Protein 9J6X (pdb70)

Organism: Oryza sativa subsp. japonica (NCBI:txid39947)

Structure (mmCIF, N/CA/C/O backbone):
data_9J6X
#
_entry.id   9J6X
#
_cell.length_a   1.00
_cell.length_b   1.00
_cell.length_c   1.00
_cell.angle_alpha   90.00
_cell.angle_beta   90.00
_cell.angle_gamma   90.00
#
_symmetry.space_group_name_H-M   'P 1'
#
loop_
_entity.id
_entity.type
_entity.pdbx_description
1 polymer 'Isoamylase 1, chloroplastic'
2 polymer 'Isoamylase 2, chloroplastic'
#
loop_
_atom_site.group_PDB
_atom_site.id
_atom_site.type_symbol
_atom_site.label_atom_id
_atom_site.label_alt_id
_atom_site.label_comp_id
_atom_site.label_asym_id
_atom_site.label_entity_id
_atom_site.label_seq_id
_atom_site.pdbx_PDB_ins_code
_atom_site.Cartn_x
_atom_site.Cartn_y
_atom_site.Cartn_z
_atom_site.occupancy
_atom_site.B_iso_or_equiv
_atom_site.auth_seq_id
_atom_site.auth_comp_id
_atom_site.auth_asym_id
_atom_site.auth_atom_id
_atom_site.pdbx_PDB_model_num
ATOM 1 N N . GLU A 1 60 ? 161.108 197.446 51.713 1.00 182.71 86 GLU A N 1
ATOM 2 C CA . GLU A 1 60 ? 161.744 198.741 51.925 1.00 185.40 86 GLU A CA 1
ATOM 3 C C . GLU A 1 60 ? 160.828 199.671 52.714 1.00 188.93 86 GLU A C 1
ATOM 4 O O . GLU A 1 60 ? 159.959 200.332 52.146 1.00 189.69 86 GLU A O 1
ATOM 10 N N . ARG A 1 61 ? 161.031 199.716 54.028 1.00 186.86 87 ARG A N 1
ATOM 11 C CA . ARG A 1 61 ? 160.210 200.513 54.927 1.00 185.50 87 ARG A CA 1
ATOM 12 C C . ARG A 1 61 ? 161.102 201.403 55.779 1.00 188.32 87 ARG A C 1
ATOM 13 O O . ARG A 1 61 ? 162.159 200.970 56.249 1.00 188.62 87 ARG A O 1
ATOM 21 N N . TYR A 1 62 ? 160.671 202.647 55.974 1.00 190.55 88 TYR A N 1
ATOM 22 C CA . TYR A 1 62 ? 161.388 203.606 56.801 1.00 191.05 88 TYR A CA 1
ATOM 23 C C . TYR A 1 62 ? 160.467 204.137 57.889 1.00 190.82 88 TYR A C 1
ATOM 24 O O . TYR A 1 62 ? 159.253 204.249 57.699 1.00 188.28 88 TYR A O 1
ATOM 33 N N . ALA A 1 63 ? 161.061 204.466 59.035 1.00 190.41 89 ALA A N 1
ATOM 34 C CA . ALA A 1 63 ? 160.322 204.993 60.174 1.00 188.99 89 ALA A CA 1
ATOM 35 C C . ALA A 1 63 ? 160.709 206.431 60.493 1.00 188.06 89 ALA A C 1
ATOM 36 O O . ALA A 1 63 ? 159.845 207.313 60.521 1.00 186.20 89 ALA A O 1
ATOM 38 N N . LEU A 1 64 ? 161.993 206.697 60.722 1.00 189.44 90 LEU A N 1
ATOM 39 C CA . LEU A 1 64 ? 162.445 208.018 61.158 1.00 188.80 90 LEU A CA 1
ATOM 40 C C . LEU A 1 64 ? 162.837 208.866 59.948 1.00 189.71 90 LEU A C 1
ATOM 41 O O . LEU A 1 64 ? 164.006 209.171 59.706 1.00 190.48 90 LEU A O 1
ATOM 46 N N . GLY A 1 65 ? 161.817 209.249 59.186 1.00 190.01 91 GLY A N 1
ATOM 47 C CA . GLY A 1 65 ? 162.005 210.170 58.074 1.00 190.28 91 GLY A CA 1
ATOM 48 C C . GLY A 1 65 ? 162.928 209.672 56.983 1.00 191.14 91 GLY A C 1
ATOM 49 O O . GLY A 1 65 ? 163.708 210.457 56.428 1.00 189.57 91 GLY A O 1
ATOM 50 N N . GLY A 1 66 ? 162.858 208.384 56.657 1.00 191.04 92 GLY A N 1
ATOM 51 C CA . GLY A 1 66 ? 163.689 207.831 55.608 1.00 190.07 92 GLY A CA 1
ATOM 52 C C . GLY A 1 66 ? 165.135 207.599 55.980 1.00 189.98 92 GLY A C 1
ATOM 53 O O . GLY A 1 66 ? 165.949 207.330 55.090 1.00 188.95 92 GLY A O 1
ATOM 54 N N . ALA A 1 67 ? 165.485 207.696 57.261 1.00 190.75 93 ALA A N 1
ATOM 55 C CA . ALA A 1 67 ? 166.860 207.495 57.700 1.00 189.80 93 ALA A CA 1
ATOM 56 C C . ALA A 1 67 ? 167.097 206.137 58.345 1.00 189.92 93 ALA A C 1
ATOM 57 O O . ALA A 1 67 ? 168.238 205.666 58.366 1.00 186.08 93 ALA A O 1
ATOM 59 N N . CYS A 1 68 ? 166.055 205.499 58.871 1.00 191.44 94 CYS A N 1
ATOM 60 C CA . CYS A 1 68 ? 166.173 204.208 59.532 1.00 190.13 94 CYS A CA 1
ATOM 61 C C . CYS A 1 68 ? 165.350 203.168 58.786 1.00 189.35 94 CYS A C 1
ATOM 62 O O . CYS A 1 68 ? 164.163 203.376 58.519 1.00 189.09 94 CYS A O 1
ATOM 65 N N . ARG A 1 69 ? 165.985 202.047 58.456 1.00 186.38 95 ARG A N 1
ATOM 66 C CA . ARG A 1 69 ? 165.305 200.947 57.790 1.00 185.69 95 ARG A CA 1
ATOM 67 C C . ARG A 1 69 ? 164.659 200.026 58.818 1.00 185.28 95 ARG A C 1
ATOM 68 O O . ARG A 1 69 ? 165.123 199.907 59.955 1.00 185.32 95 ARG A O 1
ATOM 76 N N . VAL A 1 70 ? 163.574 199.376 58.406 1.00 186.05 96 VAL A N 1
ATOM 77 C CA . VAL A 1 70 ? 162.821 198.463 59.257 1.00 186.04 96 VAL A CA 1
ATOM 78 C C . VAL A 1 70 ? 162.876 197.073 58.642 1.00 185.34 96 VAL A C 1
ATOM 79 O O . VAL A 1 70 ? 162.580 196.899 57.454 1.00 183.62 96 VAL A O 1
ATOM 83 N N . LEU A 1 71 ? 163.254 196.086 59.451 1.00 185.67 97 LEU A N 1
ATOM 84 C CA . LEU A 1 71 ? 163.334 194.699 59.020 1.00 184.08 97 LEU A CA 1
ATOM 85 C C . LEU A 1 71 ? 162.518 193.830 59.966 1.00 184.28 97 LEU A C 1
ATOM 86 O O . LEU A 1 71 ? 162.040 194.288 61.007 1.00 183.17 97 LEU A O 1
ATOM 91 N N . ALA A 1 72 ? 162.353 192.561 59.583 1.00 184.35 98 ALA A N 1
ATOM 92 C CA . ALA A 1 72 ? 161.573 191.639 60.402 1.00 183.11 98 ALA A CA 1
ATOM 93 C C . ALA A 1 72 ? 162.237 191.392 61.751 1.00 184.11 98 ALA A C 1
ATOM 94 O O . ALA A 1 72 ? 161.570 191.412 62.792 1.00 184.56 98 ALA A O 1
ATOM 96 N N . GLY A 1 73 ? 163.548 191.169 61.757 1.00 181.56 99 GLY A N 1
ATOM 97 C CA . GLY A 1 73 ? 164.250 190.899 62.995 1.00 176.72 99 GLY A CA 1
ATOM 98 C C . GLY A 1 73 ? 164.086 189.459 63.454 1.00 176.91 99 GLY A C 1
ATOM 99 O O . GLY A 1 73 ? 163.539 188.602 62.752 1.00 177.15 99 GLY A O 1
ATOM 100 N N . MET A 1 74 ? 164.571 189.200 64.664 1.00 175.75 100 MET A N 1
ATOM 101 C CA . MET A 1 74 ? 164.550 187.873 65.255 1.00 175.98 100 MET A CA 1
ATOM 102 C C . MET A 1 74 ? 163.895 187.937 66.627 1.00 175.79 100 MET A C 1
ATOM 103 O O . MET A 1 74 ? 164.195 188.835 67.420 1.00 175.12 100 MET A O 1
ATOM 108 N N . PRO A 1 75 ? 162.993 186.999 66.934 1.00 177.32 101 PRO A N 1
ATOM 109 C CA . PRO A 1 75 ? 162.323 187.028 68.244 1.00 178.46 101 PRO A CA 1
ATOM 110 C C . PRO A 1 75 ? 163.228 186.717 69.425 1.00 175.19 101 PRO A C 1
ATOM 111 O O . PRO A 1 75 ? 162.774 186.841 70.571 1.00 169.20 101 PRO A O 1
ATOM 115 N N . ALA A 1 76 ? 164.479 186.319 69.199 1.00 175.32 102 ALA A N 1
ATOM 116 C CA . ALA A 1 76 ? 165.376 185.991 70.294 1.00 171.39 102 ALA A CA 1
ATOM 117 C C . ALA A 1 76 ? 166.691 186.747 70.148 1.00 170.16 102 ALA A C 1
ATOM 118 O O . ALA A 1 76 ? 167.184 186.924 69.028 1.00 170.79 102 ALA A O 1
ATOM 120 N N . PRO A 1 77 ? 167.285 187.205 71.260 1.00 167.39 103 PRO A N 1
ATOM 121 C CA . PRO A 1 77 ? 166.802 187.122 72.647 1.00 162.87 103 PRO A CA 1
ATOM 122 C C . PRO A 1 77 ? 165.712 188.149 72.939 1.00 159.94 103 PRO A C 1
ATOM 123 O O . PRO A 1 77 ? 165.609 189.161 72.251 1.00 160.89 103 PRO A O 1
ATOM 127 N N . LEU A 1 78 ? 164.886 187.909 73.954 1.00 153.83 104 LEU A N 1
ATOM 128 C CA . LEU A 1 78 ? 163.795 188.821 74.267 1.00 149.74 104 LEU A CA 1
ATOM 129 C C . LEU A 1 78 ? 164.335 190.164 74.747 1.00 147.89 104 LEU A C 1
ATOM 130 O O . LEU A 1 78 ? 165.325 190.230 75.480 1.00 147.71 104 LEU A O 1
ATOM 135 N N . GLY A 1 79 ? 163.675 191.239 74.323 1.00 149.60 105 GLY A N 1
ATOM 136 C CA . GLY A 1 79 ? 164.083 192.575 74.708 1.00 149.47 105 GLY A CA 1
ATOM 137 C C . GLY A 1 79 ? 164.778 193.332 73.596 1.00 155.38 105 GLY A C 1
ATOM 138 O O . GLY A 1 79 ? 164.505 193.103 72.414 1.00 160.56 105 GLY A O 1
ATOM 139 N N . ALA A 1 80 ? 165.677 194.240 73.963 1.00 153.46 106 ALA A N 1
ATOM 140 C CA . ALA A 1 80 ? 166.423 195.049 73.009 1.00 158.52 106 ALA A CA 1
ATOM 141 C C . ALA A 1 80 ? 167.879 194.604 73.016 1.00 160.82 106 ALA A C 1
ATOM 142 O O . ALA A 1 80 ? 168.526 194.602 74.069 1.00 161.21 106 ALA A O 1
ATOM 144 N N . THR A 1 81 ? 168.389 194.226 71.846 1.00 164.19 107 THR A N 1
ATOM 145 C CA . THR A 1 81 ? 169.757 193.750 71.694 1.00 165.00 107 THR A CA 1
ATOM 146 C C . THR A 1 81 ? 170.446 194.550 70.598 1.00 168.40 107 THR A C 1
ATOM 147 O O . THR A 1 81 ? 169.895 194.715 69.505 1.00 170.00 107 THR A O 1
ATOM 151 N N . ALA A 1 82 ? 171.649 195.038 70.889 1.00 168.78 108 ALA A N 1
ATOM 152 C CA . ALA A 1 82 ? 172.404 195.869 69.961 1.00 172.75 108 ALA A CA 1
ATOM 153 C C . ALA A 1 82 ? 173.351 194.993 69.150 1.00 175.76 108 ALA A C 1
ATOM 154 O O . ALA A 1 82 ? 174.289 194.407 69.703 1.00 173.28 108 ALA A O 1
ATOM 156 N N . LEU A 1 83 ? 173.105 194.908 67.845 1.00 179.30 109 LEU A N 1
ATOM 157 C CA . LEU A 1 83 ? 173.967 194.153 66.947 1.00 178.82 109 LEU A CA 1
ATOM 158 C C . LEU A 1 83 ? 173.757 194.652 65.526 1.00 180.54 109 LEU A C 1
ATOM 159 O O . LEU A 1 83 ? 172.687 195.166 65.187 1.00 179.25 109 LEU A O 1
ATOM 164 N N . ASP A 1 84 ? 174.795 194.489 64.702 1.00 183.19 110 ASP A N 1
ATOM 165 C CA . ASP A 1 84 ? 174.749 194.840 63.280 1.00 183.39 110 ASP A CA 1
ATOM 166 C C . ASP A 1 84 ? 174.332 196.294 63.069 1.00 180.17 110 ASP A C 1
ATOM 167 O O . ASP A 1 84 ? 173.535 196.608 62.183 1.00 177.94 110 ASP A O 1
ATOM 172 N N . GLY A 1 85 ? 174.879 197.189 63.890 1.00 179.41 111 GLY A N 1
ATOM 173 C CA . GLY A 1 85 ? 174.588 198.607 63.756 1.00 178.09 111 GLY A CA 1
ATOM 174 C C . GLY A 1 85 ? 173.136 198.969 63.966 1.00 178.33 111 GLY A C 1
ATOM 175 O O . GLY A 1 85 ? 172.619 199.859 63.282 1.00 177.47 111 GLY A O 1
ATOM 176 N N . GLY A 1 86 ? 172.460 198.303 64.897 1.00 177.00 112 GLY A N 1
ATOM 177 C CA . GLY A 1 86 ? 171.058 198.578 65.141 1.00 173.55 112 GLY A CA 1
ATOM 178 C C . GLY A 1 86 ? 170.614 197.966 66.451 1.00 167.70 112 GLY A C 1
ATOM 179 O O . GLY A 1 86 ? 171.425 197.516 67.263 1.00 168.06 112 GLY A O 1
ATOM 180 N N . VAL A 1 87 ? 169.299 197.963 66.650 1.00 165.49 113 VAL A N 1
ATOM 181 C CA . VAL A 1 87 ? 168.673 197.401 67.840 1.00 164.04 113 VAL A CA 1
ATOM 182 C C . VAL A 1 87 ? 167.556 196.465 67.399 1.00 165.58 113 VAL A C 1
ATOM 183 O O . VAL A 1 87 ? 166.734 196.827 66.548 1.00 169.15 113 VAL A O 1
ATOM 187 N N . ASN A 1 88 ? 167.535 195.264 67.969 1.00 165.44 114 ASN A N 1
ATOM 188 C CA . ASN A 1 88 ? 166.522 194.262 67.667 1.00 167.44 114 ASN A CA 1
ATOM 189 C C . ASN A 1 88 ? 165.525 194.209 68.818 1.00 164.98 114 ASN A C 1
ATOM 190 O O . ASN A 1 88 ? 165.918 194.047 69.978 1.00 166.00 114 ASN A O 1
ATOM 195 N N . PHE A 1 89 ? 164.242 194.342 68.496 1.00 163.02 115 PHE A N 1
ATOM 196 C CA . PHE A 1 89 ? 163.175 194.379 69.486 1.00 161.04 115 PHE A CA 1
ATOM 197 C C . PHE A 1 89 ? 162.427 193.054 69.485 1.00 164.54 115 PHE A C 1
ATOM 198 O O . PHE A 1 89 ? 162.102 192.521 68.420 1.00 167.70 115 PHE A O 1
ATOM 206 N N . ALA A 1 90 ? 162.166 192.524 70.678 1.00 162.55 116 ALA A N 1
ATOM 207 C CA . ALA A 1 90 ? 161.384 191.306 70.839 1.00 161.80 116 ALA A CA 1
ATOM 208 C C . ALA A 1 90 ? 160.538 191.426 72.095 1.00 157.59 116 ALA A C 1
ATOM 209 O O . ALA A 1 90 ? 161.011 191.929 73.118 1.00 156.79 116 ALA A O 1
ATOM 211 N N . VAL A 1 91 ? 159.290 190.973 72.013 1.00 158.02 117 VAL A N 1
ATOM 212 C CA . VAL A 1 91 ? 158.362 191.012 73.138 1.00 158.80 117 VAL A CA 1
ATOM 213 C C . VAL A 1 91 ? 157.396 189.843 73.000 1.00 163.03 117 VAL A C 1
ATOM 214 O O . VAL A 1 91 ? 156.994 189.484 71.888 1.00 166.20 117 VAL A O 1
ATOM 218 N N . TYR A 1 92 ? 157.038 189.235 74.128 1.00 163.61 118 TYR A N 1
ATOM 219 C CA . TYR A 1 92 ? 156.169 188.067 74.127 1.00 164.61 118 TYR A CA 1
ATOM 220 C C . TYR A 1 92 ? 154.746 188.476 74.488 1.00 164.97 118 TYR A C 1
ATOM 221 O O . TYR A 1 92 ? 154.518 189.108 75.524 1.00 163.31 118 TYR A O 1
ATOM 230 N N . SER A 1 93 ? 153.795 188.107 73.632 1.00 167.89 119 SER A N 1
ATOM 231 C CA . SER A 1 93 ? 152.386 188.425 73.853 1.00 168.79 119 SER A CA 1
ATOM 232 C C . SER A 1 93 ? 151.554 187.411 73.081 1.00 171.33 119 SER A C 1
ATOM 233 O O . SER A 1 93 ? 151.618 187.367 71.849 1.00 172.65 119 SER A O 1
ATOM 236 N N . ALA A 1 94 ? 150.780 186.600 73.802 1.00 171.41 120 ALA A N 1
ATOM 237 C CA . ALA A 1 94 ? 149.978 185.556 73.176 1.00 172.90 120 ALA A CA 1
ATOM 238 C C . ALA A 1 94 ? 148.593 186.044 72.769 1.00 174.16 120 ALA A C 1
ATOM 239 O O . ALA A 1 94 ? 148.121 185.723 71.673 1.00 175.51 120 ALA A O 1
ATOM 241 N N . GLY A 1 95 ? 147.929 186.816 73.629 1.00 172.83 121 GLY A N 1
ATOM 242 C CA . GLY A 1 95 ? 146.599 187.307 73.335 1.00 175.39 121 GLY A CA 1
ATOM 243 C C . GLY A 1 95 ? 146.535 188.553 72.486 1.00 177.38 121 GLY A C 1
ATOM 244 O O . GLY A 1 95 ? 145.455 188.909 72.004 1.00 176.00 121 GLY A O 1
ATOM 245 N N . ALA A 1 96 ? 147.662 189.230 72.288 1.00 175.80 122 ALA A N 1
ATOM 246 C CA . ALA A 1 96 ? 147.671 190.453 71.499 1.00 176.20 122 ALA A CA 1
ATOM 247 C C . ALA A 1 96 ? 147.519 190.139 70.016 1.00 178.70 122 ALA A C 1
ATOM 248 O O . ALA A 1 96 ? 148.185 189.249 69.480 1.00 178.53 122 ALA A O 1
ATOM 250 N N . SER A 1 97 ? 146.634 190.880 69.353 1.00 179.42 123 SER A N 1
ATOM 251 C CA . SER A 1 97 ? 146.418 190.726 67.920 1.00 178.87 123 SER A CA 1
ATOM 252 C C . SER A 1 97 ? 147.196 191.734 67.089 1.00 179.96 123 SER A C 1
ATOM 253 O O . SER A 1 97 ? 147.647 191.396 65.989 1.00 178.38 123 SER A O 1
ATOM 256 N N . ALA A 1 98 ? 147.362 192.958 67.585 1.00 180.32 124 ALA A N 1
ATOM 257 C CA . ALA A 1 98 ? 148.123 193.994 66.902 1.00 178.32 124 ALA A CA 1
ATOM 258 C C . ALA A 1 98 ? 149.093 194.630 67.885 1.00 175.81 124 ALA A C 1
ATOM 259 O O . ALA A 1 98 ? 148.742 194.885 69.040 1.00 173.53 124 ALA A O 1
ATOM 261 N N . ALA A 1 99 ? 150.314 194.882 67.421 1.00 176.73 125 ALA A N 1
ATOM 262 C CA . ALA A 1 99 ? 151.363 195.453 68.252 1.00 176.04 125 ALA A CA 1
ATOM 263 C C . ALA A 1 99 ? 152.008 196.626 67.530 1.00 175.58 125 ALA A C 1
ATOM 264 O O . ALA A 1 99 ? 151.953 196.727 66.302 1.00 176.96 125 ALA A O 1
ATOM 266 N N . SER A 1 100 ? 152.604 197.525 68.310 1.00 172.39 126 SER A N 1
ATOM 267 C CA . SER A 1 100 ? 153.295 198.680 67.761 1.00 171.77 126 SER A CA 1
ATOM 268 C C . SER A 1 100 ? 154.449 199.053 68.679 1.00 166.95 126 SER A C 1
ATOM 269 O O . SER A 1 100 ? 154.442 198.736 69.871 1.00 166.10 126 SER A O 1
ATOM 272 N N . LEU A 1 101 ? 155.441 199.729 68.109 1.00 166.07 127 LEU A N 1
ATOM 273 C CA . LEU A 1 101 ? 156.612 200.184 68.846 1.00 164.32 127 LEU A CA 1
ATOM 274 C C . LEU A 1 101 ? 156.643 201.707 68.849 1.00 163.82 127 LEU A C 1
ATOM 275 O O . LEU A 1 101 ? 156.617 202.335 67.786 1.00 168.57 127 LEU A O 1
ATOM 280 N N . CYS A 1 102 ? 156.703 202.293 70.039 1.00 159.18 128 CYS A N 1
ATOM 281 C CA . CYS A 1 102 ? 156.727 203.739 70.209 1.00 158.05 128 CYS A CA 1
ATOM 282 C C . CYS A 1 102 ? 158.134 204.177 70.589 1.00 154.75 128 CYS A C 1
ATOM 283 O O . CYS A 1 102 ? 158.819 203.484 71.347 1.00 156.10 128 CYS A O 1
ATOM 286 N N . LEU A 1 103 ? 158.561 205.317 70.056 1.00 154.35 129 LEU A N 1
ATOM 287 C CA . LEU A 1 103 ? 159.880 205.870 70.324 1.00 151.90 129 LEU A CA 1
ATOM 288 C C . LEU A 1 103 ? 159.727 207.269 70.904 1.00 154.16 129 LEU A C 1
ATOM 289 O O . LEU A 1 103 ? 158.929 208.068 70.403 1.00 159.89 129 LEU A O 1
ATOM 294 N N . PHE A 1 104 ? 160.485 207.561 71.959 1.00 152.19 130 PHE A N 1
ATOM 295 C CA . PHE A 1 104 ? 160.428 208.850 72.634 1.00 155.13 130 PHE A CA 1
ATOM 296 C C . PHE A 1 104 ? 161.809 209.483 72.696 1.00 156.64 130 PHE A C 1
ATOM 297 O O . PHE A 1 104 ? 162.790 208.827 73.061 1.00 158.68 130 PHE A O 1
ATOM 305 N N . THR A 1 105 ? 161.872 210.762 72.341 1.00 157.72 131 THR A N 1
ATOM 306 C CA . THR A 1 105 ? 163.043 211.576 72.603 1.00 160.11 131 THR A CA 1
ATOM 307 C C . THR A 1 105 ? 163.046 211.983 74.074 1.00 164.42 131 THR A C 1
ATOM 308 O O . THR A 1 105 ? 162.001 211.972 74.729 1.00 164.68 131 THR A O 1
ATOM 312 N N . PRO A 1 106 ? 164.214 212.315 74.632 1.00 166.02 132 PRO A N 1
ATOM 313 C CA . PRO A 1 106 ? 164.246 212.751 76.039 1.00 166.68 132 PRO A CA 1
ATOM 314 C C . PRO A 1 106 ? 163.343 213.936 76.337 1.00 167.51 132 PRO A C 1
ATOM 315 O O . PRO A 1 106 ? 162.846 214.054 77.464 1.00 166.85 132 PRO A O 1
ATOM 319 N N . ASP A 1 107 ? 163.121 214.827 75.369 1.00 167.64 133 ASP A N 1
ATOM 320 C CA . ASP A 1 107 ? 162.230 215.957 75.611 1.00 167.75 133 ASP A CA 1
ATOM 321 C C . ASP A 1 107 ? 160.763 215.541 75.599 1.00 167.71 133 ASP A C 1
ATOM 322 O O . ASP A 1 107 ? 159.930 216.205 76.225 1.00 168.24 133 ASP A O 1
ATOM 327 N N . ASP A 1 108 ? 160.424 214.460 74.893 1.00 165.50 134 ASP A N 1
ATOM 328 C CA . ASP A 1 108 ? 159.027 214.046 74.819 1.00 165.27 134 ASP A CA 1
ATOM 329 C C . ASP A 1 108 ? 158.514 213.477 76.133 1.00 164.65 134 ASP A C 1
ATOM 330 O O . ASP A 1 108 ? 157.351 213.703 76.479 1.00 165.60 134 ASP A O 1
ATOM 335 N N . LEU A 1 109 ? 159.340 212.728 76.867 1.00 162.41 135 LEU A N 1
ATOM 336 C CA . LEU A 1 109 ? 158.828 212.037 78.046 1.00 160.75 135 LEU A CA 1
ATOM 337 C C . LEU A 1 109 ? 158.355 213.026 79.107 1.00 162.67 135 LEU A C 1
ATOM 338 O O . LEU A 1 109 ? 157.462 212.714 79.903 1.00 161.49 135 LEU A O 1
ATOM 343 N N . GLU A 1 110 ? 158.931 214.230 79.124 1.00 164.34 136 GLU A N 1
ATOM 344 C CA . GLU A 1 110 ? 158.485 215.249 80.068 1.00 162.75 136 GLU A CA 1
ATOM 345 C C . GLU A 1 110 ? 157.133 215.839 79.676 1.00 166.07 136 GLU A C 1
ATOM 346 O O . GLU A 1 110 ? 156.337 216.195 80.553 1.00 164.69 136 GLU A O 1
ATOM 352 N N . ALA A 1 111 ? 156.857 215.955 78.377 1.00 168.74 137 ALA A N 1
ATOM 353 C CA . ALA A 1 111 ? 155.630 216.569 77.887 1.00 167.11 137 ALA A CA 1
ATOM 354 C C . ALA A 1 111 ? 154.584 215.557 77.431 1.00 168.40 137 ALA A C 1
ATOM 355 O O . ALA A 1 111 ? 153.507 215.963 76.983 1.00 169.36 137 ALA A O 1
ATOM 357 N N . ASP A 1 112 ? 154.875 214.259 77.535 1.00 168.32 138 ASP A N 1
ATOM 358 C CA . ASP A 1 112 ? 153.930 213.184 77.219 1.00 170.07 138 ASP A CA 1
ATOM 359 C C . ASP A 1 112 ? 153.442 213.258 75.768 1.00 172.16 138 ASP A C 1
ATOM 360 O O . ASP A 1 112 ? 152.257 213.451 75.490 1.00 172.56 138 ASP A O 1
ATOM 365 N N . GLU A 1 113 ? 154.386 213.104 74.837 1.00 171.70 139 GLU A N 1
ATOM 366 C CA . GLU A 1 113 ? 154.076 212.937 73.421 1.00 171.62 139 GLU A CA 1
ATOM 367 C C . GLU A 1 113 ? 154.984 211.868 72.831 1.00 169.74 139 GLU A C 1
ATOM 368 O O . GLU A 1 113 ? 156.050 211.575 73.380 1.00 168.92 139 GLU A O 1
ATOM 374 N N . VAL A 1 114 ? 154.550 211.278 71.720 1.00 168.38 140 VAL A N 1
ATOM 375 C CA . VAL A 1 114 ? 155.318 210.230 71.055 1.00 167.67 140 VAL A CA 1
ATOM 376 C C . VAL A 1 114 ? 155.857 210.765 69.734 1.00 168.94 140 VAL A C 1
ATOM 377 O O . VAL A 1 114 ? 155.098 211.282 68.907 1.00 170.43 140 VAL A O 1
ATOM 381 N N . THR A 1 115 ? 157.173 210.645 69.534 1.00 168.04 141 THR A N 1
ATOM 382 C CA . THR A 1 115 ? 157.760 211.029 68.253 1.00 168.75 141 THR A CA 1
ATOM 383 C C . THR A 1 115 ? 157.294 210.108 67.133 1.00 166.32 141 THR A C 1
ATOM 384 O O . THR A 1 115 ? 156.811 210.572 66.093 1.00 166.67 141 THR A O 1
ATOM 388 N N . GLU A 1 116 ? 157.423 208.798 67.330 1.00 163.47 142 GLU A N 1
ATOM 389 C CA . GLU A 1 116 ? 157.269 207.839 66.248 1.00 164.99 142 GLU A CA 1
ATOM 390 C C . GLU A 1 116 ? 156.414 206.665 66.700 1.00 167.16 142 GLU A C 1
ATOM 391 O O . GLU A 1 116 ? 156.526 206.206 67.841 1.00 167.60 142 GLU A O 1
ATOM 397 N N . GLU A 1 117 ? 155.555 206.188 65.800 1.00 167.70 143 GLU A N 1
ATOM 398 C CA . GLU A 1 117 ? 154.731 205.009 66.031 1.00 167.84 143 GLU A CA 1
ATOM 399 C C . GLU A 1 117 ? 154.941 204.038 64.878 1.00 170.57 143 GLU A C 1
ATOM 400 O O . GLU A 1 117 ? 154.646 204.369 63.725 1.00 171.34 143 GLU A O 1
ATOM 406 N N . VAL A 1 118 ? 155.441 202.846 65.188 1.00 172.46 144 VAL A N 1
ATOM 407 C CA . VAL A 1 118 ? 155.767 201.855 64.164 1.00 175.11 144 VAL A CA 1
ATOM 408 C C . VAL A 1 118 ? 154.845 200.650 64.309 1.00 176.65 144 VAL A C 1
ATOM 409 O O . VAL A 1 118 ? 155.040 199.826 65.214 1.00 175.59 144 VAL A O 1
ATOM 413 N N . PRO A 1 119 ? 153.836 200.507 63.453 1.00 178.38 145 PRO A N 1
ATOM 414 C CA . PRO A 1 119 ? 152.971 199.325 63.524 1.00 178.28 145 PRO A CA 1
ATOM 415 C C . PRO A 1 119 ? 153.729 198.056 63.170 1.00 178.56 145 PRO A C 1
ATOM 416 O O . PRO A 1 119 ? 154.744 198.080 62.468 1.00 177.45 145 PRO A O 1
ATOM 420 N N . LEU A 1 120 ? 153.224 196.935 63.675 1.00 180.54 146 LEU A N 1
ATOM 421 C CA . LEU A 1 120 ? 153.847 195.633 63.488 1.00 184.44 146 LEU A CA 1
ATOM 422 C C . LEU A 1 120 ? 152.950 194.764 62.617 1.00 187.35 146 LEU A C 1
ATOM 423 O O . LEU A 1 120 ? 151.759 194.608 62.907 1.00 188.91 146 LEU A O 1
ATOM 428 N N . ASP A 1 121 ? 153.521 194.206 61.558 1.00 188.23 147 ASP A N 1
ATOM 429 C CA . ASP A 1 121 ? 152.755 193.341 60.670 1.00 189.95 147 ASP A CA 1
ATOM 430 C C . ASP A 1 121 ? 152.471 192.012 61.362 1.00 189.54 147 ASP A C 1
ATOM 431 O O . ASP A 1 121 ? 153.395 191.386 61.892 1.00 188.85 147 ASP A O 1
ATOM 436 N N . PRO A 1 122 ? 151.217 191.554 61.387 1.00 188.64 148 PRO A N 1
ATOM 437 C CA . PRO A 1 122 ? 150.921 190.260 62.024 1.00 187.32 148 PRO A CA 1
ATOM 438 C C . PRO A 1 122 ? 151.626 189.082 61.376 1.00 187.20 148 PRO A C 1
ATOM 439 O O . PRO A 1 122 ? 151.805 188.050 62.035 1.00 184.92 148 PRO A O 1
ATOM 443 N N . LEU A 1 123 ? 152.028 189.196 60.110 1.00 188.28 149 LEU A N 1
ATOM 444 C CA . LEU A 1 123 ? 152.662 188.086 59.404 1.00 186.81 149 LEU A CA 1
ATOM 445 C C . LEU A 1 123 ? 154.186 188.156 59.479 1.00 188.34 149 LEU A C 1
ATOM 446 O O . LEU A 1 123 ? 154.833 187.230 59.980 1.00 188.65 149 LEU A O 1
ATOM 451 N N . PHE A 1 124 ? 154.771 189.249 58.986 1.00 189.30 150 PHE A N 1
ATOM 452 C CA . PHE A 1 124 ? 156.221 189.361 58.884 1.00 188.89 150 PHE A CA 1
ATOM 453 C C . PHE A 1 124 ? 156.894 189.766 60.188 1.00 188.19 150 PHE A C 1
ATOM 454 O O . PHE A 1 124 ? 158.127 189.738 60.259 1.00 185.68 150 PHE A O 1
ATOM 462 N N . ASN A 1 125 ? 156.132 190.141 61.215 1.00 188.54 151 ASN A N 1
ATOM 463 C CA . ASN A 1 125 ? 156.702 190.619 62.468 1.00 187.55 151 ASN A CA 1
ATOM 464 C C . ASN A 1 125 ? 156.185 189.825 63.663 1.00 185.02 151 ASN A C 1
ATOM 465 O O . ASN A 1 125 ? 155.982 190.382 64.744 1.00 182.67 151 ASN A O 1
ATOM 470 N N . ARG A 1 126 ? 155.969 188.523 63.487 1.00 184.72 152 ARG A N 1
ATOM 471 C CA . ARG A 1 126 ? 155.464 187.688 64.569 1.00 182.56 152 ARG A CA 1
ATOM 472 C C . ARG A 1 126 ? 155.811 186.232 64.298 1.00 182.06 152 ARG A C 1
ATOM 473 O O . ARG A 1 126 ? 155.450 185.691 63.249 1.00 182.12 152 ARG A O 1
ATOM 481 N N . THR A 1 127 ? 156.506 185.607 65.246 1.00 181.44 153 THR A N 1
ATOM 482 C CA . THR A 1 127 ? 156.826 184.181 65.203 1.00 179.87 153 THR A CA 1
ATOM 483 C C . THR A 1 127 ? 156.121 183.522 66.384 1.00 180.54 153 THR A C 1
ATOM 484 O O . THR A 1 127 ? 156.551 183.668 67.533 1.00 181.60 153 THR A O 1
ATOM 488 N N . GLY A 1 128 ? 155.041 182.798 66.103 1.00 180.84 154 GLY A N 1
ATOM 489 C CA . GLY A 1 128 ? 154.254 182.200 67.162 1.00 179.79 154 GLY A CA 1
ATOM 490 C C . GLY A 1 128 ? 153.531 183.245 67.985 1.00 179.35 154 GLY A C 1
ATOM 491 O O . GLY A 1 128 ? 152.574 183.865 67.512 1.00 179.59 154 GLY A O 1
ATOM 492 N N . ASN A 1 129 ? 153.981 183.448 69.222 1.00 179.76 155 ASN A N 1
ATOM 493 C CA . ASN A 1 129 ? 153.411 184.454 70.108 1.00 178.42 155 ASN A CA 1
ATOM 494 C C . ASN A 1 129 ? 154.408 185.550 70.463 1.00 177.26 155 ASN A C 1
ATOM 495 O O . ASN A 1 129 ? 154.251 186.205 71.499 1.00 174.57 155 ASN A O 1
ATOM 500 N N . VAL A 1 130 ? 155.429 185.764 69.636 1.00 178.66 156 VAL A N 1
ATOM 501 C CA . VAL A 1 130 ? 156.476 186.745 69.900 1.00 176.00 156 VAL A CA 1
ATOM 502 C C . VAL A 1 130 ? 156.487 187.762 68.767 1.00 176.82 156 VAL A C 1
ATOM 503 O O . VAL A 1 130 ? 156.519 187.386 67.590 1.00 177.95 156 VAL A O 1
ATOM 507 N N . TRP A 1 131 ? 156.469 189.043 69.125 1.00 175.93 157 TRP A N 1
ATOM 508 C CA . TRP A 1 131 ? 156.514 190.139 68.166 1.00 176.90 157 TRP A CA 1
ATOM 509 C C . TRP A 1 131 ? 157.933 190.685 68.087 1.00 176.51 157 TRP A C 1
ATOM 510 O O . TRP A 1 131 ? 158.518 191.053 69.111 1.00 173.27 157 TRP A O 1
ATOM 521 N N . HIS A 1 132 ? 158.482 190.741 66.874 1.00 178.27 158 HIS A N 1
ATOM 522 C CA . HIS A 1 132 ? 159.862 191.152 66.666 1.00 176.52 158 HIS A CA 1
ATOM 523 C C . HIS A 1 132 ? 159.963 192.128 65.502 1.00 177.06 158 HIS A C 1
ATOM 524 O O . HIS A 1 132 ? 159.275 191.984 64.488 1.00 179.14 158 HIS A O 1
ATOM 531 N N . VAL A 1 133 ? 160.851 193.111 65.657 1.00 174.92 159 VAL A N 1
ATOM 532 C CA . VAL A 1 133 ? 161.093 194.126 64.636 1.00 176.54 159 VAL A CA 1
ATOM 533 C C . VAL A 1 133 ? 162.536 194.589 64.775 1.00 175.68 159 VAL A C 1
ATOM 534 O O . VAL A 1 133 ? 163.069 194.685 65.881 1.00 174.42 159 VAL A O 1
ATOM 538 N N . PHE A 1 134 ? 163.173 194.886 63.642 1.00 177.06 160 PHE A N 1
ATOM 539 C CA . PHE A 1 134 ? 164.549 195.364 63.619 1.00 175.83 160 PHE A CA 1
ATOM 540 C C . PHE A 1 134 ? 164.566 196.802 63.128 1.00 175.30 160 PHE A C 1
ATOM 541 O O . PHE A 1 134 ? 163.876 197.140 62.162 1.00 176.00 160 PHE A O 1
ATOM 549 N N . ILE A 1 135 ? 165.351 197.642 63.798 1.00 173.57 161 ILE A N 1
ATOM 550 C CA . ILE A 1 135 ? 165.527 199.040 63.423 1.00 172.47 161 ILE A CA 1
ATOM 551 C C . ILE A 1 135 ? 167.017 199.287 63.245 1.00 173.91 161 ILE A C 1
ATOM 552 O O . ILE A 1 135 ? 167.822 198.914 64.108 1.00 174.53 161 ILE A O 1
ATOM 557 N N . GLU A 1 136 ? 167.383 199.913 62.131 1.00 177.09 162 GLU A N 1
ATOM 558 C CA . GLU A 1 136 ? 168.780 200.161 61.799 1.00 178.74 162 GLU A CA 1
ATOM 559 C C . GLU A 1 136 ? 169.090 201.642 61.984 1.00 181.46 162 GLU A C 1
ATOM 560 O O . GLU A 1 136 ? 168.443 202.498 61.372 1.00 185.49 162 GLU A O 1
ATOM 566 N N . GLY A 1 137 ? 170.071 201.938 62.822 1.00 179.71 163 GLY A N 1
ATOM 567 C CA . GLY A 1 137 ? 170.477 203.305 63.072 1.00 179.26 163 GLY A CA 1
ATOM 568 C C . GLY A 1 137 ? 171.034 203.445 64.475 1.00 180.07 163 GLY A C 1
ATOM 569 O O . GLY A 1 137 ? 171.368 202.460 65.125 1.00 179.56 163 GLY A O 1
ATOM 570 N N . GLU A 1 138 ? 171.122 204.695 64.922 1.00 182.35 164 GLU A N 1
ATOM 571 C CA . GLU A 1 138 ? 171.633 205.038 66.248 1.00 180.68 164 GLU A CA 1
ATOM 572 C C . GLU A 1 138 ? 170.445 205.405 67.130 1.00 177.45 164 GLU A C 1
ATOM 573 O O . GLU A 1 138 ? 169.977 206.547 67.114 1.00 173.64 164 GLU A O 1
ATOM 579 N N . LEU A 1 139 ? 169.962 204.433 67.902 1.00 176.92 165 LEU A N 1
ATOM 580 C CA . LEU A 1 139 ? 168.808 204.625 68.770 1.00 171.62 165 LEU A CA 1
ATOM 581 C C . LEU A 1 139 ? 169.184 204.699 70.245 1.00 166.62 165 LEU A C 1
ATOM 582 O O . LEU A 1 139 ? 168.292 204.723 71.098 1.00 162.78 165 LEU A O 1
ATOM 587 N N . HIS A 1 140 ? 170.479 204.743 70.566 1.00 166.98 166 HIS A N 1
ATOM 588 C CA . HIS A 1 140 ? 170.908 204.765 71.960 1.00 164.36 166 HIS A CA 1
ATOM 589 C C . HIS A 1 140 ? 170.487 206.034 72.690 1.00 162.22 166 HIS A C 1
ATOM 590 O O . HIS A 1 140 ? 170.444 206.030 73.925 1.00 163.30 166 HIS A O 1
ATOM 597 N N . ASN A 1 141 ? 170.179 207.108 71.968 1.00 161.01 167 ASN A N 1
ATOM 598 C CA . ASN A 1 141 ? 169.659 208.332 72.560 1.00 158.85 167 ASN A CA 1
ATOM 599 C C . ASN A 1 141 ? 168.138 208.346 72.614 1.00 157.70 167 ASN A C 1
ATOM 600 O O . ASN A 1 141 ? 167.550 209.360 73.004 1.00 158.33 167 ASN A O 1
ATOM 605 N N . MET A 1 142 ? 167.491 207.247 72.235 1.00 157.73 168 MET A N 1
ATOM 606 C CA . MET A 1 142 ? 166.041 207.173 72.128 1.00 158.78 168 MET A CA 1
ATOM 607 C C . MET A 1 142 ? 165.516 206.134 73.114 1.00 155.14 168 MET A C 1
ATOM 608 O O . MET A 1 142 ? 166.248 205.255 73.579 1.00 152.77 168 MET A O 1
ATOM 613 N N . LEU A 1 143 ? 164.228 206.239 73.427 1.00 154.95 169 LEU A N 1
ATOM 614 C CA . LEU A 1 143 ? 163.550 205.333 74.339 1.00 150.96 169 LEU A CA 1
ATOM 615 C C . LEU A 1 143 ? 162.484 204.565 73.570 1.00 150.94 169 LEU A C 1
ATOM 616 O O . LEU A 1 143 ? 162.003 205.021 72.530 1.00 155.09 169 LEU A O 1
ATOM 621 N N . TYR A 1 144 ? 162.121 203.389 74.077 1.00 146.94 170 TYR A N 1
ATOM 622 C CA . TYR A 1 144 ? 161.202 202.507 73.374 1.00 150.47 170 TYR A CA 1
ATOM 623 C C . TYR A 1 144 ? 160.089 202.035 74.299 1.00 151.42 170 TYR A C 1
ATOM 624 O O . TYR A 1 144 ? 160.277 201.895 75.510 1.00 153.77 170 TYR A O 1
ATOM 633 N N . GLY A 1 145 ? 158.920 201.793 73.702 1.00 150.90 171 GLY A N 1
ATOM 634 C CA . GLY A 1 145 ? 157.773 201.264 74.410 1.00 151.81 171 GLY A CA 1
ATOM 635 C C . GLY A 1 145 ? 156.909 200.470 73.454 1.00 155.95 171 GLY A C 1
ATOM 636 O O . GLY A 1 145 ? 157.114 200.489 72.239 1.00 158.60 171 GLY A O 1
ATOM 637 N N . TYR A 1 146 ? 155.931 199.766 74.017 1.00 157.45 172 TYR A N 1
ATOM 638 C CA . TYR A 1 146 ? 155.062 198.887 73.246 1.00 160.24 172 TYR A CA 1
ATOM 639 C C . TYR A 1 146 ? 153.603 199.283 73.421 1.00 162.54 172 TYR A C 1
ATOM 640 O O . TYR A 1 146 ? 153.145 199.536 74.540 1.00 159.62 172 TYR A O 1
ATOM 649 N N . ARG A 1 147 ? 152.879 199.330 72.305 1.00 167.79 173 ARG A N 1
ATOM 650 C CA . ARG A 1 147 ? 151.447 199.597 72.288 1.00 165.72 173 ARG A CA 1
ATOM 651 C C . ARG A 1 147 ? 150.730 198.366 71.756 1.00 166.22 173 ARG A C 1
ATOM 652 O O . ARG A 1 147 ? 150.996 197.928 70.632 1.00 166.28 173 ARG A O 1
ATOM 660 N N . PHE A 1 148 ? 149.821 197.813 72.554 1.00 166.44 174 PHE A N 1
ATOM 661 C CA . PHE A 1 148 ? 149.148 196.567 72.221 1.00 169.74 174 PHE A CA 1
ATOM 662 C C . PHE A 1 148 ? 147.649 196.789 72.080 1.00 172.15 174 PHE A C 1
ATOM 663 O O . PHE A 1 148 ? 147.062 197.643 72.751 1.00 169.60 174 PHE A O 1
ATOM 671 N N . ASP A 1 149 ? 147.037 196.004 71.196 1.00 175.64 175 ASP A N 1
ATOM 672 C CA . ASP A 1 149 ? 145.611 196.079 70.921 1.00 175.06 175 ASP A CA 1
ATOM 673 C C . ASP A 1 149 ? 144.998 194.691 71.034 1.00 174.14 175 ASP A C 1
ATOM 674 O O . ASP A 1 149 ? 145.583 193.697 70.593 1.00 173.79 175 ASP A O 1
ATOM 679 N N . GLY A 1 150 ? 143.811 194.632 71.633 1.00 171.74 176 GLY A N 1
ATOM 680 C CA . GLY A 1 150 ? 143.109 193.376 71.805 1.00 169.36 176 GLY A CA 1
ATOM 681 C C . GLY A 1 150 ? 141.810 193.524 72.570 1.00 168.43 176 GLY A C 1
ATOM 682 O O . GLY A 1 150 ? 141.232 194.614 72.619 1.00 168.23 176 GLY A O 1
ATOM 683 N N . MET A 1 151 ? 141.345 192.437 73.177 1.00 169.52 177 MET A N 1
ATOM 684 C CA . MET A 1 151 ? 140.091 192.427 73.915 1.00 170.83 177 MET A CA 1
ATOM 685 C C . MET A 1 151 ? 140.285 193.046 75.292 1.00 170.51 177 MET A C 1
ATOM 686 O O . MET A 1 151 ? 141.352 192.915 75.899 1.00 170.47 177 MET A O 1
ATOM 691 N N . PHE A 1 152 ? 139.250 193.728 75.776 1.00 171.63 178 PHE A N 1
ATOM 692 C CA . PHE A 1 152 ? 139.236 194.308 77.114 1.00 174.30 178 PHE A CA 1
ATOM 693 C C . PHE A 1 152 ? 138.021 193.769 77.858 1.00 178.13 178 PHE A C 1
ATOM 694 O O . PHE A 1 152 ? 136.880 194.105 77.523 1.00 178.64 178 PHE A O 1
ATOM 702 N N . ALA A 1 153 ? 138.269 192.934 78.863 1.00 179.91 179 ALA A N 1
ATOM 703 C CA . ALA A 1 153 ? 137.205 192.363 79.688 1.00 180.22 179 ALA A CA 1
ATOM 704 C C . ALA A 1 153 ? 137.787 192.080 81.064 1.00 180.26 179 ALA A C 1
ATOM 705 O O . ALA A 1 153 ? 138.540 191.110 81.244 1.00 180.65 179 ALA A O 1
ATOM 707 N N . PRO A 1 154 ? 137.477 192.913 82.061 1.00 180.58 180 PRO A N 1
ATOM 708 C CA . PRO A 1 154 ? 138.036 192.686 83.404 1.00 181.87 180 PRO A CA 1
ATOM 709 C C . PRO A 1 154 ? 137.648 191.347 84.004 1.00 181.88 180 PRO A C 1
ATOM 710 O O . PRO A 1 154 ? 138.447 190.754 84.740 1.00 179.94 180 PRO A O 1
ATOM 714 N N . HIS A 1 155 ? 136.447 190.850 83.713 1.00 183.35 181 HIS A N 1
ATOM 715 C CA . HIS A 1 155 ? 136.009 189.559 84.225 1.00 183.69 181 HIS A CA 1
ATOM 716 C C . HIS A 1 155 ? 136.663 188.384 83.509 1.00 182.99 181 HIS A C 1
ATOM 717 O O . HIS A 1 155 ? 136.525 187.245 83.970 1.00 182.12 181 HIS A O 1
ATOM 724 N N . CYS A 1 156 ? 137.365 188.627 82.403 1.00 183.56 182 CYS A N 1
ATOM 725 C CA . CYS A 1 156 ? 138.142 187.600 81.724 1.00 182.46 182 CYS A CA 1
ATOM 726 C C . CYS A 1 156 ? 139.642 187.822 81.845 1.00 180.16 182 CYS A C 1
ATOM 727 O O . CYS A 1 156 ? 140.416 187.070 81.244 1.00 179.75 182 CYS A O 1
ATOM 730 N N . GLY A 1 157 ? 140.072 188.829 82.601 1.00 179.00 183 GLY A N 1
ATOM 731 C CA . GLY A 1 157 ? 141.487 189.102 82.745 1.00 178.08 183 GLY A CA 1
ATOM 732 C C . GLY A 1 157 ? 142.160 189.645 81.506 1.00 177.95 183 GLY A C 1
ATOM 733 O O . GLY A 1 157 ? 143.341 189.366 81.279 1.00 176.18 183 GLY A O 1
ATOM 734 N N . GLN A 1 158 ? 141.441 190.414 80.692 1.00 178.24 184 GLN A N 1
ATOM 735 C CA . GLN A 1 158 ? 141.992 191.031 79.492 1.00 175.25 184 GLN A CA 1
ATOM 736 C C . GLN A 1 158 ? 142.064 192.534 79.713 1.00 174.73 184 GLN A C 1
ATOM 737 O O . GLN A 1 158 ? 141.044 193.173 79.989 1.00 177.03 184 GLN A O 1
ATOM 743 N N . TYR A 1 159 ? 143.267 193.094 79.590 1.00 171.58 185 TYR A N 1
ATOM 744 C CA . TYR A 1 159 ? 143.474 194.516 79.833 1.00 171.29 185 TYR A CA 1
ATOM 745 C C . TYR A 1 159 ? 144.148 195.190 78.646 1.00 170.10 185 TYR A C 1
ATOM 746 O O . TYR A 1 159 ? 145.051 196.014 78.823 1.00 169.22 185 TYR A O 1
ATOM 755 N N . PHE A 1 160 ? 143.721 194.849 77.434 1.00 171.50 186 PHE A N 1
ATOM 756 C CA . PHE A 1 160 ? 144.298 195.433 76.231 1.00 168.05 186 PHE A CA 1
ATOM 757 C C . PHE A 1 160 ? 143.663 196.793 75.966 1.00 164.38 186 PHE A C 1
ATOM 758 O O . PHE A 1 160 ? 142.444 196.893 75.791 1.00 166.29 186 PHE A O 1
ATOM 766 N N . ASP A 1 161 ? 144.489 197.837 75.936 1.00 159.60 187 ASP A N 1
ATOM 767 C CA . ASP A 1 161 ? 144.027 199.189 75.662 1.00 160.90 187 ASP A CA 1
ATOM 768 C C . ASP A 1 161 ? 144.945 199.823 74.629 1.00 160.56 187 ASP A C 1
ATOM 769 O O . ASP A 1 161 ? 146.149 199.552 74.610 1.00 160.28 187 ASP A O 1
ATOM 774 N N . VAL A 1 162 ? 144.372 200.669 73.773 1.00 160.42 188 VAL A N 1
ATOM 775 C CA . VAL A 1 162 ? 145.133 201.250 72.673 1.00 158.78 188 VAL A CA 1
ATOM 776 C C . VAL A 1 162 ? 145.797 202.575 73.029 1.00 157.86 188 VAL A C 1
ATOM 777 O O . VAL A 1 162 ? 146.730 202.994 72.331 1.00 156.20 188 VAL A O 1
ATOM 781 N N . SER A 1 163 ? 145.346 203.249 74.084 1.00 157.34 189 SER A N 1
ATOM 782 C CA . SER A 1 163 ? 145.916 204.531 74.477 1.00 157.03 189 SER A CA 1
ATOM 783 C C . SER A 1 163 ? 146.954 204.410 75.585 1.00 158.32 189 SER A C 1
ATOM 784 O O . SER A 1 163 ? 147.461 205.436 76.050 1.00 157.35 189 SER A O 1
ATOM 787 N N . ASN A 1 164 ? 147.283 203.196 76.017 1.00 158.61 190 ASN A N 1
ATOM 788 C CA . ASN A 1 164 ? 148.274 202.969 77.061 1.00 157.52 190 ASN A CA 1
ATOM 789 C C . ASN A 1 164 ? 149.521 202.342 76.454 1.00 157.77 190 ASN A C 1
ATOM 790 O O . ASN A 1 164 ? 149.426 201.372 75.694 1.00 157.42 190 ASN A O 1
ATOM 795 N N . VAL A 1 165 ? 150.683 202.894 76.791 1.00 157.99 191 VAL A N 1
ATOM 796 C CA . VAL A 1 165 ? 151.970 202.397 76.318 1.00 155.63 191 VAL A CA 1
ATOM 797 C C . VAL A 1 165 ? 152.676 201.735 77.493 1.00 153.66 191 VAL A C 1
ATOM 798 O O . VAL A 1 165 ? 152.891 202.368 78.535 1.00 153.14 191 VAL A O 1
ATOM 802 N N . VAL A 1 166 ? 153.037 200.468 77.326 1.00 153.77 192 VAL A N 1
ATOM 803 C CA . VAL A 1 166 ? 153.683 199.698 78.373 1.00 151.16 192 VAL A CA 1
ATOM 804 C C . VAL A 1 166 ? 155.182 199.663 78.112 1.00 148.76 192 VAL A C 1
ATOM 805 O O . VAL A 1 166 ? 155.660 199.929 77.006 1.00 148.86 192 VAL A O 1
ATOM 809 N N . VAL A 1 167 ? 155.939 199.328 79.154 1.00 147.91 193 VAL A N 1
ATOM 810 C CA . VAL A 1 167 ? 157.393 199.234 79.089 1.00 143.03 193 VAL A CA 1
ATOM 811 C C . VAL A 1 167 ? 157.778 197.763 79.128 1.00 141.26 193 VAL A C 1
ATOM 812 O O . VAL A 1 167 ? 157.305 197.014 79.992 1.00 143.60 193 VAL A O 1
ATOM 816 N N . ASP A 1 168 ? 158.623 197.353 78.190 1.00 137.80 194 ASP A N 1
ATOM 817 C CA . ASP A 1 168 ? 159.056 195.966 78.125 1.00 136.54 194 ASP A CA 1
ATOM 818 C C . ASP A 1 168 ? 159.829 195.601 79.390 1.00 134.82 194 ASP A C 1
ATOM 819 O O . ASP A 1 168 ? 160.752 196.330 79.778 1.00 132.98 194 ASP A O 1
ATOM 824 N N . PRO A 1 169 ? 159.483 194.499 80.061 1.00 133.40 195 PRO A N 1
ATOM 825 C CA . PRO A 1 169 ? 160.205 194.128 81.289 1.00 131.32 195 PRO A CA 1
ATOM 826 C C . PRO A 1 169 ? 161.681 193.840 81.074 1.00 129.79 195 PRO A C 1
ATOM 827 O O . PRO A 1 169 ? 162.446 193.861 82.046 1.00 129.26 195 PRO A O 1
ATOM 831 N N . TYR A 1 170 ? 162.108 193.572 79.842 1.00 128.01 196 TYR A N 1
ATOM 832 C CA . TYR A 1 170 ? 163.501 193.256 79.558 1.00 127.98 196 TYR A CA 1
ATOM 833 C C . TYR A 1 170 ? 164.366 194.496 79.363 1.00 124.92 196 TYR A C 1
ATOM 834 O O . TYR A 1 170 ? 165.557 194.358 79.061 1.00 119.09 196 TYR A O 1
ATOM 843 N N . ALA A 1 171 ? 163.804 195.692 79.520 1.00 127.92 197 ALA A N 1
ATOM 844 C CA . ALA A 1 171 ? 164.581 196.919 79.411 1.00 125.13 197 ALA A CA 1
ATOM 845 C C . ALA A 1 171 ? 165.567 197.015 80.568 1.00 118.97 197 ALA A C 1
ATOM 846 O O . ALA A 1 171 ? 165.238 196.667 81.706 1.00 115.99 197 ALA A O 1
ATOM 848 N N . LYS A 1 172 ? 166.776 197.491 80.277 1.00 116.01 198 LYS A N 1
ATOM 849 C CA . LYS A 1 172 ? 167.829 197.578 81.280 1.00 110.06 198 LYS A CA 1
ATOM 850 C C . LYS A 1 172 ? 167.874 198.922 81.993 1.00 108.97 198 LYS A C 1
ATOM 851 O O . LYS A 1 172 ? 168.679 199.086 82.916 1.00 114.22 198 LYS A O 1
ATOM 857 N N . ALA A 1 173 ? 167.044 199.882 81.595 1.00 111.12 199 ALA A N 1
ATOM 858 C CA . ALA A 1 173 ? 166.983 201.172 82.263 1.00 111.20 199 ALA A CA 1
ATOM 859 C C . ALA A 1 173 ? 165.588 201.756 82.102 1.00 117.76 199 ALA A C 1
ATOM 860 O O . ALA A 1 173 ? 164.907 201.515 81.103 1.00 127.33 199 ALA A O 1
ATOM 862 N N . VAL A 1 174 ? 165.171 202.527 83.101 1.00 117.36 200 VAL A N 1
ATOM 863 C CA . VAL A 1 174 ? 163.853 203.150 83.130 1.00 121.92 200 VAL A CA 1
ATOM 864 C C . VAL A 1 174 ? 164.040 204.623 83.463 1.00 121.12 200 VAL A C 1
ATOM 865 O O . VAL A 1 174 ? 164.781 204.966 84.392 1.00 120.99 200 VAL A O 1
ATOM 869 N N . ILE A 1 175 ? 163.374 205.488 82.709 1.00 122.73 201 ILE A N 1
ATOM 870 C CA . ILE A 1 175 ? 163.440 206.934 82.914 1.00 126.29 201 ILE A CA 1
ATOM 871 C C . ILE A 1 175 ? 162.061 207.371 83.393 1.00 130.18 201 ILE A C 1
ATOM 872 O O . ILE A 1 175 ? 161.075 207.306 82.655 1.00 135.27 201 ILE A O 1
ATOM 877 N N . SER A 1 176 ? 161.974 207.793 84.653 1.00 130.21 202 SER A N 1
ATOM 878 C CA . SER A 1 176 ? 160.740 208.353 85.191 1.00 130.49 202 SER A CA 1
ATOM 879 C C . SER A 1 176 ? 160.911 209.781 85.684 1.00 133.36 202 SER A C 1
ATOM 880 O O . SER A 1 176 ? 160.173 210.674 85.250 1.00 135.97 202 SER A O 1
ATOM 883 N N . ARG A 1 177 ? 161.872 210.023 86.574 1.00 132.22 203 ARG A N 1
ATOM 884 C CA . ARG A 1 177 ? 162.099 211.339 87.153 1.00 133.13 203 ARG A CA 1
ATOM 885 C C . ARG A 1 177 ? 163.585 211.509 87.432 1.00 136.91 203 ARG A C 1
ATOM 886 O O . ARG A 1 177 ? 164.361 210.552 87.385 1.00 139.02 203 ARG A O 1
ATOM 894 N N . GLY A 1 178 ? 163.976 212.747 87.723 1.00 138.32 204 GLY A N 1
ATOM 895 C CA . GLY A 1 178 ? 165.380 213.071 87.880 1.00 143.45 204 GLY A CA 1
ATOM 896 C C . GLY A 1 178 ? 165.890 213.139 89.305 1.00 147.34 204 GLY A C 1
ATOM 897 O O . GLY A 1 178 ? 167.101 213.254 89.519 1.00 149.97 204 GLY A O 1
ATOM 898 N N . GLU A 1 179 ? 164.997 213.069 90.290 1.00 145.47 205 GLU A N 1
ATOM 899 C CA . GLU A 1 179 ? 165.414 213.194 91.678 1.00 140.95 205 GLU A CA 1
ATOM 900 C C . GLU A 1 179 ? 164.477 212.399 92.574 1.00 130.25 205 GLU A C 1
ATOM 901 O O . GLU A 1 179 ? 163.338 212.096 92.209 1.00 129.09 205 GLU A O 1
ATOM 907 N N . TYR A 1 180 ? 164.978 212.071 93.763 1.00 126.06 206 TYR A N 1
ATOM 908 C CA . TYR A 1 180 ? 164.214 211.307 94.739 1.00 122.46 206 TYR A CA 1
ATOM 909 C C . TYR A 1 180 ? 163.345 212.243 95.570 1.00 122.43 206 TYR A C 1
ATOM 910 O O . TYR A 1 180 ? 163.839 213.223 96.138 1.00 119.76 206 TYR A O 1
ATOM 919 N N . GLY A 1 181 ? 162.053 211.937 95.643 1.00 123.00 207 GLY A N 1
ATOM 920 C CA . GLY A 1 181 ? 161.130 212.723 96.435 1.00 125.24 207 GLY A CA 1
ATOM 921 C C . GLY A 1 181 ? 160.566 213.948 95.754 1.00 128.24 207 GLY A C 1
ATOM 922 O O . GLY A 1 181 ? 159.792 214.682 96.380 1.00 126.08 207 GLY A O 1
ATOM 923 N N . VAL A 1 182 ? 160.922 214.195 94.498 1.00 130.55 208 VAL A N 1
ATOM 924 C CA . VAL A 1 182 ? 160.432 215.339 93.742 1.00 134.00 208 VAL A CA 1
ATOM 925 C C . VAL A 1 182 ? 159.504 214.818 92.650 1.00 136.63 208 VAL A C 1
ATOM 926 O O . VAL A 1 182 ? 159.965 214.163 91.710 1.00 136.04 208 VAL A O 1
ATOM 930 N N . PRO A 1 183 ? 158.202 215.073 92.727 1.00 137.32 209 PRO A N 1
ATOM 931 C CA . PRO A 1 183 ? 157.283 214.603 91.686 1.00 138.08 209 PRO A CA 1
ATOM 932 C C . PRO A 1 183 ? 157.511 215.332 90.367 1.00 139.23 209 PRO A C 1
ATOM 933 O O . PRO A 1 183 ? 158.280 216.288 90.269 1.00 140.17 209 PRO A O 1
ATOM 937 N N . GLY A 1 184 ? 156.809 214.856 89.340 1.00 140.62 210 GLY A N 1
ATOM 938 C CA . GLY A 1 184 ? 156.873 215.472 88.037 1.00 144.24 210 GLY A CA 1
ATOM 939 C C . GLY A 1 184 ? 156.132 216.790 87.996 1.00 148.40 210 GLY A C 1
ATOM 940 O O . GLY A 1 184 ? 155.551 217.253 88.987 1.00 149.85 210 GLY A O 1
ATOM 941 N N . PRO A 1 185 ? 156.160 217.427 86.825 1.00 148.35 211 PRO A N 1
ATOM 942 C CA . PRO A 1 185 ? 155.464 218.712 86.672 1.00 148.91 211 PRO A CA 1
ATOM 943 C C . PRO A 1 185 ? 153.977 218.574 86.964 1.00 150.17 211 PRO A C 1
ATOM 944 O O . PRO A 1 185 ? 153.342 217.582 86.603 1.00 146.68 211 PRO A O 1
ATOM 948 N N . GLY A 1 186 ? 153.425 219.587 87.629 1.00 153.43 212 GLY A N 1
ATOM 949 C CA . GLY A 1 186 ? 152.030 219.556 88.015 1.00 153.76 212 GLY A CA 1
ATOM 950 C C . GLY A 1 186 ? 151.712 218.678 89.202 1.00 154.46 212 GLY A C 1
ATOM 951 O O . GLY A 1 186 ? 150.533 218.433 89.474 1.00 151.80 212 GLY A O 1
ATOM 952 N N . GLY A 1 187 ? 152.723 218.204 89.923 1.00 153.97 213 GLY A N 1
ATOM 953 C CA . GLY A 1 187 ? 152.494 217.304 91.040 1.00 149.06 213 GLY A CA 1
ATOM 954 C C . GLY A 1 187 ? 151.952 215.951 90.634 1.00 148.28 213 GLY A C 1
ATOM 955 O O . GLY A 1 187 ? 151.113 215.384 91.346 1.00 143.31 213 GLY A O 1
ATOM 956 N N . ASP A 1 188 ? 152.411 215.419 89.505 1.00 149.02 214 ASP A N 1
ATOM 957 C CA . ASP A 1 188 ? 151.964 214.122 89.016 1.00 146.78 214 ASP A CA 1
ATOM 958 C C . ASP A 1 188 ? 152.888 213.037 89.557 1.00 144.17 214 ASP A C 1
ATOM 959 O O . ASP A 1 188 ? 154.100 213.069 89.317 1.00 141.91 214 ASP A O 1
ATOM 964 N N . CYS A 1 189 ? 152.313 212.078 90.283 1.00 142.94 215 CYS A N 1
ATOM 965 C CA . CYS A 1 189 ? 153.095 211.013 90.895 1.00 137.69 215 CYS A CA 1
ATOM 966 C C . CYS A 1 189 ? 153.283 209.807 89.985 1.00 134.64 215 CYS A C 1
ATOM 967 O O . CYS A 1 189 ? 153.992 208.870 90.369 1.00 129.90 215 CYS A O 1
ATOM 970 N N . TRP A 1 190 ? 152.671 209.797 88.802 1.00 137.36 216 TRP A N 1
ATOM 971 C CA . TRP A 1 190 ? 152.803 208.694 87.850 1.00 135.87 216 TRP A CA 1
ATOM 972 C C . TRP A 1 190 ? 153.086 209.251 86.461 1.00 137.53 216 TRP A C 1
ATOM 973 O O . TRP A 1 190 ? 152.203 209.260 85.592 1.00 139.01 216 TRP A O 1
ATOM 984 N N . PRO A 1 191 ? 154.312 209.726 86.212 1.00 138.15 217 PRO A N 1
ATOM 985 C CA . PRO A 1 191 ? 154.655 210.194 84.862 1.00 141.06 217 PRO A CA 1
ATOM 986 C C . PRO A 1 191 ? 154.716 209.054 83.858 1.00 141.65 217 PRO A C 1
ATOM 987 O O . PRO A 1 191 ? 154.576 207.884 84.228 1.00 138.95 217 PRO A O 1
ATOM 991 N N . GLN A 1 192 ? 154.926 209.380 82.585 1.00 144.93 218 GLN A N 1
ATOM 992 C CA . GLN A 1 192 ? 155.000 208.352 81.558 1.00 146.69 218 GLN A CA 1
ATOM 993 C C . GLN A 1 192 ? 156.303 207.571 81.688 1.00 145.50 218 GLN A C 1
ATOM 994 O O . GLN A 1 192 ? 157.351 208.129 82.021 1.00 144.97 218 GLN A O 1
ATOM 1000 N N . MET A 1 193 ? 156.229 206.268 81.429 1.00 144.23 219 MET A N 1
ATOM 1001 C CA . MET A 1 193 ? 157.343 205.356 81.630 1.00 140.28 219 MET A CA 1
ATOM 1002 C C . MET A 1 193 ? 157.996 205.028 80.292 1.00 139.85 219 MET A C 1
ATOM 1003 O O . MET A 1 193 ? 157.327 204.963 79.257 1.00 141.14 219 MET A O 1
ATOM 1008 N N . ALA A 1 194 ? 159.310 204.814 80.320 1.00 137.00 220 ALA A N 1
ATOM 1009 C CA . ALA A 1 194 ? 160.047 204.561 79.089 1.00 140.14 220 ALA A CA 1
ATOM 1010 C C . ALA A 1 194 ? 161.178 203.578 79.355 1.00 137.53 220 ALA A C 1
ATOM 1011 O O . ALA A 1 194 ? 161.669 203.454 80.480 1.00 133.37 220 ALA A O 1
ATOM 1013 N N . GLY A 1 195 ? 161.588 202.885 78.291 1.00 141.12 221 GLY A N 1
ATOM 1014 C CA . GLY A 1 195 ? 162.663 201.920 78.353 1.00 139.78 221 GLY A CA 1
ATOM 1015 C C . GLY A 1 195 ? 163.985 202.470 77.838 1.00 143.81 221 GLY A C 1
ATOM 1016 O O . GLY A 1 195 ? 164.183 203.677 77.688 1.00 148.03 221 GLY A O 1
ATOM 1017 N N . MET A 1 196 ? 164.907 201.545 77.571 1.00 139.01 222 MET A N 1
ATOM 1018 C CA . MET A 1 196 ? 166.267 201.853 77.145 1.00 141.51 222 MET A CA 1
ATOM 1019 C C . MET A 1 196 ? 166.652 201.083 75.888 1.00 148.93 222 MET A C 1
ATOM 1020 O O . MET A 1 196 ? 166.266 199.926 75.704 1.00 151.16 222 MET A O 1
ATOM 1025 N N . ILE A 1 197 ? 167.443 201.730 75.040 1.00 150.91 223 ILE A N 1
ATOM 1026 C CA . ILE A 1 197 ? 168.058 201.096 73.878 1.00 156.54 223 ILE A CA 1
ATOM 1027 C C . ILE A 1 197 ? 169.526 200.852 74.208 1.00 153.95 223 ILE A C 1
ATOM 1028 O O . ILE A 1 197 ? 170.260 201.822 74.455 1.00 151.57 223 ILE A O 1
ATOM 1033 N N . PRO A 1 198 ? 169.991 199.606 74.230 1.00 156.86 224 PRO A N 1
ATOM 1034 C CA . PRO A 1 198 ? 171.363 199.340 74.671 1.00 160.57 224 PRO A CA 1
ATOM 1035 C C . PRO A 1 198 ? 172.399 199.902 73.712 1.00 161.38 224 PRO A C 1
ATOM 1036 O O . PRO A 1 198 ? 172.192 199.969 72.498 1.00 162.23 224 PRO A O 1
ATOM 1040 N N . LEU A 1 199 ? 173.530 200.310 74.281 1.00 162.71 225 LEU A N 1
ATOM 1041 C CA . LEU A 1 199 ? 174.671 200.710 73.482 1.00 162.98 225 LEU A CA 1
ATOM 1042 C C . LEU A 1 199 ? 175.321 199.479 72.854 1.00 163.49 225 LEU A C 1
ATOM 1043 O O . LEU A 1 199 ? 175.235 198.375 73.397 1.00 163.76 225 LEU A O 1
ATOM 1048 N N . PRO A 1 200 ? 175.974 199.641 71.699 1.00 163.88 226 PRO A N 1
ATOM 1049 C CA . PRO A 1 200 ? 176.647 198.490 71.075 1.00 164.75 226 PRO A CA 1
ATOM 1050 C C . PRO A 1 200 ? 177.803 197.939 71.894 1.00 165.49 226 PRO A C 1
ATOM 1051 O O . PRO A 1 200 ? 178.219 196.800 71.652 1.00 163.11 226 PRO A O 1
ATOM 1055 N N . TYR A 1 201 ? 178.329 198.700 72.852 1.00 165.96 227 TYR A N 1
ATOM 1056 C CA . TYR A 1 201 ? 179.469 198.270 73.648 1.00 163.15 227 TYR A CA 1
ATOM 1057 C C . TYR A 1 201 ? 179.252 198.669 75.101 1.00 164.63 227 TYR A C 1
ATOM 1058 O O . TYR A 1 201 ? 178.451 199.554 75.412 1.00 164.60 227 TYR A O 1
ATOM 1067 N N . SER A 1 202 ? 179.980 198.001 75.992 1.00 162.40 228 SER A N 1
ATOM 1068 C CA . SER A 1 202 ? 179.951 198.342 77.408 1.00 156.26 228 SER A CA 1
ATOM 1069 C C . SER A 1 202 ? 181.002 199.401 77.715 1.00 153.74 228 SER A C 1
ATOM 1070 O O . SER A 1 202 ? 182.071 199.434 77.100 1.00 151.17 228 SER A O 1
ATOM 1073 N N . THR A 1 203 ? 180.692 200.270 78.678 1.00 155.10 229 THR A N 1
ATOM 1074 C CA . THR A 1 203 ? 181.547 201.403 79.014 1.00 155.57 229 THR A CA 1
ATOM 1075 C C . THR A 1 203 ? 182.005 201.364 80.469 1.00 153.25 229 THR A C 1
ATOM 1076 O O . THR A 1 203 ? 182.146 202.408 81.109 1.00 150.43 229 THR A O 1
ATOM 1080 N N . PHE A 1 204 ? 182.241 200.169 81.005 1.00 150.02 230 PHE A N 1
ATOM 1081 C CA . PHE A 1 204 ? 182.760 200.013 82.355 1.00 139.89 230 PHE A CA 1
ATOM 1082 C C . PHE A 1 204 ? 183.965 199.086 82.336 1.00 136.17 230 PHE A C 1
ATOM 1083 O O . PHE A 1 204 ? 183.956 198.055 81.657 1.00 136.94 230 PHE A O 1
ATOM 1091 N N . ASP A 1 205 ? 184.998 199.458 83.086 1.00 134.26 231 ASP A N 1
ATOM 1092 C CA . ASP A 1 205 ? 186.205 198.657 83.223 1.00 134.15 231 ASP A CA 1
ATOM 1093 C C . ASP A 1 205 ? 186.170 197.922 84.555 1.00 135.08 231 ASP A C 1
ATOM 1094 O O . ASP A 1 205 ? 186.060 198.552 85.613 1.00 133.95 231 ASP A O 1
ATOM 1099 N N . TRP A 1 206 ? 186.263 196.594 84.500 1.00 134.60 232 TRP A N 1
ATOM 1100 C CA . TRP A 1 206 ? 186.237 195.780 85.708 1.00 131.47 232 TRP A CA 1
ATOM 1101 C C . TRP A 1 206 ? 187.563 195.773 86.454 1.00 131.78 232 TRP A C 1
ATOM 1102 O O . TRP A 1 206 ? 187.584 195.404 87.633 1.00 135.35 232 TRP A O 1
ATOM 1113 N N . GLN A 1 207 ? 188.657 196.176 85.803 1.00 132.24 233 GLN A N 1
ATOM 1114 C CA . GLN A 1 207 ? 189.988 196.181 86.413 1.00 132.66 233 GLN A CA 1
ATOM 1115 C C . GLN A 1 207 ? 190.354 194.799 86.951 1.00 135.26 233 GLN A C 1
ATOM 1116 O O . GLN A 1 207 ? 190.951 194.665 88.021 1.00 135.08 233 GLN A O 1
ATOM 1122 N N . GLY A 1 208 ? 189.993 193.763 86.198 1.00 134.97 234 GLY A N 1
ATOM 1123 C CA . GLY A 1 208 ? 190.265 192.403 86.619 1.00 137.81 234 GLY A CA 1
ATOM 1124 C C . GLY A 1 208 ? 189.438 191.937 87.795 1.00 140.53 234 GLY A C 1
ATOM 1125 O O . GLY A 1 208 ? 189.907 191.108 88.581 1.00 141.10 234 GLY A O 1
ATOM 1126 N N . ASP A 1 209 ? 188.220 192.455 87.942 1.00 139.44 235 ASP A N 1
ATOM 1127 C CA . ASP A 1 209 ? 187.362 192.065 89.053 1.00 135.10 235 ASP A CA 1
ATOM 1128 C C . ASP A 1 209 ? 187.059 190.575 88.993 1.00 134.44 235 ASP A C 1
ATOM 1129 O O . ASP A 1 209 ? 186.678 190.047 87.944 1.00 135.18 235 ASP A O 1
ATOM 1134 N N . LEU A 1 210 ? 187.228 189.896 90.123 1.00 135.24 236 LEU A N 1
ATOM 1135 C CA . LEU A 1 210 ? 187.039 188.458 90.196 1.00 136.24 236 LEU A CA 1
ATOM 1136 C C . LEU A 1 210 ? 186.200 188.100 91.412 1.00 132.24 236 LEU A C 1
ATOM 1137 O O . LEU A 1 210 ? 186.238 188.800 92.429 1.00 125.52 236 LEU A O 1
ATOM 1142 N N . PRO A 1 211 ? 185.428 187.015 91.333 1.00 130.80 237 PRO A N 1
ATOM 1143 C CA . PRO A 1 211 ? 184.590 186.608 92.473 1.00 127.98 237 PRO A CA 1
ATOM 1144 C C . PRO A 1 211 ? 185.442 186.057 93.608 1.00 123.64 237 PRO A C 1
ATOM 1145 O O . PRO A 1 211 ? 186.259 185.156 93.407 1.00 123.88 237 PRO A O 1
ATOM 1149 N N . LEU A 1 212 ? 185.248 186.611 94.808 1.00 114.59 238 LEU A N 1
ATOM 1150 C CA . LEU A 1 212 ? 185.946 186.096 95.982 1.00 106.56 238 LEU A CA 1
ATOM 1151 C C . LEU A 1 212 ? 185.498 184.678 96.309 1.00 105.03 238 LEU A C 1
ATOM 1152 O O . LEU A 1 212 ? 186.323 183.823 96.654 1.00 100.59 238 LEU A O 1
ATOM 1157 N N . ARG A 1 213 ? 184.194 184.412 96.204 1.00 107.56 239 ARG A N 1
ATOM 1158 C CA . ARG A 1 213 ? 183.624 183.083 96.431 1.00 106.56 239 ARG A CA 1
ATOM 1159 C C . ARG A 1 213 ? 183.956 182.566 97.832 1.00 103.47 239 ARG A C 1
ATOM 1160 O O . ARG A 1 213 ? 184.415 181.436 98.012 1.00 106.02 239 ARG A O 1
ATOM 1168 N N . TYR A 1 214 ? 183.722 183.415 98.830 1.00 101.65 240 TYR A N 1
ATOM 1169 C CA . TYR A 1 214 ? 183.930 183.023 100.214 1.00 92.03 240 TYR A CA 1
ATOM 1170 C C . TYR A 1 214 ? 182.942 181.928 100.611 1.00 87.77 240 TYR A C 1
ATOM 1171 O O . TYR A 1 214 ? 181.749 182.022 100.315 1.00 85.94 240 TYR A O 1
ATOM 1180 N N . PRO A 1 215 ? 183.414 180.879 101.283 1.00 86.93 241 PRO A N 1
ATOM 1181 C CA . PRO A 1 215 ? 182.491 179.854 101.783 1.00 86.40 241 PRO A CA 1
ATOM 1182 C C . PRO A 1 215 ? 181.512 180.443 102.789 1.00 83.77 241 PRO A C 1
ATOM 1183 O O . PRO A 1 215 ? 181.836 181.363 103.542 1.00 85.38 241 PRO A O 1
ATOM 1187 N N . GLN A 1 216 ? 180.295 179.898 102.788 1.00 84.17 242 GLN A N 1
ATOM 1188 C CA . GLN A 1 216 ? 179.224 180.428 103.622 1.00 80.72 242 GLN A CA 1
ATOM 1189 C C . GLN A 1 216 ? 179.478 180.241 105.112 1.00 82.76 242 GLN A C 1
ATOM 1190 O O . GLN A 1 216 ? 178.847 180.928 105.923 1.00 80.45 242 GLN A O 1
ATOM 1196 N N . LYS A 1 217 ? 180.381 179.335 105.491 1.00 79.85 243 LYS A N 1
ATOM 1197 C CA . LYS A 1 217 ? 180.618 179.082 106.908 1.00 75.70 243 LYS A CA 1
ATOM 1198 C C . LYS A 1 217 ? 181.452 180.181 107.553 1.00 75.30 243 LYS A C 1
ATOM 1199 O O . LYS A 1 217 ? 181.517 180.262 108.785 1.00 77.82 243 LYS A O 1
ATOM 1205 N N . ASP A 1 218 ? 182.096 181.032 106.753 1.00 68.49 244 ASP A N 1
ATOM 1206 C CA . ASP A 1 218 ? 182.930 182.108 107.274 1.00 69.23 244 ASP A CA 1
ATOM 1207 C C . ASP A 1 218 ? 182.358 183.493 106.983 1.00 67.54 244 ASP A C 1
ATOM 1208 O O . ASP A 1 218 ? 183.053 184.499 107.162 1.00 65.98 244 ASP A O 1
ATOM 1213 N N . LEU A 1 219 ? 181.096 183.568 106.574 1.00 66.61 245 LEU A N 1
ATOM 1214 C CA . LEU A 1 219 ? 180.482 184.831 106.194 1.00 66.04 245 LEU A CA 1
ATOM 1215 C C . LEU A 1 219 ? 179.868 185.534 107.399 1.00 59.28 245 LEU A C 1
ATOM 1216 O O . LEU A 1 219 ? 179.496 184.905 108.394 1.00 56.32 245 LEU A O 1
ATOM 1221 N N . VAL A 1 220 ? 179.770 186.857 107.297 1.00 54.70 246 VAL A N 1
ATOM 1222 C CA . VAL A 1 220 ? 179.090 187.698 108.276 1.00 51.33 246 VAL A CA 1
ATOM 1223 C C . VAL A 1 220 ? 178.218 188.663 107.486 1.00 49.52 246 VAL A C 1
ATOM 1224 O O . VAL A 1 220 ? 178.722 189.642 106.923 1.00 54.97 246 VAL A O 1
ATOM 1228 N N . ILE A 1 221 ? 176.917 188.396 107.445 1.00 48.08 247 ILE A N 1
ATOM 1229 C CA . ILE A 1 221 ? 176.007 189.166 106.604 1.00 50.86 247 ILE A CA 1
ATOM 1230 C C . ILE A 1 221 ? 175.601 190.435 107.342 1.00 54.51 247 ILE A C 1
ATOM 1231 O O . ILE A 1 221 ? 175.333 190.409 108.547 1.00 62.49 247 ILE A O 1
ATOM 1236 N N . TYR A 1 222 ? 175.552 191.548 106.616 1.00 54.44 248 TYR A N 1
ATOM 1237 C CA . TYR A 1 222 ? 175.266 192.862 107.180 1.00 59.48 248 TYR A CA 1
ATOM 1238 C C . TYR A 1 222 ? 174.147 193.506 106.370 1.00 67.98 248 TYR A C 1
ATOM 1239 O O . TYR A 1 222 ? 174.380 193.985 105.255 1.00 78.49 248 TYR A O 1
ATOM 1248 N N . GLU A 1 223 ? 172.936 193.515 106.926 1.00 69.77 249 GLU A N 1
ATOM 1249 C CA . GLU A 1 223 ? 171.820 194.179 106.263 1.00 70.26 249 GLU A CA 1
ATOM 1250 C C . GLU A 1 223 ? 172.095 195.670 106.132 1.00 69.45 249 GLU A C 1
ATOM 1251 O O . GLU A 1 223 ? 172.500 196.330 107.092 1.00 75.67 249 GLU A O 1
ATOM 1257 N N . MET A 1 224 ? 171.860 196.202 104.936 1.00 68.94 250 MET A N 1
ATOM 1258 C CA . MET A 1 224 ? 172.280 197.560 104.606 1.00 76.27 250 MET A CA 1
ATOM 1259 C C . MET A 1 224 ? 171.228 198.200 103.713 1.00 83.19 250 MET A C 1
ATOM 1260 O O . MET A 1 224 ? 170.765 197.573 102.756 1.00 78.05 250 MET A O 1
ATOM 1265 N N . HIS A 1 225 ? 170.848 199.436 104.031 1.00 84.02 251 HIS A N 1
ATOM 1266 C CA . HIS A 1 225 ? 169.938 200.220 103.205 1.00 77.96 251 HIS A CA 1
ATOM 1267 C C . HIS A 1 225 ? 170.742 201.348 102.568 1.00 78.72 251 HIS A C 1
ATOM 1268 O O . HIS A 1 225 ? 171.450 202.082 103.266 1.00 72.81 251 HIS A O 1
ATOM 1275 N N . LEU A 1 226 ? 170.630 201.483 101.243 1.00 83.01 252 LEU A N 1
ATOM 1276 C CA . LEU A 1 226 ? 171.530 202.366 100.508 1.00 82.19 252 LEU A CA 1
ATOM 1277 C C . LEU A 1 226 ? 171.285 203.835 100.828 1.00 86.72 252 LEU A C 1
ATOM 1278 O O . LEU A 1 226 ? 172.227 204.571 101.143 1.00 87.34 252 LEU A O 1
ATOM 1283 N N . ARG A 1 227 ? 170.034 204.288 100.737 1.00 86.06 253 ARG A N 1
ATOM 1284 C CA . ARG A 1 227 ? 169.772 205.715 100.894 1.00 83.66 253 ARG A CA 1
ATOM 1285 C C . ARG A 1 227 ? 169.952 206.150 102.342 1.00 85.97 253 ARG A C 1
ATOM 1286 O O . ARG A 1 227 ? 170.537 207.205 102.611 1.00 87.39 253 ARG A O 1
ATOM 1294 N N . GLY A 1 228 ? 169.487 205.336 103.288 1.00 84.37 254 GLY A N 1
ATOM 1295 C CA . GLY A 1 228 ? 169.544 205.711 104.687 1.00 79.78 254 GLY A CA 1
ATOM 1296 C C . GLY A 1 228 ? 170.931 205.706 105.292 1.00 78.95 254 GLY A C 1
ATOM 1297 O O . GLY A 1 228 ? 171.110 206.264 106.380 1.00 83.12 254 GLY A O 1
ATOM 1298 N N . PHE A 1 229 ? 171.913 205.106 104.617 1.00 74.96 255 PHE A N 1
ATOM 1299 C CA . PHE A 1 229 ? 173.246 204.990 105.199 1.00 73.92 255 PHE A CA 1
ATOM 1300 C C . PHE A 1 229 ? 173.909 206.353 105.361 1.00 80.98 255 PHE A C 1
ATOM 1301 O O . PHE A 1 229 ? 174.404 206.688 106.443 1.00 81.94 255 PHE A O 1
ATOM 1309 N N . THR A 1 230 ? 173.927 207.156 104.296 1.00 85.95 256 THR A N 1
ATOM 1310 C CA . THR A 1 230 ? 174.685 208.400 104.290 1.00 85.82 256 THR A CA 1
ATOM 1311 C C . THR A 1 230 ? 173.811 209.634 104.108 1.00 86.15 256 THR A C 1
ATOM 1312 O O . THR A 1 230 ? 174.348 210.741 103.990 1.00 86.40 256 THR A O 1
ATOM 1316 N N . LYS A 1 231 ? 172.486 209.482 104.088 1.00 85.76 257 LYS A N 1
ATOM 1317 C CA . LYS A 1 231 ? 171.608 210.622 103.859 1.00 90.55 257 LYS A CA 1
ATOM 1318 C C . LYS A 1 231 ? 171.610 211.613 105.015 1.00 89.29 257 LYS A C 1
ATOM 1319 O O . LYS A 1 231 ? 171.328 212.796 104.797 1.00 92.38 257 LYS A O 1
ATOM 1325 N N . HIS A 1 232 ? 171.917 211.167 106.230 1.00 89.80 258 HIS A N 1
ATOM 1326 C CA . HIS A 1 232 ? 171.965 212.077 107.363 1.00 92.40 258 HIS A CA 1
ATOM 1327 C C . HIS A 1 232 ? 173.099 213.081 107.190 1.00 93.41 258 HIS A C 1
ATOM 1328 O O . HIS A 1 232 ? 174.128 212.791 106.575 1.00 91.84 258 HIS A O 1
ATOM 1335 N N . SER A 1 233 ? 172.897 214.278 107.743 1.00 93.42 259 SER A N 1
ATOM 1336 C CA . SER A 1 233 ? 173.858 215.364 107.590 1.00 91.96 259 SER A CA 1
ATOM 1337 C C . SER A 1 233 ? 175.209 215.065 108.226 1.00 90.36 259 SER A C 1
ATOM 1338 O O . SER A 1 233 ? 176.190 215.736 107.889 1.00 85.25 259 SER A O 1
ATOM 1341 N N . SER A 1 234 ? 175.288 214.086 109.125 1.00 94.41 260 SER A N 1
ATOM 1342 C CA . SER A 1 234 ? 176.532 213.773 109.815 1.00 96.53 260 SER A CA 1
ATOM 1343 C C . SER A 1 234 ? 177.446 212.851 109.021 1.00 96.07 260 SER A C 1
ATOM 1344 O O . SER A 1 234 ? 178.590 212.636 109.435 1.00 95.45 260 SER A O 1
ATOM 1347 N N . SER A 1 235 ? 176.977 212.300 107.900 1.00 95.50 261 SER A N 1
ATOM 1348 C CA . SER A 1 235 ? 177.810 211.381 107.133 1.00 95.54 261 SER A CA 1
ATOM 1349 C C . SER A 1 235 ? 178.999 212.089 106.497 1.00 99.24 261 SER A C 1
ATOM 1350 O O . SER A 1 235 ? 180.068 211.485 106.353 1.00 100.39 261 SER A O 1
ATOM 1353 N N . ASN A 1 236 ? 178.832 213.358 106.117 1.00 99.53 262 ASN A N 1
ATOM 1354 C CA . ASN A 1 236 ? 179.888 214.140 105.472 1.00 102.90 262 ASN A CA 1
ATOM 1355 C C . ASN A 1 236 ? 180.396 213.437 104.213 1.00 105.15 262 ASN A C 1
ATOM 1356 O O . ASN A 1 236 ? 181.555 213.025 104.123 1.00 105.91 262 ASN A O 1
ATOM 1361 N N . VAL A 1 237 ? 179.506 213.290 103.237 1.00 106.73 263 VAL A N 1
ATOM 1362 C CA . VAL A 1 237 ? 179.822 212.635 101.975 1.00 108.72 263 VAL A CA 1
ATOM 1363 C C . VAL A 1 237 ? 179.450 213.568 100.832 1.00 115.56 263 VAL A C 1
ATOM 1364 O O . VAL A 1 237 ? 178.629 214.478 100.988 1.00 115.29 263 VAL A O 1
ATOM 1368 N N . GLU A 1 238 ? 180.073 213.337 99.674 1.00 116.11 264 GLU A N 1
ATOM 1369 C CA . GLU A 1 238 ? 179.854 214.210 98.525 1.00 118.80 264 GLU A CA 1
ATOM 1370 C C . GLU A 1 238 ? 178.404 214.166 98.059 1.00 119.88 264 GLU A C 1
ATOM 1371 O O . GLU A 1 238 ? 177.811 215.206 97.750 1.00 121.99 264 GLU A O 1
ATOM 1377 N N . HIS A 1 239 ? 177.818 212.971 97.996 1.00 115.25 265 HIS A N 1
ATOM 1378 C CA . HIS A 1 239 ? 176.431 212.789 97.572 1.00 112.44 265 HIS A CA 1
ATOM 1379 C C . HIS A 1 239 ? 175.717 211.902 98.582 1.00 106.72 265 HIS A C 1
ATOM 1380 O O . HIS A 1 239 ? 175.716 210.670 98.453 1.00 102.33 265 HIS A O 1
ATOM 1387 N N . PRO A 1 240 ? 175.116 212.493 99.615 1.00 102.44 266 PRO A N 1
ATOM 1388 C CA . PRO A 1 240 ? 174.332 211.695 100.564 1.00 97.51 266 PRO A CA 1
ATOM 1389 C C . PRO A 1 240 ? 173.213 210.937 99.864 1.00 95.94 266 PRO A C 1
ATOM 1390 O O . PRO A 1 240 ? 172.557 211.454 98.958 1.00 99.57 266 PRO A O 1
ATOM 1394 N N . GLY A 1 241 ? 173.003 209.695 100.296 1.00 93.65 267 GLY A N 1
ATOM 1395 C CA . GLY A 1 241 ? 171.949 208.860 99.764 1.00 93.50 267 GLY A CA 1
ATOM 1396 C C . GLY A 1 241 ? 172.307 208.052 98.536 1.00 95.19 267 GLY A C 1
ATOM 1397 O O . GLY A 1 241 ? 171.473 207.263 98.074 1.00 92.93 267 GLY A O 1
ATOM 1398 N N . THR A 1 242 ? 173.509 208.213 97.992 1.00 103.16 268 THR A N 1
ATOM 1399 C CA . THR A 1 242 ? 173.908 207.541 96.764 1.00 104.07 268 THR A CA 1
ATOM 1400 C C . THR A 1 242 ? 174.997 206.511 97.041 1.00 107.75 268 THR A C 1
ATOM 1401 O O . THR A 1 242 ? 175.515 206.393 98.154 1.00 114.07 268 THR A O 1
ATOM 1405 N N . TYR A 1 243 ? 175.338 205.758 95.992 1.00 96.77 269 TYR A N 1
ATOM 1406 C CA . TYR A 1 243 ? 176.377 204.738 96.104 1.00 101.24 269 TYR A CA 1
ATOM 1407 C C . TYR A 1 243 ? 177.743 205.359 96.366 1.00 107.71 269 TYR A C 1
ATOM 1408 O O . TYR A 1 243 ? 178.570 204.767 97.076 1.00 112.73 269 TYR A O 1
ATOM 1417 N N . ILE A 1 244 ? 177.997 206.543 95.803 1.00 105.61 270 ILE A N 1
ATOM 1418 C CA . ILE A 1 244 ? 179.260 207.234 96.044 1.00 107.09 270 ILE A CA 1
ATOM 1419 C C . ILE A 1 244 ? 179.414 207.550 97.526 1.00 104.85 270 ILE A C 1
ATOM 1420 O O . ILE A 1 244 ? 180.527 207.550 98.065 1.00 103.07 270 ILE A O 1
ATOM 1425 N N . GLY A 1 245 ? 178.300 207.825 98.206 1.00 104.47 271 GLY A N 1
ATOM 1426 C CA . GLY A 1 245 ? 178.355 208.023 99.645 1.00 97.90 271 GLY A CA 1
ATOM 1427 C C . GLY A 1 245 ? 178.728 206.759 100.396 1.00 96.12 271 GLY A C 1
ATOM 1428 O O . GLY A 1 245 ? 179.434 206.811 101.405 1.00 102.23 271 GLY A O 1
ATOM 1429 N N . ALA A 1 246 ? 178.251 205.606 99.921 1.00 91.28 272 ALA A N 1
ATOM 1430 C CA . ALA A 1 246 ? 178.566 204.342 100.575 1.00 94.14 272 ALA A CA 1
ATOM 1431 C C . ALA A 1 246 ? 179.985 203.872 100.281 1.00 93.96 272 ALA A C 1
ATOM 1432 O O . ALA A 1 246 ? 180.531 203.065 101.046 1.00 93.45 272 ALA A O 1
ATOM 1434 N N . ILE A 1 247 ? 180.592 204.356 99.195 1.00 92.27 273 ILE A N 1
ATOM 1435 C CA . ILE A 1 247 ? 181.973 203.981 98.895 1.00 96.21 273 ILE A CA 1
ATOM 1436 C C . ILE A 1 247 ? 182.903 204.432 100.016 1.00 91.85 273 ILE A C 1
ATOM 1437 O O . ILE A 1 247 ? 183.815 203.703 100.423 1.00 85.33 273 ILE A O 1
ATOM 1442 N N . SER A 1 248 ? 182.682 205.641 100.538 1.00 91.01 274 SER A N 1
ATOM 1443 C CA . SER A 1 248 ? 183.555 206.172 101.579 1.00 93.17 274 SER A CA 1
ATOM 1444 C C . SER A 1 248 ? 183.384 205.460 102.916 1.00 98.14 274 SER A C 1
ATOM 1445 O O . SER A 1 248 ? 184.325 205.447 103.716 1.00 95.97 274 SER A O 1
ATOM 1448 N N . LYS A 1 249 ? 182.214 204.877 103.183 1.00 90.72 275 LYS A N 1
ATOM 1449 C CA . LYS A 1 249 ? 181.983 204.131 104.414 1.00 85.60 275 LYS A CA 1
ATOM 1450 C C . LYS A 1 249 ? 182.209 202.633 104.248 1.00 85.52 275 LYS A C 1
ATOM 1451 O O . LYS A 1 249 ? 182.060 201.878 105.222 1.00 88.00 275 LYS A O 1
ATOM 1457 N N . LEU A 1 250 ? 182.535 202.186 103.033 1.00 84.49 276 LEU A N 1
ATOM 1458 C CA . LEU A 1 250 ? 182.977 200.808 102.856 1.00 83.34 276 LEU A CA 1
ATOM 1459 C C . LEU A 1 250 ? 184.174 200.478 103.743 1.00 83.96 276 LEU A C 1
ATOM 1460 O O . LEU A 1 250 ? 184.319 199.332 104.180 1.00 81.49 276 LEU A O 1
ATOM 1465 N N . ASP A 1 251 ? 185.036 201.460 104.029 1.00 86.82 277 ASP A N 1
ATOM 1466 C CA . ASP A 1 251 ? 186.159 201.209 104.932 1.00 85.50 277 ASP A CA 1
ATOM 1467 C C . ASP A 1 251 ? 185.678 200.961 106.359 1.00 85.88 277 ASP A C 1
ATOM 1468 O O . ASP A 1 251 ? 186.225 200.109 107.070 1.00 80.50 277 ASP A O 1
ATOM 1473 N N . TYR A 1 252 ? 184.652 201.696 106.793 1.00 84.93 278 TYR A N 1
ATOM 1474 C CA . TYR A 1 252 ? 184.046 201.450 108.097 1.00 74.68 278 TYR A CA 1
ATOM 1475 C C . TYR A 1 252 ? 183.444 200.053 108.155 1.00 71.02 278 TYR A C 1
ATOM 1476 O O . TYR A 1 252 ? 183.639 199.319 109.134 1.00 72.26 278 TYR A O 1
ATOM 1485 N N . LEU A 1 253 ? 182.740 199.657 107.094 1.00 74.08 279 LEU A N 1
ATOM 1486 C CA . LEU A 1 253 ? 182.192 198.302 107.036 1.00 72.64 279 LEU A CA 1
ATOM 1487 C C . LEU A 1 253 ? 183.300 197.256 107.089 1.00 70.99 279 LEU A C 1
ATOM 1488 O O . LEU A 1 253 ? 183.151 196.214 107.738 1.00 65.60 279 LEU A O 1
ATOM 1493 N N . LYS A 1 254 ? 184.413 197.511 106.400 1.00 78.70 280 LYS A N 1
ATOM 1494 C CA . LYS A 1 254 ? 185.540 196.584 106.422 1.00 77.94 280 LYS A CA 1
ATOM 1495 C C . LYS A 1 254 ? 186.126 196.460 107.823 1.00 68.75 280 LYS A C 1
ATOM 1496 O O . LYS A 1 254 ? 186.471 195.358 108.267 1.00 63.62 280 LYS A O 1
ATOM 1502 N N . GLU A 1 255 ? 186.251 197.584 108.533 1.00 69.26 281 GLU A N 1
ATOM 1503 C CA . GLU A 1 255 ? 186.789 197.549 109.889 1.00 68.34 281 GLU A CA 1
ATOM 1504 C C . GLU A 1 255 ? 185.829 196.867 110.854 1.00 63.24 281 GLU A C 1
ATOM 1505 O O . GLU A 1 255 ? 186.266 196.306 111.865 1.00 55.55 281 GLU A O 1
ATOM 1511 N N . LEU A 1 256 ? 184.524 196.894 110.565 1.00 68.41 282 LEU A N 1
ATOM 1512 C CA . LEU A 1 256 ? 183.561 196.262 111.465 1.00 61.16 282 LEU A CA 1
ATOM 1513 C C . LEU A 1 256 ? 183.756 194.754 111.550 1.00 56.48 282 LEU A C 1
ATOM 1514 O O . LEU A 1 256 ? 183.207 194.108 112.450 1.00 54.63 282 LEU A O 1
ATOM 1519 N N . GLY A 1 257 ? 184.514 194.172 110.630 1.00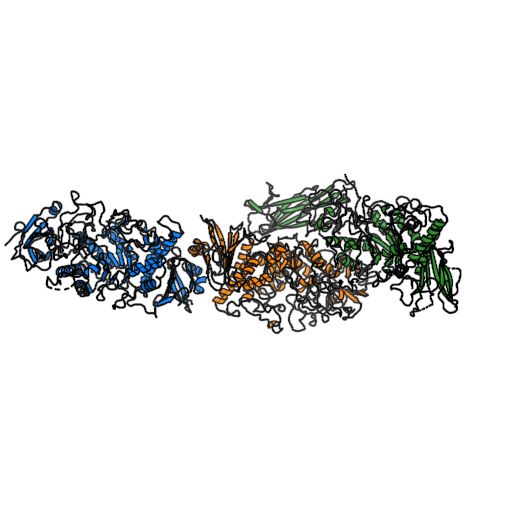 57.65 283 GLY A N 1
ATOM 1520 C CA . GLY A 1 257 ? 184.698 192.741 110.600 1.00 52.11 283 GLY A CA 1
ATOM 1521 C C . GLY A 1 257 ? 183.686 191.986 109.775 1.00 54.56 283 GLY A C 1
ATOM 1522 O O . GLY A 1 257 ? 183.594 190.763 109.909 1.00 58.31 283 GLY A O 1
ATOM 1523 N N . VAL A 1 258 ? 182.912 192.673 108.946 1.00 64.90 284 VAL A N 1
ATOM 1524 C CA . VAL A 1 258 ? 181.989 192.012 108.041 1.00 66.31 284 VAL A CA 1
ATOM 1525 C C . VAL A 1 258 ? 182.700 191.745 106.720 1.00 68.66 284 VAL A C 1
ATOM 1526 O O . VAL A 1 258 ? 183.625 192.458 106.322 1.00 73.32 284 VAL A O 1
ATOM 1530 N N . ASN A 1 259 ? 182.273 190.683 106.041 1.00 63.47 285 ASN A N 1
ATOM 1531 C CA . ASN A 1 259 ? 182.786 190.364 104.719 1.00 68.74 285 ASN A CA 1
ATOM 1532 C C . ASN A 1 259 ? 181.680 190.112 103.707 1.00 69.17 285 ASN A C 1
ATOM 1533 O O . ASN A 1 259 ? 181.976 189.693 102.583 1.00 78.63 285 ASN A O 1
ATOM 1538 N N . CYS A 1 260 ? 180.422 190.342 104.074 1.00 63.88 286 CYS A N 1
ATOM 1539 C CA . CYS A 1 260 ? 179.295 190.222 103.164 1.00 62.40 286 CYS A CA 1
ATOM 1540 C C . CYS A 1 260 ? 178.275 191.292 103.515 1.00 59.79 286 CYS A C 1
ATOM 1541 O O . CYS A 1 260 ? 178.017 191.546 104.694 1.00 66.65 286 CYS A O 1
ATOM 1544 N N . VAL A 1 261 ? 177.700 191.918 102.493 1.00 61.34 287 VAL A N 1
ATOM 1545 C CA . VAL A 1 261 ? 176.693 192.955 102.669 1.00 64.61 287 VAL A CA 1
ATOM 1546 C C . VAL A 1 261 ? 175.435 192.536 101.920 1.00 69.50 287 VAL A C 1
ATOM 1547 O O . VAL A 1 261 ? 175.510 192.051 100.785 1.00 72.28 287 VAL A O 1
ATOM 1551 N N . GLU A 1 262 ? 174.289 192.678 102.576 1.00 71.64 288 GLU A N 1
ATOM 1552 C CA . GLU A 1 262 ? 172.994 192.429 101.963 1.00 77.83 288 GLU A CA 1
ATOM 1553 C C . GLU A 1 262 ? 172.277 193.755 101.763 1.00 76.83 288 GLU A C 1
ATOM 1554 O O . GLU A 1 262 ? 172.204 194.577 102.680 1.00 72.09 288 GLU A O 1
ATOM 1560 N N . LEU A 1 263 ? 171.762 193.965 100.559 1.00 76.94 289 LEU A N 1
ATOM 1561 C CA . LEU A 1 263 ? 171.170 195.238 100.181 1.00 75.14 289 LEU A CA 1
ATOM 1562 C C . LEU A 1 263 ? 169.653 195.148 100.219 1.00 77.50 289 LEU A C 1
ATOM 1563 O O . LEU A 1 263 ? 169.073 194.118 99.868 1.00 84.53 289 LEU A O 1
ATOM 1568 N N . MET A 1 264 ? 169.017 196.232 100.652 1.00 75.77 290 MET A N 1
ATOM 1569 C CA . MET A 1 264 ? 167.581 196.366 100.505 1.00 81.60 290 MET A CA 1
ATOM 1570 C C . MET A 1 264 ? 167.223 196.425 99.023 1.00 89.14 290 MET A C 1
ATOM 1571 O O . MET A 1 264 ? 168.064 196.776 98.192 1.00 92.00 290 MET A O 1
ATOM 1576 N N . PRO A 1 265 ? 165.979 196.060 98.662 1.00 93.04 291 PRO A N 1
ATOM 1577 C CA . PRO A 1 265 ? 165.616 195.988 97.239 1.00 89.39 291 PRO A CA 1
ATOM 1578 C C . PRO A 1 265 ? 165.979 197.239 96.454 1.00 94.24 291 PRO A C 1
ATOM 1579 O O . PRO A 1 265 ? 165.409 198.313 96.668 1.00 93.53 291 PRO A O 1
ATOM 1583 N N . CYS A 1 266 ? 166.933 197.098 95.537 1.00 97.14 292 CYS A N 1
ATOM 1584 C CA . CYS A 1 266 ? 167.432 198.210 94.742 1.00 98.74 292 CYS A CA 1
ATOM 1585 C C . CYS A 1 266 ? 166.806 198.268 93.355 1.00 105.50 292 CYS A C 1
ATOM 1586 O O . CYS A 1 266 ? 167.168 199.143 92.563 1.00 107.69 292 CYS A O 1
ATOM 1589 N N . HIS A 1 267 ? 165.880 197.365 93.045 1.00 106.45 293 HIS A N 1
ATOM 1590 C CA . HIS A 1 267 ? 165.184 197.417 91.770 1.00 105.77 293 HIS A CA 1
ATOM 1591 C C . HIS A 1 267 ? 164.297 198.656 91.705 1.00 108.02 293 HIS A C 1
ATOM 1592 O O . HIS A 1 267 ? 163.966 199.272 92.722 1.00 110.53 293 HIS A O 1
ATOM 1599 N N . GLU A 1 268 ? 163.918 199.024 90.485 1.00 107.14 294 GLU A N 1
ATOM 1600 C CA . GLU A 1 268 ? 163.175 200.259 90.279 1.00 111.22 294 GLU A CA 1
ATOM 1601 C C . GLU A 1 268 ? 161.829 200.202 90.988 1.00 111.59 294 GLU A C 1
ATOM 1602 O O . GLU A 1 268 ? 161.014 199.312 90.734 1.00 112.74 294 GLU A O 1
ATOM 1608 N N . PHE A 1 269 ? 161.603 201.155 91.888 1.00 110.37 295 PHE A N 1
ATOM 1609 C CA . PHE A 1 269 ? 160.332 201.286 92.584 1.00 108.92 295 PHE A CA 1
ATOM 1610 C C . PHE A 1 269 ? 159.888 202.739 92.528 1.00 105.71 295 PHE A C 1
ATOM 1611 O O . PHE A 1 269 ? 160.599 203.608 92.020 1.00 106.79 295 PHE A O 1
ATOM 1619 N N . ASN A 1 270 ? 158.690 202.993 93.040 1.00 106.29 296 ASN A N 1
ATOM 1620 C CA . ASN A 1 270 ? 158.147 204.343 93.110 1.00 112.62 296 ASN A CA 1
ATOM 1621 C C . ASN A 1 270 ? 158.044 204.751 94.574 1.00 113.39 296 ASN A C 1
ATOM 1622 O O . ASN A 1 270 ? 157.224 204.207 95.320 1.00 115.67 296 ASN A O 1
ATOM 1627 N N . GLU A 1 271 ? 158.879 205.708 94.985 1.00 110.71 297 GLU A N 1
ATOM 1628 C CA . GLU A 1 271 ? 158.759 206.260 96.329 1.00 112.50 297 GLU A CA 1
ATOM 1629 C C . GLU A 1 271 ? 157.512 207.115 96.475 1.00 116.58 297 GLU A C 1
ATOM 1630 O O . GLU A 1 271 ? 157.095 207.401 97.603 1.00 117.74 297 GLU A O 1
ATOM 1636 N N . LEU A 1 272 ? 156.913 207.528 95.360 1.00 117.34 298 LEU A N 1
ATOM 1637 C CA . LEU A 1 272 ? 155.683 208.305 95.349 1.00 117.07 298 LEU A CA 1
ATOM 1638 C C . LEU A 1 272 ? 154.490 207.444 94.949 1.00 123.30 298 LEU A C 1
ATOM 1639 O O . LEU A 1 272 ? 153.488 207.953 94.441 1.00 134.02 298 LEU A O 1
ATOM 1644 N N . GLU A 1 273 ? 154.597 206.132 95.172 1.00 121.16 299 GLU A N 1
ATOM 1645 C CA . GLU A 1 273 ? 153.533 205.213 94.781 1.00 124.97 299 GLU A CA 1
ATOM 1646 C C . GLU A 1 273 ? 152.232 205.527 95.507 1.00 128.43 299 GLU A C 1
ATOM 1647 O O . GLU A 1 273 ? 151.155 205.520 94.899 1.00 135.14 299 GLU A O 1
ATOM 1653 N N . TYR A 1 274 ? 152.311 205.813 96.803 1.00 125.59 300 TYR A N 1
ATOM 1654 C CA . TYR A 1 274 ? 151.142 206.085 97.629 1.00 129.16 300 TYR A CA 1
ATOM 1655 C C . TYR A 1 274 ? 151.210 207.481 98.236 1.00 134.08 300 TYR A C 1
ATOM 1656 O O . TYR A 1 274 ? 150.724 207.721 99.343 1.00 137.01 300 TYR A O 1
ATOM 1665 N N . PHE A 1 275 ? 151.816 208.425 97.515 1.00 133.40 301 PHE A N 1
ATOM 1666 C CA . PHE A 1 275 ? 151.901 209.797 97.995 1.00 138.74 301 PHE A CA 1
ATOM 1667 C C . PHE A 1 275 ? 150.668 210.623 97.659 1.00 148.06 301 PHE A C 1
ATOM 1668 O O . PHE A 1 275 ? 150.448 211.665 98.288 1.00 149.41 301 PHE A O 1
ATOM 1676 N N . SER A 1 276 ? 149.861 210.188 96.687 1.00 148.24 302 SER A N 1
ATOM 1677 C CA . SER A 1 276 ? 148.607 210.882 96.407 1.00 146.96 302 SER A CA 1
ATOM 1678 C C . SER A 1 276 ? 147.665 210.808 97.601 1.00 148.28 302 SER A C 1
ATOM 1679 O O . SER A 1 276 ? 147.022 211.801 97.959 1.00 148.65 302 SER A O 1
ATOM 1682 N N . CYS A 1 277 ? 147.571 209.638 98.227 1.00 148.02 303 CYS A N 1
ATOM 1683 C CA . CYS A 1 277 ? 146.799 209.467 99.449 1.00 148.21 303 CYS A CA 1
ATOM 1684 C C . CYS A 1 277 ? 147.681 209.795 100.647 1.00 149.47 303 CYS A C 1
ATOM 1685 O O . CYS A 1 277 ? 148.856 209.415 100.679 1.00 145.69 303 CYS A O 1
ATOM 1688 N N . SER A 1 278 ? 147.111 210.496 101.619 1.00 152.72 304 SER A N 1
ATOM 1689 C CA . SER A 1 278 ? 147.807 210.970 102.822 1.00 151.05 304 SER A CA 1
ATOM 1690 C C . SER A 1 278 ? 149.099 211.671 102.390 1.00 149.70 304 SER A C 1
ATOM 1691 O O . SER A 1 278 ? 149.151 212.310 101.334 1.00 149.54 304 SER A O 1
ATOM 1694 N N . SER A 1 279 ? 150.155 211.573 103.204 1.00 145.07 305 SER A N 1
ATOM 1695 C CA . SER A 1 279 ? 151.416 212.223 102.867 1.00 140.48 305 SER A CA 1
ATOM 1696 C C . SER A 1 279 ? 152.627 211.348 103.181 1.00 140.41 305 SER A C 1
ATOM 1697 O O . SER A 1 279 ? 153.703 211.882 103.477 1.00 137.69 305 SER A O 1
ATOM 1700 N N . LYS A 1 280 ? 152.485 210.027 103.125 1.00 139.45 306 LYS A N 1
ATOM 1701 C CA . LYS A 1 280 ? 153.596 209.143 103.448 1.00 128.41 306 LYS A CA 1
ATOM 1702 C C . LYS A 1 280 ? 154.360 208.743 102.191 1.00 122.56 306 LYS A C 1
ATOM 1703 O O . LYS A 1 280 ? 153.772 208.504 101.133 1.00 122.12 306 LYS A O 1
ATOM 1709 N N . MET A 1 281 ? 155.682 208.672 102.317 1.00 117.93 307 MET A N 1
ATOM 1710 C CA . MET A 1 281 ? 156.558 208.177 101.268 1.00 116.20 307 MET A CA 1
ATOM 1711 C C . MET A 1 281 ? 156.702 206.662 101.413 1.00 110.21 307 MET A C 1
ATOM 1712 O O . MET A 1 281 ? 156.250 206.063 102.389 1.00 111.76 307 MET A O 1
ATOM 1717 N N . ASN A 1 282 ? 157.324 206.030 100.422 1.00 103.91 308 ASN A N 1
ATOM 1718 C CA . ASN A 1 282 ? 157.624 204.602 100.471 1.00 103.15 308 ASN A CA 1
ATOM 1719 C C . ASN A 1 282 ? 159.140 204.456 100.530 1.00 104.29 308 ASN A C 1
ATOM 1720 O O . ASN A 1 282 ? 159.853 204.981 99.668 1.00 105.51 308 ASN A O 1
ATOM 1725 N N . PHE A 1 283 ? 159.632 203.747 101.546 1.00 99.17 309 PHE A N 1
ATOM 1726 C CA . PHE A 1 283 ? 161.059 203.703 101.846 1.00 91.54 309 PHE A CA 1
ATOM 1727 C C . PHE A 1 283 ? 161.723 202.377 101.498 1.00 91.16 309 PHE A C 1
ATOM 1728 O O . PHE A 1 283 ? 162.735 202.369 100.791 1.00 92.14 309 PHE A O 1
ATOM 1736 N N . TRP A 1 284 ? 161.186 201.253 101.979 1.00 88.82 310 TRP A N 1
ATOM 1737 C CA . TRP A 1 284 ? 161.851 199.968 101.795 1.00 94.57 310 TRP A CA 1
ATOM 1738 C C . TRP A 1 284 ? 161.938 199.546 100.335 1.00 99.44 310 TRP A C 1
ATOM 1739 O O . TRP A 1 284 ? 162.759 198.686 100.001 1.00 100.61 310 TRP A O 1
ATOM 1750 N N . GLY A 1 285 ? 161.121 200.128 99.464 1.00 101.06 311 GLY A N 1
ATOM 1751 C CA . GLY A 1 285 ? 161.160 199.790 98.053 1.00 100.36 311 GLY A CA 1
ATOM 1752 C C . GLY A 1 285 ? 160.717 198.380 97.729 1.00 104.61 311 GLY A C 1
ATOM 1753 O O . GLY A 1 285 ? 161.303 197.740 96.847 1.00 108.89 311 GLY A O 1
ATOM 1754 N N . TYR A 1 286 ? 159.697 197.880 98.418 1.00 104.94 312 TYR A N 1
ATOM 1755 C CA . TYR A 1 286 ? 159.157 196.551 98.136 1.00 108.08 312 TYR A CA 1
ATOM 1756 C C . TYR A 1 286 ? 158.023 196.616 97.119 1.00 119.07 312 TYR A C 1
ATOM 1757 O O . TYR A 1 286 ? 156.930 196.098 97.338 1.00 124.33 312 TYR A O 1
ATOM 1766 N N . SER A 1 287 ? 158.285 197.270 95.987 1.00 118.70 313 SER A N 1
ATOM 1767 C CA . SER A 1 287 ? 157.306 197.362 94.903 1.00 118.39 313 SER A CA 1
ATOM 1768 C C . SER A 1 287 ? 158.095 197.489 93.598 1.00 114.92 313 SER A C 1
ATOM 1769 O O . SER A 1 287 ? 158.441 198.593 93.174 1.00 113.42 313 SER A O 1
ATOM 1772 N N . THR A 1 288 ? 158.352 196.351 92.960 1.00 115.85 314 THR A N 1
ATOM 1773 C CA . THR A 1 288 ? 159.243 196.300 91.807 1.00 115.60 314 THR A CA 1
ATOM 1774 C C . THR A 1 288 ? 158.470 196.622 90.534 1.00 122.35 314 THR A C 1
ATOM 1775 O O . THR A 1 288 ? 157.428 196.017 90.261 1.00 123.96 314 THR A O 1
ATOM 1779 N N . ILE A 1 289 ? 158.986 197.573 89.761 1.00 119.97 315 ILE A N 1
ATOM 1780 C CA . ILE A 1 289 ? 158.391 197.932 88.478 1.00 113.04 315 ILE A CA 1
ATOM 1781 C C . ILE A 1 289 ? 159.102 197.230 87.328 1.00 111.75 315 ILE A C 1
ATOM 1782 O O . ILE A 1 289 ? 158.455 196.700 86.422 1.00 114.87 315 ILE A O 1
ATOM 1787 N N . ASN A 1 290 ? 160.433 197.213 87.351 1.00 113.14 316 ASN A N 1
ATOM 1788 C CA . ASN A 1 290 ? 161.230 196.507 86.358 1.00 114.64 316 ASN A CA 1
ATOM 1789 C C . ASN A 1 290 ? 162.303 195.706 87.079 1.00 110.34 316 ASN A C 1
ATOM 1790 O O . ASN A 1 290 ? 162.996 196.239 87.949 1.00 105.58 316 ASN A O 1
ATOM 1795 N N . PHE A 1 291 ? 162.436 194.431 86.716 1.00 110.31 317 PHE A N 1
ATOM 1796 C CA . PHE A 1 291 ? 163.391 193.547 87.371 1.00 106.55 317 PHE A CA 1
ATOM 1797 C C . PHE A 1 291 ? 164.795 193.641 86.794 1.00 106.50 317 PHE A C 1
ATOM 1798 O O . PHE A 1 291 ? 165.755 193.262 87.474 1.00 109.97 317 PHE A O 1
ATOM 1806 N N . PHE A 1 292 ? 164.941 194.131 85.564 1.00 108.56 318 PHE A N 1
ATOM 1807 C CA . PHE A 1 292 ? 166.253 194.261 84.945 1.00 111.04 318 PHE A CA 1
ATOM 1808 C C . PHE A 1 292 ? 166.920 195.600 85.228 1.00 105.45 318 PHE A C 1
ATOM 1809 O O . PHE A 1 292 ? 168.078 195.788 84.840 1.00 102.73 318 PHE A O 1
ATOM 1817 N N . SER A 1 293 ? 166.229 196.528 85.891 1.00 104.66 319 SER A N 1
ATOM 1818 C CA . SER A 1 293 ? 166.790 197.857 86.062 1.00 105.79 319 SER A CA 1
ATOM 1819 C C . SER A 1 293 ? 166.958 198.203 87.536 1.00 103.90 319 SER A C 1
ATOM 1820 O O . SER A 1 293 ? 166.035 197.999 88.333 1.00 105.94 319 SER A O 1
ATOM 1823 N N . PRO A 1 294 ? 168.120 198.725 87.925 1.00 103.10 320 PRO A N 1
ATOM 1824 C CA . PRO A 1 294 ? 168.290 199.213 89.298 1.00 107.71 320 PRO A CA 1
ATOM 1825 C C . PRO A 1 294 ? 167.594 200.547 89.507 1.00 108.76 320 PRO A C 1
ATOM 1826 O O . PRO A 1 294 ? 166.893 201.035 88.615 1.00 111.22 320 PRO A O 1
ATOM 1830 N N . MET A 1 295 ? 167.779 201.147 90.679 1.00 109.74 321 MET A N 1
ATOM 1831 C CA . MET A 1 295 ? 167.082 202.379 91.027 1.00 111.69 321 MET A CA 1
ATOM 1832 C C . MET A 1 295 ? 167.890 203.560 90.500 1.00 112.05 321 MET A C 1
ATOM 1833 O O . MET A 1 295 ? 169.042 203.765 90.896 1.00 111.32 321 MET A O 1
ATOM 1838 N N . ILE A 1 296 ? 167.283 204.336 89.600 1.00 114.22 322 ILE A N 1
ATOM 1839 C CA . ILE A 1 296 ? 167.954 205.499 89.027 1.00 119.44 322 ILE A CA 1
ATOM 1840 C C . ILE A 1 296 ? 168.106 206.600 90.069 1.00 119.18 322 ILE A C 1
ATOM 1841 O O . ILE A 1 296 ? 169.165 207.231 90.176 1.00 121.41 322 ILE A O 1
ATOM 1846 N N . ARG A 1 297 ? 167.052 206.855 90.846 1.00 116.84 323 ARG A N 1
ATOM 1847 C CA . ARG A 1 297 ? 167.068 207.922 91.839 1.00 118.06 323 ARG A CA 1
ATOM 1848 C C . ARG A 1 297 ? 168.039 207.660 92.984 1.00 119.04 323 ARG A C 1
ATOM 1849 O O . ARG A 1 297 ? 168.405 208.608 93.686 1.00 118.26 323 ARG A O 1
ATOM 1857 N N . TYR A 1 298 ? 168.461 206.412 93.194 1.00 117.39 324 TYR A N 1
ATOM 1858 C CA . TYR A 1 298 ? 169.522 206.135 94.154 1.00 113.16 324 TYR A CA 1
ATOM 1859 C C . TYR A 1 298 ? 170.889 206.582 93.659 1.00 114.54 324 TYR A C 1
ATOM 1860 O O . TYR A 1 298 ? 171.818 206.687 94.466 1.00 113.87 324 TYR A O 1
ATOM 1869 N N . SER A 1 299 ? 171.032 206.844 92.365 1.00 115.14 325 SER A N 1
ATOM 1870 C CA . SER A 1 299 ? 172.287 207.281 91.777 1.00 116.74 325 SER A CA 1
ATOM 1871 C C . SER A 1 299 ? 172.333 208.801 91.701 1.00 117.01 325 SER A C 1
ATOM 1872 O O . SER A 1 299 ? 171.324 209.460 91.434 1.00 118.44 325 SER A O 1
ATOM 1875 N N . SER A 1 300 ? 173.522 209.355 91.945 1.00 116.35 326 SER A N 1
ATOM 1876 C CA . SER A 1 300 ? 173.686 210.803 91.929 1.00 119.89 326 SER A CA 1
ATOM 1877 C C . SER A 1 300 ? 173.526 211.393 90.535 1.00 126.87 326 SER A C 1
ATOM 1878 O O . SER A 1 300 ? 173.145 212.562 90.411 1.00 128.75 326 SER A O 1
ATOM 1881 N N . GLY A 1 301 ? 173.802 210.616 89.490 1.00 128.08 327 GLY A N 1
ATOM 1882 C CA . GLY A 1 301 ? 173.707 211.112 88.131 1.00 131.48 327 GLY A CA 1
ATOM 1883 C C . GLY A 1 301 ? 172.286 211.334 87.660 1.00 136.19 327 GLY A C 1
ATOM 1884 O O . GLY A 1 301 ? 172.054 212.080 86.704 1.00 138.55 327 GLY A O 1
ATOM 1885 N N . GLY A 1 302 ? 171.324 210.697 88.324 1.00 137.43 328 GLY A N 1
ATOM 1886 C CA . GLY A 1 302 ? 169.935 210.797 87.924 1.00 138.08 328 GLY A CA 1
ATOM 1887 C C . GLY A 1 302 ? 169.680 210.237 86.540 1.00 140.34 328 GLY A C 1
ATOM 1888 O O . GLY A 1 302 ? 170.136 209.136 86.217 1.00 136.35 328 GLY A O 1
ATOM 1889 N N . ILE A 1 303 ? 168.964 210.988 85.709 1.00 144.34 329 ILE A N 1
ATOM 1890 C CA . ILE A 1 303 ? 168.655 210.560 84.352 1.00 144.24 329 ILE A CA 1
ATOM 1891 C C . ILE A 1 303 ? 169.645 211.142 83.341 1.00 146.29 329 ILE A C 1
ATOM 1892 O O . ILE A 1 303 ? 169.363 211.167 82.144 1.00 145.52 329 ILE A O 1
ATOM 1897 N N . ARG A 1 304 ? 170.799 211.614 83.808 1.00 147.76 330 ARG A N 1
ATOM 1898 C CA . ARG A 1 304 ? 171.836 212.097 82.907 1.00 145.58 330 ARG A CA 1
ATOM 1899 C C . ARG A 1 304 ? 172.315 210.966 82.005 1.00 144.01 330 ARG A C 1
ATOM 1900 O O . ARG A 1 304 ? 172.467 209.824 82.446 1.00 144.07 330 ARG A O 1
ATOM 1908 N N . ASN A 1 305 ? 172.545 211.292 80.731 1.00 144.02 331 ASN A N 1
ATOM 1909 C CA . ASN A 1 305 ? 172.901 210.302 79.711 1.00 145.23 331 ASN A CA 1
ATOM 1910 C C . ASN A 1 305 ? 171.831 209.213 79.618 1.00 143.70 331 ASN A C 1
ATOM 1911 O O . ASN A 1 305 ? 172.123 208.036 79.393 1.00 139.29 331 ASN A O 1
ATOM 1916 N N . CYS A 1 306 ? 170.576 209.631 79.795 1.00 143.20 332 CYS A N 1
ATOM 1917 C CA . CYS A 1 306 ? 169.410 208.744 79.739 1.00 144.08 332 CYS A CA 1
ATOM 1918 C C . CYS A 1 306 ? 169.511 207.595 80.739 1.00 144.63 332 CYS A C 1
ATOM 1919 O O . CYS A 1 306 ? 169.047 206.484 80.475 1.00 146.49 332 CYS A O 1
ATOM 1922 N N . GLY A 1 307 ? 170.100 207.858 81.904 1.00 141.96 333 GLY A N 1
ATOM 1923 C CA . GLY A 1 307 ? 170.122 206.874 82.968 1.00 141.21 333 GLY A CA 1
ATOM 1924 C C . GLY A 1 307 ? 171.213 205.831 82.890 1.00 141.00 333 GLY A C 1
ATOM 1925 O O . GLY A 1 307 ? 171.186 204.876 83.672 1.00 137.07 333 GLY A O 1
ATOM 1926 N N . ARG A 1 308 ? 172.172 205.972 81.972 1.00 144.11 334 ARG A N 1
ATOM 1927 C CA . ARG A 1 308 ? 173.277 205.018 81.914 1.00 142.44 334 ARG A CA 1
ATOM 1928 C C . ARG A 1 308 ? 174.257 205.244 83.061 1.00 139.78 334 ARG A C 1
ATOM 1929 O O . ARG A 1 308 ? 174.964 204.317 83.480 1.00 136.53 334 ARG A O 1
ATOM 1937 N N . ASP A 1 309 ? 174.310 206.470 83.586 1.00 141.36 335 ASP A N 1
ATOM 1938 C CA . ASP A 1 309 ? 175.176 206.744 84.727 1.00 139.22 335 ASP A CA 1
ATOM 1939 C C . ASP A 1 309 ? 174.704 205.991 85.962 1.00 136.06 335 ASP A C 1
ATOM 1940 O O . ASP A 1 309 ? 175.519 205.567 86.789 1.00 132.14 335 ASP A O 1
ATOM 1945 N N . ALA A 1 310 ? 173.388 205.819 86.108 1.00 136.53 336 ALA A N 1
ATOM 1946 C CA . ALA A 1 310 ? 172.868 204.977 87.177 1.00 133.10 336 ALA A CA 1
ATOM 1947 C C . ALA A 1 310 ? 173.310 203.531 87.023 1.00 129.54 336 ALA A C 1
ATOM 1948 O O . ALA A 1 310 ? 173.521 202.847 88.030 1.00 130.68 336 ALA A O 1
ATOM 1950 N N . ILE A 1 311 ? 173.455 203.051 85.788 1.00 129.64 337 ILE A N 1
ATOM 1951 C CA . ILE A 1 311 ? 173.993 201.715 85.566 1.00 127.35 337 ILE A CA 1
ATOM 1952 C C . ILE A 1 311 ? 175.465 201.665 85.953 1.00 123.70 337 ILE A C 1
ATOM 1953 O O . ILE A 1 311 ? 175.929 200.701 86.574 1.00 120.68 337 ILE A O 1
ATOM 1958 N N . ASN A 1 312 ? 176.216 202.712 85.605 1.00 125.95 338 ASN A N 1
ATOM 1959 C CA . ASN A 1 312 ? 177.651 202.713 85.877 1.00 126.62 338 ASN A CA 1
ATOM 1960 C C . ASN A 1 312 ? 177.952 202.812 87.369 1.00 125.15 338 ASN A C 1
ATOM 1961 O O . ASN A 1 312 ? 178.923 202.211 87.845 1.00 123.04 338 ASN A O 1
ATOM 1966 N N . GLU A 1 313 ? 177.145 203.568 88.120 1.00 125.25 339 GLU A N 1
ATOM 1967 C CA . GLU A 1 313 ? 177.410 203.741 89.548 1.00 118.17 339 GLU A CA 1
ATOM 1968 C C . GLU A 1 313 ? 177.269 202.427 90.309 1.00 111.50 339 GLU A C 1
ATOM 1969 O O . GLU A 1 313 ? 178.066 202.135 91.208 1.00 113.36 339 GLU A O 1
ATOM 1975 N N . PHE A 1 314 ? 176.253 201.628 89.974 1.00 110.35 340 PHE A N 1
ATOM 1976 C CA . PHE A 1 314 ? 176.077 200.332 90.626 1.00 107.86 340 PHE A CA 1
ATOM 1977 C C . PHE A 1 314 ? 177.270 199.423 90.360 1.00 112.08 340 PHE A C 1
ATOM 1978 O O . PHE A 1 314 ? 177.774 198.747 91.269 1.00 115.96 340 PHE A O 1
ATOM 1986 N N . LYS A 1 315 ? 177.734 199.396 89.110 1.00 114.00 341 LYS A N 1
ATOM 1987 C CA . LYS A 1 315 ? 178.891 198.583 88.761 1.00 113.20 341 LYS A CA 1
ATOM 1988 C C . LYS A 1 315 ? 180.133 199.055 89.505 1.00 111.13 341 LYS A C 1
ATOM 1989 O O . LYS A 1 315 ? 180.935 198.238 89.970 1.00 110.29 341 LYS A O 1
ATOM 1995 N N . THR A 1 316 ? 180.305 200.374 89.630 1.00 110.25 342 THR A N 1
ATOM 1996 C CA . THR A 1 316 ? 181.427 200.911 90.394 1.00 110.70 342 THR A CA 1
ATOM 1997 C C . THR A 1 316 ? 181.357 200.487 91.856 1.00 108.24 342 THR A C 1
ATOM 1998 O O . THR A 1 316 ? 182.371 200.096 92.451 1.00 104.21 342 THR A O 1
ATOM 2002 N N . PHE A 1 317 ? 180.165 200.565 92.453 1.00 110.49 343 PHE A N 1
ATOM 2003 C CA . PHE A 1 317 ? 180.005 200.168 93.848 1.00 99.48 343 PHE A CA 1
ATOM 2004 C C . PHE A 1 317 ? 180.363 198.702 94.042 1.00 95.33 343 PHE A C 1
ATOM 2005 O O . PHE A 1 317 ? 181.079 198.348 94.984 1.00 96.67 343 PHE A O 1
ATOM 2013 N N . VAL A 1 318 ? 179.884 197.835 93.147 1.00 95.77 344 VAL A N 1
ATOM 2014 C CA . VAL A 1 318 ? 180.192 196.411 93.270 1.00 92.41 344 VAL A CA 1
ATOM 2015 C C . VAL A 1 318 ? 181.684 196.162 93.069 1.00 93.46 344 VAL A C 1
ATOM 2016 O O . VAL A 1 318 ? 182.293 195.346 93.775 1.00 96.41 344 VAL A O 1
ATOM 2020 N N . ARG A 1 319 ? 182.297 196.863 92.110 1.00 98.01 345 ARG A N 1
ATOM 2021 C CA . ARG A 1 319 ? 183.721 196.686 91.845 1.00 101.53 345 ARG A CA 1
ATOM 2022 C C . ARG A 1 319 ? 184.575 197.087 93.039 1.00 96.67 345 ARG A C 1
ATOM 2023 O O . ARG A 1 319 ? 185.548 196.396 93.362 1.00 98.26 345 ARG A O 1
ATOM 2031 N N . GLU A 1 320 ? 184.238 198.192 93.705 1.00 95.65 346 GLU A N 1
ATOM 2032 C CA . GLU A 1 320 ? 185.009 198.581 94.883 1.00 96.64 346 GLU A CA 1
ATOM 2033 C C . GLU A 1 320 ? 184.685 197.706 96.091 1.00 96.22 346 GLU A C 1
ATOM 2034 O O . GLU A 1 320 ? 185.563 197.447 96.923 1.00 86.63 346 GLU A O 1
ATOM 2040 N N . ALA A 1 321 ? 183.443 197.229 96.200 1.00 99.80 347 ALA A N 1
ATOM 2041 C CA . ALA A 1 321 ? 183.092 196.330 97.293 1.00 88.63 347 ALA A CA 1
ATOM 2042 C C . ALA A 1 321 ? 183.888 195.036 97.206 1.00 83.51 347 ALA A C 1
ATOM 2043 O O . ALA A 1 321 ? 184.388 194.532 98.217 1.00 85.49 347 ALA A O 1
ATOM 2045 N N . HIS A 1 322 ? 184.020 194.483 95.998 1.00 81.20 348 HIS A N 1
ATOM 2046 C CA . HIS A 1 322 ? 184.879 193.318 95.820 1.00 80.65 348 HIS A CA 1
ATOM 2047 C C . HIS A 1 322 ? 186.346 193.640 96.068 1.00 82.05 348 HIS A C 1
ATOM 2048 O O . HIS A 1 322 ? 187.088 192.767 96.530 1.00 78.08 348 HIS A O 1
ATOM 2055 N N . LYS A 1 323 ? 186.782 194.867 95.770 1.00 86.45 349 LYS A N 1
ATOM 2056 C CA . LYS A 1 323 ? 188.151 195.263 96.084 1.00 86.22 349 LYS A CA 1
ATOM 2057 C C . LYS A 1 323 ? 188.407 195.256 97.586 1.00 85.04 349 LYS A C 1
ATOM 2058 O O . LYS A 1 323 ? 189.468 194.802 98.031 1.00 78.48 349 LYS A O 1
ATOM 2064 N N . ARG A 1 324 ? 187.452 195.741 98.380 1.00 88.51 350 ARG A N 1
ATOM 2065 C CA . ARG A 1 324 ? 187.584 195.765 99.831 1.00 83.62 350 ARG A CA 1
ATOM 2066 C C . ARG A 1 324 ? 187.225 194.427 100.474 1.00 78.79 350 ARG A C 1
ATOM 2067 O O . ARG A 1 324 ? 186.970 194.376 101.681 1.00 77.05 350 ARG A O 1
ATOM 2075 N N . GLY A 1 325 ? 187.204 193.348 99.695 1.00 83.13 351 GLY A N 1
ATOM 2076 C CA . GLY A 1 325 ? 186.938 192.026 100.234 1.00 81.31 351 GLY A CA 1
ATOM 2077 C C . GLY A 1 325 ? 185.554 191.839 100.812 1.00 76.74 351 GLY A C 1
ATOM 2078 O O . GLY A 1 325 ? 185.387 191.076 101.768 1.00 74.50 351 GLY A O 1
ATOM 2079 N N . ILE A 1 326 ? 184.551 192.510 100.252 1.00 78.52 352 ILE A N 1
ATOM 2080 C CA . ILE A 1 326 ? 183.179 192.450 100.739 1.00 73.35 352 ILE A CA 1
ATOM 2081 C C . ILE A 1 326 ? 182.301 191.878 99.636 1.00 78.02 352 ILE A C 1
ATOM 2082 O O . ILE A 1 326 ? 182.243 192.433 98.533 1.00 89.08 352 ILE A O 1
ATOM 2087 N N . GLU A 1 327 ? 181.613 190.779 99.935 1.00 71.01 353 GLU A N 1
ATOM 2088 C CA . GLU A 1 327 ? 180.706 190.162 98.979 1.00 75.27 353 GLU A CA 1
ATOM 2089 C C . GLU A 1 327 ? 179.382 190.914 98.949 1.00 78.91 353 GLU A C 1
ATOM 2090 O O . GLU A 1 327 ? 178.956 191.503 99.944 1.00 75.71 353 GLU A O 1
ATOM 2096 N N . VAL A 1 328 ? 178.734 190.891 97.787 1.00 79.65 354 VAL A N 1
ATOM 2097 C CA . VAL A 1 328 ? 177.525 191.665 97.537 1.00 71.15 354 VAL A CA 1
ATOM 2098 C C . VAL A 1 328 ? 176.380 190.707 97.242 1.00 75.03 354 VAL A C 1
ATOM 2099 O O . VAL A 1 328 ? 176.518 189.802 96.410 1.00 77.50 354 VAL A O 1
ATOM 2103 N N . ILE A 1 329 ? 175.258 190.902 97.932 1.00 76.70 355 ILE A N 1
ATOM 2104 C CA . ILE A 1 329 ? 174.051 190.108 97.741 1.00 81.29 355 ILE A CA 1
ATOM 2105 C C . ILE A 1 329 ? 172.879 191.054 97.519 1.00 84.91 355 ILE A C 1
ATOM 2106 O O . ILE A 1 329 ? 172.740 192.061 98.221 1.00 78.97 355 ILE A O 1
ATOM 2111 N N . MET A 1 330 ? 172.037 190.727 96.541 1.00 88.53 356 MET A N 1
ATOM 2112 C CA . MET A 1 330 ? 170.900 191.548 96.156 1.00 90.34 356 MET A CA 1
ATOM 2113 C C . MET A 1 330 ? 169.604 190.947 96.681 1.00 94.75 356 MET A C 1
ATOM 2114 O O . MET A 1 330 ? 169.450 189.724 96.748 1.00 89.19 356 MET A O 1
ATOM 2119 N N . ASP A 1 331 ? 168.669 191.819 97.050 1.00 97.98 357 ASP A N 1
ATOM 2120 C CA . ASP A 1 331 ? 167.348 191.413 97.511 1.00 101.88 357 ASP A CA 1
ATOM 2121 C C . ASP A 1 331 ? 166.351 191.557 96.368 1.00 112.86 357 ASP A C 1
ATOM 2122 O O . ASP A 1 331 ? 166.226 192.636 95.780 1.00 112.26 357 ASP A O 1
ATOM 2127 N N . VAL A 1 332 ? 165.640 190.475 96.059 1.00 116.51 358 VAL A N 1
ATOM 2128 C CA . VAL A 1 332 ? 164.719 190.431 94.931 1.00 115.66 358 VAL A CA 1
ATOM 2129 C C . VAL A 1 332 ? 163.305 190.209 95.451 1.00 118.70 358 VAL A C 1
ATOM 2130 O O . VAL A 1 332 ? 163.086 189.414 96.371 1.00 117.98 358 VAL A O 1
ATOM 2134 N N . VAL A 1 333 ? 162.352 190.926 94.867 1.00 121.88 359 VAL A N 1
ATOM 2135 C CA . VAL A 1 333 ? 160.941 190.829 95.238 1.00 126.00 359 VAL A CA 1
ATOM 2136 C C . VAL A 1 333 ? 160.206 190.277 94.022 1.00 128.34 359 VAL A C 1
ATOM 2137 O O . VAL A 1 333 ? 159.800 191.022 93.126 1.00 125.46 359 VAL A O 1
ATOM 2141 N N . PHE A 1 334 ? 160.022 188.958 93.986 1.00 129.90 360 PHE A N 1
ATOM 2142 C CA . PHE A 1 334 ? 159.331 188.290 92.890 1.00 130.95 360 PHE A CA 1
ATOM 2143 C C . PHE A 1 334 ? 157.956 187.771 93.292 1.00 136.52 360 PHE A C 1
ATOM 2144 O O . PHE A 1 334 ? 157.412 186.895 92.611 1.00 139.44 360 PHE A O 1
ATOM 2152 N N . ASN A 1 335 ? 157.382 188.283 94.380 1.00 136.55 361 ASN A N 1
ATOM 2153 C CA . ASN A 1 335 ? 156.086 187.813 94.848 1.00 139.66 361 ASN A CA 1
ATOM 2154 C C . ASN A 1 335 ? 154.928 188.693 94.398 1.00 142.34 361 ASN A C 1
ATOM 2155 O O . ASN A 1 335 ? 153.774 188.260 94.484 1.00 147.06 361 ASN A O 1
ATOM 2160 N N . HIS A 1 336 ? 155.202 189.906 93.923 1.00 140.29 362 HIS A N 1
ATOM 2161 C CA . HIS A 1 336 ? 154.150 190.790 93.437 1.00 144.60 362 HIS A CA 1
ATOM 2162 C C . HIS A 1 336 ? 154.779 191.851 92.546 1.00 143.02 362 HIS A C 1
ATOM 2163 O O . HIS A 1 336 ? 155.977 191.818 92.253 1.00 139.82 362 HIS A O 1
ATOM 2170 N N . THR A 1 337 ? 153.947 192.796 92.115 1.00 142.42 363 THR A N 1
ATOM 2171 C CA . THR A 1 337 ? 154.368 193.888 91.253 1.00 141.00 363 THR A CA 1
ATOM 2172 C C . THR A 1 337 ? 153.686 195.171 91.711 1.00 143.95 363 THR A C 1
ATOM 2173 O O . THR A 1 337 ? 152.697 195.143 92.448 1.00 146.29 363 THR A O 1
ATOM 2177 N N . ALA A 1 338 ? 154.232 196.307 91.268 1.00 142.06 364 ALA A N 1
ATOM 2178 C CA . ALA A 1 338 ? 153.710 197.607 91.675 1.00 142.44 364 ALA A CA 1
ATOM 2179 C C . ALA A 1 338 ? 152.283 197.844 91.202 1.00 149.90 364 ALA A C 1
ATOM 2180 O O . ALA A 1 338 ? 151.614 198.747 91.717 1.00 148.04 364 ALA A O 1
ATOM 2182 N N . GLU A 1 339 ? 151.803 197.062 90.234 1.00 152.98 365 GLU A N 1
ATOM 2183 C CA . GLU A 1 339 ? 150.467 197.278 89.693 1.00 155.38 365 GLU A CA 1
ATOM 2184 C C . GLU A 1 339 ? 149.371 196.985 90.710 1.00 157.03 365 GLU A C 1
ATOM 2185 O O . GLU A 1 339 ? 148.285 197.568 90.615 1.00 161.12 365 GLU A O 1
ATOM 2191 N N . GLY A 1 340 ? 149.626 196.107 91.679 1.00 154.39 366 GLY A N 1
ATOM 2192 C CA . GLY A 1 340 ? 148.617 195.806 92.676 1.00 156.85 366 GLY A CA 1
ATOM 2193 C C . GLY A 1 340 ? 147.426 195.073 92.080 1.00 160.84 366 GLY A C 1
ATOM 2194 O O . GLY A 1 340 ? 147.544 194.308 91.119 1.00 161.04 366 GLY A O 1
ATOM 2195 N N . ASN A 1 341 ? 146.256 195.318 92.662 1.00 163.62 367 ASN A N 1
ATOM 2196 C CA . ASN A 1 341 ? 145.022 194.703 92.189 1.00 167.25 367 ASN A CA 1
ATOM 2197 C C . ASN A 1 341 ? 144.548 195.424 90.927 1.00 170.40 367 ASN A C 1
ATOM 2198 O O . ASN A 1 341 ? 145.251 196.264 90.360 1.00 170.82 367 ASN A O 1
ATOM 2203 N N . GLU A 1 342 ? 143.334 195.100 90.472 1.00 172.81 368 GLU A N 1
ATOM 2204 C CA . GLU A 1 342 ? 142.853 195.616 89.193 1.00 173.45 368 GLU A CA 1
ATOM 2205 C C . GLU A 1 342 ? 142.694 197.132 89.203 1.00 171.75 368 GLU A C 1
ATOM 2206 O O . GLU A 1 342 ? 142.701 197.758 88.137 1.00 169.73 368 GLU A O 1
ATOM 2212 N N . LYS A 1 343 ? 142.548 197.739 90.383 1.00 170.38 369 LYS A N 1
ATOM 2213 C CA . LYS A 1 343 ? 142.424 199.191 90.453 1.00 168.28 369 LYS A CA 1
ATOM 2214 C C . LYS A 1 343 ? 143.721 199.885 90.050 1.00 169.10 369 LYS A C 1
ATOM 2215 O O . LYS A 1 343 ? 143.684 200.959 89.439 1.00 167.58 369 LYS A O 1
ATOM 2221 N N . GLY A 1 344 ? 144.866 199.281 90.360 1.00 169.60 370 GLY A N 1
ATOM 2222 C CA . GLY A 1 344 ? 146.153 199.882 90.101 1.00 165.38 370 GLY A CA 1
ATOM 2223 C C . GLY A 1 344 ? 146.411 200.138 88.630 1.00 165.21 370 GLY A C 1
ATOM 2224 O O . GLY A 1 344 ? 145.874 199.457 87.750 1.00 165.75 370 GLY A O 1
ATOM 2225 N N . PRO A 1 345 ? 147.242 201.136 88.338 1.00 164.84 371 PRO A N 1
ATOM 2226 C CA . PRO A 1 345 ? 147.492 201.511 86.943 1.00 164.99 371 PRO A CA 1
ATOM 2227 C C . PRO A 1 345 ? 148.229 200.420 86.179 1.00 161.63 371 PRO A C 1
ATOM 2228 O O . PRO A 1 345 ? 148.957 199.600 86.742 1.00 159.49 371 PRO A O 1
ATOM 2232 N N . ILE A 1 346 ? 148.020 200.428 84.867 1.00 158.76 372 ILE A N 1
ATOM 2233 C CA . ILE A 1 346 ? 148.602 199.450 83.955 1.00 159.95 372 ILE A CA 1
ATOM 2234 C C . ILE A 1 346 ? 149.952 199.984 83.497 1.00 159.32 372 ILE A C 1
ATOM 2235 O O . ILE A 1 346 ? 150.019 200.961 82.743 1.00 157.77 372 ILE A O 1
ATOM 2240 N N . LEU A 1 347 ? 151.037 199.353 83.951 1.00 160.22 373 LEU A N 1
ATOM 2241 C CA . LEU A 1 347 ? 152.378 199.833 83.633 1.00 157.78 373 LEU A CA 1
ATOM 2242 C C . LEU A 1 347 ? 153.184 198.844 82.802 1.00 154.73 373 LEU A C 1
ATOM 2243 O O . LEU A 1 347 ? 153.576 199.173 81.678 1.00 152.96 373 LEU A O 1
ATOM 2248 N N . SER A 1 348 ? 153.445 197.638 83.311 1.00 153.71 374 SER A N 1
ATOM 2249 C CA . SER A 1 348 ? 154.350 196.711 82.638 1.00 153.02 374 SER A CA 1
ATOM 2250 C C . SER A 1 348 ? 153.686 195.390 82.272 1.00 156.10 374 SER A C 1
ATOM 2251 O O . SER A 1 348 ? 153.735 194.987 81.106 1.00 156.66 374 SER A O 1
ATOM 2254 N N . PHE A 1 349 ? 153.068 194.702 83.230 1.00 156.65 375 PHE A N 1
ATOM 2255 C CA . PHE A 1 349 ? 152.591 193.339 83.023 1.00 158.77 375 PHE A CA 1
ATOM 2256 C C . PHE A 1 349 ? 151.115 193.266 82.660 1.00 161.12 375 PHE A C 1
ATOM 2257 O O . PHE A 1 349 ? 150.710 192.368 81.915 1.00 163.43 375 PHE A O 1
ATOM 2265 N N . ARG A 1 350 ? 150.302 194.188 83.176 1.00 159.36 376 ARG A N 1
ATOM 2266 C CA . ARG A 1 350 ? 148.872 194.163 82.889 1.00 162.71 376 ARG A CA 1
ATOM 2267 C C . ARG A 1 350 ? 148.586 194.456 81.423 1.00 166.41 376 ARG A C 1
ATOM 2268 O O . ARG A 1 350 ? 147.631 193.913 80.857 1.00 167.11 376 ARG A O 1
ATOM 2276 N N . GLY A 1 351 ? 149.396 195.307 80.794 1.00 165.62 377 GLY A N 1
ATOM 2277 C CA . GLY A 1 351 ? 149.164 195.693 79.415 1.00 163.04 377 GLY A CA 1
ATOM 2278 C C . GLY A 1 351 ? 149.694 194.736 78.375 1.00 164.74 377 GLY A C 1
ATOM 2279 O O . GLY A 1 351 ? 149.440 194.939 77.184 1.00 167.13 377 GLY A O 1
ATOM 2280 N N . ILE A 1 352 ? 150.420 193.701 78.788 1.00 165.34 378 ILE A N 1
ATOM 2281 C CA . ILE A 1 352 ? 150.980 192.710 77.873 1.00 165.92 378 ILE A CA 1
ATOM 2282 C C . ILE A 1 352 ? 150.249 191.376 77.992 1.00 166.02 378 ILE A C 1
ATOM 2283 O O . ILE A 1 352 ? 149.718 190.860 77.007 1.00 166.77 378 ILE A O 1
ATOM 2288 N N . ASP A 1 353 ? 150.217 190.797 79.194 1.00 166.59 379 ASP A N 1
ATOM 2289 C CA . ASP A 1 353 ? 149.502 189.536 79.407 1.00 166.06 379 ASP A CA 1
ATOM 2290 C C . ASP A 1 353 ? 149.149 189.433 80.893 1.00 165.09 379 ASP A C 1
ATOM 2291 O O . ASP A 1 353 ? 150.008 189.143 81.729 1.00 166.52 379 ASP A O 1
ATOM 2296 N N . ASN A 1 354 ? 147.875 189.679 81.206 1.00 161.91 380 ASN A N 1
ATOM 2297 C CA . ASN A 1 354 ? 147.403 189.489 82.574 1.00 164.09 380 ASN A CA 1
ATOM 2298 C C . ASN A 1 354 ? 147.212 188.012 82.895 1.00 166.73 380 ASN A C 1
ATOM 2299 O O . ASN A 1 354 ? 147.437 187.585 84.034 1.00 169.37 380 ASN A O 1
ATOM 2304 N N . SER A 1 355 ? 146.792 187.219 81.908 1.00 167.71 381 SER A N 1
ATOM 2305 C CA . SER A 1 355 ? 146.548 185.801 82.155 1.00 170.18 381 SER A CA 1
ATOM 2306 C C . SER A 1 355 ? 147.853 185.028 82.307 1.00 168.56 381 SER A C 1
ATOM 2307 O O . SER A 1 355 ? 147.886 183.980 82.963 1.00 168.04 381 SER A O 1
ATOM 2310 N N . THR A 1 356 ? 148.936 185.525 81.709 1.00 166.67 382 THR A N 1
ATOM 2311 C CA . THR A 1 356 ? 150.204 184.803 81.762 1.00 165.31 382 THR A CA 1
ATOM 2312 C C . THR A 1 356 ? 151.039 185.233 82.963 1.00 165.18 382 THR A C 1
ATOM 2313 O O . THR A 1 356 ? 151.380 184.411 83.822 1.00 164.81 382 THR A O 1
ATOM 2317 N N . TYR A 1 357 ? 151.377 186.521 83.042 1.00 163.21 383 TYR A N 1
ATOM 2318 C CA . TYR A 1 357 ? 152.246 187.017 84.101 1.00 159.10 383 TYR A CA 1
ATOM 2319 C C . TYR A 1 357 ? 151.566 187.058 85.462 1.00 158.42 383 TYR A C 1
ATOM 2320 O O . TYR A 1 357 ? 152.255 187.238 86.472 1.00 157.15 383 TYR A O 1
ATOM 2329 N N . TYR A 1 358 ? 150.248 186.892 85.516 1.00 160.04 384 TYR A N 1
ATOM 2330 C CA . TYR A 1 358 ? 149.521 186.844 86.774 1.00 161.47 384 TYR A CA 1
ATOM 2331 C C . TYR A 1 358 ? 148.582 185.649 86.762 1.00 167.49 384 TYR A C 1
ATOM 2332 O O . TYR A 1 358 ? 148.157 185.174 85.707 1.00 170.21 384 TYR A O 1
ATOM 2341 N N . MET A 1 359 ? 148.267 185.164 87.958 1.00 168.58 385 MET A N 1
ATOM 2342 C CA . MET A 1 359 ? 147.206 184.181 88.109 1.00 174.66 385 MET A CA 1
ATOM 2343 C C . MET A 1 359 ? 145.844 184.818 87.846 1.00 178.55 385 MET A C 1
ATOM 2344 O O . MET A 1 359 ? 145.730 186.025 87.617 1.00 178.26 385 MET A O 1
ATOM 2349 N N . LEU A 1 360 ? 144.803 183.991 87.885 1.00 180.10 386 LEU A N 1
ATOM 2350 C CA . LEU A 1 360 ? 143.434 184.461 87.744 1.00 182.93 386 LEU A CA 1
ATOM 2351 C C . LEU A 1 360 ? 142.484 183.522 88.470 1.00 184.94 386 LEU A C 1
ATOM 2352 O O . LEU A 1 360 ? 142.699 182.308 88.523 1.00 185.03 386 LEU A O 1
ATOM 2357 N N . ALA A 1 361 ? 141.433 184.101 89.029 1.00 186.58 387 ALA A N 1
ATOM 2358 C CA . ALA A 1 361 ? 140.326 183.354 89.598 1.00 189.84 387 ALA A CA 1
ATOM 2359 C C . ALA A 1 361 ? 139.375 182.915 88.495 1.00 192.85 387 ALA A C 1
ATOM 2360 O O . ALA A 1 361 ? 139.385 183.476 87.395 1.00 192.78 387 ALA A O 1
ATOM 2362 N N . PRO A 1 362 ? 138.553 181.889 88.745 1.00 192.51 388 PRO A N 1
ATOM 2363 C CA . PRO A 1 362 ? 137.532 181.531 87.744 1.00 191.27 388 PRO A CA 1
ATOM 2364 C C . PRO A 1 362 ? 136.610 182.689 87.405 1.00 191.12 388 PRO A C 1
ATOM 2365 O O . PRO A 1 362 ? 136.211 182.841 86.244 1.00 190.40 388 PRO A O 1
ATOM 2369 N N . LYS A 1 363 ? 136.263 183.517 88.393 1.00 190.39 389 LYS A N 1
ATOM 2370 C CA . LYS A 1 363 ? 135.499 184.727 88.121 1.00 187.91 389 LYS A CA 1
ATOM 2371 C C . LYS A 1 363 ? 136.332 185.786 87.412 1.00 188.37 389 LYS A C 1
ATOM 2372 O O . LYS A 1 363 ? 135.780 186.575 86.638 1.00 185.74 389 LYS A O 1
ATOM 2378 N N . GLY A 1 364 ? 137.636 185.820 87.655 1.00 190.64 390 GLY A N 1
ATOM 2379 C CA . GLY A 1 364 ? 138.510 186.802 87.059 1.00 189.43 390 GLY A CA 1
ATOM 2380 C C . GLY A 1 364 ? 139.029 187.870 87.996 1.00 190.92 390 GLY A C 1
ATOM 2381 O O . GLY A 1 364 ? 139.290 188.990 87.542 1.00 192.68 390 GLY A O 1
ATOM 2382 N N . GLU A 1 365 ? 139.187 187.565 89.281 1.00 189.47 391 GLU A N 1
ATOM 2383 C CA . GLU A 1 365 ? 139.655 188.525 90.268 1.00 187.22 391 GLU A CA 1
ATOM 2384 C C . GLU A 1 365 ? 141.016 188.108 90.810 1.00 187.04 391 GLU A C 1
ATOM 2385 O O . GLU A 1 365 ? 141.428 186.951 90.685 1.00 186.68 391 GLU A O 1
ATOM 2391 N N . PHE A 1 366 ? 141.714 189.068 91.412 1.00 186.52 392 PHE A N 1
ATOM 2392 C CA . PHE A 1 366 ? 143.048 188.811 91.934 1.00 183.26 392 PHE A CA 1
ATOM 2393 C C . PHE A 1 366 ? 142.985 188.219 93.337 1.00 183.80 392 PHE A C 1
ATOM 2394 O O . PHE A 1 366 ? 142.276 188.723 94.213 1.00 183.08 392 PHE A O 1
ATOM 2402 N N . TYR A 1 367 ? 143.739 187.144 93.545 1.00 183.00 393 TYR A N 1
ATOM 2403 C CA . TYR A 1 367 ? 143.901 186.572 94.873 1.00 183.20 393 TYR A CA 1
ATOM 2404 C C . TYR A 1 367 ? 144.708 187.515 95.758 1.00 181.07 393 TYR A C 1
ATOM 2405 O O . TYR A 1 367 ? 145.339 188.464 95.284 1.00 177.83 393 TYR A O 1
ATOM 2414 N N . ASN A 1 368 ? 144.683 187.249 97.060 1.00 178.07 394 ASN A N 1
ATOM 2415 C CA . ASN A 1 368 ? 145.450 188.023 98.031 1.00 170.45 394 ASN A CA 1
ATOM 2416 C C . ASN A 1 368 ? 146.317 187.055 98.829 1.00 166.48 394 ASN A C 1
ATOM 2417 O O . ASN A 1 368 ? 145.857 186.456 99.807 1.00 168.00 394 ASN A O 1
ATOM 2422 N N . TYR A 1 369 ? 147.571 186.902 98.409 1.00 164.40 395 TYR A N 1
ATOM 2423 C CA . TYR A 1 369 ? 148.526 186.043 99.092 1.00 166.60 395 TYR A CA 1
ATOM 2424 C C . TYR A 1 369 ? 149.686 186.799 99.720 1.00 167.27 395 TYR A C 1
ATOM 2425 O O . TYR A 1 369 ? 150.022 186.530 100.875 1.00 168.12 395 TYR A O 1
ATOM 2434 N N . SER A 1 370 ? 150.302 187.732 99.000 1.00 164.68 396 SER A N 1
ATOM 2435 C CA . SER A 1 370 ? 151.365 188.559 99.553 1.00 164.96 396 SER A CA 1
ATOM 2436 C C . SER A 1 370 ? 150.835 189.792 100.272 1.00 168.10 396 SER A C 1
ATOM 2437 O O . SER A 1 370 ? 151.621 190.516 100.892 1.00 173.68 396 SER A O 1
ATOM 2440 N N . GLY A 1 371 ? 149.530 190.046 100.206 1.00 165.54 397 GLY A N 1
ATOM 2441 C CA . GLY A 1 371 ? 148.954 191.187 100.886 1.00 165.18 397 GLY A CA 1
ATOM 2442 C C . GLY A 1 371 ? 149.256 192.525 100.254 1.00 168.77 397 GLY A C 1
ATOM 2443 O O . GLY A 1 371 ? 148.987 193.562 100.866 1.00 169.18 397 GLY A O 1
ATOM 2444 N N . CYS A 1 372 ? 149.806 192.536 99.039 1.00 169.36 398 CYS A N 1
ATOM 2445 C CA . CYS A 1 372 ? 150.138 193.773 98.350 1.00 168.28 398 CYS A CA 1
ATOM 2446 C C . CYS A 1 372 ? 149.136 194.172 97.279 1.00 167.20 398 CYS A C 1
ATOM 2447 O O . CYS A 1 372 ? 149.164 195.325 96.838 1.00 168.35 398 CYS A O 1
ATOM 2450 N N . GLY A 1 373 ? 148.259 193.266 96.852 1.00 164.92 399 GLY A N 1
ATOM 2451 C CA . GLY A 1 373 ? 147.264 193.589 95.850 1.00 162.42 399 GLY A CA 1
ATOM 2452 C C . GLY A 1 373 ? 147.118 192.529 94.778 1.00 160.05 399 GLY A C 1
ATOM 2453 O O . GLY A 1 373 ? 146.016 192.303 94.270 1.00 162.23 399 GLY A O 1
ATOM 2454 N N . ASN A 1 374 ? 148.219 191.866 94.427 1.00 158.20 400 ASN A N 1
ATOM 2455 C CA . ASN A 1 374 ? 148.200 190.813 93.423 1.00 157.12 400 ASN A CA 1
ATOM 2456 C C . ASN A 1 374 ? 149.171 189.717 93.840 1.00 151.45 400 ASN A C 1
ATOM 2457 O O . ASN A 1 374 ? 149.732 189.737 94.940 1.00 156.21 400 ASN A O 1
ATOM 2462 N N . THR A 1 375 ? 149.367 188.749 92.947 1.00 147.34 401 THR A N 1
ATOM 2463 C CA . THR A 1 375 ? 150.271 187.631 93.187 1.00 147.27 401 THR A CA 1
ATOM 2464 C C . THR A 1 375 ? 150.949 187.270 91.877 1.00 147.67 401 THR A C 1
ATOM 2465 O O . THR A 1 375 ? 150.271 187.025 90.874 1.00 153.89 401 THR A O 1
ATOM 2469 N N . PHE A 1 376 ? 152.278 187.238 91.885 1.00 144.57 402 PHE A N 1
ATOM 2470 C CA . PHE A 1 376 ? 153.028 186.901 90.686 1.00 146.71 402 PHE A CA 1
ATOM 2471 C C . PHE A 1 376 ? 152.856 185.424 90.340 1.00 151.70 402 PHE A C 1
ATOM 2472 O O . PHE A 1 376 ? 152.541 184.588 91.191 1.00 152.71 402 PHE A O 1
ATOM 2480 N N . ASN A 1 377 ? 153.066 185.109 89.062 1.00 152.39 403 ASN A N 1
ATOM 2481 C CA . ASN A 1 377 ? 152.970 183.736 88.570 1.00 157.10 403 ASN A CA 1
ATOM 2482 C C . ASN A 1 377 ? 154.385 183.184 88.424 1.00 158.18 403 ASN A C 1
ATOM 2483 O O . ASN A 1 377 ? 154.982 183.188 87.349 1.00 161.78 403 ASN A O 1
ATOM 2488 N N . CYS A 1 378 ? 154.923 182.695 89.544 1.00 156.18 404 CYS A N 1
ATOM 2489 C CA . CYS A 1 378 ? 156.293 182.192 89.548 1.00 157.12 404 CYS A CA 1
ATOM 2490 C C . CYS A 1 378 ? 156.433 180.907 88.741 1.00 158.94 404 CYS A C 1
ATOM 2491 O O . CYS A 1 378 ? 157.507 180.639 88.191 1.00 158.82 404 CYS A O 1
ATOM 2494 N N . ASN A 1 379 ? 155.373 180.105 88.657 1.00 161.17 405 ASN A N 1
ATOM 2495 C CA . ASN A 1 379 ? 155.460 178.772 88.077 1.00 163.03 405 ASN A CA 1
ATOM 2496 C C . ASN A 1 379 ? 155.156 178.730 86.585 1.00 161.61 405 ASN A C 1
ATOM 2497 O O . ASN A 1 379 ? 155.280 177.661 85.978 1.00 159.70 405 ASN A O 1
ATOM 2502 N N . HIS A 1 380 ? 154.760 179.845 85.985 1.00 161.28 406 HIS A N 1
ATOM 2503 C CA . HIS A 1 380 ? 154.539 179.876 84.543 1.00 161.45 406 HIS A CA 1
ATOM 2504 C C . HIS A 1 380 ? 155.865 179.662 83.820 1.00 161.17 406 HIS A C 1
ATOM 2505 O O . HIS A 1 380 ? 156.879 180.240 84.221 1.00 160.47 406 HIS A O 1
ATOM 2512 N N . PRO A 1 381 ? 155.907 178.827 82.776 1.00 160.23 407 PRO A N 1
ATOM 2513 C CA . PRO A 1 381 ? 157.186 178.603 82.074 1.00 159.24 407 PRO A CA 1
ATOM 2514 C C . PRO A 1 381 ? 157.795 179.867 81.490 1.00 159.53 407 PRO A C 1
ATOM 2515 O O . PRO A 1 381 ? 159.023 180.025 81.512 1.00 160.74 407 PRO A O 1
ATOM 2519 N N . VAL A 1 382 ? 156.971 180.777 80.966 1.00 159.35 408 VAL A N 1
ATOM 2520 C CA . VAL A 1 382 ? 157.494 182.030 80.427 1.00 160.33 408 VAL A CA 1
ATOM 2521 C C . VAL A 1 382 ? 158.123 182.858 81.539 1.00 160.84 408 VAL A C 1
ATOM 2522 O O . VAL A 1 382 ? 159.222 183.408 81.389 1.00 159.21 408 VAL A O 1
ATOM 2526 N N . VAL A 1 383 ? 157.438 182.950 82.680 1.00 161.21 409 VAL A N 1
ATOM 2527 C CA . VAL A 1 383 ? 157.998 183.664 83.820 1.00 157.32 409 VAL A CA 1
ATOM 2528 C C . VAL A 1 383 ? 159.216 182.931 84.367 1.00 154.53 409 VAL A C 1
ATOM 2529 O O . VAL A 1 383 ? 160.137 183.560 84.895 1.00 152.67 409 VAL A O 1
ATOM 2533 N N . ARG A 1 384 ? 159.247 181.601 84.259 1.00 155.44 410 ARG A N 1
ATOM 2534 C CA . ARG A 1 384 ? 160.438 180.854 84.652 1.00 154.24 410 ARG A CA 1
ATOM 2535 C C . ARG A 1 384 ? 161.635 181.263 83.804 1.00 152.52 410 ARG A C 1
ATOM 2536 O O . ARG A 1 384 ? 162.728 181.519 84.327 1.00 153.90 410 ARG A O 1
ATOM 2544 N N . GLU A 1 385 ? 161.439 181.342 82.485 1.00 153.68 411 GLU A N 1
ATOM 2545 C CA . GLU A 1 385 ? 162.504 181.810 81.604 1.00 153.43 411 GLU A CA 1
ATOM 2546 C C . GLU A 1 385 ? 162.912 183.234 81.949 1.00 147.30 411 GLU A C 1
ATOM 2547 O O . GLU A 1 385 ? 164.103 183.560 81.965 1.00 145.03 411 GLU A O 1
ATOM 2553 N N . PHE A 1 386 ? 161.932 184.097 82.221 1.00 145.56 412 PHE A N 1
ATOM 2554 C CA . PHE A 1 386 ? 162.228 185.491 82.540 1.00 142.96 412 PHE A CA 1
ATOM 2555 C C . PHE A 1 386 ? 163.061 185.600 83.814 1.00 141.38 412 PHE A C 1
ATOM 2556 O O . PHE A 1 386 ? 164.050 186.341 83.863 1.00 136.72 412 PHE A O 1
ATOM 2564 N N . ILE A 1 387 ? 162.680 184.852 84.852 1.00 145.43 413 ILE A N 1
ATOM 2565 C CA . ILE A 1 387 ? 163.405 184.886 86.120 1.00 139.97 413 ILE A CA 1
ATOM 2566 C C . ILE A 1 387 ? 164.815 184.339 85.946 1.00 134.60 413 ILE A C 1
ATOM 2567 O O . ILE A 1 387 ? 165.787 184.914 86.455 1.00 131.97 413 ILE A O 1
ATOM 2572 N N . VAL A 1 388 ? 164.952 183.219 85.229 1.00 136.99 414 VAL A N 1
ATOM 2573 C CA . VAL A 1 388 ? 166.274 182.637 85.018 1.00 134.96 414 VAL A CA 1
ATOM 2574 C C . VAL A 1 388 ? 167.162 183.602 84.244 1.00 132.72 414 VAL A C 1
ATOM 2575 O O . VAL A 1 388 ? 168.335 183.795 84.584 1.00 128.96 414 VAL A O 1
ATOM 2579 N N . ASP A 1 389 ? 166.616 184.234 83.202 1.00 135.20 415 ASP A N 1
ATOM 2580 C CA . ASP A 1 389 ? 167.391 185.188 82.416 1.00 134.51 415 ASP A CA 1
ATOM 2581 C C . ASP A 1 389 ? 167.810 186.385 83.259 1.00 128.10 415 ASP A C 1
ATOM 2582 O O . ASP A 1 389 ? 168.948 186.857 83.162 1.00 123.56 415 ASP A O 1
ATOM 2587 N N . CYS A 1 390 ? 166.896 186.899 84.088 1.00 129.64 416 CYS A N 1
ATOM 2588 C CA . CYS A 1 390 ? 167.224 188.048 84.927 1.00 125.97 416 CYS A CA 1
ATOM 2589 C C . CYS A 1 390 ? 168.333 187.706 85.913 1.00 119.66 416 CYS A C 1
ATOM 2590 O O . CYS A 1 390 ? 169.293 188.471 86.079 1.00 114.14 416 CYS A O 1
ATOM 2593 N N . LEU A 1 391 ? 168.222 186.550 86.573 1.00 118.52 417 LEU A N 1
ATOM 2594 C CA . LEU A 1 391 ? 169.252 186.143 87.523 1.00 112.08 417 LEU A CA 1
ATOM 2595 C C . LEU A 1 391 ? 170.589 185.922 86.827 1.00 114.46 417 LEU A C 1
ATOM 2596 O O . LEU A 1 391 ? 171.640 186.320 87.345 1.00 114.19 417 LEU A O 1
ATOM 2601 N N . ARG A 1 392 ? 170.571 185.294 85.647 1.00 119.24 418 ARG A N 1
ATOM 2602 C CA . ARG A 1 392 ? 171.808 185.064 84.910 1.00 118.38 418 ARG A CA 1
ATOM 2603 C C . ARG A 1 392 ? 172.460 186.379 84.504 1.00 117.07 418 ARG A C 1
ATOM 2604 O O . ARG A 1 392 ? 173.683 186.530 84.601 1.00 113.59 418 ARG A O 1
ATOM 2612 N N . TYR A 1 393 ? 171.658 187.339 84.034 1.00 118.07 419 TYR A N 1
ATOM 2613 C CA . TYR A 1 393 ? 172.199 188.637 83.650 1.00 112.26 419 TYR A CA 1
ATOM 2614 C C . TYR A 1 393 ? 172.798 189.357 84.850 1.00 110.36 419 TYR A C 1
ATOM 2615 O O . TYR A 1 393 ? 173.890 189.928 84.758 1.00 109.49 419 TYR A O 1
ATOM 2624 N N . TRP A 1 394 ? 172.103 189.327 85.990 1.00 112.36 420 TRP A N 1
ATOM 2625 C CA . TRP A 1 394 ? 172.635 189.957 87.195 1.00 103.72 420 TRP A CA 1
ATOM 2626 C C . TRP A 1 394 ? 173.946 189.307 87.618 1.00 100.91 420 TRP A C 1
ATOM 2627 O O . TRP A 1 394 ? 174.887 189.993 88.034 1.00 100.06 420 TRP A O 1
ATOM 2638 N N . VAL A 1 395 ? 174.026 187.979 87.518 1.00 102.99 421 VAL A N 1
ATOM 2639 C CA . VAL A 1 395 ? 175.231 187.274 87.945 1.00 101.98 421 VAL A CA 1
ATOM 2640 C C . VAL A 1 395 ? 176.402 187.583 87.017 1.00 106.04 421 VAL A C 1
ATOM 2641 O O . VAL A 1 395 ? 177.510 187.883 87.477 1.00 104.81 421 VAL A O 1
ATOM 2645 N N . THR A 1 396 ? 176.181 187.524 85.703 1.00 112.42 422 THR A N 1
ATOM 2646 C CA . THR A 1 396 ? 177.285 187.569 84.752 1.00 114.51 422 THR A CA 1
ATOM 2647 C C . THR A 1 396 ? 177.684 188.978 84.331 1.00 113.66 422 THR A C 1
ATOM 2648 O O . THR A 1 396 ? 178.856 189.195 84.004 1.00 111.16 422 THR A O 1
ATOM 2652 N N . GLU A 1 397 ? 176.762 189.934 84.330 1.00 114.81 423 GLU A N 1
ATOM 2653 C CA . GLU A 1 397 ? 177.075 191.282 83.871 1.00 116.80 423 GLU A CA 1
ATOM 2654 C C . GLU A 1 397 ? 177.330 192.261 85.002 1.00 113.01 423 GLU A C 1
ATOM 2655 O O . GLU A 1 397 ? 178.209 193.117 84.881 1.00 114.39 423 GLU A O 1
ATOM 2661 N N . MET A 1 398 ? 176.584 192.167 86.099 1.00 109.54 424 MET A N 1
ATOM 2662 C CA . MET A 1 398 ? 176.765 193.071 87.225 1.00 109.60 424 MET A CA 1
ATOM 2663 C C . MET A 1 398 ? 177.550 192.447 88.373 1.00 107.41 424 MET A C 1
ATOM 2664 O O . MET A 1 398 ? 177.752 193.111 89.394 1.00 108.56 424 MET A O 1
ATOM 2669 N N . HIS A 1 399 ? 177.994 191.196 88.225 1.00 105.65 425 HIS A N 1
ATOM 2670 C CA . HIS A 1 399 ? 178.924 190.559 89.161 1.00 104.21 425 HIS A CA 1
ATOM 2671 C C . HIS A 1 399 ? 178.364 190.531 90.583 1.00 101.89 425 HIS A C 1
ATOM 2672 O O . HIS A 1 399 ? 178.904 191.150 91.501 1.00 98.94 425 HIS A O 1
ATOM 2679 N N . VAL A 1 400 ? 177.269 189.798 90.763 1.00 100.05 426 VAL A N 1
ATOM 2680 C CA . VAL A 1 400 ? 176.605 189.674 92.056 1.00 93.69 426 VAL A CA 1
ATOM 2681 C C . VAL A 1 400 ? 176.780 188.246 92.556 1.00 97.28 426 VAL A C 1
ATOM 2682 O O . VAL A 1 400 ? 176.527 187.286 91.817 1.00 100.84 426 VAL A O 1
ATOM 2686 N N . ASP A 1 401 ? 177.219 188.104 93.810 1.00 96.25 427 ASP A N 1
ATOM 2687 C CA . ASP A 1 401 ? 177.572 186.796 94.352 1.00 91.56 427 ASP A CA 1
ATOM 2688 C C . ASP A 1 401 ? 176.368 185.982 94.810 1.00 95.85 427 ASP A C 1
ATOM 2689 O O . ASP A 1 401 ? 176.503 184.769 95.003 1.00 100.61 427 ASP A O 1
ATOM 2694 N N . GLY A 1 402 ? 175.208 186.602 94.992 1.00 90.24 428 GLY A N 1
ATOM 2695 C CA . GLY A 1 402 ? 174.044 185.849 95.421 1.00 89.06 428 GLY A CA 1
ATOM 2696 C C . GLY A 1 402 ? 172.835 186.745 95.573 1.00 89.21 428 GLY A C 1
ATOM 2697 O O . GLY A 1 402 ? 172.919 187.973 95.473 1.00 88.71 428 GLY A O 1
ATOM 2698 N N . PHE A 1 403 ? 171.697 186.102 95.831 1.00 92.34 429 PHE A N 1
ATOM 2699 C CA . PHE A 1 403 ? 170.423 186.796 95.937 1.00 96.10 429 PHE A CA 1
ATOM 2700 C C . PHE A 1 403 ? 169.635 186.247 97.117 1.00 99.60 429 PHE A C 1
ATOM 2701 O O . PHE A 1 403 ? 169.748 185.069 97.467 1.00 102.10 429 PHE A O 1
ATOM 2709 N N . ARG A 1 404 ? 168.827 187.117 97.717 1.00 97.26 430 ARG A N 1
ATOM 2710 C CA . ARG A 1 404 ? 167.901 186.752 98.779 1.00 100.42 430 ARG A CA 1
ATOM 2711 C C . ARG A 1 404 ? 166.485 187.035 98.299 1.00 105.11 430 ARG A C 1
ATOM 2712 O O . ARG A 1 404 ? 166.196 188.136 97.818 1.00 102.44 430 ARG A O 1
ATOM 2720 N N . PHE A 1 405 ? 165.608 186.048 98.442 1.00 110.94 431 PHE A N 1
ATOM 2721 C CA . PHE A 1 405 ? 164.267 186.095 97.878 1.00 113.72 431 PHE A CA 1
ATOM 2722 C C . PHE A 1 405 ? 163.256 186.505 98.942 1.00 115.08 431 PHE A C 1
ATOM 2723 O O . PHE A 1 405 ? 163.241 185.949 100.044 1.00 120.24 431 PHE A O 1
ATOM 2731 N N . ASP A 1 406 ? 162.417 187.481 98.607 1.00 115.62 432 ASP A N 1
ATOM 2732 C CA . ASP A 1 406 ? 161.352 187.933 99.492 1.00 123.21 432 ASP A CA 1
ATOM 2733 C C . ASP A 1 406 ? 160.135 187.038 99.288 1.00 132.71 432 ASP A C 1
ATOM 2734 O O . ASP A 1 406 ? 159.710 186.817 98.149 1.00 139.70 432 ASP A O 1
ATOM 2739 N N . LEU A 1 407 ? 159.589 186.517 100.388 1.00 134.48 433 LEU A N 1
ATOM 2740 C CA . LEU A 1 407 ? 158.403 185.660 100.362 1.00 137.53 433 LEU A CA 1
ATOM 2741 C C . LEU A 1 407 ? 158.606 184.470 99.421 1.00 140.02 433 LEU A C 1
ATOM 2742 O O . LEU A 1 407 ? 157.846 184.246 98.477 1.00 149.77 433 LEU A O 1
ATOM 2747 N N . ALA A 1 408 ? 159.654 183.698 99.704 1.00 136.12 434 ALA A N 1
ATOM 2748 C CA . ALA A 1 408 ? 160.031 182.596 98.827 1.00 140.41 434 ALA A CA 1
ATOM 2749 C C . ALA A 1 408 ? 159.057 181.427 98.884 1.00 150.94 434 ALA A C 1
ATOM 2750 O O . ALA A 1 408 ? 159.107 180.559 98.006 1.00 158.01 434 ALA A O 1
ATOM 2752 N N . SER A 1 409 ? 158.182 181.376 99.890 1.00 151.08 435 SER A N 1
ATOM 2753 C CA . SER A 1 409 ? 157.188 180.309 99.935 1.00 157.25 435 SER A CA 1
ATOM 2754 C C . SER A 1 409 ? 156.102 180.517 98.887 1.00 158.99 435 SER A C 1
ATOM 2755 O O . SER A 1 409 ? 155.387 179.571 98.537 1.00 160.30 435 SER A O 1
ATOM 2758 N N . ILE A 1 410 ? 155.960 181.744 98.380 1.00 157.19 436 ILE A N 1
ATOM 2759 C CA . ILE A 1 410 ? 155.018 182.005 97.300 1.00 155.72 436 ILE A CA 1
ATOM 2760 C C . ILE A 1 410 ? 155.474 181.359 95.999 1.00 159.59 436 ILE A C 1
ATOM 2761 O O . ILE A 1 410 ? 154.660 181.164 95.089 1.00 165.18 436 ILE A O 1
ATOM 2766 N N . MET A 1 411 ? 156.759 181.015 95.890 1.00 158.91 437 MET A N 1
ATOM 2767 C CA . MET A 1 411 ? 157.294 180.383 94.692 1.00 157.95 437 MET A CA 1
ATOM 2768 C C . MET A 1 411 ? 157.056 178.881 94.656 1.00 162.45 437 MET A C 1
ATOM 2769 O O . MET A 1 411 ? 157.341 178.251 93.633 1.00 163.56 437 MET A O 1
ATOM 2774 N N . THR A 1 412 ? 156.553 178.293 95.740 1.00 165.00 438 THR A N 1
ATOM 2775 C CA . THR A 1 412 ? 156.277 176.865 95.802 1.00 167.26 438 THR A CA 1
ATOM 2776 C C . THR A 1 412 ? 154.796 176.548 95.637 1.00 168.49 438 THR A C 1
ATOM 2777 O O . THR A 1 412 ? 154.399 175.390 95.802 1.00 171.83 438 THR A O 1
ATOM 2781 N N . ARG A 1 413 ? 153.975 177.544 95.317 1.00 166.20 439 ARG A N 1
ATOM 2782 C CA . ARG A 1 413 ? 152.550 177.316 95.148 1.00 171.80 439 ARG A CA 1
ATOM 2783 C C . ARG A 1 413 ? 152.270 176.590 93.834 1.00 176.33 439 ARG A C 1
ATOM 2784 O O . ARG A 1 413 ? 153.178 176.254 93.069 1.00 175.43 439 ARG A O 1
ATOM 2792 N N . GLY A 1 414 ? 150.986 176.339 93.584 1.00 179.72 440 GLY A N 1
ATOM 2793 C CA . GLY A 1 414 ? 150.583 175.647 92.379 1.00 178.64 440 GLY A CA 1
ATOM 2794 C C . GLY A 1 414 ? 150.467 176.567 91.178 1.00 178.75 440 GLY A C 1
ATOM 2795 O O . GLY A 1 414 ? 150.547 177.791 91.278 1.00 179.04 440 GLY A O 1
ATOM 2796 N N . CYS A 1 415 ? 150.276 175.948 90.018 1.00 177.91 441 CYS A N 1
ATOM 2797 C CA . CYS A 1 415 ? 150.100 176.653 88.759 1.00 181.22 441 CYS A CA 1
ATOM 2798 C C . CYS A 1 415 ? 148.801 176.217 88.094 1.00 185.38 441 CYS A C 1
ATOM 2799 O O . CYS A 1 415 ? 148.405 175.049 88.154 1.00 185.43 441 CYS A O 1
ATOM 2802 N N . SER A 1 416 ? 148.137 177.177 87.449 1.00 186.14 442 SER A N 1
ATOM 2803 C CA . SER A 1 416 ? 146.860 176.913 86.798 1.00 185.98 442 SER A CA 1
ATOM 2804 C C . SER A 1 416 ? 146.997 176.093 85.522 1.00 186.75 442 SER A C 1
ATOM 2805 O O . SER A 1 416 ? 145.978 175.654 84.978 1.00 186.14 442 SER A O 1
ATOM 2808 N N . LEU A 1 417 ? 148.219 175.875 85.033 1.00 188.10 443 LEU A N 1
ATOM 2809 C CA . LEU A 1 417 ? 148.414 175.134 83.793 1.00 188.70 443 LEU A CA 1
ATOM 2810 C C . LEU A 1 417 ? 148.219 173.632 83.958 1.00 189.31 443 LEU A C 1
ATOM 2811 O O . LEU A 1 417 ? 148.169 172.921 82.949 1.00 190.62 443 LEU A O 1
ATOM 2816 N N . TRP A 1 418 ? 148.111 173.133 85.189 1.00 187.81 444 TRP A N 1
ATOM 2817 C CA . TRP A 1 418 ? 147.857 171.720 85.440 1.00 186.41 444 TRP A CA 1
ATOM 2818 C C . TRP A 1 418 ? 146.395 171.439 85.761 1.00 188.94 444 TRP A C 1
ATOM 2819 O O . TRP A 1 418 ? 146.058 170.311 86.138 1.00 189.40 444 TRP A O 1
ATOM 2830 N N . ASP A 1 419 ? 145.523 172.435 85.624 1.00 191.07 445 ASP A N 1
ATOM 2831 C CA . ASP A 1 419 ? 144.115 172.249 85.932 1.00 192.72 445 ASP A CA 1
ATOM 2832 C C . ASP A 1 419 ? 143.499 171.213 84.993 1.00 194.97 445 ASP A C 1
ATOM 2833 O O . ASP A 1 419 ? 143.848 171.150 83.811 1.00 195.39 445 ASP A O 1
ATOM 2838 N N . PRO A 1 420 ? 142.590 170.374 85.499 1.00 194.76 446 PRO A N 1
ATOM 2839 C CA . PRO A 1 420 ? 141.965 169.365 84.626 1.00 193.43 446 PRO A CA 1
ATOM 2840 C C . PRO A 1 420 ? 141.196 169.965 83.462 1.00 191.52 446 PRO A C 1
ATOM 2841 O O . PRO A 1 420 ? 141.115 169.339 82.398 1.00 190.25 446 PRO A O 1
ATOM 2845 N N . VAL A 1 421 ? 140.622 171.159 83.633 1.00 190.83 447 VAL A N 1
ATOM 2846 C CA . VAL A 1 421 ? 139.896 171.795 82.539 1.00 190.01 447 VAL A CA 1
ATOM 2847 C C . VAL A 1 421 ? 140.846 172.161 81.405 1.00 190.50 447 VAL A C 1
ATOM 2848 O O . VAL A 1 421 ? 140.542 171.943 80.226 1.00 189.96 447 VAL A O 1
ATOM 2852 N N . ASN A 1 422 ? 142.008 172.726 81.740 1.00 190.73 448 ASN A N 1
ATOM 2853 C CA . ASN A 1 422 ? 142.994 173.077 80.723 1.00 190.41 448 ASN A CA 1
ATOM 2854 C C . ASN A 1 422 ? 143.633 171.832 80.117 1.00 190.59 448 ASN A C 1
ATOM 2855 O O . ASN A 1 422 ? 143.822 171.746 78.899 1.00 189.93 448 ASN A O 1
ATOM 2860 N N . VAL A 1 423 ? 143.975 170.858 80.956 1.00 190.30 449 VAL A N 1
ATOM 2861 C CA . VAL A 1 423 ? 144.600 169.626 80.492 1.00 188.68 449 VAL A CA 1
ATOM 2862 C C . VAL A 1 423 ? 143.672 168.439 80.724 1.00 189.42 449 VAL A C 1
ATOM 2863 O O . VAL A 1 423 ? 143.575 167.922 81.838 1.00 188.64 449 VAL A O 1
ATOM 2867 N N . THR A 1 433 ? 144.190 169.484 93.146 1.00 187.02 459 THR A N 1
ATOM 2868 C CA . THR A 1 433 ? 145.317 170.328 92.770 1.00 188.16 459 THR A CA 1
ATOM 2869 C C . THR A 1 433 ? 144.814 171.671 92.242 1.00 191.34 459 THR A C 1
ATOM 2870 O O . THR A 1 433 ? 145.070 172.042 91.096 1.00 192.96 459 THR A O 1
ATOM 2874 N N . THR A 1 434 ? 144.080 172.389 93.085 1.00 193.27 460 THR A N 1
ATOM 2875 C CA . THR A 1 434 ? 143.601 173.721 92.752 1.00 197.24 460 THR A CA 1
ATOM 2876 C C . THR A 1 434 ? 144.765 174.706 92.782 1.00 198.08 460 THR A C 1
ATOM 2877 O O . THR A 1 434 ? 145.756 174.500 93.488 1.00 197.71 460 THR A O 1
ATOM 2881 N N . THR A 1 435 ? 144.645 175.771 91.991 1.00 196.97 461 THR A N 1
ATOM 2882 C CA . THR A 1 435 ? 145.686 176.789 91.943 1.00 194.17 461 THR A CA 1
ATOM 2883 C C . THR A 1 435 ? 145.893 177.399 93.325 1.00 196.56 461 THR A C 1
ATOM 2884 O O . THR A 1 435 ? 144.933 177.767 94.007 1.00 197.75 461 THR A O 1
ATOM 2888 N N . GLY A 1 436 ? 147.156 177.501 93.736 1.00 193.22 462 GLY A N 1
ATOM 2889 C CA . GLY A 1 436 ? 147.512 177.969 95.057 1.00 190.43 462 GLY A CA 1
ATOM 2890 C C . GLY A 1 436 ? 147.900 176.876 96.031 1.00 187.53 462 GLY A C 1
ATOM 2891 O O . GLY A 1 436 ? 148.398 177.189 97.120 1.00 184.92 462 GLY A O 1
ATOM 2892 N N . THR A 1 437 ? 147.686 175.616 95.677 1.00 190.40 463 THR A N 1
ATOM 2893 C CA . THR A 1 437 ? 148.082 174.515 96.545 1.00 188.09 463 THR A CA 1
ATOM 2894 C C . THR A 1 437 ? 149.592 174.315 96.470 1.00 184.20 463 THR A C 1
ATOM 2895 O O . THR A 1 437 ? 150.147 174.242 95.367 1.00 183.62 463 THR A O 1
ATOM 2899 N N . PRO A 1 438 ? 150.289 174.231 97.604 1.00 180.49 464 PRO A N 1
ATOM 2900 C CA . PRO A 1 438 ? 151.745 174.049 97.562 1.00 177.67 464 PRO A CA 1
ATOM 2901 C C . PRO A 1 438 ? 152.128 172.735 96.899 1.00 178.03 464 PRO A C 1
ATOM 2902 O O . PRO A 1 438 ? 151.404 171.740 96.973 1.00 178.99 464 PRO A O 1
ATOM 2906 N N . LEU A 1 439 ? 153.285 172.743 96.244 1.00 175.99 465 LEU A N 1
ATOM 2907 C CA . LEU A 1 439 ? 153.764 171.607 95.473 1.00 173.96 465 LEU A CA 1
ATOM 2908 C C . LEU A 1 439 ? 154.986 170.990 96.139 1.00 170.48 465 LEU A C 1
ATOM 2909 O O . LEU A 1 439 ? 155.848 171.694 96.673 1.00 171.94 465 LEU A O 1
ATOM 2914 N N . ALA A 1 440 ? 155.048 169.657 96.103 1.00 167.67 466 ALA A N 1
ATOM 2915 C CA . ALA A 1 440 ? 156.191 168.953 96.675 1.00 167.20 466 ALA A CA 1
ATOM 2916 C C . ALA A 1 440 ? 157.474 169.272 95.917 1.00 170.06 466 ALA A C 1
ATOM 2917 O O . ALA A 1 440 ? 158.540 169.426 96.524 1.00 173.29 466 ALA A O 1
ATOM 2919 N N . THR A 1 441 ? 157.393 169.369 94.591 1.00 170.60 467 THR A N 1
ATOM 2920 C CA . THR A 1 441 ? 158.548 169.666 93.745 1.00 172.37 467 THR A CA 1
ATOM 2921 C C . THR A 1 441 ? 158.198 170.831 92.829 1.00 174.16 467 THR A C 1
ATOM 2922 O O . THR A 1 441 ? 157.734 170.631 91.698 1.00 174.02 467 THR A O 1
ATOM 2926 N N . PRO A 1 442 ? 158.389 172.064 93.290 1.00 174.39 468 PRO A N 1
ATOM 2927 C CA . PRO A 1 442 ? 158.141 173.227 92.430 1.00 174.09 468 PRO A CA 1
ATOM 2928 C C . PRO A 1 442 ? 159.170 173.306 91.318 1.00 170.22 468 PRO A C 1
ATOM 2929 O O . PRO A 1 442 ? 160.382 173.251 91.575 1.00 169.77 468 PRO A O 1
ATOM 2933 N N . PRO A 1 443 ? 158.725 173.429 90.063 1.00 168.86 469 PRO A N 1
ATOM 2934 C CA . PRO A 1 443 ? 159.688 173.436 88.947 1.00 169.29 469 PRO A CA 1
ATOM 2935 C C . PRO A 1 443 ? 160.651 174.611 88.970 1.00 167.72 469 PRO A C 1
ATOM 2936 O O . PRO A 1 443 ? 161.809 174.461 88.561 1.00 167.42 469 PRO A O 1
ATOM 2940 N N . LEU A 1 444 ? 160.201 175.782 89.426 1.00 166.87 470 LEU A N 1
ATOM 2941 C CA . LEU A 1 444 ? 161.053 176.968 89.395 1.00 163.06 470 LEU A CA 1
ATOM 2942 C C . LEU A 1 444 ? 162.265 176.801 90.303 1.00 162.29 470 LEU A C 1
ATOM 2943 O O . LEU A 1 444 ? 163.397 177.110 89.912 1.00 160.90 470 LEU A O 1
ATOM 2948 N N . ILE A 1 445 ? 162.046 176.304 91.522 1.00 163.19 471 ILE A N 1
ATOM 2949 C CA . ILE A 1 445 ? 163.156 176.077 92.442 1.00 161.45 471 ILE A CA 1
ATOM 2950 C C . ILE A 1 445 ? 164.107 175.030 91.879 1.00 163.18 471 ILE A C 1
ATOM 2951 O O . ILE A 1 445 ? 165.333 175.170 91.970 1.00 161.76 471 ILE A O 1
ATOM 2956 N N . ASP A 1 446 ? 163.558 173.965 91.291 1.00 166.43 472 ASP A N 1
ATOM 2957 C CA . ASP A 1 446 ? 164.390 172.909 90.724 1.00 166.88 472 ASP A CA 1
ATOM 2958 C C . ASP A 1 446 ? 165.276 173.445 89.606 1.00 164.05 472 ASP A C 1
ATOM 2959 O O . ASP A 1 446 ? 166.477 173.150 89.555 1.00 163.41 472 ASP A O 1
ATOM 2964 N N . MET A 1 447 ? 164.703 174.251 88.707 1.00 163.03 473 MET A N 1
ATOM 2965 C CA . MET A 1 447 ? 165.479 174.786 87.594 1.00 162.08 473 MET A CA 1
ATOM 2966 C C . MET A 1 447 ? 166.473 175.844 88.053 1.00 160.09 473 MET A C 1
ATOM 2967 O O . MET A 1 447 ? 167.540 175.990 87.447 1.00 156.80 473 MET A O 1
ATOM 2972 N N . ILE A 1 448 ? 166.142 176.597 89.106 1.00 162.19 474 ILE A N 1
ATOM 2973 C CA . ILE A 1 448 ? 167.098 177.554 89.651 1.00 159.25 474 ILE A CA 1
ATOM 2974 C C . ILE A 1 448 ? 168.288 176.826 90.264 1.00 158.80 474 ILE A C 1
ATOM 2975 O O . ILE A 1 448 ? 169.445 177.213 90.055 1.00 156.02 474 ILE A O 1
ATOM 2980 N N . SER A 1 449 ? 168.027 175.758 91.023 1.00 158.68 475 SER A N 1
ATOM 2981 C CA . SER A 1 449 ? 169.117 175.014 91.648 1.00 157.49 475 SER A CA 1
ATOM 2982 C C . SER A 1 449 ? 169.977 174.300 90.612 1.00 157.65 475 SER A C 1
ATOM 2983 O O . SER A 1 449 ? 171.209 174.289 90.725 1.00 155.16 475 SER A O 1
ATOM 2986 N N . ASN A 1 450 ? 169.356 173.702 89.597 1.00 158.74 476 ASN A N 1
ATOM 2987 C CA . ASN A 1 450 ? 170.090 172.919 88.610 1.00 157.74 476 ASN A CA 1
ATOM 2988 C C . ASN A 1 450 ? 170.748 173.762 87.526 1.00 157.76 476 ASN A C 1
ATOM 2989 O O . ASN A 1 450 ? 171.483 173.210 86.701 1.00 160.93 476 ASN A O 1
ATOM 2994 N N . ASP A 1 451 ? 170.505 175.068 87.498 1.00 155.77 477 ASP A N 1
ATOM 2995 C CA . ASP A 1 451 ? 171.096 175.897 86.458 1.00 154.99 477 ASP A CA 1
ATOM 2996 C C . ASP A 1 451 ? 172.616 175.913 86.607 1.00 153.85 477 ASP A C 1
ATOM 2997 O O . ASP A 1 451 ? 173.129 175.995 87.730 1.00 152.68 477 ASP A O 1
ATOM 3002 N N . PRO A 1 452 ? 173.364 175.819 85.503 1.00 154.12 478 PRO A N 1
ATOM 3003 C CA . PRO A 1 452 ? 174.833 175.741 85.619 1.00 154.56 478 PRO A CA 1
ATOM 3004 C C . PRO A 1 452 ? 175.465 176.937 86.311 1.00 153.44 478 PRO A C 1
ATOM 3005 O O . PRO A 1 452 ? 176.442 176.769 87.051 1.00 151.92 478 PRO A O 1
ATOM 3009 N N . ILE A 1 453 ? 174.940 178.137 86.096 1.00 150.92 479 ILE A N 1
ATOM 3010 C CA . ILE A 1 453 ? 175.513 179.357 86.659 1.00 148.38 479 ILE A CA 1
ATOM 3011 C C . ILE A 1 453 ? 174.895 179.694 88.010 1.00 144.67 479 ILE A C 1
ATOM 3012 O O . ILE A 1 453 ? 175.604 180.033 88.957 1.00 138.75 479 ILE A O 1
ATOM 3017 N N . LEU A 1 454 ? 173.569 179.594 88.121 1.00 143.40 480 LEU A N 1
ATOM 3018 C CA . LEU A 1 454 ? 172.899 179.900 89.379 1.00 138.11 480 LEU A CA 1
ATOM 3019 C C . LEU A 1 454 ? 173.140 178.845 90.451 1.00 140.58 480 LEU A C 1
ATOM 3020 O O . LEU A 1 454 ? 172.769 179.069 91.608 1.00 139.05 480 LEU A O 1
ATOM 3025 N N . GLY A 1 455 ? 173.738 177.710 90.100 1.00 143.39 481 GLY A N 1
ATOM 3026 C CA . GLY A 1 455 ? 174.061 176.682 91.064 1.00 140.96 481 GLY A CA 1
ATOM 3027 C C . GLY A 1 455 ? 175.331 176.907 91.847 1.00 140.63 481 GLY A C 1
ATOM 3028 O O . GLY A 1 455 ? 175.678 176.083 92.697 1.00 140.18 481 GLY A O 1
ATOM 3029 N N . ASP A 1 456 ? 176.043 178.006 91.585 1.00 138.17 482 ASP A N 1
ATOM 3030 C CA . ASP A 1 456 ? 177.286 178.320 92.282 1.00 132.69 482 ASP A CA 1
ATOM 3031 C C . ASP A 1 456 ? 177.220 179.667 92.994 1.00 124.13 482 ASP A C 1
ATOM 3032 O O . ASP A 1 456 ? 178.258 180.295 93.224 1.00 116.56 482 ASP A O 1
ATOM 3037 N N . VAL A 1 457 ? 176.020 180.127 93.347 1.00 122.38 483 VAL A N 1
ATOM 3038 C CA . VAL A 1 457 ? 175.854 181.389 94.060 1.00 116.61 483 VAL A CA 1
ATOM 3039 C C . VAL A 1 457 ? 175.126 181.127 95.371 1.00 115.26 483 VAL A C 1
ATOM 3040 O O . VAL A 1 457 ? 174.777 179.983 95.682 1.00 118.42 483 VAL A O 1
ATOM 3044 N N . LYS A 1 458 ? 174.899 182.182 96.149 1.00 109.71 484 LYS A N 1
ATOM 3045 C CA . LYS A 1 458 ? 174.199 182.068 97.420 1.00 106.70 484 LYS A CA 1
ATOM 3046 C C . LYS A 1 458 ? 172.730 182.426 97.242 1.00 105.25 484 LYS A C 1
ATOM 3047 O O . LYS A 1 458 ? 172.396 183.460 96.659 1.00 102.84 484 LYS A O 1
ATOM 3053 N N . LEU A 1 459 ? 171.854 181.560 97.745 1.00 106.03 485 LEU A N 1
ATOM 3054 C CA . LEU A 1 459 ? 170.414 181.755 97.631 1.00 110.20 485 LEU A CA 1
ATOM 3055 C C . LEU A 1 459 ? 169.789 181.680 99.015 1.00 111.21 485 LEU A C 1
ATOM 3056 O O . LEU A 1 459 ? 169.728 180.604 99.617 1.00 113.64 485 LEU A O 1
ATOM 3061 N N . ILE A 1 460 ? 169.327 182.823 99.511 1.00 111.22 486 ILE A N 1
ATOM 3062 C CA . ILE A 1 460 ? 168.682 182.926 100.813 1.00 113.52 486 ILE A CA 1
ATOM 3063 C C . ILE A 1 460 ? 167.182 183.042 100.590 1.00 115.51 486 ILE A C 1
ATOM 3064 O O . ILE A 1 460 ? 166.733 183.836 99.755 1.00 111.12 486 ILE A O 1
ATOM 3069 N N . ALA A 1 461 ? 166.411 182.245 101.328 1.00 121.89 487 ALA A N 1
ATOM 3070 C CA . ALA A 1 461 ? 164.963 182.191 101.172 1.00 124.67 487 ALA A CA 1
ATOM 3071 C C . ALA A 1 461 ? 164.295 182.353 102.529 1.00 118.58 487 ALA A C 1
ATOM 3072 O O . ALA A 1 461 ? 164.742 181.766 103.519 1.00 113.94 487 ALA A O 1
ATOM 3074 N N . GLU A 1 462 ? 163.232 183.152 102.573 1.00 123.72 488 GLU A N 1
ATOM 3075 C CA . GLU A 1 462 ? 162.342 183.189 103.726 1.00 128.59 488 GLU A CA 1
ATOM 3076 C C . GLU A 1 462 ? 161.126 182.318 103.426 1.00 139.05 488 GLU A C 1
ATOM 3077 O O . GLU A 1 462 ? 160.411 182.560 102.447 1.00 145.21 488 GLU A O 1
ATOM 3083 N N . ALA A 1 463 ? 160.890 181.318 104.268 1.00 139.42 489 ALA A N 1
ATOM 3084 C CA . ALA A 1 463 ? 159.804 180.360 104.057 1.00 144.23 489 ALA A CA 1
ATOM 3085 C C . ALA A 1 463 ? 158.547 180.777 104.821 1.00 146.59 489 ALA A C 1
ATOM 3086 O O . ALA A 1 463 ? 157.990 180.022 105.617 1.00 147.92 489 ALA A O 1
ATOM 3088 N N . TRP A 1 464 ? 158.102 182.006 104.567 1.00 146.48 490 TRP A N 1
ATOM 3089 C CA . TRP A 1 464 ? 156.832 182.494 105.094 1.00 151.84 490 TRP A CA 1
ATOM 3090 C C . TRP A 1 464 ? 156.366 183.659 104.235 1.00 153.92 490 TRP A C 1
ATOM 3091 O O . TRP A 1 464 ? 157.153 184.271 103.507 1.00 148.08 490 TRP A O 1
ATOM 3102 N N . ASP A 1 465 ? 155.070 183.950 104.322 1.00 161.02 491 ASP A N 1
ATOM 3103 C CA . ASP A 1 465 ? 154.466 185.060 103.594 1.00 161.47 491 ASP A CA 1
ATOM 3104 C C . ASP A 1 465 ? 153.207 185.491 104.341 1.00 166.78 491 ASP A C 1
ATOM 3105 O O . ASP A 1 465 ? 152.971 185.089 105.485 1.00 167.30 491 ASP A O 1
ATOM 3110 N N . ALA A 1 466 ? 152.390 186.322 103.696 1.00 167.77 492 ALA A N 1
ATOM 3111 C CA . ALA A 1 466 ? 151.153 186.808 104.294 1.00 168.11 492 ALA A CA 1
ATOM 3112 C C . ALA A 1 466 ? 149.980 185.859 104.087 1.00 171.04 492 ALA A C 1
ATOM 3113 O O . ALA A 1 466 ? 148.881 186.141 104.577 1.00 172.29 492 ALA A O 1
ATOM 3115 N N . GLY A 1 467 ? 150.183 184.750 103.380 1.00 172.45 493 GLY A N 1
ATOM 3116 C CA . GLY A 1 467 ? 149.137 183.785 103.126 1.00 171.86 493 GLY A CA 1
ATOM 3117 C C . GLY A 1 467 ? 149.006 182.675 104.142 1.00 171.52 493 GLY A C 1
ATOM 3118 O O . GLY A 1 467 ? 148.206 181.756 103.940 1.00 172.54 493 GLY A O 1
ATOM 3119 N N . GLY A 1 468 ? 149.764 182.726 105.235 1.00 170.32 494 GLY A N 1
ATOM 3120 C CA . GLY A 1 468 ? 149.744 181.680 106.235 1.00 168.99 494 GLY A CA 1
ATOM 3121 C C . GLY A 1 468 ? 150.704 180.538 105.989 1.00 168.65 494 GLY A C 1
ATOM 3122 O O . GLY A 1 468 ? 150.766 179.617 106.812 1.00 169.05 494 GLY A O 1
ATOM 3123 N N . LEU A 1 469 ? 151.448 180.563 104.886 1.00 167.46 495 LEU A N 1
ATOM 3124 C CA . LEU A 1 469 ? 152.428 179.526 104.603 1.00 166.36 495 LEU A CA 1
ATOM 3125 C C . LEU A 1 469 ? 153.626 179.658 105.535 1.00 166.03 495 LEU A C 1
ATOM 3126 O O . LEU A 1 469 ? 154.001 180.763 105.936 1.00 164.44 495 LEU A O 1
ATOM 3131 N N . TYR A 1 470 ? 154.224 178.516 105.885 1.00 163.07 496 TYR A N 1
ATOM 3132 C CA . TYR A 1 470 ? 155.358 178.504 106.808 1.00 155.17 496 TYR A CA 1
ATOM 3133 C C . TYR A 1 470 ? 156.107 177.189 106.593 1.00 152.66 496 TYR A C 1
ATOM 3134 O O . TYR A 1 470 ? 155.576 176.118 106.900 1.00 154.94 496 TYR A O 1
ATOM 3143 N N . GLN A 1 471 ? 157.327 177.281 106.069 1.00 149.48 497 GLN A N 1
ATOM 3144 C CA . GLN A 1 471 ? 158.148 176.118 105.751 1.00 148.59 497 GLN A CA 1
ATOM 3145 C C . GLN A 1 471 ? 159.556 176.261 106.318 1.00 149.52 497 GLN A C 1
ATOM 3146 O O . GLN A 1 471 ? 160.538 175.860 105.690 1.00 149.91 497 GLN A O 1
ATOM 3152 N N . VAL A 1 472 ? 159.677 176.838 107.513 1.00 149.25 498 VAL A N 1
ATOM 3153 C CA . VAL A 1 472 ? 160.986 177.056 108.119 1.00 142.52 498 VAL A CA 1
ATOM 3154 C C . VAL A 1 472 ? 161.561 175.715 108.554 1.00 137.19 498 VAL A C 1
ATOM 3155 O O . VAL A 1 472 ? 161.071 175.091 109.503 1.00 132.42 498 VAL A O 1
ATOM 3159 N N . GLY A 1 473 ? 162.603 175.264 107.858 1.00 138.70 499 GLY A N 1
ATOM 3160 C CA . GLY A 1 473 ? 163.196 173.967 108.075 1.00 134.01 499 GLY A CA 1
ATOM 3161 C C . GLY A 1 473 ? 162.809 172.922 107.048 1.00 140.89 499 GLY A C 1
ATOM 3162 O O . GLY A 1 473 ? 163.484 171.890 106.951 1.00 134.56 499 GLY A O 1
ATOM 3163 N N . GLN A 1 474 ? 161.747 173.167 106.275 1.00 148.42 500 GLN A N 1
ATOM 3164 C CA . GLN A 1 474 ? 161.260 172.209 105.290 1.00 149.63 500 GLN A CA 1
ATOM 3165 C C . GLN A 1 474 ? 161.149 172.809 103.892 1.00 148.01 500 GLN A C 1
ATOM 3166 O O . GLN A 1 474 ? 160.565 172.175 103.006 1.00 145.68 500 GLN A O 1
ATOM 3172 N N . PHE A 1 475 ? 161.686 174.007 103.674 1.00 149.71 501 PHE A N 1
ATOM 3173 C CA . PHE A 1 475 ? 161.573 174.659 102.377 1.00 149.77 501 PHE A CA 1
ATOM 3174 C C . PHE A 1 475 ? 162.351 173.873 101.322 1.00 149.80 501 PHE A C 1
ATOM 3175 O O . PHE A 1 475 ? 163.406 173.308 101.625 1.00 143.28 501 PHE A O 1
ATOM 3183 N N . PRO A 1 476 ? 161.852 173.807 100.087 1.00 154.99 502 PRO A N 1
ATOM 3184 C CA . PRO A 1 476 ? 162.583 173.096 99.024 1.00 156.05 502 PRO A CA 1
ATOM 3185 C C . PRO A 1 476 ? 163.979 173.670 98.833 1.00 150.57 502 PRO A C 1
ATOM 3186 O O . PRO A 1 476 ? 164.149 174.847 98.506 1.00 147.69 502 PRO A O 1
ATOM 3190 N N . HIS A 1 477 ? 164.983 172.822 99.034 1.00 147.10 503 HIS A N 1
ATOM 3191 C CA . HIS A 1 477 ? 166.376 173.249 99.068 1.00 145.27 503 HIS A CA 1
ATOM 3192 C C . HIS A 1 477 ? 167.251 172.584 98.020 1.00 149.37 503 HIS A C 1
ATOM 3193 O O . HIS A 1 477 ? 168.121 173.246 97.448 1.00 148.43 503 HIS A O 1
ATOM 3200 N N . TRP A 1 478 ? 167.052 171.289 97.764 1.00 151.96 504 TRP A N 1
ATOM 3201 C CA . TRP A 1 478 ? 167.922 170.508 96.882 1.00 153.35 504 TRP A CA 1
ATOM 3202 C C . TRP A 1 478 ? 169.369 170.521 97.369 1.00 149.86 504 TRP A C 1
ATOM 3203 O O . TRP A 1 478 ? 170.302 170.383 96.574 1.00 148.87 504 TRP A O 1
ATOM 3214 N N . LYS A 1 479 ? 169.555 170.695 98.680 1.00 148.76 505 LYS A N 1
ATOM 3215 C CA . LYS A 1 479 ? 170.860 170.692 99.342 1.00 145.79 505 LYS A CA 1
ATOM 3216 C C . LYS A 1 479 ? 171.755 171.844 98.890 1.00 145.56 505 LYS A C 1
ATOM 3217 O O . LYS A 1 479 ? 172.980 171.771 99.031 1.00 144.59 505 LYS A O 1
ATOM 3223 N N . ILE A 1 480 ? 171.171 172.913 98.349 1.00 146.37 506 ILE A N 1
ATOM 3224 C CA . ILE A 1 480 ? 171.939 174.078 97.917 1.00 143.92 506 ILE A CA 1
ATOM 3225 C C . ILE A 1 480 ? 171.395 175.335 98.592 1.00 141.71 506 ILE A C 1
ATOM 3226 O O . ILE A 1 480 ? 172.140 176.288 98.851 1.00 142.38 506 ILE A O 1
ATOM 3231 N N . TRP A 1 481 ? 170.111 175.323 98.935 1.00 139.94 507 TRP A N 1
ATOM 3232 C CA . TRP A 1 481 ? 169.425 176.518 99.406 1.00 134.04 507 TRP A CA 1
ATOM 3233 C C . TRP A 1 481 ? 169.599 176.719 100.908 1.00 133.17 507 TRP A C 1
ATOM 3234 O O . TRP A 1 481 ? 169.694 175.761 101.680 1.00 131.06 507 TRP A O 1
ATOM 3245 N N . SER A 1 482 ? 169.636 177.987 101.311 1.00 130.99 508 SER A N 1
ATOM 3246 C CA . SER A 1 482 ? 169.663 178.403 102.705 1.00 119.36 508 SER A CA 1
ATOM 3247 C C . SER A 1 482 ? 168.285 178.924 103.107 1.00 120.43 508 SER A C 1
ATOM 3248 O O . SER A 1 482 ? 167.345 178.944 102.308 1.00 122.21 508 SER A O 1
ATOM 3251 N N . GLU A 1 483 ? 168.172 179.360 104.361 1.00 113.49 509 GLU A N 1
ATOM 3252 C CA . GLU A 1 483 ? 166.893 179.813 104.892 1.00 112.20 509 GLU A CA 1
ATOM 3253 C C . GLU A 1 483 ? 167.125 180.762 106.059 1.00 99.30 509 GLU A C 1
ATOM 3254 O O . GLU A 1 483 ? 168.001 180.522 106.893 1.00 89.65 509 GLU A O 1
ATOM 3260 N N . TRP A 1 484 ? 166.336 181.835 106.108 1.00 98.95 510 TRP A N 1
ATOM 3261 C CA . TRP A 1 484 ? 166.234 182.624 107.329 1.00 84.54 510 TRP A CA 1
ATOM 3262 C C . TRP A 1 484 ? 165.694 181.756 108.456 1.00 83.21 510 TRP A C 1
ATOM 3263 O O . TRP A 1 484 ? 164.750 180.984 108.263 1.00 92.73 510 TRP A O 1
ATOM 3274 N N . ASN A 1 485 ? 166.291 181.883 109.634 1.00 75.06 511 ASN A N 1
ATOM 3275 C CA . ASN A 1 485 ? 165.916 181.085 110.797 1.00 68.01 511 ASN A CA 1
ATOM 3276 C C . ASN A 1 485 ? 165.113 181.970 111.745 1.00 63.46 511 ASN A C 1
ATOM 3277 O O . ASN A 1 485 ? 165.682 182.769 112.495 1.00 64.92 511 ASN A O 1
ATOM 3282 N N . GLY A 1 486 ? 163.786 181.831 111.701 1.00 62.09 512 GLY A N 1
ATOM 3283 C CA . GLY A 1 486 ? 162.941 182.564 112.627 1.00 57.69 512 GLY A CA 1
ATOM 3284 C C . GLY A 1 486 ? 162.809 181.883 113.973 1.00 57.72 512 GLY A C 1
ATOM 3285 O O . GLY A 1 486 ? 162.592 182.549 114.992 1.00 61.38 512 GLY A O 1
ATOM 3286 N N . LYS A 1 487 ? 162.934 180.554 114.000 1.00 62.80 513 LYS A N 1
ATOM 3287 C CA . LYS A 1 487 ? 162.907 179.834 115.268 1.00 53.74 513 LYS A CA 1
ATOM 3288 C C . LYS A 1 487 ? 164.084 180.235 116.145 1.00 49.76 513 LYS A C 1
ATOM 3289 O O . LYS A 1 487 ? 163.944 180.358 117.367 1.00 56.26 513 LYS A O 1
ATOM 3295 N N . TYR A 1 488 ? 165.256 180.433 115.536 1.00 47.60 514 TYR A N 1
ATOM 3296 C CA . TYR A 1 488 ? 166.413 180.922 116.278 1.00 47.89 514 TYR A CA 1
ATOM 3297 C C . TYR A 1 488 ? 166.116 182.268 116.926 1.00 42.65 514 TYR A C 1
ATOM 3298 O O . TYR A 1 488 ? 166.389 182.474 118.115 1.00 54.79 514 TYR A O 1
ATOM 3307 N N . ARG A 1 489 ? 165.563 183.200 116.150 1.00 29.78 515 ARG A N 1
ATOM 3308 C CA . ARG A 1 489 ? 165.244 184.520 116.680 1.00 37.55 515 ARG A CA 1
ATOM 3309 C C . ARG A 1 489 ? 164.254 184.415 117.832 1.00 43.35 515 ARG A C 1
ATOM 3310 O O . ARG A 1 489 ? 164.443 185.030 118.887 1.00 45.12 515 ARG A O 1
ATOM 3318 N N . ASP A 1 490 ? 163.209 183.601 117.656 1.00 45.17 516 ASP A N 1
ATOM 3319 C CA . ASP A 1 490 ? 162.212 183.414 118.706 1.00 43.16 516 ASP A CA 1
ATOM 3320 C C . ASP A 1 490 ? 162.845 182.877 119.986 1.00 44.03 516 ASP A C 1
ATOM 3321 O O . ASP A 1 490 ? 162.667 183.446 121.073 1.00 43.11 516 ASP A O 1
ATOM 3326 N N . ILE A 1 491 ? 163.599 181.781 119.867 1.00 39.10 517 ILE A N 1
ATOM 3327 C CA . ILE A 1 491 ? 164.152 181.113 121.041 1.00 33.07 517 ILE A CA 1
ATOM 3328 C C . ILE A 1 491 ? 165.139 182.020 121.761 1.00 29.51 517 ILE A C 1
ATOM 3329 O O . ILE A 1 491 ? 165.105 182.138 122.991 1.00 38.05 517 ILE A O 1
ATOM 3334 N N . VAL A 1 492 ? 166.031 182.676 121.015 1.00 25.50 518 VAL A N 1
ATOM 3335 C CA . VAL A 1 492 ? 167.016 183.548 121.646 1.00 26.04 518 VAL A CA 1
ATOM 3336 C C . VAL A 1 492 ? 166.333 184.732 122.318 1.00 24.01 518 VAL A C 1
ATOM 3337 O O . VAL A 1 492 ? 166.681 185.106 123.447 1.00 27.78 518 VAL A O 1
ATOM 3341 N N . ARG A 1 493 ? 165.345 185.335 121.646 1.00 27.96 519 ARG A N 1
ATOM 3342 C CA . ARG A 1 493 ? 164.659 186.486 122.217 1.00 30.53 519 ARG A CA 1
ATOM 3343 C C . ARG A 1 493 ? 163.960 186.123 123.518 1.00 30.14 519 ARG A C 1
ATOM 3344 O O . ARG A 1 493 ? 163.971 186.907 124.473 1.00 33.02 519 ARG A O 1
ATOM 3352 N N . GLN A 1 494 ? 163.339 184.943 123.579 1.00 32.95 520 GLN A N 1
ATOM 3353 C CA . GLN A 1 494 ? 162.676 184.577 124.827 1.00 28.83 520 GLN A CA 1
ATOM 3354 C C . GLN A 1 494 ? 163.658 184.132 125.905 1.00 25.60 520 GLN A C 1
ATOM 3355 O O . GLN A 1 494 ? 163.423 184.399 127.088 1.00 32.96 520 GLN A O 1
ATOM 3361 N N . PHE A 1 495 ? 164.753 183.464 125.534 1.00 28.98 521 PHE A N 1
ATOM 3362 C CA . PHE A 1 495 ? 165.693 182.981 126.541 1.00 22.25 521 PHE A CA 1
ATOM 3363 C C . PHE A 1 495 ? 166.464 184.121 127.194 1.00 17.12 521 PHE A C 1
ATOM 3364 O O . PHE A 1 495 ? 166.601 184.154 128.422 1.00 22.15 521 PHE A O 1
ATOM 3372 N N . ILE A 1 496 ? 166.981 185.060 126.397 1.00 22.23 522 ILE A N 1
ATOM 3373 C CA . ILE A 1 496 ? 167.906 186.055 126.935 1.00 18.82 522 ILE A CA 1
ATOM 3374 C C . ILE A 1 496 ? 167.225 186.920 127.991 1.00 18.55 522 ILE A C 1
ATOM 3375 O O . ILE A 1 496 ? 167.812 187.220 129.037 1.00 24.12 522 ILE A O 1
ATOM 3380 N N . LYS A 1 497 ? 165.979 187.329 127.744 1.00 25.10 523 LYS A N 1
ATOM 3381 C CA . LYS A 1 497 ? 165.280 188.175 128.704 1.00 27.48 523 LYS A CA 1
ATOM 3382 C C . LYS A 1 497 ? 164.847 187.420 129.954 1.00 33.70 523 LYS A C 1
ATOM 3383 O O . LYS A 1 497 ? 164.634 188.048 130.995 1.00 36.66 523 LYS A O 1
ATOM 3389 N N . GLY A 1 498 ? 164.709 186.099 129.876 1.00 36.30 524 GLY A N 1
ATOM 3390 C CA . GLY A 1 498 ? 164.335 185.307 131.032 1.00 30.36 524 GLY A CA 1
ATOM 3391 C C . GLY A 1 498 ? 162.941 184.725 130.935 1.00 40.86 524 GLY A C 1
ATOM 3392 O O . GLY A 1 498 ? 161.952 185.418 131.190 1.00 53.79 524 GLY A O 1
ATOM 3393 N N . THR A 1 499 ? 162.851 183.447 130.573 1.00 36.11 525 THR A N 1
ATOM 3394 C CA . THR A 1 499 ? 161.569 182.772 130.425 1.00 41.28 525 THR A CA 1
ATOM 3395 C C . THR A 1 499 ? 161.772 181.287 130.688 1.00 44.58 525 THR A C 1
ATOM 3396 O O . THR A 1 499 ? 162.783 180.715 130.273 1.00 46.61 525 THR A O 1
ATOM 3400 N N . ASP A 1 500 ? 160.812 180.674 131.375 1.00 41.66 526 ASP A N 1
ATOM 3401 C CA . ASP A 1 500 ? 160.936 179.279 131.770 1.00 47.26 526 ASP A CA 1
ATOM 3402 C C . ASP A 1 500 ? 160.825 178.348 130.568 1.00 45.54 526 ASP A C 1
ATOM 3403 O O . ASP A 1 500 ? 160.016 178.567 129.663 1.00 40.81 526 ASP A O 1
ATOM 3408 N N . GLY A 1 501 ? 161.648 177.305 130.565 1.00 40.68 527 GLY A N 1
ATOM 3409 C CA . GLY A 1 501 ? 161.493 176.220 129.615 1.00 31.72 527 GLY A CA 1
ATOM 3410 C C . GLY A 1 501 ? 162.154 176.408 128.268 1.00 36.29 527 GLY A C 1
ATOM 3411 O O . GLY A 1 501 ? 161.776 175.737 127.301 1.00 46.54 527 GLY A O 1
ATOM 3412 N N . PHE A 1 502 ? 163.141 177.302 128.171 1.00 36.42 528 PHE A N 1
ATOM 3413 C CA . PHE A 1 502 ? 163.787 177.576 126.892 1.00 29.65 528 PHE A CA 1
ATOM 3414 C C . PHE A 1 502 ? 165.287 177.305 126.918 1.00 33.55 528 PHE A C 1
ATOM 3415 O O . PHE A 1 502 ? 166.009 177.794 126.045 1.00 39.41 528 PHE A O 1
ATOM 3423 N N . ALA A 1 503 ? 165.774 176.534 127.892 1.00 38.12 529 ALA A N 1
ATOM 3424 C CA . ALA A 1 503 ? 167.200 176.225 127.939 1.00 28.26 529 ALA A CA 1
ATOM 3425 C C . ALA A 1 503 ? 167.596 175.237 126.848 1.00 38.84 529 ALA A C 1
ATOM 3426 O O . ALA A 1 503 ? 168.606 175.432 126.160 1.00 41.46 529 ALA A O 1
ATOM 3428 N N . GLY A 1 504 ? 166.811 174.171 126.673 1.00 43.79 530 GLY A N 1
ATOM 3429 C CA . GLY A 1 504 ? 167.137 173.184 125.657 1.00 39.27 530 GLY A CA 1
ATOM 3430 C C . GLY A 1 504 ? 167.064 173.744 124.249 1.00 44.91 530 GLY A C 1
ATOM 3431 O O . GLY A 1 504 ? 167.934 173.471 123.418 1.00 52.60 530 GLY A O 1
ATOM 3432 N N . GLY A 1 505 ? 166.024 174.529 123.962 1.00 41.76 531 GLY A N 1
ATOM 3433 C CA . GLY A 1 505 ? 165.939 175.179 122.665 1.00 37.71 531 GLY A CA 1
ATOM 3434 C C . GLY A 1 505 ? 167.094 176.130 122.422 1.00 36.32 531 GLY A C 1
ATOM 3435 O O . GLY A 1 505 ? 167.605 176.228 121.305 1.00 43.48 531 GLY A O 1
ATOM 3436 N N . PHE A 1 506 ? 167.523 176.841 123.468 1.00 30.76 532 PHE A N 1
ATOM 3437 C CA . PHE A 1 506 ? 168.684 177.717 123.347 1.00 29.85 532 PHE A CA 1
ATOM 3438 C C . PHE A 1 506 ? 169.942 176.921 123.021 1.00 35.74 532 PHE A C 1
ATOM 3439 O O . PHE A 1 506 ? 170.753 177.339 122.184 1.00 44.00 532 PHE A O 1
ATOM 3447 N N . ALA A 1 507 ? 170.124 175.770 123.674 1.00 32.02 533 ALA A N 1
ATOM 3448 C CA . ALA A 1 507 ? 171.283 174.933 123.380 1.00 26.86 533 ALA A CA 1
ATOM 3449 C C . ALA A 1 507 ? 171.250 174.427 121.944 1.00 41.30 533 ALA A C 1
ATOM 3450 O O . ALA A 1 507 ? 172.273 174.447 121.247 1.00 44.74 533 ALA A O 1
ATOM 3452 N N . GLU A 1 508 ? 170.081 173.977 121.479 1.00 41.45 534 GLU A N 1
ATOM 3453 C CA . GLU A 1 508 ? 169.964 173.536 120.090 1.00 43.69 534 GLU A CA 1
ATOM 3454 C C . GLU A 1 508 ? 170.255 174.676 119.123 1.00 49.52 534 GLU A C 1
ATOM 3455 O O . GLU A 1 508 ? 170.904 174.473 118.091 1.00 51.53 534 GLU A O 1
ATOM 3461 N N . CYS A 1 509 ? 169.778 175.882 119.438 1.00 40.41 535 CYS A N 1
ATOM 3462 C CA . CYS A 1 509 ? 170.053 177.033 118.586 1.00 39.72 535 CYS A CA 1
ATOM 3463 C C . CYS A 1 509 ? 171.547 177.323 118.519 1.00 44.01 535 CYS A C 1
ATOM 3464 O O . CYS A 1 509 ? 172.082 177.616 117.444 1.00 46.03 535 CYS A O 1
ATOM 3467 N N . LEU A 1 510 ? 172.237 177.247 119.659 1.00 43.53 536 LEU A N 1
ATOM 3468 C CA . LEU A 1 510 ? 173.689 177.390 119.652 1.00 47.63 536 LEU A CA 1
ATOM 3469 C C . LEU A 1 510 ? 174.387 176.257 118.913 1.00 47.13 536 LEU A C 1
ATOM 3470 O O . LEU A 1 510 ? 175.511 176.451 118.441 1.00 44.64 536 LEU A O 1
ATOM 3475 N N . CYS A 1 511 ? 173.756 175.090 118.802 1.00 49.82 537 CYS A N 1
ATOM 3476 C CA . CYS A 1 511 ? 174.314 173.970 118.057 1.00 51.86 537 CYS A CA 1
ATOM 3477 C C . CYS A 1 511 ? 174.005 174.038 116.565 1.00 56.22 537 CYS A C 1
ATOM 3478 O O . CYS A 1 511 ? 174.281 173.074 115.844 1.00 67.89 537 CYS A O 1
ATOM 3481 N N . GLY A 1 512 ? 173.441 175.145 116.088 1.00 56.40 538 GLY A N 1
ATOM 3482 C CA . GLY A 1 512 ? 173.113 175.285 114.684 1.00 63.63 538 GLY A CA 1
ATOM 3483 C C . GLY A 1 512 ? 171.795 174.677 114.265 1.00 76.24 538 GLY A C 1
ATOM 3484 O O . GLY A 1 512 ? 171.557 174.528 113.060 1.00 78.57 538 GLY A O 1
ATOM 3485 N N . SER A 1 513 ? 170.935 174.320 115.219 1.00 73.73 539 SER A N 1
ATOM 3486 C CA . SER A 1 513 ? 169.635 173.703 114.983 1.00 71.49 539 SER A CA 1
ATOM 3487 C C . SER A 1 513 ? 169.779 172.399 114.206 1.00 80.97 539 SER A C 1
ATOM 3488 O O . SER A 1 513 ? 169.364 172.322 113.043 1.00 92.85 539 SER A O 1
ATOM 3491 N N . PRO A 1 514 ? 170.364 171.357 114.806 1.00 80.44 540 PRO A N 1
ATOM 3492 C CA . PRO A 1 514 ? 170.456 170.067 114.103 1.00 91.67 540 PRO A CA 1
ATOM 3493 C C . PRO A 1 514 ? 169.109 169.415 113.841 1.00 99.54 540 PRO A C 1
ATOM 3494 O O . PRO A 1 514 ? 169.023 168.548 112.963 1.00 105.81 540 PRO A O 1
ATOM 3498 N N . HIS A 1 515 ? 168.059 169.795 114.571 1.00 92.77 541 HIS A N 1
ATOM 3499 C CA . HIS A 1 515 ? 166.747 169.189 114.378 1.00 93.33 541 HIS A CA 1
ATOM 3500 C C . HIS A 1 515 ? 166.078 169.616 113.079 1.00 95.21 541 HIS A C 1
ATOM 3501 O O . HIS A 1 515 ? 165.094 168.985 112.678 1.00 98.14 541 HIS A O 1
ATOM 3508 N N . LEU A 1 516 ? 166.575 170.660 112.417 1.00 96.77 542 LEU A N 1
ATOM 3509 C CA . LEU A 1 516 ? 165.941 171.185 111.218 1.00 106.38 542 LEU A CA 1
ATOM 3510 C C . LEU A 1 516 ? 166.775 171.034 109.954 1.00 108.50 542 LEU A C 1
ATOM 3511 O O . LEU A 1 516 ? 166.266 171.327 108.866 1.00 112.07 542 LEU A O 1
ATOM 3516 N N . TYR A 1 517 ? 168.029 170.596 110.054 1.00 105.17 543 TYR A N 1
ATOM 3517 C CA . TYR A 1 517 ? 168.896 170.500 108.886 1.00 113.49 543 TYR A CA 1
ATOM 3518 C C . TYR A 1 517 ? 169.691 169.207 108.789 1.00 118.57 543 TYR A C 1
ATOM 3519 O O . TYR A 1 517 ? 170.155 168.881 107.689 1.00 120.66 543 TYR A O 1
ATOM 3528 N N . GLN A 1 518 ? 169.873 168.464 109.882 1.00 116.55 544 GLN A N 1
ATOM 3529 C CA . GLN A 1 518 ? 170.666 167.241 109.811 1.00 118.92 544 GLN A CA 1
ATOM 3530 C C . GLN A 1 518 ? 169.884 166.108 109.158 1.00 126.28 544 GLN A C 1
ATOM 3531 O O . GLN A 1 518 ? 170.473 165.233 108.512 1.00 129.89 544 GLN A O 1
ATOM 3537 N N . ALA A 1 519 ? 168.559 166.102 109.320 1.00 129.37 545 ALA A N 1
ATOM 3538 C CA . ALA A 1 519 ? 167.743 165.050 108.721 1.00 129.12 545 ALA A CA 1
ATOM 3539 C C . ALA A 1 519 ? 167.793 165.106 107.200 1.00 125.81 545 ALA A C 1
ATOM 3540 O O . ALA A 1 519 ? 167.843 164.065 106.534 1.00 122.79 545 ALA A O 1
ATOM 3542 N N . GLY A 1 520 ? 167.784 166.309 106.632 1.00 124.39 546 GLY A N 1
ATOM 3543 C CA . GLY A 1 520 ? 167.763 166.491 105.197 1.00 123.81 546 GLY A CA 1
ATOM 3544 C C . GLY A 1 520 ? 169.104 166.436 104.506 1.00 124.66 546 GLY A C 1
ATOM 3545 O O . GLY A 1 520 ? 169.193 166.780 103.325 1.00 132.36 546 GLY A O 1
ATOM 3546 N N . GLY A 1 521 ? 170.156 166.016 105.203 1.00 120.34 547 GLY A N 1
ATOM 3547 C CA . GLY A 1 521 ? 171.470 165.947 104.596 1.00 120.26 547 GLY A CA 1
ATOM 3548 C C . GLY A 1 521 ? 172.115 167.288 104.335 1.00 124.07 547 GLY A C 1
ATOM 3549 O O . GLY A 1 521 ? 172.976 167.393 103.455 1.00 120.61 547 GLY A O 1
ATOM 3550 N N . ARG A 1 522 ? 171.728 168.321 105.077 1.00 123.99 548 ARG A N 1
ATOM 3551 C CA . ARG A 1 522 ? 172.268 169.658 104.911 1.00 119.30 548 ARG A CA 1
ATOM 3552 C C . ARG A 1 522 ? 173.328 169.922 105.980 1.00 116.26 548 ARG A C 1
ATOM 3553 O O . ARG A 1 522 ? 173.672 169.043 106.778 1.00 114.02 548 ARG A O 1
ATOM 3561 N N . LYS A 1 523 ? 173.845 171.142 105.998 1.00 113.89 549 LYS A N 1
ATOM 3562 C CA . LYS A 1 523 ? 174.982 171.517 106.821 1.00 108.70 549 LYS A CA 1
ATOM 3563 C C . LYS A 1 523 ? 174.636 172.723 107.680 1.00 105.89 549 LYS A C 1
ATOM 3564 O O . LYS A 1 523 ? 173.742 173.504 107.337 1.00 100.24 549 LYS A O 1
ATOM 3570 N N . PRO A 1 524 ? 175.323 172.896 108.816 1.00 108.88 550 PRO A N 1
ATOM 3571 C CA . PRO A 1 524 ? 174.960 173.989 109.736 1.00 102.93 550 PRO A CA 1
ATOM 3572 C C . PRO A 1 524 ? 175.024 175.374 109.120 1.00 98.00 550 PRO A C 1
ATOM 3573 O O . PRO A 1 524 ? 174.209 176.233 109.478 1.00 96.09 550 PRO A O 1
ATOM 3577 N N . TRP A 1 525 ? 175.961 175.627 108.208 1.00 96.74 551 TRP A N 1
ATOM 3578 C CA . TRP A 1 525 ? 176.138 176.963 107.652 1.00 94.92 551 TRP A CA 1
ATOM 3579 C C . TRP A 1 525 ? 175.046 177.351 106.660 1.00 94.88 551 TRP A C 1
ATOM 3580 O O . TRP A 1 525 ? 175.171 178.389 106.001 1.00 90.70 551 TRP A O 1
ATOM 3591 N N . HIS A 1 526 ? 173.987 176.554 106.541 1.00 94.70 552 HIS A N 1
ATOM 3592 C CA . HIS A 1 526 ? 172.864 176.883 105.676 1.00 96.28 552 HIS A CA 1
ATOM 3593 C C . HIS A 1 526 ? 171.761 177.644 106.398 1.00 97.72 552 HIS A C 1
ATOM 3594 O O . HIS A 1 526 ? 170.693 177.858 105.814 1.00 103.00 552 HIS A O 1
ATOM 3601 N N . SER A 1 527 ? 171.984 178.046 107.645 1.00 90.65 553 SER A N 1
ATOM 3602 C CA . SER A 1 527 ? 170.985 178.751 108.433 1.00 82.03 553 SER A CA 1
ATOM 3603 C C . SER A 1 527 ? 171.439 180.180 108.695 1.00 69.22 553 SER A C 1
ATOM 3604 O O . SER A 1 527 ? 172.560 180.413 109.154 1.00 66.23 553 SER A O 1
ATOM 3607 N N . ILE A 1 528 ? 170.560 181.133 108.402 1.00 69.18 554 ILE A N 1
ATOM 3608 C CA . ILE A 1 528 ? 170.821 182.549 108.629 1.00 64.70 554 ILE A CA 1
ATOM 3609 C C . ILE A 1 528 ? 170.256 182.902 109.997 1.00 61.11 554 ILE A C 1
ATOM 3610 O O . ILE A 1 528 ? 169.039 183.065 110.155 1.00 60.37 554 ILE A O 1
ATOM 3615 N N . ASN A 1 529 ? 171.135 183.021 110.987 1.00 55.83 555 ASN A N 1
ATOM 3616 C CA . ASN A 1 529 ? 170.747 183.354 112.349 1.00 49.14 555 ASN A CA 1
ATOM 3617 C C . ASN A 1 529 ? 170.754 184.863 112.536 1.00 44.78 555 ASN A C 1
ATOM 3618 O O . ASN A 1 529 ? 171.712 185.543 112.158 1.00 45.43 555 ASN A O 1
ATOM 3623 N N . PHE A 1 530 ? 169.679 185.383 113.118 1.00 42.82 556 PHE A N 1
ATOM 3624 C CA . PHE A 1 530 ? 169.569 186.814 113.356 1.00 42.92 556 PHE A CA 1
ATOM 3625 C C . PHE A 1 530 ? 168.612 187.042 114.515 1.00 41.75 556 PHE A C 1
ATOM 3626 O O . PHE A 1 530 ? 167.747 186.211 114.802 1.00 46.42 556 PHE A O 1
ATOM 3634 N N . VAL A 1 531 ? 168.785 188.180 115.180 1.00 44.04 557 VAL A N 1
ATOM 3635 C CA . VAL A 1 531 ? 167.915 188.590 116.270 1.00 50.33 557 VAL A CA 1
ATOM 3636 C C . VAL A 1 531 ? 167.023 189.755 115.864 1.00 56.84 557 VAL A C 1
ATOM 3637 O O . VAL A 1 531 ? 165.807 189.706 116.060 1.00 53.58 557 VAL A O 1
ATOM 3641 N N . CYS A 1 532 ? 167.604 190.801 115.283 1.00 59.38 558 CYS A N 1
ATOM 3642 C CA . CYS A 1 532 ? 166.863 191.960 114.817 1.00 60.88 558 CYS A CA 1
ATOM 3643 C C . CYS A 1 532 ? 167.137 192.185 113.336 1.00 61.75 558 CYS A C 1
ATOM 3644 O O . CYS A 1 532 ? 168.266 192.021 112.865 1.00 62.08 558 CYS A O 1
ATOM 3647 N N . ALA A 1 533 ? 166.091 192.568 112.609 1.00 66.31 559 ALA A N 1
ATOM 3648 C CA . ALA A 1 533 ? 166.177 192.811 111.174 1.00 67.59 559 ALA A CA 1
ATOM 3649 C C . ALA A 1 533 ? 165.582 194.185 110.890 1.00 64.65 559 ALA A C 1
ATOM 3650 O O . ALA A 1 533 ? 165.309 194.966 111.807 1.00 60.84 559 ALA A O 1
ATOM 3652 N N . HIS A 1 534 ? 165.389 194.490 109.604 1.00 69.21 560 HIS A N 1
ATOM 3653 C CA . HIS A 1 534 ? 164.833 195.788 109.233 1.00 69.22 560 HIS A CA 1
ATOM 3654 C C . HIS A 1 534 ? 163.382 195.930 109.678 1.00 67.87 560 HIS A C 1
ATOM 3655 O O . HIS A 1 534 ? 162.950 197.035 110.027 1.00 61.30 560 HIS A O 1
ATOM 3662 N N . ASP A 1 535 ? 162.624 194.840 109.680 1.00 68.51 561 ASP A N 1
ATOM 3663 C CA . ASP A 1 535 ? 161.247 194.851 110.148 1.00 69.10 561 ASP A CA 1
ATOM 3664 C C . ASP A 1 535 ? 161.181 194.354 111.587 1.00 67.39 561 ASP A C 1
ATOM 3665 O O . ASP A 1 535 ? 161.790 193.344 111.946 1.00 75.05 561 ASP A O 1
ATOM 3670 N N . GLY A 1 536 ? 160.437 195.081 112.409 1.00 65.25 562 GLY A N 1
ATOM 3671 C CA . GLY A 1 536 ? 160.380 194.792 113.825 1.00 59.79 562 GLY A CA 1
ATOM 3672 C C . GLY A 1 536 ? 161.265 195.718 114.631 1.00 59.27 562 GLY A C 1
ATOM 3673 O O . GLY A 1 536 ? 161.794 196.722 114.145 1.00 64.37 562 GLY A O 1
ATOM 3674 N N . PHE A 1 537 ? 161.423 195.363 115.903 1.00 55.13 563 PHE A N 1
ATOM 3675 C CA . PHE A 1 537 ? 162.230 196.171 116.806 1.00 49.06 563 PHE A CA 1
ATOM 3676 C C . PHE A 1 537 ? 163.709 196.089 116.445 1.00 45.12 563 PHE A C 1
ATOM 3677 O O . PHE A 1 537 ? 164.198 195.072 115.946 1.00 39.05 563 PHE A O 1
ATOM 3685 N N . THR A 1 538 ? 164.421 197.183 116.702 1.00 45.60 564 THR A N 1
ATOM 3686 C CA . THR A 1 538 ? 165.872 197.183 116.642 1.00 47.79 564 THR A CA 1
ATOM 3687 C C . THR A 1 538 ? 166.444 196.594 117.930 1.00 49.30 564 THR A C 1
ATOM 3688 O O . THR A 1 538 ? 165.718 196.281 118.877 1.00 49.21 564 THR A O 1
ATOM 3692 N N . LEU A 1 539 ? 167.768 196.427 117.957 1.00 45.71 565 LEU A N 1
ATOM 3693 C CA . LEU A 1 539 ? 168.407 195.846 119.134 1.00 37.81 565 LEU A CA 1
ATOM 3694 C C . LEU A 1 539 ? 168.208 196.726 120.361 1.00 36.09 565 LEU A C 1
ATOM 3695 O O . LEU A 1 539 ? 167.928 196.223 121.455 1.00 38.53 565 LEU A O 1
ATOM 3700 N N . ALA A 1 540 ? 168.353 198.042 120.200 1.00 36.50 566 ALA A N 1
ATOM 3701 C CA . ALA A 1 540 ? 168.112 198.951 121.315 1.00 38.27 566 ALA A CA 1
ATOM 3702 C C . ALA A 1 540 ? 166.648 198.932 121.738 1.00 45.47 566 ALA A C 1
ATOM 3703 O O . ALA A 1 540 ? 166.343 198.943 122.935 1.00 48.07 566 ALA A O 1
ATOM 3705 N N . ASP A 1 541 ? 165.727 198.896 120.771 1.00 46.60 567 ASP A N 1
ATOM 3706 C CA . ASP A 1 541 ? 164.305 198.870 121.093 1.00 48.18 567 ASP A CA 1
ATOM 3707 C C . ASP A 1 541 ? 163.860 197.531 121.665 1.00 45.34 567 ASP A C 1
ATOM 3708 O O . ASP A 1 541 ? 162.793 197.460 122.283 1.00 48.95 567 ASP A O 1
ATOM 3713 N N . LEU A 1 542 ? 164.645 196.471 121.472 1.00 41.48 568 LEU A N 1
ATOM 3714 C CA . LEU A 1 542 ? 164.298 195.170 122.031 1.00 41.44 568 LEU A CA 1
ATOM 3715 C C . LEU A 1 542 ? 164.366 195.159 123.552 1.00 43.79 568 LEU A C 1
ATOM 3716 O O . LEU A 1 542 ? 163.744 194.296 124.181 1.00 44.65 568 LEU A O 1
ATOM 3721 N N . VAL A 1 543 ? 165.097 196.092 124.155 1.00 45.52 569 VAL A N 1
ATOM 3722 C CA . VAL A 1 543 ? 165.284 196.127 125.598 1.00 43.72 569 VAL A CA 1
ATOM 3723 C C . VAL A 1 543 ? 164.775 197.437 126.201 1.00 43.50 569 VAL A C 1
ATOM 3724 O O . VAL A 1 543 ? 165.178 197.812 127.295 1.00 39.18 569 VAL A O 1
ATOM 3728 N N . THR A 1 544 ? 163.886 198.132 125.504 1.00 46.61 570 THR A N 1
ATOM 3729 C CA . THR A 1 544 ? 163.333 199.383 126.016 1.00 46.95 570 THR A CA 1
ATOM 3730 C C . THR A 1 544 ? 161.813 199.404 126.039 1.00 46.31 570 THR A C 1
ATOM 3731 O O . THR A 1 544 ? 161.227 200.006 126.941 1.00 46.36 570 THR A O 1
ATOM 3735 N N . TYR A 1 545 ? 161.158 198.761 125.075 1.00 50.53 571 TYR A N 1
ATOM 3736 C CA . TYR A 1 545 ? 159.707 198.787 124.955 1.00 51.95 571 TYR A CA 1
ATOM 3737 C C . TYR A 1 545 ? 159.179 197.364 124.876 1.00 51.00 571 TYR A C 1
ATOM 3738 O O . TYR A 1 545 ? 159.703 196.548 124.113 1.00 58.91 571 TYR A O 1
ATOM 3747 N N . ASN A 1 546 ? 158.143 197.070 125.660 1.00 53.16 572 ASN A N 1
ATOM 3748 C CA . ASN A 1 546 ? 157.459 195.788 125.546 1.00 54.95 572 ASN A CA 1
ATOM 3749 C C . ASN A 1 546 ? 156.259 195.849 124.610 1.00 56.02 572 ASN A C 1
ATOM 3750 O O . ASN A 1 546 ? 155.746 194.800 124.204 1.00 60.65 572 ASN A O 1
ATOM 3755 N N . LYS A 1 547 ? 155.805 197.049 124.256 1.00 68.18 573 LYS A N 1
ATOM 3756 C CA . LYS A 1 547 ? 154.703 197.240 123.326 1.00 65.39 573 LYS A CA 1
ATOM 3757 C C . LYS A 1 547 ? 155.104 198.247 122.256 1.00 62.69 573 LYS A C 1
ATOM 3758 O O . LYS A 1 547 ? 155.998 199.075 122.452 1.00 62.35 573 LYS A O 1
ATOM 3764 N N . LYS A 1 548 ? 154.425 198.168 121.115 1.00 66.45 574 LYS A N 1
ATOM 3765 C CA . LYS A 1 548 ? 154.790 198.962 119.953 1.00 65.44 574 LYS A CA 1
ATOM 3766 C C . LYS A 1 548 ? 154.169 200.356 120.013 1.00 62.88 574 LYS A C 1
ATOM 3767 O O . LYS A 1 548 ? 153.091 200.567 120.575 1.00 58.14 574 LYS A O 1
ATOM 3773 N N . TYR A 1 549 ? 154.876 201.314 119.413 1.00 66.04 575 TYR A N 1
ATOM 3774 C CA . TYR A 1 549 ? 154.443 202.710 119.318 1.00 70.60 575 TYR A CA 1
ATOM 3775 C C . TYR A 1 549 ? 154.374 203.052 117.831 1.00 78.82 575 TYR A C 1
ATOM 3776 O O . TYR A 1 549 ? 155.333 203.583 117.264 1.00 78.07 575 TYR A O 1
ATOM 3785 N N . ASN A 1 550 ? 153.235 202.757 117.204 1.00 80.98 576 ASN A N 1
ATOM 3786 C CA . ASN A 1 550 ? 153.048 202.958 115.772 1.00 82.99 576 ASN A CA 1
ATOM 3787 C C . ASN A 1 550 ? 152.002 204.030 115.475 1.00 93.68 576 ASN A C 1
ATOM 3788 O O . ASN A 1 550 ? 151.353 203.999 114.427 1.00 90.52 576 ASN A O 1
ATOM 3793 N N . SER A 1 551 ? 151.830 204.985 116.390 1.00 98.57 577 SER A N 1
ATOM 3794 C CA . SER A 1 551 ? 150.833 206.034 116.211 1.00 94.66 577 SER A CA 1
ATOM 3795 C C . SER A 1 551 ? 151.203 207.021 115.111 1.00 97.50 577 SER A C 1
ATOM 3796 O O . SER A 1 551 ? 150.322 207.726 114.608 1.00 96.54 577 SER A O 1
ATOM 3799 N N . SER A 1 552 ? 152.476 207.082 114.720 1.00 99.96 578 SER A N 1
ATOM 3800 C CA . SER A 1 552 ? 152.903 208.006 113.678 1.00 100.87 578 SER A CA 1
ATOM 3801 C C . SER A 1 552 ? 152.709 207.449 112.273 1.00 102.71 578 SER A C 1
ATOM 3802 O O . SER A 1 552 ? 152.925 208.180 111.301 1.00 104.32 578 SER A O 1
ATOM 3805 N N . ASN A 1 553 ? 152.314 206.181 112.143 1.00 100.71 579 ASN A N 1
ATOM 3806 C CA . ASN A 1 553 ? 152.044 205.624 110.821 1.00 105.38 579 ASN A CA 1
ATOM 3807 C C . ASN A 1 553 ? 150.731 206.150 110.256 1.00 107.60 579 ASN A C 1
ATOM 3808 O O . ASN A 1 553 ? 150.636 206.441 109.058 1.00 105.89 579 ASN A O 1
ATOM 3813 N N . GLY A 1 554 ? 149.712 206.280 111.099 1.00 108.55 580 GLY A N 1
ATOM 3814 C CA . GLY A 1 554 ? 148.412 206.742 110.668 1.00 106.46 580 GLY A CA 1
ATOM 3815 C C . GLY A 1 554 ? 147.343 205.680 110.549 1.00 111.42 580 GLY A C 1
ATOM 3816 O O . GLY A 1 554 ? 146.238 205.992 110.092 1.00 116.34 580 GLY A O 1
ATOM 3817 N N . GLU A 1 555 ? 147.630 204.438 110.939 1.00 111.57 581 GLU A N 1
ATOM 3818 C CA . GLU A 1 555 ? 146.652 203.358 110.902 1.00 112.99 581 GLU A CA 1
ATOM 3819 C C . GLU A 1 555 ? 146.223 202.928 112.302 1.00 114.99 581 GLU A C 1
ATOM 3820 O O . GLU A 1 555 ? 145.770 201.798 112.497 1.00 116.03 581 GLU A O 1
ATOM 3826 N N . ASP A 1 556 ? 146.363 203.824 113.281 1.00 114.16 582 ASP A N 1
ATOM 3827 C CA . ASP A 1 556 ? 145.928 203.580 114.658 1.00 120.01 582 ASP A CA 1
ATOM 3828 C C . ASP A 1 556 ? 146.584 202.328 115.240 1.00 119.73 582 ASP A C 1
ATOM 3829 O O . ASP A 1 556 ? 145.926 201.482 115.846 1.00 120.37 582 ASP A O 1
ATOM 3834 N N . ASN A 1 557 ? 147.897 202.212 115.021 1.00 116.27 583 ASN A N 1
ATOM 3835 C CA . ASN A 1 557 ? 148.762 201.143 115.542 1.00 114.98 583 ASN A CA 1
ATOM 3836 C C . ASN A 1 557 ? 148.272 199.740 115.176 1.00 114.90 583 ASN A C 1
ATOM 3837 O O . ASN A 1 557 ? 148.729 198.747 115.752 1.00 115.22 583 ASN A O 1
ATOM 3842 N N . ARG A 1 558 ? 147.365 199.632 114.202 1.00 115.49 584 ARG A N 1
ATOM 3843 C CA . ARG A 1 558 ? 146.859 198.326 113.801 1.00 116.19 584 ARG A CA 1
ATOM 3844 C C . ARG A 1 558 ? 147.914 197.490 113.089 1.00 111.12 584 ARG A C 1
ATOM 3845 O O . ARG A 1 558 ? 147.835 196.257 113.119 1.00 111.78 584 ARG A O 1
ATOM 3853 N N . ASP A 1 559 ? 148.894 198.127 112.458 1.00 105.93 585 ASP A N 1
ATOM 3854 C CA . ASP A 1 559 ? 149.943 197.424 111.737 1.00 103.19 585 ASP A CA 1
ATOM 3855 C C . ASP A 1 559 ? 151.102 197.079 112.667 1.00 107.20 585 ASP A C 1
ATOM 3856 O O . ASP A 1 559 ? 151.246 197.635 113.758 1.00 106.36 585 ASP A O 1
ATOM 3861 N N . GLY A 1 560 ? 151.935 196.146 112.216 1.00 105.05 586 GLY A N 1
ATOM 3862 C CA . GLY A 1 560 ? 153.095 195.722 112.969 1.00 93.87 586 GLY A CA 1
ATOM 3863 C C . GLY A 1 560 ? 152.854 194.453 113.765 1.00 97.63 586 GLY A C 1
ATOM 3864 O O . GLY A 1 560 ? 151.731 193.961 113.908 1.00 107.55 586 GLY A O 1
ATOM 3865 N N . GLU A 1 561 ? 153.949 193.910 114.291 1.00 91.45 587 GLU A N 1
ATOM 3866 C CA . GLU A 1 561 ? 153.879 192.687 115.079 1.00 93.86 587 GLU A CA 1
ATOM 3867 C C . GLU A 1 561 ? 153.439 193.010 116.503 1.00 93.75 587 GLU A C 1
ATOM 3868 O O . GLU A 1 561 ? 154.029 193.868 117.167 1.00 94.09 587 GLU A O 1
ATOM 3874 N N . ASN A 1 562 ? 152.398 192.324 116.970 1.00 96.83 588 ASN A N 1
ATOM 3875 C CA . ASN A 1 562 ? 151.882 192.518 118.317 1.00 96.44 588 ASN A CA 1
ATOM 3876 C C . ASN A 1 562 ? 152.533 191.605 119.349 1.00 96.95 588 ASN A C 1
ATOM 3877 O O . ASN A 1 562 ? 152.308 191.796 120.549 1.00 91.99 588 ASN A O 1
ATOM 3882 N N . HIS A 1 563 ? 153.325 190.622 118.919 1.00 96.78 589 HIS A N 1
ATOM 3883 C CA . HIS A 1 563 ? 154.024 189.703 119.819 1.00 96.54 589 HIS A CA 1
ATOM 3884 C C . HIS A 1 563 ? 155.518 189.842 119.543 1.00 83.14 589 HIS A C 1
ATOM 3885 O O . HIS A 1 563 ? 156.086 189.083 118.752 1.00 73.23 589 HIS A O 1
ATOM 3892 N N . ASN A 1 564 ? 156.154 190.809 120.201 1.00 72.19 590 ASN A N 1
ATOM 3893 C CA . ASN A 1 564 ? 157.566 191.079 119.976 1.00 64.32 590 ASN A CA 1
ATOM 3894 C C . ASN A 1 564 ? 158.485 190.271 120.880 1.00 66.22 590 ASN A C 1
ATOM 3895 O O . ASN A 1 564 ? 159.676 190.148 120.571 1.00 65.62 590 ASN A O 1
ATOM 3900 N N . LEU A 1 565 ? 157.961 189.717 121.975 1.00 59.29 591 LEU A N 1
ATOM 3901 C CA . LEU A 1 565 ? 158.741 188.924 122.925 1.00 42.60 591 LEU A CA 1
ATOM 3902 C C . LEU A 1 565 ? 159.946 189.715 123.434 1.00 48.54 591 LEU A C 1
ATOM 3903 O O . LEU A 1 565 ? 161.084 189.242 123.446 1.00 54.15 591 LEU A O 1
ATOM 3908 N N . SER A 1 566 ? 159.670 190.943 123.853 1.00 47.43 592 SER A N 1
ATOM 3909 C CA . SER A 1 566 ? 160.683 191.851 124.358 1.00 44.03 592 SER A CA 1
ATOM 3910 C C . SER A 1 566 ? 160.453 192.109 125.841 1.00 49.37 592 SER A C 1
ATOM 3911 O O . SER A 1 566 ? 159.382 191.836 126.389 1.00 51.54 592 SER A O 1
ATOM 3914 N N . TRP A 1 567 ? 161.486 192.638 126.488 1.00 53.89 593 TRP A N 1
ATOM 3915 C CA . TRP A 1 567 ? 161.421 193.027 127.887 1.00 44.63 593 TRP A CA 1
ATOM 3916 C C . TRP A 1 567 ? 162.065 194.395 128.033 1.00 43.72 593 TRP A C 1
ATOM 3917 O O . TRP A 1 567 ? 163.152 194.636 127.504 1.00 43.52 593 TRP A O 1
ATOM 3928 N N . ASN A 1 568 ? 161.392 195.289 128.752 1.00 40.14 594 ASN A N 1
ATOM 3929 C CA . ASN A 1 568 ? 161.853 196.666 128.877 1.00 43.90 594 ASN A CA 1
ATOM 3930 C C . ASN A 1 568 ? 162.903 196.847 129.967 1.00 41.96 594 ASN A C 1
ATOM 3931 O O . ASN A 1 568 ? 163.296 197.987 130.236 1.00 37.27 594 ASN A O 1
ATOM 3936 N N . CYS A 1 569 ? 163.357 195.758 130.593 1.00 47.76 595 CYS A N 1
ATOM 3937 C CA . CYS A 1 569 ? 164.421 195.786 131.601 1.00 40.88 595 CYS A CA 1
ATOM 3938 C C . CYS A 1 569 ? 164.010 196.559 132.852 1.00 47.45 595 CYS A C 1
ATOM 3939 O O . CYS A 1 569 ? 164.830 197.244 133.468 1.00 48.77 595 CYS A O 1
ATOM 3942 N N . GLY A 1 570 ? 162.736 196.457 133.240 1.00 46.89 596 GLY A N 1
ATOM 3943 C CA . GLY A 1 570 ? 162.246 196.972 134.501 1.00 49.58 596 GLY A CA 1
ATOM 3944 C C . GLY A 1 570 ? 161.605 198.345 134.416 1.00 56.06 596 GLY A C 1
ATOM 3945 O O . GLY A 1 570 ? 160.933 198.761 135.367 1.00 64.09 596 GLY A O 1
ATOM 3946 N N . GLU A 1 571 ? 161.801 199.059 133.310 1.00 51.83 597 GLU A N 1
ATOM 3947 C CA . GLU A 1 571 ? 161.209 200.380 133.160 1.00 53.37 597 GLU A CA 1
ATOM 3948 C C . GLU A 1 571 ? 160.951 200.650 131.686 1.00 54.54 597 GLU A C 1
ATOM 3949 O O . GLU A 1 571 ? 161.599 200.070 130.813 1.00 57.48 597 GLU A O 1
ATOM 3955 N N . GLU A 1 572 ? 160.007 201.547 131.417 1.00 55.97 598 GLU A N 1
ATOM 3956 C CA . GLU A 1 572 ? 159.568 201.810 130.054 1.00 52.65 598 GLU A CA 1
ATOM 3957 C C . GLU A 1 572 ? 160.145 203.124 129.544 1.00 56.56 598 GLU A C 1
ATOM 3958 O O . GLU A 1 572 ? 160.067 204.152 130.224 1.00 57.61 598 GLU A O 1
ATOM 3964 N N . GLY A 1 573 ? 160.717 203.085 128.343 1.00 49.15 599 GLY A N 1
ATOM 3965 C CA . GLY A 1 573 ? 161.233 204.269 127.694 1.00 59.31 599 GLY A CA 1
ATOM 3966 C C . GLY A 1 573 ? 162.661 204.596 128.091 1.00 67.02 599 GLY A C 1
ATOM 3967 O O . GLY A 1 573 ? 163.259 203.988 128.981 1.00 75.49 599 GLY A O 1
ATOM 3968 N N . GLU A 1 574 ? 163.216 205.593 127.398 1.00 67.78 600 GLU A N 1
ATOM 3969 C CA . GLU A 1 574 ? 164.600 205.987 127.639 1.00 67.79 600 GLU A CA 1
ATOM 3970 C C . GLU A 1 574 ? 164.782 206.582 129.029 1.00 78.93 600 GLU A C 1
ATOM 3971 O O . GLU A 1 574 ? 165.776 206.301 129.705 1.00 87.73 600 GLU A O 1
ATOM 3977 N N . PHE A 1 575 ? 163.839 207.406 129.473 1.00 79.74 601 PHE A N 1
ATOM 3978 C CA . PHE A 1 575 ? 163.973 208.109 130.748 1.00 82.45 601 PHE A CA 1
ATOM 3979 C C . PHE A 1 575 ? 163.790 207.115 131.888 1.00 78.78 601 PHE A C 1
ATOM 3980 O O . PHE A 1 575 ? 162.666 206.817 132.299 1.00 76.59 601 PHE A O 1
ATOM 3988 N N . ALA A 1 576 ? 164.901 206.601 132.407 1.00 70.56 602 ALA A N 1
ATOM 3989 C CA . ALA A 1 576 ? 164.882 205.583 133.448 1.00 68.04 602 ALA A CA 1
ATOM 3990 C C . ALA A 1 576 ? 166.121 205.761 134.320 1.00 68.07 602 ALA A C 1
ATOM 3991 O O . ALA A 1 576 ? 166.944 206.652 134.085 1.00 71.10 602 ALA A O 1
ATOM 3993 N N . GLY A 1 577 ? 166.254 204.905 135.336 1.00 65.52 603 GLY A N 1
ATOM 3994 C CA . GLY A 1 577 ? 167.368 204.995 136.254 1.00 59.06 603 GLY A CA 1
ATOM 3995 C C . GLY A 1 577 ? 168.630 204.332 135.733 1.00 53.02 603 GLY A C 1
ATOM 3996 O O . GLY A 1 577 ? 168.654 203.718 134.669 1.00 52.34 603 GLY A O 1
ATOM 3997 N N . LEU A 1 578 ? 169.698 204.462 136.526 1.00 51.23 604 LEU A N 1
ATOM 3998 C CA . LEU A 1 578 ? 171.005 203.952 136.119 1.00 46.38 604 LEU A CA 1
ATOM 3999 C C . LEU A 1 578 ? 171.005 202.432 135.992 1.00 38.90 604 LEU A C 1
ATOM 4000 O O . LEU A 1 578 ? 171.614 201.879 135.067 1.00 44.05 604 LEU A O 1
ATOM 4005 N N . SER A 1 579 ? 170.341 201.740 136.921 1.00 34.12 605 SER A N 1
ATOM 4006 C CA . SER A 1 579 ? 170.336 200.281 136.895 1.00 40.12 605 SER A CA 1
ATOM 4007 C C . SER A 1 579 ? 169.669 199.752 135.631 1.00 40.27 605 SER A C 1
ATOM 4008 O O . SER A 1 579 ? 170.114 198.749 135.057 1.00 32.86 605 SER A O 1
ATOM 4011 N N . VAL A 1 580 ? 168.602 200.416 135.180 1.00 39.51 606 VAL A N 1
ATOM 4012 C CA . VAL A 1 580 ? 167.923 200.000 133.957 1.00 37.48 606 VAL A CA 1
ATOM 4013 C C . VAL A 1 580 ? 168.844 200.148 132.750 1.00 36.36 606 VAL A C 1
ATOM 4014 O O . VAL A 1 580 ? 168.902 199.266 131.887 1.00 30.98 606 VAL A O 1
ATOM 4018 N N . LYS A 1 581 ? 169.579 201.262 132.671 1.00 36.88 607 LYS A N 1
ATOM 4019 C CA . LYS A 1 581 ? 170.527 201.450 131.575 1.00 40.12 607 LYS A CA 1
ATOM 4020 C C . LYS A 1 581 ? 171.630 200.401 131.602 1.00 36.26 607 LYS A C 1
ATOM 4021 O O . LYS A 1 581 ? 172.017 199.864 130.554 1.00 34.27 607 LYS A O 1
ATOM 4027 N N . ARG A 1 582 ? 172.160 200.108 132.792 1.00 30.53 608 ARG A N 1
ATOM 4028 C CA . ARG A 1 582 ? 173.196 199.088 132.904 1.00 21.19 608 ARG A CA 1
ATOM 4029 C C . ARG A 1 582 ? 172.677 197.728 132.455 1.00 26.49 608 ARG A C 1
ATOM 4030 O O . ARG A 1 582 ? 173.362 197.002 131.722 1.00 35.80 608 ARG A O 1
ATOM 4038 N N . LEU A 1 583 ? 171.457 197.375 132.866 1.00 21.58 609 LEU A N 1
ATOM 4039 C CA . LEU A 1 583 ? 170.879 196.102 132.451 1.00 18.59 609 LEU A CA 1
ATOM 4040 C C . LEU A 1 583 ? 170.641 196.067 130.947 1.00 26.11 609 LEU A C 1
ATOM 4041 O O . LEU A 1 583 ? 170.819 195.025 130.309 1.00 27.69 609 LEU A O 1
ATOM 4046 N N . ARG A 1 584 ? 170.230 197.195 130.362 1.00 30.83 610 ARG A N 1
ATOM 4047 C CA . ARG A 1 584 ? 170.015 197.248 128.918 1.00 25.51 610 ARG A CA 1
ATOM 4048 C C . ARG A 1 584 ? 171.315 197.028 128.154 1.00 21.64 610 ARG A C 1
ATOM 4049 O O . ARG A 1 584 ? 171.349 196.268 127.177 1.00 25.52 610 ARG A O 1
ATOM 4057 N N . LYS A 1 585 ? 172.392 197.689 128.582 1.00 19.45 611 LYS A N 1
ATOM 4058 C CA . LYS A 1 585 ? 173.687 197.474 127.944 1.00 19.23 611 LYS A CA 1
ATOM 4059 C C . LYS A 1 585 ? 174.135 196.026 128.092 1.00 18.59 611 LYS A C 1
ATOM 4060 O O . LYS A 1 585 ? 174.623 195.413 127.129 1.00 26.78 611 LYS A O 1
ATOM 4066 N N . ARG A 1 586 ? 173.959 195.458 129.289 1.00 15.49 612 ARG A N 1
ATOM 4067 C CA . ARG A 1 586 ? 174.292 194.055 129.507 1.00 16.14 612 ARG A CA 1
ATOM 4068 C C . ARG A 1 586 ? 173.529 193.154 128.545 1.00 16.98 612 ARG A C 1
ATOM 4069 O O . ARG A 1 586 ? 174.112 192.266 127.917 1.00 15.13 612 ARG A O 1
ATOM 4077 N N . GLN A 1 587 ? 172.220 193.375 128.414 1.00 18.62 613 GLN A N 1
ATOM 4078 C CA . GLN A 1 587 ? 171.390 192.506 127.586 1.00 13.74 613 GLN A CA 1
ATOM 4079 C C . GLN A 1 587 ? 171.745 192.630 126.110 1.00 18.16 613 GLN A C 1
ATOM 4080 O O . GLN A 1 587 ? 171.736 191.633 125.378 1.00 19.85 613 GLN A O 1
ATOM 4086 N N . MET A 1 588 ? 172.040 193.846 125.645 1.00 18.39 614 MET A N 1
ATOM 4087 C CA . MET A 1 588 ? 172.443 194.011 124.251 1.00 15.06 614 MET A CA 1
ATOM 4088 C C . MET A 1 588 ? 173.757 193.288 123.978 1.00 14.73 614 MET A C 1
ATOM 4089 O O . MET A 1 588 ? 173.916 192.620 122.945 1.00 20.89 614 MET A O 1
ATOM 4094 N N . ARG A 1 589 ? 174.709 193.396 124.909 1.00 15.69 615 ARG A N 1
ATOM 4095 C CA . ARG A 1 589 ? 175.958 192.656 124.759 1.00 8.89 615 ARG A CA 1
ATOM 4096 C C . ARG A 1 589 ? 175.715 191.151 124.777 1.00 10.79 615 ARG A C 1
ATOM 4097 O O . ARG A 1 589 ? 176.375 190.403 124.050 1.00 13.42 615 ARG A O 1
ATOM 4105 N N . ASN A 1 590 ? 174.777 190.690 125.606 1.00 11.35 616 ASN A N 1
ATOM 4106 C CA . ASN A 1 590 ? 174.445 189.267 125.635 1.00 14.33 616 ASN A CA 1
ATOM 4107 C C . ASN A 1 590 ? 173.879 188.806 124.300 1.00 10.69 616 ASN A C 1
ATOM 4108 O O . ASN A 1 590 ? 174.223 187.723 123.811 1.00 10.31 616 ASN A O 1
ATOM 4113 N N . PHE A 1 591 ? 172.994 189.609 123.706 1.00 20.86 617 PHE A N 1
ATOM 4114 C CA . PHE A 1 591 ? 172.436 189.268 122.400 1.00 19.25 617 PHE A CA 1
ATOM 4115 C C . PHE A 1 591 ? 173.530 189.177 121.344 1.00 23.77 617 PHE A C 1
ATOM 4116 O O . PHE A 1 591 ? 173.561 188.235 120.542 1.00 26.65 617 PHE A O 1
ATOM 4124 N N . PHE A 1 592 ? 174.442 190.150 121.330 1.00 18.97 618 PHE A N 1
ATOM 4125 C CA . PHE A 1 592 ? 175.508 190.104 120.335 1.00 18.21 618 PHE A CA 1
ATOM 4126 C C . PHE A 1 592 ? 176.449 188.926 120.569 1.00 20.32 618 PHE A C 1
ATOM 4127 O O . PHE A 1 592 ? 176.900 188.296 119.604 1.00 21.42 618 PHE A O 1
ATOM 4135 N N . VAL A 1 593 ? 176.742 188.603 121.831 1.00 14.78 619 VAL A N 1
ATOM 4136 C CA . VAL A 1 593 ? 177.575 187.441 122.132 1.00 14.66 619 VAL A CA 1
ATOM 4137 C C . VAL A 1 593 ? 176.908 186.165 121.631 1.00 18.68 619 VAL A C 1
ATOM 4138 O O . VAL A 1 593 ? 177.544 185.323 120.985 1.00 19.44 619 VAL A O 1
ATOM 4142 N N . SER A 1 594 ? 175.611 186.009 121.912 1.00 19.22 620 SER A N 1
ATOM 4143 C CA . SER A 1 594 ? 174.901 184.815 121.464 1.00 17.87 620 SER A CA 1
ATOM 4144 C C . SER A 1 594 ? 174.867 184.723 119.946 1.00 26.09 620 SER A C 1
ATOM 4145 O O . SER A 1 594 ? 174.990 183.627 119.388 1.00 25.61 620 SER A O 1
ATOM 4148 N N . LEU A 1 595 ? 174.698 185.857 119.263 1.00 26.07 621 LEU A N 1
ATOM 4149 C CA . LEU A 1 595 ? 174.747 185.849 117.805 1.00 26.84 621 LEU A CA 1
ATOM 4150 C C . LEU A 1 595 ? 176.120 185.423 117.301 1.00 29.18 621 LEU A C 1
ATOM 4151 O O . LEU A 1 595 ? 176.224 184.661 116.333 1.00 31.59 621 LEU A O 1
ATOM 4156 N N . MET A 1 596 ? 177.183 185.900 117.943 1.00 27.52 622 MET A N 1
ATOM 4157 C CA . MET A 1 596 ? 178.534 185.671 117.454 1.00 20.44 622 MET A CA 1
ATOM 4158 C C . MET A 1 596 ? 179.129 184.338 117.896 1.00 25.78 622 MET A C 1
ATOM 4159 O O . MET A 1 596 ? 180.195 183.963 117.399 1.00 22.89 622 MET A O 1
ATOM 4164 N N . VAL A 1 597 ? 178.486 183.616 118.812 1.00 35.08 623 VAL A N 1
ATOM 4165 C CA . VAL A 1 597 ? 178.966 182.305 119.233 1.00 28.70 623 VAL A CA 1
ATOM 4166 C C . VAL A 1 597 ? 178.061 181.172 118.777 1.00 35.33 623 VAL A C 1
ATOM 4167 O O . VAL A 1 597 ? 178.270 180.027 119.189 1.00 35.95 623 VAL A O 1
ATOM 4171 N N . SER A 1 598 ? 177.074 181.448 117.933 1.00 38.01 624 SER A N 1
ATOM 4172 C CA . SER A 1 598 ? 176.189 180.403 117.446 1.00 34.57 624 SER A CA 1
ATOM 4173 C C . SER A 1 598 ? 176.760 179.754 116.188 1.00 41.78 624 SER A C 1
ATOM 4174 O O . SER A 1 598 ? 177.550 180.349 115.451 1.00 42.32 624 SER A O 1
ATOM 4177 N N . GLN A 1 599 ? 176.345 178.513 115.948 1.00 46.18 625 GLN A N 1
ATOM 4178 C CA . GLN A 1 599 ? 176.720 177.798 114.737 1.00 56.90 625 GLN A CA 1
ATOM 4179 C C . GLN A 1 599 ? 175.806 178.219 113.595 1.00 62.25 625 GLN A C 1
ATOM 4180 O O . GLN A 1 599 ? 174.580 178.225 113.740 1.00 66.70 625 GLN A O 1
ATOM 4186 N N . GLY A 1 600 ? 176.409 178.565 112.462 1.00 60.39 626 GLY A N 1
ATOM 4187 C CA . GLY A 1 600 ? 175.667 179.086 111.334 1.00 59.41 626 GLY A CA 1
ATOM 4188 C C . GLY A 1 600 ? 176.328 180.317 110.754 1.00 67.33 626 GLY A C 1
ATOM 4189 O O . GLY A 1 600 ? 177.558 180.429 110.766 1.00 70.46 626 GLY A O 1
ATOM 4190 N N . VAL A 1 601 ? 175.529 181.245 110.240 1.00 62.56 627 VAL A N 1
ATOM 4191 C CA . VAL A 1 601 ? 176.026 182.493 109.674 1.00 60.31 627 VAL A CA 1
ATOM 4192 C C . VAL A 1 601 ? 175.403 183.643 110.463 1.00 47.79 627 VAL A C 1
ATOM 4193 O O . VAL A 1 601 ? 174.173 183.805 110.454 1.00 47.96 627 VAL A O 1
ATOM 4197 N N . PRO A 1 602 ? 176.196 184.453 111.162 1.00 42.07 628 PRO A N 1
ATOM 4198 C CA . PRO A 1 602 ? 175.629 185.605 111.873 1.00 42.86 628 PRO A CA 1
ATOM 4199 C C . PRO A 1 602 ? 175.051 186.625 110.906 1.00 43.01 628 PRO A C 1
ATOM 4200 O O . PRO A 1 602 ? 175.503 186.756 109.766 1.00 53.85 628 PRO A O 1
ATOM 4204 N N . MET A 1 603 ? 174.042 187.355 111.374 1.00 41.35 629 MET A N 1
ATOM 4205 C CA . MET A 1 603 ? 173.337 188.320 110.546 1.00 37.64 629 MET A CA 1
ATOM 4206 C C . MET A 1 603 ? 172.711 189.380 111.439 1.00 37.64 629 MET A C 1
ATOM 4207 O O . MET A 1 603 ? 172.001 189.051 112.393 1.00 37.32 629 MET A O 1
ATOM 4212 N N . PHE A 1 604 ? 172.973 190.650 111.133 1.00 37.82 630 PHE A N 1
ATOM 4213 C CA . PHE A 1 604 ? 172.366 191.730 111.898 1.00 51.01 630 PHE A CA 1
ATOM 4214 C C . PHE A 1 604 ? 172.156 192.947 111.008 1.00 49.58 630 PHE A C 1
ATOM 4215 O O . PHE A 1 604 ? 172.925 193.209 110.079 1.00 49.35 630 PHE A O 1
ATOM 4223 N N . TYR A 1 605 ? 171.092 193.684 111.313 1.00 47.61 631 TYR A N 1
ATOM 4224 C CA . TYR A 1 605 ? 170.701 194.865 110.558 1.00 52.45 631 TYR A CA 1
ATOM 4225 C C . TYR A 1 605 ? 171.612 196.042 110.892 1.00 56.39 631 TYR A C 1
ATOM 4226 O O . TYR A 1 605 ? 172.186 196.121 111.982 1.00 62.62 631 TYR A O 1
ATOM 4235 N N . MET A 1 606 ? 171.743 196.960 109.935 1.00 63.54 632 MET A N 1
ATOM 4236 C CA . MET A 1 606 ? 172.611 198.117 110.113 1.00 65.02 632 MET A CA 1
ATOM 4237 C C . MET A 1 606 ? 172.141 198.978 111.279 1.00 64.15 632 MET A C 1
ATOM 4238 O O . MET A 1 606 ? 170.944 199.090 111.553 1.00 62.11 632 MET A O 1
ATOM 4243 N N . GLY A 1 607 ? 173.102 199.569 111.986 1.00 62.53 633 GLY A N 1
ATOM 4244 C CA . GLY A 1 607 ? 172.814 200.391 113.139 1.00 58.79 633 GLY A CA 1
ATOM 4245 C C . GLY A 1 607 ? 172.688 199.637 114.444 1.00 49.27 633 GLY A C 1
ATOM 4246 O O . GLY A 1 607 ? 172.616 200.272 115.503 1.00 52.38 633 GLY A O 1
ATOM 4247 N N . ASP A 1 608 ? 172.663 198.305 114.406 1.00 48.65 634 ASP A N 1
ATOM 4248 C CA . ASP A 1 608 ? 172.567 197.510 115.621 1.00 47.07 634 ASP A CA 1
ATOM 4249 C C . ASP A 1 608 ? 173.892 197.406 116.361 1.00 46.31 634 ASP A C 1
ATOM 4250 O O . ASP A 1 608 ? 173.904 196.985 117.522 1.00 45.35 634 ASP A O 1
ATOM 4255 N N . GLU A 1 609 ? 174.998 197.778 115.723 1.00 51.24 635 GLU A N 1
ATOM 4256 C CA . GLU A 1 609 ? 176.312 197.742 116.345 1.00 43.10 635 GLU A CA 1
ATOM 4257 C C . GLU A 1 609 ? 176.579 198.942 117.243 1.00 41.41 635 GLU A C 1
ATOM 4258 O O . GLU A 1 609 ? 177.587 198.949 117.955 1.00 46.29 635 GLU A O 1
ATOM 4264 N N . TYR A 1 610 ? 175.709 199.952 117.227 1.00 37.60 636 TYR A N 1
ATOM 4265 C CA . TYR A 1 610 ? 175.847 201.097 118.112 1.00 43.73 636 TYR A CA 1
ATOM 4266 C C . TYR A 1 610 ? 174.540 201.505 118.776 1.00 50.37 636 TYR A C 1
ATOM 4267 O O . TYR A 1 610 ? 174.498 202.558 119.421 1.00 46.76 636 TYR A O 1
ATOM 4276 N N . GLY A 1 611 ? 173.483 200.705 118.653 1.00 49.09 637 GLY A N 1
ATOM 4277 C CA . GLY A 1 611 ? 172.247 200.964 119.364 1.00 47.48 637 GLY A CA 1
ATOM 4278 C C . GLY A 1 611 ? 171.373 202.039 118.753 1.00 55.81 637 GLY A C 1
ATOM 4279 O O . GLY A 1 611 ? 171.144 203.083 119.371 1.00 61.98 637 GLY A O 1
ATOM 4280 N N . HIS A 1 612 ? 170.883 201.802 117.539 1.00 61.90 638 HIS A N 1
ATOM 4281 C CA . HIS A 1 612 ? 169.947 202.722 116.912 1.00 55.38 638 HIS A CA 1
ATOM 4282 C C . HIS A 1 612 ? 168.553 202.554 117.501 1.00 60.06 638 HIS A C 1
ATOM 4283 O O . HIS A 1 612 ? 168.062 201.434 117.662 1.00 56.94 638 HIS A O 1
ATOM 4290 N N . THR A 1 613 ? 167.915 203.678 117.815 1.00 61.23 639 THR A N 1
ATOM 4291 C CA . THR A 1 613 ? 166.570 203.692 118.370 1.00 59.11 639 THR A CA 1
ATOM 4292 C C . THR A 1 613 ? 165.614 204.346 117.383 1.00 60.94 639 THR A C 1
ATOM 4293 O O . THR A 1 613 ? 165.965 205.325 116.716 1.00 65.06 639 THR A O 1
ATOM 4297 N N . LYS A 1 614 ? 164.408 203.790 117.281 1.00 60.60 640 LYS A N 1
ATOM 4298 C CA . LYS A 1 614 ? 163.377 204.308 116.393 1.00 62.20 640 LYS A CA 1
ATOM 4299 C C . LYS A 1 614 ? 162.239 204.981 117.149 1.00 56.11 640 LYS A C 1
ATOM 4300 O O . LYS A 1 614 ? 161.207 205.291 116.547 1.00 58.76 640 LYS A O 1
ATOM 4306 N N . GLY A 1 615 ? 162.402 205.212 118.449 1.00 56.95 641 GLY A N 1
ATOM 4307 C CA . GLY A 1 615 ? 161.341 205.776 119.255 1.00 46.63 641 GLY A CA 1
ATOM 4308 C C . GLY A 1 615 ? 160.297 204.785 119.710 1.00 53.20 641 GLY A C 1
ATOM 4309 O O . GLY A 1 615 ? 159.337 205.184 120.377 1.00 63.05 641 GLY A O 1
ATOM 4310 N N . GLY A 1 616 ? 160.455 203.509 119.377 1.00 49.35 642 GLY A N 1
ATOM 4311 C CA . GLY A 1 616 ? 159.471 202.499 119.695 1.00 52.70 642 GLY A CA 1
ATOM 4312 C C . GLY A 1 616 ? 158.650 202.015 118.525 1.00 56.63 642 GLY A C 1
ATOM 4313 O O . GLY A 1 616 ? 157.658 201.311 118.739 1.00 62.25 642 GLY A O 1
ATOM 4314 N N . ASN A 1 617 ? 159.034 202.358 117.300 1.00 59.56 643 ASN A N 1
ATOM 4315 C CA . ASN A 1 617 ? 158.266 202.033 116.104 1.00 70.07 643 ASN A CA 1
ATOM 4316 C C . ASN A 1 617 ? 158.830 200.756 115.492 1.00 66.63 643 ASN A C 1
ATOM 4317 O O . ASN A 1 617 ? 159.979 200.732 115.040 1.00 70.44 643 ASN A O 1
ATOM 4322 N N . ASN A 1 618 ? 158.024 199.697 115.476 1.00 64.39 644 ASN A N 1
ATOM 4323 C CA . ASN A 1 618 ? 158.451 198.414 114.935 1.00 64.67 644 ASN A CA 1
ATOM 4324 C C . ASN A 1 618 ? 158.088 198.221 113.467 1.00 74.89 644 ASN A C 1
ATOM 4325 O O . ASN A 1 618 ? 158.464 197.201 112.883 1.00 77.56 644 ASN A O 1
ATOM 4330 N N . ASN A 1 619 ? 157.372 199.165 112.856 1.00 82.80 645 ASN A N 1
ATOM 4331 C CA . ASN A 1 619 ? 156.985 199.084 111.445 1.00 84.15 645 ASN A CA 1
ATOM 4332 C C . ASN A 1 619 ? 157.133 200.482 110.855 1.00 83.98 645 ASN A C 1
ATOM 4333 O O . ASN A 1 619 ? 156.243 201.324 110.996 1.00 89.04 645 ASN A O 1
ATOM 4338 N N . THR A 1 620 ? 158.250 200.720 110.175 1.00 80.40 646 THR A N 1
ATOM 4339 C CA . THR A 1 620 ? 158.617 202.038 109.668 1.00 85.09 646 THR A CA 1
ATOM 4340 C C . THR A 1 620 ? 158.852 201.973 108.163 1.00 91.40 646 THR A C 1
ATOM 4341 O O . THR A 1 620 ? 159.846 202.472 107.632 1.00 96.78 646 THR A O 1
ATOM 4345 N N . TYR A 1 621 ? 157.921 201.336 107.452 1.00 90.25 647 TYR A N 1
ATOM 4346 C CA . TYR A 1 621 ? 158.051 201.151 106.013 1.00 93.38 647 TYR A CA 1
ATOM 4347 C C . TYR A 1 621 ? 157.646 202.377 105.207 1.00 95.03 647 TYR A C 1
ATOM 4348 O O . TYR A 1 621 ? 157.868 202.394 103.991 1.00 94.28 647 TYR A O 1
ATOM 4357 N N . CYS A 1 622 ? 157.068 203.394 105.839 1.00 98.26 648 CYS A N 1
ATOM 4358 C CA . CYS A 1 622 ? 156.555 204.567 105.138 1.00 102.02 648 CYS A CA 1
ATOM 4359 C C . CYS A 1 622 ? 157.044 205.848 105.800 1.00 101.58 648 CYS A C 1
ATOM 4360 O O . CYS A 1 622 ? 156.276 206.775 106.060 1.00 104.76 648 CYS A O 1
ATOM 4363 N N . HIS A 1 623 ? 158.344 205.921 106.080 1.00 97.30 649 HIS A N 1
ATOM 4364 C CA . HIS A 1 623 ? 158.925 207.100 106.718 1.00 95.59 649 HIS A CA 1
ATOM 4365 C C . HIS A 1 623 ? 160.228 207.460 106.020 1.00 89.11 649 HIS A C 1
ATOM 4366 O O . HIS A 1 623 ? 161.206 206.709 106.094 1.00 88.52 649 HIS A O 1
ATOM 4373 N N . ASP A 1 624 ? 160.240 208.608 105.347 1.00 92.32 650 ASP A N 1
ATOM 4374 C CA . ASP A 1 624 ? 161.461 209.165 104.768 1.00 97.35 650 ASP A CA 1
ATOM 4375 C C . ASP A 1 624 ? 162.082 210.166 105.746 1.00 98.88 650 ASP A C 1
ATOM 4376 O O . ASP A 1 624 ? 162.383 211.313 105.418 1.00 100.72 650 ASP A O 1
ATOM 4381 N N . HIS A 1 625 ? 162.269 209.699 106.978 1.00 96.38 651 HIS A N 1
ATOM 4382 C CA . HIS A 1 625 ? 162.613 210.550 108.105 1.00 89.52 651 HIS A CA 1
ATOM 4383 C C . HIS A 1 625 ? 163.952 210.137 108.702 1.00 88.03 651 HIS A C 1
ATOM 4384 O O . HIS A 1 625 ? 164.494 209.072 108.393 1.00 89.25 651 HIS A O 1
ATOM 4391 N N . TYR A 1 626 ? 164.470 210.995 109.586 1.00 92.76 652 TYR A N 1
ATOM 4392 C CA . TYR A 1 626 ? 165.739 210.752 110.266 1.00 87.63 652 TYR A CA 1
ATOM 4393 C C . TYR A 1 626 ? 165.700 209.524 111.163 1.00 82.53 652 TYR A C 1
ATOM 4394 O O . TYR A 1 626 ? 166.763 209.042 111.569 1.00 83.68 652 TYR A O 1
ATOM 4403 N N . VAL A 1 627 ? 164.508 209.013 111.476 1.00 78.01 653 VAL A N 1
ATOM 4404 C CA . VAL A 1 627 ? 164.395 207.791 112.262 1.00 80.31 653 VAL A CA 1
ATOM 4405 C C . VAL A 1 627 ? 165.067 206.625 111.543 1.00 80.07 653 VAL A C 1
ATOM 4406 O O . VAL A 1 627 ? 165.699 205.770 112.175 1.00 83.48 653 VAL A O 1
ATOM 4410 N N . ASN A 1 628 ? 164.963 206.582 110.216 1.00 71.18 654 ASN A N 1
ATOM 4411 C CA . ASN A 1 628 ? 165.500 205.480 109.430 1.00 70.98 654 ASN A CA 1
ATOM 4412 C C . ASN A 1 628 ? 166.868 205.771 108.824 1.00 72.50 654 ASN A C 1
ATOM 4413 O O . ASN A 1 628 ? 167.371 204.947 108.054 1.00 66.82 654 ASN A O 1
ATOM 4418 N N . TYR A 1 629 ? 167.486 206.905 109.146 1.00 72.46 655 TYR A N 1
ATOM 4419 C CA . TYR A 1 629 ? 168.807 207.235 108.627 1.00 72.67 655 TYR A CA 1
ATOM 4420 C C . TYR A 1 629 ? 169.880 206.939 109.667 1.00 77.25 655 TYR A C 1
ATOM 4421 O O . TYR A 1 629 ? 169.739 207.297 110.840 1.00 85.74 655 TYR A O 1
ATOM 4430 N N . PHE A 1 630 ? 170.953 206.283 109.223 1.00 79.07 656 PHE A N 1
ATOM 4431 C CA . PHE A 1 630 ? 172.094 206.002 110.085 1.00 76.85 656 PHE A CA 1
ATOM 4432 C C . PHE A 1 630 ? 172.651 207.296 110.664 1.00 79.50 656 PHE A C 1
ATOM 4433 O O . PHE A 1 630 ? 172.872 208.271 109.941 1.00 88.24 656 PHE A O 1
ATOM 4441 N N . ARG A 1 631 ? 172.883 207.299 111.973 1.00 70.80 657 ARG A N 1
ATOM 4442 C CA . ARG A 1 631 ? 173.368 208.477 112.682 1.00 77.44 657 ARG A CA 1
ATOM 4443 C C . ARG A 1 631 ? 174.865 208.324 112.918 1.00 78.70 657 ARG A C 1
ATOM 4444 O O . ARG A 1 631 ? 175.298 207.418 113.637 1.00 79.67 657 ARG A O 1
ATOM 4452 N N . TRP A 1 632 ? 175.656 209.204 112.304 1.00 84.37 658 TRP A N 1
ATOM 4453 C CA . TRP A 1 632 ? 177.087 209.235 112.569 1.00 82.33 658 TRP A CA 1
ATOM 4454 C C . TRP A 1 632 ? 177.445 210.197 113.692 1.00 81.36 658 TRP A C 1
ATOM 4455 O O . TRP A 1 632 ? 178.588 210.186 114.161 1.00 82.78 658 TRP A O 1
ATOM 4466 N N . ASP A 1 633 ? 176.496 211.027 114.130 1.00 84.28 659 ASP A N 1
ATOM 4467 C CA . ASP A 1 633 ? 176.744 211.893 115.277 1.00 87.01 659 ASP A CA 1
ATOM 4468 C C . ASP A 1 633 ? 176.666 211.111 116.582 1.00 85.32 659 ASP A C 1
ATOM 4469 O O . ASP A 1 633 ? 177.401 211.402 117.532 1.00 87.25 659 ASP A O 1
ATOM 4474 N N . LYS A 1 634 ? 175.781 210.117 116.647 1.00 81.21 660 LYS A N 1
ATOM 4475 C CA . LYS A 1 634 ? 175.631 209.293 117.837 1.00 78.80 660 LYS A CA 1
ATOM 4476 C C . LYS A 1 634 ? 176.500 208.044 117.815 1.00 80.61 660 LYS A C 1
ATOM 4477 O O . LYS A 1 634 ? 176.537 207.318 118.813 1.00 82.72 660 LYS A O 1
ATOM 4483 N N . LYS A 1 635 ? 177.187 207.770 116.705 1.00 74.19 661 LYS A N 1
ATOM 4484 C CA . LYS A 1 635 ? 178.110 206.642 116.670 1.00 69.22 661 LYS A CA 1
ATOM 4485 C C . LYS A 1 635 ? 179.291 206.869 117.605 1.00 80.30 661 LYS A C 1
ATOM 4486 O O . LYS A 1 635 ? 179.737 205.942 118.292 1.00 79.50 661 LYS A O 1
ATOM 4492 N N . GLU A 1 636 ? 179.814 208.097 117.642 1.00 82.37 662 GLU A N 1
ATOM 4493 C CA . GLU A 1 636 ? 180.950 208.397 118.505 1.00 82.01 662 GLU A CA 1
ATOM 4494 C C . GLU A 1 636 ? 180.583 208.352 119.983 1.00 80.19 662 GLU A C 1
ATOM 4495 O O . GLU A 1 636 ? 181.470 208.157 120.820 1.00 80.28 662 GLU A O 1
ATOM 4501 N N . GLU A 1 637 ? 179.306 208.523 120.322 1.00 77.03 663 GLU A N 1
ATOM 4502 C CA . GLU A 1 637 ? 178.871 208.416 121.708 1.00 79.01 663 GLU A CA 1
ATOM 4503 C C . GLU A 1 637 ? 178.759 206.973 122.176 1.00 70.75 663 GLU A C 1
ATOM 4504 O O . GLU A 1 637 ? 178.912 206.703 123.372 1.00 71.57 663 GLU A O 1
ATOM 4510 N N . SER A 1 638 ? 178.496 206.039 121.261 1.00 69.66 664 SER A N 1
ATOM 4511 C CA . SER A 1 638 ? 178.403 204.621 121.582 1.00 65.44 664 SER A CA 1
ATOM 4512 C C . SER A 1 638 ? 179.637 203.850 121.131 1.00 59.63 664 SER A C 1
ATOM 4513 O O . SER A 1 638 ? 179.517 202.716 120.655 1.00 56.91 664 SER A O 1
ATOM 4516 N N . SER A 1 639 ? 180.822 204.451 121.265 1.00 54.36 665 SER A N 1
ATOM 4517 C CA . SER A 1 639 ? 182.046 203.810 120.794 1.00 53.04 665 SER A CA 1
ATOM 4518 C C . SER A 1 639 ? 182.344 202.522 121.551 1.00 48.86 665 SER A C 1
ATOM 4519 O O . SER A 1 639 ? 182.971 201.613 120.998 1.00 46.19 665 SER A O 1
ATOM 4522 N N . ASP A 1 640 ? 181.913 202.425 122.810 1.00 41.98 666 ASP A N 1
ATOM 4523 C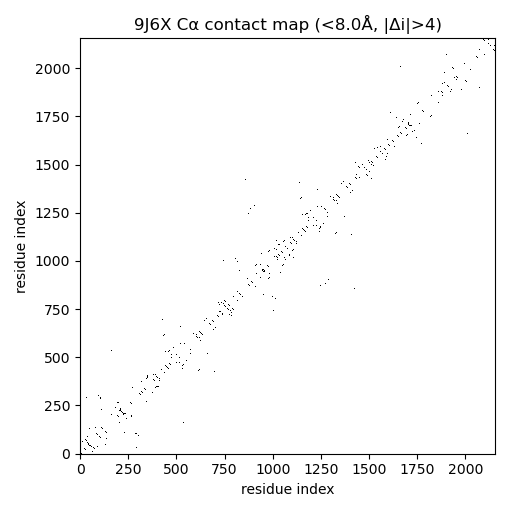 CA . ASP A 1 640 ? 182.211 201.239 123.607 1.00 38.21 666 ASP A CA 1
ATOM 4524 C C . ASP A 1 640 ? 181.485 200.011 123.070 1.00 38.41 666 ASP A C 1
ATOM 4525 O O . ASP A 1 640 ? 182.091 198.944 122.910 1.00 35.10 666 ASP A O 1
ATOM 4530 N N . LEU A 1 641 ? 180.189 200.142 122.780 1.00 33.87 667 LEU A N 1
ATOM 4531 C CA . LEU A 1 641 ? 179.440 199.020 122.222 1.00 27.36 667 LEU A CA 1
ATOM 4532 C C . LEU A 1 641 ? 179.950 198.654 120.835 1.00 36.22 667 LEU A C 1
ATOM 4533 O O . LEU A 1 641 ? 180.026 197.471 120.482 1.00 31.91 667 LEU A O 1
ATOM 4538 N N . GLN A 1 642 ? 180.298 199.662 120.031 1.00 35.79 668 GLN A N 1
ATOM 4539 C CA . GLN A 1 642 ? 180.863 199.405 118.712 1.00 33.12 668 GLN A CA 1
ATOM 4540 C C . GLN A 1 642 ? 182.171 198.629 118.816 1.00 33.95 668 GLN A C 1
ATOM 4541 O O . GLN A 1 642 ? 182.402 197.675 118.062 1.00 34.42 668 GLN A O 1
ATOM 4547 N N . ARG A 1 643 ? 183.032 199.020 119.759 1.00 30.10 669 ARG A N 1
ATOM 4548 C CA . ARG A 1 643 ? 184.275 198.296 119.991 1.00 34.19 669 ARG A CA 1
ATOM 4549 C C . ARG A 1 643 ? 184.003 196.866 120.439 1.00 28.62 669 ARG A C 1
ATOM 4550 O O . ARG A 1 643 ? 184.685 195.931 120.005 1.00 33.75 669 ARG A O 1
ATOM 4558 N N . PHE A 1 644 ? 183.008 196.680 121.309 1.00 25.81 670 PHE A N 1
ATOM 4559 C CA . PHE A 1 644 ? 182.647 195.335 121.746 1.00 25.25 670 PHE A CA 1
ATOM 4560 C C . PHE A 1 644 ? 182.225 194.468 120.566 1.00 25.58 670 PHE A C 1
ATOM 4561 O O . PHE A 1 644 ? 182.652 193.314 120.451 1.00 20.42 670 PHE A O 1
ATOM 4569 N N . CYS A 1 645 ? 181.392 195.010 119.674 1.00 31.92 671 CYS A N 1
ATOM 4570 C CA . CYS A 1 645 ? 180.938 194.240 118.516 1.00 32.46 671 CYS A CA 1
ATOM 4571 C C . CYS A 1 645 ? 182.091 193.913 117.572 1.00 35.32 671 CYS A C 1
ATOM 4572 O O . CYS A 1 645 ? 182.187 192.788 117.062 1.00 28.09 671 CYS A O 1
ATOM 4575 N N . SER A 1 646 ? 182.970 194.887 117.315 1.00 37.08 672 SER A N 1
ATOM 4576 C CA . SER A 1 646 ? 184.113 194.632 116.440 1.00 32.28 672 SER A CA 1
ATOM 4577 C C . SER A 1 646 ? 185.030 193.567 117.027 1.00 32.15 672 SER A C 1
ATOM 4578 O O . SER A 1 646 ? 185.519 192.686 116.306 1.00 36.62 672 SER A O 1
ATOM 4581 N N . LEU A 1 647 ? 185.274 193.627 118.337 1.00 25.24 673 LEU A N 1
ATOM 4582 C CA . LEU A 1 647 ? 186.116 192.620 118.969 1.00 22.11 673 LEU A CA 1
ATOM 4583 C C . LEU A 1 647 ? 185.451 191.251 118.949 1.00 23.14 673 LEU A C 1
ATOM 4584 O O . LEU A 1 647 ? 186.129 190.234 118.778 1.00 26.19 673 LEU A O 1
ATOM 4589 N N . MET A 1 648 ? 184.128 191.201 119.117 1.00 24.63 674 MET A N 1
ATOM 4590 C CA . MET A 1 648 ? 183.424 189.923 119.047 1.00 22.47 674 MET A CA 1
ATOM 4591 C C . MET A 1 648 ? 183.537 189.308 117.656 1.00 27.93 674 MET A C 1
ATOM 4592 O O . MET A 1 648 ? 183.763 188.101 117.515 1.00 28.66 674 MET A O 1
ATOM 4597 N N . THR A 1 649 ? 183.377 190.127 116.611 1.00 37.09 675 THR A N 1
ATOM 4598 C CA . THR A 1 649 ? 183.511 189.607 115.250 1.00 33.17 675 THR A CA 1
ATOM 4599 C C . THR A 1 649 ? 184.935 189.138 114.973 1.00 35.84 675 THR A C 1
ATOM 4600 O O . THR A 1 649 ? 185.139 188.087 114.349 1.00 37.09 675 THR A O 1
ATOM 4604 N N . LYS A 1 650 ? 185.933 189.897 115.432 1.00 38.56 676 LYS A N 1
ATOM 4605 C CA . LYS A 1 650 ? 187.318 189.465 115.269 1.00 35.91 676 LYS A CA 1
ATOM 4606 C C . LYS A 1 650 ? 187.576 188.153 116.003 1.00 37.95 676 LYS A C 1
ATOM 4607 O O . LYS A 1 650 ? 188.271 187.269 115.487 1.00 37.06 676 LYS A O 1
ATOM 4613 N N . PHE A 1 651 ? 187.022 188.010 117.210 1.00 41.99 677 PHE A N 1
ATOM 4614 C CA . PHE A 1 651 ? 187.182 186.774 117.968 1.00 33.93 677 PHE A CA 1
ATOM 4615 C C . PHE A 1 651 ? 186.535 185.598 117.250 1.00 36.30 677 PHE A C 1
ATOM 4616 O O . PHE A 1 651 ? 187.076 184.486 117.252 1.00 43.26 677 PHE A O 1
ATOM 4624 N N . ARG A 1 652 ? 185.364 185.817 116.647 1.00 38.55 678 ARG A N 1
ATOM 4625 C CA . ARG A 1 652 ? 184.737 184.755 115.867 1.00 38.26 678 ARG A CA 1
ATOM 4626 C C . ARG A 1 652 ? 185.601 184.372 114.673 1.00 44.28 678 ARG A C 1
ATOM 4627 O O . ARG A 1 652 ? 185.714 183.189 114.331 1.00 47.19 678 ARG A O 1
ATOM 4635 N N . LYS A 1 653 ? 186.215 185.363 114.022 1.00 46.28 679 LYS A N 1
ATOM 4636 C CA . LYS A 1 653 ? 187.126 185.067 112.920 1.00 43.83 679 LYS A CA 1
ATOM 4637 C C . LYS A 1 653 ? 188.320 184.241 113.385 1.00 48.30 679 LYS A C 1
ATOM 4638 O O . LYS A 1 653 ? 188.722 183.286 112.712 1.00 53.75 679 LYS A O 1
ATOM 4644 N N . GLN A 1 654 ? 188.898 184.590 114.535 1.00 45.93 680 GLN A N 1
ATOM 4645 C CA . GLN A 1 654 ? 190.123 183.947 114.999 1.00 48.51 680 GLN A CA 1
ATOM 4646 C C . GLN A 1 654 ? 189.908 182.548 115.563 1.00 50.99 680 GLN A C 1
ATOM 4647 O O . GLN A 1 654 ? 190.886 181.813 115.728 1.00 57.03 680 GLN A O 1
ATOM 4653 N N . CYS A 1 655 ? 188.672 182.162 115.862 1.00 52.22 681 CYS A N 1
ATOM 4654 C CA . CYS A 1 655 ? 188.370 180.868 116.462 1.00 56.03 681 CYS A CA 1
ATOM 4655 C C . CYS A 1 655 ? 187.782 179.953 115.395 1.00 63.24 681 CYS A C 1
ATOM 4656 O O . CYS A 1 655 ? 186.771 180.293 114.772 1.00 71.08 681 CYS A O 1
ATOM 4659 N N . GLU A 1 656 ? 188.413 178.797 115.188 1.00 61.20 682 GLU A N 1
ATOM 4660 C CA . GLU A 1 656 ? 187.992 177.872 114.144 1.00 76.53 682 GLU A CA 1
ATOM 4661 C C . GLU A 1 656 ? 186.883 176.927 114.585 1.00 76.30 682 GLU A C 1
ATOM 4662 O O . GLU A 1 656 ? 186.322 176.221 113.741 1.00 76.27 682 GLU A O 1
ATOM 4668 N N . SER A 1 657 ? 186.552 176.891 115.876 1.00 66.54 683 SER A N 1
ATOM 4669 C CA . SER A 1 657 ? 185.469 176.032 116.336 1.00 65.96 683 SER A CA 1
ATOM 4670 C C . SER A 1 657 ? 184.098 176.638 116.077 1.00 69.35 683 SER A C 1
ATOM 4671 O O . SER A 1 657 ? 183.087 175.979 116.342 1.00 70.02 683 SER A O 1
ATOM 4674 N N . LEU A 1 658 ? 184.039 177.867 115.567 1.00 72.31 684 LEU A N 1
ATOM 4675 C CA . LEU A 1 658 ? 182.783 178.535 115.253 1.00 74.42 684 LEU A CA 1
ATOM 4676 C C . LEU A 1 658 ? 182.354 178.334 113.807 1.00 72.92 684 LEU A C 1
ATOM 4677 O O . LEU A 1 658 ? 181.161 178.171 113.536 1.00 68.81 684 LEU A O 1
ATOM 4682 N N . GLY A 1 659 ? 183.296 178.350 112.870 1.00 74.58 685 GLY A N 1
ATOM 4683 C CA . GLY A 1 659 ? 182.989 177.975 111.506 1.00 80.72 685 GLY A CA 1
ATOM 4684 C C . GLY A 1 659 ? 183.234 176.498 111.280 1.00 82.69 685 GLY A C 1
ATOM 4685 O O . GLY A 1 659 ? 184.373 176.082 111.049 1.00 85.83 685 GLY A O 1
ATOM 4686 N N . LEU A 1 660 ? 182.178 175.694 111.353 1.00 84.51 686 LEU A N 1
ATOM 4687 C CA . LEU A 1 660 ? 182.276 174.250 111.196 1.00 92.55 686 LEU A CA 1
ATOM 4688 C C . LEU A 1 660 ? 181.411 173.808 110.025 1.00 96.12 686 LEU A C 1
ATOM 4689 O O . LEU A 1 660 ? 180.226 174.148 109.960 1.00 102.90 686 LEU A O 1
ATOM 4694 N N . ALA A 1 661 ? 182.010 173.052 109.103 1.00 91.91 687 ALA A N 1
ATOM 4695 C CA . ALA A 1 661 ? 181.265 172.569 107.947 1.00 101.44 687 ALA A CA 1
ATOM 4696 C C . ALA A 1 661 ? 180.196 171.564 108.357 1.00 104.90 687 ALA A C 1
ATOM 4697 O O . ALA A 1 661 ? 179.097 171.556 107.792 1.00 106.88 687 ALA A O 1
ATOM 4699 N N . ASP A 1 662 ? 180.495 170.715 109.334 1.00 105.02 688 ASP A N 1
ATOM 4700 C CA . ASP A 1 662 ? 179.572 169.695 109.806 1.00 105.21 688 ASP A CA 1
ATOM 4701 C C . ASP A 1 662 ? 179.099 170.034 111.215 1.00 102.22 688 ASP A C 1
ATOM 4702 O O . ASP A 1 662 ? 179.608 170.950 111.866 1.00 98.81 688 ASP A O 1
ATOM 4707 N N . PHE A 1 663 ? 178.109 169.280 111.678 1.00 101.18 689 PHE A N 1
ATOM 4708 C CA . PHE A 1 663 ? 177.574 169.489 113.018 1.00 97.25 689 PHE A CA 1
ATOM 4709 C C . PHE A 1 663 ? 178.578 169.016 114.065 1.00 101.70 689 PHE A C 1
ATOM 4710 O O . PHE A 1 663 ? 179.253 168.001 113.854 1.00 99.75 689 PHE A O 1
ATOM 4718 N N . PRO A 1 664 ? 178.711 169.717 115.190 1.00 103.45 690 PRO A N 1
ATOM 4719 C CA . PRO A 1 664 ? 179.658 169.279 116.223 1.00 96.32 690 PRO A CA 1
ATOM 4720 C C . PRO A 1 664 ? 179.226 167.969 116.860 1.00 91.33 690 PRO A C 1
ATOM 4721 O O . PRO A 1 664 ? 178.036 167.650 116.929 1.00 89.96 690 PRO A O 1
ATOM 4725 N N . THR A 1 665 ? 180.210 167.211 117.330 1.00 93.47 691 THR A N 1
ATOM 4726 C CA . THR A 1 665 ? 179.980 165.936 117.991 1.00 90.58 691 THR A CA 1
ATOM 4727 C C . THR A 1 665 ? 180.312 166.048 119.478 1.00 85.95 691 THR A C 1
ATOM 4728 O O . THR A 1 665 ? 180.982 166.982 119.925 1.00 83.58 691 THR A O 1
ATOM 4732 N N . ALA A 1 666 ? 179.825 165.070 120.248 1.00 84.94 692 ALA A N 1
ATOM 4733 C CA . ALA A 1 666 ? 179.983 165.095 121.698 1.00 83.40 692 ALA A CA 1
ATOM 4734 C C . ALA A 1 666 ? 181.442 165.074 122.136 1.00 82.23 692 ALA A C 1
ATOM 4735 O O . ALA A 1 666 ? 181.744 165.512 123.251 1.00 81.88 692 ALA A O 1
ATOM 4737 N N . GLN A 1 667 ? 182.349 164.571 121.295 1.00 84.16 693 GLN A N 1
ATOM 4738 C CA . GLN A 1 667 ? 183.763 164.567 121.655 1.00 84.38 693 GLN A CA 1
ATOM 4739 C C . GLN A 1 667 ? 184.319 165.980 121.778 1.00 83.46 693 GLN A C 1
ATOM 4740 O O . GLN A 1 667 ? 185.087 166.264 122.704 1.00 85.74 693 GLN A O 1
ATOM 4746 N N . ARG A 1 668 ? 183.942 166.875 120.867 1.00 78.78 694 ARG A N 1
ATOM 4747 C CA . ARG A 1 668 ? 184.453 168.241 120.855 1.00 76.56 694 ARG A CA 1
ATOM 4748 C C . ARG A 1 668 ? 183.696 169.171 121.793 1.00 71.15 694 ARG A C 1
ATOM 4749 O O . ARG A 1 668 ? 184.308 170.042 122.419 1.00 67.86 694 ARG A O 1
ATOM 4757 N N . LEU A 1 669 ? 182.385 168.997 121.924 1.00 64.53 695 LEU A N 1
ATOM 4758 C CA . LEU A 1 669 ? 181.549 169.908 122.691 1.00 51.38 695 LEU A CA 1
ATOM 4759 C C . LEU A 1 669 ? 181.012 169.212 123.936 1.00 52.75 695 LEU A C 1
ATOM 4760 O O . LEU A 1 669 ? 180.495 168.094 123.862 1.00 68.68 695 LEU A O 1
ATOM 4765 N N . HIS A 1 670 ? 181.136 169.886 125.079 1.00 47.59 696 HIS A N 1
ATOM 4766 C CA . HIS A 1 670 ? 180.674 169.363 126.356 1.00 40.14 696 HIS A CA 1
ATOM 4767 C C . HIS A 1 670 ? 179.790 170.399 127.029 1.00 40.51 696 HIS A C 1
ATOM 4768 O O . HIS A 1 670 ? 180.037 171.601 126.914 1.00 45.56 696 HIS A O 1
ATOM 4775 N N . TRP A 1 671 ? 178.770 169.929 127.738 1.00 35.22 697 TRP A N 1
ATOM 4776 C CA . TRP A 1 671 ? 177.802 170.802 128.385 1.00 35.30 697 TRP A CA 1
ATOM 4777 C C . TRP A 1 671 ? 178.011 170.809 129.892 1.00 38.41 697 TRP A C 1
ATOM 4778 O O . TRP A 1 671 ? 178.266 169.766 130.501 1.00 38.76 697 TRP A O 1
ATOM 4789 N N . HIS A 1 672 ? 177.903 171.996 130.486 1.00 34.65 698 HIS A N 1
ATOM 4790 C CA . HIS A 1 672 ? 178.118 172.201 131.908 1.00 26.17 698 HIS A CA 1
ATOM 4791 C C . HIS A 1 672 ? 177.002 173.073 132.471 1.00 31.96 698 HIS A C 1
ATOM 4792 O O . HIS A 1 672 ? 176.295 173.768 131.738 1.00 34.31 698 HIS A O 1
ATOM 4799 N N . GLY A 1 673 ? 176.851 173.033 133.792 1.00 28.04 699 GLY A N 1
ATOM 4800 C CA . GLY A 1 673 ? 175.890 173.880 134.470 1.00 28.78 699 GLY A CA 1
ATOM 4801 C C . GLY A 1 673 ? 176.542 174.794 135.487 1.00 22.47 699 GLY A C 1
ATOM 4802 O O . GLY A 1 673 ? 177.584 175.393 135.209 1.00 23.63 699 GLY A O 1
ATOM 4803 N N . HIS A 1 674 ? 175.933 174.919 136.667 1.00 16.98 700 HIS A N 1
ATOM 4804 C CA . HIS A 1 674 ? 176.589 175.628 137.760 1.00 16.36 700 HIS A CA 1
ATOM 4805 C C . HIS A 1 674 ? 177.848 174.892 138.200 1.00 26.31 700 HIS A C 1
ATOM 4806 O O . HIS A 1 674 ? 178.846 175.518 138.576 1.00 23.89 700 HIS A O 1
ATOM 4813 N N . GLN A 1 675 ? 177.815 173.561 138.165 1.00 30.25 701 GLN A N 1
ATOM 4814 C CA . GLN A 1 675 ? 178.948 172.686 138.403 1.00 22.81 701 GLN A CA 1
ATOM 4815 C C . GLN A 1 675 ? 179.363 172.006 137.101 1.00 21.84 701 GLN A C 1
ATOM 4816 O O . GLN A 1 675 ? 178.517 171.733 136.244 1.00 25.18 701 GLN A O 1
ATOM 4822 N N . PRO A 1 676 ? 180.651 171.723 136.918 1.00 26.18 702 PRO A N 1
ATOM 4823 C CA . PRO A 1 676 ? 181.103 171.158 135.639 1.00 23.50 702 PRO A CA 1
ATOM 4824 C C . PRO A 1 676 ? 180.504 169.782 135.390 1.00 23.39 702 PRO A C 1
ATOM 4825 O O . PRO A 1 676 ? 180.500 168.916 136.268 1.00 29.49 702 PRO A O 1
ATOM 4829 N N . GLY A 1 677 ? 179.996 169.588 134.177 1.00 28.46 703 GLY A N 1
ATOM 4830 C CA . GLY A 1 677 ? 179.470 168.309 133.753 1.00 30.44 703 GLY A CA 1
ATOM 4831 C C . GLY A 1 677 ? 178.097 167.955 134.275 1.00 34.21 703 GLY A C 1
ATOM 4832 O O . GLY A 1 677 ? 177.715 166.782 134.208 1.00 38.65 703 GLY A O 1
ATOM 4833 N N . LYS A 1 678 ? 177.346 168.920 134.798 1.00 37.61 704 LYS A N 1
ATOM 4834 C CA . LYS A 1 678 ? 175.998 168.683 135.315 1.00 34.72 704 LYS A CA 1
ATOM 4835 C C . LYS A 1 678 ? 175.045 169.751 134.792 1.00 39.71 704 LYS A C 1
ATOM 4836 O O . LYS A 1 678 ? 174.576 170.608 135.549 1.00 42.34 704 LYS A O 1
ATOM 4842 N N . PRO A 1 679 ? 174.733 169.727 133.497 1.00 38.14 705 PRO A N 1
ATOM 4843 C CA . PRO A 1 679 ? 173.749 170.675 132.968 1.00 36.75 705 PRO A CA 1
ATOM 4844 C C . PRO A 1 679 ? 172.362 170.387 133.518 1.00 42.07 705 PRO A C 1
ATOM 4845 O O . PRO A 1 679 ? 172.009 169.243 133.815 1.00 48.73 705 PRO A O 1
ATOM 4849 N N . ASP A 1 680 ? 171.571 171.445 133.655 1.00 39.71 706 ASP A N 1
ATOM 4850 C CA . ASP A 1 680 ? 170.219 171.352 134.197 1.00 44.18 706 ASP A CA 1
ATOM 4851 C C . ASP A 1 680 ? 169.256 171.747 133.081 1.00 44.82 706 ASP A C 1
ATOM 4852 O O . ASP A 1 680 ? 169.209 172.910 132.671 1.00 41.42 706 ASP A O 1
ATOM 4857 N N . TRP A 1 681 ? 168.494 170.770 132.587 1.00 43.54 707 TRP A N 1
ATOM 4858 C CA . TRP A 1 681 ? 167.576 170.966 131.473 1.00 37.90 707 TRP A CA 1
ATOM 4859 C C . TRP A 1 681 ? 166.126 171.111 131.924 1.00 39.28 707 TRP A C 1
ATOM 4860 O O . TRP A 1 681 ? 165.216 171.021 131.094 1.00 44.12 707 TRP A O 1
ATOM 4871 N N . SER A 1 682 ? 165.891 171.336 133.213 1.00 44.33 708 SER A N 1
ATOM 4872 C CA . SER A 1 682 ? 164.533 171.410 133.731 1.00 42.69 708 SER A CA 1
ATOM 4873 C C . SER A 1 682 ? 163.827 172.664 133.212 1.00 46.27 708 SER A C 1
ATOM 4874 O O . SER A 1 682 ? 164.400 173.492 132.499 1.00 47.52 708 SER A O 1
ATOM 4877 N N . GLU A 1 683 ? 162.554 172.799 133.582 1.00 43.41 709 GLU A N 1
ATOM 4878 C CA . GLU A 1 683 ? 161.734 173.906 133.108 1.00 48.44 709 GLU A CA 1
ATOM 4879 C C . GLU A 1 683 ? 162.062 175.224 133.796 1.00 45.44 709 GLU A C 1
ATOM 4880 O O . GLU A 1 683 ? 161.765 176.287 133.240 1.00 43.40 709 GLU A O 1
ATOM 4886 N N . THR A 1 684 ? 162.649 175.185 134.988 1.00 44.83 710 THR A N 1
ATOM 4887 C CA . THR A 1 684 ? 163.005 176.394 135.717 1.00 45.23 710 THR A CA 1
ATOM 4888 C C . THR A 1 684 ? 164.410 176.881 135.369 1.00 43.90 710 THR A C 1
ATOM 4889 O O . THR A 1 684 ? 164.786 177.993 135.755 1.00 44.39 710 THR A O 1
ATOM 4893 N N . SER A 1 685 ? 165.170 176.094 134.612 1.00 40.41 711 SER A N 1
ATOM 4894 C CA . SER A 1 685 ? 166.554 176.432 134.315 1.00 35.59 711 SER A CA 1
ATOM 4895 C C . SER A 1 685 ? 166.651 177.685 133.456 1.00 31.15 711 SER A C 1
ATOM 4896 O O . SER A 1 685 ? 165.883 177.875 132.510 1.00 32.54 711 SER A O 1
ATOM 4899 N N . ARG A 1 686 ? 167.606 178.551 133.802 1.00 31.10 712 ARG A N 1
ATOM 4900 C CA . ARG A 1 686 ? 167.953 179.708 132.986 1.00 33.19 712 ARG A CA 1
ATOM 4901 C C . ARG A 1 686 ? 169.465 179.844 132.853 1.00 28.27 712 ARG A C 1
ATOM 4902 O O . ARG A 1 686 ? 169.983 180.958 132.726 1.00 19.32 712 ARG A O 1
ATOM 4910 N N . PHE A 1 687 ? 170.184 178.723 132.888 1.00 24.69 713 PHE A N 1
ATOM 4911 C CA . PHE A 1 687 ? 171.640 178.713 132.815 1.00 18.56 713 PHE A CA 1
ATOM 4912 C C . PHE A 1 687 ? 172.074 177.672 131.797 1.00 21.72 713 PHE A C 1
ATOM 4913 O O . PHE A 1 687 ? 171.800 176.480 131.969 1.00 28.01 713 PHE A O 1
ATOM 4921 N N . VAL A 1 688 ? 172.745 178.120 130.740 1.00 14.25 714 VAL A N 1
ATOM 4922 C CA . VAL A 1 688 ? 173.274 177.240 129.704 1.00 17.95 714 VAL A CA 1
ATOM 4923 C C . VAL A 1 688 ? 174.743 177.585 129.515 1.00 20.12 714 VAL A C 1
ATOM 4924 O O . VAL A 1 688 ? 175.090 178.761 129.359 1.00 21.84 714 VAL A O 1
ATOM 4928 N N . ALA A 1 689 ? 175.602 176.570 129.533 1.00 18.89 715 ALA A N 1
ATOM 4929 C CA . ALA A 1 689 ? 177.035 176.774 129.395 1.00 19.75 715 ALA A CA 1
ATOM 4930 C C . ALA A 1 689 ? 177.665 175.558 128.736 1.00 27.40 715 ALA A C 1
ATOM 4931 O O . ALA A 1 689 ? 177.198 174.431 128.921 1.00 28.28 715 ALA A O 1
ATOM 4933 N N . PHE A 1 690 ? 178.727 175.792 127.969 1.00 22.63 716 PHE A N 1
ATOM 4934 C CA . PHE A 1 690 ? 179.447 174.721 127.301 1.00 25.74 716 PHE A CA 1
ATOM 4935 C C . PHE A 1 690 ? 180.925 175.072 127.222 1.00 26.08 716 PHE A C 1
ATOM 4936 O O . PHE A 1 690 ? 181.324 176.225 127.399 1.00 19.76 716 PHE A O 1
ATOM 4944 N N . SER A 1 691 ? 181.736 174.049 126.964 1.00 27.92 717 SER A N 1
ATOM 4945 C CA . SER A 1 691 ? 183.155 174.210 126.687 1.00 20.94 717 SER A CA 1
ATOM 4946 C C . SER A 1 691 ? 183.507 173.381 125.463 1.00 32.40 717 SER A C 1
ATOM 4947 O O . SER A 1 691 ? 182.999 172.269 125.292 1.00 43.30 717 SER A O 1
ATOM 4950 N N . THR A 1 692 ? 184.371 173.926 124.610 1.00 35.84 718 THR A N 1
ATOM 4951 C CA . THR A 1 692 ? 184.744 173.265 123.368 1.00 38.83 718 THR A CA 1
ATOM 4952 C C . THR A 1 692 ? 186.241 173.406 123.144 1.00 43.24 718 THR A C 1
ATOM 4953 O O . THR A 1 692 ? 186.855 174.379 123.588 1.00 46.27 718 THR A O 1
ATOM 4957 N N . LYS A 1 693 ? 186.820 172.430 122.451 1.00 45.65 719 LYS A N 1
ATOM 4958 C CA . LYS A 1 693 ? 188.252 172.400 122.197 1.00 51.43 719 LYS A CA 1
ATOM 4959 C C . LYS A 1 693 ? 188.580 173.120 120.895 1.00 59.85 719 LYS A C 1
ATOM 4960 O O . LYS A 1 693 ? 187.778 173.134 119.958 1.00 56.65 719 LYS A O 1
ATOM 4966 N N . ASP A 1 694 ? 189.769 173.718 120.848 1.00 63.92 720 ASP A N 1
ATOM 4967 C CA . ASP A 1 694 ? 190.245 174.434 119.674 1.00 69.64 720 ASP A CA 1
ATOM 4968 C C . ASP A 1 694 ? 191.702 174.083 119.417 1.00 79.29 720 ASP A C 1
ATOM 4969 O O . ASP A 1 694 ? 192.467 173.851 120.356 1.00 77.53 720 ASP A O 1
ATOM 4974 N N . GLU A 1 695 ? 192.079 174.044 118.138 1.00 84.85 721 GLU A N 1
ATOM 4975 C CA . GLU A 1 695 ? 193.475 173.820 117.786 1.00 92.20 721 GLU A CA 1
ATOM 4976 C C . GLU A 1 695 ? 194.309 175.088 117.899 1.00 92.21 721 GLU A C 1
ATOM 4977 O O . GLU A 1 695 ? 195.541 175.001 117.958 1.00 94.43 721 GLU A O 1
ATOM 4983 N N . THR A 1 696 ? 193.672 176.258 117.934 1.00 85.90 722 THR A N 1
ATOM 4984 C CA . THR A 1 696 ? 194.377 177.527 118.065 1.00 82.41 722 THR A CA 1
ATOM 4985 C C . THR A 1 696 ? 194.342 178.077 119.487 1.00 76.16 722 THR A C 1
ATOM 4986 O O . THR A 1 696 ? 195.396 178.351 120.068 1.00 76.47 722 THR A O 1
ATOM 4990 N N . LYS A 1 697 ? 193.153 178.239 120.063 1.00 72.69 723 LYS A N 1
ATOM 4991 C CA . LYS A 1 697 ? 193.005 178.769 121.412 1.00 66.04 723 LYS A CA 1
ATOM 4992 C C . LYS A 1 697 ? 193.129 177.701 122.491 1.00 60.69 723 LYS A C 1
ATOM 4993 O O . LYS A 1 697 ? 193.228 178.046 123.673 1.00 55.73 723 LYS A O 1
ATOM 4999 N N . GLY A 1 698 ? 193.129 176.423 122.119 1.00 58.01 724 GLY A N 1
ATOM 5000 C CA . GLY A 1 698 ? 193.198 175.353 123.093 1.00 48.70 724 GLY A CA 1
ATOM 5001 C C . GLY A 1 698 ? 191.833 174.907 123.573 1.00 49.35 724 GLY A C 1
ATOM 5002 O O . GLY A 1 698 ? 191.391 173.795 123.269 1.00 56.12 724 GLY A O 1
ATOM 5003 N N . GLU A 1 699 ? 191.159 175.766 124.332 1.00 44.34 725 GLU A N 1
ATOM 5004 C CA . GLU A 1 699 ? 189.818 175.484 124.821 1.00 36.54 725 GLU A CA 1
ATOM 5005 C C . GLU A 1 699 ? 189.162 176.798 125.213 1.00 29.52 725 GLU A C 1
ATOM 5006 O O . GLU A 1 699 ? 189.825 177.692 125.744 1.00 30.83 725 GLU A O 1
ATOM 5012 N N . ILE A 1 700 ? 187.864 176.915 124.948 1.00 16.40 726 ILE A N 1
ATOM 5013 C CA . ILE A 1 700 ? 187.104 178.080 125.376 1.00 17.74 726 ILE A CA 1
ATOM 5014 C C . ILE A 1 700 ? 185.905 177.614 126.188 1.00 13.65 726 ILE A C 1
ATOM 5015 O O . ILE A 1 700 ? 185.388 176.509 126.000 1.00 18.92 726 ILE A O 1
ATOM 5020 N N . TYR A 1 701 ? 185.480 178.466 127.116 1.00 11.11 727 TYR A N 1
ATOM 5021 C CA . TYR A 1 701 ? 184.346 178.191 127.989 1.00 12.54 727 TYR A CA 1
ATOM 5022 C C . TYR A 1 701 ? 183.363 179.343 127.861 1.00 14.24 727 TYR A C 1
ATOM 5023 O O . TYR A 1 701 ? 183.746 180.506 128.016 1.00 14.54 727 TYR A O 1
ATOM 5032 N N . VAL A 1 702 ? 182.104 179.024 127.578 1.00 12.12 728 VAL A N 1
ATOM 5033 C CA . VAL A 1 702 ? 181.059 180.021 127.374 1.00 14.68 728 VAL A CA 1
ATOM 5034 C C . VAL A 1 702 ? 179.927 179.732 128.347 1.00 12.67 728 VAL A C 1
ATOM 5035 O O . VAL A 1 702 ? 179.534 178.573 128.520 1.00 18.00 728 VAL A O 1
ATOM 5039 N N . ALA A 1 703 ? 179.416 180.779 128.991 1.00 11.01 729 ALA A N 1
ATOM 5040 C CA . ALA A 1 703 ? 178.319 180.637 129.936 1.00 11.52 729 ALA A CA 1
ATOM 5041 C C . ALA A 1 703 ? 177.331 181.779 129.758 1.00 9.20 729 ALA A C 1
ATOM 5042 O O . ALA A 1 703 ? 177.729 182.930 129.560 1.00 8.90 729 ALA A O 1
ATOM 5044 N N . PHE A 1 704 ? 176.044 181.451 129.822 1.00 7.85 730 PHE A N 1
ATOM 5045 C CA . PHE A 1 704 ? 174.967 182.432 129.798 1.00 10.76 730 PHE A CA 1
ATOM 5046 C C . PHE A 1 704 ? 174.157 182.281 131.077 1.00 11.11 730 PHE A C 1
ATOM 5047 O O . PHE A 1 704 ? 173.718 181.175 131.407 1.00 14.17 730 PHE A O 1
ATOM 5055 N N . ASN A 1 705 ? 173.964 183.382 131.793 1.00 9.39 731 ASN A N 1
ATOM 5056 C CA . ASN A 1 705 ? 173.152 183.401 133.006 1.00 12.17 731 ASN A CA 1
ATOM 5057 C C . ASN A 1 705 ? 171.980 184.346 132.758 1.00 16.94 731 ASN A C 1
ATOM 5058 O O . ASN A 1 705 ? 172.098 185.560 132.914 1.00 21.05 731 ASN A O 1
ATOM 5063 N N . ALA A 1 706 ? 170.844 183.776 132.368 1.00 18.57 732 ALA A N 1
ATOM 5064 C CA . ALA A 1 706 ? 169.631 184.543 132.128 1.00 15.58 732 ALA A CA 1
ATOM 5065 C C . ALA A 1 706 ? 168.780 184.698 133.380 1.00 18.01 732 ALA A C 1
ATOM 5066 O O . ALA A 1 706 ? 167.714 185.318 133.318 1.00 22.62 732 ALA A O 1
ATOM 5068 N N . SER A 1 707 ? 169.224 184.150 134.507 1.00 14.50 733 SER A N 1
ATOM 5069 C CA . SER A 1 707 ? 168.509 184.266 135.764 1.00 10.15 733 SER A CA 1
ATOM 5070 C C . SER A 1 707 ? 168.677 185.670 136.347 1.00 15.68 733 SER A C 1
ATOM 5071 O O . SER A 1 707 ? 169.570 186.430 135.968 1.00 15.28 733 SER A O 1
ATOM 5074 N N . HIS A 1 708 ? 167.789 186.014 137.278 1.00 13.85 734 HIS A N 1
ATOM 5075 C CA . HIS A 1 708 ? 167.815 187.302 137.954 1.00 17.97 734 HIS A CA 1
ATOM 5076 C C . HIS A 1 708 ? 168.686 187.296 139.205 1.00 19.62 734 HIS A C 1
ATOM 5077 O O . HIS A 1 708 ? 168.789 188.323 139.882 1.00 24.01 734 HIS A O 1
ATOM 5084 N N . LEU A 1 709 ? 169.322 186.170 139.521 1.00 16.95 735 LEU A N 1
ATOM 5085 C CA . LEU A 1 709 ? 170.149 186.042 140.704 1.00 13.13 735 LEU A CA 1
ATOM 5086 C C . LEU A 1 709 ? 171.603 185.831 140.306 1.00 14.79 735 LEU A C 1
ATOM 5087 O O . LEU A 1 709 ? 171.893 184.951 139.483 1.00 17.61 735 LEU A O 1
ATOM 5092 N N . PRO A 1 710 ? 172.538 186.612 140.848 1.00 9.57 736 PRO A N 1
ATOM 5093 C CA . PRO A 1 710 ? 173.958 186.359 140.578 1.00 8.48 736 PRO A CA 1
ATOM 5094 C C . PRO A 1 710 ? 174.389 185.006 141.122 1.00 9.63 736 PRO A C 1
ATOM 5095 O O . PRO A 1 710 ? 173.868 184.528 142.131 1.00 14.75 736 PRO A O 1
ATOM 5099 N N . ALA A 1 711 ? 175.351 184.385 140.441 1.00 8.68 737 ALA A N 1
ATOM 5100 C CA . ALA A 1 711 ? 175.828 183.066 140.825 1.00 14.21 737 ALA A CA 1
ATOM 5101 C C . ALA A 1 711 ? 177.339 182.988 140.670 1.00 10.76 737 ALA A C 1
ATOM 5102 O O . ALA A 1 711 ? 177.939 183.729 139.889 1.00 14.98 737 ALA A O 1
ATOM 5104 N N . VAL A 1 712 ? 177.946 182.079 141.426 1.00 11.23 738 VAL A N 1
ATOM 5105 C CA . VAL A 1 712 ? 179.364 181.758 141.309 1.00 9.48 738 VAL A CA 1
ATOM 5106 C C . VAL A 1 712 ? 179.457 180.373 140.684 1.00 13.29 738 VAL A C 1
ATOM 5107 O O . VAL A 1 712 ? 178.978 179.390 141.259 1.00 21.27 738 VAL A O 1
ATOM 5111 N N . VAL A 1 713 ? 180.071 180.284 139.510 1.00 10.37 739 VAL A N 1
ATOM 5112 C CA . VAL A 1 713 ? 180.072 179.051 138.733 1.00 15.16 739 VAL A CA 1
ATOM 5113 C C . VAL A 1 713 ? 181.391 178.323 138.935 1.00 14.40 739 VAL A C 1
ATOM 5114 O O . VAL A 1 713 ? 182.419 178.920 139.275 1.00 15.38 739 VAL A O 1
ATOM 5118 N N . GLY A 1 714 ? 181.356 177.006 138.735 1.00 12.10 740 GLY A N 1
ATOM 5119 C CA . GLY A 1 714 ? 182.531 176.176 138.841 1.00 12.64 740 GLY A CA 1
ATOM 5120 C C . GLY A 1 714 ? 183.075 175.834 137.469 1.00 14.23 740 GLY A C 1
ATOM 5121 O O . GLY A 1 714 ? 182.380 175.237 136.646 1.00 13.61 740 GLY A O 1
ATOM 5122 N N . LEU A 1 715 ? 184.317 176.219 137.231 1.00 10.95 741 LEU A N 1
ATOM 5123 C CA . LEU A 1 715 ? 184.968 175.987 135.955 1.00 12.19 741 LEU A CA 1
ATOM 5124 C C . LEU A 1 715 ? 185.470 174.547 135.861 1.00 22.46 741 LEU A C 1
ATOM 5125 O O . LEU A 1 715 ? 185.739 173.908 136.882 1.00 27.01 741 LEU A O 1
ATOM 5130 N N . PRO A 1 716 ? 185.586 174.007 134.647 1.00 24.82 742 PRO A N 1
ATOM 5131 C CA . PRO A 1 716 ? 186.083 172.635 134.497 1.00 23.18 742 PRO A CA 1
ATOM 5132 C C . PRO A 1 716 ? 187.509 172.497 135.006 1.00 29.32 742 PRO A C 1
ATOM 5133 O O . PRO A 1 716 ? 188.322 173.417 134.905 1.00 25.94 742 PRO A O 1
ATOM 5137 N N . GLU A 1 717 ? 187.806 171.324 135.557 1.00 35.27 743 GLU A N 1
ATOM 5138 C CA . GLU A 1 717 ? 189.112 171.045 136.140 1.00 42.50 743 GLU A CA 1
ATOM 5139 C C . GLU A 1 717 ? 190.053 170.533 135.057 1.00 44.84 743 GLU A C 1
ATOM 5140 O O . GLU A 1 717 ? 189.848 169.443 134.514 1.00 46.85 743 GLU A O 1
ATOM 5146 N N . ARG A 1 718 ? 191.080 171.317 134.750 1.00 43.64 744 ARG A N 1
ATOM 5147 C CA . ARG A 1 718 ? 192.074 170.959 133.739 1.00 44.73 744 ARG A CA 1
ATOM 5148 C C . ARG A 1 718 ? 193.453 170.994 134.381 1.00 49.95 744 ARG A C 1
ATOM 5149 O O . ARG A 1 718 ? 194.022 172.092 134.554 1.00 50.97 744 ARG A O 1
ATOM 5157 N N . PRO A 1 719 ? 194.017 169.847 134.756 1.00 54.93 745 PRO A N 1
ATOM 5158 C CA . PRO A 1 719 ? 195.327 169.847 135.422 1.00 48.55 745 PRO A CA 1
ATOM 5159 C C . PRO A 1 719 ? 196.410 170.455 134.541 1.00 53.16 745 PRO A C 1
ATOM 5160 O O . PRO A 1 719 ? 196.521 170.141 133.355 1.00 60.41 745 PRO A O 1
ATOM 5164 N N . GLY A 1 720 ? 197.215 171.332 135.139 1.00 44.81 746 GLY A N 1
ATOM 5165 C CA . GLY A 1 720 ? 198.314 171.966 134.447 1.00 49.19 746 GLY A CA 1
ATOM 5166 C C . GLY A 1 720 ? 197.965 173.235 133.703 1.00 60.20 746 GLY A C 1
ATOM 5167 O O . GLY A 1 720 ? 198.868 173.877 133.151 1.00 66.19 746 GLY A O 1
ATOM 5168 N N . TYR A 1 721 ? 196.695 173.620 133.665 1.00 53.56 747 TYR A N 1
ATOM 5169 C CA . TYR A 1 721 ? 196.251 174.806 132.948 1.00 42.90 747 TYR A CA 1
ATOM 5170 C C . TYR A 1 721 ? 195.450 175.706 133.889 1.00 39.15 747 TYR A C 1
ATOM 5171 O O . TYR A 1 721 ? 195.343 175.450 135.091 1.00 49.81 747 TYR A O 1
ATOM 5180 N N . ARG A 1 722 ? 194.885 176.772 133.327 1.00 39.22 748 ARG A N 1
ATOM 5181 C CA . ARG A 1 722 ? 194.001 177.662 134.067 1.00 26.86 748 ARG A CA 1
ATOM 5182 C C . ARG A 1 722 ? 193.164 178.457 133.076 1.00 21.41 748 ARG A C 1
ATOM 5183 O O . ARG A 1 722 ? 193.428 178.458 131.872 1.00 23.05 748 ARG A O 1
ATOM 5191 N N . TRP A 1 723 ? 192.149 179.134 133.602 1.00 22.07 749 TRP A N 1
ATOM 5192 C CA . TRP A 1 723 ? 191.203 179.895 132.798 1.00 13.48 749 TRP A CA 1
ATOM 5193 C C . TRP A 1 723 ? 191.520 181.381 132.896 1.00 15.15 749 TRP A C 1
ATOM 5194 O O . TRP A 1 723 ? 191.757 181.899 133.992 1.00 21.34 749 TRP A O 1
ATOM 5205 N N . GLU A 1 724 ? 191.518 182.061 131.751 1.00 13.88 750 GLU A N 1
ATOM 5206 C CA . GLU A 1 724 ? 191.852 183.476 131.685 1.00 20.68 750 GLU A CA 1
ATOM 5207 C C . GLU A 1 724 ? 190.645 184.267 131.209 1.00 24.47 750 GLU A C 1
ATOM 5208 O O . GLU A 1 724 ? 190.046 183.911 130.184 1.00 22.37 750 GLU A O 1
ATOM 5214 N N . PRO A 1 725 ? 190.254 185.332 131.905 1.00 16.93 751 PRO A N 1
ATOM 5215 C CA . PRO A 1 725 ? 189.059 186.083 131.496 1.00 19.15 751 PRO A CA 1
ATOM 5216 C C . PRO A 1 725 ? 189.291 186.821 130.186 1.00 20.95 751 PRO A C 1
ATOM 5217 O O . PRO A 1 725 ? 190.311 187.488 130.005 1.00 30.42 751 PRO A O 1
ATOM 5221 N N . LEU A 1 726 ? 188.339 186.679 129.263 1.00 22.36 752 LEU A N 1
ATOM 5222 C CA . LEU A 1 726 ? 188.358 187.424 128.008 1.00 18.36 752 LEU A CA 1
ATOM 5223 C C . LEU A 1 726 ? 187.160 188.354 127.882 1.00 18.96 752 LEU A C 1
ATOM 5224 O O . LEU A 1 726 ? 187.340 189.559 127.680 1.00 18.21 752 LEU A O 1
ATOM 5229 N N . VAL A 1 727 ? 185.941 187.834 128.000 1.00 20.34 753 VAL A N 1
ATOM 5230 C CA . VAL A 1 727 ? 184.726 188.622 127.839 1.00 19.14 753 VAL A CA 1
ATOM 5231 C C . VAL A 1 727 ? 183.873 188.461 129.088 1.00 19.82 753 VAL A C 1
ATOM 5232 O O . VAL A 1 727 ? 183.681 187.341 129.574 1.00 17.82 753 VAL A O 1
ATOM 5236 N N . ASP A 1 728 ? 183.373 189.580 129.609 1.00 22.34 754 ASP A N 1
ATOM 5237 C CA . ASP A 1 728 ? 182.428 189.588 130.726 1.00 16.51 754 ASP A CA 1
ATOM 5238 C C . ASP A 1 728 ? 181.509 190.786 130.508 1.00 20.45 754 ASP A C 1
ATOM 5239 O O . ASP A 1 728 ? 181.903 191.927 130.762 1.00 31.57 754 ASP A O 1
ATOM 5244 N N . THR A 1 729 ? 180.287 190.524 130.038 1.00 17.19 755 THR A N 1
ATOM 5245 C CA . THR A 1 729 ? 179.376 191.604 129.671 1.00 14.30 755 THR A CA 1
ATOM 5246 C C . THR A 1 729 ? 178.967 192.466 130.857 1.00 20.65 755 THR A C 1
ATOM 5247 O O . THR A 1 729 ? 178.491 193.587 130.648 1.00 19.95 755 THR A O 1
ATOM 5251 N N . GLY A 1 730 ? 179.141 191.982 132.089 1.00 15.31 756 GLY A N 1
ATOM 5252 C CA . GLY A 1 730 ? 178.808 192.791 133.247 1.00 15.85 756 GLY A CA 1
ATOM 5253 C C . GLY A 1 730 ? 179.825 193.866 133.559 1.00 18.30 756 GLY A C 1
ATOM 5254 O O . GLY A 1 730 ? 179.467 194.916 134.101 1.00 20.22 756 GLY A O 1
ATOM 5255 N N . LYS A 1 731 ? 181.089 193.634 133.220 1.00 17.99 757 LYS A N 1
ATOM 5256 C CA . LYS A 1 731 ? 182.139 194.579 133.559 1.00 14.07 757 LYS A CA 1
ATOM 5257 C C . LYS A 1 731 ? 181.993 195.864 132.745 1.00 15.15 757 LYS A C 1
ATOM 5258 O O . LYS A 1 731 ? 181.499 195.843 131.617 1.00 24.18 757 LYS A O 1
ATOM 5264 N N . PRO A 1 732 ? 182.406 196.999 133.304 1.00 18.15 758 PRO A N 1
ATOM 5265 C CA . PRO A 1 732 ? 182.361 198.251 132.544 1.00 20.05 758 PRO A CA 1
ATOM 5266 C C . PRO A 1 732 ? 183.394 198.271 131.429 1.00 25.12 758 PRO A C 1
ATOM 5267 O O . PRO A 1 732 ? 184.426 197.599 131.490 1.00 30.83 758 PRO A O 1
ATOM 5271 N N . ALA A 1 733 ? 183.098 199.054 130.397 1.00 26.42 759 ALA A N 1
ATOM 5272 C CA . ALA A 1 733 ? 184.036 199.218 129.298 1.00 26.56 759 ALA A CA 1
ATOM 5273 C C . ALA A 1 733 ? 185.250 200.019 129.764 1.00 34.22 759 ALA A C 1
ATOM 5274 O O . ALA A 1 733 ? 185.118 200.912 130.607 1.00 45.11 759 ALA A O 1
ATOM 5276 N N . PRO A 1 734 ? 186.446 199.735 129.231 1.00 33.91 760 PRO A N 1
ATOM 5277 C CA . PRO A 1 734 ? 186.768 198.761 128.182 1.00 36.73 760 PRO A CA 1
ATOM 5278 C C . PRO A 1 734 ? 187.098 197.368 128.705 1.00 27.84 760 PRO A C 1
ATOM 5279 O O . PRO A 1 734 ? 187.614 196.548 127.959 1.00 26.72 760 PRO A O 1
ATOM 5283 N N . TYR A 1 735 ? 186.818 197.063 129.968 1.00 26.73 761 TYR A N 1
ATOM 5284 C CA . TYR A 1 735 ? 187.182 195.779 130.552 1.00 25.26 761 TYR A CA 1
ATOM 5285 C C . TYR A 1 735 ? 186.157 194.686 130.285 1.00 21.27 761 TYR A C 1
ATOM 5286 O O . TYR A 1 735 ? 186.350 193.553 130.737 1.00 17.50 761 TYR A O 1
ATOM 5295 N N . ASP A 1 736 ? 185.074 194.996 129.570 1.00 28.35 762 ASP A N 1
ATOM 5296 C CA . ASP A 1 736 ? 184.165 193.949 129.121 1.00 17.71 762 ASP A CA 1
ATOM 5297 C C . ASP A 1 736 ? 184.799 193.095 128.029 1.00 19.83 762 ASP A C 1
ATOM 5298 O O . ASP A 1 736 ? 184.366 191.960 127.801 1.00 18.47 762 ASP A O 1
ATOM 5303 N N . PHE A 1 737 ? 185.817 193.619 127.348 1.00 20.81 763 PHE A N 1
ATOM 5304 C CA . PHE A 1 737 ? 186.613 192.863 126.390 1.00 21.54 763 PHE A CA 1
ATOM 5305 C C . PHE A 1 737 ? 188.081 193.182 126.626 1.00 28.65 763 PHE A C 1
ATOM 5306 O O . PHE A 1 737 ? 188.477 194.350 126.589 1.00 31.44 763 PHE A O 1
ATOM 5314 N N . LEU A 1 738 ? 188.888 192.149 126.856 1.00 29.54 764 LEU A N 1
ATOM 5315 C CA . LEU A 1 738 ? 190.281 192.318 127.251 1.00 28.90 764 LEU A CA 1
ATOM 5316 C C . LEU A 1 738 ? 191.187 192.114 126.044 1.00 36.21 764 LEU A C 1
ATOM 5317 O O . LEU A 1 738 ? 191.125 191.071 125.384 1.00 36.58 764 LEU A O 1
ATOM 5322 N N . THR A 1 739 ? 192.029 193.109 125.763 1.00 39.23 765 THR A N 1
ATOM 5323 C CA . THR A 1 739 ? 192.950 193.083 124.637 1.00 40.49 765 THR A CA 1
ATOM 5324 C C . THR A 1 739 ? 194.323 193.561 125.088 1.00 52.22 765 THR A C 1
ATOM 5325 O O . THR A 1 739 ? 194.455 194.244 126.107 1.00 54.13 765 THR A O 1
ATOM 5329 N N . ASP A 1 740 ? 195.348 193.199 124.312 1.00 56.76 766 ASP A N 1
ATOM 5330 C CA . ASP A 1 740 ? 196.703 193.648 124.614 1.00 60.61 766 ASP A CA 1
ATOM 5331 C C . ASP A 1 740 ? 196.861 195.154 124.460 1.00 60.81 766 ASP A C 1
ATOM 5332 O O . ASP A 1 740 ? 197.822 195.721 124.991 1.00 67.05 766 ASP A O 1
ATOM 5337 N N . ASP A 1 741 ? 195.946 195.811 123.744 1.00 58.39 767 ASP A N 1
ATOM 5338 C CA . ASP A 1 741 ? 195.946 197.266 123.681 1.00 56.59 767 ASP A CA 1
ATOM 5339 C C . ASP A 1 741 ? 195.687 197.898 125.043 1.00 61.77 767 ASP A C 1
ATOM 5340 O O . ASP A 1 741 ? 196.010 199.074 125.238 1.00 64.62 767 ASP A O 1
ATOM 5345 N N . LEU A 1 742 ? 195.107 197.149 125.977 1.00 61.72 768 LEU A N 1
ATOM 5346 C CA . LEU A 1 742 ? 194.899 197.660 127.323 1.00 55.17 768 LEU A CA 1
ATOM 5347 C C . LEU A 1 742 ? 196.215 197.651 128.098 1.00 56.08 768 LEU A C 1
ATOM 5348 O O . LEU A 1 742 ? 196.910 196.631 128.132 1.00 57.91 768 LEU A O 1
ATOM 5353 N N . PRO A 1 743 ? 196.586 198.769 128.728 1.00 63.16 769 PRO A N 1
ATOM 5354 C CA . PRO A 1 743 ? 197.834 198.791 129.504 1.00 64.90 769 PRO A CA 1
ATOM 5355 C C . PRO A 1 743 ? 197.746 198.084 130.846 1.00 67.16 769 PRO A C 1
ATOM 5356 O O . PRO A 1 743 ? 198.794 197.798 131.439 1.00 71.30 769 PRO A O 1
ATOM 5360 N N . ASP A 1 744 ? 196.543 197.791 131.344 1.00 64.09 770 ASP A N 1
ATOM 5361 C CA . ASP A 1 744 ? 196.356 197.195 132.662 1.00 55.87 770 ASP A CA 1
ATOM 5362 C C . ASP A 1 744 ? 195.697 195.819 132.593 1.00 54.69 770 ASP A C 1
ATOM 5363 O O . ASP A 1 744 ? 194.921 195.456 133.479 1.00 59.39 770 ASP A O 1
ATOM 5368 N N . ARG A 1 745 ? 195.990 195.042 131.548 1.00 44.62 771 ARG A N 1
ATOM 5369 C CA . ARG A 1 745 ? 195.364 193.730 131.405 1.00 39.01 771 ARG A CA 1
ATOM 5370 C C . ARG A 1 745 ? 195.844 192.763 132.484 1.00 45.29 771 ARG A C 1
ATOM 5371 O O . ARG A 1 745 ? 195.035 192.089 133.137 1.00 47.30 771 ARG A O 1
ATOM 5379 N N . ALA A 1 746 ? 197.163 192.685 132.687 1.00 38.86 772 ALA A N 1
ATOM 5380 C CA . ALA A 1 746 ? 197.712 191.734 133.647 1.00 31.72 772 ALA A CA 1
ATOM 5381 C C . ALA A 1 746 ? 197.255 192.048 135.066 1.00 35.43 772 ALA A C 1
ATOM 5382 O O . ALA A 1 746 ? 196.952 191.137 135.843 1.00 30.93 772 ALA A O 1
ATOM 5384 N N . HIS A 1 747 ? 197.199 193.333 135.422 1.00 39.76 773 HIS A N 1
ATOM 5385 C CA . HIS A 1 747 ? 196.715 193.713 136.746 1.00 39.12 773 HIS A CA 1
ATOM 5386 C C . HIS A 1 747 ? 195.246 193.344 136.921 1.00 37.01 773 HIS A C 1
ATOM 5387 O O . HIS A 1 747 ? 194.828 192.904 138.001 1.00 40.41 773 HIS A O 1
ATOM 5394 N N . ALA A 1 748 ? 194.446 193.520 135.866 1.00 39.21 774 ALA A N 1
ATOM 5395 C CA . ALA A 1 748 ? 193.038 193.146 135.931 1.00 36.37 774 ALA A CA 1
ATOM 5396 C C . ALA A 1 748 ? 192.871 191.647 136.137 1.00 29.42 774 ALA A C 1
ATOM 5397 O O . ALA A 1 748 ? 191.995 191.211 136.892 1.00 31.69 774 ALA A O 1
ATOM 5399 N N . VAL A 1 749 ? 193.695 190.838 135.467 1.00 29.96 775 VAL A N 1
ATOM 5400 C CA . VAL A 1 749 ? 193.632 189.394 135.689 1.00 28.30 775 VAL A CA 1
ATOM 5401 C C . VAL A 1 749 ? 194.100 189.048 137.100 1.00 28.78 775 VAL A C 1
ATOM 5402 O O . VAL A 1 749 ? 193.548 188.153 137.755 1.00 25.00 775 VAL A O 1
ATOM 5406 N N . HIS A 1 750 ? 195.122 189.752 137.591 1.00 33.70 776 HIS A N 1
ATOM 5407 C CA . HIS A 1 750 ? 195.635 189.496 138.932 1.00 25.42 776 HIS A CA 1
ATOM 5408 C C . HIS A 1 750 ? 194.587 189.781 140.000 1.00 25.85 776 HIS A C 1
ATOM 5409 O O . HIS A 1 750 ? 194.510 189.057 140.999 1.00 22.88 776 HIS A O 1
ATOM 5416 N N . LEU A 1 751 ? 193.776 190.821 139.808 1.00 29.56 777 LEU A N 1
ATOM 5417 C CA . LEU A 1 751 ? 192.755 191.159 140.794 1.00 24.14 777 LEU A CA 1
ATOM 5418 C C . LEU A 1 751 ? 191.599 190.161 140.834 1.00 26.01 777 LEU A C 1
ATOM 5419 O O . LEU A 1 751 ? 190.769 190.243 141.744 1.00 24.51 777 LEU A O 1
ATOM 5424 N N . PHE A 1 752 ? 191.521 189.235 139.878 1.00 23.33 778 PHE A N 1
ATOM 5425 C CA . PHE A 1 752 ? 190.557 188.141 139.896 1.00 13.99 778 PHE A CA 1
ATOM 5426 C C . PHE A 1 752 ? 191.226 186.789 140.096 1.00 17.36 778 PHE A C 1
ATOM 5427 O O . PHE A 1 752 ? 190.536 185.761 140.152 1.00 19.20 778 PHE A O 1
ATOM 5435 N N . SER A 1 753 ? 192.558 186.767 140.164 1.00 18.09 779 SER A N 1
ATOM 5436 C CA . SER A 1 753 ? 193.285 185.517 140.354 1.00 13.95 779 SER A CA 1
ATOM 5437 C C . SER A 1 753 ? 192.837 184.751 141.593 1.00 16.56 779 SER A C 1
ATOM 5438 O O . SER A 1 753 ? 192.891 183.520 141.601 1.00 18.92 779 SER A O 1
ATOM 5441 N N . HIS A 1 754 ? 192.391 185.442 142.647 1.00 11.91 780 HIS A N 1
ATOM 5442 C CA . HIS A 1 754 ? 191.987 184.719 143.851 1.00 8.60 780 HIS A CA 1
ATOM 5443 C C . HIS A 1 754 ? 190.726 183.891 143.635 1.00 8.85 780 HIS A C 1
ATOM 5444 O O . HIS A 1 754 ? 190.548 182.871 144.307 1.00 9.68 780 HIS A O 1
ATOM 5451 N N . PHE A 1 755 ? 189.853 184.303 142.716 1.00 9.87 781 PHE A N 1
ATOM 5452 C CA . PHE A 1 755 ? 188.726 183.476 142.305 1.00 9.78 781 PHE A CA 1
ATOM 5453 C C . PHE A 1 755 ? 189.127 182.453 141.251 1.00 10.35 781 PHE A C 1
ATOM 5454 O O . PHE A 1 755 ? 188.651 181.315 141.279 1.00 10.26 781 PHE A O 1
ATOM 5462 N N . LEU A 1 756 ? 190.006 182.840 140.325 1.00 15.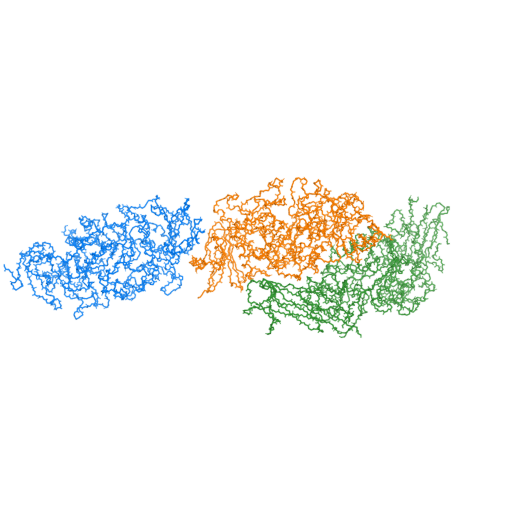22 782 LEU A N 1
ATOM 5463 C CA . LEU A 1 756 ? 190.339 181.952 139.214 1.00 17.10 782 LEU A CA 1
ATOM 5464 C C . LEU A 1 756 ? 191.247 180.803 139.642 1.00 16.33 782 LEU A C 1
ATOM 5465 O O . LEU A 1 756 ? 191.286 179.767 138.970 1.00 22.87 782 LEU A O 1
ATOM 5470 N N . ASN A 1 757 ? 191.980 180.961 140.746 1.00 17.64 783 ASN A N 1
ATOM 5471 C CA . ASN A 1 757 ? 192.907 179.921 141.182 1.00 18.35 783 ASN A CA 1
ATOM 5472 C C . ASN A 1 757 ? 192.174 178.693 141.697 1.00 21.54 783 ASN A C 1
ATOM 5473 O O . ASN A 1 757 ? 192.729 177.589 141.685 1.00 25.62 783 ASN A O 1
ATOM 5478 N N . SER A 1 758 ? 190.935 178.859 142.157 1.00 20.36 784 SER A N 1
ATOM 5479 C CA . SER A 1 758 ? 190.133 177.756 142.661 1.00 16.49 784 SER A CA 1
ATOM 5480 C C . SER A 1 758 ? 189.057 177.320 141.674 1.00 23.24 784 SER A C 1
ATOM 5481 O O . SER A 1 758 ? 188.074 176.691 142.079 1.00 32.37 784 SER A O 1
ATOM 5484 N N . ASN A 1 759 ? 189.226 177.644 140.390 1.00 18.41 785 ASN A N 1
ATOM 5485 C CA . ASN A 1 759 ? 188.312 177.235 139.323 1.00 12.51 785 ASN A CA 1
ATOM 5486 C C . ASN A 1 759 ? 186.903 177.779 139.564 1.00 11.29 785 ASN A C 1
ATOM 5487 O O . ASN A 1 759 ? 185.908 177.057 139.505 1.00 17.28 785 ASN A O 1
ATOM 5492 N N . LEU A 1 760 ? 186.837 179.078 139.837 1.00 9.42 786 LEU A N 1
ATOM 5493 C CA . LEU A 1 760 ? 185.579 179.742 140.137 1.00 8.00 786 LEU A CA 1
ATOM 5494 C C . LEU A 1 760 ? 185.482 181.027 139.330 1.00 6.73 786 LEU A C 1
ATOM 5495 O O . LEU A 1 760 ? 186.486 181.571 138.867 1.00 12.01 786 LEU A O 1
ATOM 5500 N N . TYR A 1 761 ? 184.254 181.502 139.155 1.00 6.25 787 TYR A N 1
ATOM 5501 C CA . TYR A 1 761 ? 184.032 182.800 138.533 1.00 5.80 787 TYR A CA 1
ATOM 5502 C C . TYR A 1 761 ? 182.716 183.409 139.003 1.00 5.10 787 TYR A C 1
ATOM 5503 O O . TYR A 1 761 ? 181.660 182.776 138.891 1.00 6.12 787 TYR A O 1
ATOM 5512 N N . PRO A 1 762 ? 182.741 184.631 139.530 1.00 4.70 788 PRO A N 1
ATOM 5513 C CA . PRO A 1 762 ? 181.495 185.287 139.938 1.00 5.38 788 PRO A CA 1
ATOM 5514 C C . PRO A 1 762 ? 180.799 185.957 138.762 1.00 5.14 788 PRO A C 1
ATOM 5515 O O . PRO A 1 762 ? 181.423 186.637 137.945 1.00 9.63 788 PRO A O 1
ATOM 5519 N N . MET A 1 763 ? 179.485 185.764 138.690 1.00 5.99 789 MET A N 1
ATOM 5520 C CA . MET A 1 763 ? 178.670 186.268 137.594 1.00 4.89 789 MET A CA 1
ATOM 5521 C C . MET A 1 763 ? 177.513 187.088 138.140 1.00 7.84 789 MET A C 1
ATOM 5522 O O . MET A 1 763 ? 176.957 186.767 139.193 1.00 19.89 789 MET A O 1
ATOM 5527 N N . LEU A 1 764 ? 177.150 188.142 137.418 1.00 8.15 790 LEU A N 1
ATOM 5528 C CA . LEU A 1 764 ? 175.968 188.928 137.747 1.00 6.22 790 LEU A CA 1
ATOM 5529 C C . LEU A 1 764 ? 174.724 188.239 137.191 1.00 9.18 790 LEU A C 1
ATOM 5530 O O . LEU A 1 764 ? 174.770 187.112 136.693 1.00 7.11 790 LEU A O 1
ATOM 5535 N N . SER A 1 765 ? 173.587 188.920 137.276 1.00 16.10 791 SER A N 1
ATOM 5536 C CA . SER A 1 765 ? 172.366 188.477 136.624 1.00 14.18 791 SER A CA 1
ATOM 5537 C C . SER A 1 765 ? 172.292 189.077 135.227 1.00 13.10 791 SER A C 1
ATOM 5538 O O . SER A 1 765 ? 172.670 190.233 135.018 1.00 11.93 791 SER A O 1
ATOM 5541 N N . TYR A 1 766 ? 171.814 188.277 134.271 1.00 11.15 792 TYR A N 1
ATOM 5542 C CA . TYR A 1 766 ? 171.702 188.679 132.867 1.00 9.26 792 TYR A CA 1
ATOM 5543 C C . TYR A 1 766 ? 173.066 189.077 132.299 1.00 11.92 792 TYR A C 1
ATOM 5544 O O . TYR A 1 766 ? 173.285 190.214 131.880 1.00 15.09 792 TYR A O 1
ATOM 5553 N N . SER A 1 767 ? 173.986 188.112 132.284 1.00 9.61 793 SER A N 1
ATOM 5554 C CA . SER A 1 767 ? 175.355 188.367 131.859 1.00 9.00 793 SER A CA 1
ATOM 5555 C C . SER A 1 767 ? 175.936 187.121 131.202 1.00 13.75 793 SER A C 1
ATOM 5556 O O . SER A 1 767 ? 175.423 186.010 131.356 1.00 13.93 793 SER A O 1
ATOM 5559 N N . SER A 1 768 ? 177.022 187.324 130.457 1.00 12.89 794 SER A N 1
ATOM 5560 C CA . SER A 1 768 ? 177.702 186.256 129.738 1.00 13.01 794 SER A CA 1
ATOM 5561 C C . SER A 1 768 ? 179.200 186.364 129.982 1.00 12.80 794 SER A C 1
ATOM 5562 O O . SER A 1 768 ? 179.728 187.457 130.200 1.00 13.22 794 SER A O 1
ATOM 5565 N N . ILE A 1 769 ? 179.885 185.222 129.937 1.00 9.90 795 ILE A N 1
ATOM 5566 C CA . ILE A 1 769 ? 181.336 185.176 130.090 1.00 9.60 795 ILE A CA 1
ATOM 5567 C C . ILE A 1 769 ? 181.925 184.235 129.048 1.00 13.68 795 ILE A C 1
ATOM 5568 O O . ILE A 1 769 ? 181.314 183.225 128.686 1.00 16.48 795 ILE A O 1
ATOM 5573 N N . ILE A 1 770 ? 183.116 184.580 128.558 1.00 12.73 796 ILE A N 1
ATOM 5574 C CA . ILE A 1 770 ? 183.927 183.703 127.721 1.00 15.89 796 ILE A CA 1
ATOM 5575 C C . ILE A 1 770 ? 185.337 183.677 128.297 1.00 16.27 796 ILE A C 1
ATOM 5576 O O . ILE A 1 770 ? 185.922 184.733 128.559 1.00 17.98 796 ILE A O 1
ATOM 5581 N N . LEU A 1 771 ? 185.880 182.477 128.490 1.00 17.22 797 LEU A N 1
ATOM 5582 C CA . LEU A 1 771 ? 187.222 182.295 129.022 1.00 13.88 797 LEU A CA 1
ATOM 5583 C C . LEU A 1 771 ? 188.033 181.411 128.084 1.00 14.54 797 LEU A C 1
ATOM 5584 O O . LEU A 1 771 ? 187.488 180.537 127.407 1.00 18.68 797 LEU A O 1
ATOM 5589 N N . GLU A 1 772 ? 189.342 181.645 128.054 1.00 18.74 798 GLU A N 1
ATOM 5590 C CA . GLU A 1 772 ? 190.271 180.837 127.275 1.00 21.00 798 GLU A CA 1
ATOM 5591 C C . GLU A 1 772 ? 191.211 180.080 128.203 1.00 21.88 798 GLU A C 1
ATOM 5592 O O . GLU A 1 772 ? 191.657 180.615 129.221 1.00 25.29 798 GLU A O 1
ATOM 5598 N N . LEU A 1 773 ? 191.508 178.835 127.844 1.00 20.10 799 LEU A N 1
ATOM 5599 C CA . LEU A 1 773 ? 192.426 178.019 128.622 1.00 26.60 799 LEU A CA 1
ATOM 5600 C C . LEU A 1 773 ? 193.866 178.329 128.236 1.00 33.33 799 LEU A C 1
ATOM 5601 O O . LEU A 1 773 ? 194.210 178.370 127.052 1.00 45.16 799 LEU A O 1
ATOM 5606 N N . GLN A 1 774 ? 194.709 178.547 129.241 1.00 27.44 800 GLN A N 1
ATOM 5607 C CA . GLN A 1 774 ? 196.107 178.880 129.020 1.00 36.76 800 GLN A CA 1
ATOM 5608 C C . GLN A 1 774 ? 196.982 178.078 129.970 1.00 42.71 800 GLN A C 1
ATOM 5609 O O . GLN A 1 774 ? 196.570 177.780 131.097 1.00 45.03 800 GLN A O 1
ATOM 5615 N N . PRO A 1 775 ? 198.192 177.716 129.544 1.00 49.22 801 PRO A N 1
ATOM 5616 C CA . PRO A 1 775 ? 199.067 176.917 130.406 1.00 56.54 801 PRO A CA 1
ATOM 5617 C C . PRO A 1 775 ? 199.490 177.679 131.651 1.00 60.97 801 PRO A C 1
ATOM 5618 O O . PRO A 1 775 ? 199.625 178.905 131.648 1.00 60.61 801 PRO A O 1
ATOM 5622 N N . ASP A 1 776 ? 199.701 176.926 132.729 1.00 64.33 802 ASP A N 1
ATOM 5623 C CA . ASP A 1 776 ? 200.122 177.489 134.012 1.00 74.39 802 ASP A CA 1
ATOM 5624 C C . ASP A 1 776 ? 201.382 176.743 134.437 1.00 90.46 802 ASP A C 1
ATOM 5625 O O . ASP A 1 776 ? 201.305 175.726 135.133 1.00 91.42 802 ASP A O 1
ATOM 5630 N N . ASP A 1 777 ? 202.536 177.243 134.008 1.00 100.30 803 ASP A N 1
ATOM 5631 C CA . ASP A 1 777 ? 203.810 176.602 134.309 1.00 112.00 803 ASP A CA 1
ATOM 5632 C C . ASP A 1 777 ? 204.934 177.631 134.382 1.00 116.16 803 ASP A C 1
ATOM 5633 O O . ASP A 1 777 ? 204.789 178.757 133.906 1.00 114.92 803 ASP A O 1
ATOM 5638 N N . GLU B 1 60 ? 224.643 194.236 226.675 1.00 67.78 86 GLU B N 1
ATOM 5639 C CA . GLU B 1 60 ? 225.578 194.646 225.635 1.00 68.41 86 GLU B CA 1
ATOM 5640 C C . GLU B 1 60 ? 225.996 193.453 224.785 1.00 66.76 86 GLU B C 1
ATOM 5641 O O . GLU B 1 60 ? 226.484 192.450 225.304 1.00 62.79 86 GLU B O 1
ATOM 5647 N N . ARG B 1 61 ? 225.803 193.569 223.473 1.00 63.78 87 ARG B N 1
ATOM 5648 C CA . ARG B 1 61 ? 226.032 192.462 222.557 1.00 58.64 87 ARG B CA 1
ATOM 5649 C C . ARG B 1 61 ? 226.571 192.995 221.239 1.00 57.19 87 ARG B C 1
ATOM 5650 O O . ARG B 1 61 ? 226.138 194.047 220.764 1.00 56.66 87 ARG B O 1
ATOM 5658 N N . TYR B 1 62 ? 227.517 192.262 220.652 1.00 57.12 88 TYR B N 1
ATOM 5659 C CA . TYR B 1 62 ? 228.139 192.641 219.392 1.00 56.78 88 TYR B CA 1
ATOM 5660 C C . TYR B 1 62 ? 228.180 191.436 218.463 1.00 58.63 88 TYR B C 1
ATOM 5661 O O . TYR B 1 62 ? 228.180 190.287 218.910 1.00 63.71 88 TYR B O 1
ATOM 5670 N N . ALA B 1 63 ? 228.208 191.704 217.157 1.00 56.69 89 ALA B N 1
ATOM 5671 C CA . ALA B 1 63 ? 228.060 190.648 216.164 1.00 62.83 89 ALA B CA 1
ATOM 5672 C C . ALA B 1 63 ? 229.307 190.429 215.314 1.00 67.95 89 ALA B C 1
ATOM 5673 O O . ALA B 1 63 ? 229.884 189.340 215.343 1.00 70.13 89 ALA B O 1
ATOM 5675 N N . LEU B 1 64 ? 229.763 191.439 214.574 1.00 66.70 90 LEU B N 1
ATOM 5676 C CA . LEU B 1 64 ? 230.759 191.226 213.522 1.00 66.87 90 LEU B CA 1
ATOM 5677 C C . LEU B 1 64 ? 232.132 191.652 214.031 1.00 70.87 90 LEU B C 1
ATOM 5678 O O . LEU B 1 64 ? 232.626 192.743 213.747 1.00 71.38 90 LEU B O 1
ATOM 5683 N N . GLY B 1 65 ? 232.762 190.753 214.780 1.00 70.94 91 GLY B N 1
ATOM 5684 C CA . GLY B 1 65 ? 234.067 191.039 215.352 1.00 68.52 91 GLY B CA 1
ATOM 5685 C C . GLY B 1 65 ? 234.063 192.213 216.306 1.00 69.26 91 GLY B C 1
ATOM 5686 O O . GLY B 1 65 ? 235.045 192.962 216.370 1.00 72.66 91 GLY B O 1
ATOM 5687 N N . GLY B 1 66 ? 232.974 192.392 217.051 1.00 66.71 92 GLY B N 1
ATOM 5688 C CA . GLY B 1 66 ? 232.868 193.492 217.984 1.00 65.70 92 GLY B CA 1
ATOM 5689 C C . GLY B 1 66 ? 232.597 194.841 217.363 1.00 66.02 92 GLY B C 1
ATOM 5690 O O . GLY B 1 66 ? 232.687 195.855 218.064 1.00 68.42 92 GLY B O 1
ATOM 5691 N N . ALA B 1 67 ? 232.259 194.892 216.076 1.00 67.13 93 ALA B N 1
ATOM 5692 C CA . ALA B 1 67 ? 232.095 196.155 215.370 1.00 67.81 93 ALA B CA 1
ATOM 5693 C C . ALA B 1 67 ? 230.655 196.641 215.303 1.00 68.98 93 ALA B C 1
ATOM 5694 O O . ALA B 1 67 ? 230.432 197.846 215.148 1.00 69.24 93 ALA B O 1
ATOM 5696 N N . CYS B 1 68 ? 229.674 195.749 215.414 1.00 65.63 94 CYS B N 1
ATOM 5697 C CA . CYS B 1 68 ? 228.272 196.102 215.244 1.00 59.10 94 CYS B CA 1
ATOM 5698 C C . CYS B 1 68 ? 227.475 195.744 216.490 1.00 56.92 94 CYS B C 1
ATOM 5699 O O . CYS B 1 68 ? 227.640 194.659 217.052 1.00 60.22 94 CYS B O 1
ATOM 5702 N N . ARG B 1 69 ? 226.603 196.658 216.908 1.00 55.35 95 ARG B N 1
ATOM 5703 C CA . ARG B 1 69 ? 225.755 196.470 218.077 1.00 50.44 95 ARG B CA 1
ATOM 5704 C C . ARG B 1 69 ? 224.500 195.691 217.703 1.00 47.30 95 ARG B C 1
ATOM 5705 O O . ARG B 1 69 ? 224.000 195.800 216.581 1.00 50.21 95 ARG B O 1
ATOM 5713 N N . VAL B 1 70 ? 223.998 194.904 218.650 1.00 45.56 96 VAL B N 1
ATOM 5714 C CA . VAL B 1 70 ? 222.799 194.095 218.464 1.00 44.13 96 VAL B CA 1
ATOM 5715 C C . VAL B 1 70 ? 221.749 194.571 219.458 1.00 42.48 96 VAL B C 1
ATOM 5716 O O . VAL B 1 70 ? 221.992 194.571 220.671 1.00 43.88 96 VAL B O 1
ATOM 5720 N N . LEU B 1 71 ? 220.584 194.966 218.949 1.00 39.80 97 LEU B N 1
ATOM 5721 C CA . LEU B 1 71 ? 219.509 195.510 219.764 1.00 35.37 97 LEU B CA 1
ATOM 5722 C C . LEU B 1 71 ? 218.242 194.686 219.569 1.00 37.72 97 LEU B C 1
ATOM 5723 O O . LEU B 1 71 ? 218.221 193.699 218.829 1.00 38.79 97 LEU B O 1
ATOM 5728 N N . ALA B 1 72 ? 217.174 195.106 220.254 1.00 38.43 98 ALA B N 1
ATOM 5729 C CA . ALA B 1 72 ? 215.941 194.322 220.278 1.00 34.22 98 ALA B CA 1
ATOM 5730 C C . ALA B 1 72 ? 215.237 194.322 218.925 1.00 35.44 98 ALA B C 1
ATOM 5731 O O . ALA B 1 72 ? 214.843 193.263 218.425 1.00 37.01 98 ALA B O 1
ATOM 5733 N N . GLY B 1 73 ? 215.062 195.493 218.321 1.00 32.04 99 GLY B N 1
ATOM 5734 C CA . GLY B 1 73 ? 214.365 195.588 217.055 1.00 30.85 99 GLY B CA 1
ATOM 5735 C C . GLY B 1 73 ? 212.863 195.751 217.211 1.00 37.12 99 GLY B C 1
ATOM 5736 O O . GLY B 1 73 ? 212.315 195.843 218.310 1.00 40.97 99 GLY B O 1
ATOM 5737 N N . MET B 1 74 ? 212.185 195.778 216.068 1.00 36.52 100 MET B N 1
ATOM 5738 C CA . MET B 1 74 ? 210.754 196.020 215.984 1.00 35.95 100 MET B CA 1
ATOM 5739 C C . MET B 1 74 ? 210.097 194.900 215.191 1.00 34.87 100 MET B C 1
ATOM 5740 O O . MET B 1 74 ? 210.685 194.388 214.235 1.00 37.92 100 MET B O 1
ATOM 5745 N N . PRO B 1 75 ? 208.878 194.497 215.561 1.00 38.51 101 PRO B N 1
ATOM 5746 C CA . PRO B 1 75 ? 208.203 193.410 214.841 1.00 34.35 101 PRO B CA 1
ATOM 5747 C C . PRO B 1 75 ? 207.628 193.799 213.488 1.00 36.37 101 PRO B C 1
ATOM 5748 O O . PRO B 1 75 ? 207.215 192.907 212.739 1.00 39.84 101 PRO B O 1
ATOM 5752 N N . ALA B 1 76 ? 207.584 195.081 213.144 1.00 34.33 102 ALA B N 1
ATOM 5753 C CA . ALA B 1 76 ? 207.049 195.521 211.866 1.00 30.49 102 ALA B CA 1
ATOM 5754 C C . ALA B 1 76 ? 207.932 196.618 211.295 1.00 33.45 102 ALA B C 1
ATOM 5755 O O . ALA B 1 76 ? 208.565 197.363 212.051 1.00 38.06 102 ALA B O 1
ATOM 5757 N N . PRO B 1 77 ? 208.004 196.739 209.961 1.00 34.72 103 PRO B N 1
ATOM 5758 C CA . PRO B 1 77 ? 207.399 195.871 208.938 1.00 34.33 103 PRO B CA 1
ATOM 5759 C C . PRO B 1 77 ? 208.156 194.559 208.788 1.00 33.10 103 PRO B C 1
ATOM 5760 O O . PRO B 1 77 ? 209.316 194.463 209.172 1.00 38.75 103 PRO B O 1
ATOM 5764 N N . LEU B 1 78 ? 207.520 193.530 208.237 1.00 31.32 104 LEU B N 1
ATOM 5765 C CA . LEU B 1 78 ? 208.189 192.251 208.051 1.00 27.72 104 LEU B CA 1
ATOM 5766 C C . LEU B 1 78 ? 209.275 192.362 206.988 1.00 28.69 104 LEU B C 1
ATOM 5767 O O . LEU B 1 78 ? 209.144 193.111 206.016 1.00 33.38 104 LEU B O 1
ATOM 5772 N N . GLY B 1 79 ? 210.349 191.612 207.176 1.00 26.41 105 GLY B N 1
ATOM 5773 C CA . GLY B 1 79 ? 211.474 191.625 206.269 1.00 24.59 105 GLY B CA 1
ATOM 5774 C C . GLY B 1 79 ? 212.651 192.401 206.823 1.00 27.69 105 GLY B C 1
ATOM 5775 O O . GLY B 1 79 ? 212.821 192.564 208.033 1.00 30.56 105 GLY B O 1
ATOM 5776 N N . ALA B 1 80 ? 213.479 192.894 205.906 1.00 28.30 106 ALA B N 1
ATOM 5777 C CA . ALA B 1 80 ? 214.665 193.672 206.246 1.00 28.12 106 ALA B CA 1
ATOM 5778 C C . ALA B 1 80 ? 214.460 195.113 205.800 1.00 28.62 106 ALA B C 1
ATOM 5779 O O . ALA B 1 80 ? 214.162 195.367 204.628 1.00 33.15 106 ALA B O 1
ATOM 5781 N N . THR B 1 81 ? 214.622 196.049 206.730 1.00 26.71 107 THR B N 1
ATOM 5782 C CA . THR B 1 81 ? 214.441 197.468 206.463 1.00 32.36 107 THR B CA 1
ATOM 5783 C C . THR B 1 81 ? 215.625 198.244 207.021 1.00 34.89 107 THR B C 1
ATOM 5784 O O . THR B 1 81 ? 216.124 197.934 208.105 1.00 38.55 107 THR B O 1
ATOM 5788 N N . ALA B 1 82 ? 216.070 199.253 206.279 1.00 35.13 108 ALA B N 1
ATOM 5789 C CA . ALA B 1 82 ? 217.244 200.036 206.640 1.00 34.52 108 ALA B CA 1
ATOM 5790 C C . ALA B 1 82 ? 216.811 201.341 207.296 1.00 38.83 108 ALA B C 1
ATOM 5791 O O . ALA B 1 82 ? 216.096 202.140 206.683 1.00 42.71 108 ALA B O 1
ATOM 5793 N N . LEU B 1 83 ? 217.248 201.555 208.535 1.00 40.81 109 LEU B N 1
ATOM 5794 C CA . LEU B 1 83 ? 216.938 202.776 209.263 1.00 46.75 109 LEU B CA 1
ATOM 5795 C C . LEU B 1 83 ? 217.919 202.938 210.414 1.00 48.31 109 LEU B C 1
ATOM 5796 O O . LEU B 1 83 ? 218.470 201.957 210.917 1.00 47.93 109 LEU B O 1
ATOM 5801 N N . ASP B 1 84 ? 218.119 204.193 210.824 1.00 51.59 110 ASP B N 1
ATOM 5802 C CA . ASP B 1 84 ? 218.910 204.533 212.011 1.00 51.05 110 ASP B CA 1
ATOM 5803 C C . ASP B 1 84 ? 220.314 203.936 211.952 1.00 47.77 110 ASP B C 1
ATOM 5804 O O . ASP B 1 84 ? 220.837 203.423 212.943 1.00 46.71 110 ASP B O 1
ATOM 5809 N N . GLY B 1 85 ? 220.934 204.011 210.778 1.00 46.50 111 GLY B N 1
ATOM 5810 C CA . GLY B 1 85 ? 222.270 203.469 210.607 1.00 45.40 111 GLY B CA 1
ATOM 5811 C C . GLY B 1 85 ? 222.361 201.975 210.808 1.00 46.51 111 GLY B C 1
ATOM 5812 O O . GLY B 1 85 ? 223.368 201.485 211.327 1.00 50.96 111 GLY B O 1
ATOM 5813 N N . GLY B 1 86 ? 221.338 201.234 210.405 1.00 44.14 112 GLY B N 1
ATOM 5814 C CA . GLY B 1 86 ? 221.348 199.800 210.588 1.00 40.41 112 GLY B CA 1
ATOM 5815 C C . GLY B 1 86 ? 220.191 199.154 209.864 1.00 37.82 112 GLY B C 1
ATOM 5816 O O . GLY B 1 86 ? 219.482 199.796 209.090 1.00 41.09 112 GLY B O 1
ATOM 5817 N N . VAL B 1 87 ? 220.013 197.861 210.122 1.00 36.22 113 VAL B N 1
ATOM 5818 C CA . VAL B 1 87 ? 218.959 197.069 209.499 1.00 34.77 113 VAL B CA 1
ATOM 5819 C C . VAL B 1 87 ? 218.140 196.395 210.590 1.00 32.64 113 VAL B C 1
ATOM 5820 O O . VAL B 1 87 ? 218.699 195.841 211.543 1.00 32.28 113 VAL B O 1
ATOM 5824 N N . ASN B 1 88 ? 216.820 196.446 210.449 1.00 30.49 114 ASN B N 1
ATOM 5825 C CA . ASN B 1 88 ? 215.897 195.720 211.307 1.00 27.61 114 ASN B CA 1
ATOM 5826 C C . ASN B 1 88 ? 215.406 194.481 210.571 1.00 27.09 114 ASN B C 1
ATOM 5827 O O . ASN B 1 88 ? 215.039 194.560 209.395 1.00 30.37 114 ASN B O 1
ATOM 5832 N N . PHE B 1 89 ? 215.413 193.342 211.258 1.00 24.39 115 PHE B N 1
ATOM 5833 C CA . PHE B 1 89 ? 214.965 192.073 210.703 1.00 24.55 115 PHE B CA 1
ATOM 5834 C C . PHE B 1 89 ? 213.748 191.596 211.480 1.00 26.25 115 PHE B C 1
ATOM 5835 O O . PHE B 1 89 ? 213.765 191.594 212.712 1.00 29.17 115 PHE B O 1
ATOM 5843 N N . ALA B 1 90 ? 212.696 191.199 210.767 1.00 24.67 116 ALA B N 1
ATOM 5844 C CA . ALA B 1 90 ? 211.488 190.679 211.397 1.00 24.20 116 ALA B CA 1
ATOM 5845 C C . ALA B 1 90 ? 210.931 189.536 210.562 1.00 26.09 116 ALA B C 1
ATOM 5846 O O . ALA B 1 90 ? 210.842 189.649 209.337 1.00 29.45 116 ALA B O 1
ATOM 5848 N N . VAL B 1 91 ? 210.552 188.444 211.222 1.00 22.73 117 VAL B N 1
ATOM 5849 C CA . VAL B 1 91 ? 210.057 187.254 210.536 1.00 24.28 117 VAL B CA 1
ATOM 5850 C C . VAL B 1 91 ? 209.031 186.563 211.427 1.00 26.39 117 VAL B C 1
ATOM 5851 O O . VAL B 1 91 ? 209.179 186.515 212.650 1.00 26.51 117 VAL B O 1
ATOM 5855 N N . TYR B 1 92 ? 207.979 186.036 210.805 1.00 25.27 118 TYR B N 1
ATOM 5856 C CA . TYR B 1 92 ? 206.898 185.369 211.520 1.00 26.55 118 TYR B CA 1
ATOM 5857 C C . TYR B 1 92 ? 207.187 183.878 211.640 1.00 26.36 118 TYR B C 1
ATOM 5858 O O . TYR B 1 92 ? 207.583 183.239 210.663 1.00 30.86 118 TYR B O 1
ATOM 5867 N N . SER B 1 93 ? 206.985 183.327 212.837 1.00 26.88 119 SER B N 1
ATOM 5868 C CA . SER B 1 93 ? 207.080 181.881 213.035 1.00 31.18 119 SER B CA 1
ATOM 5869 C C . SER B 1 93 ? 206.317 181.517 214.302 1.00 33.98 119 SER B C 1
ATOM 5870 O O . SER B 1 93 ? 206.756 181.854 215.405 1.00 38.56 119 SER B O 1
ATOM 5873 N N . ALA B 1 94 ? 205.188 180.827 214.142 1.00 33.94 120 ALA B N 1
ATOM 5874 C CA . ALA B 1 94 ? 204.407 180.398 215.297 1.00 34.99 120 ALA B CA 1
ATOM 5875 C C . ALA B 1 94 ? 204.960 179.133 215.942 1.00 37.58 120 ALA B C 1
ATOM 5876 O O . ALA B 1 94 ? 204.870 178.979 217.164 1.00 42.39 120 ALA B O 1
ATOM 5878 N N . GLY B 1 95 ? 205.534 178.227 215.155 1.00 37.72 121 GLY B N 1
ATOM 5879 C CA . GLY B 1 95 ? 205.926 176.930 215.669 1.00 37.02 121 GLY B CA 1
ATOM 5880 C C . GLY B 1 95 ? 207.373 176.802 216.094 1.00 37.69 121 GLY B C 1
ATOM 5881 O O . GLY B 1 95 ? 207.749 175.806 216.717 1.00 42.10 121 GLY B O 1
ATOM 5882 N N . ALA B 1 96 ? 208.197 177.792 215.769 1.00 38.23 122 ALA B N 1
ATOM 5883 C CA . ALA B 1 96 ? 209.606 177.734 216.130 1.00 38.97 122 ALA B CA 1
ATOM 5884 C C . ALA B 1 96 ? 209.790 177.929 217.630 1.00 41.37 122 ALA B C 1
ATOM 5885 O O . ALA B 1 96 ? 209.095 178.730 218.260 1.00 45.56 122 ALA B O 1
ATOM 5887 N N . SER B 1 97 ? 210.735 177.185 218.203 1.00 41.09 123 SER B N 1
ATOM 5888 C CA . SER B 1 97 ? 211.116 177.350 219.597 1.00 39.61 123 SER B CA 1
ATOM 5889 C C . SER B 1 97 ? 212.420 178.114 219.769 1.00 40.97 123 SER B C 1
ATOM 5890 O O . SER B 1 97 ? 212.665 178.648 220.855 1.00 42.70 123 SER B O 1
ATOM 5893 N N . ALA B 1 98 ? 213.251 178.183 218.732 1.00 42.22 124 ALA B N 1
ATOM 5894 C CA . ALA B 1 98 ? 214.463 178.986 218.743 1.00 38.36 124 ALA B CA 1
ATOM 5895 C C . ALA B 1 98 ? 214.705 179.502 217.333 1.00 38.97 124 ALA B C 1
ATOM 5896 O O . ALA B 1 98 ? 214.226 178.920 216.357 1.00 39.20 124 ALA B O 1
ATOM 5898 N N . ALA B 1 99 ? 215.448 180.603 217.233 1.00 38.72 125 ALA B N 1
ATOM 5899 C CA . ALA B 1 99 ? 215.726 181.228 215.948 1.00 34.85 125 ALA B CA 1
ATOM 5900 C C . ALA B 1 99 ? 217.100 181.877 215.977 1.00 35.29 125 ALA B C 1
ATOM 5901 O O . ALA B 1 99 ? 217.591 182.280 217.032 1.00 42.83 125 ALA B O 1
ATOM 5903 N N . SER B 1 100 ? 217.714 181.979 214.800 1.00 35.45 126 SER B N 1
ATOM 5904 C CA . SER B 1 100 ? 219.035 182.574 214.656 1.00 38.74 126 SER B CA 1
ATOM 5905 C C . SER B 1 100 ? 219.117 183.293 213.319 1.00 38.74 126 SER B C 1
ATOM 5906 O O . SER B 1 100 ? 218.521 182.852 212.335 1.00 37.80 126 SER B O 1
ATOM 5909 N N . LEU B 1 101 ? 219.857 184.397 213.293 1.00 40.43 127 LEU B N 1
ATOM 5910 C CA . LEU B 1 101 ? 220.112 185.134 212.064 1.00 38.99 127 LEU B CA 1
ATOM 5911 C C . LEU B 1 101 ? 221.490 184.765 211.530 1.00 39.09 127 LEU B C 1
ATOM 5912 O O . LEU B 1 101 ? 222.480 184.813 212.264 1.00 40.43 127 LEU B O 1
ATOM 5917 N N . CYS B 1 102 ? 221.550 184.396 210.254 1.00 36.82 128 CYS B N 1
ATOM 5918 C CA . CYS B 1 102 ? 222.777 183.943 209.614 1.00 36.51 128 CYS B CA 1
ATOM 5919 C C . CYS B 1 102 ? 223.185 184.946 208.548 1.00 34.68 128 CYS B C 1
ATOM 5920 O O . CYS B 1 102 ? 222.350 185.379 207.750 1.00 36.49 128 CYS B O 1
ATOM 5923 N N . LEU B 1 103 ? 224.462 185.311 208.532 1.00 37.64 129 LEU B N 1
ATOM 5924 C CA . LEU B 1 103 ? 224.988 186.277 207.580 1.00 35.95 129 LEU B CA 1
ATOM 5925 C C . LEU B 1 103 ? 226.067 185.626 206.728 1.00 38.36 129 LEU B C 1
ATOM 5926 O O . LEU B 1 103 ? 226.842 184.800 207.216 1.00 39.38 129 LEU B O 1
ATOM 5931 N N . PHE B 1 104 ? 226.100 185.995 205.449 1.00 37.80 130 PHE B N 1
ATOM 5932 C CA . PHE B 1 104 ? 227.064 185.474 204.491 1.00 39.49 130 PHE B CA 1
ATOM 5933 C C . PHE B 1 104 ? 227.766 186.625 203.791 1.00 39.82 130 PHE B C 1
ATOM 5934 O O . PHE B 1 104 ? 227.138 187.633 203.458 1.00 43.14 130 PHE B O 1
ATOM 5942 N N . THR B 1 105 ? 229.063 186.473 203.567 1.00 45.18 131 THR B N 1
ATOM 5943 C CA . THR B 1 105 ? 229.722 187.258 202.540 1.00 46.77 131 THR B CA 1
ATOM 5944 C C . THR B 1 105 ? 229.521 186.569 201.195 1.00 47.35 131 THR B C 1
ATOM 5945 O O . THR B 1 105 ? 229.271 185.363 201.142 1.00 48.69 131 THR B O 1
ATOM 5949 N N . PRO B 1 106 ? 229.603 187.312 200.088 1.00 47.17 132 PRO B N 1
ATOM 5950 C CA . PRO B 1 106 ? 229.421 186.669 198.776 1.00 45.80 132 PRO B CA 1
ATOM 5951 C C . PRO B 1 106 ? 230.398 185.534 198.518 1.00 48.78 132 PRO B C 1
ATOM 5952 O O . PRO B 1 106 ? 230.035 184.556 197.855 1.00 49.74 132 PRO B O 1
ATOM 5956 N N . ASP B 1 107 ? 231.626 185.630 199.030 1.00 53.05 133 ASP B N 1
ATOM 5957 C CA . ASP B 1 107 ? 232.583 184.540 198.869 1.00 52.46 133 ASP B CA 1
ATOM 5958 C C . ASP B 1 107 ? 232.213 183.338 199.730 1.00 52.64 133 ASP B C 1
ATOM 5959 O O . ASP B 1 107 ? 232.370 182.190 199.299 1.00 56.12 133 ASP B O 1
ATOM 5964 N N . ASP B 1 108 ? 231.731 183.577 200.952 1.00 50.64 134 ASP B N 1
ATOM 5965 C CA . ASP B 1 108 ? 231.390 182.469 201.839 1.00 50.60 134 ASP B CA 1
ATOM 5966 C C . ASP B 1 108 ? 230.112 181.763 201.406 1.00 51.68 134 ASP B C 1
ATOM 5967 O O . ASP B 1 108 ? 229.943 180.572 201.686 1.00 55.61 134 ASP B O 1
ATOM 5972 N N . LEU B 1 109 ? 229.202 182.473 200.734 1.00 48.84 135 LEU B N 1
ATOM 5973 C CA . LEU B 1 109 ? 228.001 181.825 200.218 1.00 48.47 135 LEU B CA 1
ATOM 5974 C C . LEU B 1 109 ? 228.345 180.804 199.141 1.00 52.21 135 LEU B C 1
ATOM 5975 O O . LEU B 1 109 ? 227.716 179.742 199.062 1.00 56.30 135 LEU B O 1
ATOM 5980 N N . GLU B 1 110 ? 229.335 181.111 198.300 1.00 54.35 136 GLU B N 1
ATOM 5981 C CA . GLU B 1 110 ? 229.764 180.165 197.274 1.00 58.19 136 GLU B CA 1
ATOM 5982 C C . GLU B 1 110 ? 230.348 178.904 197.895 1.00 59.77 136 GLU B C 1
ATOM 5983 O O . GLU B 1 110 ? 230.159 177.801 197.370 1.00 64.25 136 GLU B O 1
ATOM 5989 N N . ALA B 1 111 ? 231.057 179.045 199.010 1.00 58.70 137 ALA B N 1
ATOM 5990 C CA . ALA B 1 111 ? 231.667 177.916 199.697 1.00 60.56 137 ALA B CA 1
ATOM 5991 C C . ALA B 1 111 ? 230.704 177.191 200.628 1.00 63.03 137 ALA B C 1
ATOM 5992 O O . ALA B 1 111 ? 231.116 176.224 201.278 1.00 65.75 137 ALA B O 1
ATOM 5994 N N . ASP B 1 112 ? 229.450 177.641 200.719 1.00 62.81 138 ASP B N 1
ATOM 5995 C CA . ASP B 1 112 ? 228.428 177.059 201.585 1.00 63.82 138 ASP B CA 1
ATOM 5996 C C . ASP B 1 112 ? 228.760 177.201 203.067 1.00 66.49 138 ASP B C 1
ATOM 5997 O O . ASP B 1 112 ? 228.521 176.274 203.846 1.00 69.75 138 ASP B O 1
ATOM 6002 N N . GLU B 1 113 ? 229.305 178.342 203.480 1.00 60.44 139 GLU B N 1
ATOM 6003 C CA . GLU B 1 113 ? 229.710 178.569 204.860 1.00 59.82 139 GLU B CA 1
ATOM 6004 C C . GLU B 1 113 ? 229.026 179.812 205.411 1.00 58.11 139 GLU B C 1
ATOM 6005 O O . GLU B 1 113 ? 228.976 180.847 204.739 1.00 61.57 139 GLU B O 1
ATOM 6011 N N . VAL B 1 114 ? 228.514 179.710 206.633 1.00 52.47 140 VAL B N 1
ATOM 6012 C CA . VAL B 1 114 ? 227.919 180.853 207.313 1.00 48.75 140 VAL B CA 1
ATOM 6013 C C . VAL B 1 114 ? 229.029 181.703 207.917 1.00 47.52 140 VAL B C 1
ATOM 6014 O O . VAL B 1 114 ? 229.864 181.206 208.681 1.00 51.26 140 VAL B O 1
ATOM 6018 N N . THR B 1 115 ? 229.042 182.991 207.571 1.00 47.34 141 THR B N 1
ATOM 6019 C CA . THR B 1 115 ? 230.086 183.886 208.062 1.00 46.12 141 THR B CA 1
ATOM 6020 C C . THR B 1 115 ? 229.877 184.237 209.530 1.00 45.93 141 THR B C 1
ATOM 6021 O O . THR B 1 115 ? 230.843 184.321 210.297 1.00 49.52 141 THR B O 1
ATOM 6025 N N . GLU B 1 116 ? 228.630 184.446 209.942 1.00 47.59 142 GLU B N 1
ATOM 6026 C CA . GLU B 1 116 ? 228.338 184.887 211.297 1.00 46.11 142 GLU B CA 1
ATOM 6027 C C . GLU B 1 116 ? 226.938 184.436 211.688 1.00 45.51 142 GLU B C 1
ATOM 6028 O O . GLU B 1 116 ? 226.024 184.439 210.861 1.00 44.69 142 GLU B O 1
ATOM 6034 N N . GLU B 1 117 ? 226.782 184.047 212.951 1.00 47.54 143 GLU B N 1
ATOM 6035 C CA . GLU B 1 117 ? 225.500 183.639 213.502 1.00 44.22 143 GLU B CA 1
ATOM 6036 C C . GLU B 1 117 ? 225.155 184.508 214.701 1.00 44.87 143 GLU B C 1
ATOM 6037 O O . GLU B 1 117 ? 225.995 184.741 215.573 1.00 50.41 143 GLU B O 1
ATOM 6043 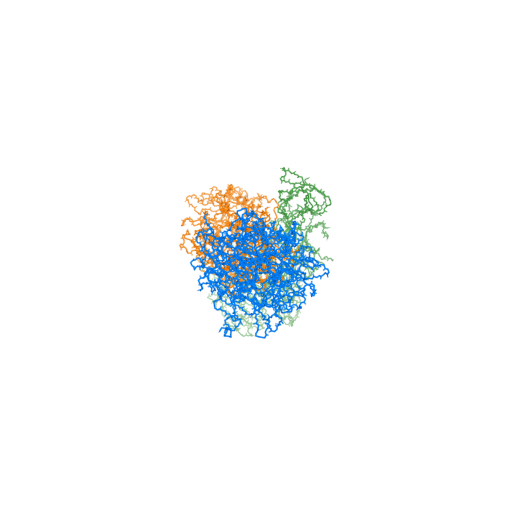N N . VAL B 1 118 ? 223.918 184.991 214.735 1.00 45.67 144 VAL B N 1
ATOM 6044 C CA . VAL B 1 118 ? 223.421 185.799 215.846 1.00 45.17 144 VAL B CA 1
ATOM 6045 C C . VAL B 1 118 ? 222.209 185.100 216.447 1.00 44.35 144 VAL B C 1
ATOM 6046 O O . VAL B 1 118 ? 221.123 185.128 215.852 1.00 43.50 144 VAL B O 1
ATOM 6050 N N . PRO B 1 119 ? 222.344 184.450 217.601 1.00 48.11 145 PRO B N 1
ATOM 6051 C CA . PRO B 1 119 ? 221.177 183.831 218.238 1.00 46.16 145 PRO B CA 1
ATOM 6052 C C . PRO B 1 119 ? 220.153 184.871 218.663 1.00 46.03 145 PRO B C 1
ATOM 6053 O O . PRO B 1 119 ? 220.486 186.012 218.987 1.00 48.43 145 PRO B O 1
ATOM 6057 N N . LEU B 1 120 ? 218.889 184.464 218.653 1.00 44.70 146 LEU B N 1
ATOM 6058 C CA . LEU B 1 120 ? 217.780 185.333 219.017 1.00 41.75 146 LEU B CA 1
ATOM 6059 C C . LEU B 1 120 ? 217.246 184.933 220.386 1.00 44.57 146 LEU B C 1
ATOM 6060 O O . LEU B 1 120 ? 216.920 183.764 220.614 1.00 48.77 146 LEU B O 1
ATOM 6065 N N . ASP B 1 121 ? 217.162 185.900 221.286 1.00 46.86 147 ASP B N 1
ATOM 6066 C CA . ASP B 1 121 ? 216.675 185.650 222.638 1.00 46.56 147 ASP B CA 1
ATOM 6067 C C . ASP B 1 121 ? 215.150 185.620 222.645 1.00 49.49 147 ASP B C 1
ATOM 6068 O O . ASP B 1 121 ? 214.517 186.584 222.207 1.00 48.53 147 ASP B O 1
ATOM 6073 N N . PRO B 1 122 ? 214.528 184.545 223.135 1.00 52.12 148 PRO B N 1
ATOM 6074 C CA . PRO B 1 122 ? 213.056 184.496 223.156 1.00 49.81 148 PRO B CA 1
ATOM 6075 C C . PRO B 1 122 ? 212.419 185.562 224.030 1.00 52.67 148 PRO B C 1
ATOM 6076 O O . PRO B 1 122 ? 211.223 185.834 223.872 1.00 53.00 148 PRO B O 1
ATOM 6080 N N . LEU B 1 123 ? 213.168 186.171 224.948 1.00 52.84 149 LEU B N 1
ATOM 6081 C CA . LEU B 1 123 ? 212.598 187.195 225.817 1.00 54.82 149 LEU B CA 1
ATOM 6082 C C . LEU B 1 123 ? 212.553 188.554 225.126 1.00 54.93 149 LEU B C 1
ATOM 6083 O O . LEU B 1 123 ? 211.501 189.198 225.065 1.00 60.21 149 LEU B O 1
ATOM 6088 N N . PHE B 1 124 ? 213.689 189.006 224.601 1.00 50.88 150 PHE B N 1
ATOM 6089 C CA . PHE B 1 124 ? 213.811 190.358 224.073 1.00 48.33 150 PHE B CA 1
ATOM 6090 C C . PHE B 1 124 ? 213.649 190.444 222.562 1.00 44.17 150 PHE B C 1
ATOM 6091 O O . PHE B 1 124 ? 213.369 191.531 222.049 1.00 43.26 150 PHE B O 1
ATOM 6099 N N . ASN B 1 125 ? 213.811 189.339 221.839 1.00 43.58 151 ASN B N 1
ATOM 6100 C CA . ASN B 1 125 ? 213.799 189.347 220.381 1.00 37.34 151 ASN B CA 1
ATOM 6101 C C . ASN B 1 125 ? 212.536 188.701 219.822 1.00 33.56 151 ASN B C 1
ATOM 6102 O O . ASN B 1 125 ? 212.548 188.161 218.717 1.00 33.37 151 ASN B O 1
ATOM 6107 N N . ARG B 1 126 ? 211.438 188.751 220.569 1.00 36.86 152 ARG B N 1
ATOM 6108 C CA . ARG B 1 126 ? 210.210 188.098 220.142 1.00 32.91 152 ARG B CA 1
ATOM 6109 C C . ARG B 1 126 ? 209.010 188.828 220.723 1.00 33.64 152 ARG B C 1
ATOM 6110 O O . ARG B 1 126 ? 208.880 188.939 221.944 1.00 41.99 152 ARG B O 1
ATOM 6118 N N . THR B 1 127 ? 208.140 189.320 219.844 1.00 33.82 153 THR B N 1
ATOM 6119 C CA . THR B 1 127 ? 206.875 189.939 220.227 1.00 33.71 153 THR B CA 1
ATOM 6120 C C . THR B 1 127 ? 205.756 189.137 219.581 1.00 34.72 153 THR B C 1
ATOM 6121 O O . THR B 1 127 ? 205.602 189.159 218.356 1.00 31.26 153 THR B O 1
ATOM 6125 N N . GLY B 1 128 ? 204.975 188.436 220.397 1.00 35.37 154 GLY B N 1
ATOM 6126 C CA . GLY B 1 128 ? 203.957 187.551 219.871 1.00 28.29 154 GLY B CA 1
ATOM 6127 C C . GLY B 1 128 ? 204.559 186.393 219.105 1.00 30.01 154 GLY B C 1
ATOM 6128 O O . GLY B 1 128 ? 205.312 185.595 219.668 1.00 36.14 154 GLY B O 1
ATOM 6129 N N . ASN B 1 129 ? 204.238 186.291 217.816 1.00 31.91 155 ASN B N 1
ATOM 6130 C CA . ASN B 1 129 ? 204.788 185.259 216.948 1.00 29.34 155 ASN B CA 1
ATOM 6131 C C . ASN B 1 129 ? 205.794 185.819 215.947 1.00 31.11 155 ASN B C 1
ATOM 6132 O O . ASN B 1 129 ? 206.062 185.184 214.925 1.00 33.19 155 ASN B O 1
ATOM 6137 N N . VAL B 1 130 ? 206.356 186.994 216.221 1.00 30.40 156 VAL B N 1
ATOM 6138 C CA . VAL B 1 130 ? 207.312 187.646 215.333 1.00 27.24 156 VAL B CA 1
ATOM 6139 C C . VAL B 1 130 ? 208.660 187.712 216.037 1.00 27.51 156 VAL B C 1
ATOM 6140 O O . VAL B 1 130 ? 208.774 188.294 217.122 1.00 31.26 156 VAL B O 1
ATOM 6144 N N . TRP B 1 131 ? 209.679 187.122 215.419 1.00 28.69 157 TRP B N 1
ATOM 6145 C CA . TRP B 1 131 ? 211.057 187.271 215.865 1.00 26.11 157 TRP B CA 1
ATOM 6146 C C . TRP B 1 131 ? 211.667 188.498 215.203 1.00 25.98 157 TRP B C 1
ATOM 6147 O O . TRP B 1 131 ? 211.460 188.739 214.012 1.00 27.49 157 TRP B O 1
ATOM 6158 N N . HIS B 1 132 ? 212.421 189.276 215.975 1.00 27.90 158 HIS B N 1
ATOM 6159 C CA . HIS B 1 132 ? 212.987 190.502 215.436 1.00 28.61 158 HIS B CA 1
ATOM 6160 C C . HIS B 1 132 ? 214.323 190.797 216.099 1.00 28.77 158 HIS B C 1
ATOM 6161 O O . HIS B 1 132 ? 214.601 190.347 217.211 1.00 31.67 158 HIS B O 1
ATOM 6168 N N . VAL B 1 133 ? 215.149 191.571 215.394 1.00 27.85 159 VAL B N 1
ATOM 6169 C CA . VAL B 1 133 ? 216.465 191.961 215.887 1.00 30.10 159 VAL B CA 1
ATOM 6170 C C . VAL B 1 133 ? 216.937 193.156 215.071 1.00 29.35 159 VAL B C 1
ATOM 6171 O O . VAL B 1 133 ? 216.545 193.333 213.918 1.00 31.63 159 VAL B O 1
ATOM 6175 N N . PHE B 1 134 ? 217.778 193.988 215.678 1.00 30.82 160 PHE B N 1
ATOM 6176 C CA . PHE B 1 134 ? 218.369 195.141 215.014 1.00 33.02 160 PHE B CA 1
ATOM 6177 C C . PHE B 1 134 ? 219.888 195.038 215.057 1.00 34.67 160 PHE B C 1
ATOM 6178 O O . PHE B 1 134 ? 220.467 194.673 216.084 1.00 36.88 160 PHE B O 1
ATOM 6186 N N . ILE B 1 135 ? 220.531 195.355 213.936 1.00 38.14 161 ILE B N 1
ATOM 6187 C CA . ILE B 1 135 ? 221.985 195.366 213.821 1.00 36.85 161 ILE B CA 1
ATOM 6188 C C . ILE B 1 135 ? 222.409 196.754 213.362 1.00 38.74 161 ILE B C 1
ATOM 6189 O O . ILE B 1 135 ? 221.853 197.287 212.396 1.00 41.23 161 ILE B O 1
ATOM 6194 N N . GLU B 1 136 ? 223.383 197.337 214.050 1.00 43.40 162 GLU B N 1
ATOM 6195 C CA . GLU B 1 136 ? 223.857 198.681 213.744 1.00 47.28 162 GLU B CA 1
ATOM 6196 C C . GLU B 1 136 ? 225.183 198.592 212.998 1.00 48.41 162 GLU B C 1
ATOM 6197 O O . GLU B 1 136 ? 226.182 198.133 213.559 1.00 52.42 162 GLU B O 1
ATOM 6203 N N . GLY B 1 137 ? 225.194 199.036 211.748 1.00 50.32 163 GLY B N 1
ATOM 6204 C CA . GLY B 1 137 ? 226.413 199.009 210.961 1.00 54.38 163 GLY B CA 1
ATOM 6205 C C . GLY B 1 137 ? 226.100 199.065 209.474 1.00 56.00 163 GLY B C 1
ATOM 6206 O O . GLY B 1 137 ? 224.995 199.421 209.072 1.00 55.04 163 GLY B O 1
ATOM 6207 N N . GLU B 1 138 ? 227.107 198.703 208.679 1.00 58.02 164 GLU B N 1
ATOM 6208 C CA . GLU B 1 138 ? 227.023 198.685 207.218 1.00 57.00 164 GLU B CA 1
ATOM 6209 C C . GLU B 1 138 ? 226.939 197.231 206.768 1.00 56.02 164 GLU B C 1
ATOM 6210 O O . GLU B 1 138 ? 227.955 196.535 206.695 1.00 55.80 164 GLU B O 1
ATOM 6216 N N . LEU B 1 139 ? 225.727 196.777 206.461 1.00 53.94 165 LEU B N 1
ATOM 6217 C CA . LEU B 1 139 ? 225.483 195.379 206.135 1.00 46.57 165 LEU B CA 1
ATOM 6218 C C . LEU B 1 139 ? 225.058 195.158 204.691 1.00 43.65 165 LEU B C 1
ATOM 6219 O O . LEU B 1 139 ? 224.785 194.015 204.315 1.00 46.71 165 LEU B O 1
ATOM 6224 N N . HIS B 1 140 ? 224.990 196.208 203.873 1.00 44.80 166 HIS B N 1
ATOM 6225 C CA . HIS B 1 140 ? 224.411 196.067 202.541 1.00 45.80 166 HIS B CA 1
ATOM 6226 C C . HIS B 1 140 ? 225.258 195.212 201.606 1.00 46.18 166 HIS B C 1
ATOM 6227 O O . HIS B 1 140 ? 224.758 194.799 200.557 1.00 45.64 166 HIS B O 1
ATOM 6234 N N . ASN B 1 141 ? 226.513 194.930 201.952 1.00 42.97 167 ASN B N 1
ATOM 6235 C CA . ASN B 1 141 ? 227.351 194.041 201.161 1.00 42.00 167 ASN B CA 1
ATOM 6236 C C . ASN B 1 141 ? 227.362 192.621 201.709 1.00 44.35 167 ASN B C 1
ATOM 6237 O O . ASN B 1 141 ? 228.344 191.896 201.524 1.00 48.63 167 ASN B O 1
ATOM 6242 N N . MET B 1 142 ? 226.287 192.212 202.374 1.00 42.17 168 MET B N 1
ATOM 6243 C CA . MET B 1 142 ? 226.156 190.884 202.946 1.00 37.31 168 MET B CA 1
ATOM 6244 C C . MET B 1 142 ? 224.785 190.322 202.591 1.00 37.94 168 MET B C 1
ATOM 6245 O O . MET B 1 142 ? 223.889 191.042 202.147 1.00 37.45 168 MET B O 1
ATOM 6250 N N . LEU B 1 143 ? 224.634 189.015 202.783 1.00 36.85 169 LEU B N 1
ATOM 6251 C CA . LEU B 1 143 ? 223.372 188.326 202.567 1.00 29.90 169 LEU B CA 1
ATOM 6252 C C . LEU B 1 143 ? 222.963 187.625 203.854 1.00 30.18 169 LEU B C 1
ATOM 6253 O O . LEU B 1 143 ? 223.803 187.321 204.701 1.00 34.06 169 LEU B O 1
ATOM 6258 N N . TYR B 1 144 ? 221.665 187.378 204.007 1.00 30.35 170 TYR B N 1
ATOM 6259 C CA . TYR B 1 144 ? 221.153 186.883 205.275 1.00 29.32 170 TYR B CA 1
ATOM 6260 C C . TYR B 1 144 ? 220.174 185.739 205.053 1.00 27.38 170 TYR B C 1
ATOM 6261 O O . TYR B 1 144 ? 219.572 185.598 203.988 1.00 27.55 170 TYR B O 1
ATOM 6270 N N . GLY B 1 145 ? 220.045 184.911 206.087 1.00 28.51 171 GLY B N 1
ATOM 6271 C CA . GLY B 1 145 ? 219.097 183.817 206.134 1.00 25.75 171 GLY B CA 1
ATOM 6272 C C . GLY B 1 145 ? 218.707 183.517 207.566 1.00 29.62 171 GLY B C 1
ATOM 6273 O O . GLY B 1 145 ? 219.164 184.205 208.481 1.00 31.16 171 GLY B O 1
ATOM 6274 N N . TYR B 1 146 ? 217.877 182.502 207.787 1.00 32.40 172 TYR B N 1
ATOM 6275 C CA . TYR B 1 146 ? 217.396 182.183 209.124 1.00 29.70 172 TYR B CA 1
ATOM 6276 C C . TYR B 1 146 ? 217.601 180.709 209.436 1.00 29.74 172 TYR B C 1
ATOM 6277 O O . TYR B 1 146 ? 217.560 179.853 208.549 1.00 32.85 172 TYR B O 1
ATOM 6286 N N . ARG B 1 147 ? 217.820 180.429 210.716 1.00 32.82 173 ARG B N 1
ATOM 6287 C CA . ARG B 1 147 ? 217.902 179.077 211.249 1.00 35.24 173 ARG B CA 1
ATOM 6288 C C . ARG B 1 147 ? 216.846 178.927 212.334 1.00 35.10 173 ARG B C 1
ATOM 6289 O O . ARG B 1 147 ? 216.746 179.776 213.223 1.00 35.59 173 ARG B O 1
ATOM 6297 N N . PHE B 1 148 ? 216.062 177.857 212.263 1.00 36.31 174 PHE B N 1
ATOM 6298 C CA . PHE B 1 148 ? 214.969 177.638 213.196 1.00 35.71 174 PHE B CA 1
ATOM 6299 C C . PHE B 1 148 ? 215.072 176.258 213.828 1.00 40.06 174 PHE B C 1
ATOM 6300 O O . PHE B 1 148 ? 215.573 175.311 213.218 1.00 46.96 174 PHE B O 1
ATOM 6308 N N . ASP B 1 149 ? 214.591 176.158 215.062 1.00 40.67 175 ASP B N 1
ATOM 6309 C CA . ASP B 1 149 ? 214.554 174.906 215.800 1.00 40.77 175 ASP B CA 1
ATOM 6310 C C . ASP B 1 149 ? 213.128 174.641 216.254 1.00 43.12 175 ASP B C 1
ATOM 6311 O O . ASP B 1 149 ? 212.353 175.570 216.488 1.00 45.75 175 ASP B O 1
ATOM 6316 N N . GLY B 1 150 ? 212.786 173.365 216.371 1.00 42.03 176 GLY B N 1
ATOM 6317 C CA . GLY B 1 150 ? 211.445 172.995 216.767 1.00 39.70 176 GLY B CA 1
ATOM 6318 C C . GLY B 1 150 ? 211.173 171.515 216.626 1.00 42.88 176 GLY B C 1
ATOM 6319 O O . GLY B 1 150 ? 212.091 170.695 216.708 1.00 45.38 176 GLY B O 1
ATOM 6320 N N . MET B 1 151 ? 209.912 171.163 216.408 1.00 44.57 177 MET B N 1
ATOM 6321 C CA . MET B 1 151 ? 209.488 169.776 216.294 1.00 48.08 177 MET B CA 1
ATOM 6322 C C . MET B 1 151 ? 209.614 169.311 214.850 1.00 49.57 177 MET B C 1
ATOM 6323 O O . MET B 1 151 ? 209.219 170.027 213.925 1.00 50.83 177 MET B O 1
ATOM 6328 N N . PHE B 1 152 ? 210.171 168.120 214.662 1.00 49.07 178 PHE B N 1
ATOM 6329 C CA . PHE B 1 152 ? 210.203 167.463 213.361 1.00 50.38 178 PHE B CA 1
ATOM 6330 C C . PHE B 1 152 ? 209.224 166.298 213.394 1.00 56.09 178 PHE B C 1
ATOM 6331 O O . PHE B 1 152 ? 209.486 165.275 214.034 1.00 61.93 178 PHE B O 1
ATOM 6339 N N . ALA B 1 153 ? 208.104 166.456 212.707 1.00 56.95 179 ALA B N 1
ATOM 6340 C CA . ALA B 1 153 ? 207.083 165.424 212.631 1.00 54.58 179 ALA B CA 1
ATOM 6341 C C . ALA B 1 153 ? 206.279 165.620 211.354 1.00 57.65 179 ALA B C 1
ATOM 6342 O O . ALA B 1 153 ? 205.280 166.349 211.357 1.00 58.47 179 ALA B O 1
ATOM 6344 N N . PRO B 1 154 ? 206.692 165.008 210.243 1.00 57.98 180 PRO B N 1
ATOM 6345 C CA . PRO B 1 154 ? 205.939 165.177 208.991 1.00 56.88 180 PRO B CA 1
ATOM 6346 C C . PRO B 1 154 ? 204.506 164.690 209.077 1.00 60.00 180 PRO B C 1
ATOM 6347 O O . PRO B 1 154 ? 203.665 165.149 208.296 1.00 60.27 180 PRO B O 1
ATOM 6351 N N . HIS B 1 155 ? 204.200 163.783 209.999 1.00 63.99 181 HIS B N 1
ATOM 6352 C CA . HIS B 1 155 ? 202.834 163.321 210.196 1.00 66.48 181 HIS B CA 1
ATOM 6353 C C . HIS B 1 155 ? 202.012 164.267 211.063 1.00 67.04 181 HIS B C 1
ATOM 6354 O O . HIS B 1 155 ? 200.825 164.004 211.282 1.00 68.89 181 HIS B O 1
ATOM 6361 N N . CYS B 1 156 ? 202.611 165.350 211.563 1.00 64.37 182 CYS B N 1
ATOM 6362 C CA . CYS B 1 156 ? 201.873 166.469 212.140 1.00 65.48 182 CYS B CA 1
ATOM 6363 C C . CYS B 1 156 ? 202.079 167.762 211.360 1.00 65.39 182 CYS B C 1
ATOM 6364 O O . CYS B 1 156 ? 201.612 168.819 211.800 1.00 66.16 182 CYS B O 1
ATOM 6367 N N . GLY B 1 157 ? 202.771 167.712 210.224 1.00 61.37 183 GLY B N 1
ATOM 6368 C CA . GLY B 1 157 ? 203.008 168.906 209.437 1.00 52.47 183 GLY B CA 1
ATOM 6369 C C . GLY B 1 157 ? 204.107 169.812 209.943 1.00 49.02 183 GLY B C 1
ATOM 6370 O O . GLY B 1 157 ? 204.069 171.017 209.682 1.00 50.92 183 GLY B O 1
ATOM 6371 N N . GLN B 1 158 ? 205.091 169.272 210.656 1.00 51.04 184 GLN B N 1
ATOM 6372 C CA . GLN B 1 158 ? 206.184 170.057 211.218 1.00 49.19 184 GLN B CA 1
ATOM 6373 C C . GLN B 1 158 ? 207.496 169.622 210.582 1.00 47.74 184 GLN B C 1
ATOM 6374 O O . GLN B 1 158 ? 207.791 168.425 210.516 1.00 47.09 184 GLN B O 1
ATOM 6380 N N . TYR B 1 159 ? 208.282 170.594 210.123 1.00 47.04 185 TYR B N 1
ATOM 6381 C CA . TYR B 1 159 ? 209.497 170.326 209.356 1.00 43.90 185 TYR B CA 1
ATOM 6382 C C . TYR B 1 159 ? 210.649 171.195 209.849 1.00 42.04 185 TYR B C 1
ATOM 6383 O O . TYR B 1 159 ? 211.401 171.773 209.065 1.00 50.36 185 TYR B O 1
ATOM 6392 N N . PHE B 1 160 ? 210.807 171.296 211.163 1.00 43.58 186 PHE B N 1
ATOM 6393 C CA . PHE B 1 160 ? 211.869 172.107 211.740 1.00 42.32 186 PHE B CA 1
ATOM 6394 C C . PHE B 1 160 ? 213.156 171.298 211.829 1.00 46.04 186 PHE B C 1
ATOM 6395 O O . PHE B 1 160 ? 213.149 170.153 212.290 1.00 48.53 186 PHE B O 1
ATOM 6403 N N . ASP B 1 161 ? 214.255 171.901 211.385 1.00 48.83 187 ASP B N 1
ATOM 6404 C CA . ASP B 1 161 ? 215.548 171.236 211.328 1.00 47.74 187 ASP B CA 1
ATOM 6405 C C . ASP B 1 161 ? 216.637 172.291 211.429 1.00 49.01 187 ASP B C 1
ATOM 6406 O O . ASP B 1 161 ? 216.629 173.264 210.671 1.00 51.90 187 ASP B O 1
ATOM 6411 N N . VAL B 1 162 ? 217.573 172.095 212.361 1.00 48.71 188 VAL B N 1
ATOM 6412 C CA . VAL B 1 162 ? 218.562 173.124 212.662 1.00 49.20 188 VAL B CA 1
ATOM 6413 C C . VAL B 1 162 ? 219.683 173.214 211.640 1.00 47.46 188 VAL B C 1
ATOM 6414 O O . VAL B 1 162 ? 220.468 174.163 211.692 1.00 49.72 188 VAL B O 1
ATOM 6418 N N . SER B 1 163 ? 219.795 172.262 210.719 1.00 47.96 189 SER B N 1
ATOM 6419 C CA . SER B 1 163 ? 220.859 172.323 209.726 1.00 48.39 189 SER B CA 1
ATOM 6420 C C . SER B 1 163 ? 220.451 173.052 208.453 1.00 49.52 189 SER B C 1
ATOM 6421 O O . SER B 1 163 ? 221.292 173.232 207.566 1.00 53.04 189 SER B O 1
ATOM 6424 N N . ASN B 1 164 ? 219.198 173.478 208.341 1.00 48.00 190 ASN B N 1
ATOM 6425 C CA . ASN B 1 164 ? 218.735 174.207 207.171 1.00 44.05 190 ASN B CA 1
ATOM 6426 C C . ASN B 1 164 ? 218.788 175.708 207.418 1.00 43.62 190 ASN B C 1
ATOM 6427 O O . ASN B 1 164 ? 218.375 176.192 208.474 1.00 46.07 190 ASN B O 1
ATOM 6432 N N . VAL B 1 165 ? 219.305 176.440 206.438 1.00 35.99 191 VAL B N 1
ATOM 6433 C CA . VAL B 1 165 ? 219.247 177.896 206.420 1.00 37.71 191 VAL B CA 1
ATOM 6434 C C . VAL B 1 165 ? 218.233 178.280 205.352 1.00 34.02 191 VAL B C 1
ATOM 6435 O O . VAL B 1 165 ? 218.455 178.045 204.158 1.00 35.62 191 VAL B O 1
ATOM 6439 N N . VAL B 1 166 ? 217.117 178.863 205.775 1.00 33.20 192 VAL B N 1
ATOM 6440 C CA . VAL B 1 166 ? 216.020 179.176 204.877 1.00 32.15 192 VAL B CA 1
ATOM 6441 C C . VAL B 1 166 ? 216.071 180.655 204.522 1.00 32.93 192 VAL B C 1
ATOM 6442 O O . VAL B 1 166 ? 216.721 181.464 205.187 1.00 33.27 192 VAL B O 1
ATOM 6446 N N . VAL B 1 167 ? 215.371 181.013 203.452 1.00 31.51 193 VAL B N 1
ATOM 6447 C CA . VAL B 1 167 ? 215.340 182.378 202.942 1.00 27.61 193 VAL B CA 1
ATOM 6448 C C . VAL B 1 167 ? 214.070 183.059 203.429 1.00 29.49 193 VAL B C 1
ATOM 6449 O O . VAL B 1 167 ? 212.986 182.464 203.417 1.00 31.68 193 VAL B O 1
ATOM 6453 N N . ASP B 1 168 ? 214.210 184.301 203.876 1.00 28.52 194 ASP B N 1
ATOM 6454 C CA . ASP B 1 168 ? 213.067 185.086 204.316 1.00 26.13 194 ASP B CA 1
ATOM 6455 C C . ASP B 1 168 ? 212.085 185.271 203.161 1.00 27.30 194 ASP B C 1
ATOM 6456 O O . ASP B 1 168 ? 212.501 185.641 202.056 1.00 28.70 194 ASP B O 1
ATOM 6461 N N . PRO B 1 169 ? 210.791 185.008 203.365 1.00 28.22 195 PRO B N 1
ATOM 6462 C CA . PRO B 1 169 ? 209.816 185.225 202.282 1.00 27.85 195 PRO B CA 1
ATOM 6463 C C . PRO B 1 169 ? 209.700 186.671 201.833 1.00 26.28 195 PRO B C 1
ATOM 6464 O O . PRO B 1 169 ? 209.192 186.922 200.734 1.00 28.09 195 PRO B O 1
ATOM 6468 N N . TYR B 1 170 ? 210.142 187.629 202.643 1.00 25.43 196 TYR B N 1
ATOM 6469 C CA . TYR B 1 170 ? 210.041 189.043 202.317 1.00 25.36 196 TYR B CA 1
ATOM 6470 C C . TYR B 1 170 ? 211.309 189.599 201.678 1.00 27.89 196 TYR B C 1
ATOM 6471 O O . TYR B 1 170 ? 211.403 190.812 201.475 1.00 29.68 196 TYR B O 1
ATOM 6480 N N . ALA B 1 171 ? 212.283 188.748 201.365 1.00 26.44 197 ALA B N 1
ATOM 6481 C CA . ALA B 1 171 ? 213.519 189.215 200.752 1.00 23.62 197 ALA B CA 1
ATOM 6482 C C . ALA B 1 171 ? 213.264 189.727 199.338 1.00 25.04 197 ALA B C 1
ATOM 6483 O O . ALA B 1 171 ? 212.488 189.143 198.579 1.00 25.10 197 ALA B O 1
ATOM 6485 N N . LYS B 1 172 ? 213.932 190.822 198.983 1.00 24.46 198 LYS B N 1
ATOM 6486 C CA . LYS B 1 172 ? 213.712 191.472 197.699 1.00 23.03 198 LYS B CA 1
ATOM 6487 C C . LYS B 1 172 ? 214.613 190.945 196.589 1.00 26.23 198 LYS B C 1
ATOM 6488 O O . LYS B 1 172 ? 214.369 191.255 195.420 1.00 28.50 198 LYS B O 1
ATOM 6494 N N . ALA B 1 173 ? 215.639 190.165 196.920 1.00 25.37 199 ALA B N 1
ATOM 6495 C CA . ALA B 1 173 ? 216.461 189.500 195.920 1.00 22.41 199 ALA B CA 1
ATOM 6496 C C . ALA B 1 173 ? 217.067 188.253 196.544 1.00 26.06 199 ALA B C 1
ATOM 6497 O O . ALA B 1 173 ? 217.464 188.269 197.711 1.00 29.83 199 ALA B O 1
ATOM 6499 N N . VAL B 1 174 ? 217.131 187.178 195.765 1.00 25.18 200 VAL B N 1
ATOM 6500 C CA . VAL B 1 174 ? 217.668 185.900 196.218 1.00 25.52 200 VAL B CA 1
ATOM 6501 C C . VAL B 1 174 ? 218.873 185.567 195.351 1.00 28.10 200 VAL B C 1
ATOM 6502 O O . VAL B 1 174 ? 218.766 185.528 194.120 1.00 33.90 200 VAL B O 1
ATOM 6506 N N . ILE B 1 175 ? 220.010 185.320 195.991 1.00 29.57 201 ILE B N 1
ATOM 6507 C CA . ILE B 1 175 ? 221.281 185.102 195.310 1.00 32.52 201 ILE B CA 1
ATOM 6508 C C . ILE B 1 175 ? 221.596 183.613 195.360 1.00 36.50 201 ILE B C 1
ATOM 6509 O O . ILE B 1 175 ? 221.940 183.077 196.420 1.00 38.32 201 ILE B O 1
ATOM 6514 N N . SER B 1 176 ? 221.459 182.936 194.221 1.00 40.39 202 SER B N 1
ATOM 6515 C CA . SER B 1 176 ? 221.853 181.537 194.099 1.00 41.36 202 SER B CA 1
ATOM 6516 C C . SER B 1 176 ? 222.920 181.329 193.035 1.00 41.32 202 SER B C 1
ATOM 6517 O O . SER B 1 176 ? 223.996 180.805 193.337 1.00 42.59 202 SER B O 1
ATOM 6520 N N . ARG B 1 177 ? 222.655 181.736 191.797 1.00 42.69 203 ARG B N 1
ATOM 6521 C CA . ARG B 1 177 ? 223.543 181.499 190.671 1.00 35.54 203 ARG B CA 1
ATOM 6522 C C . ARG B 1 177 ? 223.464 182.695 189.738 1.00 38.31 203 ARG B C 1
ATOM 6523 O O . ARG B 1 177 ? 222.480 183.436 189.742 1.00 42.67 203 ARG B O 1
ATOM 6531 N N . GLY B 1 178 ? 224.504 182.875 188.933 1.00 39.02 204 GLY B N 1
ATOM 6532 C CA . GLY B 1 178 ? 224.599 184.062 188.109 1.00 39.23 204 GLY B CA 1
ATOM 6533 C C . GLY B 1 178 ? 224.168 183.914 186.665 1.00 40.35 204 GLY B C 1
ATOM 6534 O O . GLY B 1 178 ? 223.697 184.881 186.063 1.00 45.65 204 GLY B O 1
ATOM 6535 N N . GLU B 1 179 ? 224.312 182.722 186.095 1.00 42.88 205 GLU B N 1
ATOM 6536 C CA . GLU B 1 179 ? 224.114 182.512 184.668 1.00 41.79 205 GLU B CA 1
ATOM 6537 C C . GLU B 1 179 ? 223.015 181.490 184.422 1.00 38.70 205 GLU B C 1
ATOM 6538 O O . GLU B 1 179 ? 222.915 180.484 185.131 1.00 42.14 205 GLU B O 1
ATOM 6544 N N . TYR B 1 180 ? 222.197 181.756 183.406 1.00 35.76 206 TYR B N 1
ATOM 6545 C CA . TYR B 1 180 ? 221.089 180.876 183.066 1.00 33.60 206 TYR B CA 1
ATOM 6546 C C . TYR B 1 180 ? 221.608 179.541 182.545 1.00 36.63 206 TYR B C 1
ATOM 6547 O O . TYR B 1 180 ? 222.437 179.498 181.631 1.00 41.11 206 TYR B O 1
ATOM 6556 N N . GLY B 1 181 ? 221.112 178.451 183.126 1.00 35.17 207 GLY B N 1
ATOM 6557 C CA . GLY B 1 181 ? 221.404 177.113 182.660 1.00 34.48 207 GLY B CA 1
ATOM 6558 C C . GLY B 1 181 ? 222.707 176.516 183.143 1.00 37.35 207 GLY B C 1
ATOM 6559 O O . GLY B 1 181 ? 222.974 175.345 182.849 1.00 42.06 207 GLY B O 1
ATOM 6560 N N . VAL B 1 182 ? 223.517 177.264 183.875 1.00 40.92 208 VAL B N 1
ATOM 6561 C CA . VAL B 1 182 ? 224.829 176.809 184.328 1.00 41.12 208 VAL B CA 1
ATOM 6562 C C . VAL B 1 182 ? 224.723 176.408 185.795 1.00 41.58 208 VAL B C 1
ATOM 6563 O O . VAL B 1 182 ? 224.328 177.240 186.622 1.00 42.53 208 VAL B O 1
ATOM 6567 N N . PRO B 1 183 ? 225.055 175.173 186.154 1.00 45.06 209 PRO B N 1
ATOM 6568 C CA . PRO B 1 183 ? 224.959 174.748 187.552 1.00 44.69 209 PRO B CA 1
ATOM 6569 C C . PRO B 1 183 ? 226.105 175.304 188.387 1.00 49.99 209 PRO B C 1
ATOM 6570 O O . PRO B 1 183 ? 227.071 175.872 187.880 1.00 53.82 209 PRO B O 1
ATOM 6574 N N . GLY B 1 184 ? 225.977 175.120 189.699 1.00 50.68 210 GLY B N 1
ATOM 6575 C CA . GLY B 1 184 ? 227.027 175.487 190.616 1.00 54.83 210 GLY B CA 1
ATOM 6576 C C . GLY B 1 184 ? 228.180 174.508 190.577 1.00 59.33 210 GLY B C 1
ATOM 6577 O O . GLY B 1 184 ? 228.185 173.523 189.827 1.00 54.81 210 GLY B O 1
ATOM 6578 N N . PRO B 1 185 ? 229.195 174.785 191.394 1.00 65.79 211 PRO B N 1
ATOM 6579 C CA . PRO B 1 185 ? 230.379 173.915 191.429 1.00 65.21 211 PRO B CA 1
ATOM 6580 C C . PRO B 1 185 ? 230.015 172.475 191.761 1.00 64.45 211 PRO B C 1
ATOM 6581 O O . PRO B 1 185 ? 229.353 172.196 192.763 1.00 63.57 211 PRO B O 1
ATOM 6585 N N . GLY B 1 186 ? 230.467 171.554 190.913 1.00 63.84 212 GLY B N 1
ATOM 6586 C CA . GLY B 1 186 ? 230.152 170.152 191.088 1.00 60.33 212 GLY B CA 1
ATOM 6587 C C . GLY B 1 186 ? 228.845 169.709 190.475 1.00 62.22 212 GLY B C 1
ATOM 6588 O O . GLY B 1 186 ? 228.329 168.650 190.846 1.00 62.45 212 GLY B O 1
ATOM 6589 N N . GLY B 1 187 ? 228.293 170.483 189.547 1.00 62.39 213 GLY B N 1
ATOM 6590 C CA . GLY B 1 187 ? 227.007 170.140 188.959 1.00 55.92 213 GLY B CA 1
ATOM 6591 C C . GLY B 1 187 ? 225.842 170.306 189.909 1.00 57.35 213 GLY B C 1
ATOM 6592 O O . GLY B 1 187 ? 224.801 169.663 189.729 1.00 56.46 213 GLY B O 1
ATOM 6593 N N . ASP B 1 188 ? 225.991 171.161 190.919 1.00 56.53 214 ASP B N 1
ATOM 6594 C CA . ASP B 1 188 ? 224.947 171.366 191.916 1.00 51.76 214 ASP B CA 1
ATOM 6595 C C . ASP B 1 188 ? 223.818 172.195 191.317 1.00 49.89 214 ASP B C 1
ATOM 6596 O O . ASP B 1 188 ? 224.037 173.329 190.879 1.00 50.51 214 ASP B O 1
ATOM 6601 N N . CYS B 1 189 ? 222.612 171.635 191.304 1.00 48.18 215 CYS B N 1
ATOM 6602 C CA . CYS B 1 189 ? 221.451 172.337 190.779 1.00 43.84 215 CYS B CA 1
ATOM 6603 C C . CYS B 1 189 ? 220.649 173.054 191.856 1.00 42.65 215 CYS B C 1
ATOM 6604 O O . CYS B 1 189 ? 219.793 173.878 191.520 1.00 43.94 215 CYS B O 1
ATOM 6607 N N . TRP B 1 190 ? 220.905 172.771 193.132 1.00 39.78 216 TRP B N 1
ATOM 6608 C CA . TRP B 1 190 ? 220.226 173.427 194.249 1.00 37.19 216 TRP B CA 1
ATOM 6609 C C . TRP B 1 190 ? 221.256 173.906 195.266 1.00 41.55 216 TRP B C 1
ATOM 6610 O O . TRP B 1 190 ? 221.324 173.386 196.385 1.00 45.16 216 TRP B O 1
ATOM 6621 N N . PRO B 1 191 ? 222.071 174.901 194.918 1.00 44.01 217 PRO B N 1
ATOM 6622 C CA . PRO B 1 191 ? 223.028 175.438 195.891 1.00 38.72 217 PRO B CA 1
ATOM 6623 C C . PRO B 1 191 ? 222.324 176.278 196.947 1.00 41.12 217 PRO B C 1
ATOM 6624 O O . PRO B 1 191 ? 221.126 176.552 196.876 1.00 44.56 217 PRO B O 1
ATOM 6628 N N . GLN B 1 192 ? 223.098 176.682 197.952 1.00 39.64 218 GLN B N 1
ATOM 6629 C CA . GLN B 1 192 ? 222.554 177.461 199.056 1.00 34.91 218 GLN B CA 1
ATOM 6630 C C . GLN B 1 192 ? 222.131 178.847 198.583 1.00 37.73 218 GLN B C 1
ATOM 6631 O O . GLN B 1 192 ? 222.826 179.494 197.796 1.00 40.96 218 GLN B O 1
ATOM 6637 N N . MET B 1 193 ? 220.984 179.305 199.080 1.00 38.61 219 MET B N 1
ATOM 6638 C CA . MET B 1 193 ? 220.394 180.577 198.695 1.00 35.78 219 MET B CA 1
ATOM 6639 C C . MET B 1 193 ? 220.343 181.517 199.892 1.00 34.86 219 MET B C 1
ATOM 6640 O O . MET B 1 193 ? 220.167 181.084 201.033 1.00 36.37 219 MET B O 1
ATOM 6645 N N . ALA B 1 194 ? 220.496 182.811 199.621 1.00 32.80 220 ALA B N 1
ATOM 6646 C CA . ALA B 1 194 ? 220.459 183.821 200.668 1.00 28.95 220 ALA B CA 1
ATOM 6647 C C . ALA B 1 194 ? 219.817 185.086 200.117 1.00 29.69 220 ALA B C 1
ATOM 6648 O O . ALA B 1 194 ? 219.743 185.289 198.903 1.00 32.01 220 ALA B O 1
ATOM 6650 N N . GLY B 1 195 ? 219.348 185.940 201.029 1.00 28.81 221 GLY B N 1
ATOM 6651 C CA . GLY B 1 195 ? 218.622 187.135 200.664 1.00 25.31 221 GLY B CA 1
ATOM 6652 C C . GLY B 1 195 ? 219.449 188.405 200.754 1.00 28.34 221 GLY B C 1
ATOM 6653 O O . GLY B 1 195 ? 220.382 188.510 201.541 1.00 32.27 221 GLY B O 1
ATOM 6654 N N . MET B 1 196 ? 219.073 189.385 199.936 1.00 28.16 222 MET B N 1
ATOM 6655 C CA . MET B 1 196 ? 219.781 190.656 199.846 1.00 29.84 222 MET B CA 1
ATOM 6656 C C . MET B 1 196 ? 219.371 191.593 200.977 1.00 32.04 222 MET B C 1
ATOM 6657 O O . MET B 1 196 ? 218.204 191.634 201.375 1.00 34.77 222 MET B O 1
ATOM 6662 N N . ILE B 1 197 ? 220.339 192.339 201.489 1.00 36.20 223 ILE B N 1
ATOM 6663 C CA . ILE B 1 197 ? 220.125 193.312 202.559 1.00 35.77 223 ILE B CA 1
ATOM 6664 C C . ILE B 1 197 ? 220.090 194.705 201.938 1.00 36.89 223 ILE B C 1
ATOM 6665 O O . ILE B 1 197 ? 220.983 195.035 201.147 1.00 42.94 223 ILE B O 1
ATOM 6670 N N . PRO B 1 198 ? 219.105 195.536 202.262 1.00 37.15 224 PRO B N 1
ATOM 6671 C CA . PRO B 1 198 ? 218.923 196.803 201.546 1.00 37.85 224 PRO B CA 1
ATOM 6672 C C . PRO B 1 198 ? 219.947 197.862 201.939 1.00 42.07 224 PRO B C 1
ATOM 6673 O O . PRO B 1 198 ? 220.674 197.744 202.925 1.00 45.46 224 PRO B O 1
ATOM 6677 N N . LEU B 1 199 ? 219.983 198.945 201.108 1.00 45.34 225 LEU B N 1
ATOM 6678 C CA . LEU B 1 199 ? 220.676 200.221 201.197 1.00 48.23 225 LEU B CA 1
ATOM 6679 C C . LEU B 1 199 ? 219.785 201.260 201.871 1.00 51.47 225 LEU B C 1
ATOM 6680 O O . LEU B 1 199 ? 218.556 201.184 201.783 1.00 50.17 225 LEU B O 1
ATOM 6685 N N . PRO B 1 200 ? 220.374 202.251 202.548 1.00 54.91 226 PRO B N 1
ATOM 6686 C CA . PRO B 1 200 ? 219.553 203.272 203.220 1.00 53.54 226 PRO B CA 1
ATOM 6687 C C . PRO B 1 200 ? 218.844 204.226 202.271 1.00 56.79 226 PRO B C 1
ATOM 6688 O O . PRO B 1 200 ? 217.983 204.987 202.727 1.00 59.29 226 PRO B O 1
ATOM 6692 N N . TYR B 1 201 ? 219.162 204.208 200.979 1.00 59.45 227 TYR B N 1
ATOM 6693 C CA . TYR B 1 201 ? 218.598 205.135 200.007 1.00 62.31 227 TYR B CA 1
ATOM 6694 C C . TYR B 1 201 ? 218.256 204.389 198.720 1.00 61.26 227 TYR B C 1
ATOM 6695 O O . TYR B 1 201 ? 218.427 203.171 198.615 1.00 61.26 227 TYR B O 1
ATOM 6704 N N . SER B 1 202 ? 217.774 205.136 197.731 1.00 63.69 228 SER B N 1
ATOM 6705 C CA . SER B 1 202 ? 217.394 204.595 196.433 1.00 65.68 228 SER B CA 1
ATOM 6706 C C . SER B 1 202 ? 218.435 204.956 195.380 1.00 66.10 228 SER B C 1
ATOM 6707 O O . SER B 1 202 ? 219.114 205.981 195.478 1.00 68.49 228 SER B O 1
ATOM 6710 N N . THR B 1 203 ? 218.554 204.101 194.366 1.00 61.30 229 THR B N 1
ATOM 6711 C CA . THR B 1 203 ? 219.585 204.233 193.342 1.00 62.52 229 THR B CA 1
ATOM 6712 C C . THR B 1 203 ? 218.993 204.154 191.941 1.00 58.41 229 THR B C 1
ATOM 6713 O O . THR B 1 203 ? 219.683 203.806 190.979 1.00 56.94 229 THR B O 1
ATOM 6717 N N . PHE B 1 204 ? 217.710 204.471 191.792 1.00 50.81 230 PHE B N 1
ATOM 6718 C CA . PHE B 1 204 ? 217.075 204.453 190.482 1.00 44.62 230 PHE B CA 1
ATOM 6719 C C . PHE B 1 204 ? 216.373 205.776 190.225 1.00 43.67 230 PHE B C 1
ATOM 6720 O O . PHE B 1 204 ? 215.712 206.325 191.111 1.00 44.76 230 PHE B O 1
ATOM 6728 N N . ASP B 1 205 ? 216.521 206.279 189.003 1.00 37.46 231 ASP B N 1
ATOM 6729 C CA . ASP B 1 205 ? 215.903 207.526 188.575 1.00 36.33 231 ASP B CA 1
ATOM 6730 C C . ASP B 1 205 ? 214.735 207.191 187.655 1.00 34.21 231 ASP B C 1
ATOM 6731 O O . ASP B 1 205 ? 214.932 206.638 186.570 1.00 33.74 231 ASP B O 1
ATOM 6736 N N . TRP B 1 206 ? 213.520 207.524 188.090 1.00 30.45 232 TRP B N 1
ATOM 6737 C CA . TRP B 1 206 ? 212.333 207.275 187.282 1.00 29.98 232 TRP B CA 1
ATOM 6738 C C . TRP B 1 206 ? 212.109 208.333 186.211 1.00 34.67 232 TRP B C 1
ATOM 6739 O O . TRP B 1 206 ? 211.304 208.104 185.303 1.00 33.17 232 TRP B O 1
ATOM 6750 N N . GLN B 1 207 ? 212.801 209.473 186.297 1.00 33.85 233 GLN B N 1
ATOM 6751 C CA . GLN B 1 207 ? 212.720 210.542 185.299 1.00 29.37 233 GLN B CA 1
ATOM 6752 C C . GLN B 1 207 ? 211.293 211.067 185.141 1.00 31.32 233 GLN B C 1
ATOM 6753 O O . GLN B 1 207 ? 210.853 211.396 184.040 1.00 37.28 233 GLN B O 1
ATOM 6759 N N . GLY B 1 208 ? 210.566 211.150 186.251 1.00 30.04 234 GLY B N 1
ATOM 6760 C CA . GLY B 1 208 ? 209.246 211.743 186.254 1.00 28.00 234 GLY B CA 1
ATOM 6761 C C . GLY B 1 208 ? 208.119 210.866 185.760 1.00 32.78 234 GLY B C 1
ATOM 6762 O O . GLY B 1 208 ? 207.045 211.393 185.452 1.00 37.95 234 GLY B O 1
ATOM 6763 N N . ASP B 1 209 ? 208.323 209.553 185.683 1.00 33.68 235 ASP B N 1
ATOM 6764 C CA . ASP B 1 209 ? 207.311 208.646 185.154 1.00 34.38 235 ASP B CA 1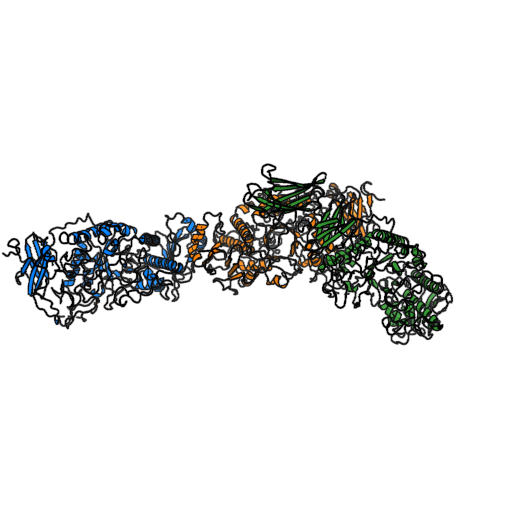
ATOM 6765 C C . ASP B 1 209 ? 206.018 208.723 185.962 1.00 37.12 235 ASP B C 1
ATOM 6766 O O . ASP B 1 209 ? 206.035 208.678 187.194 1.00 38.20 235 ASP B O 1
ATOM 6771 N N . LEU B 1 210 ? 204.892 208.833 185.256 1.00 36.63 236 LEU B N 1
ATOM 6772 C CA . LEU B 1 210 ? 203.563 208.877 185.845 1.00 39.40 236 LEU B CA 1
ATOM 6773 C C . LEU B 1 210 ? 202.676 207.805 185.221 1.00 43.55 236 LEU B C 1
ATOM 6774 O O . LEU B 1 210 ? 202.842 207.467 184.045 1.00 43.23 236 LEU B O 1
ATOM 6779 N N . PRO B 1 211 ? 201.732 207.249 185.982 1.00 43.74 237 PRO B N 1
ATOM 6780 C CA . PRO B 1 211 ? 200.889 206.173 185.444 1.00 39.64 237 PRO B CA 1
ATOM 6781 C C . PRO B 1 211 ? 200.064 206.639 184.254 1.00 42.99 237 PRO B C 1
ATOM 6782 O O . PRO B 1 211 ? 199.558 207.762 184.224 1.00 45.87 237 PRO B O 1
ATOM 6786 N N . LEU B 1 212 ? 199.929 205.752 183.267 1.00 42.10 238 LEU B N 1
ATOM 6787 C CA . LEU B 1 212 ? 199.182 206.089 182.061 1.00 38.77 238 LEU B CA 1
ATOM 6788 C C . LEU B 1 212 ? 197.679 206.046 182.303 1.00 41.43 238 LEU B C 1
ATOM 6789 O O . LEU B 1 212 ? 196.941 206.883 181.771 1.00 43.54 238 LEU B O 1
ATOM 6794 N N . ARG B 1 213 ? 197.216 205.086 183.106 1.00 45.24 239 ARG B N 1
ATOM 6795 C CA . ARG B 1 213 ? 195.809 204.966 183.494 1.00 39.92 239 ARG B CA 1
ATOM 6796 C C . ARG B 1 213 ? 194.895 204.884 182.274 1.00 41.11 239 ARG B C 1
ATOM 6797 O O . ARG B 1 213 ? 193.896 205.597 182.165 1.00 44.23 239 ARG B O 1
ATOM 6805 N N . TYR B 1 214 ? 195.251 204.000 181.349 1.00 42.08 240 TYR B N 1
ATOM 6806 C CA . TYR B 1 214 ? 194.425 203.773 180.176 1.00 38.98 240 TYR B CA 1
ATOM 6807 C C . TYR B 1 214 ? 193.077 203.185 180.586 1.00 42.37 240 TYR B C 1
ATOM 6808 O O . TYR B 1 214 ? 193.020 202.314 181.457 1.00 44.73 240 TYR B O 1
ATOM 6817 N N . PRO B 1 215 ? 191.977 203.647 179.993 1.00 43.98 241 PRO B N 1
ATOM 6818 C CA . PRO B 1 215 ? 190.717 202.909 180.130 1.00 37.88 241 PRO B CA 1
ATOM 6819 C C . PRO B 1 215 ? 190.863 201.519 179.530 1.00 37.47 241 PRO B C 1
ATOM 6820 O O . PRO B 1 215 ? 191.527 201.334 178.509 1.00 37.92 241 PRO B O 1
ATOM 6824 N N . GLN B 1 216 ? 190.237 200.535 180.177 1.00 36.52 242 GLN B N 1
ATOM 6825 C CA . GLN B 1 216 ? 190.483 199.144 179.810 1.00 33.97 242 GLN B CA 1
ATOM 6826 C C . GLN B 1 216 ? 189.963 198.817 178.416 1.00 35.59 242 GLN B C 1
ATOM 6827 O O . GLN B 1 216 ? 190.538 197.966 177.729 1.00 37.73 242 GLN B O 1
ATOM 6833 N N . LYS B 1 217 ? 188.895 199.481 177.974 1.00 34.80 243 LYS B N 1
ATOM 6834 C CA . LYS B 1 217 ? 188.338 199.222 176.652 1.00 34.82 243 LYS B CA 1
ATOM 6835 C C . LYS B 1 217 ? 189.284 199.608 175.520 1.00 37.29 243 LYS B C 1
ATOM 6836 O O . LYS B 1 217 ? 189.053 199.195 174.380 1.00 38.20 243 LYS B O 1
ATOM 6842 N N . ASP B 1 218 ? 190.332 200.379 175.801 1.00 38.78 244 ASP B N 1
ATOM 6843 C CA . ASP B 1 218 ? 191.286 200.822 174.794 1.00 37.39 244 ASP B CA 1
ATOM 6844 C C . ASP B 1 218 ? 192.533 199.951 174.720 1.00 36.42 244 ASP B C 1
ATOM 6845 O O . ASP B 1 218 ? 193.497 200.338 174.055 1.00 39.27 244 ASP B O 1
ATOM 6850 N N . LEU B 1 219 ? 192.547 198.797 175.380 1.00 35.48 245 LEU B N 1
ATOM 6851 C CA . LEU B 1 219 ? 193.758 197.997 175.500 1.00 31.99 245 LEU B CA 1
ATOM 6852 C C . LEU B 1 219 ? 193.848 196.938 174.409 1.00 31.22 245 LEU B C 1
ATOM 6853 O O . LEU B 1 219 ? 192.841 196.353 174.003 1.00 32.59 245 LEU B O 1
ATOM 6858 N N . VAL B 1 220 ? 195.069 196.706 173.935 1.00 32.24 246 VAL B N 1
ATOM 6859 C CA . VAL B 1 220 ? 195.419 195.554 173.112 1.00 31.03 246 VAL B CA 1
ATOM 6860 C C . VAL B 1 220 ? 196.606 194.880 173.786 1.00 29.25 246 VAL B C 1
ATOM 6861 O O . VAL B 1 220 ? 197.686 195.474 173.885 1.00 31.25 246 VAL B O 1
ATOM 6865 N N . ILE B 1 221 ? 196.413 193.645 174.242 1.00 29.76 247 ILE B N 1
ATOM 6866 C CA . ILE B 1 221 ? 197.354 192.971 175.132 1.00 29.13 247 ILE B CA 1
ATOM 6867 C C . ILE B 1 221 ? 198.221 192.018 174.321 1.00 27.57 247 ILE B C 1
ATOM 6868 O O . ILE B 1 221 ? 197.710 191.224 173.524 1.00 28.63 247 ILE B O 1
ATOM 6873 N N . TYR B 1 222 ? 199.532 192.099 174.534 1.00 26.71 248 TYR B N 1
ATOM 6874 C CA . TYR B 1 222 ? 200.520 191.270 173.857 1.00 26.36 248 TYR B CA 1
ATOM 6875 C C . TYR B 1 222 ? 201.234 190.418 174.896 1.00 27.32 248 TYR B C 1
ATOM 6876 O O . TYR B 1 222 ? 201.981 190.946 175.724 1.00 29.63 248 TYR B O 1
ATOM 6885 N N . GLU B 1 223 ? 201.010 189.109 174.853 1.00 29.08 249 GLU B N 1
ATOM 6886 C CA . GLU B 1 223 ? 201.648 188.186 175.784 1.00 31.71 249 GLU B CA 1
ATOM 6887 C C . GLU B 1 223 ? 203.051 187.849 175.294 1.00 31.66 249 GLU B C 1
ATOM 6888 O O . GLU B 1 223 ? 203.226 187.400 174.159 1.00 33.50 249 GLU B O 1
ATOM 6894 N N . MET B 1 224 ? 204.044 188.061 176.154 1.00 30.57 250 MET B N 1
ATOM 6895 C CA . MET B 1 224 ? 205.447 187.953 175.780 1.00 30.37 250 MET B CA 1
ATOM 6896 C C . MET B 1 224 ? 206.214 187.141 176.815 1.00 31.93 250 MET B C 1
ATOM 6897 O O . MET B 1 224 ? 205.988 187.282 178.019 1.00 35.92 250 MET B O 1
ATOM 6902 N N . HIS B 1 225 ? 207.123 186.294 176.338 1.00 30.30 251 HIS B N 1
ATOM 6903 C CA . HIS B 1 225 ? 208.100 185.616 177.182 1.00 26.55 251 HIS B CA 1
ATOM 6904 C C . HIS B 1 225 ? 209.394 186.420 177.151 1.00 27.47 251 HIS B C 1
ATOM 6905 O O . HIS B 1 225 ? 209.917 186.717 176.073 1.00 29.91 251 HIS B O 1
ATOM 6912 N N . LEU B 1 226 ? 209.910 186.761 178.334 1.00 27.82 252 LEU B N 1
ATOM 6913 C CA . LEU B 1 226 ? 211.011 187.716 178.428 1.00 28.19 252 LEU B CA 1
ATOM 6914 C C . LEU B 1 226 ? 212.282 187.175 177.782 1.00 29.88 252 LEU B C 1
ATOM 6915 O O . LEU B 1 226 ? 212.945 187.876 177.010 1.00 31.54 252 LEU B O 1
ATOM 6920 N N . ARG B 1 227 ? 212.651 185.932 178.097 1.00 30.64 253 ARG B N 1
ATOM 6921 C CA . ARG B 1 227 ? 213.882 185.376 177.545 1.00 26.71 253 ARG B CA 1
ATOM 6922 C C . ARG B 1 227 ? 213.730 185.053 176.065 1.00 29.62 253 ARG B C 1
ATOM 6923 O O . ARG B 1 227 ? 214.615 185.366 175.262 1.00 32.95 253 ARG B O 1
ATOM 6931 N N . GLY B 1 228 ? 212.607 184.442 175.681 1.00 28.35 254 GLY B N 1
ATOM 6932 C CA . GLY B 1 228 ? 212.411 184.035 174.303 1.00 25.89 254 GLY B CA 1
ATOM 6933 C C . GLY B 1 228 ? 212.240 185.181 173.330 1.00 28.06 254 GLY B C 1
ATOM 6934 O O . GLY B 1 228 ? 212.362 184.970 172.121 1.00 28.33 254 GLY B O 1
ATOM 6935 N N . PHE B 1 229 ? 211.964 186.388 173.828 1.00 29.26 255 PHE B N 1
ATOM 6936 C CA . PHE B 1 229 ? 211.737 187.524 172.940 1.00 24.89 255 PHE B CA 1
ATOM 6937 C C . PHE B 1 229 ? 212.978 187.862 172.121 1.00 26.67 255 PHE B C 1
ATOM 6938 O O . PHE B 1 229 ? 212.871 188.165 170.928 1.00 29.02 255 PHE B O 1
ATOM 6946 N N . THR B 1 230 ? 214.165 187.821 172.737 1.00 29.33 256 THR B N 1
ATOM 6947 C CA . THR B 1 230 ? 215.390 188.235 172.059 1.00 27.70 256 THR B CA 1
ATOM 6948 C C . THR B 1 230 ? 216.507 187.202 172.170 1.00 29.76 256 THR B C 1
ATOM 6949 O O . THR B 1 230 ? 217.668 187.534 171.926 1.00 32.19 256 THR B O 1
ATOM 6953 N N . LYS B 1 231 ? 216.190 185.953 172.514 1.00 32.43 257 LYS B N 1
ATOM 6954 C CA . LYS B 1 231 ? 217.244 184.961 172.703 1.00 30.04 257 LYS B CA 1
ATOM 6955 C C . LYS B 1 231 ? 217.831 184.476 171.383 1.00 32.15 257 LYS B C 1
ATOM 6956 O O . LYS B 1 231 ? 219.009 184.107 171.335 1.00 37.03 257 LYS B O 1
ATOM 6962 N N . HIS B 1 232 ? 217.044 184.458 170.312 1.00 31.11 258 HIS B N 1
ATOM 6963 C CA . HIS B 1 232 ? 217.555 183.979 169.037 1.00 30.55 258 HIS B CA 1
ATOM 6964 C C . HIS B 1 232 ? 218.599 184.940 168.479 1.00 34.46 258 HIS B C 1
ATOM 6965 O O . HIS B 1 232 ? 218.574 186.144 168.742 1.00 36.18 258 HIS B O 1
ATOM 6972 N N . SER B 1 233 ? 219.527 184.386 167.697 1.00 36.93 259 SER B N 1
ATOM 6973 C CA . SER B 1 233 ? 220.656 185.156 167.190 1.00 34.69 259 SER B CA 1
ATOM 6974 C C . SER B 1 233 ? 220.239 186.277 166.245 1.00 40.49 259 SER B C 1
ATOM 6975 O O . SER B 1 233 ? 220.978 187.255 166.106 1.00 45.17 259 SER B O 1
ATOM 6978 N N . SER B 1 234 ? 219.077 186.167 165.604 1.00 39.72 260 SER B N 1
ATOM 6979 C CA . SER B 1 234 ? 218.641 187.163 164.634 1.00 36.28 260 SER B CA 1
ATOM 6980 C C . SER B 1 234 ? 218.070 188.420 165.277 1.00 38.61 260 SER B C 1
ATOM 6981 O O . SER B 1 234 ? 217.615 189.309 164.550 1.00 41.26 260 SER B O 1
ATOM 6984 N N . SER B 1 235 ? 218.069 188.519 166.608 1.00 36.73 261 SER B N 1
ATOM 6985 C CA . SER B 1 235 ? 217.577 189.732 167.253 1.00 34.95 261 SER B CA 1
ATOM 6986 C C . SER B 1 235 ? 218.581 190.873 167.149 1.00 37.57 261 SER B C 1
ATOM 6987 O O . SER B 1 235 ? 218.184 192.043 167.137 1.00 40.34 261 SER B O 1
ATOM 6990 N N . ASN B 1 236 ? 219.873 190.553 167.071 1.00 38.98 262 ASN B N 1
ATOM 6991 C CA . ASN B 1 236 ? 220.940 191.545 166.912 1.00 41.29 262 ASN B CA 1
ATOM 6992 C C . ASN B 1 236 ? 220.926 192.583 168.031 1.00 43.00 262 ASN B C 1
ATOM 6993 O O . ASN B 1 236 ? 221.085 193.780 167.790 1.00 48.72 262 ASN B O 1
ATOM 6998 N N . VAL B 1 237 ? 220.740 192.126 169.264 1.00 42.09 263 VAL B N 1
ATOM 6999 C CA . VAL B 1 237 ? 220.775 193.000 170.427 1.00 42.44 263 VAL B CA 1
ATOM 7000 C C . VAL B 1 237 ? 222.030 192.690 171.233 1.00 48.99 263 VAL B C 1
ATOM 7001 O O . VAL B 1 237 ? 222.614 191.606 171.139 1.00 47.30 263 VAL B O 1
ATOM 7005 N N . GLU B 1 238 ? 222.449 193.670 172.039 1.00 49.77 264 GLU B N 1
ATOM 7006 C CA . GLU B 1 238 ? 223.705 193.546 172.773 1.00 52.79 264 GLU B CA 1
ATOM 7007 C C . GLU B 1 238 ? 223.651 192.453 173.835 1.00 51.58 264 GLU B C 1
ATOM 7008 O O . GLU B 1 238 ? 224.641 191.742 174.036 1.00 53.92 264 GLU B O 1
ATOM 7014 N N . HIS B 1 239 ? 222.521 192.305 174.523 1.00 48.93 265 HIS B N 1
ATOM 7015 C CA . HIS B 1 239 ? 222.372 191.342 175.615 1.00 44.18 265 HIS B CA 1
ATOM 7016 C C . HIS B 1 239 ? 221.139 190.489 175.349 1.00 42.35 265 HIS B C 1
ATOM 7017 O O . HIS B 1 239 ? 220.061 190.746 175.898 1.00 42.42 265 HIS B O 1
ATOM 7024 N N . PRO B 1 240 ? 221.263 189.463 174.508 1.00 41.21 266 PRO B N 1
ATOM 7025 C CA . PRO B 1 240 ? 220.087 188.662 174.138 1.00 34.48 266 PRO B CA 1
ATOM 7026 C C . PRO B 1 240 ? 219.539 187.884 175.326 1.00 33.98 266 PRO B C 1
ATOM 7027 O O . PRO B 1 240 ? 220.286 187.240 176.065 1.00 38.37 266 PRO B O 1
ATOM 7031 N N . GLY B 1 241 ? 218.220 187.943 175.497 1.00 30.78 267 GLY B N 1
ATOM 7032 C CA . GLY B 1 241 ? 217.543 187.197 176.536 1.00 27.31 267 GLY B CA 1
ATOM 7033 C C . GLY B 1 241 ? 217.426 187.883 177.878 1.00 29.38 267 GLY B C 1
ATOM 7034 O O . GLY B 1 241 ? 217.127 187.209 178.869 1.00 31.61 267 GLY B O 1
ATOM 7035 N N . THR B 1 242 ? 217.646 189.191 177.950 1.00 32.30 268 THR B N 1
ATOM 7036 C CA . THR B 1 242 ? 217.630 189.915 179.210 1.00 31.58 268 THR B CA 1
ATOM 7037 C C . THR B 1 242 ? 216.588 191.027 179.180 1.00 31.82 268 THR B C 1
ATOM 7038 O O . THR B 1 242 ? 215.941 191.284 178.162 1.00 34.23 268 THR B O 1
ATOM 7042 N N . TYR B 1 243 ? 216.424 191.682 180.333 1.00 31.38 269 TYR B N 1
ATOM 7043 C CA . TYR B 1 243 ? 215.518 192.823 180.417 1.00 30.68 269 TYR B CA 1
ATOM 7044 C C . TYR B 1 243 ? 215.989 193.967 179.528 1.00 33.03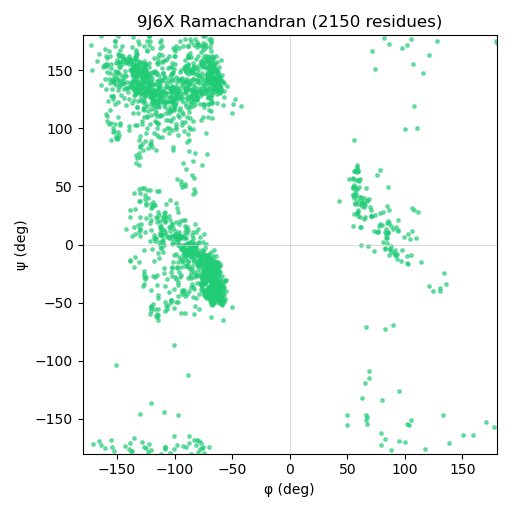 269 TYR B C 1
ATOM 7045 O O . TYR B 1 243 ? 215.177 194.627 178.872 1.00 35.13 269 TYR B O 1
ATOM 7054 N N . ILE B 1 244 ? 217.298 194.227 179.511 1.00 33.67 270 ILE B N 1
ATOM 7055 C CA . ILE B 1 244 ? 217.842 195.302 178.688 1.00 34.93 270 ILE B CA 1
ATOM 7056 C C . ILE B 1 244 ? 217.714 194.970 177.207 1.00 37.33 270 ILE B C 1
ATOM 7057 O O . ILE B 1 244 ? 217.498 195.865 176.381 1.00 39.79 270 ILE B O 1
ATOM 7062 N N . GLY B 1 245 ? 217.840 193.693 176.845 1.00 36.62 271 GLY B N 1
ATOM 7063 C CA . GLY B 1 245 ? 217.719 193.312 175.448 1.00 33.97 271 GLY B CA 1
ATOM 7064 C C . GLY B 1 245 ? 216.347 193.600 174.872 1.00 33.53 271 GLY B C 1
ATOM 7065 O O . GLY B 1 245 ? 216.218 193.950 173.697 1.00 37.30 271 GLY B O 1
ATOM 7066 N N . ALA B 1 246 ? 215.302 193.457 175.690 1.00 33.84 272 ALA B N 1
ATOM 7067 C CA . ALA B 1 246 ? 213.941 193.675 175.216 1.00 31.75 272 ALA B CA 1
ATOM 7068 C C . ALA B 1 246 ? 213.626 195.146 174.985 1.00 35.24 272 ALA B C 1
ATOM 7069 O O . ALA B 1 246 ? 212.669 195.454 174.268 1.00 36.04 272 ALA B O 1
ATOM 7071 N N . ILE B 1 247 ? 214.402 196.059 175.575 1.00 34.24 273 ILE B N 1
ATOM 7072 C CA . ILE B 1 247 ? 214.138 197.484 175.406 1.00 34.64 273 ILE B CA 1
ATOM 7073 C C . ILE B 1 247 ? 214.347 197.904 173.957 1.00 36.14 273 ILE B C 1
ATOM 7074 O O . ILE B 1 247 ? 213.613 198.753 173.434 1.00 38.84 273 ILE B O 1
ATOM 7079 N N . SER B 1 248 ? 215.328 197.307 173.278 1.00 37.55 274 SER B N 1
ATOM 7080 C CA . SER B 1 248 ? 215.604 197.614 171.879 1.00 35.89 274 SER B CA 1
ATOM 7081 C C . SER B 1 248 ? 214.443 197.285 170.950 1.00 34.85 274 SER B C 1
ATOM 7082 O O . SER B 1 248 ? 214.394 197.823 169.840 1.00 37.74 274 SER B O 1
ATOM 7085 N N . LYS B 1 249 ? 213.517 196.425 171.368 1.00 35.66 275 LYS B N 1
ATOM 7086 C CA . LYS B 1 249 ? 212.455 195.937 170.499 1.00 32.78 275 LYS B CA 1
ATOM 7087 C C . LYS B 1 249 ? 211.081 196.484 170.865 1.00 35.78 275 LYS B C 1
ATOM 7088 O O . LYS B 1 249 ? 210.073 195.974 170.367 1.00 38.60 275 LYS B O 1
ATOM 7094 N N . LEU B 1 250 ? 211.008 197.505 171.717 1.00 35.22 276 LEU B N 1
ATOM 7095 C CA . LEU B 1 250 ? 209.720 198.083 172.080 1.00 33.10 276 LEU B CA 1
ATOM 7096 C C . LEU B 1 250 ? 209.128 198.945 170.971 1.00 36.37 276 LEU B C 1
ATOM 7097 O O . LEU B 1 250 ? 207.901 199.076 170.892 1.00 38.61 276 LEU B O 1
ATOM 7102 N N . ASP B 1 251 ? 209.967 199.527 170.111 1.00 39.18 277 ASP B N 1
ATOM 7103 C CA . ASP B 1 251 ? 209.451 200.288 168.980 1.00 37.55 277 ASP B CA 1
ATOM 7104 C C . ASP B 1 251 ? 208.715 199.393 167.993 1.00 37.83 277 ASP B C 1
ATOM 7105 O O . ASP B 1 251 ? 207.739 199.828 167.371 1.00 39.53 277 ASP B O 1
ATOM 7110 N N . TYR B 1 252 ? 209.161 198.144 167.840 1.00 36.72 278 TYR B N 1
ATOM 7111 C CA . TYR B 1 252 ? 208.444 197.198 166.992 1.00 35.86 278 TYR B CA 1
ATOM 7112 C C . TYR B 1 252 ? 207.048 196.923 167.536 1.00 36.23 278 TYR B C 1
ATOM 7113 O O . TYR B 1 252 ? 206.074 196.875 166.775 1.00 37.20 278 TYR B O 1
ATOM 7122 N N . LEU B 1 253 ? 206.932 196.738 168.851 1.00 34.47 279 LEU B N 1
ATOM 7123 C CA . LEU B 1 253 ? 205.621 196.535 169.457 1.00 34.89 279 LEU B CA 1
ATOM 7124 C C . LEU B 1 253 ? 204.749 197.773 169.302 1.00 36.79 279 LEU B C 1
ATOM 7125 O O . LEU B 1 253 ? 203.544 197.666 169.050 1.00 36.82 279 LEU B O 1
ATOM 7130 N N . LYS B 1 254 ? 205.343 198.958 169.452 1.00 38.13 280 LYS B N 1
ATOM 7131 C CA . LYS B 1 254 ? 204.582 200.191 169.277 1.00 36.99 280 LYS B CA 1
ATOM 7132 C C . LYS B 1 254 ? 204.061 200.329 167.851 1.00 37.31 280 LYS B C 1
ATOM 7133 O O . LYS B 1 254 ? 202.922 200.760 167.642 1.00 39.12 280 LYS B O 1
ATOM 7139 N N . GLU B 1 255 ? 204.878 199.977 166.857 1.00 36.90 281 GLU B N 1
ATOM 7140 C CA . GLU B 1 255 ? 204.423 200.059 165.474 1.00 33.40 281 GLU B CA 1
ATOM 7141 C C . GLU B 1 255 ? 203.474 198.926 165.109 1.00 37.86 281 GLU B C 1
ATOM 7142 O O . GLU B 1 255 ? 202.746 199.038 164.118 1.00 42.47 281 GLU B O 1
ATOM 7148 N N . LEU B 1 256 ? 203.464 197.839 165.883 1.00 38.99 282 LEU B N 1
ATOM 7149 C CA . LEU B 1 256 ? 202.493 196.775 165.653 1.00 35.70 282 LEU B CA 1
ATOM 7150 C C . LEU B 1 256 ? 201.093 197.189 166.092 1.00 35.74 282 LEU B C 1
ATOM 7151 O O . LEU B 1 256 ? 200.102 196.679 165.559 1.00 38.45 282 LEU B O 1
ATOM 7156 N N . GLY B 1 257 ? 200.991 198.108 167.046 1.00 33.94 283 GLY B N 1
ATOM 7157 C CA . GLY B 1 257 ? 199.714 198.594 167.520 1.00 32.79 283 GLY B CA 1
ATOM 7158 C C . GLY B 1 257 ? 199.324 198.170 168.919 1.00 35.69 283 GLY B C 1
ATOM 7159 O O . GLY B 1 257 ? 198.197 198.457 169.339 1.00 37.55 283 GLY B O 1
ATOM 7160 N N . VAL B 1 258 ? 200.201 197.503 169.649 1.00 34.60 284 VAL B N 1
ATOM 7161 C CA . VAL B 1 258 ? 199.918 197.092 171.018 1.00 33.37 284 VAL B CA 1
ATOM 7162 C C . VAL B 1 258 ? 200.263 198.241 171.954 1.00 35.44 284 VAL B C 1
ATOM 7163 O O . VAL B 1 258 ? 201.143 199.061 171.674 1.00 39.38 284 VAL B O 1
ATOM 7167 N N . ASN B 1 259 ? 199.541 198.320 173.071 1.00 34.06 285 ASN B N 1
ATOM 7168 C CA . ASN B 1 259 ? 199.821 199.314 174.098 1.00 34.55 285 ASN B CA 1
ATOM 7169 C C . ASN B 1 259 ? 199.891 198.700 175.490 1.00 33.31 285 ASN B C 1
ATOM 7170 O O . ASN B 1 259 ? 199.920 199.439 176.480 1.00 33.67 285 ASN B O 1
ATOM 7175 N N . CYS B 1 260 ? 199.919 197.374 175.591 1.00 29.08 286 CYS B N 1
ATOM 7176 C CA . CYS B 1 260 ? 200.061 196.691 176.868 1.00 28.64 286 CYS B CA 1
ATOM 7177 C C . CYS B 1 260 ? 200.756 195.361 176.628 1.00 31.12 286 CYS B C 1
ATOM 7178 O O . CYS B 1 260 ? 200.442 194.660 175.663 1.00 32.53 286 CYS B O 1
ATOM 7181 N N . VAL B 1 261 ? 201.698 195.022 177.501 1.00 29.90 287 VAL B N 1
ATOM 7182 C CA . VAL B 1 261 ? 202.470 193.792 177.398 1.00 27.43 287 VAL B CA 1
ATOM 7183 C C . VAL B 1 261 ? 202.258 192.986 178.670 1.00 29.06 287 VAL B C 1
ATOM 7184 O O . VAL B 1 261 ? 202.440 193.504 179.777 1.00 32.35 287 VAL B O 1
ATOM 7188 N N . GLU B 1 262 ? 201.869 191.726 178.512 1.00 29.52 288 GLU B N 1
ATOM 7189 C CA . GLU B 1 262 ? 201.737 190.796 179.624 1.00 31.28 288 GLU B CA 1
ATOM 7190 C C . GLU B 1 262 ? 202.967 189.898 179.657 1.00 30.49 288 GLU B C 1
ATOM 7191 O O . GLU B 1 262 ? 203.202 189.128 178.722 1.00 33.77 288 GLU B O 1
ATOM 7197 N N . LEU B 1 263 ? 203.742 189.996 180.730 1.00 31.41 289 LEU B N 1
ATOM 7198 C CA . LEU B 1 263 ? 204.968 189.226 180.872 1.00 30.63 289 LEU B CA 1
ATOM 7199 C C . LEU B 1 263 ? 204.663 187.867 181.485 1.00 30.08 289 LEU B C 1
ATOM 7200 O O . LEU B 1 263 ? 203.922 187.775 182.466 1.00 33.08 289 LEU B O 1
ATOM 7205 N N . MET B 1 264 ? 205.234 186.817 180.903 1.00 28.42 290 MET B N 1
ATOM 7206 C CA . MET B 1 264 ? 205.195 185.505 181.520 1.00 29.67 290 MET B CA 1
ATOM 7207 C C . MET B 1 264 ? 206.021 185.539 182.807 1.00 31.37 290 MET B C 1
ATOM 7208 O O . MET B 1 264 ? 206.860 186.423 182.980 1.00 30.26 290 MET B O 1
ATOM 7213 N N . PRO B 1 265 ? 205.782 184.586 183.746 1.00 31.86 291 PRO B N 1
ATOM 7214 C CA . PRO B 1 265 ? 206.315 184.724 185.113 1.00 30.91 291 PRO B CA 1
ATOM 7215 C C . PRO B 1 265 ? 207.750 185.223 185.222 1.00 28.14 291 PRO B C 1
ATOM 7216 O O . PRO B 1 265 ? 208.685 184.591 184.726 1.00 31.94 291 PRO B O 1
ATOM 7220 N N . CYS B 1 266 ? 207.922 186.371 185.877 1.00 30.14 292 CYS B N 1
ATOM 7221 C CA . CYS B 1 266 ? 209.230 186.986 186.055 1.00 28.42 292 CYS B CA 1
ATOM 7222 C C . CYS B 1 266 ? 209.690 186.979 187.507 1.00 27.82 292 CYS B C 1
ATOM 7223 O O . CYS B 1 266 ? 210.704 187.607 187.826 1.00 31.66 292 CYS B O 1
ATOM 7226 N N . HIS B 1 267 ? 208.971 186.301 188.395 1.00 28.38 293 HIS B N 1
ATOM 7227 C CA . HIS B 1 267 ? 209.473 186.073 189.740 1.00 26.44 293 HIS B CA 1
ATOM 7228 C C . HIS B 1 267 ? 210.592 185.037 189.710 1.00 29.15 293 HIS B C 1
ATOM 7229 O O . HIS B 1 267 ? 210.699 184.225 188.788 1.00 34.30 293 HIS B O 1
ATOM 7236 N N . GLU B 1 268 ? 211.436 185.079 190.735 1.00 27.45 294 GLU B N 1
ATOM 7237 C CA . GLU B 1 268 ? 212.592 184.197 190.799 1.00 29.22 294 GLU B CA 1
ATOM 7238 C C . GLU B 1 268 ? 212.167 182.732 190.828 1.00 29.07 294 GLU B C 1
ATOM 7239 O O . GLU B 1 268 ? 211.275 182.341 191.584 1.00 28.25 294 GLU B O 1
ATOM 7245 N N . PHE B 1 269 ? 212.811 181.920 189.990 1.00 27.56 295 PHE B N 1
ATOM 7246 C CA . PHE B 1 269 ? 212.532 180.492 189.937 1.00 28.45 295 PHE B CA 1
ATOM 7247 C C . PHE B 1 269 ? 213.800 179.750 189.538 1.00 27.15 295 PHE B C 1
ATOM 7248 O O . PHE B 1 269 ? 214.764 180.340 189.048 1.00 32.65 295 PHE B O 1
ATOM 7256 N N . ASN B 1 270 ? 213.791 178.440 189.763 1.00 28.03 296 ASN B N 1
ATOM 7257 C CA . ASN B 1 270 ? 214.907 177.572 189.412 1.00 29.27 296 ASN B CA 1
ATOM 7258 C C . ASN B 1 270 ? 214.627 176.915 188.066 1.00 30.88 296 ASN B C 1
ATOM 7259 O O . ASN B 1 270 ? 213.732 176.072 187.956 1.00 34.72 296 ASN B O 1
ATOM 7264 N N . GLU B 1 271 ? 215.392 177.302 187.049 1.00 29.19 297 GLU B N 1
ATOM 7265 C CA . GLU B 1 271 ? 215.261 176.709 185.725 1.00 28.83 297 GLU B CA 1
ATOM 7266 C C . GLU B 1 271 ? 215.968 175.366 185.609 1.00 34.78 297 GLU B C 1
ATOM 7267 O O . GLU B 1 271 ? 215.818 174.694 184.585 1.00 37.79 297 GLU B O 1
ATOM 7273 N N . LEU B 1 272 ? 216.726 174.960 186.628 1.00 33.47 298 LEU B N 1
ATOM 7274 C CA . LEU B 1 272 ? 217.365 173.651 186.680 1.00 35.93 298 LEU B CA 1
ATOM 7275 C C . LEU B 1 272 ? 216.688 172.728 187.686 1.00 38.13 298 LEU B C 1
ATOM 7276 O O . LEU B 1 272 ? 217.310 171.774 188.160 1.00 43.08 298 LEU B O 1
ATOM 7281 N N . GLU B 1 273 ? 215.421 172.992 188.014 1.00 37.94 299 GLU B N 1
ATOM 7282 C CA . GLU B 1 273 ? 214.801 172.367 189.178 1.00 41.72 299 GLU B CA 1
ATOM 7283 C C . GLU B 1 273 ? 214.651 170.858 189.005 1.00 46.87 299 GLU B C 1
ATOM 7284 O O . GLU B 1 273 ? 214.799 170.105 189.973 1.00 52.37 299 GLU B O 1
ATOM 7290 N N . TYR B 1 274 ? 214.357 170.392 187.792 1.00 48.17 300 TYR B N 1
ATOM 7291 C CA . TYR B 1 274 ? 214.352 168.956 187.541 1.00 52.60 300 TYR B CA 1
ATOM 7292 C C . TYR B 1 274 ? 215.334 168.612 186.431 1.00 55.12 300 TYR B C 1
ATOM 7293 O O . TYR B 1 274 ? 214.996 167.882 185.495 1.00 60.92 300 TYR B O 1
ATOM 7302 N N . PHE B 1 275 ? 216.545 169.155 186.518 1.00 55.96 301 PHE B N 1
ATOM 7303 C CA . PHE B 1 275 ? 217.591 168.872 185.545 1.00 57.34 301 PHE B CA 1
ATOM 7304 C C . PHE B 1 275 ? 218.384 167.617 185.883 1.00 61.57 301 PHE B C 1
ATOM 7305 O O . PHE B 1 275 ? 218.965 167.003 184.982 1.00 63.60 301 PHE B O 1
ATOM 7313 N N . SER B 1 276 ? 218.423 167.221 187.158 1.00 63.00 302 SER B N 1
ATOM 7314 C CA . SER B 1 276 ? 219.149 166.011 187.534 1.00 68.04 302 SER B CA 1
ATOM 7315 C C . SER B 1 276 ? 218.455 164.772 186.985 1.00 71.97 302 SER B C 1
ATOM 7316 O O . SER B 1 276 ? 219.029 164.029 186.181 1.00 73.56 302 SER B O 1
ATOM 7319 N N . CYS B 1 277 ? 217.220 164.531 187.412 1.00 72.56 303 CYS B N 1
ATOM 7320 C CA . CYS B 1 277 ? 216.363 163.579 186.725 1.00 73.27 303 CYS B CA 1
ATOM 7321 C C . CYS B 1 277 ? 216.020 164.140 185.354 1.00 73.10 303 CYS B C 1
ATOM 7322 O O . CYS B 1 277 ? 215.814 165.346 185.203 1.00 73.26 303 CYS B O 1
ATOM 7325 N N . SER B 1 278 ? 215.966 163.265 184.358 1.00 72.78 304 SER B N 1
ATOM 7326 C CA . SER B 1 278 ? 215.841 163.655 182.948 1.00 71.90 304 SER B CA 1
ATOM 7327 C C . SER B 1 278 ? 216.900 164.724 182.652 1.00 69.07 304 SER B C 1
ATOM 7328 O O . SER B 1 278 ? 217.944 164.782 183.308 1.00 71.00 304 SER B O 1
ATOM 7331 N N . SER B 1 279 ? 216.670 165.565 181.641 1.00 63.81 305 SER B N 1
ATOM 7332 C CA . SER B 1 279 ? 217.636 166.610 181.324 1.00 63.23 305 SER B CA 1
ATOM 7333 C C . SER B 1 279 ? 216.969 167.917 180.907 1.00 60.46 305 SER B C 1
ATOM 7334 O O . SER B 1 279 ? 217.649 168.812 180.391 1.00 59.62 305 SER B O 1
ATOM 7337 N N . LYS B 1 280 ? 215.667 168.056 181.125 1.00 59.40 306 LYS B N 1
ATOM 7338 C CA . LYS B 1 280 ? 214.907 169.187 180.617 1.00 53.99 306 LYS B CA 1
ATOM 7339 C C . LYS B 1 280 ? 215.026 170.398 181.537 1.00 49.69 306 LYS B C 1
ATOM 7340 O O . LYS B 1 280 ? 215.259 170.280 182.741 1.00 52.54 306 LYS B O 1
ATOM 7346 N N . MET B 1 281 ? 214.859 171.576 180.944 1.00 44.59 307 MET B N 1
ATOM 7347 C CA . MET B 1 281 ? 214.801 172.825 181.683 1.00 43.43 307 MET B CA 1
ATOM 7348 C C . MET B 1 281 ? 213.365 173.128 182.102 1.00 43.04 307 MET B C 1
ATOM 7349 O O . MET B 1 281 ? 212.413 172.471 181.680 1.00 49.69 307 MET B O 1
ATOM 7354 N N . ASN B 1 282 ? 213.217 174.141 182.947 1.00 37.98 308 ASN B N 1
ATOM 7355 C CA . ASN B 1 282 ? 211.917 174.733 183.250 1.00 37.11 308 ASN B CA 1
ATOM 7356 C C . ASN B 1 282 ? 211.898 176.109 182.592 1.00 38.92 308 ASN B C 1
ATOM 7357 O O . ASN B 1 282 ? 212.434 177.077 183.136 1.00 38.28 308 ASN B O 1
ATOM 7362 N N . PHE B 1 283 ? 211.284 176.194 181.414 1.00 36.34 309 PHE B N 1
ATOM 7363 C CA . PHE B 1 283 ? 211.354 177.392 180.586 1.00 30.65 309 PHE B CA 1
ATOM 7364 C C . PHE B 1 283 ? 210.281 178.423 180.912 1.00 30.32 309 PHE B C 1
ATOM 7365 O O . PHE B 1 283 ? 210.571 179.621 180.917 1.00 31.14 309 PHE B O 1
ATOM 7373 N N . TRP B 1 284 ? 209.046 177.995 181.186 1.00 32.84 310 TRP B N 1
ATOM 7374 C CA . TRP B 1 284 ? 207.971 178.951 181.435 1.00 32.25 310 TRP B CA 1
ATOM 7375 C C . TRP B 1 284 ? 208.078 179.601 182.808 1.00 34.32 310 TRP B C 1
ATOM 7376 O O . TRP B 1 284 ? 207.706 180.767 182.963 1.00 35.91 310 TRP B O 1
ATOM 7387 N N . GLY B 1 285 ? 208.568 178.872 183.806 1.00 32.80 311 GLY B N 1
ATOM 7388 C CA . GLY B 1 285 ? 208.782 179.444 185.117 1.00 31.09 311 GLY B CA 1
ATOM 7389 C C . GLY B 1 285 ? 207.582 179.479 186.033 1.00 32.01 311 GLY B C 1
ATOM 7390 O O . GLY B 1 285 ? 207.457 180.414 186.830 1.00 33.65 311 GLY B O 1
ATOM 7391 N N . TYR B 1 286 ? 206.694 178.493 185.953 1.00 36.67 312 TYR B N 1
ATOM 7392 C CA . TYR B 1 286 ? 205.538 178.428 186.849 1.00 32.29 312 TYR B CA 1
ATOM 7393 C C . TYR B 1 286 ? 205.850 177.627 188.111 1.00 35.28 312 TYR B C 1
ATOM 7394 O O . TYR B 1 286 ? 205.114 176.724 188.499 1.00 38.38 312 TYR B O 1
ATOM 7403 N N . SER B 1 287 ? 206.963 177.966 188.765 1.00 32.48 313 SER B N 1
ATOM 7404 C CA . SER B 1 287 ? 207.352 177.350 190.036 1.00 31.22 313 SER B CA 1
ATOM 7405 C C . SER B 1 287 ? 208.165 178.393 190.805 1.00 30.56 313 SER B C 1
ATOM 7406 O O . SER B 1 287 ? 209.389 178.458 190.681 1.00 32.64 313 SER B O 1
ATOM 7409 N N . THR B 1 288 ? 207.475 179.175 191.627 1.00 29.02 314 THR B N 1
ATOM 7410 C CA . THR B 1 288 ? 208.075 180.354 192.233 1.00 24.59 314 THR B CA 1
ATOM 7411 C C . THR B 1 288 ? 208.802 180.006 193.525 1.00 28.66 314 THR B C 1
ATOM 7412 O O . THR B 1 288 ? 208.319 179.212 194.336 1.00 27.52 314 THR B O 1
ATOM 7416 N N . ILE B 1 289 ? 209.972 180.607 193.706 1.00 28.95 315 ILE B N 1
ATOM 7417 C CA . ILE B 1 289 ? 210.747 180.482 194.934 1.00 25.58 315 ILE B CA 1
ATOM 7418 C C . ILE B 1 289 ? 210.505 181.660 195.867 1.00 27.37 315 ILE B C 1
ATOM 7419 O O . ILE B 1 289 ? 210.231 181.476 197.052 1.00 31.87 315 ILE B O 1
ATOM 7424 N N . ASN B 1 290 ? 210.599 182.882 195.349 1.00 26.68 316 ASN B N 1
ATOM 7425 C CA . ASN B 1 290 ? 210.361 184.082 196.140 1.00 24.38 316 ASN B CA 1
ATOM 7426 C C . ASN B 1 290 ? 209.471 185.029 195.350 1.00 25.65 316 ASN B C 1
ATOM 7427 O O . ASN B 1 290 ? 209.765 185.340 194.193 1.00 27.65 316 ASN B O 1
ATOM 7432 N N . PHE B 1 291 ? 208.393 185.490 195.982 1.00 24.83 317 PHE B N 1
ATOM 7433 C CA . PHE B 1 291 ? 207.409 186.335 195.319 1.00 25.31 317 PHE B CA 1
ATOM 7434 C C . PHE B 1 291 ? 207.794 187.807 195.293 1.00 25.85 317 PHE B C 1
ATOM 7435 O O . PHE B 1 291 ? 207.202 188.568 194.523 1.00 29.48 317 PHE B O 1
ATOM 7443 N N . PHE B 1 292 ? 208.764 188.224 196.099 1.00 24.46 318 PHE B N 1
ATOM 7444 C CA . PHE B 1 292 ? 209.183 189.616 196.154 1.00 23.48 318 PHE B CA 1
ATOM 7445 C C . PHE B 1 292 ? 210.348 189.931 195.224 1.00 25.87 318 PHE B C 1
ATOM 7446 O O . PHE B 1 292 ? 210.741 191.098 195.127 1.00 27.32 318 PHE B O 1
ATOM 7454 N N . SER B 1 293 ? 210.903 188.933 194.539 1.00 26.07 319 SER B N 1
ATOM 7455 C CA . SER B 1 293 ? 212.140 189.123 193.801 1.00 24.82 319 SER B CA 1
ATOM 7456 C C . SER B 1 293 ? 211.943 188.904 192.306 1.00 23.94 319 SER B C 1
ATOM 7457 O O . SER B 1 293 ? 211.108 188.098 191.890 1.00 29.21 319 SER B O 1
ATOM 7460 N N . PRO B 1 294 ? 212.697 189.614 191.475 1.00 24.56 320 PRO B N 1
ATOM 7461 C CA . PRO B 1 294 ? 212.732 189.298 190.046 1.00 27.41 320 PRO B CA 1
ATOM 7462 C C . PRO B 1 294 ? 213.598 188.078 189.772 1.00 27.11 320 PRO B C 1
ATOM 7463 O O . PRO B 1 294 ? 214.377 187.627 190.612 1.00 28.65 320 PRO B O 1
ATOM 7467 N N . MET B 1 295 ? 213.448 187.542 188.565 1.00 28.29 321 MET B N 1
ATOM 7468 C CA . MET B 1 295 ? 214.313 186.454 188.123 1.00 29.21 321 MET B CA 1
ATOM 7469 C C . MET B 1 295 ? 215.677 187.027 187.761 1.00 28.41 321 MET B C 1
ATOM 7470 O O . MET B 1 295 ? 215.819 187.733 186.760 1.00 27.82 321 MET B O 1
ATOM 7475 N N . ILE B 1 296 ? 216.680 186.725 188.586 1.00 30.20 322 ILE B N 1
ATOM 7476 C CA . ILE B 1 296 ? 218.001 187.320 188.421 1.00 31.49 322 ILE B CA 1
ATOM 7477 C C . ILE B 1 296 ? 218.672 186.829 187.144 1.00 30.24 322 ILE B C 1
ATOM 7478 O O . ILE B 1 296 ? 219.390 187.588 186.483 1.00 33.81 322 ILE B O 1
ATOM 7483 N N . ARG B 1 297 ? 218.439 185.580 186.758 1.00 30.48 323 ARG B N 1
ATOM 7484 C CA . ARG B 1 297 ? 219.047 185.038 185.551 1.00 29.30 323 ARG B CA 1
ATOM 7485 C C . ARG B 1 297 ? 218.348 185.496 184.271 1.00 30.32 323 ARG B C 1
ATOM 7486 O O . ARG B 1 297 ? 218.684 185.003 183.190 1.00 32.15 323 ARG B O 1
ATOM 7494 N N . TYR B 1 298 ? 217.389 186.417 184.370 1.00 30.27 324 TYR B N 1
ATOM 7495 C CA . TYR B 1 298 ? 216.875 187.161 183.227 1.00 28.14 324 TYR B CA 1
ATOM 7496 C C . TYR B 1 298 ? 217.565 188.507 183.065 1.00 29.74 324 TYR B C 1
ATOM 7497 O O . TYR B 1 298 ? 217.152 189.308 182.226 1.00 32.24 324 TYR B O 1
ATOM 7506 N N . SER B 1 299 ? 218.591 188.777 183.863 1.00 31.71 325 SER B N 1
ATOM 7507 C CA . SER B 1 299 ? 219.297 190.046 183.859 1.00 34.31 325 SER B CA 1
ATOM 7508 C C . SER B 1 299 ? 220.703 189.855 183.304 1.00 39.87 325 SER B C 1
ATOM 7509 O O . SER B 1 299 ? 221.284 188.772 183.402 1.00 40.38 325 SER B O 1
ATOM 7512 N N . SER B 1 300 ? 221.243 190.917 182.706 1.00 39.46 326 SER B N 1
ATOM 7513 C CA . SER B 1 300 ? 222.578 190.849 182.126 1.00 43.12 326 SER B CA 1
ATOM 7514 C C . SER B 1 300 ? 223.685 190.992 183.160 1.00 44.75 326 SER B C 1
ATOM 7515 O O . SER B 1 300 ? 224.833 190.647 182.864 1.00 47.73 326 SER B O 1
ATOM 7518 N N . GLY B 1 301 ? 223.375 191.487 184.354 1.00 45.49 327 GLY B N 1
ATOM 7519 C CA . GLY B 1 301 ? 224.369 191.618 185.399 1.00 48.29 327 GLY B CA 1
ATOM 7520 C C . GLY B 1 301 ? 224.609 190.327 186.153 1.00 49.56 327 GLY B C 1
ATOM 7521 O O . GLY B 1 301 ? 225.756 189.940 186.388 1.00 55.22 327 GLY B O 1
ATOM 7522 N N . GLY B 1 302 ? 223.531 189.648 186.532 1.00 45.11 328 GLY B N 1
ATOM 7523 C CA . GLY B 1 302 ? 223.641 188.436 187.316 1.00 43.74 328 GLY B CA 1
ATOM 7524 C C . GLY B 1 302 ? 223.501 188.708 188.797 1.00 46.67 328 GLY B C 1
ATOM 7525 O O . GLY B 1 302 ? 222.518 189.316 189.229 1.00 47.09 328 GLY B O 1
ATOM 7526 N N . ILE B 1 303 ? 224.479 188.273 189.584 1.00 43.69 329 ILE B N 1
ATOM 7527 C CA . ILE B 1 303 ? 224.482 188.514 191.020 1.00 43.11 329 ILE B CA 1
ATOM 7528 C C . ILE B 1 303 ? 225.376 189.700 191.386 1.00 45.09 329 ILE B C 1
ATOM 7529 O O . ILE B 1 303 ? 225.781 189.836 192.537 1.00 49.72 329 ILE B O 1
ATOM 7534 N N . ARG B 1 304 ? 225.691 190.558 190.420 1.00 45.44 330 ARG B N 1
ATOM 7535 C CA . ARG B 1 304 ? 226.530 191.716 190.686 1.00 48.48 330 ARG B CA 1
ATOM 7536 C C . ARG B 1 304 ? 225.819 192.699 191.611 1.00 47.34 330 ARG B C 1
ATOM 7537 O O . ARG B 1 304 ? 224.638 193.009 191.438 1.00 49.26 330 ARG B O 1
ATOM 7545 N N . ASN B 1 305 ? 226.561 193.180 192.610 1.00 45.08 331 ASN B N 1
ATOM 7546 C CA . ASN B 1 305 ? 226.040 194.101 193.623 1.00 47.00 331 ASN B CA 1
ATOM 7547 C C . ASN B 1 305 ? 224.872 193.488 194.391 1.00 46.00 331 ASN B C 1
ATOM 7548 O O . ASN B 1 305 ? 223.992 194.192 194.890 1.00 49.04 331 ASN B O 1
ATOM 7553 N N . CYS B 1 306 ? 224.868 192.156 194.482 1.00 46.63 332 CYS B N 1
ATOM 7554 C CA . CYS B 1 306 ? 223.911 191.406 195.301 1.00 41.18 332 CYS B CA 1
ATOM 7555 C C . CYS B 1 306 ? 222.466 191.606 194.844 1.00 41.64 332 CYS B C 1
ATOM 7556 O O . CYS B 1 306 ? 221.560 191.742 195.667 1.00 44.07 332 CYS B O 1
ATOM 7559 N N . GLY B 1 307 ? 222.234 191.618 193.533 1.00 41.58 333 GLY B N 1
ATOM 7560 C CA . GLY B 1 307 ? 220.889 191.710 192.992 1.00 39.41 333 GLY B CA 1
ATOM 7561 C C . GLY B 1 307 ? 220.395 193.109 192.697 1.00 40.74 333 GLY B C 1
ATOM 7562 O O . GLY B 1 307 ? 219.333 193.258 192.070 1.00 42.04 333 GLY B O 1
ATOM 7563 N N . ARG B 1 308 ? 221.131 194.137 193.124 1.00 42.20 334 ARG B N 1
ATOM 7564 C CA . ARG B 1 308 ? 220.728 195.511 192.847 1.00 40.67 334 ARG B CA 1
ATOM 7565 C C . ARG B 1 308 ? 220.710 195.789 191.353 1.00 42.81 334 ARG B C 1
ATOM 7566 O O . ARG B 1 308 ? 219.825 196.496 190.859 1.00 45.25 334 ARG B O 1
ATOM 7574 N N . ASP B 1 309 ? 221.680 195.245 190.618 1.00 42.36 335 ASP B N 1
ATOM 7575 C CA . ASP B 1 309 ? 221.728 195.448 189.175 1.00 40.53 335 ASP B CA 1
ATOM 7576 C C . ASP B 1 309 ? 220.521 194.822 188.487 1.00 38.50 335 ASP B C 1
ATOM 7577 O O . ASP B 1 309 ? 219.950 195.407 187.563 1.00 39.78 335 ASP B O 1
ATOM 7582 N N . ALA B 1 310 ? 220.121 193.625 188.924 1.00 36.74 336 ALA B N 1
ATOM 7583 C CA . ALA B 1 310 ? 218.943 192.982 188.348 1.00 37.49 336 ALA B CA 1
ATOM 7584 C C . ALA B 1 310 ? 217.675 193.776 188.642 1.00 37.85 336 ALA B C 1
ATOM 7585 O O . ALA B 1 310 ? 216.823 193.963 187.758 1.00 38.21 336 ALA B O 1
ATOM 7587 N N . ILE B 1 311 ? 217.534 194.254 189.881 1.00 35.34 337 ILE B N 1
ATOM 7588 C CA . ILE B 1 311 ? 216.367 195.060 190.229 1.00 34.00 337 ILE B CA 1
ATOM 7589 C C . ILE B 1 311 ? 216.325 196.331 189.385 1.00 35.78 337 ILE B C 1
ATOM 7590 O O . ILE B 1 311 ? 215.275 196.704 188.839 1.00 38.29 337 ILE B O 1
ATOM 7595 N N . ASN B 1 312 ? 217.472 196.999 189.240 1.00 35.23 338 ASN B N 1
ATOM 7596 C CA . ASN B 1 312 ? 217.543 198.210 188.438 1.00 34.61 338 ASN B CA 1
ATOM 7597 C C . ASN B 1 312 ? 217.294 197.944 186.961 1.00 33.46 338 ASN B C 1
ATOM 7598 O O . ASN B 1 312 ? 216.719 198.797 186.286 1.00 34.92 338 ASN B O 1
ATOM 7603 N N . GLU B 1 313 ? 217.703 196.784 186.446 1.00 32.48 339 GLU B N 1
ATOM 7604 C CA . GLU B 1 313 ? 217.413 196.442 185.057 1.00 31.62 339 GLU B CA 1
ATOM 7605 C C . GLU B 1 313 ? 215.920 196.243 184.833 1.00 32.30 339 GLU B C 1
ATOM 7606 O O . GLU B 1 313 ? 215.375 196.676 183.809 1.00 34.29 339 GLU B O 1
ATOM 7612 N N . PHE B 1 314 ? 215.241 195.580 185.773 1.00 30.17 340 PHE B N 1
ATOM 7613 C CA . PHE B 1 314 ? 213.791 195.448 185.653 1.00 27.93 340 PHE B CA 1
ATOM 7614 C C . PHE B 1 314 ? 213.115 196.817 185.680 1.00 27.37 340 PHE B C 1
ATOM 7615 O O . PHE B 1 314 ? 212.197 197.088 184.889 1.00 28.47 340 PHE B O 1
ATOM 7623 N N . LYS B 1 315 ? 213.566 197.697 186.578 1.00 30.06 341 LYS B N 1
ATOM 7624 C CA . LYS B 1 315 ? 213.002 199.043 186.632 1.00 26.95 341 LYS B CA 1
ATOM 7625 C C . LYS B 1 315 ? 213.272 199.815 185.345 1.00 26.47 341 LYS B C 1
ATOM 7626 O O . LYS B 1 315 ? 212.420 200.583 184.884 1.00 29.42 341 LYS B O 1
ATOM 7632 N N . THR B 1 316 ? 214.456 199.633 184.754 1.00 25.42 342 THR B N 1
ATOM 7633 C CA . THR B 1 316 ? 214.759 200.262 183.472 1.00 26.65 342 THR B CA 1
ATOM 7634 C C . THR B 1 316 ? 213.827 199.776 182.374 1.00 26.81 342 THR B C 1
ATOM 7635 O O . THR B 1 316 ? 213.360 200.577 181.556 1.00 30.43 342 THR B O 1
ATOM 7639 N N . PHE B 1 317 ? 213.551 198.472 182.335 1.00 25.84 343 PHE B N 1
ATOM 7640 C CA . PHE B 1 317 ? 212.610 197.954 181.349 1.00 24.76 343 PHE B CA 1
ATOM 7641 C C . PHE B 1 317 ? 211.235 198.587 181.523 1.00 27.52 343 PHE B C 1
ATOM 7642 O O . PHE B 1 317 ? 210.600 199.002 180.545 1.00 29.70 343 PHE B O 1
ATOM 7650 N N . VAL B 1 318 ? 210.767 198.684 182.770 1.00 26.07 344 VAL B N 1
ATOM 7651 C CA . VAL B 1 318 ? 209.445 199.261 183.018 1.00 24.36 344 VAL B CA 1
ATOM 7652 C C . VAL B 1 318 ? 209.411 200.731 182.602 1.00 27.28 344 VAL B C 1
ATOM 7653 O O . VAL B 1 318 ? 208.455 201.194 181.966 1.00 28.50 344 VAL B O 1
ATOM 7657 N N . ARG B 1 319 ? 210.454 201.486 182.960 1.00 25.38 345 ARG B N 1
ATOM 7658 C CA . ARG B 1 319 ? 210.496 202.906 182.622 1.00 24.24 345 ARG B CA 1
ATOM 7659 C C . ARG B 1 319 ? 210.528 203.120 181.114 1.00 29.81 345 ARG B C 1
ATOM 7660 O O . ARG B 1 319 ? 209.832 203.998 180.588 1.00 30.98 345 ARG B O 1
ATOM 7668 N N . GLU B 1 320 ? 211.329 202.327 180.401 1.00 30.78 346 GLU B N 1
ATOM 7669 C CA . GLU B 1 320 ? 211.390 202.447 178.951 1.00 29.14 346 GLU B CA 1
ATOM 7670 C C . GLU B 1 320 ? 210.077 202.053 178.291 1.00 28.18 346 GLU B C 1
ATOM 7671 O O . GLU B 1 320 ? 209.694 202.658 177.285 1.00 31.24 346 GLU B O 1
ATOM 7677 N N . ALA B 1 321 ? 209.382 201.046 178.826 1.00 28.73 347 ALA B N 1
ATOM 7678 C CA . ALA B 1 321 ? 208.070 200.703 178.290 1.00 29.09 347 ALA B CA 1
ATOM 7679 C C . ALA B 1 321 ? 207.065 201.829 178.504 1.00 29.96 347 ALA B C 1
ATOM 7680 O O . ALA B 1 321 ? 206.291 202.151 177.597 1.00 29.42 347 ALA B O 1
ATOM 7682 N N . HIS B 1 322 ? 207.066 202.442 179.691 1.00 29.25 348 HIS B N 1
ATOM 7683 C CA . HIS B 1 322 ? 206.118 203.520 179.959 1.00 27.86 348 HIS B CA 1
ATOM 7684 C C . HIS B 1 322 ? 206.418 204.758 179.130 1.00 29.11 348 HIS B C 1
ATOM 7685 O O . HIS B 1 322 ? 205.495 205.485 178.748 1.00 30.56 348 HIS B O 1
ATOM 7692 N N . LYS B 1 323 ? 207.696 205.026 178.854 1.00 31.29 349 LYS B N 1
ATOM 7693 C CA . LYS B 1 323 ? 208.048 206.198 178.064 1.00 29.90 349 LYS B CA 1
ATOM 7694 C C . LYS B 1 323 ? 207.506 206.121 176.640 1.00 32.58 349 LYS B C 1
ATOM 7695 O O . LYS B 1 323 ? 207.275 207.164 176.020 1.00 36.48 349 LYS B O 1
ATOM 7701 N N . ARG B 1 324 ? 207.277 204.920 176.116 1.00 28.71 350 ARG B N 1
ATOM 7702 C CA . ARG B 1 324 ? 206.727 204.743 174.780 1.00 25.20 350 ARG B CA 1
ATOM 7703 C C . ARG B 1 324 ? 205.220 204.532 174.780 1.00 29.44 350 ARG B C 1
ATOM 7704 O O . ARG B 1 324 ? 204.656 204.212 173.732 1.00 33.75 350 ARG B O 1
ATOM 7712 N N . GLY B 1 325 ? 204.556 204.700 175.920 1.00 29.88 351 GLY B N 1
ATOM 7713 C CA . GLY B 1 325 ? 203.121 204.530 175.993 1.00 28.07 351 GLY B CA 1
ATOM 7714 C C . GLY B 1 325 ? 202.633 203.105 176.105 1.00 32.30 351 GLY B C 1
ATOM 7715 O O . GLY B 1 325 ? 201.519 202.815 175.657 1.00 34.91 351 GLY B O 1
ATOM 7716 N N . ILE B 1 326 ? 203.426 202.204 176.680 1.00 30.98 352 ILE B N 1
ATOM 7717 C CA . ILE B 1 326 ? 203.063 200.799 176.827 1.00 29.92 352 ILE B CA 1
ATOM 7718 C C . ILE B 1 326 ? 202.954 200.473 178.310 1.00 31.94 352 ILE B C 1
ATOM 7719 O O . ILE B 1 326 ? 203.874 200.760 179.084 1.00 33.27 352 ILE B O 1
ATOM 7724 N N . GLU B 1 327 ? 201.832 199.878 178.703 1.00 33.19 353 GLU B N 1
ATOM 7725 C CA . GLU B 1 327 ? 201.631 199.403 180.064 1.00 31.23 353 GLU B CA 1
ATOM 7726 C C . GLU B 1 327 ? 202.196 197.994 180.229 1.00 32.65 353 GLU B C 1
ATOM 7727 O O . GLU B 1 327 ? 202.424 197.271 179.258 1.00 33.11 353 GLU B O 1
ATOM 7733 N N . VAL B 1 328 ? 202.424 197.612 181.484 1.00 31.41 354 VAL B N 1
ATOM 7734 C CA . VAL B 1 328 ? 203.019 196.324 181.826 1.00 30.09 354 VAL B CA 1
ATOM 7735 C C . VAL B 1 328 ? 202.099 195.601 182.801 1.00 29.73 354 VAL B C 1
ATOM 7736 O O . VAL B 1 328 ? 201.720 196.159 183.837 1.00 30.77 354 VAL B O 1
ATOM 7740 N N . ILE B 1 329 ? 201.751 194.360 182.472 1.00 29.92 355 ILE B N 1
ATOM 7741 C CA . ILE B 1 329 ? 200.978 193.482 183.343 1.00 27.58 355 ILE B CA 1
ATOM 7742 C C . ILE B 1 329 ? 201.829 192.261 183.662 1.00 28.13 355 ILE B C 1
ATOM 7743 O O . ILE B 1 329 ? 202.441 191.670 182.766 1.00 31.20 355 ILE B O 1
ATOM 7748 N N . MET B 1 330 ? 201.877 191.890 184.937 1.00 27.46 356 MET B N 1
ATOM 7749 C CA . MET B 1 330 ? 202.722 190.801 185.408 1.00 27.87 356 MET B CA 1
ATOM 7750 C C . MET B 1 330 ? 201.907 189.539 185.649 1.00 31.59 356 MET B C 1
ATOM 7751 O O . MET B 1 330 ? 200.824 189.593 186.240 1.00 31.27 356 MET B O 1
ATOM 7756 N N . ASP B 1 331 ? 202.438 188.408 185.189 1.00 32.55 357 ASP B N 1
ATOM 7757 C CA . ASP B 1 331 ? 201.935 187.092 185.564 1.00 29.22 357 ASP B CA 1
ATOM 7758 C C . ASP B 1 331 ? 202.422 186.737 186.963 1.00 31.93 357 ASP B C 1
ATOM 7759 O O . ASP B 1 331 ? 203.616 186.851 187.255 1.00 39.46 357 ASP B O 1
ATOM 7764 N N . VAL B 1 332 ? 201.506 186.305 187.824 1.00 31.24 358 VAL B N 1
ATOM 7765 C CA . VAL B 1 332 ? 201.835 185.893 189.183 1.00 31.03 358 VAL B CA 1
ATOM 7766 C C . VAL B 1 332 ? 201.240 184.515 189.433 1.00 30.86 358 VAL B C 1
ATOM 7767 O O . VAL B 1 332 ? 200.121 184.222 189.002 1.00 35.82 358 VAL B O 1
ATOM 7771 N N . VAL B 1 333 ? 202.002 183.665 190.110 1.00 29.81 359 VAL B N 1
ATOM 7772 C CA . VAL B 1 333 ? 201.607 182.283 190.378 1.00 31.24 359 VAL B CA 1
ATOM 7773 C C . VAL B 1 333 ? 201.585 182.122 191.893 1.00 30.32 359 VAL B C 1
ATOM 7774 O O . VAL B 1 333 ? 202.574 181.718 192.506 1.00 32.85 359 VAL B O 1
ATOM 7778 N N . PHE B 1 334 ? 200.439 182.402 192.507 1.00 29.26 360 PHE B N 1
ATOM 7779 C CA . PHE B 1 334 ? 200.295 182.359 193.956 1.00 29.67 360 PHE B CA 1
ATOM 7780 C C . PHE B 1 334 ? 199.663 181.067 194.451 1.00 31.75 360 PHE B C 1
ATOM 7781 O O . PHE B 1 334 ? 199.401 180.942 195.649 1.00 37.36 360 PHE B O 1
ATOM 7789 N N . ASN B 1 335 ? 199.413 180.105 193.567 1.00 32.84 361 ASN B N 1
ATOM 7790 C CA . ASN B 1 335 ? 198.653 178.918 193.935 1.00 31.89 361 ASN B CA 1
ATOM 7791 C C . ASN B 1 335 ? 199.514 177.751 194.404 1.00 30.31 361 ASN B C 1
ATOM 7792 O O . ASN B 1 335 ? 198.959 176.756 194.881 1.00 33.21 361 ASN B O 1
ATOM 7797 N N . HIS B 1 336 ? 200.836 177.837 194.294 1.00 29.39 362 HIS B N 1
ATOM 7798 C CA . HIS B 1 336 ? 201.717 176.777 194.779 1.00 28.60 362 HIS B CA 1
ATOM 7799 C C . HIS B 1 336 ? 203.136 177.332 194.874 1.00 30.03 362 HIS B C 1
ATOM 7800 O O . HIS B 1 336 ? 203.361 178.535 194.708 1.00 33.55 362 HIS B O 1
ATOM 7807 N N . THR B 1 337 ? 204.095 176.449 195.146 1.00 29.82 363 THR B N 1
ATOM 7808 C CA . THR B 1 337 ? 205.461 176.841 195.459 1.00 27.50 363 THR B CA 1
ATOM 7809 C C . THR B 1 337 ? 206.409 175.762 194.945 1.00 29.06 363 THR B C 1
ATOM 7810 O O . THR B 1 337 ? 206.033 174.594 194.829 1.00 32.34 363 THR B O 1
ATOM 7814 N N . ALA B 1 338 ? 207.642 176.167 194.636 1.00 31.48 364 ALA B N 1
ATOM 7815 C CA . ALA B 1 338 ? 208.672 175.276 194.115 1.00 31.67 364 ALA B CA 1
ATOM 7816 C C . ALA B 1 338 ? 209.114 174.208 195.113 1.00 37.34 364 ALA B C 1
ATOM 7817 O O . ALA B 1 338 ? 209.923 173.340 194.772 1.00 38.68 364 ALA B O 1
ATOM 7819 N N . GLU B 1 339 ? 208.603 174.260 196.343 1.00 36.01 365 GLU B N 1
ATOM 7820 C CA . GLU B 1 339 ? 209.003 173.302 197.367 1.00 31.63 365 GLU B CA 1
ATOM 7821 C C . GLU B 1 339 ? 208.319 171.948 197.222 1.00 35.60 365 GLU B C 1
ATOM 7822 O O . GLU B 1 339 ? 208.764 170.979 197.843 1.00 39.52 365 GLU B O 1
ATOM 7828 N N . GLY B 1 340 ? 207.255 171.857 196.426 1.00 34.18 366 GLY B N 1
ATOM 7829 C CA . GLY B 1 340 ? 206.641 170.577 196.127 1.00 34.32 366 GLY B CA 1
ATOM 7830 C C . GLY B 1 340 ? 205.972 169.913 197.324 1.00 36.93 366 GLY B C 1
ATOM 7831 O O . GLY B 1 340 ? 205.544 170.556 198.281 1.00 40.36 366 GLY B O 1
ATOM 7832 N N . ASN B 1 341 ? 205.888 168.590 197.247 1.00 38.60 367 ASN B N 1
ATOM 7833 C CA . ASN B 1 341 ? 205.294 167.785 198.304 1.00 43.09 367 ASN B CA 1
ATOM 7834 C C . ASN B 1 341 ? 206.364 167.430 199.335 1.00 45.61 367 ASN B C 1
ATOM 7835 O O . ASN B 1 341 ? 207.444 168.021 199.371 1.00 46.42 367 ASN B O 1
ATOM 7840 N N . GLU B 1 342 ? 206.066 166.452 200.194 1.00 47.69 368 GLU B N 1
ATOM 7841 C CA . GLU B 1 342 ? 206.949 166.120 201.306 1.00 48.68 368 GLU B CA 1
ATOM 7842 C C . GLU B 1 342 ? 208.319 165.628 200.852 1.00 49.59 368 GLU B C 1
ATOM 7843 O O . GLU B 1 342 ? 209.246 165.582 201.666 1.00 50.64 368 GLU B O 1
ATOM 7849 N N . LYS B 1 343 ? 208.470 165.255 199.584 1.00 50.29 369 LYS B N 1
ATOM 7850 C CA . LYS B 1 343 ? 209.758 164.837 199.047 1.00 50.23 369 LYS B CA 1
ATOM 7851 C C . LYS B 1 343 ? 210.542 165.978 198.410 1.00 46.30 369 LYS B C 1
ATOM 7852 O O . LYS B 1 343 ? 211.655 165.750 197.927 1.00 48.50 369 LYS B O 1
ATOM 7858 N N . GLY B 1 344 ? 209.997 167.192 198.394 1.00 44.83 370 GLY B N 1
ATOM 7859 C CA . GLY B 1 344 ? 210.643 168.318 197.762 1.00 41.58 370 GLY B CA 1
ATOM 7860 C C . GLY B 1 344 ? 211.634 169.030 198.661 1.00 40.44 370 GLY B C 1
ATOM 7861 O O . GLY B 1 344 ? 211.768 168.721 199.848 1.00 40.73 370 GLY B O 1
ATOM 7862 N N . PRO B 1 345 ? 212.347 170.004 198.105 1.00 38.26 371 PRO B N 1
ATOM 7863 C CA . PRO B 1 345 ? 213.358 170.727 198.882 1.00 37.94 371 PRO B CA 1
ATOM 7864 C C . PRO B 1 345 ? 212.742 171.721 199.857 1.00 37.77 371 PRO B C 1
ATOM 7865 O O . PRO B 1 345 ? 211.620 172.198 199.688 1.00 40.65 371 PRO B O 1
ATOM 7869 N N . ILE B 1 346 ? 213.514 172.030 200.892 1.00 35.75 372 ILE B N 1
ATOM 7870 C CA . ILE B 1 346 ? 213.129 173.001 201.909 1.00 37.21 372 ILE B CA 1
ATOM 7871 C C . ILE B 1 346 ? 213.894 174.286 201.627 1.00 37.96 372 ILE B C 1
ATOM 7872 O O . ILE B 1 346 ? 215.104 174.364 201.863 1.00 40.39 372 ILE B O 1
ATOM 7877 N N . LEU B 1 347 ? 213.197 175.299 201.114 1.00 37.98 373 LEU B N 1
ATOM 7878 C CA . LEU B 1 347 ? 213.843 176.555 200.753 1.00 34.78 373 LEU B CA 1
ATOM 7879 C C . LEU B 1 347 ? 213.356 177.730 201.590 1.00 35.14 373 LEU B C 1
ATOM 7880 O O . LEU B 1 347 ? 214.167 178.371 202.263 1.00 36.86 373 LEU B O 1
ATOM 7885 N N . SER B 1 348 ? 212.063 178.051 201.554 1.00 38.68 374 SER B N 1
ATOM 7886 C CA . SER B 1 348 ? 211.552 179.217 202.265 1.00 33.96 374 SER B CA 1
ATOM 7887 C C . SER B 1 348 ? 210.480 178.879 203.292 1.00 32.93 374 SER B C 1
ATOM 7888 O O . SER B 1 348 ? 210.681 179.123 204.483 1.00 36.58 374 SER B O 1
ATOM 7891 N N . PHE B 1 349 ? 209.361 178.285 202.873 1.00 36.41 375 PHE B N 1
ATOM 7892 C CA . PHE B 1 349 ? 208.161 178.295 203.705 1.00 30.44 375 PHE B CA 1
ATOM 7893 C C . PHE B 1 349 ? 208.075 177.069 204.603 1.00 32.67 375 PHE B C 1
ATOM 7894 O O . PHE B 1 349 ? 207.645 177.175 205.757 1.00 32.55 375 PHE B O 1
ATOM 7902 N N . ARG B 1 350 ? 208.465 175.901 204.087 1.00 34.24 376 ARG B N 1
ATOM 7903 C CA . ARG B 1 350 ? 208.352 174.668 204.856 1.00 30.40 376 ARG B CA 1
ATOM 7904 C C . ARG B 1 350 ? 209.214 174.703 206.109 1.00 32.94 376 ARG B C 1
ATOM 7905 O O . ARG B 1 350 ? 208.849 174.105 207.127 1.00 36.05 376 ARG B O 1
ATOM 7913 N N . GLY B 1 351 ? 210.347 175.394 206.060 1.00 34.64 377 GLY B N 1
ATOM 7914 C CA . GLY B 1 351 ? 211.217 175.532 207.206 1.00 31.52 377 GLY B CA 1
ATOM 7915 C C . GLY B 1 351 ? 210.840 176.615 208.187 1.00 34.94 377 GLY B C 1
ATOM 7916 O O . GLY B 1 351 ? 211.554 176.806 209.175 1.00 39.11 377 GLY B O 1
ATOM 7917 N N . ILE B 1 352 ? 209.745 177.336 207.954 1.00 34.40 378 ILE B N 1
ATOM 7918 C CA . ILE B 1 352 ? 209.296 178.407 208.842 1.00 34.45 378 ILE B CA 1
ATOM 7919 C C . ILE B 1 352 ? 207.948 178.073 209.483 1.00 35.39 378 ILE B C 1
ATOM 7920 O O . ILE B 1 352 ? 207.844 177.970 210.706 1.00 38.50 378 ILE B O 1
ATOM 7925 N N . ASP B 1 353 ? 206.898 177.913 208.671 1.00 34.36 379 ASP B N 1
ATOM 7926 C CA . ASP B 1 353 ? 205.603 177.469 209.198 1.00 32.76 379 ASP B CA 1
ATOM 7927 C C . ASP B 1 353 ? 204.882 176.687 208.099 1.00 33.21 379 ASP B C 1
ATOM 7928 O O . ASP B 1 353 ? 204.105 177.249 207.320 1.00 35.68 379 ASP B O 1
ATOM 7933 N N . ASN B 1 354 ? 205.106 175.373 208.089 1.00 31.52 380 ASN B N 1
ATOM 7934 C CA . ASN B 1 354 ? 204.539 174.528 207.045 1.00 31.09 380 ASN B CA 1
ATOM 7935 C C . ASN B 1 354 ? 203.022 174.449 207.155 1.00 33.93 380 ASN B C 1
ATOM 7936 O O . ASN B 1 354 ? 202.314 174.598 206.154 1.00 33.86 380 ASN B O 1
ATOM 7941 N N . SER B 1 355 ? 202.506 174.222 208.365 1.00 35.06 381 SER B N 1
ATOM 7942 C CA . SER B 1 355 ? 201.067 174.101 208.554 1.00 33.07 381 SER B CA 1
ATOM 7943 C C . SER B 1 355 ? 200.342 175.423 208.345 1.00 34.82 381 SER B C 1
ATOM 7944 O O . SER B 1 355 ? 199.128 175.419 208.120 1.00 39.35 381 SER B O 1
ATOM 7947 N N . THR B 1 356 ? 201.052 176.548 208.420 1.00 33.27 382 THR B N 1
ATOM 7948 C CA . THR B 1 356 ? 200.431 177.834 208.130 1.00 27.58 382 THR B CA 1
ATOM 7949 C C . THR B 1 356 ? 200.419 178.126 206.634 1.00 28.39 382 THR B C 1
ATOM 7950 O O . THR B 1 356 ? 199.394 178.552 206.093 1.00 29.57 382 THR B O 1
ATOM 7954 N N . TYR B 1 357 ? 201.535 177.891 205.945 1.00 30.11 383 TYR B N 1
ATOM 7955 C CA . TYR B 1 357 ? 201.643 178.325 204.558 1.00 28.02 383 TYR B CA 1
ATOM 7956 C C . TYR B 1 357 ? 201.045 177.349 203.549 1.00 27.37 383 TYR B C 1
ATOM 7957 O O . TYR B 1 357 ? 200.852 177.733 202.393 1.00 28.39 383 TYR B O 1
ATOM 7966 N N . TYR B 1 358 ? 200.728 176.118 203.945 1.00 28.30 384 TYR B N 1
ATOM 7967 C CA . TYR B 1 358 ? 200.213 175.124 203.014 1.00 27.79 384 TYR B CA 1
ATOM 7968 C C . TYR B 1 358 ? 198.919 174.515 203.536 1.00 32.15 384 TYR B C 1
ATOM 7969 O O . TYR B 1 358 ? 198.683 174.458 204.744 1.00 37.85 384 TYR B O 1
ATOM 7978 N N . MET B 1 359 ? 198.083 174.061 202.603 1.00 31.47 385 MET B N 1
ATOM 7979 C CA . MET B 1 359 ? 196.823 173.407 202.940 1.00 36.35 385 MET B CA 1
ATOM 7980 C C . MET B 1 359 ? 197.077 171.928 203.203 1.00 40.43 385 MET B C 1
ATOM 7981 O O . MET B 1 359 ? 197.593 171.217 202.335 1.00 43.05 385 MET B O 1
ATOM 7986 N N . LEU B 1 360 ? 196.703 171.461 204.390 1.00 41.70 386 LEU B N 1
ATOM 7987 C CA . LEU B 1 360 ? 197.075 170.136 204.860 1.00 44.47 386 LEU B CA 1
ATOM 7988 C C . LEU B 1 360 ? 195.842 169.321 205.221 1.00 50.21 386 LEU B C 1
ATOM 7989 O O . LEU B 1 360 ? 194.849 169.859 205.719 1.00 53.93 386 LEU B O 1
ATOM 7994 N N . ALA B 1 361 ? 195.918 168.026 204.960 1.00 54.97 387 ALA B N 1
ATOM 7995 C CA . ALA B 1 361 ? 194.886 167.067 205.325 1.00 58.38 387 ALA B CA 1
ATOM 7996 C C . ALA B 1 361 ? 195.016 166.692 206.794 1.00 66.39 387 ALA B C 1
ATOM 7997 O O . ALA B 1 361 ? 195.969 167.090 207.467 1.00 66.76 387 ALA B O 1
ATOM 7999 N N . PRO B 1 362 ? 194.034 165.946 207.348 1.00 71.75 388 PRO B N 1
ATOM 8000 C CA . PRO B 1 362 ? 194.147 165.485 208.741 1.00 72.56 388 PRO B CA 1
ATOM 8001 C C . PRO B 1 362 ? 195.467 164.804 209.069 1.00 73.81 388 PRO B C 1
ATOM 8002 O O . PRO B 1 362 ? 196.149 165.205 210.018 1.00 73.90 388 PRO B O 1
ATOM 8006 N N . LYS B 1 363 ? 195.844 163.781 208.300 1.00 73.08 389 LYS B N 1
ATOM 8007 C CA . LYS B 1 363 ? 197.094 163.079 208.566 1.00 73.20 389 LYS B CA 1
ATOM 8008 C C . LYS B 1 363 ? 198.314 163.963 208.340 1.00 74.09 389 LYS B C 1
ATOM 8009 O O . LYS B 1 363 ? 199.329 163.772 209.016 1.00 74.52 389 LYS B O 1
ATOM 8015 N N . GLY B 1 364 ? 198.230 164.944 207.450 1.00 73.44 390 GLY B N 1
ATOM 8016 C CA . GLY B 1 364 ? 199.345 165.838 207.217 1.00 67.63 390 GLY B CA 1
ATOM 8017 C C . GLY B 1 364 ? 199.991 165.666 205.860 1.00 64.87 390 GLY B C 1
ATOM 8018 O O . GLY B 1 364 ? 201.184 165.938 205.697 1.00 66.45 390 GLY B O 1
ATOM 8019 N N . GLU B 1 365 ? 199.219 165.218 204.877 1.00 63.06 391 GLU B N 1
ATOM 8020 C CA . GLU B 1 365 ? 199.677 165.152 203.500 1.00 58.37 391 GLU B CA 1
ATOM 8021 C C . GLU B 1 365 ? 199.091 166.323 202.724 1.00 54.70 391 GLU B C 1
ATOM 8022 O O . GLU B 1 365 ? 198.058 166.883 203.100 1.00 57.65 391 GLU B O 1
ATOM 8028 N N . PHE B 1 366 ? 199.762 166.694 201.641 1.00 50.35 392 PHE B N 1
ATOM 8029 C CA . PHE B 1 366 ? 199.491 167.951 200.961 1.00 44.10 392 PHE B CA 1
ATOM 8030 C C . PHE B 1 366 ? 198.357 167.787 199.958 1.00 46.63 392 PHE B C 1
ATOM 8031 O O . PHE B 1 366 ? 198.384 166.880 199.122 1.00 51.19 392 PHE B O 1
ATOM 8039 N N . TYR B 1 367 ? 197.358 168.661 200.054 1.00 46.64 393 TYR B N 1
ATOM 8040 C CA . TYR B 1 367 ? 196.342 168.749 199.018 1.00 43.18 393 TYR B CA 1
ATOM 8041 C C . TYR B 1 367 ? 196.979 169.176 197.705 1.00 44.91 393 TYR B C 1
ATOM 8042 O O . TYR B 1 367 ? 197.891 170.006 197.680 1.00 45.50 393 TYR B O 1
ATOM 8051 N N . ASN B 1 368 ? 196.492 168.610 196.606 1.00 47.24 394 ASN B N 1
ATOM 8052 C CA . ASN B 1 368 ? 197.029 168.897 195.278 1.00 42.87 394 ASN B CA 1
ATOM 8053 C C . ASN B 1 368 ? 195.895 169.417 194.400 1.00 43.75 394 ASN B C 1
ATOM 8054 O O . ASN B 1 368 ? 195.301 168.674 193.618 1.00 47.59 394 ASN B O 1
ATOM 8059 N N . TYR B 1 369 ? 195.613 170.713 194.517 1.00 43.58 395 TYR B N 1
ATOM 8060 C CA . TYR B 1 369 ? 194.618 171.363 193.676 1.00 45.46 395 TYR B CA 1
ATOM 8061 C C . TYR B 1 369 ? 195.237 172.090 192.495 1.00 45.21 395 TYR B C 1
ATOM 8062 O O . TYR B 1 369 ? 194.534 172.375 191.520 1.00 46.87 395 TYR B O 1
ATOM 8071 N N . SER B 1 370 ? 196.528 172.405 192.567 1.00 44.02 396 SER B N 1
ATOM 8072 C CA . SER B 1 370 ? 197.243 173.002 191.450 1.00 42.68 396 SER B CA 1
ATOM 8073 C C . SER B 1 370 ? 197.843 171.966 190.513 1.00 43.32 396 SER B C 1
ATOM 8074 O O . SER B 1 370 ? 198.239 172.321 189.399 1.00 46.87 396 SER B O 1
ATOM 8077 N N . GLY B 1 371 ? 197.919 170.705 190.932 1.00 43.62 397 GLY B N 1
ATOM 8078 C CA . GLY B 1 371 ? 198.555 169.690 190.120 1.00 39.33 397 GLY B CA 1
ATOM 8079 C C . GLY B 1 371 ? 200.055 169.820 190.024 1.00 42.31 397 GLY B C 1
ATOM 8080 O O . GLY B 1 371 ? 200.645 169.350 189.049 1.00 46.87 397 GLY B O 1
ATOM 8081 N N . CYS B 1 372 ? 200.693 170.451 191.010 1.00 43.65 398 CYS B N 1
ATOM 8082 C CA . CYS B 1 372 ? 202.129 170.675 190.990 1.00 39.37 398 CYS B CA 1
ATOM 8083 C C . CYS B 1 372 ? 202.852 170.175 192.233 1.00 38.61 398 CYS B C 1
ATOM 8084 O O . CYS B 1 372 ? 204.085 170.244 192.274 1.00 42.00 398 CYS B O 1
ATOM 8087 N N . GLY B 1 373 ? 202.136 169.680 193.237 1.00 35.59 399 GLY B N 1
ATOM 8088 C CA . GLY B 1 373 ? 202.769 169.099 194.406 1.00 33.07 399 GLY B CA 1
ATOM 8089 C C . GLY B 1 373 ? 202.246 169.611 195.731 1.00 34.08 399 GLY B C 1
ATOM 8090 O O . GLY B 1 373 ? 202.067 168.830 196.668 1.00 37.56 399 GLY B O 1
ATOM 8091 N N . ASN B 1 374 ? 201.980 170.910 195.827 1.00 34.84 400 ASN B N 1
ATOM 8092 C CA . ASN B 1 374 ? 201.407 171.499 197.028 1.00 30.37 400 ASN B CA 1
ATOM 8093 C C . ASN B 1 374 ? 200.365 172.535 196.626 1.00 31.40 400 ASN B C 1
ATOM 8094 O O . ASN B 1 374 ? 200.053 172.711 195.447 1.00 32.99 400 ASN B O 1
ATOM 8099 N N . THR B 1 375 ? 199.819 173.221 197.627 1.00 32.38 401 THR B N 1
ATOM 8100 C CA . THR B 1 375 ? 198.834 174.273 197.416 1.00 29.72 401 THR B CA 1
ATOM 8101 C C . THR B 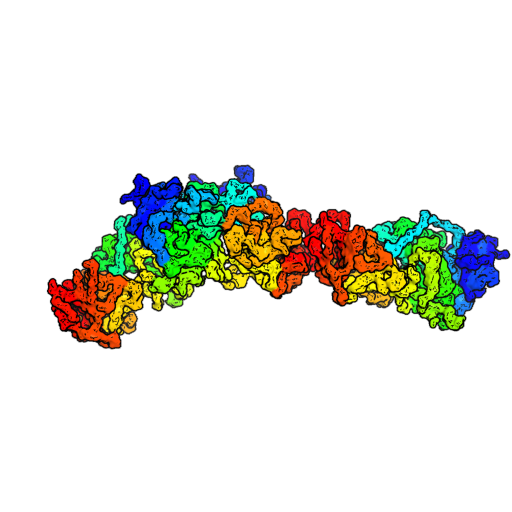1 375 ? 199.024 175.341 198.480 1.00 28.53 401 THR B C 1
ATOM 8102 O O . THR B 1 375 ? 199.080 175.029 199.672 1.00 29.77 401 THR B O 1
ATOM 8106 N N . PHE B 1 376 ? 199.127 176.591 198.044 1.00 28.18 402 PHE B N 1
ATOM 8107 C CA . PHE B 1 376 ? 199.311 177.700 198.967 1.00 27.75 402 PHE B CA 1
ATOM 8108 C C . PHE B 1 376 ? 198.023 177.974 199.734 1.00 29.84 402 PHE B C 1
ATOM 8109 O O . PHE B 1 376 ? 196.926 177.945 199.172 1.00 34.52 402 PHE B O 1
ATOM 8117 N N . ASN B 1 377 ? 198.165 178.246 201.031 1.00 30.17 403 ASN B N 1
ATOM 8118 C CA . ASN B 1 377 ? 197.024 178.462 201.924 1.00 30.34 403 ASN B CA 1
ATOM 8119 C C . ASN B 1 377 ? 196.570 179.920 201.831 1.00 31.10 403 ASN B C 1
ATOM 8120 O O . ASN B 1 377 ? 196.735 180.721 202.750 1.00 33.65 403 ASN B O 1
ATOM 8125 N N . CYS B 1 378 ? 195.950 180.240 200.693 1.00 29.47 404 CYS B N 1
ATOM 8126 C CA . CYS B 1 378 ? 195.761 181.634 200.294 1.00 28.78 404 CYS B CA 1
ATOM 8127 C C . CYS B 1 378 ? 194.881 182.406 201.273 1.00 28.87 404 CYS B C 1
ATOM 8128 O O . CYS B 1 378 ? 195.126 183.589 201.532 1.00 30.32 404 CYS B O 1
ATOM 8131 N N . ASN B 1 379 ? 193.851 181.769 201.821 1.00 28.31 405 ASN B N 1
ATOM 8132 C CA . ASN B 1 379 ? 192.870 182.470 202.638 1.00 26.22 405 ASN B CA 1
ATOM 8133 C C . ASN B 1 379 ? 193.176 182.420 204.133 1.00 29.40 405 ASN B C 1
ATOM 8134 O O . ASN B 1 379 ? 192.354 182.873 204.934 1.00 31.77 405 ASN B O 1
ATOM 8139 N N . HIS B 1 380 ? 194.326 181.885 204.525 1.00 27.01 406 HIS B N 1
ATOM 8140 C CA . HIS B 1 380 ? 194.803 182.071 205.888 1.00 24.72 406 HIS B CA 1
ATOM 8141 C C . HIS B 1 380 ? 195.144 183.545 206.105 1.00 28.37 406 HIS B C 1
ATOM 8142 O O . HIS B 1 380 ? 195.692 184.188 205.204 1.00 32.23 406 HIS B O 1
ATOM 8149 N N . PRO B 1 381 ? 194.820 184.119 207.270 1.00 27.92 407 PRO B N 1
ATOM 8150 C CA . PRO B 1 381 ? 195.038 185.569 207.456 1.00 27.01 407 PRO B CA 1
ATOM 8151 C C . PRO B 1 381 ? 196.477 186.025 207.254 1.00 29.73 407 PRO B C 1
ATOM 8152 O O . PRO B 1 381 ? 196.705 187.079 206.642 1.00 32.05 407 PRO B O 1
ATOM 8156 N N . VAL B 1 382 ? 197.457 185.251 207.729 1.00 29.42 408 VAL B N 1
ATOM 8157 C CA . VAL B 1 382 ? 198.858 185.627 207.554 1.00 28.60 408 VAL B CA 1
ATOM 8158 C C . VAL B 1 382 ? 199.230 185.624 206.075 1.00 26.28 408 VAL B C 1
ATOM 8159 O O . VAL B 1 382 ? 199.884 186.551 205.577 1.00 29.49 408 VAL B O 1
ATOM 8163 N N . VAL B 1 383 ? 198.801 184.592 205.346 1.00 24.49 409 VAL B N 1
ATOM 8164 C CA . VAL B 1 383 ? 199.058 184.520 203.912 1.00 26.65 409 VAL B CA 1
ATOM 8165 C C . VAL B 1 383 ? 198.331 185.639 203.178 1.00 27.84 409 VAL B C 1
ATOM 8166 O O . VAL B 1 383 ? 198.830 186.170 202.179 1.00 28.21 409 VAL B O 1
ATOM 8170 N N . ARG B 1 384 ? 197.138 186.006 203.650 1.00 26.87 410 ARG B N 1
ATOM 8171 C CA . ARG B 1 384 ? 196.414 187.135 203.074 1.00 25.09 410 ARG B CA 1
ATOM 8172 C C . ARG B 1 384 ? 197.233 188.415 203.169 1.00 26.58 410 ARG B C 1
ATOM 8173 O O . ARG B 1 384 ? 197.409 189.134 202.174 1.00 27.32 410 ARG B O 1
ATOM 8181 N N . GLU B 1 385 ? 197.734 188.718 204.372 1.00 27.74 411 GLU B N 1
ATOM 8182 C CA . GLU B 1 385 ? 198.575 189.897 204.549 1.00 28.53 411 GLU B CA 1
ATOM 8183 C C . GLU B 1 385 ? 199.798 189.832 203.646 1.00 26.18 411 GLU B C 1
ATOM 8184 O O . GLU B 1 385 ? 200.177 190.827 203.022 1.00 28.97 411 GLU B O 1
ATOM 8190 N N . PHE B 1 386 ? 200.424 188.656 203.564 1.00 25.14 412 PHE B N 1
ATOM 8191 C CA . PHE B 1 386 ? 201.634 188.507 202.761 1.00 24.86 412 PHE B CA 1
ATOM 8192 C C . PHE B 1 386 ? 201.364 188.797 201.286 1.00 23.82 412 PHE B C 1
ATOM 8193 O O . PHE B 1 386 ? 202.109 189.545 200.640 1.00 24.65 412 PHE B O 1
ATOM 8201 N N . ILE B 1 387 ? 200.292 188.219 200.739 1.00 22.24 413 ILE B N 1
ATOM 8202 C CA . ILE B 1 387 ? 199.986 188.393 199.322 1.00 22.82 413 ILE B CA 1
ATOM 8203 C C . ILE B 1 387 ? 199.632 189.845 199.019 1.00 24.37 413 ILE B C 1
ATOM 8204 O O . ILE B 1 387 ? 200.080 190.411 198.009 1.00 28.39 413 ILE B O 1
ATOM 8209 N N . VAL B 1 388 ? 198.827 190.473 199.881 1.00 24.30 414 VAL B N 1
ATOM 8210 C CA . VAL B 1 388 ? 198.468 191.870 199.654 1.00 25.24 414 VAL B CA 1
ATOM 8211 C C . VAL B 1 388 ? 199.708 192.755 199.712 1.00 26.87 414 VAL B C 1
ATOM 8212 O O . VAL B 1 388 ? 199.878 193.666 198.889 1.00 29.84 414 VAL B O 1
ATOM 8216 N N . ASP B 1 389 ? 200.603 192.492 200.671 1.00 24.59 415 ASP B N 1
ATOM 8217 C CA . ASP B 1 389 ? 201.840 193.258 200.765 1.00 25.93 415 ASP B CA 1
ATOM 8218 C C . ASP B 1 389 ? 202.689 193.101 199.511 1.00 27.20 415 ASP B C 1
ATOM 8219 O O . ASP B 1 389 ? 203.280 194.072 199.029 1.00 27.25 415 ASP B O 1
ATOM 8224 N N . CYS B 1 390 ? 202.771 191.882 198.974 1.00 27.32 416 CYS B N 1
ATOM 8225 C CA . CYS B 1 390 ? 203.576 191.652 197.776 1.00 25.80 416 CYS B CA 1
ATOM 8226 C C . CYS B 1 390 ? 203.020 192.415 196.578 1.00 25.32 416 CYS B C 1
ATOM 8227 O O . CYS B 1 390 ? 203.770 193.059 195.827 1.00 26.12 416 CYS B O 1
ATOM 8230 N N . LEU B 1 391 ? 201.700 192.356 196.383 1.00 25.06 417 LEU B N 1
ATOM 8231 C CA . LEU B 1 391 ? 201.102 193.062 195.253 1.00 23.56 417 LEU B CA 1
ATOM 8232 C C . LEU B 1 391 ? 201.271 194.571 195.391 1.00 22.88 417 LEU B C 1
ATOM 8233 O O . LEU B 1 391 ? 201.602 195.263 194.415 1.00 23.23 417 LEU B O 1
ATOM 8238 N N . ARG B 1 392 ? 201.074 195.098 196.602 1.00 25.62 418 ARG B N 1
ATOM 8239 C CA . ARG B 1 392 ? 201.274 196.525 196.823 1.00 23.87 418 ARG B CA 1
ATOM 8240 C C . ARG B 1 392 ? 202.723 196.923 196.579 1.00 23.38 418 ARG B C 1
ATOM 8241 O O . ARG B 1 392 ? 202.993 197.996 196.028 1.00 24.43 418 ARG B O 1
ATOM 8249 N N . TYR B 1 393 ? 203.669 196.077 196.993 1.00 25.90 419 TYR B N 1
ATOM 8250 C CA . TYR B 1 393 ? 205.076 196.380 196.766 1.00 23.03 419 TYR B CA 1
ATOM 8251 C C . TYR B 1 393 ? 205.378 196.481 195.282 1.00 25.29 419 TYR B C 1
ATOM 8252 O O . TYR B 1 393 ? 206.035 197.426 194.837 1.00 27.02 419 TYR B O 1
ATOM 8261 N N . TRP B 1 394 ? 204.911 195.509 194.497 1.00 24.47 420 TRP B N 1
ATOM 8262 C CA . TRP B 1 394 ? 205.191 195.567 193.067 1.00 21.05 420 TRP B CA 1
ATOM 8263 C C . TRP B 1 394 ? 204.572 196.810 192.441 1.00 26.36 420 TRP B C 1
ATOM 8264 O O . TRP B 1 394 ? 205.232 197.510 191.663 1.00 29.82 420 TRP B O 1
ATOM 8275 N N . VAL B 1 395 ? 203.335 197.144 192.827 1.00 26.56 421 VAL B N 1
ATOM 8276 C CA . VAL B 1 395 ? 202.669 198.313 192.254 1.00 23.06 421 VAL B CA 1
ATOM 8277 C C . VAL B 1 395 ? 203.421 199.597 192.595 1.00 25.14 421 VAL B C 1
ATOM 8278 O O . VAL B 1 395 ? 203.672 200.435 191.722 1.00 29.79 421 VAL B O 1
ATOM 8282 N N . THR B 1 396 ? 203.796 199.779 193.862 1.00 25.33 422 THR B N 1
ATOM 8283 C CA . THR B 1 396 ? 204.323 201.073 194.281 1.00 28.13 422 THR B CA 1
ATOM 8284 C C . THR B 1 396 ? 205.827 201.219 194.095 1.00 28.96 422 THR B C 1
ATOM 8285 O O . THR B 1 396 ? 206.317 202.352 194.053 1.00 31.14 422 THR B O 1
ATOM 8289 N N . GLU B 1 397 ? 206.575 200.125 193.973 1.00 29.52 423 GLU B N 1
ATOM 8290 C CA . GLU B 1 397 ? 208.015 200.227 193.804 1.00 30.02 423 GLU B CA 1
ATOM 8291 C C . GLU B 1 397 ? 208.483 199.918 192.392 1.00 27.34 423 GLU B C 1
ATOM 8292 O O . GLU B 1 397 ? 209.504 200.464 191.967 1.00 29.82 423 GLU B O 1
ATOM 8298 N N . MET B 1 398 ? 207.781 199.063 191.649 1.00 24.46 424 MET B N 1
ATOM 8299 C CA . MET B 1 398 ? 208.196 198.749 190.293 1.00 25.22 424 MET B CA 1
ATOM 8300 C C . MET B 1 398 ? 207.240 199.304 189.248 1.00 24.56 424 MET B C 1
ATOM 8301 O O . MET B 1 398 ? 207.451 199.077 188.054 1.00 26.48 424 MET B O 1
ATOM 8306 N N . HIS B 1 399 ? 206.205 200.033 189.674 1.00 23.35 425 HIS B N 1
ATOM 8307 C CA . HIS B 1 399 ? 205.313 200.781 188.785 1.00 24.00 425 HIS B CA 1
ATOM 8308 C C . HIS B 1 399 ? 204.559 199.863 187.825 1.00 21.53 425 HIS B C 1
ATOM 8309 O O . HIS B 1 399 ? 204.254 200.235 186.693 1.00 27.58 425 HIS B O 1
ATOM 8316 N N . VAL B 1 400 ? 204.243 198.664 188.286 1.00 22.39 426 VAL B N 1
ATOM 8317 C CA . VAL B 1 400 ? 203.505 197.697 187.482 1.00 21.37 426 VAL B CA 1
ATOM 8318 C C . VAL B 1 400 ? 202.039 198.107 187.431 1.00 25.31 426 VAL B C 1
ATOM 8319 O O . VAL B 1 400 ? 201.459 198.522 188.440 1.00 28.46 426 VAL B O 1
ATOM 8323 N N . ASP B 1 401 ? 201.434 198.006 186.247 1.00 24.60 427 ASP B N 1
ATOM 8324 C CA . ASP B 1 401 ? 200.085 198.510 186.026 1.00 24.78 427 ASP B CA 1
ATOM 8325 C C . ASP B 1 401 ? 198.984 197.503 186.340 1.00 26.93 427 ASP B C 1
ATOM 8326 O O . ASP B 1 401 ? 197.824 197.907 186.462 1.00 32.83 427 ASP B O 1
ATOM 8331 N N . GLY B 1 402 ? 199.298 196.222 186.471 1.00 25.18 428 GLY B N 1
ATOM 8332 C CA . GLY B 1 402 ? 198.263 195.240 186.727 1.00 23.53 428 GLY B CA 1
ATOM 8333 C C . GLY B 1 402 ? 198.842 193.849 186.818 1.00 23.83 428 GLY B C 1
ATOM 8334 O O . GLY B 1 402 ? 200.031 193.622 186.584 1.00 24.51 428 GLY B O 1
ATOM 8335 N N . PHE B 1 403 ? 197.965 192.907 187.159 1.00 25.00 429 PHE B N 1
ATOM 8336 C CA . PHE B 1 403 ? 198.364 191.529 187.397 1.00 26.26 429 PHE B CA 1
ATOM 8337 C C . PHE B 1 403 ? 197.409 190.567 186.710 1.00 25.09 429 PHE B C 1
ATOM 8338 O O . PHE B 1 403 ? 196.241 190.886 186.481 1.00 25.29 429 PHE B O 1
ATOM 8346 N N . ARG B 1 404 ? 197.927 189.388 186.385 1.00 27.31 430 ARG B N 1
ATOM 8347 C CA . ARG B 1 404 ? 197.142 188.273 185.878 1.00 27.52 430 ARG B CA 1
ATOM 8348 C C . ARG B 1 404 ? 197.447 187.064 186.751 1.00 30.27 430 ARG B C 1
ATOM 8349 O O . ARG B 1 404 ? 198.612 186.688 186.905 1.00 33.82 430 ARG B O 1
ATOM 8357 N N . PHE B 1 405 ? 196.408 186.463 187.320 1.00 31.41 431 PHE B N 1
ATOM 8358 C CA . PHE B 1 405 ? 196.560 185.419 188.324 1.00 29.51 431 PHE B CA 1
ATOM 8359 C C . PHE B 1 405 ? 196.361 184.047 187.692 1.00 32.51 431 PHE B C 1
ATOM 8360 O O . PHE B 1 405 ? 195.330 183.789 187.066 1.00 35.17 431 PHE B O 1
ATOM 8368 N N . ASP B 1 406 ? 197.349 183.175 187.869 1.00 34.90 432 ASP B N 1
ATOM 8369 C CA . ASP B 1 406 ? 197.317 181.824 187.328 1.00 36.95 432 ASP B CA 1
ATOM 8370 C C . ASP B 1 406 ? 196.560 180.900 188.275 1.00 38.54 432 ASP B C 1
ATOM 8371 O O . ASP B 1 406 ? 196.787 180.930 189.488 1.00 40.57 432 ASP B O 1
ATOM 8376 N N . LEU B 1 407 ? 195.667 180.083 187.716 1.00 36.68 433 LEU B N 1
ATOM 8377 C CA . LEU B 1 407 ? 194.841 179.144 188.479 1.00 37.30 433 LEU B CA 1
ATOM 8378 C C . LEU B 1 407 ? 194.128 179.851 189.633 1.00 36.93 433 LEU B C 1
ATOM 8379 O O . LEU B 1 407 ? 194.251 179.484 190.801 1.00 39.16 433 LEU B O 1
ATOM 8384 N N . ALA B 1 408 ? 193.361 180.883 189.275 1.00 37.77 434 ALA B N 1
ATOM 8385 C CA . ALA B 1 408 ? 192.819 181.802 190.269 1.00 36.28 434 ALA B CA 1
ATOM 8386 C C . ALA B 1 408 ? 191.694 181.197 191.099 1.00 38.48 434 ALA B C 1
ATOM 8387 O O . ALA B 1 408 ? 191.340 181.764 192.138 1.00 37.59 434 ALA B O 1
ATOM 8389 N N . SER B 1 409 ? 191.125 180.066 190.675 1.00 40.41 435 SER B N 1
ATOM 8390 C CA . SER B 1 409 ? 190.057 179.442 191.451 1.00 38.21 435 SER B CA 1
ATOM 8391 C C . SER B 1 409 ? 190.560 178.920 192.791 1.00 38.27 435 SER B C 1
ATOM 8392 O O . SER B 1 409 ? 189.776 178.785 193.736 1.00 39.56 435 SER B O 1
ATOM 8395 N N . ILE B 1 410 ? 191.856 178.617 192.891 1.00 37.45 436 ILE B N 1
ATOM 8396 C CA . ILE B 1 410 ? 192.429 178.166 194.157 1.00 38.65 436 ILE B CA 1
ATOM 8397 C C . ILE B 1 410 ? 192.315 179.251 195.219 1.00 39.49 436 ILE B C 1
ATOM 8398 O O . ILE B 1 410 ? 192.147 178.956 196.408 1.00 40.38 436 ILE B O 1
ATOM 8403 N N . MET B 1 411 ? 192.365 180.519 194.811 1.00 39.75 437 MET B N 1
ATOM 8404 C CA . MET B 1 411 ? 192.253 181.635 195.741 1.00 36.16 437 MET B CA 1
ATOM 8405 C C . MET B 1 411 ? 190.842 181.823 196.288 1.00 36.47 437 MET B C 1
ATOM 8406 O O . MET B 1 411 ? 190.628 182.747 197.078 1.00 37.99 437 MET B O 1
ATOM 8411 N N . THR B 1 412 ? 189.880 180.988 195.895 1.00 37.29 438 THR B N 1
ATOM 8412 C CA . THR B 1 412 ? 188.534 181.031 196.448 1.00 37.71 438 THR B CA 1
ATOM 8413 C C . THR B 1 412 ? 188.220 179.842 197.347 1.00 36.88 438 THR B C 1
ATOM 8414 O O . THR B 1 412 ? 187.112 179.769 197.886 1.00 38.25 438 THR B O 1
ATOM 8418 N N . ARG B 1 413 ? 189.155 178.915 197.526 1.00 36.38 439 ARG B N 1
ATOM 8419 C CA . ARG B 1 413 ? 188.914 177.748 198.361 1.00 39.18 439 ARG B CA 1
ATOM 8420 C C . ARG B 1 413 ? 189.087 178.093 199.837 1.00 41.24 439 ARG B C 1
ATOM 8421 O O . ARG B 1 413 ? 189.921 178.920 200.212 1.00 40.17 439 ARG B O 1
ATOM 8429 N N . GLY B 1 414 ? 188.289 177.438 200.678 1.00 40.10 440 GLY B N 1
ATOM 8430 C CA . GLY B 1 414 ? 188.255 177.783 202.086 1.00 42.80 440 GLY B CA 1
ATOM 8431 C C . GLY B 1 414 ? 189.475 177.307 202.854 1.00 43.84 440 GLY B C 1
ATOM 8432 O O . GLY B 1 414 ? 190.160 176.361 202.472 1.00 45.37 440 GLY B O 1
ATOM 8433 N N . CYS B 1 415 ? 189.738 177.990 203.964 1.00 43.13 441 CYS B N 1
ATOM 8434 C CA . CYS B 1 415 ? 190.822 177.637 204.865 1.00 43.94 441 CYS B CA 1
ATOM 8435 C C . CYS B 1 415 ? 190.322 176.678 205.945 1.00 45.98 441 CYS B C 1
ATOM 8436 O O . CYS B 1 415 ? 189.144 176.666 206.309 1.00 48.09 441 CYS B O 1
ATOM 8439 N N . SER B 1 416 ? 191.242 175.861 206.458 1.00 45.70 442 SER B N 1
ATOM 8440 C CA . SER B 1 416 ? 190.911 174.871 207.476 1.00 45.41 442 SER B CA 1
ATOM 8441 C C . SER B 1 416 ? 190.641 175.480 208.846 1.00 47.92 442 SER B C 1
ATOM 8442 O O . SER B 1 416 ? 190.178 174.763 209.738 1.00 50.46 442 SER B O 1
ATOM 8445 N N . LEU B 1 417 ? 190.912 176.772 209.037 1.00 45.38 443 LEU B N 1
ATOM 8446 C CA . LEU B 1 417 ? 190.702 177.409 210.331 1.00 43.79 443 LEU B CA 1
ATOM 8447 C C . LEU B 1 417 ? 189.232 177.547 210.700 1.00 43.84 443 LEU B C 1
ATOM 8448 O O . LEU B 1 417 ? 188.934 177.878 211.852 1.00 45.11 443 LEU B O 1
ATOM 8453 N N . TRP B 1 418 ? 188.313 177.311 209.765 1.00 43.23 444 TRP B N 1
ATOM 8454 C CA . TRP B 1 418 ? 186.887 177.474 210.016 1.00 43.43 444 TRP B CA 1
ATOM 8455 C C . TRP B 1 418 ? 186.181 176.142 210.244 1.00 49.76 444 TRP B C 1
ATOM 8456 O O . TRP B 1 418 ? 184.954 176.070 210.140 1.00 53.50 444 TRP B O 1
ATOM 8467 N N . ASP B 1 419 ? 186.931 175.087 210.538 1.00 50.67 445 ASP B N 1
ATOM 8468 C CA . ASP B 1 419 ? 186.297 173.829 210.903 1.00 52.43 445 ASP B CA 1
ATOM 8469 C C . ASP B 1 419 ? 185.778 173.899 212.336 1.00 55.18 445 ASP B C 1
ATOM 8470 O O . ASP B 1 419 ? 186.377 174.572 213.178 1.00 54.22 445 ASP B O 1
ATOM 8475 N N . PRO B 1 420 ? 184.673 173.209 212.633 1.00 57.04 446 PRO B N 1
ATOM 8476 C CA . PRO B 1 420 ? 184.112 173.268 213.994 1.00 51.73 446 PRO B CA 1
ATOM 8477 C C . PRO B 1 420 ? 185.057 172.774 215.076 1.00 50.96 446 PRO B C 1
ATOM 8478 O O . PRO B 1 420 ? 184.826 173.064 216.254 1.00 51.83 446 PRO B O 1
ATOM 8482 N N . VAL B 1 421 ? 186.093 172.012 214.730 1.00 53.38 447 VAL B N 1
ATOM 8483 C CA . VAL B 1 421 ? 187.059 171.594 215.739 1.00 53.91 447 VAL B CA 1
ATOM 8484 C C . VAL B 1 421 ? 187.904 172.777 216.198 1.00 52.00 447 VAL B C 1
ATOM 8485 O O . VAL B 1 421 ? 188.184 172.931 217.392 1.00 52.66 447 VAL B O 1
ATOM 8489 N N . ASN B 1 422 ? 188.323 173.630 215.262 1.00 52.96 448 ASN B N 1
ATOM 8490 C CA . ASN B 1 422 ? 189.207 174.741 215.600 1.00 50.70 448 ASN B CA 1
ATOM 8491 C C . ASN B 1 422 ? 188.439 175.892 216.239 1.00 47.33 448 ASN B C 1
ATOM 8492 O O . ASN B 1 422 ? 188.773 176.332 217.343 1.00 51.59 448 ASN B O 1
ATOM 8497 N N . VAL B 1 423 ? 187.419 176.398 215.559 1.00 44.28 449 VAL B N 1
ATOM 8498 C CA . VAL B 1 423 ? 186.479 177.337 216.156 1.00 43.38 449 VAL B CA 1
ATOM 8499 C C . VAL B 1 423 ? 185.378 176.525 216.821 1.00 47.65 449 VAL B C 1
ATOM 8500 O O . VAL B 1 423 ? 184.757 175.674 216.176 1.00 55.34 449 VAL B O 1
ATOM 8504 N N . TYR B 1 424 ? 185.139 176.789 218.106 1.00 43.42 450 TYR B N 1
ATOM 8505 C CA . TYR B 1 424 ? 184.360 175.914 218.996 1.00 38.50 450 TYR B CA 1
ATOM 8506 C C . TYR B 1 424 ? 185.095 174.598 219.205 1.00 40.27 450 TYR B C 1
ATOM 8507 O O . TYR B 1 424 ? 185.955 174.488 220.077 1.00 40.80 450 TYR B O 1
ATOM 8516 N N . THR B 1 433 ? 181.437 172.194 205.683 1.00 82.24 459 THR B N 1
ATOM 8517 C CA . THR B 1 433 ? 182.401 173.200 205.253 1.00 84.08 459 THR B CA 1
ATOM 8518 C C . THR B 1 433 ? 183.817 172.896 205.763 1.00 79.18 459 THR B C 1
ATOM 8519 O O . THR B 1 433 ? 184.227 173.321 206.844 1.00 74.14 459 THR B O 1
ATOM 8523 N N . THR B 1 434 ? 184.565 172.151 204.958 1.00 74.61 460 THR B N 1
ATOM 8524 C CA . THR B 1 434 ? 185.906 171.710 205.301 1.00 72.04 460 THR B CA 1
ATOM 8525 C C . THR B 1 434 ? 186.928 172.470 204.457 1.00 68.22 460 THR B C 1
ATOM 8526 O O . THR B 1 434 ? 186.587 173.400 203.718 1.00 65.89 460 THR B O 1
ATOM 8530 N N . THR B 1 435 ? 188.192 172.076 204.583 1.00 64.91 461 THR B N 1
ATOM 8531 C CA . THR B 1 435 ? 189.266 172.701 203.823 1.00 58.17 461 THR B CA 1
ATOM 8532 C C . THR B 1 435 ? 189.031 172.544 202.326 1.00 56.82 461 THR B C 1
ATOM 8533 O O . THR B 1 435 ? 188.659 171.467 201.852 1.00 60.10 461 THR B O 1
ATOM 8537 N N . GLY B 1 436 ? 189.247 173.627 201.583 1.00 51.67 462 GLY B N 1
ATOM 8538 C CA . GLY B 1 436 ? 189.183 173.596 200.139 1.00 46.94 462 GLY B CA 1
ATOM 8539 C C . GLY B 1 436 ? 187.806 173.743 199.533 1.00 46.09 462 GLY B C 1
ATOM 8540 O O . GLY B 1 436 ? 187.673 173.609 198.313 1.00 46.91 462 GLY B O 1
ATOM 8541 N N . THR B 1 437 ? 186.784 174.003 200.329 1.00 49.08 463 THR B N 1
ATOM 8542 C CA . THR B 1 437 ? 185.452 174.212 199.770 1.00 49.30 463 THR B CA 1
ATOM 8543 C C . THR B 1 437 ? 185.350 175.618 199.188 1.00 47.21 463 THR B C 1
ATOM 8544 O O . THR B 1 437 ? 185.679 176.589 199.875 1.00 48.93 463 THR B O 1
ATOM 8548 N N . PRO B 1 438 ? 184.916 175.765 197.937 1.00 47.98 464 PRO B N 1
ATOM 8549 C CA . PRO B 1 438 ? 184.818 177.105 197.342 1.00 45.48 464 PRO B CA 1
ATOM 8550 C C . PRO B 1 438 ? 183.857 177.998 198.113 1.00 44.60 464 PRO B C 1
ATOM 8551 O O . PRO B 1 438 ? 182.833 177.545 198.628 1.00 47.45 464 PRO B O 1
ATOM 8555 N N . LEU B 1 439 ? 184.197 179.281 198.181 1.00 44.11 465 LEU B N 1
ATOM 8556 C CA . LEU B 1 439 ? 183.427 180.272 198.915 1.00 41.30 465 LEU B CA 1
ATOM 8557 C C . LEU B 1 439 ? 182.838 181.300 197.958 1.00 41.98 465 LEU B C 1
ATOM 8558 O O . LEU B 1 439 ? 183.353 181.517 196.859 1.00 43.91 465 LEU B O 1
ATOM 8563 N N . ALA B 1 440 ? 181.742 181.927 198.389 1.00 44.48 466 ALA B N 1
ATOM 8564 C CA . ALA B 1 440 ? 181.134 182.993 197.602 1.00 43.88 466 ALA B CA 1
ATOM 8565 C C . ALA B 1 440 ? 181.771 184.346 197.887 1.00 47.59 466 ALA B C 1
ATOM 8566 O O . ALA B 1 440 ? 181.788 185.216 197.011 1.00 46.73 466 ALA B O 1
ATOM 8568 N N . THR B 1 441 ? 182.289 184.543 199.097 1.00 48.42 467 THR B N 1
ATOM 8569 C CA . THR B 1 441 ? 182.998 185.764 199.474 1.00 44.82 467 THR B CA 1
ATOM 8570 C C . THR B 1 441 ? 184.311 185.360 200.132 1.00 43.37 467 THR B C 1
ATOM 8571 O O . THR B 1 441 ? 184.427 185.354 201.365 1.00 44.64 467 THR B O 1
ATOM 8575 N N . PRO B 1 442 ? 185.314 184.989 199.344 1.00 44.19 468 PRO B N 1
ATOM 8576 C CA . PRO B 1 442 ? 186.625 184.671 199.916 1.00 38.42 468 PRO B CA 1
ATOM 8577 C C . PRO B 1 442 ? 187.303 185.926 200.435 1.00 34.22 468 PRO B C 1
ATOM 8578 O O . PRO B 1 442 ? 187.301 186.967 199.762 1.00 37.63 468 PRO B O 1
ATOM 8582 N N . PRO B 1 443 ? 187.882 185.870 201.636 1.00 33.76 469 PRO B N 1
ATOM 8583 C CA . PRO B 1 443 ? 188.463 187.087 202.230 1.00 30.96 469 PRO B CA 1
ATOM 8584 C C . PRO B 1 443 ? 189.610 187.689 201.432 1.00 29.94 469 PRO B C 1
ATOM 8585 O O . PRO B 1 443 ? 189.789 188.912 201.462 1.00 32.52 469 PRO B O 1
ATOM 8589 N N . LEU B 1 444 ? 190.397 186.874 200.724 1.00 30.12 470 LEU B N 1
ATOM 8590 C CA . LEU B 1 444 ? 191.529 187.412 199.974 1.00 27.44 470 LEU B CA 1
ATOM 8591 C C . LEU B 1 444 ? 191.069 188.226 198.770 1.00 28.48 470 LEU B C 1
ATOM 8592 O O . LEU B 1 444 ? 191.611 189.304 198.499 1.00 29.02 470 LEU B O 1
ATOM 8597 N N . ILE B 1 445 ? 190.074 187.730 198.033 1.00 31.67 471 ILE B N 1
ATOM 8598 C CA . ILE B 1 445 ? 189.547 188.491 196.906 1.00 31.20 471 ILE B CA 1
ATOM 8599 C C . ILE B 1 445 ? 188.884 189.771 197.396 1.00 31.66 471 ILE B C 1
ATOM 8600 O O . ILE B 1 445 ? 188.995 190.826 196.763 1.00 32.02 471 ILE B O 1
ATOM 8605 N N . ASP B 1 446 ? 188.196 189.698 198.537 1.00 33.11 472 ASP B N 1
ATOM 8606 C CA . ASP B 1 446 ? 187.617 190.893 199.140 1.00 33.11 472 ASP B CA 1
ATOM 8607 C C . ASP B 1 446 ? 188.695 191.913 199.485 1.00 31.92 472 ASP B C 1
ATOM 8608 O O . ASP B 1 446 ? 188.522 193.115 199.252 1.00 32.39 472 ASP B O 1
ATOM 8613 N N . MET B 1 447 ? 189.815 191.451 200.043 1.00 29.31 473 MET B N 1
ATOM 8614 C CA . MET B 1 447 ? 190.900 192.360 200.389 1.00 27.67 473 MET B CA 1
ATOM 8615 C C . MET B 1 447 ? 191.550 192.971 199.154 1.00 30.09 473 MET B C 1
ATOM 8616 O O . MET B 1 447 ? 191.938 194.142 199.179 1.00 33.95 473 MET B O 1
ATOM 8621 N N . ILE B 1 448 ? 191.693 192.198 198.079 1.00 30.45 474 ILE B N 1
ATOM 8622 C CA . ILE B 1 448 ? 192.330 192.721 196.873 1.00 28.26 474 ILE B CA 1
ATOM 8623 C C . ILE B 1 448 ? 191.428 193.731 196.171 1.00 30.86 474 ILE B C 1
ATOM 8624 O O . ILE B 1 448 ? 191.882 194.803 195.756 1.00 32.94 474 ILE B O 1
ATOM 8629 N N . SER B 1 449 ? 190.137 193.414 196.031 1.00 31.31 475 SER B N 1
ATOM 8630 C CA . SER B 1 449 ? 189.247 194.288 195.268 1.00 32.03 475 SER B CA 1
ATOM 8631 C C . SER B 1 449 ? 189.028 195.630 195.954 1.00 33.42 475 SER B C 1
ATOM 8632 O O . SER B 1 449 ? 188.882 196.652 195.276 1.00 35.48 475 SER B O 1
ATOM 8635 N N . ASN B 1 450 ? 189.000 195.654 197.285 1.00 31.38 476 ASN B N 1
ATOM 8636 C CA . ASN B 1 450 ? 188.687 196.864 198.034 1.00 32.31 476 ASN B CA 1
ATOM 8637 C C . ASN B 1 450 ? 189.923 197.512 198.648 1.00 33.80 476 ASN B C 1
ATOM 8638 O O . ASN B 1 450 ? 189.794 198.369 199.528 1.00 35.80 476 ASN B O 1
ATOM 8643 N N . ASP B 1 451 ? 191.113 197.122 198.209 1.00 31.02 477 ASP B N 1
ATOM 8644 C CA . ASP B 1 451 ? 192.326 197.754 198.703 1.00 29.81 477 ASP B CA 1
ATOM 8645 C C . ASP B 1 451 ? 192.390 199.206 198.234 1.00 31.46 477 ASP B C 1
ATOM 8646 O O . ASP B 1 451 ? 191.972 199.516 197.115 1.00 33.72 477 ASP B O 1
ATOM 8651 N N . PRO B 1 452 ? 192.897 200.118 199.066 1.00 29.83 478 PRO B N 1
ATOM 8652 C CA . PRO B 1 452 ? 193.017 201.518 198.630 1.00 29.07 478 PRO B CA 1
ATOM 8653 C C . PRO B 1 452 ? 193.884 201.709 197.399 1.00 30.26 478 PRO B C 1
ATOM 8654 O O . PRO B 1 452 ? 193.636 202.639 196.623 1.00 29.20 478 PRO B O 1
ATOM 8658 N N . ILE B 1 453 ? 194.890 200.867 197.191 1.00 31.19 479 ILE B N 1
ATOM 8659 C CA . ILE B 1 453 ? 195.772 200.972 196.033 1.00 29.96 479 ILE B CA 1
ATOM 8660 C C . ILE B 1 453 ? 195.439 199.928 194.975 1.00 31.40 479 ILE B C 1
ATOM 8661 O O . ILE B 1 453 ? 195.315 200.249 193.794 1.00 36.84 479 ILE B O 1
ATOM 8666 N N . LEU B 1 454 ? 195.276 198.668 195.383 1.00 32.92 480 LEU B N 1
ATOM 8667 C CA . LEU B 1 454 ? 195.075 197.594 194.417 1.00 31.02 480 LEU B CA 1
ATOM 8668 C C . LEU B 1 454 ? 193.698 197.630 193.773 1.00 35.02 480 LEU B C 1
ATOM 8669 O O . LEU B 1 454 ? 193.507 197.013 192.720 1.00 40.50 480 LEU B O 1
ATOM 8674 N N . GLY B 1 455 ? 192.738 198.334 194.369 1.00 35.34 481 GLY B N 1
ATOM 8675 C CA . GLY B 1 455 ? 191.398 198.377 193.815 1.00 34.86 481 GLY B CA 1
ATOM 8676 C C . GLY B 1 455 ? 191.275 199.143 192.514 1.00 39.77 481 GLY B C 1
ATOM 8677 O O . GLY B 1 455 ? 190.241 199.028 191.848 1.00 42.39 481 GLY B O 1
ATOM 8678 N N . ASP B 1 456 ? 192.298 199.909 192.135 1.00 41.54 482 ASP B N 1
ATOM 8679 C CA . ASP B 1 456 ? 192.247 200.749 190.945 1.00 41.38 482 ASP B CA 1
ATOM 8680 C C . ASP B 1 456 ? 193.199 200.285 189.848 1.00 40.82 482 ASP B C 1
ATOM 8681 O O . ASP B 1 456 ? 193.475 201.053 188.921 1.00 45.12 482 ASP B O 1
ATOM 8686 N N . VAL B 1 457 ? 193.707 199.061 189.924 1.00 40.41 483 VAL B N 1
ATOM 8687 C CA . VAL B 1 457 ? 194.597 198.525 188.910 1.00 34.49 483 VAL B CA 1
ATOM 8688 C C . VAL B 1 457 ? 193.881 197.408 188.161 1.00 31.56 483 VAL B C 1
ATOM 8689 O O . VAL B 1 457 ? 192.754 197.038 188.478 1.00 33.45 483 VAL B O 1
ATOM 8693 N N . LYS B 1 458 ? 194.543 196.863 187.145 1.00 28.98 484 LYS B N 1
ATOM 8694 C CA . LYS B 1 458 ? 193.954 195.813 186.327 1.00 27.60 484 LYS B CA 1
ATOM 8695 C C . LYS B 1 458 ? 194.127 194.455 186.995 1.00 28.49 484 LYS B C 1
ATOM 8696 O O . LYS B 1 458 ? 195.246 194.052 187.321 1.00 30.61 484 LYS B O 1
ATOM 8702 N N . LEU B 1 459 ? 193.017 193.748 187.192 1.00 25.68 485 LEU B N 1
ATOM 8703 C CA . LEU B 1 459 ? 193.021 192.432 187.822 1.00 24.80 485 LEU B CA 1
ATOM 8704 C C . LEU B 1 459 ? 192.353 191.446 186.875 1.00 25.07 485 LEU B C 1
ATOM 8705 O O . LEU B 1 459 ? 191.176 191.604 186.540 1.00 28.69 485 LEU B O 1
ATOM 8710 N N . ILE B 1 460 ? 193.097 190.431 186.450 1.00 24.72 486 ILE B N 1
ATOM 8711 C CA . ILE B 1 460 ? 192.613 189.427 185.511 1.00 26.31 486 ILE B CA 1
ATOM 8712 C C . ILE B 1 460 ? 192.797 188.054 186.140 1.00 28.07 486 ILE B C 1
ATOM 8713 O O . ILE B 1 460 ? 193.875 187.744 186.658 1.00 30.43 486 ILE B O 1
ATOM 8718 N N . ALA B 1 461 ? 191.751 187.237 186.093 1.00 29.24 487 ALA B N 1
ATOM 8719 C CA . ALA B 1 461 ? 191.769 185.905 186.675 1.00 31.89 487 ALA B CA 1
ATOM 8720 C C . ALA B 1 461 ? 191.585 184.843 185.601 1.00 34.44 487 ALA B C 1
ATOM 8721 O O . ALA B 1 461 ? 190.705 184.957 184.743 1.00 37.47 487 ALA B O 1
ATOM 8723 N N . GLU B 1 462 ? 192.429 183.816 185.647 1.00 35.49 488 GLU B N 1
ATOM 8724 C CA . GLU B 1 462 ? 192.188 182.569 184.924 1.00 41.51 488 GLU B CA 1
ATOM 8725 C C . GLU B 1 462 ? 191.346 181.698 185.848 1.00 41.30 488 GLU B C 1
ATOM 8726 O O . GLU B 1 462 ? 191.859 181.098 186.793 1.00 42.64 488 GLU B O 1
ATOM 8732 N N . ALA B 1 463 ? 190.041 181.643 185.584 1.00 40.16 489 ALA B N 1
ATOM 8733 C CA . ALA B 1 463 ? 189.068 181.178 186.574 1.00 40.64 489 ALA B CA 1
ATOM 8734 C C . ALA B 1 463 ? 188.837 179.669 186.479 1.00 43.37 489 ALA B C 1
ATOM 8735 O O . ALA B 1 463 ? 187.747 179.193 186.173 1.00 47.00 489 ALA B O 1
ATOM 8737 N N . TRP B 1 464 ? 189.893 178.917 186.774 1.00 41.95 490 TRP B N 1
ATOM 8738 C CA . TRP B 1 464 ? 189.802 177.473 186.951 1.00 43.63 490 TRP B CA 1
ATOM 8739 C C . TRP B 1 464 ? 191.079 176.998 187.624 1.00 46.56 490 TRP B C 1
ATOM 8740 O O . TRP B 1 464 ? 192.081 177.716 187.662 1.00 48.22 490 TRP B O 1
ATOM 8751 N N . ASP B 1 465 ? 191.031 175.782 188.160 1.00 44.91 491 ASP B N 1
ATOM 8752 C CA . ASP B 1 465 ? 192.209 175.119 188.700 1.00 46.77 491 ASP B CA 1
ATOM 8753 C C . ASP B 1 465 ? 192.205 173.662 188.250 1.00 50.21 491 ASP B C 1
ATOM 8754 O O . ASP B 1 465 ? 191.328 173.224 187.502 1.00 51.58 491 ASP B O 1
ATOM 8759 N N . ALA B 1 466 ? 193.197 172.907 188.712 1.00 51.46 492 ALA B N 1
ATOM 8760 C CA . ALA B 1 466 ? 193.353 171.511 188.328 1.00 48.92 492 ALA B CA 1
ATOM 8761 C C . ALA B 1 466 ? 192.592 170.553 189.235 1.00 53.17 492 ALA B C 1
ATOM 8762 O O . ALA B 1 466 ? 192.670 169.338 189.030 1.00 56.72 492 ALA B O 1
ATOM 8764 N N . GLY B 1 467 ? 191.865 171.064 190.224 1.00 54.23 493 GLY B N 1
ATOM 8765 C CA . GLY B 1 467 ? 191.117 170.220 191.133 1.00 52.26 493 GLY B CA 1
ATOM 8766 C C . GLY B 1 467 ? 189.679 169.994 190.713 1.00 59.82 493 GLY B C 1
ATOM 8767 O O . GLY B 1 467 ? 188.895 169.408 191.465 1.00 63.92 493 GLY B O 1
ATOM 8768 N N . GLY B 1 468 ? 189.319 170.448 189.514 1.00 56.58 494 GLY B N 1
ATOM 8769 C CA . GLY B 1 468 ? 187.988 170.271 188.973 1.00 55.35 494 GLY B CA 1
ATOM 8770 C C . GLY B 1 468 ? 187.131 171.519 188.980 1.00 57.73 494 GLY B C 1
ATOM 8771 O O . GLY B 1 468 ? 186.042 171.506 188.391 1.00 62.13 494 GLY B O 1
ATOM 8772 N N . LEU B 1 469 ? 187.580 172.589 189.628 1.00 53.11 495 LEU B N 1
ATOM 8773 C CA . LEU B 1 469 ? 186.818 173.829 189.653 1.00 48.95 495 LEU B CA 1
ATOM 8774 C C . LEU B 1 469 ? 186.801 174.484 188.276 1.00 49.81 495 LEU B C 1
ATOM 8775 O O . LEU B 1 469 ? 187.786 174.438 187.535 1.00 52.29 495 LEU B O 1
ATOM 8780 N N . TYR B 1 470 ? 185.670 175.101 187.938 1.00 45.72 496 TYR B N 1
ATOM 8781 C CA . TYR B 1 470 ? 185.536 175.837 186.683 1.00 46.49 496 TYR B CA 1
ATOM 8782 C C . TYR B 1 470 ? 184.550 176.970 186.927 1.00 47.68 496 TYR B C 1
ATOM 8783 O O . TYR B 1 470 ? 183.353 176.720 187.092 1.00 51.71 496 TYR B O 1
ATOM 8792 N N . GLN B 1 471 ? 185.045 178.210 186.943 1.00 45.80 497 GLN B N 1
ATOM 8793 C CA . GLN B 1 471 ? 184.247 179.353 187.374 1.00 44.73 497 GLN B CA 1
ATOM 8794 C C . GLN B 1 471 ? 184.207 180.455 186.322 1.00 47.88 497 GLN B C 1
ATOM 8795 O O . GLN B 1 471 ? 184.164 181.638 186.663 1.00 49.01 497 GLN B O 1
ATOM 8801 N N . VAL B 1 472 ? 184.218 180.093 185.041 1.00 48.04 498 VAL B N 1
ATOM 8802 C CA . VAL B 1 472 ? 184.171 181.105 183.991 1.00 47.42 498 VAL B CA 1
ATOM 8803 C C . VAL B 1 472 ? 182.777 181.718 183.961 1.00 50.08 498 VAL B C 1
ATOM 8804 O O . VAL B 1 472 ? 181.777 181.018 183.763 1.00 51.36 498 VAL B O 1
ATOM 8808 N N . GLY B 1 473 ? 182.707 183.033 184.158 1.00 52.26 499 GLY B N 1
ATOM 8809 C CA . GLY B 1 473 ? 181.453 183.746 184.231 1.00 50.07 499 GLY B CA 1
ATOM 8810 C C . GLY B 1 473 ? 180.867 183.880 185.621 1.00 53.06 499 GLY B C 1
ATOM 8811 O O . GLY B 1 473 ? 179.889 184.617 185.791 1.00 56.24 499 GLY B O 1
ATOM 8812 N N . GLN B 1 474 ? 181.431 183.195 186.623 1.00 53.13 500 GLN B N 1
ATOM 8813 C CA . GLN B 1 474 ? 180.900 183.221 187.982 1.00 51.47 500 GLN B CA 1
ATOM 8814 C C . GLN B 1 474 ? 181.983 183.475 189.025 1.00 51.32 500 GLN B C 1
ATOM 8815 O O . GLN B 1 474 ? 181.763 183.212 190.210 1.00 55.81 500 GLN B O 1
ATOM 8821 N N . PHE B 1 475 ? 183.145 183.967 188.612 1.00 47.76 501 PHE B N 1
ATOM 8822 C CA . PHE B 1 475 ? 184.184 184.320 189.568 1.00 41.66 501 PHE B CA 1
ATOM 8823 C C . PHE B 1 475 ? 183.695 185.459 190.459 1.00 43.27 501 PHE B C 1
ATOM 8824 O O . PHE B 1 475 ? 183.009 186.368 189.979 1.00 44.66 501 PHE B O 1
ATOM 8832 N N . PRO B 1 476 ? 184.018 185.444 191.760 1.00 43.20 502 PRO B N 1
ATOM 8833 C CA . PRO B 1 476 ? 183.613 186.562 192.623 1.00 39.27 502 PRO B CA 1
ATOM 8834 C C . PRO B 1 476 ? 184.357 187.827 192.238 1.00 41.28 502 PRO B C 1
ATOM 8835 O O . PRO B 1 476 ? 185.563 187.941 192.470 1.00 42.23 502 PRO B O 1
ATOM 8839 N N . HIS B 1 477 ? 183.645 188.784 191.647 1.00 37.73 503 HIS B N 1
ATOM 8840 C CA . HIS B 1 477 ? 184.284 189.886 190.944 1.00 35.53 503 HIS B CA 1
ATOM 8841 C C . HIS B 1 477 ? 184.166 191.231 191.639 1.00 37.31 503 HIS B C 1
ATOM 8842 O O . HIS B 1 477 ? 185.009 192.097 191.402 1.00 38.72 503 HIS B O 1
ATOM 8849 N N . TRP B 1 478 ? 183.151 191.434 192.479 1.00 36.77 504 TRP B N 1
ATOM 8850 C CA . TRP B 1 478 ? 182.868 192.734 193.086 1.00 34.44 504 TRP B CA 1
ATOM 8851 C C . TRP B 1 478 ? 182.683 193.825 192.037 1.00 35.82 504 TRP B C 1
ATOM 8852 O O . TRP B 1 478 ? 182.927 195.003 192.314 1.00 38.03 504 TRP B O 1
ATOM 8863 N N . LYS B 1 479 ? 182.262 193.438 190.831 1.00 37.13 505 LYS B N 1
ATOM 8864 C CA . LYS B 1 479 ? 182.131 194.310 189.667 1.00 37.04 505 LYS B CA 1
ATOM 8865 C C . LYS B 1 479 ? 183.457 194.932 189.247 1.00 37.44 505 LYS B C 1
ATOM 8866 O O . LYS B 1 479 ? 183.470 195.985 188.605 1.00 39.19 505 LYS B O 1
ATOM 8872 N N . ILE B 1 480 ? 184.579 194.303 189.594 1.00 38.31 506 ILE B N 1
ATOM 8873 C CA . ILE B 1 480 ? 185.893 194.899 189.382 1.00 34.83 506 ILE B CA 1
ATOM 8874 C C . ILE B 1 480 ? 186.786 193.961 188.579 1.00 34.93 506 ILE B C 1
ATOM 8875 O O . ILE B 1 480 ? 187.635 194.409 187.802 1.00 39.29 506 ILE B O 1
ATOM 8880 N N . TRP B 1 481 ? 186.567 192.657 188.717 1.00 33.81 507 TRP B N 1
ATOM 8881 C CA . TRP B 1 481 ? 187.505 191.662 188.212 1.00 31.07 507 TRP B CA 1
ATOM 8882 C C . TRP B 1 481 ? 187.211 191.303 186.762 1.00 31.33 507 TRP B C 1
ATOM 8883 O O . TRP B 1 481 ? 186.052 191.210 186.352 1.00 32.88 507 TRP B O 1
ATOM 8894 N N . SER B 1 482 ? 188.274 191.104 185.991 1.00 31.06 508 SER B N 1
ATOM 8895 C CA . SER B 1 482 ? 188.192 190.618 184.622 1.00 29.99 508 SER B CA 1
ATOM 8896 C C . SER B 1 482 ? 188.541 189.134 184.573 1.00 30.31 508 SER B C 1
ATOM 8897 O O . SER B 1 482 ? 189.029 188.557 185.546 1.00 33.60 508 SER B O 1
ATOM 8900 N N . GLU B 1 483 ? 188.282 188.518 183.422 1.00 31.50 509 GLU B N 1
ATOM 8901 C CA . GLU B 1 483 ? 188.458 187.081 183.277 1.00 32.35 509 GLU B CA 1
ATOM 8902 C C . GLU B 1 483 ? 189.000 186.730 181.901 1.00 34.57 509 GLU B C 1
ATOM 8903 O O . GLU B 1 483 ? 188.651 187.367 180.905 1.00 33.32 509 GLU B O 1
ATOM 8909 N N . TRP B 1 484 ? 189.846 185.704 181.858 1.00 34.73 510 TRP B N 1
ATOM 8910 C CA . TRP B 1 484 ? 190.184 185.052 180.600 1.00 30.99 510 TRP B CA 1
ATOM 8911 C C . TRP B 1 484 ? 188.974 184.282 180.098 1.00 34.01 510 TRP B C 1
ATOM 8912 O O . TRP B 1 484 ? 188.529 183.327 180.739 1.00 39.40 510 TRP B O 1
ATOM 8923 N N . ASN B 1 485 ? 188.437 184.692 178.954 1.00 33.03 511 ASN B N 1
ATOM 8924 C CA . ASN B 1 485 ? 187.222 184.082 178.419 1.00 32.46 511 ASN B CA 1
ATOM 8925 C C . ASN B 1 485 ? 187.617 182.866 177.590 1.00 34.83 511 ASN B C 1
ATOM 8926 O O . ASN B 1 485 ? 188.031 182.994 176.436 1.00 37.25 511 ASN B O 1
ATOM 8931 N N . GLY B 1 486 ? 187.494 181.675 178.185 1.00 35.96 512 GLY B N 1
ATOM 8932 C CA . GLY B 1 486 ? 187.744 180.445 177.455 1.00 34.71 512 GLY B CA 1
ATOM 8933 C C . GLY B 1 486 ? 186.566 179.954 176.646 1.00 36.58 512 GLY B C 1
ATOM 8934 O O . GLY B 1 486 ? 186.757 179.213 175.675 1.00 39.42 512 GLY B O 1
ATOM 8935 N N . LYS B 1 487 ? 185.351 180.357 177.022 1.00 33.04 513 LYS B N 1
ATOM 8936 C CA . LYS B 1 487 ? 184.186 180.057 176.198 1.00 33.80 513 LYS B CA 1
ATOM 8937 C C . LYS B 1 487 ? 184.275 180.765 174.855 1.00 33.82 513 LYS B C 1
ATOM 8938 O O . LYS B 1 487 ? 183.898 180.200 173.823 1.00 34.66 513 LYS B O 1
ATOM 8944 N N . TYR B 1 488 ? 184.778 182.002 174.850 1.00 33.47 514 TYR B N 1
ATOM 8945 C CA . TYR B 1 488 ? 185.046 182.693 173.595 1.00 30.09 514 TYR B CA 1
ATOM 8946 C C . TYR B 1 488 ? 186.033 181.905 172.748 1.00 29.96 514 TYR B C 1
ATOM 8947 O O . TYR B 1 488 ? 185.828 181.721 171.544 1.00 31.08 514 TYR B O 1
ATOM 8956 N N . ARG B 1 489 ? 187.116 181.436 173.368 1.00 30.05 515 ARG B N 1
ATOM 8957 C CA . ARG B 1 489 ? 188.116 180.657 172.649 1.00 27.94 515 ARG B CA 1
ATOM 8958 C C . ARG B 1 489 ? 187.491 179.429 172.002 1.00 30.45 515 ARG B C 1
ATOM 8959 O O . ARG B 1 489 ? 187.679 179.178 170.806 1.00 31.67 515 ARG B O 1
ATOM 8967 N N . ASP B 1 490 ? 186.710 178.671 172.777 1.00 32.49 516 ASP B N 1
ATOM 8968 C CA . ASP B 1 490 ? 186.102 177.455 172.248 1.00 32.83 516 ASP B CA 1
ATOM 8969 C C . ASP B 1 490 ? 185.122 177.762 171.122 1.00 31.67 516 ASP B C 1
ATOM 8970 O O . ASP B 1 490 ? 185.161 177.120 170.063 1.00 34.61 516 ASP B O 1
ATOM 8975 N N . ILE B 1 491 ? 184.247 178.750 171.325 1.00 30.59 517 ILE B N 1
ATOM 8976 C CA . ILE B 1 491 ? 183.223 179.057 170.333 1.00 29.45 517 ILE B CA 1
ATOM 8977 C C . ILE B 1 491 ? 183.854 179.548 169.037 1.00 29.57 517 ILE B C 1
ATOM 8978 O O . ILE B 1 491 ? 183.457 179.127 167.945 1.00 33.21 517 ILE B O 1
ATOM 8983 N N . VAL B 1 492 ? 184.838 180.445 169.130 1.00 27.69 518 VAL B N 1
ATOM 8984 C CA . VAL B 1 492 ? 185.470 180.977 167.928 1.00 26.12 518 VAL B CA 1
ATOM 8985 C C . VAL B 1 492 ? 186.246 179.887 167.200 1.00 25.96 518 VAL B C 1
ATOM 8986 O O . VAL B 1 492 ? 186.179 179.780 165.968 1.00 29.12 518 VAL B O 1
ATOM 8990 N N . ARG B 1 493 ? 186.983 179.052 167.941 1.00 27.16 519 ARG B N 1
ATOM 8991 C CA . ARG B 1 493 ? 187.714 177.965 167.300 1.00 26.86 519 ARG B CA 1
ATOM 8992 C C . ARG B 1 493 ? 186.771 177.025 166.564 1.00 29.93 519 ARG B C 1
ATOM 8993 O O . ARG B 1 493 ? 187.086 176.559 165.463 1.00 31.08 519 ARG B O 1
ATOM 9001 N N . GLN B 1 494 ? 185.607 176.736 167.149 1.00 29.14 520 GLN B N 1
ATOM 9002 C CA . GLN B 1 494 ? 184.692 175.812 166.490 1.00 30.93 520 GLN B CA 1
ATOM 9003 C C . GLN B 1 494 ? 183.961 176.462 165.318 1.00 31.18 520 GLN B C 1
ATOM 9004 O O . GLN B 1 494 ? 183.697 175.796 164.312 1.00 32.77 520 GLN B O 1
ATOM 9010 N N . PHE B 1 495 ? 183.631 177.752 165.414 1.00 30.68 521 PHE B N 1
ATOM 9011 C CA . PHE B 1 495 ? 182.895 178.394 164.330 1.00 26.45 521 PHE B CA 1
ATOM 9012 C C . PHE B 1 495 ? 183.783 178.644 163.116 1.00 28.66 521 PHE B C 1
ATOM 9013 O O . PHE B 1 495 ? 183.367 178.400 161.978 1.00 30.93 521 PHE B O 1
ATOM 9021 N N . ILE B 1 496 ? 185.002 179.145 163.330 1.00 28.38 522 ILE B N 1
ATOM 9022 C CA . ILE B 1 496 ? 185.826 179.567 162.200 1.00 25.47 522 ILE B CA 1
ATOM 9023 C C . ILE B 1 496 ? 186.223 178.371 161.341 1.00 29.47 522 ILE B C 1
ATOM 9024 O O . ILE B 1 496 ? 186.289 178.470 160.111 1.00 35.41 522 ILE B O 1
ATOM 9029 N N . LYS B 1 497 ? 186.474 177.220 161.964 1.00 31.01 523 LYS B N 1
ATOM 9030 C CA . LYS B 1 497 ? 186.821 176.031 161.195 1.00 29.72 523 LYS B CA 1
ATOM 9031 C C . LYS B 1 497 ? 185.613 175.394 160.519 1.00 34.01 523 LYS B C 1
ATOM 9032 O O . LYS B 1 497 ? 185.790 174.589 159.599 1.00 36.68 523 LYS B O 1
ATOM 9038 N N . GLY B 1 498 ? 184.400 175.735 160.944 1.00 31.43 524 GLY B N 1
ATOM 9039 C CA . GLY B 1 498 ? 183.197 175.227 160.315 1.00 32.03 524 GLY B CA 1
ATOM 9040 C C . GLY B 1 498 ? 182.566 174.085 161.082 1.00 39.30 524 GLY B C 1
ATOM 9041 O O . GLY B 1 498 ? 182.995 172.935 160.960 1.00 42.50 524 GLY B O 1
ATOM 9042 N N . THR B 1 499 ? 181.536 174.388 161.868 1.00 39.74 525 THR B N 1
ATOM 9043 C CA . THR B 1 499 ? 180.896 173.390 162.715 1.00 39.81 525 THR B CA 1
ATOM 9044 C C . THR B 1 499 ? 179.448 173.802 162.920 1.00 44.84 525 THR B C 1
ATOM 9045 O O . THR B 1 499 ? 179.163 174.989 163.103 1.00 48.16 525 THR B O 1
ATOM 9049 N N . ASP B 1 500 ? 178.544 172.829 162.880 1.00 45.67 526 ASP B N 1
ATOM 9050 C CA . ASP B 1 500 ? 177.123 173.114 163.007 1.00 44.60 526 ASP B CA 1
ATOM 9051 C C . ASP B 1 500 ? 176.778 173.571 164.420 1.00 45.12 526 ASP B C 1
ATOM 9052 O O . ASP B 1 500 ? 177.282 173.031 165.407 1.00 48.33 526 ASP B O 1
ATOM 9057 N N . GLY B 1 501 ? 175.908 174.572 164.510 1.00 45.12 527 GLY B N 1
ATOM 9058 C CA . GLY B 1 501 ? 175.354 174.976 165.784 1.00 42.86 527 GLY B CA 1
ATOM 9059 C C . GLY B 1 501 ? 176.167 175.969 166.578 1.00 40.16 527 GLY B C 1
ATOM 9060 O O . GLY B 1 501 ? 176.096 175.962 167.811 1.00 44.26 527 GLY B O 1
ATOM 9061 N N . PHE B 1 502 ? 176.937 176.833 165.917 1.00 39.34 528 PHE B N 1
ATOM 9062 C CA . PHE B 1 502 ? 177.781 177.787 166.622 1.00 36.46 528 PHE B CA 1
ATOM 9063 C C . PHE B 1 502 ? 177.619 179.216 166.120 1.00 33.67 528 PHE B C 1
ATOM 9064 O O . PHE B 1 502 ? 178.439 180.071 166.462 1.00 34.13 528 PHE B O 1
ATOM 9072 N N . ALA B 1 503 ? 176.586 179.500 165.325 1.00 33.69 529 ALA B N 1
ATOM 9073 C CA . ALA B 1 503 ? 176.400 180.854 164.811 1.00 31.70 529 ALA B CA 1
ATOM 9074 C C . ALA B 1 503 ? 175.885 181.794 165.896 1.00 34.45 529 ALA B C 1
ATOM 9075 O O . ALA B 1 503 ? 176.350 182.933 166.017 1.00 33.81 529 ALA B O 1
ATOM 9077 N N . GLY B 1 504 ? 174.918 181.334 166.693 1.00 33.62 530 GLY B N 1
ATOM 9078 C CA . GLY B 1 504 ? 174.406 182.164 167.772 1.00 32.67 530 GLY B CA 1
ATOM 9079 C C . GLY B 1 504 ? 175.442 182.422 168.848 1.00 35.25 530 GLY B C 1
ATOM 9080 O O . GLY B 1 504 ? 175.559 183.541 169.356 1.00 37.49 530 GLY B O 1
ATOM 9081 N N . GLY B 1 505 ? 176.213 181.394 169.204 1.00 35.95 531 GLY B N 1
ATOM 9082 C CA . GLY B 1 505 ? 177.313 181.595 170.130 1.00 32.36 531 GLY B CA 1
ATOM 9083 C C . GLY B 1 505 ? 178.355 182.553 169.591 1.00 34.90 531 GLY B C 1
ATOM 9084 O O . GLY B 1 505 ? 178.919 183.353 170.337 1.00 35.11 531 GLY B O 1
ATOM 9085 N N . PHE B 1 506 ? 178.624 182.486 168.284 1.00 31.85 532 PHE B N 1
ATOM 9086 C CA . PHE B 1 506 ? 179.575 183.406 167.666 1.00 29.34 532 PHE B CA 1
ATOM 9087 C C . PHE B 1 506 ? 179.071 184.844 167.724 1.00 31.41 532 PHE B C 1
ATOM 9088 O O . PHE B 1 506 ? 179.836 185.770 168.020 1.00 32.47 532 PHE B O 1
ATOM 9096 N N . ALA B 1 507 ? 177.785 185.052 167.429 1.00 31.66 533 ALA B N 1
ATOM 9097 C CA . ALA B 1 507 ? 177.222 186.396 167.503 1.00 30.78 533 ALA B CA 1
ATOM 9098 C C . ALA B 1 507 ? 177.240 186.918 168.933 1.00 33.41 533 ALA B C 1
ATOM 9099 O O . ALA B 1 507 ? 177.439 188.116 169.162 1.00 36.53 533 ALA B O 1
ATOM 9101 N N . GLU B 1 508 ? 177.020 186.033 169.907 1.00 33.64 534 GLU B N 1
ATOM 9102 C CA . GLU B 1 508 ? 177.119 186.436 171.306 1.00 35.55 534 GLU B CA 1
ATOM 9103 C C . GLU B 1 508 ? 178.556 186.780 171.685 1.00 35.22 534 GLU B C 1
ATOM 9104 O O . GLU B 1 508 ? 178.795 187.710 172.463 1.00 37.00 534 GLU B O 1
ATOM 9110 N N . CYS B 1 509 ? 179.523 186.032 171.151 1.00 33.38 535 CYS B N 1
ATOM 9111 C CA . CYS B 1 509 ? 180.932 186.318 171.403 1.00 30.65 535 CYS B CA 1
ATOM 9112 C C . CYS B 1 509 ? 181.331 187.675 170.839 1.00 33.53 535 CYS B C 1
ATOM 9113 O O . CYS B 1 509 ? 182.089 188.421 171.468 1.00 32.42 535 CYS B O 1
ATOM 9116 N N . LEU B 1 510 ? 180.838 188.003 169.643 1.00 31.73 536 LEU B N 1
ATOM 9117 C CA . LEU B 1 510 ? 181.177 189.276 169.016 1.00 30.42 536 LEU B CA 1
ATOM 9118 C C . LEU B 1 510 ? 180.686 190.476 169.816 1.00 30.86 536 LEU B C 1
ATOM 9119 O O . LEU B 1 510 ? 181.258 191.563 169.689 1.00 30.19 536 LEU B O 1
ATOM 9124 N N . CYS B 1 511 ? 179.649 190.308 170.634 1.00 33.45 537 CYS B N 1
ATOM 9125 C CA . CYS B 1 511 ? 179.046 191.402 171.381 1.00 33.44 537 CYS B CA 1
ATOM 9126 C C . CYS B 1 511 ? 179.608 191.546 172.790 1.00 32.62 537 CYS B C 1
ATOM 9127 O O . CYS B 1 511 ? 179.099 192.359 173.566 1.00 35.82 537 CYS B O 1
ATOM 9130 N N . GLY B 1 512 ? 180.636 190.780 173.139 1.00 32.44 538 GLY B N 1
ATOM 9131 C CA . GLY B 1 512 ? 181.237 190.871 174.452 1.00 30.59 538 GLY B CA 1
ATOM 9132 C C . GLY B 1 512 ? 180.712 189.893 175.474 1.00 33.92 538 GLY B C 1
ATOM 9133 O O . GLY B 1 512 ? 181.013 190.048 176.662 1.00 34.95 538 GLY B O 1
ATOM 9134 N N . SER B 1 513 ? 179.941 188.894 175.052 1.00 36.06 539 SER B N 1
ATOM 9135 C CA . SER B 1 513 ? 179.342 187.882 175.914 1.00 35.22 539 SER B CA 1
ATOM 9136 C C . SER B 1 513 ? 178.480 188.510 177.004 1.00 36.51 539 SER B C 1
ATOM 9137 O O . SER B 1 513 ? 178.792 188.368 178.192 1.00 38.28 539 SER B O 1
ATOM 9140 N N . PRO B 1 514 ? 177.398 189.213 176.654 1.00 39.01 540 PRO B N 1
ATOM 9141 C CA . PRO B 1 514 ? 176.505 189.738 177.698 1.00 36.22 540 PRO B CA 1
ATOM 9142 C C . PRO B 1 514 ? 175.829 188.655 178.518 1.00 37.95 540 PRO B C 1
ATOM 9143 O O . PRO B 1 514 ? 175.436 188.920 179.660 1.00 40.06 540 PRO B O 1
ATOM 9147 N N . HIS B 1 515 ? 175.691 187.441 177.982 1.00 41.57 541 HIS B N 1
ATOM 9148 C CA . HIS B 1 515 ? 175.044 186.362 178.718 1.00 41.99 541 HIS B CA 1
ATOM 9149 C C . HIS B 1 515 ? 175.888 185.856 179.880 1.00 43.62 541 HIS B C 1
ATOM 9150 O O . HIS B 1 515 ? 175.386 185.085 180.703 1.00 45.95 541 HIS B O 1
ATOM 9157 N N . LEU B 1 516 ? 177.152 186.262 179.964 1.00 41.89 542 LEU B N 1
ATOM 9158 C CA . LEU B 1 516 ? 178.012 185.886 181.078 1.00 37.08 542 LEU B CA 1
ATOM 9159 C C . LEU B 1 516 ? 178.324 187.041 182.017 1.00 39.52 542 LEU B C 1
ATOM 9160 O O . LEU B 1 516 ? 178.712 186.799 183.163 1.00 43.80 542 LEU B O 1
ATOM 9165 N N . TYR B 1 517 ? 178.165 188.284 181.571 1.00 38.10 543 TYR B N 1
ATOM 9166 C CA . TYR B 1 517 ? 178.674 189.428 182.312 1.00 34.90 543 TYR B CA 1
ATOM 9167 C C . TYR B 1 517 ? 177.642 190.505 182.607 1.00 36.03 543 TYR B C 1
ATOM 9168 O O . TYR B 1 517 ? 177.814 191.241 183.579 1.00 36.80 543 TYR B O 1
ATOM 9177 N N . GLN B 1 518 ? 176.580 190.621 181.808 1.00 37.22 544 GLN B N 1
ATOM 9178 C CA . GLN B 1 518 ? 175.674 191.757 181.948 1.00 38.23 544 GLN B CA 1
ATOM 9179 C C . GLN B 1 518 ? 174.855 191.673 183.232 1.00 39.38 544 GLN B C 1
ATOM 9180 O O . GLN B 1 518 ? 174.669 192.680 183.925 1.00 42.29 544 GLN B O 1
ATOM 9186 N N . ALA B 1 519 ? 174.351 190.482 183.564 1.00 39.33 545 ALA B N 1
ATOM 9187 C CA . ALA B 1 519 ? 173.462 190.350 184.715 1.00 40.87 545 ALA B CA 1
ATOM 9188 C C . ALA B 1 519 ? 174.179 190.685 186.016 1.00 43.17 545 ALA B C 1
ATOM 9189 O O . ALA B 1 519 ? 173.602 191.319 186.906 1.00 43.64 545 ALA B O 1
ATOM 9191 N N . GLY B 1 520 ? 175.439 190.273 186.145 1.00 41.72 546 GLY B N 1
ATOM 9192 C CA . GLY B 1 520 ? 176.194 190.535 187.354 1.00 35.12 546 GLY B CA 1
ATOM 9193 C C . GLY B 1 520 ? 176.685 191.954 187.513 1.00 41.24 546 GLY B C 1
ATOM 9194 O O . GLY B 1 520 ? 177.232 192.288 188.567 1.00 46.81 546 GLY B O 1
ATOM 9195 N N . GLY B 1 521 ? 176.513 192.793 186.500 1.00 39.53 547 GLY B N 1
ATOM 9196 C CA . GLY B 1 521 ? 176.928 194.174 186.577 1.00 36.62 547 GLY B CA 1
ATOM 9197 C C . GLY B 1 521 ? 178.303 194.485 186.034 1.00 40.21 547 GLY B C 1
ATOM 9198 O O . GLY B 1 521 ? 178.876 195.510 186.417 1.00 42.04 547 GLY B O 1
ATOM 9199 N N . ARG B 1 522 ? 178.854 193.640 185.170 1.00 38.38 548 ARG B N 1
ATOM 9200 C CA . ARG B 1 522 ? 180.141 193.903 184.547 1.00 34.10 548 ARG B CA 1
ATOM 9201 C C . ARG B 1 522 ? 179.952 194.328 183.095 1.00 34.10 548 ARG B C 1
ATOM 9202 O O . ARG B 1 522 ? 178.901 194.125 182.486 1.00 36.69 548 ARG B O 1
ATOM 9210 N N . LYS B 1 523 ? 180.995 194.930 182.550 1.00 34.33 549 LYS B N 1
ATOM 9211 C CA . LYS B 1 523 ? 181.000 195.579 181.252 1.00 31.88 549 LYS B CA 1
ATOM 9212 C C . LYS B 1 523 ? 181.621 194.677 180.190 1.00 30.11 549 LYS B C 1
ATOM 9213 O O . LYS B 1 523 ? 182.245 193.659 180.510 1.00 34.71 549 LYS B O 1
ATOM 9219 N N . PRO B 1 524 ? 181.449 195.006 178.903 1.00 32.99 550 PRO B N 1
ATOM 9220 C CA . PRO B 1 524 ? 182.068 194.175 177.855 1.00 30.97 550 PRO B CA 1
ATOM 9221 C C . PRO B 1 524 ? 183.577 194.066 177.967 1.00 29.32 550 PRO B C 1
ATOM 9222 O O . PRO B 1 524 ? 184.135 193.009 177.652 1.00 31.81 550 PRO B O 1
ATOM 9226 N N . TRP B 1 525 ? 184.259 195.120 178.410 1.00 29.05 551 TRP B N 1
ATOM 9227 C CA . TRP B 1 525 ? 185.714 195.106 178.473 1.00 29.30 551 TRP B CA 1
ATOM 9228 C C . TRP B 1 525 ? 186.256 194.301 179.648 1.00 28.32 551 TRP B C 1
ATOM 9229 O O . TRP B 1 525 ? 187.476 194.144 179.756 1.00 28.84 551 TRP B O 1
ATOM 9240 N N . HIS B 1 526 ? 185.395 193.792 180.528 1.00 26.97 552 HIS B N 1
ATOM 9241 C CA . HIS B 1 526 ? 185.835 192.829 181.527 1.00 26.95 552 HIS B CA 1
ATOM 9242 C C . HIS B 1 526 ? 186.136 191.464 180.926 1.00 26.93 552 HIS B C 1
ATOM 9243 O O . HIS B 1 526 ? 186.685 190.606 181.622 1.00 31.21 552 HIS B O 1
ATOM 9250 N N . SER B 1 527 ? 185.792 191.245 179.662 1.00 24.94 553 SER B N 1
ATOM 9251 C CA . SER B 1 527 ? 186.073 189.993 178.974 1.00 26.23 553 SER B CA 1
ATOM 9252 C C . SER B 1 527 ? 187.393 190.112 178.221 1.00 26.70 553 SER B C 1
ATOM 9253 O O . SER B 1 527 ? 187.561 191.013 177.394 1.00 29.96 553 SER B O 1
ATOM 9256 N N . ILE B 1 528 ? 188.324 189.210 178.507 1.00 28.38 554 ILE B N 1
ATOM 9257 C CA . ILE B 1 528 ? 189.607 189.152 177.818 1.00 29.39 554 ILE B CA 1
ATOM 9258 C C . ILE B 1 528 ? 189.502 188.069 176.752 1.00 27.38 554 ILE B C 1
ATOM 9259 O O . ILE B 1 528 ? 189.549 186.875 177.060 1.00 30.37 554 ILE B O 1
ATOM 9264 N N . ASN B 1 529 ? 189.361 188.483 175.497 1.00 27.62 555 ASN B N 1
ATOM 9265 C CA . ASN B 1 529 ? 189.170 187.557 174.390 1.00 27.69 555 ASN B CA 1
ATOM 9266 C C . ASN B 1 529 ? 190.519 187.097 173.856 1.00 29.24 555 ASN B C 1
ATOM 9267 O O . ASN B 1 529 ? 191.446 187.899 173.719 1.00 31.33 555 ASN B O 1
ATOM 9272 N N . PHE B 1 530 ? 190.627 185.805 173.563 1.00 27.90 556 PHE B N 1
ATOM 9273 C CA . PHE B 1 530 ? 191.841 185.266 172.974 1.00 28.67 556 PHE B CA 1
ATOM 9274 C C . PHE B 1 530 ? 191.506 184.001 172.201 1.00 30.39 556 PHE B C 1
ATOM 9275 O O . PHE B 1 530 ? 190.543 183.299 172.515 1.00 30.77 556 PHE B O 1
ATOM 9283 N N . VAL B 1 531 ? 192.308 183.730 171.178 1.00 31.52 557 VAL B N 1
ATOM 9284 C CA . VAL B 1 531 ? 192.187 182.515 170.390 1.00 28.72 557 VAL B CA 1
ATOM 9285 C C . VAL B 1 531 ? 193.290 181.521 170.728 1.00 32.94 557 VAL B C 1
ATOM 9286 O O . VAL B 1 531 ? 193.036 180.323 170.846 1.00 36.72 557 VAL B O 1
ATOM 9290 N N . CYS B 1 532 ? 194.512 182.012 170.909 1.00 35.06 558 CYS B N 1
ATOM 9291 C CA . CYS B 1 532 ? 195.657 181.178 171.230 1.00 38.17 558 CYS B CA 1
ATOM 9292 C C . CYS B 1 532 ? 196.439 181.829 172.361 1.00 38.45 558 CYS B C 1
ATOM 9293 O O . CYS B 1 532 ? 196.396 183.045 172.551 1.00 43.52 558 CYS B O 1
ATOM 9296 N N . ALA B 1 533 ? 197.161 181.003 173.113 1.00 37.13 559 ALA B N 1
ATOM 9297 C CA . ALA B 1 533 ? 197.943 181.475 174.246 1.00 35.38 559 ALA B CA 1
ATOM 9298 C C . ALA B 1 533 ? 199.285 180.753 174.241 1.00 37.22 559 ALA B C 1
ATOM 9299 O O . ALA B 1 533 ? 199.633 180.054 173.286 1.00 41.63 559 ALA B O 1
ATOM 9301 N N . HIS B 1 534 ? 200.052 180.933 175.319 1.00 39.88 560 HIS B N 1
ATOM 9302 C CA . HIS B 1 534 ? 201.338 180.253 175.434 1.00 37.64 560 HIS B CA 1
ATOM 9303 C C . HIS B 1 534 ? 201.152 178.752 175.609 1.00 37.73 560 HIS B C 1
ATOM 9304 O O . HIS B 1 534 ? 201.975 177.959 175.138 1.00 41.36 560 HIS B O 1
ATOM 9311 N N . ASP B 1 535 ? 200.086 178.344 176.287 1.00 36.89 561 ASP B N 1
ATOM 9312 C CA . ASP B 1 535 ? 199.735 176.939 176.399 1.00 38.13 561 ASP B CA 1
ATOM 9313 C C . ASP B 1 535 ? 198.750 176.569 175.299 1.00 41.21 561 ASP B C 1
ATOM 9314 O O . ASP B 1 535 ? 197.816 177.315 174.997 1.00 47.86 561 ASP B O 1
ATOM 9319 N N . GLY B 1 536 ? 198.976 175.416 174.692 1.00 40.12 562 GLY B N 1
ATOM 9320 C CA . GLY B 1 536 ? 198.182 175.007 173.558 1.00 34.40 562 GLY B CA 1
ATOM 9321 C C . GLY B 1 536 ? 198.829 175.381 172.238 1.00 33.25 562 GLY B C 1
ATOM 9322 O O . GLY B 1 536 ? 199.990 175.788 172.161 1.00 35.61 562 GLY B O 1
ATOM 9323 N N . PHE B 1 537 ? 198.043 175.230 171.177 1.00 36.16 563 PHE B N 1
ATOM 9324 C CA . PHE B 1 537 ? 198.525 175.487 169.828 1.00 31.85 563 PHE B CA 1
ATOM 9325 C C . PHE B 1 537 ? 198.778 176.974 169.606 1.00 35.35 563 PHE B C 1
ATOM 9326 O O . PHE B 1 537 ? 198.131 177.837 170.206 1.00 40.76 563 PHE B O 1
ATOM 9334 N N . THR B 1 538 ? 199.740 177.269 168.738 1.00 34.20 564 THR B N 1
ATOM 9335 C CA . THR B 1 538 ? 199.878 178.609 168.196 1.00 35.06 564 THR B CA 1
ATOM 9336 C C . THR B 1 538 ? 198.865 178.816 167.072 1.00 34.37 564 THR B C 1
ATOM 9337 O O . THR B 1 538 ? 198.169 177.890 166.651 1.00 37.36 564 THR B O 1
ATOM 9341 N N . LEU B 1 539 ? 198.775 180.056 166.589 1.00 34.89 565 LEU B N 1
ATOM 9342 C CA . LEU B 1 539 ? 197.830 180.353 165.518 1.00 34.36 565 LEU B CA 1
ATOM 9343 C C . LEU B 1 539 ? 198.160 179.582 164.247 1.00 35.37 565 LEU B C 1
ATOM 9344 O O . LEU B 1 539 ? 197.252 179.089 163.569 1.00 38.10 565 LEU B O 1
ATOM 9349 N N . ALA B 1 540 ? 199.445 179.467 163.906 1.00 33.82 566 ALA B N 1
ATOM 9350 C CA . ALA B 1 540 ? 199.834 178.698 162.731 1.00 33.02 566 ALA B CA 1
ATOM 9351 C C . ALA B 1 540 ? 199.552 177.211 162.894 1.00 37.04 566 ALA B C 1
ATOM 9352 O O . ALA B 1 540 ? 199.076 176.574 161.951 1.00 38.80 566 ALA B O 1
ATOM 9354 N N . ASP B 1 541 ? 199.828 176.639 164.066 1.00 36.39 567 ASP B N 1
ATOM 9355 C CA . ASP B 1 541 ? 199.553 175.224 164.285 1.00 34.87 567 ASP B CA 1
ATOM 9356 C C . ASP B 1 541 ? 198.066 174.930 164.424 1.00 34.49 567 ASP B C 1
ATOM 9357 O O . ASP B 1 541 ? 197.668 173.764 164.337 1.00 34.07 567 ASP B O 1
ATOM 9362 N N . LEU B 1 542 ? 197.244 175.956 164.644 1.00 35.65 568 LEU B N 1
ATOM 9363 C CA . LEU B 1 542 ? 195.801 175.760 164.724 1.00 34.87 568 LEU B CA 1
ATOM 9364 C C . LEU B 1 542 ? 195.216 175.352 163.378 1.00 36.53 568 LEU B C 1
ATOM 9365 O O . LEU B 1 542 ? 194.154 174.722 163.326 1.00 37.92 568 LEU B O 1
ATOM 9370 N N . VAL B 1 543 ? 195.891 175.696 162.283 1.00 35.18 569 VAL B N 1
ATOM 9371 C CA . VAL B 1 543 ? 195.413 175.407 160.939 1.00 34.35 569 VAL B CA 1
ATOM 9372 C C . VAL B 1 543 ? 196.275 174.363 160.239 1.00 35.66 569 VAL B C 1
ATOM 9373 O O . VAL B 1 543 ? 196.083 174.108 159.048 1.00 37.20 569 VAL B O 1
ATOM 9377 N N . THR B 1 544 ? 197.217 173.741 160.951 1.00 35.80 570 THR B N 1
ATOM 9378 C CA . THR B 1 544 ? 198.123 172.768 160.355 1.00 36.08 570 THR B CA 1
ATOM 9379 C C . THR B 1 544 ? 197.997 171.360 160.918 1.00 37.33 570 THR B C 1
ATOM 9380 O O . THR B 1 544 ? 198.277 170.403 160.191 1.00 41.52 570 THR B O 1
ATOM 9384 N N . TYR B 1 545 ? 197.574 171.198 162.168 1.00 37.68 571 TYR B N 1
ATOM 9385 C CA . TYR B 1 545 ? 197.552 169.891 162.809 1.00 36.87 571 TYR B CA 1
ATOM 9386 C C . TYR B 1 545 ? 196.178 169.609 163.393 1.00 41.92 571 TYR B C 1
ATOM 9387 O O . TYR B 1 545 ? 195.531 170.502 163.947 1.00 39.18 571 TYR B O 1
ATOM 9396 N N . ASN B 1 546 ? 195.737 168.358 163.260 1.00 44.22 572 ASN B N 1
ATOM 9397 C CA . ASN B 1 546 ? 194.515 167.881 163.891 1.00 42.01 572 ASN B CA 1
ATOM 9398 C C . ASN B 1 546 ? 194.758 167.254 165.255 1.00 44.01 572 ASN B C 1
ATOM 9399 O O . ASN B 1 546 ? 193.791 166.885 165.929 1.00 49.09 572 ASN B O 1
ATOM 9404 N N . LYS B 1 547 ? 196.012 167.125 165.676 1.00 43.97 573 LYS B N 1
ATOM 9405 C CA . LYS B 1 547 ? 196.339 166.420 166.906 1.00 43.37 573 LYS B CA 1
ATOM 9406 C C . LYS B 1 547 ? 197.719 166.856 167.373 1.00 44.45 573 LYS B C 1
ATOM 9407 O O . LYS B 1 547 ? 198.544 167.309 166.577 1.00 49.52 573 LYS B O 1
ATOM 9413 N N . LYS B 1 548 ? 197.954 166.719 168.673 1.00 42.52 574 LYS B N 1
ATOM 9414 C CA . LYS B 1 548 ? 199.217 167.139 169.260 1.00 42.53 574 LYS B CA 1
ATOM 9415 C C . LYS B 1 548 ? 200.341 166.165 168.922 1.00 45.14 574 LYS B C 1
ATOM 9416 O O . LYS B 1 548 ? 200.119 164.977 168.674 1.00 47.62 574 LYS B O 1
ATOM 9422 N N . TYR B 1 549 ? 201.567 166.693 168.912 1.00 42.04 575 TYR B N 1
ATOM 9423 C CA . TYR B 1 549 ? 202.797 165.917 168.737 1.00 42.83 575 TYR B CA 1
ATOM 9424 C C . TYR B 1 549 ? 203.746 166.320 169.863 1.00 44.08 575 TYR B C 1
ATOM 9425 O O . TYR B 1 549 ? 204.613 167.178 169.690 1.00 47.92 575 TYR B O 1
ATOM 9434 N N . ASN B 1 550 ? 203.587 165.679 171.020 1.00 45.29 576 ASN B N 1
ATOM 9435 C CA . ASN B 1 550 ? 204.302 166.051 172.233 1.00 45.56 576 ASN B CA 1
ATOM 9436 C C . ASN B 1 550 ? 205.344 165.014 172.636 1.00 50.47 576 ASN B C 1
ATOM 9437 O O . ASN B 1 550 ? 205.740 164.963 173.803 1.00 54.09 576 ASN B O 1
ATOM 9442 N N . SER B 1 551 ? 205.795 164.185 171.694 1.00 52.83 577 SER B N 1
ATOM 9443 C CA . SER B 1 551 ? 206.707 163.100 172.032 1.00 53.08 577 SER B CA 1
ATOM 9444 C C . SER B 1 551 ? 208.076 163.602 172.469 1.00 55.71 577 SER B C 1
ATOM 9445 O O . SER B 1 551 ? 208.794 162.875 173.164 1.00 58.00 577 SER B O 1
ATOM 9448 N N . SER B 1 552 ? 208.452 164.826 172.092 1.00 53.36 578 SER B N 1
ATOM 9449 C CA . SER B 1 552 ? 209.730 165.379 172.524 1.00 51.33 578 SER B CA 1
ATOM 9450 C C . SER B 1 552 ? 209.739 165.732 174.005 1.00 53.29 578 SER B C 1
ATOM 9451 O O . SER B 1 552 ? 210.812 165.982 174.562 1.00 56.20 578 SER B O 1
ATOM 9454 N N . ASN B 1 553 ? 208.574 165.765 174.650 1.00 51.00 579 ASN B N 1
ATOM 9455 C CA . ASN B 1 553 ? 208.499 166.086 176.069 1.00 51.16 579 ASN B CA 1
ATOM 9456 C C . ASN B 1 553 ? 208.972 164.948 176.960 1.00 58.58 579 ASN B C 1
ATOM 9457 O O . ASN B 1 553 ? 209.257 165.187 178.138 1.00 61.17 579 ASN B O 1
ATOM 9462 N N . GLY B 1 554 ? 209.052 163.727 176.439 1.00 57.80 580 GLY B N 1
ATOM 9463 C CA . GLY B 1 554 ? 209.492 162.604 177.237 1.00 60.70 580 GLY B CA 1
ATOM 9464 C C . GLY B 1 554 ? 208.429 161.961 178.096 1.00 66.45 580 GLY B C 1
ATOM 9465 O O . GLY B 1 554 ? 208.761 161.131 178.947 1.00 69.26 580 GLY B O 1
ATOM 9466 N N . GLU B 1 555 ? 207.156 162.308 177.899 1.00 67.93 581 GLU B N 1
ATOM 9467 C CA . GLU B 1 555 ? 206.068 161.771 178.707 1.00 67.68 581 GLU B CA 1
ATOM 9468 C C . GLU B 1 555 ? 205.110 160.914 177.885 1.00 69.30 581 GLU B C 1
ATOM 9469 O O . GLU B 1 555 ? 203.951 160.738 178.264 1.00 72.36 581 GLU B O 1
ATOM 9475 N N . ASP B 1 556 ? 205.585 160.378 176.760 1.00 67.25 582 ASP B N 1
ATOM 9476 C CA . ASP B 1 556 ? 204.824 159.427 175.944 1.00 71.71 582 ASP B CA 1
ATOM 9477 C C . ASP B 1 556 ? 203.472 159.994 175.512 1.00 70.55 582 ASP B C 1
ATOM 9478 O O . ASP B 1 556 ? 202.452 159.302 175.544 1.00 71.11 582 ASP B O 1
ATOM 9483 N N . ASN B 1 557 ? 203.461 161.268 175.117 1.00 64.43 583 ASN B N 1
ATOM 9484 C CA . ASN B 1 557 ? 202.283 161.944 174.572 1.00 62.21 583 ASN B CA 1
ATOM 9485 C C . ASN B 1 557 ? 201.125 162.018 175.562 1.00 64.95 583 ASN B C 1
ATOM 9486 O O . ASN B 1 557 ? 199.988 162.290 175.166 1.00 64.56 583 ASN B O 1
ATOM 9491 N N . ARG B 1 558 ? 201.375 161.779 176.847 1.00 64.48 584 ARG B N 1
ATOM 9492 C CA . ARG B 1 558 ? 200.306 161.860 177.834 1.00 65.11 584 ARG B CA 1
ATOM 9493 C C . ARG B 1 558 ? 199.933 163.293 178.178 1.00 63.74 584 ARG B C 1
ATOM 9494 O O . ARG B 1 558 ? 198.744 163.599 178.327 1.00 66.46 584 ARG B O 1
ATOM 9502 N N . ASP B 1 559 ? 200.918 164.174 178.301 1.00 61.62 585 ASP B N 1
ATOM 9503 C CA . ASP B 1 559 ? 200.693 165.560 178.678 1.00 57.27 585 ASP B CA 1
ATOM 9504 C C . ASP B 1 559 ? 200.135 166.359 177.507 1.00 56.60 585 ASP B C 1
ATOM 9505 O O . ASP B 1 559 ? 200.347 166.021 176.340 1.00 56.34 585 ASP B O 1
ATOM 9510 N N . GLY B 1 560 ? 199.429 167.427 177.831 1.00 52.25 586 GLY B N 1
ATOM 9511 C CA . GLY B 1 560 ? 198.900 168.323 176.826 1.00 50.02 586 GLY B CA 1
ATOM 9512 C C . GLY B 1 560 ? 197.394 168.187 176.672 1.00 52.95 586 GLY B C 1
ATOM 9513 O O . GLY B 1 560 ? 196.797 167.147 176.981 1.00 56.68 586 GLY B O 1
ATOM 9514 N N . GLU B 1 561 ? 196.770 169.261 176.194 1.00 50.88 587 GLU B N 1
ATOM 9515 C CA . GLU B 1 561 ? 195.338 169.245 175.931 1.00 49.68 587 GLU B CA 1
ATOM 9516 C C . GLU B 1 561 ? 195.024 168.278 174.796 1.00 52.16 587 GLU B C 1
ATOM 9517 O O . GLU B 1 561 ? 195.723 168.237 173.780 1.00 52.11 587 GLU B O 1
ATOM 9523 N N . ASN B 1 562 ? 193.966 167.490 174.973 1.00 54.39 588 ASN B N 1
ATOM 9524 C CA . ASN B 1 562 ? 193.618 166.455 174.009 1.00 56.46 588 ASN B CA 1
ATOM 9525 C C . ASN B 1 562 ? 192.574 166.894 172.997 1.00 56.48 588 ASN B C 1
ATOM 9526 O O . ASN B 1 562 ? 192.557 166.372 171.879 1.00 59.03 588 ASN B O 1
ATOM 9531 N N . HIS B 1 563 ? 191.710 167.833 173.355 1.00 56.34 589 HIS B N 1
ATOM 9532 C CA . HIS B 1 563 ? 190.672 168.342 172.464 1.00 54.57 589 HIS B CA 1
ATOM 9533 C C . HIS B 1 563 ? 191.039 169.782 172.116 1.00 53.06 589 HIS B C 1
ATOM 9534 O O . HIS B 1 563 ? 190.682 170.723 172.826 1.00 53.57 589 HIS B O 1
ATOM 9541 N N . ASN B 1 564 ? 191.763 169.942 171.011 1.00 48.96 590 ASN B N 1
ATOM 9542 C CA . ASN B 1 564 ? 192.246 171.245 170.581 1.00 44.94 590 ASN B CA 1
ATOM 9543 C C . ASN B 1 564 ? 191.244 172.004 169.724 1.00 41.71 590 ASN B C 1
ATOM 9544 O O . ASN B 1 564 ? 191.351 173.230 169.620 1.00 43.66 590 ASN B O 1
ATOM 9549 N N . LEU B 1 565 ? 190.284 171.305 169.114 1.00 39.16 591 LEU B N 1
ATOM 9550 C CA . LEU B 1 565 ? 189.271 171.920 168.253 1.00 35.62 591 LEU B CA 1
ATOM 9551 C C . LEU B 1 565 ? 189.919 172.650 167.077 1.00 36.76 591 LEU B C 1
ATOM 9552 O O . LEU B 1 565 ? 189.697 173.840 166.853 1.00 40.73 591 LEU B O 1
ATOM 9557 N N . SER B 1 566 ? 190.729 171.918 166.320 1.00 36.24 592 SER B N 1
ATOM 9558 C CA . SER B 1 566 ? 191.490 172.464 165.207 1.00 33.99 592 SER B CA 1
ATOM 9559 C C . SER B 1 566 ? 191.182 171.699 163.926 1.00 36.90 592 SER B C 1
ATOM 9560 O O . SER B 1 566 ? 190.592 170.617 163.942 1.00 39.75 592 SER B O 1
ATOM 9563 N N . TRP B 1 567 ? 191.592 172.284 162.803 1.00 37.85 593 TRP B N 1
ATOM 9564 C CA . TRP B 1 567 ? 191.435 171.658 161.497 1.00 34.74 593 TRP B CA 1
ATOM 9565 C C . TRP B 1 567 ? 192.683 171.941 160.675 1.00 37.39 593 TRP B C 1
ATOM 9566 O O . TRP B 1 567 ? 193.125 173.089 160.598 1.00 41.39 593 TRP B O 1
ATOM 9577 N N . ASN B 1 568 ? 193.243 170.899 160.060 1.00 40.08 594 ASN B N 1
ATOM 9578 C CA . ASN B 1 568 ? 194.487 171.014 159.310 1.00 38.21 594 ASN B CA 1
ATOM 9579 C C . ASN B 1 568 ? 194.290 171.557 157.892 1.00 38.93 594 ASN B C 1
ATOM 9580 O O . ASN B 1 568 ? 195.227 171.497 157.087 1.00 40.38 594 ASN B O 1
ATOM 9585 N N . CYS B 1 569 ? 193.099 172.067 157.578 1.00 38.60 595 CYS B N 1
ATOM 9586 C CA . CYS B 1 569 ? 192.789 172.692 156.295 1.00 38.73 595 CYS B CA 1
ATOM 9587 C C . CYS B 1 569 ? 192.946 171.733 155.120 1.00 42.96 595 CYS B C 1
ATOM 9588 O O . CYS B 1 569 ? 192.995 172.168 153.966 1.00 44.64 595 CYS B O 1
ATOM 9591 N N . GLY B 1 570 ? 193.018 170.434 155.393 1.00 44.10 596 GLY B N 1
ATOM 9592 C CA . GLY B 1 570 ? 193.001 169.449 154.330 1.00 44.79 596 GLY B CA 1
ATOM 9593 C C . GLY B 1 570 ? 194.090 168.399 154.402 1.00 49.06 596 GLY B C 1
ATOM 9594 O O . GLY B 1 570 ? 193.850 167.234 154.076 1.00 52.25 596 GLY B O 1
ATOM 9595 N N . GLU B 1 571 ? 195.289 168.789 154.825 1.00 50.79 597 GLU B N 1
ATOM 9596 C CA . GLU B 1 571 ? 196.411 167.868 154.919 1.00 51.72 597 GLU B CA 1
ATOM 9597 C C . GLU B 1 571 ? 197.144 168.111 156.227 1.00 48.08 597 GLU B C 1
ATOM 9598 O O . GLU B 1 571 ? 197.130 169.226 156.754 1.00 48.58 597 GLU B O 1
ATOM 9604 N N . GLU B 1 572 ? 197.787 167.069 156.743 1.00 46.57 598 GLU B N 1
ATOM 9605 C CA . GLU B 1 572 ? 198.491 167.173 158.013 1.00 46.81 598 GLU B CA 1
ATOM 9606 C C . GLU B 1 572 ? 199.962 167.494 157.775 1.00 50.21 598 GLU B C 1
ATOM 9607 O O . GLU B 1 572 ? 200.636 166.817 156.993 1.00 51.56 598 GLU B O 1
ATOM 9613 N N . GLY B 1 573 ? 200.455 168.534 158.442 1.00 44.58 599 GLY B N 1
ATOM 9614 C CA . GLY B 1 573 ? 201.849 168.909 158.354 1.00 49.40 599 GLY B CA 1
ATOM 9615 C C . GLY B 1 573 ? 202.097 170.090 157.432 1.00 55.50 599 GLY B C 1
ATOM 9616 O O . GLY B 1 573 ? 201.223 170.554 156.697 1.00 54.42 599 GLY B O 1
ATOM 9617 N N . GLU B 1 574 ? 203.341 170.572 157.468 1.00 59.25 600 GLU B N 1
ATOM 9618 C CA . GLU B 1 574 ? 203.717 171.782 156.745 1.00 63.56 600 GLU B CA 1
ATOM 9619 C C . GLU B 1 574 ? 203.903 171.557 155.251 1.00 68.00 600 GLU B C 1
ATOM 9620 O O . GLU B 1 574 ? 204.086 172.533 154.517 1.00 70.10 600 GLU B O 1
ATOM 9626 N N . PHE B 1 575 ? 203.866 170.313 154.783 1.00 69.67 601 PHE B N 1
ATOM 9627 C CA . PHE B 1 575 ? 204.012 170.000 153.366 1.00 71.90 601 PHE B CA 1
ATOM 9628 C C . PHE B 1 575 ? 202.628 169.730 152.785 1.00 70.38 601 PHE B C 1
ATOM 9629 O O . PHE B 1 575 ? 202.017 168.697 153.078 1.00 71.56 601 PHE B O 1
ATOM 9637 N N . ALA B 1 576 ? 202.140 170.652 151.959 1.00 67.75 602 ALA B N 1
ATOM 9638 C CA . ALA B 1 576 ? 200.807 170.536 151.390 1.00 63.72 602 ALA B CA 1
ATOM 9639 C C . ALA B 1 576 ? 200.772 171.240 150.041 1.00 62.74 602 ALA B C 1
ATOM 9640 O O . ALA B 1 576 ? 201.745 171.868 149.619 1.00 64.44 602 ALA B O 1
ATOM 9642 N N . GLY B 1 577 ? 199.633 171.128 149.367 1.00 59.76 603 GLY B N 1
ATOM 9643 C CA . GLY B 1 577 ? 199.441 171.775 148.088 1.00 55.20 603 GLY B CA 1
ATOM 9644 C C . GLY B 1 577 ? 199.213 173.269 148.233 1.00 54.85 603 GLY B C 1
ATOM 9645 O O . GLY B 1 577 ? 199.079 173.816 149.327 1.00 57.98 603 GLY B O 1
ATOM 9646 N N . LEU B 1 578 ? 199.164 173.942 147.081 1.00 53.18 604 LEU B N 1
ATOM 9647 C CA . LEU B 1 578 ? 199.041 175.397 147.075 1.00 52.79 604 LEU B CA 1
ATOM 9648 C C . LEU B 1 578 ? 197.697 175.852 147.632 1.00 50.38 604 LEU B C 1
ATOM 9649 O O . LEU B 1 578 ? 197.626 176.846 148.367 1.00 52.48 604 LEU B O 1
ATOM 9654 N N . SER B 1 579 ? 196.620 175.140 147.292 1.00 45.92 605 SER B N 1
ATOM 9655 C CA . SER B 1 579 ? 195.296 175.533 147.760 1.00 47.01 605 SER B CA 1
ATOM 9656 C C . SER B 1 579 ? 195.185 175.419 149.276 1.00 46.35 605 SER B C 1
ATOM 9657 O O . SER B 1 579 ? 194.567 176.271 149.923 1.00 49.20 605 SER B O 1
ATOM 9660 N N . VAL B 1 580 ? 195.784 174.379 149.860 1.00 45.68 606 VAL B N 1
ATOM 9661 C CA . VAL B 1 580 ? 195.754 174.219 151.311 1.00 43.64 606 VAL B CA 1
ATOM 9662 C C . VAL B 1 580 ? 196.488 175.367 151.996 1.00 40.39 606 VAL B C 1
ATOM 9663 O O . VAL B 1 580 ? 196.027 175.894 153.014 1.00 43.06 606 VAL B O 1
ATOM 9667 N N . LYS B 1 581 ? 197.640 175.771 151.457 1.00 40.59 607 LYS B N 1
ATOM 9668 C CA . LYS B 1 581 ? 198.384 176.877 152.055 1.00 43.75 607 LYS B CA 1
ATOM 9669 C C . LYS B 1 581 ? 197.627 178.193 151.924 1.00 41.40 607 LYS B C 1
ATOM 9670 O O . LYS B 1 581 ? 197.609 179.006 152.862 1.00 41.57 607 LYS B O 1
ATOM 9676 N N . ARG B 1 582 ? 196.991 178.418 150.770 1.00 39.19 608 ARG B N 1
ATOM 9677 C CA . ARG B 1 582 ? 196.149 179.598 150.605 1.00 36.80 608 ARG B CA 1
ATOM 9678 C C . ARG B 1 582 ? 195.021 179.613 151.629 1.00 36.57 608 ARG B C 1
ATOM 9679 O O . ARG B 1 582 ? 194.726 180.654 152.233 1.00 39.16 608 ARG B O 1
ATOM 9687 N N . LEU B 1 583 ? 194.387 178.458 151.844 1.00 33.47 609 LEU B N 1
ATOM 9688 C CA . LEU B 1 583 ? 193.315 178.367 152.827 1.00 31.55 609 LEU B CA 1
ATOM 9689 C C . LEU B 1 583 ? 193.832 178.632 154.237 1.00 33.10 609 LEU B C 1
ATOM 9690 O O . LEU B 1 583 ? 193.152 179.274 155.042 1.00 34.69 609 LEU B O 1
ATOM 9695 N N . ARG B 1 584 ? 195.030 178.139 154.555 1.00 32.48 610 ARG B N 1
ATOM 9696 C CA . ARG B 1 584 ? 195.605 178.384 155.875 1.00 32.78 610 ARG B CA 1
ATOM 9697 C C . ARG B 1 584 ? 195.848 179.872 156.106 1.00 34.89 610 ARG B C 1
ATOM 9698 O O . ARG B 1 584 ? 195.561 180.398 157.190 1.00 36.59 610 ARG B O 1
ATOM 9706 N N . LYS B 1 585 ? 196.381 180.565 155.098 1.00 34.97 611 LYS B N 1
ATOM 9707 C CA . LYS B 1 585 ? 196.580 182.007 155.225 1.00 33.07 611 LYS B CA 1
ATOM 9708 C C . LYS B 1 585 ? 195.250 182.734 155.401 1.00 31.71 611 LYS B C 1
ATOM 9709 O O . LYS B 1 585 ? 195.126 183.641 156.243 1.00 34.71 611 LYS B O 1
ATOM 9715 N N . ARG B 1 586 ? 194.234 182.326 154.634 1.00 29.98 612 ARG B N 1
ATOM 9716 C CA . ARG B 1 586 ? 192.897 182.884 154.808 1.00 28.59 612 ARG B CA 1
ATOM 9717 C C . ARG B 1 586 ? 192.400 182.688 156.236 1.00 28.33 612 ARG B C 1
ATOM 9718 O O . ARG B 1 586 ? 191.827 183.602 156.833 1.00 31.67 612 ARG B O 1
ATOM 9726 N N . GLN B 1 587 ? 192.606 181.494 156.796 1.00 27.62 613 GLN B N 1
ATOM 9727 C CA . GLN B 1 587 ? 192.057 181.188 158.114 1.00 28.80 613 GLN B CA 1
ATOM 9728 C C . GLN B 1 587 ? 192.763 181.969 159.216 1.00 28.29 613 GLN B C 1
ATOM 9729 O O . GLN B 1 587 ? 192.119 182.408 160.177 1.00 28.32 613 GLN B O 1
ATOM 9735 N N . MET B 1 588 ? 194.083 182.145 159.107 1.00 28.52 614 MET B N 1
ATOM 9736 C CA . MET B 1 588 ? 194.773 183.001 160.072 1.00 28.68 614 MET B CA 1
ATOM 9737 C C . MET B 1 588 ? 194.253 184.432 160.006 1.00 28.56 614 MET B C 1
ATOM 9738 O O . MET B 1 588 ? 194.021 185.071 161.047 1.00 29.60 614 MET B O 1
ATOM 9743 N N . ARG B 1 589 ? 194.043 184.949 158.791 1.00 27.94 615 ARG B N 1
ATOM 9744 C CA . ARG B 1 589 ? 193.482 186.291 158.670 1.00 25.03 615 ARG B CA 1
ATOM 9745 C C . ARG B 1 589 ? 192.077 186.362 159.259 1.00 27.71 615 ARG B C 1
ATOM 9746 O O . ARG B 1 589 ? 191.713 187.359 159.890 1.00 29.46 615 ARG B O 1
ATOM 9754 N N . ASN B 1 590 ? 191.273 185.316 159.059 1.00 26.34 616 ASN B N 1
ATOM 9755 C CA . ASN B 1 590 ? 189.925 185.289 159.620 1.00 24.31 616 ASN B CA 1
ATOM 9756 C C . ASN B 1 590 ? 189.956 185.305 161.141 1.00 26.94 616 ASN B C 1
ATOM 9757 O O . ASN B 1 590 ? 189.147 185.991 161.775 1.00 27.77 616 ASN B O 1
ATOM 9762 N N . PHE B 1 591 ? 190.871 184.543 161.743 1.00 28.95 617 PHE B N 1
ATOM 9763 C CA . PHE B 1 591 ? 190.999 184.554 163.197 1.00 24.33 617 PHE B CA 1
ATOM 9764 C C . PHE B 1 591 ? 191.364 185.941 163.708 1.00 27.75 617 PHE B C 1
ATOM 9765 O O . PHE B 1 591 ? 190.779 186.426 164.686 1.00 29.80 617 PHE B O 1
ATOM 9773 N N . PHE B 1 592 ? 192.318 186.607 163.052 1.00 28.83 618 PHE B N 1
ATOM 9774 C CA . PHE B 1 592 ? 192.689 187.940 163.520 1.00 31.41 618 PHE B CA 1
ATOM 9775 C C . PHE B 1 592 ? 191.556 188.945 163.321 1.00 30.71 618 PHE B C 1
ATOM 9776 O O . PHE B 1 592 ? 191.343 189.820 164.170 1.00 31.24 618 PHE B O 1
ATOM 9784 N N . VAL B 1 593 ? 190.820 188.838 162.212 1.00 28.02 619 VAL B N 1
ATOM 9785 C CA . VAL B 1 593 ? 189.685 189.730 161.985 1.00 26.80 619 VAL B CA 1
ATOM 9786 C C . VAL B 1 593 ? 188.623 189.521 163.056 1.00 29.49 619 VAL B C 1
ATOM 9787 O O . VAL B 1 593 ? 188.080 190.483 163.610 1.00 31.62 619 VAL B O 1
ATOM 9791 N N . SER B 1 594 ? 188.323 188.260 163.375 1.00 30.43 620 SER B N 1
ATOM 9792 C CA . SER B 1 594 ? 187.356 187.964 164.425 1.00 26.99 620 SER B CA 1
ATOM 9793 C C . SER B 1 594 ? 187.804 188.535 165.762 1.00 28.22 620 SER B C 1
ATOM 9794 O O . SER B 1 594 ? 186.988 189.066 166.523 1.00 29.93 620 SER B O 1
ATOM 9797 N N . LEU B 1 595 ? 189.098 188.429 166.068 1.00 31.94 621 LEU B N 1
ATOM 9798 C CA . LEU B 1 595 ? 189.609 188.987 167.316 1.00 26.96 621 LEU B CA 1
ATOM 9799 C C . LEU B 1 595 ? 189.480 190.506 167.352 1.00 28.87 621 LEU B C 1
ATOM 9800 O O . LEU B 1 595 ? 189.146 191.080 168.394 1.00 29.43 621 LEU B O 1
ATOM 9805 N N . MET B 1 596 ? 189.739 191.176 166.231 1.00 33.43 622 MET B N 1
ATOM 9806 C CA . MET B 1 596 ? 189.870 192.628 166.238 1.00 30.38 622 MET B CA 1
ATOM 9807 C C . MET B 1 596 ? 188.548 193.379 166.105 1.00 29.36 622 MET B C 1
ATOM 9808 O O . MET B 1 596 ? 188.539 194.601 166.280 1.00 31.09 622 MET B O 1
ATOM 9813 N N . VAL B 1 597 ? 187.438 192.708 165.799 1.00 28.68 623 VAL B N 1
ATOM 9814 C CA . VAL B 1 597 ? 186.147 193.379 165.678 1.00 29.02 623 VAL B CA 1
ATOM 9815 C C . VAL B 1 597 ? 185.189 192.979 166.793 1.00 29.11 623 VAL B C 1
ATOM 9816 O O . VAL B 1 597 ? 183.993 193.274 166.712 1.00 31.61 623 VAL B O 1
ATOM 9820 N N . SER B 1 598 ? 185.680 192.320 167.836 1.00 27.18 624 SER B N 1
ATOM 9821 C CA . SER B 1 598 ? 184.836 191.894 168.942 1.00 26.73 624 SER B CA 1
ATOM 9822 C C . SER B 1 598 ? 184.854 192.921 170.066 1.00 27.98 624 SER B C 1
ATOM 9823 O O . SER B 1 598 ? 185.840 193.632 170.269 1.00 32.77 624 SER B O 1
ATOM 9826 N N . GLN B 1 599 ? 183.747 192.995 170.797 1.00 28.43 625 GLN B N 1
ATOM 9827 C CA . GLN B 1 599 ? 183.699 193.758 172.034 1.00 30.79 625 GLN B CA 1
ATOM 9828 C C . GLN B 1 599 ? 184.433 192.988 173.122 1.00 32.58 625 GLN B C 1
ATOM 9829 O O . GLN B 1 599 ? 184.325 191.762 173.213 1.00 33.15 625 GLN B O 1
ATOM 9835 N N . GLY B 1 600 ? 185.178 193.711 173.942 1.00 31.15 626 GLY B N 1
ATOM 9836 C CA . GLY B 1 600 ? 186.114 193.115 174.874 1.00 28.60 626 GLY B CA 1
ATOM 9837 C C . GLY B 1 600 ? 187.538 193.542 174.563 1.00 27.77 626 GLY B C 1
ATOM 9838 O O . GLY B 1 600 ? 187.796 194.363 173.683 1.00 35.40 626 GLY B O 1
ATOM 9839 N N . VAL B 1 601 ? 188.472 192.969 175.310 1.00 26.31 627 VAL B N 1
ATOM 9840 C CA . VAL B 1 601 ? 189.889 193.301 175.188 1.00 26.94 627 VAL B CA 1
ATOM 9841 C C . VAL B 1 601 ? 190.580 192.170 174.434 1.00 29.64 627 VAL B C 1
ATOM 9842 O O . VAL B 1 601 ? 190.637 191.045 174.950 1.00 31.23 627 VAL B O 1
ATOM 9846 N N . PRO B 1 602 ? 191.102 192.412 173.233 1.00 28.98 628 PRO B N 1
ATOM 9847 C CA . PRO B 1 602 ? 191.792 191.346 172.497 1.00 24.95 628 PRO B CA 1
ATOM 9848 C C . PRO B 1 602 ? 193.189 191.080 173.039 1.00 26.71 628 PRO B C 1
ATOM 9849 O O . PRO B 1 602 ? 193.903 191.991 173.463 1.00 27.20 628 PRO B O 1
ATOM 9853 N N . MET B 1 603 ? 193.573 189.806 173.019 1.00 28.68 629 MET B N 1
ATOM 9854 C CA . MET B 1 603 ? 194.898 189.380 173.443 1.00 28.48 629 MET B CA 1
ATOM 9855 C C . MET B 1 603 ? 195.384 188.274 172.520 1.00 27.84 629 MET B C 1
ATOM 9856 O O . MET B 1 603 ? 194.632 187.351 172.200 1.00 30.08 629 MET B O 1
ATOM 9861 N N . PHE B 1 604 ? 196.639 188.371 172.090 1.00 30.43 630 PHE B N 1
ATOM 9862 C CA . PHE B 1 604 ? 197.252 187.330 171.278 1.00 33.68 630 PHE B CA 1
ATOM 9863 C C . PHE B 1 604 ? 198.697 187.138 171.714 1.00 32.16 630 PHE B C 1
ATOM 9864 O O . PHE B 1 604 ? 199.299 188.006 172.349 1.00 28.74 630 PHE B O 1
ATOM 9872 N N . TYR B 1 605 ? 199.243 185.979 171.362 1.00 35.08 631 TYR B N 1
ATOM 9873 C CA . TYR B 1 605 ? 200.524 185.528 171.880 1.00 33.64 631 TYR B CA 1
ATOM 9874 C C . TYR B 1 605 ? 201.678 185.965 170.984 1.00 33.92 631 TYR B C 1
ATOM 9875 O O . TYR B 1 605 ? 201.514 186.186 169.782 1.00 36.56 631 TYR B O 1
ATOM 9884 N N . MET B 1 606 ? 202.850 186.097 171.600 1.00 32.80 632 MET B N 1
ATOM 9885 C CA . MET B 1 606 ? 204.102 186.458 170.948 1.00 32.78 632 MET B CA 1
ATOM 9886 C C . MET B 1 606 ? 204.369 185.610 169.713 1.00 34.75 632 MET B C 1
ATOM 9887 O O . MET B 1 606 ? 204.455 184.381 169.794 1.00 37.64 632 MET B O 1
ATOM 9892 N N . GLY B 1 607 ? 204.507 186.269 168.566 1.00 33.22 633 GLY B N 1
ATOM 9893 C CA . GLY B 1 607 ? 204.839 185.598 167.330 1.00 29.15 633 GLY B CA 1
ATOM 9894 C C . GLY B 1 607 ? 203.664 185.126 166.504 1.00 32.71 633 GLY B C 1
ATOM 9895 O O . GLY B 1 607 ? 203.872 184.657 165.379 1.00 35.48 633 GLY B O 1
ATOM 9896 N N . ASP B 1 608 ? 202.438 185.226 167.021 1.00 33.01 634 ASP B N 1
ATOM 9897 C CA . ASP B 1 608 ? 201.268 184.862 166.230 1.00 34.80 634 ASP B CA 1
ATOM 9898 C C . ASP B 1 608 ? 201.051 185.816 165.063 1.00 38.32 634 ASP B C 1
ATOM 9899 O O . ASP B 1 608 ? 200.305 185.486 164.136 1.00 38.29 634 ASP B O 1
ATOM 9904 N N . GLU B 1 609 ? 201.689 186.987 165.089 1.00 36.70 635 GLU B N 1
ATOM 9905 C CA . GLU B 1 609 ? 201.544 187.987 164.040 1.00 33.65 635 GLU B CA 1
ATOM 9906 C C . GLU B 1 609 ? 202.359 187.679 162.790 1.00 37.56 635 GLU B C 1
ATOM 9907 O O . GLU B 1 609 ? 202.127 188.314 161.757 1.00 41.07 635 GLU B O 1
ATOM 9913 N N . TYR B 1 610 ? 203.301 186.736 162.845 1.00 34.74 636 TYR B N 1
ATOM 9914 C CA . TYR B 1 610 ? 204.003 186.295 161.648 1.00 34.07 636 TYR B CA 1
ATOM 9915 C C . TYR B 1 610 ? 203.849 184.804 161.380 1.00 36.20 636 TYR B C 1
ATOM 9916 O O . TYR B 1 610 ? 204.452 184.297 160.428 1.00 38.14 636 TYR B O 1
ATOM 9925 N N . GLY B 1 611 ? 203.067 184.090 162.185 1.00 35.66 637 GLY B N 1
ATOM 9926 C CA . GLY B 1 611 ? 202.842 182.676 161.962 1.00 32.74 637 GLY B CA 1
ATOM 9927 C C . GLY B 1 611 ? 203.893 181.772 162.571 1.00 34.13 637 GLY B C 1
ATOM 9928 O O . GLY B 1 611 ? 204.420 180.884 161.896 1.00 39.12 637 GLY B O 1
ATOM 9929 N N . HIS B 1 612 ? 204.207 181.987 163.846 1.00 36.82 638 HIS B N 1
ATOM 9930 C CA . HIS B 1 612 ? 205.144 181.118 164.543 1.00 32.11 638 HIS B CA 1
ATOM 9931 C C . HIS B 1 612 ? 204.589 179.702 164.638 1.00 38.17 638 HIS B C 1
ATOM 9932 O O . HIS B 1 612 ? 203.385 179.499 164.810 1.00 41.89 638 HIS B O 1
ATOM 9939 N N . THR B 1 613 ? 205.478 178.721 164.534 1.00 36.58 639 THR B N 1
ATOM 9940 C CA . THR B 1 613 ? 205.108 177.316 164.590 1.00 34.34 639 THR B CA 1
ATOM 9941 C C . THR B 1 613 ? 205.974 176.596 165.613 1.00 38.58 639 THR B C 1
ATOM 9942 O O . THR B 1 613 ? 207.156 176.910 165.774 1.00 42.08 639 THR B O 1
ATOM 9946 N N . LYS B 1 614 ? 205.372 175.640 166.317 1.00 38.01 640 LYS B N 1
ATOM 9947 C CA . LYS B 1 614 ? 206.079 174.826 167.295 1.00 35.46 640 LYS B CA 1
ATOM 9948 C C . LYS B 1 614 ? 206.178 173.369 166.867 1.00 37.59 640 LYS B C 1
ATOM 9949 O O . LYS B 1 614 ? 206.596 172.524 167.665 1.00 39.17 640 LYS B O 1
ATOM 9955 N N . GLY B 1 615 ? 205.811 173.057 165.627 1.00 37.26 641 GLY B N 1
ATOM 9956 C CA . GLY B 1 615 ? 205.901 171.700 165.131 1.00 33.66 641 GLY B CA 1
ATOM 9957 C C . GLY B 1 615 ? 204.792 170.780 165.576 1.00 35.69 641 GLY B C 1
ATOM 9958 O O . GLY B 1 615 ? 204.943 169.559 165.480 1.00 40.49 641 GLY B O 1
ATOM 9959 N N . GLY B 1 616 ? 203.677 171.324 166.058 1.00 32.70 642 GLY B N 1
ATOM 9960 C CA . GLY B 1 616 ? 202.585 170.521 166.555 1.00 33.33 642 GLY B CA 1
ATOM 9961 C C . GLY B 1 616 ? 202.623 170.248 168.040 1.00 38.20 642 GLY B C 1
ATOM 9962 O O . GLY B 1 616 ? 201.661 169.684 168.574 1.00 41.04 642 GLY B O 1
ATOM 9963 N N . ASN B 1 617 ? 203.704 170.617 168.720 1.00 37.58 643 ASN B N 1
ATOM 9964 C CA . ASN B 1 617 ? 203.796 170.479 170.166 1.00 37.17 643 ASN B CA 1
ATOM 9965 C C . ASN B 1 617 ? 202.935 171.553 170.819 1.00 38.16 643 ASN B C 1
ATOM 9966 O O . ASN B 1 617 ? 203.184 172.749 170.637 1.00 41.15 643 ASN B O 1
ATOM 9971 N N . ASN B 1 618 ? 201.921 171.132 171.573 1.00 36.00 644 ASN B N 1
ATOM 9972 C CA . ASN B 1 618 ? 200.981 172.055 172.194 1.00 36.90 644 ASN B CA 1
ATOM 9973 C C . ASN B 1 618 ? 201.226 172.230 173.689 1.00 36.07 644 ASN B C 1
ATOM 9974 O O . ASN B 1 618 ? 200.385 172.811 174.380 1.00 35.50 644 ASN B O 1
ATOM 9979 N N . ASN B 1 619 ? 202.359 171.750 174.201 1.00 37.22 645 ASN B N 1
ATOM 9980 C CA . ASN B 1 619 ? 202.760 171.958 175.596 1.00 37.09 645 ASN B CA 1
ATOM 9981 C C . ASN B 1 619 ? 204.288 171.992 175.613 1.00 39.10 645 ASN B C 1
ATOM 9982 O O . ASN B 1 619 ? 204.937 170.956 175.756 1.00 46.14 645 ASN B O 1
ATOM 9987 N N . THR B 1 620 ? 204.858 173.187 175.492 1.00 37.47 646 THR B N 1
ATOM 9988 C CA . THR B 1 620 ? 206.293 173.358 175.282 1.00 36.14 646 THR B CA 1
ATOM 9989 C C . THR B 1 620 ? 206.957 174.028 176.485 1.00 36.52 646 THR B C 1
ATOM 9990 O O . THR B 1 620 ? 207.746 174.963 176.347 1.00 39.91 646 THR B O 1
ATOM 9994 N N . TYR B 1 621 ? 206.634 173.555 177.686 1.00 36.94 647 TYR B N 1
ATOM 9995 C CA . TYR B 1 621 ? 207.108 174.175 178.915 1.00 37.21 647 TYR B CA 1
ATOM 9996 C C . TYR B 1 621 ? 208.562 173.856 179.246 1.00 41.31 647 TYR B C 1
ATOM 9997 O O . TYR B 1 621 ? 209.158 174.568 180.060 1.00 40.40 647 TYR B O 1
ATOM 10006 N N . CYS B 1 622 ? 209.151 172.819 178.647 1.00 41.01 648 CYS B N 1
ATOM 10007 C CA . CYS B 1 622 ? 210.451 172.319 179.081 1.00 39.68 648 CYS B CA 1
ATOM 10008 C C . CYS B 1 622 ? 211.512 172.378 177.986 1.00 41.96 648 CYS B C 1
ATOM 10009 O O . CYS B 1 622 ? 212.409 171.532 177.961 1.00 45.73 648 CYS B O 1
ATOM 10012 N N . HIS B 1 623 ? 211.441 173.354 177.085 1.00 42.47 649 HIS B N 1
ATOM 10013 C CA . HIS B 1 623 ? 212.401 173.476 175.991 1.00 40.05 649 HIS B CA 1
ATOM 10014 C C . HIS B 1 623 ? 212.978 174.886 175.962 1.00 39.43 649 HIS B C 1
ATOM 10015 O O . HIS B 1 623 ? 212.297 175.831 175.552 1.00 41.06 649 HIS B O 1
ATOM 10022 N N . ASP B 1 624 ? 214.233 175.025 176.387 1.00 39.35 650 ASP B N 1
ATOM 10023 C CA . ASP B 1 624 ? 215.005 176.245 176.149 1.00 34.94 650 ASP B CA 1
ATOM 10024 C C . ASP B 1 624 ? 215.699 176.056 174.807 1.00 38.11 650 ASP B C 1
ATOM 10025 O O . ASP B 1 624 ? 216.832 175.584 174.723 1.00 41.58 650 ASP B O 1
ATOM 10030 N N . HIS B 1 625 ? 214.999 176.431 173.742 1.00 37.54 651 HIS B N 1
ATOM 10031 C CA . HIS B 1 625 ? 215.325 176.010 172.389 1.00 35.06 651 HIS B CA 1
ATOM 10032 C C . HIS B 1 625 ? 214.522 176.885 171.439 1.00 35.99 651 HIS B C 1
ATOM 10033 O O . HIS B 1 625 ? 213.505 177.456 171.835 1.00 36.58 651 HIS B O 1
ATOM 10040 N N . TYR B 1 626 ? 214.984 176.993 170.189 1.00 36.21 652 TYR B N 1
ATOM 10041 C CA . TYR B 1 626 ? 214.402 177.966 169.268 1.00 36.26 652 TYR B CA 1
ATOM 10042 C C . TYR B 1 626 ? 212.943 177.683 168.935 1.00 37.16 652 TYR B C 1
ATOM 10043 O O . TYR B 1 626 ? 212.298 178.527 168.304 1.00 38.17 652 TYR B O 1
ATOM 10052 N N . VAL B 1 627 ? 212.408 176.525 169.329 1.00 37.06 653 VAL B N 1
ATOM 10053 C CA . VAL B 1 627 ? 210.976 176.288 169.210 1.00 33.32 653 VAL B CA 1
ATOM 10054 C C . VAL B 1 627 ? 210.183 177.261 170.074 1.00 35.26 653 VAL B C 1
ATOM 10055 O O . VAL B 1 627 ? 208.994 177.484 169.827 1.00 39.79 653 VAL B O 1
ATOM 10059 N N . ASN B 1 628 ? 210.820 177.855 171.083 1.00 33.31 654 ASN B N 1
ATOM 10060 C CA . ASN B 1 628 ? 210.187 178.821 171.966 1.00 29.72 654 ASN B CA 1
ATOM 10061 C C . ASN B 1 628 ? 210.728 180.233 171.792 1.00 29.84 654 ASN B C 1
ATOM 10062 O O . ASN B 1 628 ? 210.400 181.107 172.600 1.00 32.88 654 ASN B O 1
ATOM 10067 N N . TYR B 1 629 ? 211.544 180.482 170.773 1.00 28.66 655 TYR B N 1
ATOM 10068 C CA . TYR B 1 629 ? 212.174 181.779 170.575 1.00 25.61 655 TYR B CA 1
ATOM 10069 C C . TYR B 1 629 ? 211.454 182.558 169.483 1.00 27.08 655 TYR B C 1
ATOM 10070 O O . TYR B 1 629 ? 210.921 181.973 168.537 1.00 33.08 655 TYR B O 1
ATOM 10079 N N . PHE B 1 630 ? 211.431 183.881 169.626 1.00 25.24 656 PHE B N 1
ATOM 10080 C CA . PHE B 1 630 ? 210.916 184.744 168.571 1.00 25.90 656 PHE B CA 1
ATOM 10081 C C . PHE B 1 630 ? 211.893 184.756 167.401 1.00 29.10 656 PHE B C 1
ATOM 10082 O O . PHE B 1 630 ? 213.082 185.031 167.575 1.00 33.75 656 PHE B O 1
ATOM 10090 N N . ARG B 1 631 ? 211.392 184.456 166.207 1.00 30.08 657 ARG B N 1
ATOM 10091 C CA . ARG B 1 631 ? 212.225 184.320 165.014 1.00 32.05 657 ARG B CA 1
ATOM 10092 C C . ARG B 1 631 ? 212.185 185.632 164.240 1.00 33.76 657 ARG B C 1
ATOM 10093 O O . ARG B 1 631 ? 211.290 185.855 163.422 1.00 36.39 657 ARG B O 1
ATOM 10101 N N . TRP B 1 632 ? 213.163 186.501 164.499 1.00 35.29 658 TRP B N 1
ATOM 10102 C CA . TRP B 1 632 ? 213.240 187.769 163.786 1.00 32.91 658 TRP B CA 1
ATOM 10103 C C . TRP B 1 632 ? 213.649 187.587 162.331 1.00 39.44 658 TRP B C 1
ATOM 10104 O O . TRP B 1 632 ? 213.359 188.458 161.506 1.00 43.63 658 TRP B O 1
ATOM 10115 N N . ASP B 1 633 ? 214.321 186.483 162.000 1.00 42.43 659 ASP B N 1
ATOM 10116 C CA . ASP B 1 633 ? 214.635 186.199 160.602 1.00 43.23 659 ASP B CA 1
ATOM 10117 C C . ASP B 1 633 ? 213.402 185.725 159.840 1.00 45.45 659 ASP B C 1
ATOM 10118 O O . ASP B 1 633 ? 213.168 186.153 158.704 1.00 50.37 659 ASP B O 1
ATOM 10123 N N . LYS B 1 634 ? 212.600 184.848 160.446 1.00 42.05 660 LYS B N 1
ATOM 10124 C CA . LYS B 1 634 ? 211.383 184.365 159.807 1.00 45.59 660 LYS B CA 1
ATOM 10125 C C . LYS B 1 634 ? 210.280 185.410 159.786 1.00 46.69 660 LYS B C 1
ATOM 10126 O O . LYS B 1 634 ? 209.333 185.277 159.004 1.00 46.51 660 LYS B O 1
ATOM 10132 N N . LYS B 1 635 ? 210.375 186.437 160.633 1.00 46.24 661 LYS B N 1
ATOM 10133 C CA . LYS B 1 635 ? 209.395 187.514 160.608 1.00 42.70 661 LYS B CA 1
ATOM 10134 C C . LYS B 1 635 ? 209.450 188.291 159.301 1.00 48.41 661 LYS B C 1
ATOM 10135 O O . LYS B 1 635 ? 208.409 188.719 158.791 1.00 51.15 661 LYS B O 1
ATOM 10141 N N . GLU B 1 636 ? 210.646 188.480 158.744 1.00 49.62 662 GLU B N 1
ATOM 10142 C CA . GLU B 1 636 ? 210.804 189.221 157.501 1.00 51.34 662 GLU B CA 1
ATOM 10143 C C . GLU B 1 636 ? 210.277 188.470 156.286 1.00 55.10 662 GLU B C 1
ATOM 10144 O O . GLU B 1 636 ? 209.936 189.109 155.287 1.00 56.89 662 GLU B O 1
ATOM 10150 N N . GLU B 1 637 ? 210.201 187.143 156.343 1.00 56.82 663 GLU B N 1
ATOM 10151 C CA . GLU B 1 637 ? 209.617 186.358 155.265 1.00 56.67 663 GLU B CA 1
ATOM 10152 C C . GLU B 1 637 ? 208.095 186.365 155.285 1.00 55.27 663 GLU B C 1
ATOM 10153 O O . GLU B 1 637 ? 207.478 185.889 154.328 1.00 57.41 663 GLU B O 1
ATOM 10159 N N . SER B 1 638 ? 207.481 186.887 156.343 1.00 53.30 664 SER B N 1
ATOM 10160 C CA . SER B 1 638 ? 206.032 186.925 156.503 1.00 52.77 664 SER B CA 1
ATOM 10161 C C . SER B 1 638 ? 205.575 188.341 156.826 1.00 52.82 664 SER B C 1
ATOM 10162 O O . SER B 1 638 ? 204.808 188.581 157.760 1.00 52.39 664 SER B O 1
ATOM 10165 N N . SER B 1 639 ? 206.059 189.308 156.048 1.00 50.64 665 SER B N 1
ATOM 10166 C CA . SER B 1 639 ? 205.695 190.699 156.271 1.00 51.86 665 SER B CA 1
ATOM 10167 C C . SER B 1 639 ? 204.252 191.004 155.891 1.00 48.55 665 SER B C 1
ATOM 10168 O O . SER B 1 639 ? 203.699 191.996 156.374 1.00 48.12 665 SER B O 1
ATOM 10171 N N . ASP B 1 640 ? 203.628 190.174 155.051 1.00 47.18 666 ASP B N 1
ATOM 10172 C CA . ASP B 1 640 ? 202.253 190.440 154.639 1.00 42.68 666 ASP B CA 1
ATOM 10173 C C . ASP B 1 640 ? 201.275 190.226 155.789 1.00 42.14 666 ASP B C 1
ATOM 10174 O O . ASP B 1 640 ? 200.399 191.065 156.031 1.00 44.61 666 ASP B O 1
ATOM 10179 N N . LEU B 1 641 ? 201.411 189.113 156.514 1.00 39.61 667 LEU B N 1
ATOM 10180 C CA . LEU B 1 641 ? 200.535 188.866 157.655 1.00 36.44 667 LEU B CA 1
ATOM 10181 C C . LEU B 1 641 ? 200.759 189.896 158.755 1.00 38.24 667 LEU B C 1
ATOM 10182 O O . LEU B 1 641 ? 199.802 190.354 159.393 1.00 41.19 667 LEU B O 1
ATOM 10187 N N . GLN B 1 642 ? 202.017 190.272 158.988 1.00 38.21 668 GLN B N 1
ATOM 10188 C CA . GLN B 1 642 ? 202.318 191.300 159.977 1.00 40.19 668 GLN B CA 1
ATOM 10189 C C . GLN B 1 642 ? 201.699 192.637 159.588 1.00 37.06 668 GLN B C 1
ATOM 10190 O O . GLN B 1 642 ? 201.136 193.339 160.438 1.00 39.57 668 GLN B O 1
ATOM 10196 N N . ARG B 1 643 ? 201.789 193.001 158.306 1.00 36.61 669 ARG B N 1
ATOM 10197 C CA . ARG B 1 643 ? 201.161 194.227 157.828 1.00 37.21 669 ARG B CA 1
ATOM 10198 C C . ARG B 1 643 ? 199.651 194.182 158.016 1.00 35.06 669 ARG B C 1
ATOM 10199 O O . ARG B 1 643 ? 199.041 195.170 158.443 1.00 34.49 669 ARG B O 1
ATOM 10207 N N . PHE B 1 644 ? 199.033 193.040 157.705 1.00 34.35 670 PHE B N 1
ATOM 10208 C CA . PHE B 1 644 ? 197.592 192.897 157.885 1.00 32.98 670 PHE B CA 1
ATOM 10209 C C . PHE B 1 644 ? 197.196 193.082 159.345 1.00 34.19 670 PHE B C 1
ATOM 10210 O O . PHE B 1 644 ? 196.225 193.786 159.648 1.00 34.25 670 PHE B O 1
ATOM 10218 N N . CYS B 1 645 ? 197.940 192.461 160.264 1.00 34.05 671 CYS B N 1
ATOM 10219 C CA . CYS B 1 645 ? 197.621 192.592 161.684 1.00 34.06 671 CYS B CA 1
ATOM 10220 C C . CYS B 1 645 ? 197.789 194.029 162.166 1.00 34.87 671 CYS B C 1
ATOM 10221 O O . CYS B 1 645 ? 196.948 194.540 162.919 1.00 35.95 671 CYS B O 1
ATOM 10224 N N . SER B 1 646 ? 198.866 194.698 161.744 1.00 33.65 672 SER B N 1
ATOM 10225 C CA . SER B 1 646 ? 199.063 196.091 162.134 1.00 33.10 672 SER B CA 1
ATOM 10226 C C . SER B 1 646 ? 197.932 196.973 161.621 1.00 35.00 672 SER B C 1
ATOM 10227 O O . SER B 1 646 ? 197.409 197.823 162.357 1.00 37.76 672 SER B O 1
ATOM 10230 N N . LEU B 1 647 ? 197.527 196.774 160.365 1.00 31.76 673 LEU B N 1
ATOM 10231 C CA . LEU B 1 647 ? 196.453 197.583 159.804 1.00 32.63 673 LEU B CA 1
ATOM 10232 C C . LEU B 1 647 ? 195.129 197.314 160.505 1.00 33.15 673 LEU B C 1
ATOM 10233 O O . LEU B 1 647 ? 194.333 198.235 160.709 1.00 36.55 673 LEU B O 1
ATOM 10238 N N . MET B 1 648 ? 194.873 196.062 160.889 1.00 35.00 674 MET B N 1
ATOM 10239 C CA . MET B 1 648 ? 193.606 195.753 161.543 1.00 34.29 674 MET B CA 1
ATOM 10240 C C . MET B 1 648 ? 193.558 196.332 162.953 1.00 32.15 674 MET B C 1
ATOM 10241 O O . MET B 1 648 ? 192.505 196.800 163.404 1.00 33.26 674 MET B O 1
ATOM 10246 N N . THR B 1 649 ? 194.687 196.312 163.667 1.00 31.13 675 THR B N 1
ATOM 10247 C CA . THR B 1 649 ? 194.736 196.969 164.971 1.00 33.84 675 THR B CA 1
ATOM 10248 C C . THR B 1 649 ? 194.540 198.477 164.837 1.00 35.36 675 THR B C 1
ATOM 10249 O O . THR B 1 649 ? 193.838 199.095 165.649 1.00 34.66 675 THR B O 1
ATOM 10253 N N . LYS B 1 650 ? 195.141 199.082 163.809 1.00 36.71 676 LYS B N 1
ATOM 10254 C CA . LYS B 1 650 ? 194.909 200.500 163.549 1.00 36.38 676 LYS B CA 1
ATOM 10255 C C . LYS B 1 650 ? 193.435 200.777 163.269 1.00 37.90 676 LYS B C 1
ATOM 10256 O O . LYS B 1 650 ? 192.876 201.770 163.752 1.00 40.44 676 LYS B O 1
ATOM 10262 N N . PHE B 1 651 ? 192.793 199.907 162.486 1.00 37.72 677 PHE B N 1
ATOM 10263 C CA . PHE B 1 651 ? 191.373 200.067 162.192 1.00 35.73 677 PHE B CA 1
ATOM 10264 C C . PHE B 1 651 ? 190.533 199.984 163.457 1.00 36.11 677 PHE B C 1
ATOM 10265 O O . PHE B 1 651 ? 189.591 200.766 163.636 1.00 37.30 677 PHE B O 1
ATOM 10273 N N . ARG B 1 652 ? 190.848 199.039 164.344 1.00 37.36 678 ARG B N 1
ATOM 10274 C CA . ARG B 1 652 ? 190.125 198.969 165.609 1.00 36.47 678 ARG B CA 1
ATOM 10275 C C . ARG B 1 652 ? 190.306 200.248 166.412 1.00 36.15 678 ARG B C 1
ATOM 10276 O O . ARG B 1 652 ? 189.349 200.757 167.008 1.00 37.27 678 ARG B O 1
ATOM 10284 N N . LYS B 1 653 ? 191.526 200.787 166.438 1.00 39.53 679 LYS B N 1
ATOM 10285 C CA . LYS B 1 653 ? 191.756 202.024 167.178 1.00 39.81 679 LYS B CA 1
ATOM 10286 C C . LYS B 1 653 ? 190.985 203.197 166.578 1.00 43.60 679 LYS B C 1
ATOM 10287 O O . LYS B 1 653 ? 190.555 204.095 167.309 1.00 43.45 679 LYS B O 1
ATOM 10293 N N . GLN B 1 654 ? 190.796 203.208 165.258 1.00 46.45 680 GLN B N 1
ATOM 10294 C CA . GLN B 1 654 ? 190.144 204.332 164.594 1.00 45.17 680 GLN B CA 1
ATOM 10295 C C . GLN B 1 654 ? 188.625 204.347 164.736 1.00 46.15 680 GLN B C 1
ATOM 10296 O O . GLN B 1 654 ? 188.025 205.422 164.642 1.00 50.39 680 GLN B O 1
ATOM 10302 N N . CYS B 1 655 ? 187.987 203.199 164.949 1.00 47.30 681 CYS B N 1
ATOM 10303 C CA . CYS B 1 655 ? 186.531 203.120 165.001 1.00 49.35 681 CYS B CA 1
ATOM 10304 C C . CYS B 1 655 ? 186.036 203.294 166.431 1.00 53.81 681 CYS B C 1
ATOM 10305 O O . CYS B 1 655 ? 186.575 202.684 167.360 1.00 51.57 681 CYS B O 1
ATOM 10308 N N . GLU B 1 656 ? 185.002 204.120 166.601 1.00 55.39 682 GLU B N 1
ATOM 10309 C CA . GLU B 1 656 ? 184.413 204.331 167.916 1.00 55.70 682 GLU B CA 1
ATOM 10310 C C . GLU B 1 656 ? 183.338 203.308 168.262 1.00 55.22 682 GLU B C 1
ATOM 10311 O O . GLU B 1 656 ? 182.867 203.297 169.403 1.00 58.35 682 GLU B O 1
ATOM 10317 N N . SER B 1 657 ? 182.944 202.455 167.321 1.00 53.64 683 SER B N 1
ATOM 10318 C CA . SER B 1 657 ? 181.937 201.436 167.578 1.00 51.38 683 SER B CA 1
ATOM 10319 C C . SER B 1 657 ? 182.533 200.063 167.859 1.00 48.69 683 SER B C 1
ATOM 10320 O O . SER B 1 657 ? 181.777 199.097 168.000 1.00 50.62 683 SER B O 1
ATOM 10323 N N . LEU B 1 658 ? 183.856 199.951 167.953 1.00 44.95 684 LEU B N 1
ATOM 10324 C CA . LEU B 1 658 ? 184.508 198.657 168.120 1.00 44.41 684 LEU B CA 1
ATOM 10325 C C . LEU B 1 658 ? 184.878 198.354 169.566 1.00 47.19 684 LEU B C 1
ATOM 10326 O O . LEU B 1 658 ? 184.576 197.263 170.056 1.00 49.54 684 LEU B O 1
ATOM 10331 N N . GLY B 1 659 ? 185.527 199.279 170.264 1.00 41.29 685 GLY B N 1
ATOM 10332 C CA . GLY B 1 659 ? 185.709 199.107 171.692 1.00 37.98 685 GLY B CA 1
ATOM 10333 C C . GLY B 1 659 ? 184.736 199.958 172.480 1.00 42.33 685 GLY B C 1
ATOM 10334 O O . GLY B 1 659 ? 184.976 201.150 172.686 1.00 46.92 685 GLY B O 1
ATOM 10335 N N . LEU B 1 660 ? 183.646 199.357 172.944 1.00 42.11 686 LEU B N 1
ATOM 10336 C CA . LEU B 1 660 ? 182.558 200.090 173.573 1.00 39.29 686 LEU B CA 1
ATOM 10337 C C . LEU B 1 660 ? 182.610 199.949 175.088 1.00 40.39 686 LEU B C 1
ATOM 10338 O O . LEU B 1 660 ? 183.018 198.914 175.622 1.00 40.65 686 LEU B O 1
ATOM 10343 N N . ALA B 1 661 ? 182.190 201.012 175.777 1.00 39.23 687 ALA B N 1
ATOM 10344 C CA . ALA B 1 661 ? 182.117 201.001 177.232 1.00 38.51 687 ALA B CA 1
ATOM 10345 C C . ALA B 1 661 ? 180.876 200.289 177.756 1.00 40.47 687 ALA B C 1
ATOM 10346 O O . ALA B 1 661 ? 180.853 199.901 178.927 1.00 42.08 687 ALA B O 1
ATOM 10348 N N . ASP B 1 662 ? 179.854 200.108 176.924 1.00 37.04 688 ASP B N 1
ATOM 10349 C CA . ASP B 1 662 ? 178.643 199.403 177.314 1.00 37.85 688 ASP B CA 1
ATOM 10350 C C . ASP B 1 662 ? 178.294 198.394 176.230 1.00 38.97 688 ASP B C 1
ATOM 10351 O O . ASP B 1 662 ? 178.808 198.451 175.111 1.00 42.39 688 ASP B O 1
ATOM 10356 N N . PHE B 1 663 ? 177.421 197.456 176.576 1.00 36.63 689 PHE B N 1
ATOM 10357 C CA . PHE B 1 663 ? 177.018 196.439 175.618 1.00 38.55 689 PHE B CA 1
ATOM 10358 C C . PHE B 1 663 ? 176.217 197.076 174.483 1.00 45.58 689 PHE B C 1
ATOM 10359 O O . PHE B 1 663 ? 175.377 197.948 174.727 1.00 47.49 689 PHE B O 1
ATOM 10367 N N . PRO B 1 664 ? 176.468 196.680 173.235 1.00 45.61 690 PRO B N 1
ATOM 10368 C CA . PRO B 1 664 ? 175.780 197.318 172.105 1.00 47.52 690 PRO B CA 1
ATOM 10369 C C . PRO B 1 664 ? 174.275 197.096 172.157 1.00 49.97 690 PRO B C 1
ATOM 10370 O O . PRO B 1 664 ? 173.796 196.028 172.541 1.00 52.90 690 PRO B O 1
ATOM 10374 N N . THR B 1 665 ? 173.532 198.122 171.758 1.00 50.17 691 THR B N 1
ATOM 10375 C CA . THR B 1 665 ? 172.079 198.076 171.710 1.00 51.26 691 THR B CA 1
ATOM 10376 C C . THR B 1 665 ? 171.606 197.729 170.302 1.00 52.68 691 THR B C 1
ATOM 10377 O O . THR B 1 665 ? 172.379 197.714 169.343 1.00 53.12 691 THR B O 1
ATOM 10381 N N . ALA B 1 666 ? 170.308 197.446 170.189 1.00 54.11 692 ALA B N 1
ATOM 10382 C CA . ALA B 1 666 ? 169.730 197.063 168.908 1.00 55.93 692 ALA B CA 1
ATOM 10383 C C . ALA B 1 666 ? 169.583 198.235 167.949 1.00 56.20 692 ALA B C 1
ATOM 10384 O O . ALA B 1 666 ? 169.467 198.015 166.739 1.00 54.36 692 ALA B O 1
ATOM 10386 N N . GLN B 1 667 ? 169.579 199.469 168.451 1.00 56.93 693 GLN B N 1
ATOM 10387 C CA . GLN B 1 667 ? 169.496 200.628 167.574 1.00 56.34 693 GLN B CA 1
ATOM 10388 C C . GLN B 1 667 ? 170.803 200.907 166.848 1.00 57.08 693 GLN B C 1
ATOM 10389 O O . GLN B 1 667 ? 170.782 201.517 165.774 1.00 59.84 693 GLN B O 1
ATOM 10395 N N . ARG B 1 668 ? 171.933 200.478 167.405 1.00 53.78 694 ARG B N 1
ATOM 10396 C CA . ARG B 1 668 ? 173.228 200.667 166.767 1.00 49.91 694 ARG B CA 1
ATOM 10397 C C . ARG B 1 668 ? 173.639 199.469 165.922 1.00 49.39 694 ARG B C 1
ATOM 10398 O O . ARG B 1 668 ? 174.169 199.644 164.821 1.00 49.96 694 ARG B O 1
ATOM 10406 N N . LEU B 1 669 ? 173.390 198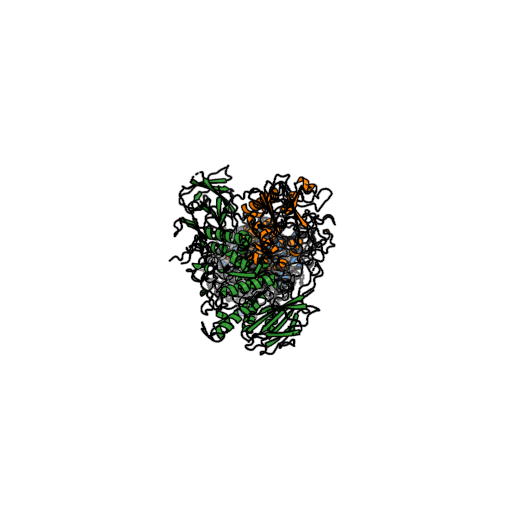.255 166.404 1.00 47.89 695 LEU B N 1
ATOM 10407 C CA . LEU B 1 669 ? 173.854 197.035 165.759 1.00 42.24 695 LEU B CA 1
ATOM 10408 C C . LEU B 1 669 ? 172.676 196.290 165.149 1.00 43.15 695 LEU B C 1
ATOM 10409 O O . LEU B 1 669 ? 171.657 196.080 165.813 1.00 45.71 695 LEU B O 1
ATOM 10414 N N . HIS B 1 670 ? 172.823 195.890 163.888 1.00 40.29 696 HIS B N 1
ATOM 10415 C CA . HIS B 1 670 ? 171.812 195.126 163.173 1.00 37.73 696 HIS B CA 1
ATOM 10416 C C . HIS B 1 670 ? 172.446 193.872 162.595 1.00 34.80 696 HIS B C 1
ATOM 10417 O O . HIS B 1 670 ? 173.561 193.919 162.071 1.00 37.91 696 HIS B O 1
ATOM 10424 N N . TRP B 1 671 ? 171.733 192.755 162.686 1.00 32.05 697 TRP B N 1
ATOM 10425 C CA . TRP B 1 671 ? 172.219 191.475 162.191 1.00 29.87 697 TRP B CA 1
ATOM 10426 C C . TRP B 1 671 ? 171.662 191.200 160.802 1.00 33.79 697 TRP B C 1
ATOM 10427 O O . TRP B 1 671 ? 170.507 191.520 160.509 1.00 37.99 697 TRP B O 1
ATOM 10438 N N . HIS B 1 672 ? 172.493 190.609 159.949 1.00 33.00 698 HIS B N 1
ATOM 10439 C CA . HIS B 1 672 ? 172.133 190.296 158.575 1.00 32.72 698 HIS B CA 1
ATOM 10440 C C . HIS B 1 672 ? 172.503 188.853 158.266 1.00 33.83 698 HIS B C 1
ATOM 10441 O O . HIS B 1 672 ? 173.140 188.162 159.063 1.00 37.41 698 HIS B O 1
ATOM 10448 N N . GLY B 1 673 ? 172.086 188.402 157.090 1.00 35.72 699 GLY B N 1
ATOM 10449 C CA . GLY B 1 673 ? 172.446 187.109 156.555 1.00 36.38 699 GLY B CA 1
ATOM 10450 C C . GLY B 1 673 ? 172.952 187.248 155.132 1.00 37.96 699 GLY B C 1
ATOM 10451 O O . GLY B 1 673 ? 173.591 188.236 154.769 1.00 40.50 699 GLY B O 1
ATOM 10452 N N . HIS B 1 674 ? 172.651 186.232 154.322 1.00 37.65 700 HIS B N 1
ATOM 10453 C CA . HIS B 1 674 ? 172.920 186.333 152.892 1.00 37.59 700 HIS B CA 1
ATOM 10454 C C . HIS B 1 674 ? 172.161 187.502 152.282 1.00 41.96 700 HIS B C 1
ATOM 10455 O O . HIS B 1 674 ? 172.673 188.191 151.393 1.00 43.48 700 HIS B O 1
ATOM 10462 N N . GLN B 1 675 ? 170.937 187.739 152.748 1.00 40.11 701 GLN B N 1
ATOM 10463 C CA . GLN B 1 675 ? 170.143 188.906 152.418 1.00 40.25 701 GLN B CA 1
ATOM 10464 C C . GLN B 1 675 ? 170.067 189.833 153.624 1.00 41.35 701 GLN B C 1
ATOM 10465 O O . GLN B 1 675 ? 170.007 189.357 154.762 1.00 43.18 701 GLN B O 1
ATOM 10471 N N . PRO B 1 676 ? 170.074 191.148 153.417 1.00 39.33 702 PRO B N 1
ATOM 10472 C CA . PRO B 1 676 ? 170.097 192.068 154.560 1.00 39.13 702 PRO B CA 1
ATOM 10473 C C . PRO B 1 676 ? 168.833 191.956 155.400 1.00 43.16 702 PRO B C 1
ATOM 10474 O O . PRO B 1 676 ? 167.719 191.888 154.877 1.00 47.45 702 PRO B O 1
ATOM 10478 N N . GLY B 1 677 ? 169.020 191.940 156.718 1.00 41.65 703 GLY B N 1
ATOM 10479 C CA . GLY B 1 677 ? 167.917 191.943 157.652 1.00 36.98 703 GLY B CA 1
ATOM 10480 C C . GLY B 1 677 ? 167.307 190.594 157.955 1.00 41.93 703 GLY B C 1
ATOM 10481 O O . GLY B 1 677 ? 166.290 190.542 158.658 1.00 47.35 703 GLY B O 1
ATOM 10482 N N . LYS B 1 678 ? 167.883 189.503 157.457 1.00 44.12 704 LYS B N 1
ATOM 10483 C CA . LYS B 1 678 ? 167.376 188.154 157.702 1.00 43.16 704 LYS B CA 1
ATOM 10484 C C . LYS B 1 678 ? 168.516 187.264 158.177 1.00 42.27 704 LYS B C 1
ATOM 10485 O O . LYS B 1 678 ? 169.031 186.435 157.414 1.00 42.19 704 LYS B O 1
ATOM 10491 N N . PRO B 1 679 ? 168.936 187.406 159.432 1.00 40.85 705 PRO B N 1
ATOM 10492 C CA . PRO B 1 679 ? 169.991 186.533 159.955 1.00 41.32 705 PRO B CA 1
ATOM 10493 C C . PRO B 1 679 ? 169.525 185.089 160.058 1.00 45.08 705 PRO B C 1
ATOM 10494 O O . PRO B 1 679 ? 168.337 184.802 160.224 1.00 45.94 705 PRO B O 1
ATOM 10498 N N . ASP B 1 680 ? 170.482 184.175 159.957 1.00 46.22 706 ASP B N 1
ATOM 10499 C CA . ASP B 1 680 ? 170.216 182.740 159.979 1.00 48.92 706 ASP B CA 1
ATOM 10500 C C . ASP B 1 680 ? 170.842 182.153 161.240 1.00 52.66 706 ASP B C 1
ATOM 10501 O O . ASP B 1 680 ? 172.060 181.971 161.312 1.00 55.55 706 ASP B O 1
ATOM 10506 N N . TRP B 1 681 ? 170.005 181.851 162.232 1.00 48.79 707 TRP B N 1
ATOM 10507 C CA . TRP B 1 681 ? 170.454 181.234 163.471 1.00 49.75 707 TRP B CA 1
ATOM 10508 C C . TRP B 1 681 ? 170.203 179.731 163.502 1.00 51.14 707 TRP B C 1
ATOM 10509 O O . TRP B 1 681 ? 170.324 179.114 164.565 1.00 53.70 707 TRP B O 1
ATOM 10520 N N . SER B 1 682 ? 169.858 179.135 162.364 1.00 51.73 708 SER B N 1
ATOM 10521 C CA . SER B 1 682 ? 169.589 177.709 162.293 1.00 50.31 708 SER B CA 1
ATOM 10522 C C . SER B 1 682 ? 170.850 176.905 162.614 1.00 49.93 708 SER B C 1
ATOM 10523 O O . SER B 1 682 ? 171.974 177.411 162.584 1.00 51.06 708 SER B O 1
ATOM 10526 N N . GLU B 1 683 ? 170.643 175.628 162.937 1.00 50.43 709 GLU B N 1
ATOM 10527 C CA . GLU B 1 683 ? 171.735 174.736 163.301 1.00 49.35 709 GLU B CA 1
ATOM 10528 C C . GLU B 1 683 ? 172.732 174.526 162.167 1.00 49.65 709 GLU B C 1
ATOM 10529 O O . GLU B 1 683 ? 173.922 174.331 162.434 1.00 50.69 709 GLU B O 1
ATOM 10535 N N . THR B 1 684 ? 172.285 174.588 160.914 1.00 46.59 710 THR B N 1
ATOM 10536 C CA . THR B 1 684 ? 173.145 174.358 159.762 1.00 46.69 710 THR B CA 1
ATOM 10537 C C . THR B 1 684 ? 173.876 175.619 159.312 1.00 45.83 710 THR B C 1
ATOM 10538 O O . THR B 1 684 ? 174.673 175.562 158.370 1.00 48.76 710 THR B O 1
ATOM 10542 N N . SER B 1 685 ? 173.629 176.748 159.967 1.00 43.30 711 SER B N 1
ATOM 10543 C CA . SER B 1 685 ? 174.156 178.034 159.531 1.00 40.07 711 SER B CA 1
ATOM 10544 C C . SER B 1 685 ? 175.648 178.138 159.815 1.00 40.92 711 SER B C 1
ATOM 10545 O O . SER B 1 685 ? 176.105 177.802 160.912 1.00 43.03 711 SER B O 1
ATOM 10548 N N . ARG B 1 686 ? 176.401 178.607 158.824 1.00 36.23 712 ARG B N 1
ATOM 10549 C CA . ARG B 1 686 ? 177.811 178.947 158.975 1.00 31.68 712 ARG B CA 1
ATOM 10550 C C . ARG B 1 686 ? 178.084 180.335 158.417 1.00 31.08 712 ARG B C 1
ATOM 10551 O O . ARG B 1 686 ? 179.069 180.558 157.712 1.00 33.12 712 ARG B O 1
ATOM 10559 N N . PHE B 1 687 ? 177.212 181.292 158.727 1.00 30.69 713 PHE B N 1
ATOM 10560 C CA . PHE B 1 687 ? 177.322 182.638 158.179 1.00 26.74 713 PHE B CA 1
ATOM 10561 C C . PHE B 1 687 ? 176.780 183.642 159.185 1.00 27.67 713 PHE B C 1
ATOM 10562 O O . PHE B 1 687 ? 175.623 183.543 159.601 1.00 33.39 713 PHE B O 1
ATOM 10570 N N . VAL B 1 688 ? 177.615 184.607 159.566 1.00 23.75 714 VAL B N 1
ATOM 10571 C CA . VAL B 1 688 ? 177.231 185.671 160.487 1.00 27.19 714 VAL B CA 1
ATOM 10572 C C . VAL B 1 688 ? 177.683 186.997 159.894 1.00 28.10 714 VAL B C 1
ATOM 10573 O O . VAL B 1 688 ? 178.840 187.135 159.489 1.00 33.78 714 VAL B O 1
ATOM 10577 N N . ALA B 1 689 ? 176.776 187.968 159.838 1.00 27.05 715 ALA B N 1
ATOM 10578 C CA . ALA B 1 689 ? 177.084 189.294 159.326 1.00 24.92 715 ALA B CA 1
ATOM 10579 C C . ALA B 1 689 ? 176.330 190.342 160.130 1.00 29.81 715 ALA B C 1
ATOM 10580 O O . ALA B 1 689 ? 175.210 190.107 160.585 1.00 32.67 715 ALA B O 1
ATOM 10582 N N . PHE B 1 690 ? 176.955 191.505 160.303 1.00 30.95 716 PHE B N 1
ATOM 10583 C CA . PHE B 1 690 ? 176.321 192.599 161.022 1.00 30.07 716 PHE B CA 1
ATOM 10584 C C . PHE B 1 690 ? 176.799 193.929 160.459 1.00 28.58 716 PHE B C 1
ATOM 10585 O O . PHE B 1 690 ? 177.803 194.005 159.749 1.00 28.20 716 PHE B O 1
ATOM 10593 N N . SER B 1 691 ? 176.045 194.976 160.777 1.00 32.68 717 SER B N 1
ATOM 10594 C CA . SER B 1 691 ? 176.400 196.349 160.454 1.00 32.65 717 SER B CA 1
ATOM 10595 C C . SER B 1 691 ? 176.130 197.222 161.670 1.00 34.80 717 SER B C 1
ATOM 10596 O O . SER B 1 691 ? 175.119 197.048 162.353 1.00 40.68 717 SER B O 1
ATOM 10599 N N . THR B 1 692 ? 177.040 198.152 161.947 1.00 38.55 718 THR B N 1
ATOM 10600 C CA . THR B 1 692 ? 176.915 199.015 163.112 1.00 42.97 718 THR B CA 1
ATOM 10601 C C . THR B 1 692 ? 177.164 200.460 162.706 1.00 43.04 718 THR B C 1
ATOM 10602 O O . THR B 1 692 ? 177.943 200.748 161.796 1.00 44.55 718 THR B O 1
ATOM 10606 N N . LYS B 1 693 ? 176.484 201.370 163.398 1.00 48.74 719 LYS B N 1
ATOM 10607 C CA . LYS B 1 693 ? 176.619 202.797 163.148 1.00 51.30 719 LYS B CA 1
ATOM 10608 C C . LYS B 1 693 ? 177.852 203.342 163.854 1.00 54.29 719 LYS B C 1
ATOM 10609 O O . LYS B 1 693 ? 178.094 203.044 165.026 1.00 55.32 719 LYS B O 1
ATOM 10615 N N . ASP B 1 694 ? 178.623 204.152 163.135 1.00 57.28 720 ASP B N 1
ATOM 10616 C CA . ASP B 1 694 ? 179.892 204.674 163.626 1.00 59.78 720 ASP B CA 1
ATOM 10617 C C . ASP B 1 694 ? 179.866 206.193 163.559 1.00 64.17 720 ASP B C 1
ATOM 10618 O O . ASP B 1 694 ? 179.499 206.763 162.528 1.00 67.20 720 ASP B O 1
ATOM 10623 N N . GLU B 1 695 ? 180.266 206.844 164.651 1.00 65.82 721 GLU B N 1
ATOM 10624 C CA . GLU B 1 695 ? 180.325 208.300 164.666 1.00 71.49 721 GLU B CA 1
ATOM 10625 C C . GLU B 1 695 ? 181.503 208.844 163.869 1.00 70.67 721 GLU B C 1
ATOM 10626 O O . GLU B 1 695 ? 181.546 210.048 163.597 1.00 73.16 721 GLU B O 1
ATOM 10632 N N . THR B 1 696 ? 182.455 207.992 163.492 1.00 68.88 722 THR B N 1
ATOM 10633 C CA . THR B 1 696 ? 183.626 208.407 162.729 1.00 67.76 722 THR B CA 1
ATOM 10634 C C . THR B 1 696 ? 183.555 207.984 161.266 1.00 64.23 722 THR B C 1
ATOM 10635 O O . THR B 1 696 ? 183.738 208.815 160.373 1.00 64.55 722 THR B O 1
ATOM 10639 N N . LYS B 1 697 ? 183.297 206.707 161.003 1.00 62.42 723 LYS B N 1
ATOM 10640 C CA . LYS B 1 697 ? 183.262 206.183 159.644 1.00 61.20 723 LYS B CA 1
ATOM 10641 C C . LYS B 1 697 ? 181.858 206.116 159.060 1.00 61.00 723 LYS B C 1
ATOM 10642 O O . LYS B 1 697 ? 181.693 205.610 157.946 1.00 58.76 723 LYS B O 1
ATOM 10648 N N . GLY B 1 698 ? 180.850 206.609 159.773 1.00 61.27 724 GLY B N 1
ATOM 10649 C CA . GLY B 1 698 ? 179.487 206.542 159.290 1.00 54.25 724 GLY B CA 1
ATOM 10650 C C . GLY B 1 698 ? 178.830 205.207 159.570 1.00 54.59 724 GLY B C 1
ATOM 10651 O O . GLY B 1 698 ? 177.962 205.106 160.441 1.00 56.51 724 GLY B O 1
ATOM 10652 N N . GLU B 1 699 ? 179.236 204.175 158.835 1.00 49.58 725 GLU B N 1
ATOM 10653 C CA . GLU B 1 699 ? 178.698 202.836 159.020 1.00 43.51 725 GLU B CA 1
ATOM 10654 C C . GLU B 1 699 ? 179.709 201.829 158.493 1.00 44.04 725 GLU B C 1
ATOM 10655 O O . GLU B 1 699 ? 180.365 202.080 157.480 1.00 44.91 725 GLU B O 1
ATOM 10661 N N . ILE B 1 700 ? 179.828 200.697 159.181 1.00 41.05 726 ILE B N 1
ATOM 10662 C CA . ILE B 1 700 ? 180.695 199.612 158.742 1.00 35.49 726 ILE B CA 1
ATOM 10663 C C . ILE B 1 700 ? 179.866 198.341 158.647 1.00 32.97 726 ILE B C 1
ATOM 10664 O O . ILE B 1 700 ? 178.829 198.200 159.301 1.00 37.16 726 ILE B O 1
ATOM 10669 N N . TYR B 1 701 ? 180.326 197.419 157.808 1.00 31.02 727 TYR B N 1
ATOM 10670 C CA . TYR B 1 701 ? 179.656 196.146 157.584 1.00 28.84 727 TYR B CA 1
ATOM 10671 C C . TYR B 1 701 ? 180.692 195.035 157.632 1.00 28.34 727 TYR B C 1
ATOM 10672 O O . TYR B 1 701 ? 181.733 195.126 156.975 1.00 31.38 727 TYR B O 1
ATOM 10681 N N . VAL B 1 702 ? 180.409 193.992 158.407 1.00 27.89 728 VAL B N 1
ATOM 10682 C CA . VAL B 1 702 ? 181.313 192.866 158.598 1.00 26.27 728 VAL B CA 1
ATOM 10683 C C . VAL B 1 702 ? 180.557 191.585 158.280 1.00 25.63 728 VAL B C 1
ATOM 10684 O O . VAL B 1 702 ? 179.380 191.451 158.627 1.00 28.46 728 VAL B O 1
ATOM 10688 N N . ALA B 1 703 ? 181.228 190.650 157.612 1.00 23.80 729 ALA B N 1
ATOM 10689 C CA . ALA B 1 703 ? 180.637 189.357 157.302 1.00 22.86 729 ALA B CA 1
ATOM 10690 C C . ALA B 1 703 ? 181.680 188.261 157.453 1.00 24.22 729 ALA B C 1
ATOM 10691 O O . ALA B 1 703 ? 182.841 188.441 157.080 1.00 28.82 729 ALA B O 1
ATOM 10693 N N . PHE B 1 704 ? 181.254 187.129 158.004 1.00 25.78 730 PHE B N 1
ATOM 10694 C CA . PHE B 1 704 ? 182.076 185.933 158.135 1.00 25.41 730 PHE B CA 1
ATOM 10695 C C . PHE B 1 704 ? 181.398 184.803 157.374 1.00 26.76 730 PHE B C 1
ATOM 10696 O O . PHE B 1 704 ? 180.242 184.472 157.656 1.00 28.44 730 PHE B O 1
ATOM 10704 N N . ASN B 1 705 ? 182.109 184.211 156.423 1.00 26.90 731 ASN B N 1
ATOM 10705 C CA . ASN B 1 705 ? 181.608 183.071 155.658 1.00 26.33 731 ASN B CA 1
ATOM 10706 C C . ASN B 1 705 ? 182.458 181.858 156.019 1.00 27.43 731 ASN B C 1
ATOM 10707 O O . ASN B 1 705 ? 183.497 181.613 155.404 1.00 31.55 731 ASN B O 1
ATOM 10712 N N . ALA B 1 706 ? 182.012 181.096 157.016 1.00 25.48 732 ALA B N 1
ATOM 10713 C CA . ALA B 1 706 ? 182.726 179.916 157.479 1.00 27.48 732 ALA B CA 1
ATOM 10714 C C . ALA B 1 706 ? 182.276 178.653 156.761 1.00 30.26 732 ALA B C 1
ATOM 10715 O O . ALA B 1 706 ? 182.551 177.545 157.232 1.00 35.46 732 ALA B O 1
ATOM 10717 N N . SER B 1 707 ? 181.589 178.799 155.637 1.00 33.26 733 SER B N 1
ATOM 10718 C CA . SER B 1 707 ? 181.126 177.673 154.847 1.00 33.88 733 SER B CA 1
ATOM 10719 C C . SER B 1 707 ? 182.193 177.261 153.835 1.00 33.18 733 SER B C 1
ATOM 10720 O O . SER B 1 707 ? 183.114 178.016 153.520 1.00 34.00 733 SER B O 1
ATOM 10723 N N . HIS B 1 708 ? 182.067 176.036 153.335 1.00 33.81 734 HIS B N 1
ATOM 10724 C CA . HIS B 1 708 ? 182.952 175.516 152.303 1.00 36.11 734 HIS B CA 1
ATOM 10725 C C . HIS B 1 708 ? 182.491 175.876 150.897 1.00 36.53 734 HIS B C 1
ATOM 10726 O O . HIS B 1 708 ? 183.128 175.462 149.924 1.00 37.99 734 HIS B O 1
ATOM 10733 N N . LEU B 1 709 ? 181.403 176.628 150.768 1.00 36.32 735 LEU B N 1
ATOM 10734 C CA . LEU B 1 709 ? 180.846 177.064 149.503 1.00 35.72 735 LEU B CA 1
ATOM 10735 C C . LEU B 1 709 ? 180.957 178.578 149.362 1.00 33.73 735 LEU B C 1
ATOM 10736 O O . LEU B 1 709 ? 180.658 179.309 150.311 1.00 31.65 735 LEU B O 1
ATOM 10741 N N . PRO B 1 710 ? 181.393 179.074 148.207 1.00 32.28 736 PRO B N 1
ATOM 10742 C CA . PRO B 1 710 ? 181.381 180.521 147.975 1.00 30.73 736 PRO B CA 1
ATOM 10743 C C . PRO B 1 710 ? 179.961 181.048 147.825 1.00 34.26 736 PRO B C 1
ATOM 10744 O O . PRO B 1 710 ? 179.030 180.322 147.472 1.00 39.75 736 PRO B O 1
ATOM 10748 N N . ALA B 1 711 ? 179.801 182.339 148.104 1.00 31.85 737 ALA B N 1
ATOM 10749 C CA . ALA B 1 711 ? 178.485 182.957 148.070 1.00 36.82 737 ALA B CA 1
ATOM 10750 C C . ALA B 1 711 ? 178.597 184.422 147.677 1.00 37.49 737 ALA B C 1
ATOM 10751 O O . ALA B 1 711 ? 179.591 185.082 147.985 1.00 39.51 737 ALA B O 1
ATOM 10753 N N . VAL B 1 712 ? 177.568 184.921 146.999 1.00 36.66 738 VAL B N 1
ATOM 10754 C CA . VAL B 1 712 ? 177.408 186.344 146.728 1.00 34.51 738 VAL B CA 1
ATOM 10755 C C . VAL B 1 712 ? 176.353 186.871 147.690 1.00 36.16 738 VAL B C 1
ATOM 10756 O O . VAL B 1 712 ? 175.226 186.365 147.722 1.00 38.75 738 VAL B O 1
ATOM 10760 N N . VAL B 1 713 ? 176.710 187.879 148.477 1.00 34.72 739 VAL B N 1
ATOM 10761 C CA . VAL B 1 713 ? 175.839 188.376 149.533 1.00 36.29 739 VAL B CA 1
ATOM 10762 C C . VAL B 1 713 ? 175.324 189.758 149.157 1.00 37.79 739 VAL B C 1
ATOM 10763 O O . VAL B 1 713 ? 175.997 190.536 148.472 1.00 37.10 739 VAL B O 1
ATOM 10767 N N . GLY B 1 714 ? 174.106 190.050 149.599 1.00 39.51 740 GLY B N 1
ATOM 10768 C CA . GLY B 1 714 ? 173.493 191.350 149.392 1.00 38.60 740 GLY B CA 1
ATOM 10769 C C . GLY B 1 714 ? 173.825 192.292 150.536 1.00 35.50 740 GLY B C 1
ATOM 10770 O O . GLY B 1 714 ? 173.880 191.884 151.695 1.00 40.31 740 GLY B O 1
ATOM 10771 N N . LEU B 1 715 ? 174.034 193.536 150.200 1.00 38.00 741 LEU B N 1
ATOM 10772 C CA . LEU B 1 715 ? 174.432 194.567 151.140 1.00 37.45 741 LEU B CA 1
ATOM 10773 C C . LEU B 1 715 ? 173.235 195.423 151.539 1.00 42.19 741 LEU B C 1
ATOM 10774 O O . LEU B 1 715 ? 172.288 195.577 150.762 1.00 43.03 741 LEU B O 1
ATOM 10779 N N . PRO B 1 716 ? 173.247 195.977 152.752 1.00 46.21 742 PRO B N 1
ATOM 10780 C CA . PRO B 1 716 ? 172.128 196.822 153.186 1.00 44.85 742 PRO B CA 1
ATOM 10781 C C . PRO B 1 716 ? 171.935 198.019 152.267 1.00 47.15 742 PRO B C 1
ATOM 10782 O O . PRO B 1 716 ? 172.896 198.625 151.791 1.00 49.16 742 PRO B O 1
ATOM 10786 N N . GLU B 1 717 ? 170.672 198.360 152.028 1.00 50.03 743 GLU B N 1
ATOM 10787 C CA . GLU B 1 717 ? 170.312 199.425 151.101 1.00 52.13 743 GLU B CA 1
ATOM 10788 C C . GLU B 1 717 ? 170.273 200.756 151.840 1.00 54.67 743 GLU B C 1
ATOM 10789 O O . GLU B 1 717 ? 169.470 200.939 152.760 1.00 54.91 743 GLU B O 1
ATOM 10795 N N . ARG B 1 718 ? 171.138 201.683 151.433 1.00 57.06 744 ARG B N 1
ATOM 10796 C CA . ARG B 1 718 ? 171.227 203.014 152.030 1.00 58.23 744 ARG B CA 1
ATOM 10797 C C . ARG B 1 718 ? 171.194 204.033 150.900 1.00 62.75 744 ARG B C 1
ATOM 10798 O O . ARG B 1 718 ? 172.234 204.352 150.309 1.00 62.74 744 ARG B O 1
ATOM 10806 N N . PRO B 1 719 ? 170.014 204.552 150.560 1.00 67.32 745 PRO B N 1
ATOM 10807 C CA . PRO B 1 719 ? 169.918 205.498 149.439 1.00 66.15 745 PRO B CA 1
ATOM 10808 C C . PRO B 1 719 ? 170.736 206.755 149.697 1.00 68.10 745 PRO B C 1
ATOM 10809 O O . PRO B 1 719 ? 170.710 207.322 150.792 1.00 66.41 745 PRO B O 1
ATOM 10813 N N . GLY B 1 720 ? 171.460 207.193 148.669 1.00 67.68 746 GLY B N 1
ATOM 10814 C CA . GLY B 1 720 ? 172.361 208.315 148.768 1.00 69.59 746 GLY B CA 1
ATOM 10815 C C . GLY B 1 720 ? 173.782 207.948 149.142 1.00 71.51 746 GLY B C 1
ATOM 10816 O O . GLY B 1 720 ? 174.648 208.830 149.167 1.00 72.09 746 GLY B O 1
ATOM 10817 N N . TYR B 1 721 ? 174.040 206.680 149.438 1.00 69.65 747 TYR B N 1
ATOM 10818 C CA . TYR B 1 721 ? 175.353 206.192 149.833 1.00 63.59 747 TYR B CA 1
ATOM 10819 C C . TYR B 1 721 ? 175.683 204.913 149.072 1.00 62.32 747 TYR B C 1
ATOM 10820 O O . TYR B 1 721 ? 174.824 204.292 148.441 1.00 65.83 747 TYR B O 1
ATOM 10829 N N . ARG B 1 722 ? 176.951 204.517 149.149 1.00 60.53 748 ARG B N 1
ATOM 10830 C CA . ARG B 1 722 ? 177.400 203.251 148.594 1.00 56.81 748 ARG B CA 1
ATOM 10831 C C . ARG B 1 722 ? 178.478 202.673 149.496 1.00 53.26 748 ARG B C 1
ATOM 10832 O O . ARG B 1 722 ? 179.092 203.387 150.292 1.00 50.78 748 ARG B O 1
ATOM 10840 N N . TRP B 1 723 ? 178.691 201.369 149.371 1.00 50.11 749 TRP B N 1
ATOM 10841 C CA . TRP B 1 723 ? 179.664 200.659 150.186 1.00 45.68 749 TRP B CA 1
ATOM 10842 C C . TRP B 1 723 ? 181.013 200.632 149.474 1.00 49.22 749 TRP B C 1
ATOM 10843 O O . TRP B 1 723 ? 181.074 200.472 148.252 1.00 55.31 749 TRP B O 1
ATOM 10854 N N . GLU B 1 724 ? 182.087 200.810 150.241 1.00 46.08 750 GLU B N 1
ATOM 10855 C CA . GLU B 1 724 ? 183.454 200.808 149.744 1.00 46.85 750 GLU B CA 1
ATOM 10856 C C . GLU B 1 724 ? 184.237 199.667 150.367 1.00 45.62 750 GLU B C 1
ATOM 10857 O O . GLU B 1 724 ? 184.180 199.480 151.589 1.00 43.61 750 GLU B O 1
ATOM 10863 N N . PRO B 1 725 ? 184.968 198.888 149.576 1.00 45.47 751 PRO B N 1
ATOM 10864 C CA . PRO B 1 725 ? 185.702 197.749 150.137 1.00 42.12 751 PRO B CA 1
ATOM 10865 C C . PRO B 1 725 ? 186.942 198.184 150.901 1.00 39.64 751 PRO B C 1
ATOM 10866 O O . PRO B 1 725 ? 187.691 199.061 150.466 1.00 43.43 751 PRO B O 1
ATOM 10870 N N . LEU B 1 726 ? 187.145 197.567 152.064 1.00 38.08 752 LEU B N 1
ATOM 10871 C CA . LEU B 1 726 ? 188.334 197.806 152.873 1.00 35.24 752 LEU B CA 1
ATOM 10872 C C . LEU B 1 726 ? 189.152 196.548 153.115 1.00 31.67 752 LEU B C 1
ATOM 10873 O O . LEU B 1 726 ? 190.359 196.543 152.856 1.00 33.13 752 LEU B O 1
ATOM 10878 N N . VAL B 1 727 ? 188.528 195.482 153.609 1.00 31.70 753 VAL B N 1
ATOM 10879 C CA . VAL B 1 727 ? 189.215 194.251 153.980 1.00 29.13 753 VAL B CA 1
ATOM 10880 C C . VAL B 1 727 ? 188.598 193.096 153.205 1.00 30.96 753 VAL B C 1
ATOM 10881 O O . VAL B 1 727 ? 187.380 193.050 153.008 1.00 34.50 753 VAL B O 1
ATOM 10885 N N . ASP B 1 728 ? 189.445 192.178 152.742 1.00 31.68 754 ASP B N 1
ATOM 10886 C CA . ASP B 1 728 ? 188.985 190.943 152.112 1.00 30.32 754 ASP B CA 1
ATOM 10887 C C . ASP B 1 728 ? 190.093 189.915 152.288 1.00 33.82 754 ASP B C 1
ATOM 10888 O O . ASP B 1 728 ? 191.108 189.977 151.589 1.00 36.29 754 ASP B O 1
ATOM 10893 N N . THR B 1 729 ? 189.898 188.967 153.207 1.00 30.32 755 THR B N 1
ATOM 10894 C CA . THR B 1 729 ? 190.948 188.005 153.519 1.00 28.32 755 THR B CA 1
ATOM 10895 C C . THR B 1 729 ? 191.218 187.030 152.382 1.00 30.81 755 THR B C 1
ATOM 10896 O O . THR B 1 729 ? 192.231 186.325 152.427 1.00 33.40 755 THR B O 1
ATOM 10900 N N . GLY B 1 730 ? 190.353 186.970 151.375 1.00 31.28 756 GLY B N 1
ATOM 10901 C CA . GLY B 1 730 ? 190.571 186.085 150.249 1.00 30.45 756 GLY B CA 1
ATOM 10902 C C . GLY B 1 730 ? 191.540 186.629 149.220 1.00 32.81 756 GLY B C 1
ATOM 10903 O O . GLY B 1 730 ? 192.207 185.862 148.522 1.00 35.83 756 GLY B O 1
ATOM 10904 N N . LYS B 1 731 ? 191.634 187.950 149.127 1.00 34.62 757 LYS B N 1
ATOM 10905 C CA . LYS B 1 731 ? 192.459 188.588 148.115 1.00 35.29 757 LYS B CA 1
ATOM 10906 C C . LYS B 1 731 ? 193.945 188.401 148.414 1.00 39.51 757 LYS B C 1
ATOM 10907 O O . LYS B 1 731 ? 194.350 188.333 149.577 1.00 41.24 757 LYS B O 1
ATOM 10913 N N . PRO B 1 732 ? 194.775 188.305 147.377 1.00 42.64 758 PRO B N 1
ATOM 10914 C CA . PRO B 1 732 ? 196.222 188.216 147.600 1.00 41.04 758 PRO B CA 1
ATOM 10915 C C . PRO B 1 732 ? 196.791 189.531 148.109 1.00 41.05 758 PRO B C 1
ATOM 10916 O O . PRO B 1 732 ? 196.319 190.613 147.754 1.00 41.75 758 PRO B O 1
ATOM 10920 N N . ALA B 1 733 ? 197.820 189.426 148.942 1.00 41.97 759 ALA B N 1
ATOM 10921 C CA . ALA B 1 733 ? 198.457 190.611 149.495 1.00 41.71 759 ALA B CA 1
ATOM 10922 C C . ALA B 1 733 ? 199.149 191.402 148.387 1.00 47.08 759 ALA B C 1
ATOM 10923 O O . ALA B 1 733 ? 199.670 190.812 147.435 1.00 51.43 759 ALA B O 1
ATOM 10925 N N . PRO B 1 734 ? 199.192 192.738 148.485 1.00 43.84 760 PRO B N 1
ATOM 10926 C CA . PRO B 1 734 ? 198.711 193.590 149.579 1.00 40.81 760 PRO B CA 1
ATOM 10927 C C . PRO B 1 734 ? 197.268 194.058 149.419 1.00 42.95 760 PRO B C 1
ATOM 10928 O O . PRO B 1 734 ? 196.872 195.049 150.025 1.00 43.01 760 PRO B O 1
ATOM 10932 N N . TYR B 1 735 ? 196.454 193.383 148.615 1.00 42.83 761 TYR B N 1
ATOM 10933 C CA . TYR B 1 735 ? 195.081 193.808 148.388 1.00 41.61 761 TYR B CA 1
ATOM 10934 C C . TYR B 1 735 ? 194.100 193.200 149.380 1.00 40.48 761 TYR B C 1
ATOM 10935 O O . TYR B 1 735 ? 192.900 193.471 149.289 1.00 41.93 761 TYR B O 1
ATOM 10944 N N . ASP B 1 736 ? 194.583 192.392 150.323 1.00 37.92 762 ASP B N 1
ATOM 10945 C CA . ASP B 1 736 ? 193.750 191.952 151.434 1.00 34.88 762 ASP B CA 1
ATOM 10946 C C . ASP B 1 736 ? 193.391 193.101 152.369 1.00 35.20 762 ASP B C 1
ATOM 10947 O O . ASP B 1 736 ? 192.413 192.994 153.115 1.00 34.97 762 ASP B O 1
ATOM 10952 N N . PHE B 1 737 ? 194.152 194.193 152.342 1.00 34.93 763 PHE B N 1
ATOM 10953 C CA . PHE B 1 737 ? 193.838 195.398 153.101 1.00 37.10 763 PHE B CA 1
ATOM 10954 C C . PHE B 1 737 ? 194.155 196.598 152.224 1.00 38.18 763 PHE B C 1
ATOM 10955 O O . PHE B 1 737 ? 195.278 196.726 151.732 1.00 41.63 763 PHE B O 1
ATOM 10963 N N . LEU B 1 738 ? 193.175 197.475 152.036 1.00 37.49 764 LEU B N 1
ATOM 10964 C CA . LEU B 1 738 ? 193.321 198.612 151.139 1.00 41.88 764 LEU B CA 1
ATOM 10965 C C . LEU B 1 738 ? 193.755 199.848 151.916 1.00 46.90 764 LEU B C 1
ATOM 10966 O O . LEU B 1 738 ? 193.117 200.226 152.902 1.00 52.20 764 LEU B O 1
ATOM 10971 N N . THR B 1 739 ? 194.843 200.470 151.469 1.00 50.63 765 THR B N 1
ATOM 10972 C CA . THR B 1 739 ? 195.339 201.706 152.055 1.00 53.40 765 THR B CA 1
ATOM 10973 C C . THR B 1 739 ? 195.665 202.682 150.935 1.00 59.10 765 THR B C 1
ATOM 10974 O O . THR B 1 739 ? 195.852 202.292 149.781 1.00 60.06 765 THR B O 1
ATOM 10978 N N . ASP B 1 740 ? 195.727 203.966 151.289 1.00 63.64 766 ASP B N 1
ATOM 10979 C CA . ASP B 1 740 ? 196.076 204.986 150.308 1.00 63.51 766 ASP B CA 1
ATOM 10980 C C . ASP B 1 740 ? 197.546 204.947 149.914 1.00 64.12 766 ASP B C 1
ATOM 10981 O O . ASP B 1 740 ? 197.925 205.609 148.942 1.00 64.59 766 ASP B O 1
ATOM 10986 N N . ASP B 1 741 ? 198.379 204.197 150.638 1.00 65.01 767 ASP B N 1
ATOM 10987 C CA . ASP B 1 741 ? 199.749 203.976 150.197 1.00 65.85 767 ASP B CA 1
ATOM 10988 C C . ASP B 1 741 ? 199.810 203.109 148.949 1.00 67.99 767 ASP B C 1
ATOM 10989 O O . ASP B 1 741 ? 200.829 203.116 148.252 1.00 72.77 767 ASP B O 1
ATOM 10994 N N . LEU B 1 742 ? 198.753 202.361 148.663 1.00 65.76 768 LEU B N 1
ATOM 10995 C CA . LEU B 1 742 ? 198.689 201.555 147.452 1.00 64.81 768 LEU B CA 1
ATOM 10996 C C . LEU B 1 742 ? 198.419 202.452 146.249 1.00 66.62 768 LEU B C 1
ATOM 10997 O O . LEU B 1 742 ? 197.405 203.156 146.225 1.00 65.75 768 LEU B O 1
ATOM 11002 N N . PRO B 1 743 ? 199.301 202.467 145.246 1.00 69.46 769 PRO B N 1
ATOM 11003 C CA . PRO B 1 743 ? 199.033 203.282 144.052 1.00 69.27 769 PRO B CA 1
ATOM 11004 C C . PRO B 1 743 ? 197.899 202.760 143.185 1.00 69.71 769 PRO B C 1
ATOM 11005 O O . PRO B 1 743 ? 197.381 203.521 142.358 1.00 68.98 769 PRO B O 1
ATOM 11009 N N . ASP B 1 744 ? 197.491 201.501 143.349 1.00 71.52 770 ASP B N 1
ATOM 11010 C CA . ASP B 1 744 ? 196.455 200.893 142.525 1.00 67.10 770 ASP B CA 1
ATOM 11011 C C . ASP B 1 744 ? 195.109 200.818 143.236 1.00 67.68 770 ASP B C 1
ATOM 11012 O O . ASP B 1 744 ? 194.240 200.048 142.815 1.00 69.13 770 ASP B O 1
ATOM 11017 N N . ARG B 1 745 ? 194.920 201.590 144.308 1.00 65.15 771 ARG B N 1
ATOM 11018 C CA . ARG B 1 745 ? 193.723 201.438 145.131 1.00 60.94 771 ARG B CA 1
ATOM 11019 C C . ARG B 1 745 ? 192.458 201.772 144.347 1.00 62.16 771 ARG B C 1
ATOM 11020 O O . ARG B 1 745 ? 191.493 200.995 144.343 1.00 64.11 771 ARG B O 1
ATOM 11028 N N . ALA B 1 746 ? 192.447 202.925 143.675 1.00 63.58 772 ALA B N 1
ATOM 11029 C CA . ALA B 1 746 ? 191.256 203.347 142.946 1.00 59.85 772 ALA B CA 1
ATOM 11030 C C . ALA B 1 746 ? 190.915 202.372 141.827 1.00 59.99 772 ALA B C 1
ATOM 11031 O O . ALA B 1 746 ? 189.745 202.039 141.623 1.00 60.03 772 ALA B O 1
ATOM 11033 N N . HIS B 1 747 ? 191.927 201.895 141.100 1.00 59.42 773 HIS B N 1
ATOM 11034 C CA . HIS B 1 747 ? 191.691 200.953 140.010 1.00 61.09 773 HIS B CA 1
ATOM 11035 C C . HIS B 1 747 ? 191.178 199.613 140.529 1.00 62.26 773 HIS B C 1
ATOM 11036 O O . HIS B 1 747 ? 190.259 199.018 139.945 1.00 64.76 773 HIS B O 1
ATOM 11043 N N . ALA B 1 748 ? 191.764 199.120 141.622 1.00 62.67 774 ALA B N 1
ATOM 11044 C CA . ALA B 1 748 ? 191.317 197.860 142.203 1.00 59.13 774 ALA B CA 1
ATOM 11045 C C . ALA B 1 748 ? 189.878 197.959 142.689 1.00 59.64 774 ALA B C 1
ATOM 11046 O O . ALA B 1 748 ? 189.097 197.013 142.535 1.00 60.58 774 ALA B O 1
ATOM 11048 N N . VAL B 1 749 ? 189.511 199.093 143.287 1.00 60.17 775 VAL B N 1
ATOM 11049 C CA . VAL B 1 749 ? 188.120 199.297 143.682 1.00 60.80 775 VAL B CA 1
ATOM 11050 C C . VAL B 1 749 ? 187.221 199.367 142.453 1.00 59.98 775 VAL B C 1
ATOM 11051 O O . VAL B 1 749 ? 186.133 198.780 142.426 1.00 61.62 775 VAL B O 1
ATOM 11055 N N . HIS B 1 750 ? 187.670 200.075 141.412 1.00 60.76 776 HIS B N 1
ATOM 11056 C CA . HIS B 1 750 ? 186.868 200.249 140.205 1.00 59.94 776 HIS B CA 1
ATOM 11057 C C . HIS B 1 750 ? 186.577 198.923 139.517 1.00 60.10 776 HIS B C 1
ATOM 11058 O O . HIS B 1 750 ? 185.519 198.767 138.897 1.00 60.15 776 HIS B O 1
ATOM 11065 N N . LEU B 1 751 ? 187.493 197.960 139.612 1.00 59.17 777 LEU B N 1
ATOM 11066 C CA . LEU B 1 751 ? 187.261 196.677 138.953 1.00 57.86 777 LEU B CA 1
ATOM 11067 C C . LEU B 1 751 ? 186.164 195.844 139.612 1.00 57.12 777 LEU B C 1
ATOM 11068 O O . LEU B 1 751 ? 185.785 194.810 139.053 1.00 56.22 777 LEU B O 1
ATOM 11073 N N . PHE B 1 752 ? 185.653 196.252 140.773 1.00 56.31 778 PHE B N 1
ATOM 11074 C CA . PHE B 1 752 ? 184.532 195.581 141.423 1.00 52.47 778 PHE B CA 1
ATOM 11075 C C . PHE B 1 752 ? 183.275 196.443 141.439 1.00 52.05 778 PHE B C 1
ATOM 11076 O O . PHE B 1 752 ? 182.341 196.160 142.203 1.00 52.09 778 PHE B O 1
ATOM 11084 N N . SER B 1 753 ? 183.233 197.489 140.613 1.00 52.68 779 SER B N 1
ATOM 11085 C CA . SER B 1 753 ? 182.123 198.431 140.656 1.00 51.06 779 SER B CA 1
ATOM 11086 C C . SER B 1 753 ? 180.829 197.797 140.167 1.00 47.73 779 SER B C 1
ATOM 11087 O O . SER B 1 753 ? 179.749 198.138 140.654 1.00 49.91 779 SER B O 1
ATOM 11090 N N . HIS B 1 754 ? 180.909 196.874 139.207 1.00 44.67 780 HIS B N 1
ATOM 11091 C CA . HIS B 1 754 ? 179.693 196.250 138.700 1.00 43.75 780 HIS B CA 1
ATOM 11092 C C . HIS B 1 754 ? 179.010 195.384 139.750 1.00 43.57 780 HIS B C 1
ATOM 11093 O O . HIS B 1 754 ? 177.819 195.087 139.614 1.00 43.68 780 HIS B O 1
ATOM 11100 N N . PHE B 1 755 ? 179.734 194.975 140.791 1.00 45.79 781 PHE B N 1
ATOM 11101 C CA . PHE B 1 755 ? 179.135 194.294 141.931 1.00 39.90 781 PHE B CA 1
ATOM 11102 C C . PHE B 1 755 ? 178.729 195.280 143.020 1.00 43.50 781 PHE B C 1
ATOM 11103 O O . PHE B 1 755 ? 177.661 195.139 143.622 1.00 44.83 781 PHE B O 1
ATOM 11111 N N . LEU B 1 756 ? 179.569 196.286 143.279 1.00 46.63 782 LEU B N 1
ATOM 11112 C CA . LEU B 1 756 ? 179.284 197.225 144.362 1.00 44.72 782 LEU B CA 1
ATOM 11113 C C . LEU B 1 756 ? 178.095 198.128 144.053 1.00 45.68 782 LEU B C 1
ATOM 11114 O O . LEU B 1 756 ? 177.399 198.564 144.976 1.00 49.93 782 LEU B O 1
ATOM 11119 N N . ASN B 1 757 ? 177.849 198.422 142.774 1.00 49.87 783 ASN B N 1
ATOM 11120 C CA . ASN B 1 757 ? 176.772 199.336 142.405 1.00 50.84 783 ASN B CA 1
ATOM 11121 C C . ASN B 1 757 ? 175.408 198.772 142.773 1.00 51.02 783 ASN B C 1
ATOM 11122 O O . ASN B 1 757 ? 174.526 199.508 143.229 1.00 54.32 783 ASN B O 1
ATOM 11127 N N . SER B 1 758 ? 175.217 197.467 142.587 1.00 46.53 784 SER B N 1
ATOM 11128 C CA . SER B 1 758 ? 173.943 196.814 142.848 1.00 45.01 784 SER B CA 1
ATOM 11129 C C . SER B 1 758 ? 173.880 196.181 144.234 1.00 47.04 784 SER B C 1
ATOM 11130 O O . SER B 1 758 ? 173.050 195.296 144.464 1.00 52.15 784 SER B O 1
ATOM 11133 N N . ASN B 1 759 ? 174.745 196.614 145.155 1.00 43.33 785 ASN B N 1
ATOM 11134 C CA . ASN B 1 759 ? 174.738 196.150 146.543 1.00 40.74 785 ASN B CA 1
ATOM 11135 C C . ASN B 1 759 ? 174.966 194.641 146.629 1.00 40.68 785 ASN B C 1
ATOM 11136 O O . ASN B 1 759 ? 174.177 193.902 147.217 1.00 40.78 785 ASN B O 1
ATOM 11141 N N . LEU B 1 760 ? 176.064 194.186 146.032 1.00 39.52 786 LEU B N 1
ATOM 11142 C CA . LEU B 1 760 ? 176.442 192.782 146.061 1.00 37.22 786 LEU B CA 1
ATOM 11143 C C . LEU B 1 760 ? 177.936 192.673 146.320 1.00 35.85 786 LEU B C 1
ATOM 11144 O O . LEU B 1 760 ? 178.689 193.623 146.097 1.00 38.99 786 LEU B O 1
ATOM 11149 N N . TYR B 1 761 ? 178.359 191.506 146.806 1.00 34.71 787 TYR B N 1
ATOM 11150 C CA . TYR B 1 761 ? 179.771 191.253 147.002 1.00 32.23 787 TYR B CA 1
ATOM 11151 C C . TYR B 1 761 ? 180.025 189.754 146.915 1.00 34.57 787 TYR B C 1
ATOM 11152 O O . TYR B 1 761 ? 179.344 188.983 147.607 1.00 35.13 787 TYR B O 1
ATOM 11161 N N . PRO B 1 762 ? 180.976 189.315 146.090 1.00 36.64 788 PRO B N 1
ATOM 11162 C CA . PRO B 1 762 ? 181.294 187.885 146.012 1.00 33.06 788 PRO B CA 1
ATOM 11163 C C . PRO B 1 762 ? 182.376 187.477 147.001 1.00 31.49 788 PRO B C 1
ATOM 11164 O O . PRO B 1 762 ? 183.406 188.136 147.150 1.00 34.13 788 PRO B O 1
ATOM 11168 N N . MET B 1 763 ? 182.133 186.360 147.682 1.00 33.52 789 MET B N 1
ATOM 11169 C CA . MET B 1 763 ? 182.999 185.879 148.749 1.00 30.89 789 MET B CA 1
ATOM 11170 C C . MET B 1 763 ? 183.477 184.468 148.442 1.00 31.30 789 MET B C 1
ATOM 11171 O O . MET B 1 763 ? 182.704 183.632 147.969 1.00 34.71 789 MET B O 1
ATOM 11176 N N . LEU B 1 764 ? 184.752 184.209 148.713 1.00 30.38 790 LEU B N 1
ATOM 11177 C CA . LEU B 1 764 ? 185.255 182.846 148.699 1.00 30.96 790 LEU B CA 1
ATOM 11178 C C . LEU B 1 764 ? 184.754 182.089 149.926 1.00 30.81 790 LEU B C 1
ATOM 11179 O O . LEU B 1 764 ? 184.180 182.660 150.855 1.00 32.38 790 LEU B O 1
ATOM 11184 N N . SER B 1 765 ? 184.965 180.777 149.917 1.00 30.81 791 SER B N 1
ATOM 11185 C CA . SER B 1 765 ? 184.760 179.999 151.127 1.00 30.12 791 SER B CA 1
ATOM 11186 C C . SER B 1 765 ? 185.839 180.337 152.149 1.00 30.14 791 SER B C 1
ATOM 11187 O O . SER B 1 765 ? 186.996 180.583 151.801 1.00 31.21 791 SER B O 1
ATOM 11190 N N . TYR B 1 766 ? 185.444 180.360 153.421 1.00 28.59 792 TYR B N 1
ATOM 11191 C CA . TYR B 1 766 ? 186.349 180.629 154.540 1.00 27.49 792 TYR B CA 1
ATOM 11192 C C . TYR B 1 766 ? 187.039 181.984 154.386 1.00 27.82 792 TYR B C 1
ATOM 11193 O O . TYR B 1 766 ? 188.264 182.091 154.404 1.00 36.01 792 TYR B O 1
ATOM 11202 N N . SER B 1 767 ? 186.233 183.031 154.234 1.00 23.81 793 SER B N 1
ATOM 11203 C CA . SER B 1 767 ? 186.762 184.373 154.035 1.00 25.17 793 SER B CA 1
ATOM 11204 C C . SER B 1 767 ? 185.970 185.364 154.875 1.00 26.68 793 SER B C 1
ATOM 11205 O O . SER B 1 767 ? 184.930 185.038 155.448 1.00 28.49 793 SER B O 1
ATOM 11208 N N . SER B 1 768 ? 186.480 186.593 154.939 1.00 27.49 794 SER B N 1
ATOM 11209 C CA . SER B 1 768 ? 185.862 187.672 155.695 1.00 27.58 794 SER B CA 1
ATOM 11210 C C . SER B 1 768 ? 186.036 188.980 154.941 1.00 27.42 794 SER B C 1
ATOM 11211 O O . SER B 1 768 ? 187.030 189.165 154.236 1.00 31.71 794 SER B O 1
ATOM 11214 N N . ILE B 1 769 ? 185.073 189.887 155.097 1.00 26.75 795 ILE B N 1
ATOM 11215 C CA . ILE B 1 769 ? 185.114 191.187 154.440 1.00 28.36 795 ILE B CA 1
ATOM 11216 C C . ILE B 1 769 ? 184.684 192.269 155.421 1.00 28.36 795 ILE B C 1
ATOM 11217 O O . ILE B 1 769 ? 183.894 192.026 156.337 1.00 29.37 795 ILE B O 1
ATOM 11222 N N . ILE B 1 770 ? 185.218 193.472 155.223 1.00 28.60 796 ILE B N 1
ATOM 11223 C CA . ILE B 1 770 ? 184.797 194.667 155.946 1.00 29.65 796 ILE B CA 1
ATOM 11224 C C . ILE B 1 770 ? 184.607 195.784 154.930 1.00 31.86 796 ILE B C 1
ATOM 11225 O O . ILE B 1 770 ? 185.477 196.010 154.083 1.00 33.21 796 ILE B O 1
ATOM 11230 N N . LEU B 1 771 ? 183.471 196.478 155.010 1.00 33.31 797 LEU B N 1
ATOM 11231 C CA . LEU B 1 771 ? 183.135 197.550 154.084 1.00 33.12 797 LEU B CA 1
ATOM 11232 C C . LEU B 1 771 ? 182.708 198.790 154.861 1.00 33.08 797 LEU B C 1
ATOM 11233 O O . LEU B 1 771 ? 182.277 198.710 156.012 1.00 36.84 797 LEU B O 1
ATOM 11238 N N . GLU B 1 772 ? 182.831 199.946 154.213 1.00 36.53 798 GLU B N 1
ATOM 11239 C CA . GLU B 1 772 ? 182.481 201.222 154.818 1.00 40.31 798 GLU B CA 1
ATOM 11240 C C . GLU B 1 772 ? 181.485 201.963 153.938 1.00 39.84 798 GLU B C 1
ATOM 11241 O O . GLU B 1 772 ? 181.514 201.853 152.712 1.00 42.86 798 GLU B O 1
ATOM 11247 N N . LEU B 1 773 ? 180.607 202.729 154.578 1.00 43.79 799 LEU B N 1
ATOM 11248 C CA . LEU B 1 773 ? 179.583 203.489 153.875 1.00 45.83 799 LEU B CA 1
ATOM 11249 C C . LEU B 1 773 ? 180.065 204.915 153.640 1.00 50.57 799 LEU B C 1
ATOM 11250 O O . LEU B 1 773 ? 180.568 205.566 154.561 1.00 52.45 799 LEU B O 1
ATOM 11255 N N . GLN B 1 774 ? 179.910 205.395 152.411 1.00 54.41 800 GLN B N 1
ATOM 11256 C CA . GLN B 1 774 ? 180.370 206.719 152.023 1.00 58.53 800 GLN B CA 1
ATOM 11257 C C . GLN B 1 774 ? 179.301 207.412 151.193 1.00 63.08 800 GLN B C 1
ATOM 11258 O O . GLN B 1 774 ? 178.532 206.749 150.487 1.00 63.30 800 GLN B O 1
ATOM 11264 N N . PRO B 1 775 ? 179.229 208.742 151.258 1.00 64.79 801 PRO B N 1
ATOM 11265 C CA . PRO B 1 775 ? 178.228 209.465 150.462 1.00 65.89 801 PRO B CA 1
ATOM 11266 C C . PRO B 1 775 ? 178.472 209.305 148.969 1.00 70.68 801 PRO B C 1
ATOM 11267 O O . PRO B 1 775 ? 179.612 209.275 148.504 1.00 71.43 801 PRO B O 1
ATOM 11271 N N . ASP B 1 776 ? 177.377 209.210 148.216 1.00 77.46 802 ASP B N 1
ATOM 11272 C CA . ASP B 1 776 ? 177.431 209.040 146.764 1.00 81.66 802 ASP B CA 1
ATOM 11273 C C . ASP B 1 776 ? 176.343 209.915 146.151 1.00 87.25 802 ASP B C 1
ATOM 11274 O O . ASP B 1 776 ? 175.164 209.549 146.167 1.00 87.57 802 ASP B O 1
ATOM 11279 N N . ASP B 1 777 ? 176.739 211.066 145.617 1.00 90.33 803 ASP B N 1
ATOM 11280 C CA . ASP B 1 777 ? 175.807 211.954 144.929 1.00 94.92 803 ASP B CA 1
ATOM 11281 C C . ASP B 1 777 ? 176.512 212.728 143.822 1.00 98.68 803 ASP B C 1
ATOM 11282 O O . ASP B 1 777 ? 177.741 212.746 143.751 1.00 102.96 803 ASP B O 1
ATOM 11287 N N . ALA C 2 36 ? 215.839 220.847 195.937 1.00 87.73 36 ALA C N 1
ATOM 11288 C CA . ALA C 2 36 ? 215.284 219.602 195.420 1.00 92.35 36 ALA C CA 1
ATOM 11289 C C . ALA C 2 36 ? 214.358 219.869 194.238 1.00 85.13 36 ALA C C 1
ATOM 11290 O O . ALA C 2 36 ? 213.458 220.704 194.318 1.00 81.11 36 ALA C O 1
ATOM 11292 N N . ARG C 2 37 ? 214.582 219.150 193.143 1.00 75.30 37 ARG C N 1
ATOM 11293 C CA . ARG C 2 37 ? 213.815 219.317 191.918 1.00 63.02 37 ARG C CA 1
ATOM 11294 C C . ARG C 2 37 ? 212.817 218.177 191.763 1.00 56.88 37 ARG C C 1
ATOM 11295 O O . ARG C 2 37 ? 213.031 217.075 192.278 1.00 57.94 37 ARG C O 1
ATOM 11303 N N . SER C 2 38 ? 211.720 218.455 191.066 1.00 54.00 38 SER C N 1
ATOM 11304 C CA . SER C 2 38 ? 210.683 217.474 190.785 1.00 41.29 38 SER C CA 1
ATOM 11305 C C . SER C 2 38 ? 210.515 217.351 189.278 1.00 42.17 38 SER C C 1
ATOM 11306 O O . SER C 2 38 ? 210.636 218.344 188.555 1.00 45.46 38 SER C O 1
ATOM 11309 N N . CYS C 2 39 ? 210.238 216.140 188.810 1.00 36.94 39 CYS C N 1
ATOM 11310 C CA . CYS C 2 39 ? 210.143 215.855 187.386 1.00 33.15 39 CYS C CA 1
ATOM 11311 C C . CYS C 2 39 ? 208.795 215.232 187.064 1.00 30.86 39 CYS C C 1
ATOM 11312 O O . CYS C 2 39 ? 208.284 214.402 187.821 1.00 33.28 39 CYS C O 1
ATOM 11315 N N . TYR C 2 40 ? 208.221 215.642 185.937 1.00 29.17 40 TYR C N 1
ATOM 11316 C CA . TYR C 2 40 ? 206.934 215.144 185.477 1.00 29.85 40 TYR C CA 1
ATOM 11317 C C . TYR C 2 40 ? 207.031 214.833 183.993 1.00 29.22 40 TYR C C 1
ATOM 11318 O O . TYR C 2 40 ? 207.479 215.673 183.208 1.00 33.14 40 TYR C O 1
ATOM 11327 N N . ARG C 2 41 ? 206.615 213.631 183.614 1.00 31.12 41 ARG C N 1
ATOM 11328 C CA . ARG C 2 41 ? 206.645 213.184 182.229 1.00 28.65 41 ARG C CA 1
ATOM 11329 C C . ARG C 2 41 ? 205.213 212.985 181.754 1.00 31.38 41 ARG C C 1
ATOM 11330 O O . ARG C 2 41 ? 204.477 212.166 182.315 1.00 35.26 41 ARG C O 1
ATOM 11338 N N . PHE C 2 42 ? 204.821 213.731 180.727 1.00 31.52 42 PHE C N 1
ATOM 11339 C CA . PHE C 2 42 ? 203.470 213.696 180.187 1.00 27.72 42 PHE C CA 1
ATOM 11340 C C . PHE C 2 42 ? 203.493 213.077 178.798 1.00 31.59 42 PHE C C 1
ATOM 11341 O O . PHE C 2 42 ? 204.269 213.505 177.940 1.00 39.50 42 PHE C O 1
ATOM 11349 N N . ARG C 2 43 ? 202.647 212.078 178.577 1.00 32.59 43 ARG C N 1
ATOM 11350 C CA . ARG C 2 43 ? 202.405 211.598 177.227 1.00 34.64 43 ARG C CA 1
ATOM 11351 C C . ARG C 2 43 ? 201.436 212.540 176.527 1.00 37.93 43 ARG C C 1
ATOM 11352 O O . ARG C 2 43 ? 200.485 213.037 177.135 1.00 42.54 43 ARG C O 1
ATOM 11360 N N . THR C 2 44 ? 201.689 212.798 175.252 1.00 41.87 44 THR C N 1
ATOM 11361 C CA . THR C 2 44 ? 200.897 213.740 174.478 1.00 42.89 44 THR C CA 1
ATOM 11362 C C . THR C 2 44 ? 199.855 213.010 173.640 1.00 47.01 44 THR C C 1
ATOM 11363 O O . THR C 2 44 ? 199.852 211.783 173.528 1.00 51.12 44 THR C O 1
ATOM 11367 N N . ASP C 2 45 ? 198.962 213.793 173.040 1.00 47.04 45 ASP C N 1
ATOM 11368 C CA . ASP C 2 45 ? 197.888 213.242 172.223 1.00 47.74 45 ASP C CA 1
ATOM 11369 C C . ASP C 2 45 ? 198.326 212.923 170.799 1.00 53.04 45 ASP C C 1
ATOM 11370 O O . ASP C 2 45 ? 197.516 212.408 170.023 1.00 56.85 45 ASP C O 1
ATOM 11375 N N . ASP C 2 46 ? 199.575 213.214 170.438 1.00 55.75 46 ASP C N 1
ATOM 11376 C CA . ASP C 2 46 ? 200.118 212.867 169.131 1.00 55.79 46 ASP C CA 1
ATOM 11377 C C . ASP C 2 46 ? 201.318 211.927 169.241 1.00 57.12 46 ASP C C 1
ATOM 11378 O O . ASP C 2 46 ? 202.268 212.026 168.461 1.00 57.75 46 ASP C O 1
ATOM 11383 N N . ASP C 2 47 ? 201.272 210.999 170.200 1.00 54.18 47 ASP C N 1
ATOM 11384 C CA . ASP C 2 47 ? 202.287 209.960 170.384 1.00 52.72 47 ASP C CA 1
ATOM 11385 C C . ASP C 2 47 ? 203.666 210.595 170.604 1.00 51.67 47 ASP C C 1
ATOM 11386 O O . ASP C 2 47 ? 204.573 210.532 169.776 1.00 59.69 47 ASP C O 1
ATOM 11391 N N . GLY C 2 48 ? 203.773 211.269 171.741 1.00 43.98 48 GLY C N 1
ATOM 11392 C CA . GLY C 2 48 ? 205.007 211.925 172.101 1.00 38.59 48 GLY C CA 1
ATOM 11393 C C . GLY C 2 48 ? 205.130 212.078 173.600 1.00 39.19 48 GLY C C 1
ATOM 11394 O O . GLY C 2 48 ? 204.300 211.585 174.364 1.00 41.82 48 GLY C O 1
ATOM 11395 N N . VAL C 2 49 ? 206.184 212.777 174.011 1.00 39.33 49 VAL C N 1
ATOM 11396 C CA . VAL C 2 49 ? 206.513 212.952 175.419 1.00 39.20 49 VAL C CA 1
ATOM 11397 C C . VAL C 2 49 ? 206.914 214.402 175.658 1.00 41.07 49 VAL C C 1
ATOM 11398 O O . VAL C 2 49 ? 207.679 214.981 174.879 1.00 48.39 49 VAL C O 1
ATOM 11402 N N . VAL C 2 50 ? 206.388 214.989 176.730 1.00 36.04 50 VAL C N 1
ATOM 11403 C CA . VAL C 2 50 ? 206.799 216.303 177.209 1.00 36.62 50 VAL C CA 1
ATOM 11404 C C . VAL C 2 50 ? 207.357 216.134 178.614 1.00 35.11 50 VAL C C 1
ATOM 11405 O O . VAL C 2 50 ? 206.707 215.535 179.476 1.00 34.18 50 VAL C O 1
ATOM 11409 N N . ASP C 2 51 ? 208.555 216.662 178.843 1.00 36.75 51 ASP C N 1
ATOM 11410 C CA . ASP C 2 51 ? 209.239 216.528 180.121 1.00 33.78 51 ASP C CA 1
ATOM 11411 C C . ASP C 2 51 ? 209.306 217.883 180.808 1.00 37.24 51 ASP C C 1
ATOM 11412 O O . ASP C 2 51 ? 209.718 218.874 180.198 1.00 40.56 51 ASP C O 1
ATOM 11417 N N . VAL C 2 52 ? 208.904 217.918 182.075 1.00 33.17 52 VAL C N 1
ATOM 11418 C CA . VAL C 2 52 ? 208.852 219.139 182.867 1.00 34.40 52 VAL C CA 1
ATOM 11419 C C . VAL C 2 52 ? 209.696 218.934 184.117 1.00 33.17 52 VAL C C 1
ATOM 11420 O O . VAL C 2 52 ? 209.707 217.840 184.691 1.00 36.75 52 VAL C O 1
ATOM 11424 N N . ALA C 2 53 ? 210.410 219.978 184.527 1.00 36.56 53 ALA C N 1
ATOM 11425 C CA . ALA C 2 53 ? 211.201 219.962 185.751 1.00 37.33 53 ALA C CA 1
ATOM 11426 C C . ALA C 2 53 ? 210.962 221.261 186.505 1.00 42.50 53 ALA C C 1
ATOM 11427 O O . ALA C 2 53 ? 211.001 222.342 185.910 1.00 47.82 53 ALA C O 1
ATOM 11429 N N . VAL C 2 54 ? 210.714 221.153 187.807 1.00 42.56 54 VAL C N 1
ATOM 11430 C CA . VAL C 2 54 ? 210.478 222.301 188.675 1.00 44.50 54 VAL C CA 1
ATOM 11431 C C . VAL C 2 54 ? 211.571 222.315 189.733 1.00 49.26 54 VAL C C 1
ATOM 11432 O O . VAL C 2 54 ? 211.703 221.363 190.510 1.00 55.57 54 VAL C O 1
ATOM 11436 N N . SER C 2 55 ? 212.345 223.395 189.772 1.00 56.14 55 SER C N 1
ATOM 11437 C CA . SER C 2 55 ? 213.489 223.499 190.665 1.00 66.57 55 SER C CA 1
ATOM 11438 C C . SER C 2 55 ? 213.307 224.669 191.619 1.00 72.87 55 SER C C 1
ATOM 11439 O O . SER C 2 55 ? 212.918 225.765 191.207 1.00 71.18 55 SER C O 1
ATOM 11442 N N . GLY C 2 56 ? 213.593 224.423 192.894 1.00 82.62 56 GLY C N 1
ATOM 11443 C CA . GLY C 2 56 ? 213.601 225.461 193.905 1.00 86.37 56 GLY C CA 1
ATOM 11444 C C . GLY C 2 56 ? 214.910 226.222 193.913 1.00 94.40 56 GLY C C 1
ATOM 11445 O O . GLY C 2 56 ? 215.778 225.960 194.750 1.00 99.75 56 GLY C O 1
ATOM 11446 N N . GLU C 2 57 ? 215.065 227.151 192.970 1.00 97.32 57 GLU C N 1
ATOM 11447 C CA . GLU C 2 57 ? 216.336 227.838 192.769 1.00 103.64 57 GLU C CA 1
ATOM 11448 C C . GLU C 2 57 ? 216.805 228.532 194.044 1.00 112.17 57 GLU C C 1
ATOM 11449 O O . GLU C 2 57 ? 216.013 229.125 194.782 1.00 108.40 57 GLU C O 1
ATOM 11455 N N . ASP C 2 58 ? 218.106 228.437 194.301 1.00 116.01 58 ASP C N 1
ATOM 11456 C CA . ASP C 2 58 ? 218.715 229.037 195.482 1.00 118.87 58 ASP C CA 1
ATOM 11457 C C . ASP C 2 58 ? 218.777 230.557 195.355 1.00 118.49 58 ASP C C 1
ATOM 11458 O O . ASP C 2 58 ? 219.088 231.258 196.318 1.00 117.84 58 ASP C O 1
ATOM 11463 N N . GLY C 2 64 ? 214.769 232.496 196.146 1.00 101.81 64 GLY C N 1
ATOM 11464 C CA . GLY C 2 64 ? 213.500 231.997 196.643 1.00 102.53 64 GLY C CA 1
ATOM 11465 C C . GLY C 2 64 ? 212.453 231.840 195.560 1.00 101.08 64 GLY C C 1
ATOM 11466 O O . GLY C 2 64 ? 211.266 231.694 195.847 1.00 96.95 64 GLY C O 1
ATOM 11467 N N . GLY C 2 65 ? 212.898 231.874 194.303 1.00 96.48 65 GLY C N 1
ATOM 11468 C CA . GLY C 2 65 ? 212.004 231.749 193.173 1.00 88.69 65 GLY C CA 1
ATOM 11469 C C . GLY C 2 65 ? 211.855 230.315 192.700 1.00 83.19 65 GLY C C 1
ATOM 11470 O O . GLY C 2 65 ? 212.341 229.365 193.312 1.00 85.06 65 GLY C O 1
ATOM 11471 N N . TYR C 2 66 ? 211.160 230.169 191.577 1.00 76.66 66 TYR C N 1
ATOM 11472 C CA . TYR C 2 66 ? 210.904 228.869 190.978 1.00 70.23 66 TYR C CA 1
ATOM 11473 C C . TYR C 2 66 ? 211.200 228.929 189.488 1.00 67.29 66 TYR C C 1
ATOM 11474 O O . TYR C 2 66 ? 210.839 229.897 188.814 1.00 70.54 66 TYR C O 1
ATOM 11483 N N . ALA C 2 67 ? 211.861 227.893 188.981 1.00 65.79 67 ALA C N 1
ATOM 11484 C CA . ALA C 2 67 ? 212.179 227.776 187.566 1.00 61.69 67 ALA C CA 1
ATOM 11485 C C . ALA C 2 67 ? 211.562 226.498 187.021 1.00 56.10 67 ALA C C 1
ATOM 11486 O O . ALA C 2 67 ? 211.721 225.426 187.613 1.00 56.81 67 ALA C O 1
ATOM 11488 N N . VAL C 2 68 ? 210.858 226.615 185.900 1.00 51.14 68 VAL C N 1
ATOM 11489 C CA . VAL C 2 68 ? 210.220 225.485 185.239 1.00 47.97 68 VAL C CA 1
ATOM 11490 C C . VAL C 2 68 ? 210.821 225.361 183.847 1.00 50.37 68 VAL C C 1
ATOM 11491 O O . VAL C 2 68 ? 210.784 226.317 183.064 1.00 57.38 68 VAL C O 1
ATOM 11495 N N . SER C 2 69 ? 211.365 224.189 183.537 1.00 47.70 69 SER C N 1
ATOM 11496 C CA . SER C 2 69 ? 211.948 223.913 182.232 1.00 47.23 69 SER C CA 1
ATOM 11497 C C . SER C 2 69 ? 211.113 222.863 181.515 1.00 45.77 69 SER C C 1
ATOM 11498 O O . SER C 2 69 ? 210.727 221.855 182.114 1.00 44.05 69 SER C O 1
ATOM 11501 N N . VAL C 2 70 ? 210.837 223.104 180.236 1.00 44.68 70 VAL C N 1
ATOM 11502 C CA . VAL C 2 70 ? 210.045 222.207 179.406 1.00 42.01 70 VAL C CA 1
ATOM 11503 C C . VAL C 2 70 ? 210.927 221.713 178.269 1.00 48.18 70 VAL C C 1
ATOM 11504 O O . VAL C 2 70 ? 211.579 222.515 177.593 1.00 53.71 70 VAL C O 1
ATOM 11508 N N . GLU C 2 71 ? 210.949 220.397 178.066 1.00 52.45 71 GLU C N 1
ATOM 11509 C CA . GLU C 2 71 ? 211.763 219.770 177.031 1.00 52.72 71 GLU C CA 1
ATOM 11510 C C . GLU C 2 71 ? 210.889 218.824 176.223 1.00 54.11 71 GLU C C 1
ATOM 11511 O O . GLU C 2 71 ? 210.261 217.923 176.787 1.00 56.10 71 GLU C O 1
ATOM 11517 N N . VAL C 2 72 ? 210.851 219.024 174.911 1.00 58.34 72 VAL C N 1
ATOM 11518 C CA . VAL C 2 72 ? 210.058 218.205 174.005 1.00 60.71 72 VAL C CA 1
ATOM 11519 C C . VAL C 2 72 ? 211.018 217.496 173.051 1.00 68.38 72 VAL C C 1
ATOM 11520 O O . VAL C 2 72 ? 211.585 218.138 172.156 1.00 73.88 72 VAL C O 1
ATOM 11524 N N . PRO C 2 73 ? 211.241 216.189 173.205 1.00 76.38 73 PRO C N 1
ATOM 11525 C CA . PRO C 2 73 ? 212.085 215.467 172.246 1.00 81.41 73 PRO C CA 1
ATOM 11526 C C . PRO C 2 73 ? 211.277 214.873 171.103 1.00 89.40 73 PRO C C 1
ATOM 11527 O O . PRO C 2 73 ? 210.047 214.982 171.082 1.00 90.88 73 PRO C O 1
ATOM 11531 N N . GLY C 2 74 ? 211.960 214.249 170.145 1.00 94.63 74 GLY C N 1
ATOM 11532 C CA . GLY C 2 74 ? 211.299 213.561 169.052 1.00 105.23 74 GLY C CA 1
ATOM 11533 C C . GLY C 2 74 ? 210.690 214.483 168.016 1.00 113.62 74 GLY C C 1
ATOM 11534 O O . GLY C 2 74 ? 210.294 215.608 168.334 1.00 110.94 74 GLY C O 1
ATOM 11535 N N . THR C 2 75 ? 210.608 214.020 166.765 1.00 121.10 75 THR C N 1
ATOM 11536 C CA . THR C 2 75 ? 210.001 214.826 165.705 1.00 129.71 75 THR C CA 1
ATOM 11537 C C . THR C 2 75 ? 209.444 213.896 164.620 1.00 132.94 75 THR C C 1
ATOM 11538 O O . THR C 2 75 ? 210.178 213.453 163.734 1.00 131.81 75 THR C O 1
ATOM 11542 N N . ARG C 2 76 ? 208.140 213.617 164.706 1.00 134.73 76 ARG C N 1
ATOM 11543 C CA . ARG C 2 76 ? 207.438 212.816 163.699 1.00 136.69 76 ARG C CA 1
ATOM 11544 C C . ARG C 2 76 ? 205.996 213.316 163.660 1.00 137.93 76 ARG C C 1
ATOM 11545 O O . ARG C 2 76 ? 205.171 212.899 164.479 1.00 141.47 76 ARG C O 1
ATOM 11553 N N . GLY C 2 77 ? 205.700 214.201 162.706 1.00 136.55 77 GLY C N 1
ATOM 11554 C CA . GLY C 2 77 ? 204.390 214.815 162.567 1.00 136.58 77 GLY C CA 1
ATOM 11555 C C . GLY C 2 77 ? 204.420 216.328 162.665 1.00 134.79 77 GLY C C 1
ATOM 11556 O O . GLY C 2 77 ? 203.647 217.004 161.979 1.00 133.93 77 GLY C O 1
ATOM 11557 N N . ARG C 2 78 ? 205.297 216.870 163.508 1.00 132.96 78 ARG C N 1
ATOM 11558 C CA . ARG C 2 78 ? 205.493 218.310 163.622 1.00 129.62 78 ARG C CA 1
ATOM 11559 C C . ARG C 2 78 ? 206.959 218.611 163.345 1.00 129.83 78 ARG C C 1
ATOM 11560 O O . ARG C 2 78 ? 207.846 217.922 163.859 1.00 129.30 78 ARG C O 1
ATOM 11568 N N . GLU C 2 79 ? 207.211 219.608 162.500 1.00 127.28 79 GLU C N 1
ATOM 11569 C CA . GLU C 2 79 ? 208.567 219.976 162.114 1.00 124.94 79 GLU C CA 1
ATOM 11570 C C . GLU C 2 79 ? 208.929 221.399 162.504 1.00 120.07 79 GLU C C 1
ATOM 11571 O O . GLU C 2 79 ? 209.968 221.618 163.139 1.00 117.01 79 GLU C O 1
ATOM 11577 N N . GLY C 2 80 ? 208.098 222.375 162.146 1.00 116.29 80 GLY C N 1
ATOM 11578 C CA . GLY C 2 80 ? 208.468 223.773 162.256 1.00 111.02 80 GLY C CA 1
ATOM 11579 C C . GLY C 2 80 ? 208.279 224.422 163.612 1.00 107.18 80 GLY C C 1
ATOM 11580 O O . GLY C 2 80 ? 207.574 225.429 163.725 1.00 105.07 80 GLY C O 1
ATOM 11581 N N . GLY C 2 81 ? 208.900 223.865 164.643 1.00 99.78 81 GLY C N 1
ATOM 11582 C CA . GLY C 2 81 ? 208.972 224.513 165.935 1.00 91.42 81 GLY C CA 1
ATOM 11583 C C . GLY C 2 81 ? 207.644 224.537 166.672 1.00 88.17 81 GLY C C 1
ATOM 11584 O O . GLY C 2 81 ? 206.576 224.280 166.118 1.00 91.08 81 GLY C O 1
ATOM 11585 N N . LEU C 2 82 ? 207.726 224.863 167.960 1.00 82.09 82 LEU C N 1
ATOM 11586 C CA . LEU C 2 82 ? 206.563 224.928 168.830 1.00 75.97 82 LEU C CA 1
ATOM 11587 C C . LEU C 2 82 ? 206.621 226.192 169.675 1.00 74.73 82 LEU C C 1
ATOM 11588 O O . LEU C 2 82 ? 207.697 226.739 169.932 1.00 74.43 82 LEU C O 1
ATOM 11593 N N . VAL C 2 83 ? 205.448 226.652 170.103 1.00 75.75 83 VAL C N 1
ATOM 11594 C CA . VAL C 2 83 ? 205.318 227.794 170.999 1.00 73.88 83 VAL C CA 1
ATOM 11595 C C . VAL C 2 83 ? 204.521 227.353 172.217 1.00 68.65 83 VAL C C 1
ATOM 11596 O O . VAL C 2 83 ? 203.465 226.727 172.081 1.00 70.08 83 VAL C O 1
ATOM 11600 N N . LEU C 2 84 ? 205.028 227.677 173.403 1.00 66.61 84 LEU C N 1
ATOM 11601 C CA . LEU C 2 84 ? 204.358 227.343 174.654 1.00 66.62 84 LEU C CA 1
ATOM 11602 C C . LEU C 2 84 ? 203.438 228.495 175.044 1.00 72.12 84 LEU C C 1
ATOM 11603 O O . LEU C 2 84 ? 203.902 229.541 175.508 1.00 75.33 84 LEU C O 1
ATOM 11608 N N . ARG C 2 85 ? 202.136 228.301 174.858 1.00 72.50 85 ARG C N 1
ATOM 11609 C CA . ARG C 2 85 ? 201.120 229.252 175.291 1.00 74.09 85 ARG C CA 1
ATOM 11610 C C . ARG C 2 85 ? 200.542 228.755 176.607 1.00 73.93 85 ARG C C 1
ATOM 11611 O O . ARG C 2 85 ? 200.245 227.566 176.742 1.00 71.57 85 ARG C O 1
ATOM 11619 N N . ALA C 2 86 ? 200.392 229.658 177.574 1.00 77.42 86 ALA C N 1
ATOM 11620 C CA . ALA C 2 86 ? 199.920 229.276 178.900 1.00 73.50 86 ALA C CA 1
ATOM 11621 C C . ALA C 2 86 ? 198.417 229.022 178.911 1.00 79.54 86 ALA C C 1
ATOM 11622 O O . ALA C 2 86 ? 197.659 229.786 179.519 1.00 80.23 86 ALA C O 1
ATOM 11624 N N . SER C 2 87 ? 197.987 227.946 178.248 1.00 80.28 87 SER C N 1
ATOM 11625 C CA . SER C 2 87 ? 196.590 227.512 178.195 1.00 81.92 87 SER C CA 1
ATOM 11626 C C . SER C 2 87 ? 195.692 228.626 177.646 1.00 90.57 87 SER C C 1
ATOM 11627 O O . SER C 2 87 ? 194.802 229.151 178.318 1.00 90.32 87 SER C O 1
ATOM 11630 N N . GLY C 2 88 ? 195.959 228.970 176.390 1.00 88.80 88 GLY C N 1
ATOM 11631 C CA . GLY C 2 88 ? 195.203 230.001 175.712 1.00 97.72 88 GLY C CA 1
ATOM 11632 C C . GLY C 2 88 ? 195.801 231.386 175.779 1.00 101.15 88 GLY C C 1
ATOM 11633 O O . GLY C 2 88 ? 195.118 232.356 175.431 1.00 101.77 88 GLY C O 1
ATOM 11634 N N . SER C 2 89 ? 197.050 231.513 176.217 1.00 100.59 89 SER C N 1
ATOM 11635 C CA . SER C 2 89 ? 197.685 232.819 176.299 1.00 105.12 89 SER C CA 1
ATOM 11636 C C . SER C 2 89 ? 197.864 233.416 174.909 1.00 109.53 89 SER C C 1
ATOM 11637 O O . SER C 2 89 ? 198.258 232.727 173.964 1.00 106.17 89 SER C O 1
ATOM 11640 N N . GLY C 2 90 ? 197.559 234.708 174.787 1.00 108.92 90 GLY C N 1
ATOM 11641 C CA . GLY C 2 90 ? 197.807 235.404 173.538 1.00 111.75 90 GLY C CA 1
ATOM 11642 C C . GLY C 2 90 ? 199.272 235.589 173.218 1.00 113.23 90 GLY C C 1
ATOM 11643 O O . GLY C 2 90 ? 199.620 235.728 172.040 1.00 114.19 90 GLY C O 1
ATOM 11644 N N . GLU C 2 91 ? 200.130 235.589 174.232 1.00 111.38 91 GLU C N 1
ATOM 11645 C CA . GLU C 2 91 ? 201.569 235.652 174.049 1.00 107.44 91 GLU C CA 1
ATOM 11646 C C . GLU C 2 91 ? 202.093 234.244 173.775 1.00 102.11 91 GLU C C 1
ATOM 11647 O O . GLU C 2 91 ? 201.327 233.308 173.531 1.00 99.53 91 GLU C O 1
ATOM 11653 N N . GLY C 2 92 ? 203.410 234.075 173.817 1.00 97.10 92 GLY C N 1
ATOM 11654 C CA . GLY C 2 92 ? 203.992 232.769 173.592 1.00 88.73 92 GLY C CA 1
ATOM 11655 C C . GLY C 2 92 ? 205.476 232.720 173.878 1.00 84.63 92 GLY C C 1
ATOM 11656 O O . GLY C 2 92 ? 206.179 233.724 173.733 1.00 88.85 92 GLY C O 1
ATOM 11657 N N . VAL C 2 93 ? 205.960 231.558 174.290 1.00 77.85 93 VAL C N 1
ATOM 11658 C CA . VAL C 2 93 ? 207.375 231.325 174.534 1.00 73.81 93 VAL C CA 1
ATOM 11659 C C . VAL C 2 93 ? 207.857 230.279 173.537 1.00 76.06 93 VAL C C 1
ATOM 11660 O O . VAL C 2 93 ? 207.624 229.083 173.715 1.00 76.16 93 VAL C O 1
ATOM 11664 N N . PRO C 2 94 ? 208.515 230.697 172.457 1.00 77.59 94 PRO C N 1
ATOM 11665 C CA . PRO C 2 94 ? 209.025 229.724 171.486 1.00 74.56 94 PRO C CA 1
ATOM 11666 C C . PRO C 2 94 ? 210.067 228.812 172.112 1.00 72.70 94 PRO C C 1
ATOM 11667 O O . PRO C 2 94 ? 210.842 229.218 172.981 1.00 69.25 94 PRO C O 1
ATOM 11671 N N . LEU C 2 95 ? 210.075 227.562 171.661 1.00 73.31 95 LEU C N 1
ATOM 11672 C CA . LEU C 2 95 ? 211.009 226.556 172.148 1.00 71.69 95 LEU C CA 1
ATOM 11673 C C . LEU C 2 95 ? 212.227 226.535 171.233 1.00 75.87 95 LEU C C 1
ATOM 11674 O O . LEU C 2 95 ? 212.090 226.391 170.014 1.00 78.19 95 LEU C O 1
ATOM 11679 N N . ALA C 2 96 ? 213.412 226.681 171.821 1.00 75.98 96 ALA C N 1
ATOM 11680 C CA . ALA C 2 96 ? 214.630 226.754 171.024 1.00 79.78 96 ALA C CA 1
ATOM 11681 C C . ALA C 2 96 ? 215.366 225.417 171.041 1.00 82.26 96 ALA C C 1
ATOM 11682 O O . ALA C 2 96 ? 215.299 224.685 172.031 1.00 81.65 96 ALA C O 1
ATOM 11684 N N . PRO C 2 97 ? 216.060 225.088 169.951 1.00 88.49 97 PRO C N 1
ATOM 11685 C CA . PRO C 2 97 ? 216.853 223.852 169.926 1.00 88.08 97 PRO C CA 1
ATOM 11686 C C . PRO C 2 97 ? 217.903 223.845 171.027 1.00 93.45 97 PRO C C 1
ATOM 11687 O O . PRO C 2 97 ? 218.459 224.883 171.390 1.00 92.50 97 PRO C O 1
ATOM 11691 N N . ALA C 2 98 ? 218.168 222.653 171.563 1.00 98.65 98 ALA C N 1
ATOM 11692 C CA . ALA C 2 98 ? 219.098 222.490 172.675 1.00 104.31 98 ALA C CA 1
ATOM 11693 C C . ALA C 2 98 ? 220.415 221.850 172.245 1.00 111.61 98 ALA C C 1
ATOM 11694 O O . ALA C 2 98 ? 221.487 222.420 172.472 1.00 110.01 98 ALA C O 1
ATOM 11696 N N . ALA C 2 99 ? 220.357 220.670 171.618 1.00 114.70 99 ALA C N 1
ATOM 11697 C CA . ALA C 2 99 ? 221.568 219.918 171.311 1.00 114.65 99 ALA C CA 1
ATOM 11698 C C . ALA C 2 99 ? 221.617 219.477 169.852 1.00 117.69 99 ALA C C 1
ATOM 11699 O O . ALA C 2 99 ? 222.086 218.374 169.551 1.00 116.86 99 ALA C O 1
ATOM 11701 N N . GLY C 2 100 ? 221.138 220.314 168.936 1.00 118.14 100 GLY C N 1
ATOM 11702 C CA . GLY C 2 100 ? 221.249 220.013 167.523 1.00 117.83 100 GLY C CA 1
ATOM 11703 C C . GLY C 2 100 ? 219.952 219.582 166.871 1.00 117.89 100 GLY C C 1
ATOM 11704 O O . GLY C 2 100 ? 219.960 218.789 165.924 1.00 120.12 100 GLY C O 1
ATOM 11705 N N . GLY C 2 101 ? 218.830 220.096 167.366 1.00 113.39 101 GLY C N 1
ATOM 11706 C CA . GLY C 2 101 ? 217.530 219.781 166.816 1.00 110.51 101 GLY C CA 1
ATOM 11707 C C . GLY C 2 101 ? 216.871 218.547 167.389 1.00 109.28 101 GLY C C 1
ATOM 11708 O O . GLY C 2 101 ? 215.709 218.280 167.062 1.00 109.05 101 GLY C O 1
ATOM 11709 N N . ALA C 2 102 ? 217.574 217.786 168.231 1.00 107.08 102 ALA C N 1
ATOM 11710 C CA . ALA C 2 102 ? 216.968 216.607 168.841 1.00 102.77 102 ALA C CA 1
ATOM 11711 C C . ALA C 2 102 ? 215.883 216.995 169.837 1.00 99.37 102 ALA C C 1
ATOM 11712 O O . ALA C 2 102 ? 214.861 216.307 169.948 1.00 95.90 102 ALA C O 1
ATOM 11714 N N . SER C 2 103 ? 216.083 218.090 170.567 1.00 95.97 103 SER C N 1
ATOM 11715 C CA . SER C 2 103 ? 215.146 218.513 171.595 1.00 87.43 103 SER C CA 1
ATOM 11716 C C . SER C 2 103 ? 214.893 220.008 171.481 1.00 86.35 103 SER C C 1
ATOM 11717 O O . SER C 2 103 ? 215.747 220.767 171.016 1.00 89.70 103 SER C O 1
ATOM 11720 N N . LEU C 2 104 ? 213.706 220.421 171.916 1.00 78.71 104 LEU C N 1
ATOM 11721 C CA . LEU C 2 104 ? 213.324 221.823 171.994 1.00 73.53 104 LEU C CA 1
ATOM 11722 C C . LEU C 2 104 ? 213.046 222.163 173.449 1.00 69.64 104 LEU C C 1
ATOM 11723 O O . LEU C 2 104 ? 212.306 221.444 174.126 1.00 69.83 104 LEU C O 1
ATOM 11728 N N . ALA C 2 105 ? 213.635 223.254 173.930 1.00 68.81 105 ALA C N 1
ATOM 11729 C CA . ALA C 2 105 ? 213.588 223.591 175.344 1.00 64.08 105 ALA C CA 1
ATOM 11730 C C . ALA C 2 105 ? 213.157 225.037 175.538 1.00 63.30 105 ALA C C 1
ATOM 11731 O O . ALA C 2 105 ? 213.389 225.896 174.684 1.00 71.63 105 ALA C O 1
ATOM 11733 N N . ALA C 2 106 ? 212.517 225.290 176.678 1.00 57.99 106 ALA C N 1
ATOM 11734 C CA . ALA C 2 106 ? 212.123 226.627 177.091 1.00 58.82 106 ALA C CA 1
ATOM 11735 C C . ALA C 2 106 ? 212.257 226.728 178.603 1.00 59.30 106 ALA C C 1
ATOM 11736 O O . ALA C 2 106 ? 212.338 225.714 179.300 1.00 57.78 106 ALA C O 1
ATOM 11738 N N . GLU C 2 107 ? 212.287 227.958 179.106 1.00 61.67 107 GLU C N 1
ATOM 11739 C CA . GLU C 2 107 ? 212.449 228.190 180.535 1.00 58.09 107 GLU C CA 1
ATOM 11740 C C . GLU C 2 107 ? 211.518 229.302 180.985 1.00 55.84 107 GLU C C 1
ATOM 11741 O O . GLU C 2 107 ? 211.395 230.326 180.308 1.00 64.95 107 GLU C O 1
ATOM 11747 N N . LEU C 2 108 ? 210.867 229.093 182.126 1.00 56.05 108 LEU C N 1
ATOM 11748 C CA . LEU C 2 108 ? 209.995 230.082 182.736 1.00 57.64 108 LEU C CA 1
ATOM 11749 C C . LEU C 2 108 ? 210.403 230.278 184.188 1.00 56.39 108 LEU C C 1
ATOM 11750 O O . LEU C 2 108 ? 210.857 229.344 184.852 1.00 53.94 108 LEU C O 1
ATOM 11755 N N . SER C 2 109 ? 210.238 231.505 184.674 1.00 60.56 109 SER C N 1
ATOM 11756 C CA . SER C 2 109 ? 210.596 231.859 186.037 1.00 61.04 109 SER C CA 1
ATOM 11757 C C . SER C 2 109 ? 209.409 232.506 186.734 1.00 62.64 109 SER C C 1
ATOM 11758 O O . SER C 2 109 ? 208.551 233.122 186.096 1.00 65.77 109 SER C O 1
ATOM 11761 N N . PHE C 2 110 ? 209.365 232.352 188.054 1.00 66.56 110 PHE C N 1
ATOM 11762 C CA . PHE C 2 110 ? 208.272 232.869 188.861 1.00 69.18 110 PHE C CA 1
ATOM 11763 C C . PHE C 2 110 ? 208.838 233.509 190.118 1.00 81.95 110 PHE C C 1
ATOM 11764 O O . PHE C 2 110 ? 209.769 232.979 190.729 1.00 82.02 110 PHE C O 1
ATOM 11772 N N . ASP C 2 111 ? 208.272 234.650 190.494 1.00 89.15 111 ASP C N 1
ATOM 11773 C CA . ASP C 2 111 ? 208.748 235.387 191.651 1.00 91.12 111 ASP C CA 1
ATOM 11774 C C . ASP C 2 111 ? 208.294 234.725 192.949 1.00 93.20 111 ASP C C 1
ATOM 11775 O O . ASP C 2 111 ? 207.288 234.011 192.979 1.00 94.09 111 ASP C O 1
ATOM 11780 N N . PRO C 2 112 ? 209.036 234.932 194.041 1.00 94.30 112 PRO C N 1
ATOM 11781 C CA . PRO C 2 112 ? 208.638 234.340 195.327 1.00 95.62 112 PRO C CA 1
ATOM 11782 C C . PRO C 2 112 ? 207.386 234.980 195.906 1.00 101.56 112 PRO C C 1
ATOM 11783 O O . PRO C 2 112 ? 206.744 235.811 195.255 1.00 100.52 112 PRO C O 1
ATOM 11787 N N . THR C 2 113 ? 207.027 234.572 197.123 1.00 104.78 113 THR C N 1
ATOM 11788 C CA . THR C 2 113 ? 205.854 234.987 197.895 1.00 108.22 113 THR C CA 1
ATOM 11789 C C . THR C 2 113 ? 204.586 234.368 197.310 1.00 102.83 113 THR C C 1
ATOM 11790 O O . THR C 2 113 ? 203.510 234.505 197.907 1.00 103.33 113 THR C O 1
ATOM 11794 N N . ARG C 2 114 ? 204.676 233.670 196.183 1.00 97.08 114 ARG C N 1
ATOM 11795 C CA . ARG C 2 114 ? 203.522 233.023 195.575 1.00 92.23 114 ARG C CA 1
ATOM 11796 C C . ARG C 2 114 ? 203.213 231.735 196.325 1.00 93.08 114 ARG C C 1
ATOM 11797 O O . ARG C 2 114 ? 204.061 230.839 196.406 1.00 89.66 114 ARG C O 1
ATOM 11805 N N . ALA C 2 115 ? 201.999 231.645 196.870 1.00 90.08 115 ALA C N 1
ATOM 11806 C CA . ALA C 2 115 ? 201.546 230.420 197.502 1.00 78.15 115 ALA C CA 1
ATOM 11807 C C . ALA C 2 115 ? 201.493 229.307 196.458 1.00 75.15 115 ALA C C 1
ATOM 11808 O O . ALA C 2 115 ? 201.434 229.583 195.258 1.00 77.08 115 ALA C O 1
ATOM 11810 N N . PRO C 2 116 ? 201.553 228.033 196.891 1.00 63.19 116 PRO C N 1
ATOM 11811 C CA . PRO C 2 116 ? 201.533 226.923 195.926 1.00 56.19 116 PRO C CA 1
ATOM 11812 C C . PRO C 2 116 ? 200.436 227.059 194.883 1.00 55.45 116 PRO C C 1
ATOM 11813 O O . PRO C 2 116 ? 199.258 227.212 195.217 1.00 61.49 116 PRO C O 1
ATOM 11817 N N . PHE C 2 117 ? 200.826 227.016 193.613 1.00 51.23 117 PHE C N 1
ATOM 11818 C CA . PHE C 2 117 ? 199.927 227.227 192.488 1.00 51.08 117 PHE C CA 1
ATOM 11819 C C . PHE C 2 117 ? 200.222 226.186 191.417 1.00 45.72 117 PHE C C 1
ATOM 11820 O O . PHE C 2 117 ? 201.120 225.353 191.560 1.00 43.94 117 PHE C O 1
ATOM 11828 N N . TYR C 2 118 ? 199.458 226.238 190.331 1.00 44.85 118 TYR C N 1
ATOM 11829 C CA . TYR C 2 118 ? 199.606 225.311 189.218 1.00 41.05 118 TYR C CA 1
ATOM 11830 C C . TYR C 2 118 ? 199.899 226.084 187.943 1.00 44.28 118 TYR C C 1
ATOM 11831 O O . TYR C 2 118 ? 199.303 227.138 187.699 1.00 48.30 118 TYR C O 1
ATOM 11840 N N . LEU C 2 119 ? 200.815 225.559 187.139 1.00 41.56 119 LEU C N 1
ATOM 11841 C CA . LEU C 2 119 ? 201.113 226.122 185.831 1.00 40.93 119 LEU C CA 1
ATOM 11842 C C . LEU C 2 119 ? 200.436 225.267 184.767 1.00 43.11 119 LEU C C 1
ATOM 11843 O O . LEU C 2 119 ? 200.670 224.057 184.696 1.00 44.64 119 LEU C O 1
ATOM 11848 N N . SER C 2 120 ? 199.596 225.894 183.951 1.00 44.93 120 SER C N 1
ATOM 11849 C CA . SER C 2 120 ? 198.872 225.217 182.886 1.00 46.30 120 SER C CA 1
ATOM 11850 C C . SER C 2 120 ? 199.275 225.817 181.548 1.00 50.80 120 SER C C 1
ATOM 11851 O O . SER C 2 120 ? 199.408 227.037 181.425 1.00 58.86 120 SER C O 1
ATOM 11854 N N . PHE C 2 121 ? 199.476 224.961 180.548 1.00 47.93 121 PHE C N 1
ATOM 11855 C CA . PHE C 2 121 ? 199.932 225.433 179.249 1.00 53.74 121 PHE C CA 1
ATOM 11856 C C . PHE C 2 121 ? 199.557 224.434 178.164 1.00 52.10 121 PHE C C 1
ATOM 11857 O O . PHE C 2 121 ? 199.167 223.296 178.434 1.00 50.06 121 PHE C O 1
ATOM 11865 N N . LEU C 2 122 ? 199.675 224.894 176.921 1.00 58.24 122 LEU C N 1
ATOM 11866 C CA . LEU C 2 122 ? 199.431 224.100 175.729 1.00 53.19 122 LEU C CA 1
ATOM 11867 C C . LEU C 2 122 ? 200.568 224.329 174.745 1.00 54.71 122 LEU C C 1
ATOM 11868 O O . LEU C 2 122 ? 201.319 225.300 174.849 1.00 59.00 122 LEU C O 1
ATOM 11873 N N . LEU C 2 123 ? 200.692 223.419 173.786 1.00 56.89 123 LEU C N 1
ATOM 11874 C CA . LEU C 2 123 ? 201.709 223.503 172.749 1.00 60.13 123 LEU C CA 1
ATOM 11875 C C . LEU C 2 123 ? 201.036 223.684 171.397 1.00 63.94 123 LEU C C 1
ATOM 11876 O O . LEU C 2 123 ? 199.924 223.198 171.180 1.00 65.90 123 LEU C O 1
ATOM 11881 N N . THR C 2 124 ? 201.699 224.404 170.497 1.00 71.86 124 THR C N 1
ATOM 11882 C CA . THR C 2 124 ? 201.171 224.656 169.164 1.00 78.75 124 THR C CA 1
ATOM 11883 C C . THR C 2 124 ? 202.286 224.553 168.136 1.00 81.84 124 THR C C 1
ATOM 11884 O O . THR C 2 124 ? 203.380 225.087 168.339 1.00 79.35 124 THR C O 1
ATOM 11888 N N . ASP C 2 125 ? 202.000 223.868 167.033 1.00 84.93 125 ASP C N 1
ATOM 11889 C CA . ASP C 2 125 ? 202.919 223.793 165.911 1.00 89.60 125 ASP C CA 1
ATOM 11890 C C . ASP C 2 125 ? 202.708 224.994 164.991 1.00 96.81 125 ASP C C 1
ATOM 11891 O O . ASP C 2 125 ? 201.861 225.856 165.239 1.00 98.70 125 ASP C O 1
ATOM 11896 N N . ALA C 2 126 ? 203.486 225.061 163.911 1.00 99.57 126 ALA C N 1
ATOM 11897 C CA . ALA C 2 126 ? 203.349 226.176 162.982 1.00 99.93 126 ALA C CA 1
ATOM 11898 C C . ALA C 2 126 ? 202.221 225.918 161.990 1.00 99.07 126 ALA C C 1
ATOM 11899 O O . ALA C 2 126 ? 202.391 226.100 160.780 1.00 99.36 126 ALA C O 1
ATOM 11901 N N . SER C 2 127 ? 201.066 225.494 162.499 1.00 98.05 127 SER C N 1
ATOM 11902 C CA . SER C 2 127 ? 199.864 225.334 161.694 1.00 97.45 127 SER C CA 1
ATOM 11903 C C . SER C 2 127 ? 198.601 225.804 162.395 1.00 96.83 127 SER C C 1
ATOM 11904 O O . SER C 2 127 ? 197.574 225.959 161.728 1.00 98.22 127 SER C O 1
ATOM 11907 N N . GLY C 2 128 ? 198.637 226.042 163.706 1.00 94.63 128 GLY C N 1
ATOM 11908 C CA . GLY C 2 128 ? 197.460 226.313 164.495 1.00 92.81 128 GLY C CA 1
ATOM 11909 C C . GLY C 2 128 ? 196.984 225.139 165.325 1.00 91.73 128 GLY C C 1
ATOM 11910 O O . GLY C 2 128 ? 196.192 225.334 166.253 1.00 88.32 128 GLY C O 1
ATOM 11911 N N . ALA C 2 129 ? 197.449 223.930 165.015 1.00 94.15 129 ALA C N 1
ATOM 11912 C CA . ALA C 2 129 ? 197.044 222.749 165.764 1.00 90.49 129 ALA C CA 1
ATOM 11913 C C . ALA C 2 129 ? 197.619 222.783 167.174 1.00 86.56 129 ALA C C 1
ATOM 11914 O O . ALA C 2 129 ? 198.733 223.265 167.398 1.00 83.39 129 ALA C O 1
ATOM 11916 N N . GLU C 2 130 ? 196.854 222.260 168.126 1.00 82.97 130 GLU C N 1
ATOM 11917 C CA . GLU C 2 130 ? 197.211 222.289 169.537 1.00 74.09 130 GLU C CA 1
ATOM 11918 C C . GLU C 2 130 ? 197.579 220.888 170.005 1.00 68.58 130 GLU C C 1
ATOM 11919 O O . GLU C 2 130 ? 196.879 219.920 169.690 1.00 68.77 130 GLU C O 1
ATOM 11925 N N . ILE C 2 131 ? 198.676 220.787 170.747 1.00 66.53 131 ILE C N 1
ATOM 11926 C CA . ILE C 2 131 ? 199.105 219.533 171.352 1.00 58.92 131 ILE C CA 1
ATOM 11927 C C . ILE C 2 131 ? 198.643 219.513 172.802 1.00 54.23 131 ILE C C 1
ATOM 11928 O O . ILE C 2 131 ? 198.919 220.446 173.565 1.00 51.67 131 ILE C O 1
ATOM 11933 N N . ARG C 2 132 ? 197.938 218.451 173.182 1.00 50.04 132 ARG C N 1
ATOM 11934 C CA . ARG C 2 132 ? 197.418 218.282 174.531 1.00 48.59 132 ARG C CA 1
ATOM 11935 C C . ARG C 2 132 ? 197.992 217.000 175.123 1.00 46.34 132 ARG C C 1
ATOM 11936 O O . ARG C 2 132 ? 198.815 216.320 174.507 1.00 52.34 132 ARG C O 1
ATOM 11944 N N . THR C 2 133 ? 197.559 216.669 176.335 1.00 43.18 133 THR C N 1
ATOM 11945 C CA . THR C 2 133 ? 197.983 215.424 176.952 1.00 41.55 133 THR C CA 1
ATOM 11946 C C . THR C 2 133 ? 197.230 214.246 176.338 1.00 45.37 133 THR C C 1
ATOM 11947 O O . THR C 2 133 ? 196.288 214.410 175.560 1.00 48.14 133 THR C O 1
ATOM 11951 N N . HIS C 2 134 ? 197.663 213.037 176.693 1.00 40.33 134 HIS C N 1
ATOM 11952 C CA . HIS C 2 134 ? 196.974 211.843 176.225 1.00 37.60 134 HIS C CA 1
ATOM 11953 C C . HIS C 2 134 ? 195.601 211.679 176.861 1.00 42.84 134 HIS C C 1
ATOM 11954 O O . HIS C 2 134 ? 194.819 210.842 176.399 1.00 43.20 134 HIS C O 1
ATOM 11961 N N . ARG C 2 135 ? 195.292 212.455 177.897 1.00 43.93 135 ARG C N 1
ATOM 11962 C CA . ARG C 2 135 ? 193.952 212.535 178.457 1.00 43.89 135 ARG C CA 1
ATOM 11963 C C . ARG C 2 135 ? 193.175 213.732 177.924 1.00 46.30 135 ARG C C 1
ATOM 11964 O O . ARG C 2 135 ? 192.098 214.040 178.445 1.00 48.46 135 ARG C O 1
ATOM 11972 N N . LYS C 2 136 ? 193.709 214.418 176.909 1.00 47.93 136 LYS C N 1
ATOM 11973 C CA . LYS C 2 136 ? 193.059 215.573 176.283 1.00 46.83 136 LYS C CA 1
ATOM 11974 C C . LYS C 2 136 ? 192.840 216.702 177.287 1.00 48.99 136 LYS C C 1
ATOM 11975 O O . LYS C 2 136 ? 191.719 217.164 177.499 1.00 55.49 136 LYS C O 1
ATOM 11981 N N . THR C 2 137 ? 193.924 217.147 177.910 1.00 46.14 137 THR C N 1
ATOM 11982 C CA . THR C 2 137 ? 193.904 218.202 178.908 1.00 44.59 137 THR C CA 1
ATOM 11983 C C . THR C 2 137 ? 195.152 219.060 178.731 1.00 47.42 137 THR C C 1
ATOM 11984 O O . THR C 2 137 ? 196.136 218.642 178.119 1.00 51.97 137 THR C O 1
ATOM 11988 N N . SER C 2 138 ? 195.099 220.286 179.240 1.00 47.51 138 SER C N 1
ATOM 11989 C CA . SER C 2 138 ? 196.288 221.119 179.291 1.00 45.89 138 SER C CA 1
ATOM 11990 C C . SER C 2 138 ? 197.289 220.548 180.289 1.00 45.82 138 SER C C 1
ATOM 11991 O O . SER C 2 138 ? 196.916 219.972 181.314 1.00 47.66 138 SER C O 1
ATOM 11994 N N . PHE C 2 139 ? 198.572 220.707 179.975 1.00 45.55 139 PHE C N 1
ATOM 11995 C CA . PHE C 2 139 ? 199.630 220.222 180.852 1.00 39.85 139 PHE C CA 1
ATOM 11996 C C . PHE C 2 139 ? 199.642 221.039 182.138 1.00 41.83 139 PHE C C 1
ATOM 11997 O O . PHE C 2 139 ? 199.918 222.243 182.113 1.00 46.69 139 PHE C O 1
ATOM 12005 N N . ARG C 2 140 ? 199.345 220.390 183.259 1.00 39.20 140 ARG C N 1
ATOM 12006 C CA . ARG C 2 140 ? 199.240 221.051 184.552 1.00 34.99 140 ARG C CA 1
ATOM 12007 C C . ARG C 2 140 ? 200.318 220.512 185.480 1.00 34.05 140 ARG C C 1
ATOM 12008 O O . ARG C 2 140 ? 200.451 219.296 185.640 1.00 42.86 140 ARG C O 1
ATOM 12016 N N . VAL C 2 141 ? 201.077 221.414 186.093 1.00 30.31 141 VAL C N 1
ATOM 12017 C CA . VAL C 2 141 ? 202.215 221.025 186.921 1.00 34.97 141 VAL C CA 1
ATOM 12018 C C . VAL C 2 141 ? 202.188 221.803 188.232 1.00 40.59 141 VAL C C 1
ATOM 12019 O O . VAL C 2 141 ? 201.968 223.023 188.227 1.00 40.93 141 VAL C O 1
ATOM 12023 N N . PRO C 2 142 ? 202.395 221.147 189.372 1.00 39.29 142 PRO C N 1
ATOM 12024 C CA . PRO C 2 142 ? 202.401 221.869 190.647 1.00 33.93 142 PRO C CA 1
ATOM 12025 C C . PRO C 2 142 ? 203.714 222.600 190.877 1.00 39.37 142 PRO C C 1
ATOM 12026 O O . PRO C 2 142 ? 204.797 222.083 190.598 1.00 45.39 142 PRO C O 1
ATOM 12030 N N . VAL C 2 143 ? 203.605 223.816 191.404 1.00 39.82 143 VAL C N 1
ATOM 12031 C CA . VAL C 2 143 ? 204.756 224.621 191.797 1.00 39.32 143 VAL C CA 1
ATOM 12032 C C . VAL C 2 143 ? 204.589 224.976 193.267 1.00 40.36 143 VAL C C 1
ATOM 12033 O O . VAL C 2 143 ? 203.654 225.698 193.633 1.00 46.70 143 VAL C O 1
ATOM 12037 N N . GLY C 2 144 ? 205.493 224.474 194.106 1.00 39.21 144 GLY C N 1
ATOM 12038 C CA . GLY C 2 144 ? 205.463 224.716 195.532 1.00 37.31 144 GLY C CA 1
ATOM 12039 C C . GLY C 2 144 ? 205.202 223.487 196.379 1.00 41.77 144 GLY C C 1
ATOM 12040 O O . GLY C 2 144 ? 205.428 223.535 197.595 1.00 43.93 144 GLY C O 1
ATOM 12041 N N . VAL C 2 145 ? 204.728 222.392 195.783 1.00 38.46 145 VAL C N 1
ATOM 12042 C CA . VAL C 2 145 ? 204.510 221.145 196.502 1.00 35.43 145 VAL C CA 1
ATOM 12043 C C . VAL C 2 145 ? 205.019 219.988 195.654 1.00 37.75 145 VAL C C 1
ATOM 12044 O O . VAL C 2 145 ? 205.049 220.050 194.424 1.00 43.81 145 VAL C O 1
ATOM 12048 N N . GLY C 2 146 ? 205.417 218.918 196.336 1.00 36.17 146 GLY C N 1
ATOM 12049 C CA . GLY C 2 146 ? 205.872 217.717 195.680 1.00 29.60 146 GLY C CA 1
ATOM 12050 C C . GLY C 2 146 ? 204.749 216.724 195.468 1.00 32.31 146 GLY C C 1
ATOM 12051 O O . GLY C 2 146 ? 203.637 216.896 195.971 1.00 36.02 146 GLY C O 1
ATOM 12052 N N . PRO C 2 147 ? 205.019 215.661 194.706 1.00 35.39 147 PRO C N 1
ATOM 12053 C CA . PRO C 2 147 ? 203.956 214.675 194.452 1.00 25.79 147 PRO C CA 1
ATOM 12054 C C . PRO C 2 147 ? 203.595 213.841 195.670 1.00 30.85 147 PRO C C 1
ATOM 12055 O O . PRO C 2 147 ? 202.418 213.512 195.853 1.00 32.35 147 PRO C O 1
ATOM 12059 N N . GLY C 2 148 ? 204.566 213.489 196.510 1.00 32.42 148 GLY C N 1
ATOM 12060 C CA . GLY C 2 148 ? 204.292 212.688 197.685 1.00 25.56 148 GLY C CA 1
ATOM 12061 C C . GLY C 2 148 ? 204.206 211.203 197.383 1.00 33.80 148 GLY C C 1
ATOM 12062 O O . GLY C 2 148 ? 204.309 210.752 196.242 1.00 38.31 148 GLY C O 1
ATOM 12063 N N . SER C 2 149 ? 204.005 210.428 198.444 1.00 31.36 149 SER C N 1
ATOM 12064 C CA . SER C 2 149 ? 203.933 208.979 198.359 1.00 24.99 149 SER C CA 1
ATOM 12065 C C . SER C 2 149 ? 202.702 208.466 199.091 1.00 28.11 149 SER C C 1
ATOM 12066 O O . SER C 2 149 ? 202.287 209.042 200.101 1.00 31.07 149 SER C O 1
ATOM 12069 N N . PRO C 2 150 ? 202.102 207.373 198.606 1.00 27.16 150 PRO C N 1
ATOM 12070 C CA . PRO C 2 150 ? 200.827 206.909 199.180 1.00 24.21 150 PRO C CA 1
ATOM 12071 C C . PRO C 2 150 ? 200.953 206.192 200.516 1.00 27.96 150 PRO C C 1
ATOM 12072 O O . PRO C 2 150 ? 199.920 205.898 201.129 1.00 30.97 150 PRO C O 1
ATOM 12076 N N . ALA C 2 151 ? 202.157 205.890 200.985 1.00 28.32 151 ALA C N 1
ATOM 12077 C CA . ALA C 2 151 ? 202.326 205.184 202.244 1.00 24.64 151 ALA C CA 1
ATOM 12078 C C . ALA C 2 151 ? 203.393 205.873 203.078 1.00 26.85 151 ALA C C 1
ATOM 12079 O O . ALA C 2 151 ? 204.351 206.428 202.528 1.00 31.96 151 ALA C O 1
ATOM 12081 N N . PRO C 2 152 ? 203.250 205.866 204.409 1.00 26.96 152 PRO C N 1
ATOM 12082 C CA . PRO C 2 152 ? 202.122 205.351 205.198 1.00 26.15 152 PRO C CA 1
ATOM 12083 C C . PRO C 2 152 ? 200.951 206.327 205.231 1.00 23.48 152 PRO C C 1
ATOM 12084 O O . PRO C 2 152 ? 201.112 207.504 204.933 1.00 28.05 152 PRO C O 1
ATOM 12088 N N . LEU C 2 153 ? 199.760 205.859 205.587 1.00 22.81 153 LEU C N 1
ATOM 12089 C CA . LEU C 2 153 ? 198.613 206.747 205.706 1.00 19.99 153 LEU C CA 1
ATOM 12090 C C . LEU C 2 153 ? 198.804 207.707 206.871 1.00 19.34 153 LEU C C 1
ATOM 12091 O O . LEU C 2 153 ? 199.358 207.344 207.912 1.00 27.33 153 LEU C O 1
ATOM 12096 N N . GLY C 2 154 ? 198.347 208.941 206.690 1.00 18.88 154 GLY C N 1
ATOM 12097 C CA . GLY C 2 154 ? 198.512 209.959 207.707 1.00 21.29 154 GLY C CA 1
ATOM 12098 C C . GLY C 2 154 ? 199.643 210.921 207.407 1.00 24.02 154 GLY C C 1
ATOM 12099 O O . GLY C 2 154 ? 200.011 211.113 206.246 1.00 25.57 154 GLY C O 1
ATOM 12100 N N . MET C 2 155 ? 200.203 211.529 208.448 1.00 26.22 155 MET C N 1
ATOM 12101 C CA . MET C 2 155 ? 201.281 212.499 208.322 1.00 24.60 155 MET C CA 1
ATOM 12102 C C . MET C 2 155 ? 202.582 211.870 208.801 1.00 29.26 155 MET C C 1
ATOM 12103 O O . MET C 2 155 ? 202.628 211.284 209.887 1.00 30.66 155 MET C O 1
ATOM 12108 N N . SER C 2 156 ? 203.631 211.989 207.991 1.00 32.93 156 SER C N 1
ATOM 12109 C CA . SER C 2 156 ? 204.939 211.444 208.323 1.00 32.33 156 SER C CA 1
ATOM 12110 C C . SER C 2 156 ? 206.018 212.417 207.872 1.00 36.51 156 SER C C 1
ATOM 12111 O O . SER C 2 156 ? 205.796 213.248 206.989 1.00 39.87 156 SER C O 1
ATOM 12114 N N . ILE C 2 157 ? 207.189 212.310 208.492 1.00 43.92 157 ILE C N 1
ATOM 12115 C CA . ILE C 2 157 ? 208.318 213.187 208.210 1.00 49.80 157 ILE C CA 1
ATOM 12116 C C . ILE C 2 157 ? 209.495 212.340 207.750 1.00 53.89 157 ILE C C 1
ATOM 12117 O O . ILE C 2 157 ? 209.819 211.322 208.370 1.00 54.47 157 ILE C O 1
ATOM 12122 N N . SER C 2 158 ? 210.130 212.763 206.660 1.00 63.59 158 SER C N 1
ATOM 12123 C CA . SER C 2 158 ? 211.287 212.084 206.102 1.00 70.14 158 SER C CA 1
ATOM 12124 C C . SER C 2 158 ? 212.565 212.589 206.770 1.00 75.83 158 SER C C 1
ATOM 12125 O O . SER C 2 158 ? 212.548 213.493 207.608 1.00 74.88 158 SER C O 1
ATOM 12128 N N . GLY C 2 159 ? 213.693 211.985 206.389 1.00 79.46 159 GLY C N 1
ATOM 12129 C CA . GLY C 2 159 ? 214.964 212.370 206.983 1.00 81.25 159 GLY C CA 1
ATOM 12130 C C . GLY C 2 159 ? 215.340 213.810 206.692 1.00 84.36 159 GLY C C 1
ATOM 12131 O O . GLY C 2 159 ? 215.865 214.512 207.560 1.00 84.19 159 GLY C O 1
ATOM 12132 N N . ASP C 2 160 ? 215.075 214.272 205.468 1.00 83.59 160 ASP C N 1
ATOM 12133 C CA . ASP C 2 160 ? 215.401 215.644 205.093 1.00 80.62 160 ASP C CA 1
ATOM 12134 C C . ASP C 2 160 ? 214.453 216.663 205.712 1.00 78.21 160 ASP C C 1
ATOM 12135 O O . ASP C 2 160 ? 214.720 217.867 205.630 1.00 76.90 160 ASP C O 1
ATOM 12140 N N . GLY C 2 161 ? 213.362 216.217 206.324 1.00 75.66 161 GLY C N 1
ATOM 12141 C CA . GLY C 2 161 ? 212.383 217.112 206.898 1.00 69.62 161 GLY C CA 1
ATOM 12142 C C . GLY C 2 161 ? 211.156 217.361 206.052 1.00 66.84 161 GLY C C 1
ATOM 12143 O O . GLY C 2 161 ? 210.340 218.215 206.416 1.00 61.99 161 GLY C O 1
ATOM 12144 N N . ALA C 2 162 ? 211.003 216.655 204.935 1.00 62.23 162 ALA C N 1
ATOM 12145 C CA . ALA C 2 162 ? 209.803 216.791 204.124 1.00 53.89 162 ALA C CA 1
ATOM 12146 C C . ALA C 2 162 ? 208.618 216.136 204.822 1.00 52.47 162 ALA C C 1
ATOM 12147 O O . ALA C 2 162 ? 208.751 215.083 205.450 1.00 54.67 162 ALA C O 1
ATOM 12149 N N . VAL C 2 163 ? 207.453 216.766 204.710 1.00 46.55 163 VAL C N 1
ATOM 12150 C CA . VAL C 2 163 ? 206.235 216.305 205.365 1.00 40.39 163 VAL C CA 1
ATOM 12151 C C . VAL C 2 163 ? 205.329 215.696 204.306 1.00 33.11 163 VAL C C 1
ATOM 12152 O O . VAL C 2 163 ? 204.964 216.363 203.330 1.00 33.57 163 VAL C O 1
ATOM 12156 N N . ASN C 2 164 ? 204.960 214.436 204.506 1.00 29.25 164 ASN C N 1
ATOM 12157 C CA . ASN C 2 164 ? 204.134 213.685 203.574 1.00 24.22 164 ASN C CA 1
ATOM 12158 C C . ASN C 2 164 ? 202.732 213.519 204.143 1.00 26.06 164 ASN C C 1
ATOM 12159 O O . ASN C 2 164 ? 202.563 213.228 205.330 1.00 27.79 164 ASN C O 1
ATOM 12164 N N . PHE C 2 165 ? 201.729 213.716 203.293 1.00 23.28 165 PHE C N 1
ATOM 12165 C CA . PHE C 2 165 ? 200.329 213.551 203.659 1.00 18.62 165 PHE C CA 1
ATOM 12166 C C . PHE C 2 165 ? 199.717 212.489 202.762 1.00 18.00 165 PHE C C 1
ATOM 12167 O O . PHE C 2 165 ? 199.993 212.460 201.562 1.00 25.34 165 PHE C O 1
ATOM 12175 N N . ALA C 2 166 ? 198.905 211.612 203.343 1.00 19.04 166 ALA C N 1
ATOM 12176 C CA . ALA C 2 166 ? 198.230 210.566 202.586 1.00 16.94 166 ALA C CA 1
ATOM 12177 C C . ALA C 2 166 ? 196.900 210.249 203.249 1.00 20.86 166 ALA C C 1
ATOM 12178 O O . ALA C 2 166 ? 196.839 210.077 204.469 1.00 25.38 166 ALA C O 1
ATOM 12180 N N . VAL C 2 167 ? 195.842 210.174 202.448 1.00 19.15 167 VAL C N 1
ATOM 12181 C CA . VAL C 2 167 ? 194.507 209.886 202.961 1.00 19.69 167 VAL C CA 1
ATOM 12182 C C . VAL C 2 167 ? 193.737 209.117 201.896 1.00 18.03 167 VAL C C 1
ATOM 12183 O O . VAL C 2 167 ? 193.843 209.413 200.703 1.00 24.87 167 VAL C O 1
ATOM 12187 N N . TYR C 2 168 ? 192.977 208.116 202.329 1.00 16.99 168 TYR C N 1
ATOM 12188 C CA . TYR C 2 168 ? 192.181 207.310 201.417 1.00 18.91 168 TYR C CA 1
ATOM 12189 C C . TYR C 2 168 ? 190.795 207.914 201.240 1.00 21.57 168 TYR C C 1
ATOM 12190 O O . TYR C 2 168 ? 190.139 208.295 202.212 1.00 24.89 168 TYR C O 1
ATOM 12199 N N . SER C 2 169 ? 190.357 208.011 199.987 1.00 22.87 169 SER C N 1
ATOM 12200 C CA . SER C 2 169 ? 188.989 208.427 199.690 1.00 27.50 169 SER C CA 1
ATOM 12201 C C . SER C 2 169 ? 188.626 207.940 198.298 1.00 29.68 169 SER C C 1
ATOM 12202 O O . SER C 2 169 ? 189.096 208.502 197.305 1.00 35.07 169 SER C O 1
ATOM 12205 N N . LYS C 2 170 ? 187.792 206.904 198.224 1.00 29.61 170 LYS C N 1
ATOM 12206 C CA . LYS C 2 170 ? 187.339 206.396 196.934 1.00 35.10 170 LYS C CA 1
ATOM 12207 C C . LYS C 2 170 ? 186.262 207.281 196.317 1.00 38.51 170 LYS C C 1
ATOM 12208 O O . LYS C 2 170 ? 186.249 207.487 195.099 1.00 45.02 170 LYS C O 1
ATOM 12214 N N . ASN C 2 171 ? 185.354 207.813 197.134 1.00 41.33 171 ASN C N 1
ATOM 12215 C CA . ASN C 2 171 ? 184.190 208.508 196.600 1.00 41.79 171 ASN C CA 1
ATOM 12216 C C . ASN C 2 171 ? 184.449 209.981 196.309 1.00 45.82 171 ASN C C 1
ATOM 12217 O O . ASN C 2 171 ? 183.790 210.544 195.429 1.00 51.12 171 ASN C O 1
ATOM 12222 N N . ALA C 2 172 ? 185.382 210.616 197.014 1.00 44.90 172 ALA C N 1
ATOM 12223 C CA . ALA C 2 172 ? 185.636 212.035 196.799 1.00 45.05 172 ALA C CA 1
ATOM 12224 C C . ALA C 2 172 ? 186.323 212.257 195.459 1.00 45.66 172 ALA C C 1
ATOM 12225 O O . ALA C 2 172 ? 187.294 211.573 195.125 1.00 51.34 172 ALA C O 1
ATOM 12227 N N . ASN C 2 173 ? 185.817 213.221 194.692 1.00 47.77 173 ASN C N 1
ATOM 12228 C CA . ASN C 2 173 ? 186.383 213.584 193.402 1.00 42.32 173 ASN C CA 1
ATOM 12229 C C . ASN C 2 173 ? 187.337 214.768 193.487 1.00 40.21 173 ASN C C 1
ATOM 12230 O O . ASN C 2 173 ? 187.890 215.176 192.462 1.00 41.44 173 ASN C O 1
ATOM 12235 N N . ALA C 2 174 ? 187.548 215.320 194.679 1.00 41.73 174 ALA C N 1
ATOM 12236 C CA . ALA C 2 174 ? 188.449 216.455 194.863 1.00 36.68 174 ALA C CA 1
ATOM 12237 C C . ALA C 2 174 ? 188.844 216.509 196.328 1.00 40.47 174 ALA C C 1
ATOM 12238 O O . ALA C 2 174 ? 187.981 216.390 197.201 1.00 49.49 174 ALA C O 1
ATOM 12240 N N . VAL C 2 175 ? 190.134 216.682 196.601 1.00 30.82 175 VAL C N 1
ATOM 12241 C CA . VAL C 2 175 ? 190.657 216.719 197.960 1.00 25.95 175 VAL C CA 1
ATOM 12242 C C . VAL C 2 175 ? 191.549 217.944 198.102 1.00 32.11 175 VAL C C 1
ATOM 12243 O O . VAL C 2 175 ? 192.317 218.272 197.192 1.00 36.20 175 VAL C O 1
ATOM 12247 N N . SER C 2 176 ? 191.437 218.623 199.240 1.00 28.98 176 SER C N 1
ATOM 12248 C CA . SER C 2 176 ? 192.202 219.828 199.522 1.00 30.10 176 SER C CA 1
ATOM 12249 C C . SER C 2 176 ? 192.820 219.725 200.909 1.00 33.03 176 SER C C 1
ATOM 12250 O O . SER C 2 176 ? 192.241 219.116 201.811 1.00 39.77 176 SER C O 1
ATOM 12253 N N . LEU C 2 177 ? 193.997 220.320 201.076 1.00 31.40 177 LEU C N 1
ATOM 12254 C CA . LEU C 2 177 ? 194.714 220.312 202.343 1.00 30.75 177 LEU C CA 1
ATOM 12255 C C . LEU C 2 177 ? 194.756 221.722 202.914 1.00 32.09 177 LEU C C 1
ATOM 12256 O O . LEU C 2 177 ? 195.084 222.676 202.202 1.00 35.16 177 LEU C O 1
ATOM 12261 N N . TYR C 2 178 ? 194.420 221.850 204.195 1.00 35.40 178 TYR C N 1
ATOM 12262 C CA . TYR C 2 178 ? 194.429 223.125 204.899 1.00 32.17 178 TYR C CA 1
ATOM 12263 C C . TYR C 2 178 ? 195.524 223.104 205.951 1.00 31.28 178 TYR C C 1
ATOM 12264 O O . TYR C 2 178 ? 195.720 222.089 206.623 1.00 33.18 178 TYR C O 1
ATOM 12273 N N . LEU C 2 179 ? 196.233 224.220 206.091 1.00 35.28 179 LEU C N 1
ATOM 12274 C CA . LEU C 2 179 ? 197.219 224.407 207.147 1.00 34.29 179 LEU C CA 1
ATOM 12275 C C . LEU C 2 179 ? 196.801 225.604 207.986 1.00 37.02 179 LEU C C 1
ATOM 12276 O O . LEU C 2 179 ? 196.381 226.628 207.441 1.00 40.76 179 LEU C O 1
ATOM 12281 N N . TYR C 2 180 ? 196.911 225.476 209.305 1.00 37.35 180 TYR C N 1
ATOM 12282 C CA . TYR C 2 180 ? 196.477 226.509 210.235 1.00 37.78 180 TYR C CA 1
ATOM 12283 C C . TYR C 2 180 ? 197.658 226.965 211.076 1.00 40.29 180 TYR C C 1
ATOM 12284 O O . TYR C 2 180 ? 198.527 226.159 211.418 1.00 40.64 180 TYR C O 1
ATOM 12293 N N . ALA C 2 181 ? 197.685 228.251 211.406 1.00 42.75 181 ALA C N 1
ATOM 12294 C CA . ALA C 2 181 ? 198.727 228.816 212.246 1.00 45.98 181 ALA C CA 1
ATOM 12295 C C . ALA C 2 181 ? 198.233 228.971 213.683 1.00 52.95 181 ALA C C 1
ATOM 12296 O O . ALA C 2 181 ? 197.043 228.845 213.978 1.00 55.89 181 ALA C O 1
ATOM 12298 N N . ALA C 2 182 ? 199.173 229.241 214.587 1.00 53.58 182 ALA C N 1
ATOM 12299 C CA . ALA C 2 182 ? 198.832 229.406 215.995 1.00 61.19 182 ALA C CA 1
ATOM 12300 C C . ALA C 2 182 ? 197.902 230.597 216.186 1.00 67.33 182 ALA C C 1
ATOM 12301 O O . ALA C 2 182 ? 198.149 231.686 215.659 1.00 62.56 182 ALA C O 1
ATOM 12303 N N . ALA C 2 183 ? 196.832 230.386 216.944 1.00 72.86 183 ALA C N 1
ATOM 12304 C CA . ALA C 2 183 ? 195.836 231.424 217.174 1.00 75.40 183 ALA C CA 1
ATOM 12305 C C . ALA C 2 183 ? 196.034 232.085 218.533 1.00 77.42 183 ALA C C 1
ATOM 12306 O O . ALA C 2 183 ? 195.761 233.273 218.700 1.00 81.14 183 ALA C O 1
ATOM 12308 N N . GLY C 2 189 ? 193.944 227.892 214.524 1.00 67.17 189 GLY C N 1
ATOM 12309 C CA . GLY C 2 189 ? 193.245 229.067 214.037 1.00 75.80 189 GLY C CA 1
ATOM 12310 C C . GLY C 2 189 ? 191.783 228.818 213.722 1.00 79.29 189 GLY C C 1
ATOM 12311 O O . GLY C 2 189 ? 191.220 227.796 214.108 1.00 79.45 189 GLY C O 1
ATOM 12312 N N . ASP C 2 190 ? 191.170 229.758 213.023 1.00 76.97 190 ASP C N 1
ATOM 12313 C CA . ASP C 2 190 ? 189.777 229.642 212.608 1.00 80.17 190 ASP C CA 1
ATOM 12314 C C . ASP C 2 190 ? 189.623 229.561 211.098 1.00 76.43 190 ASP C C 1
ATOM 12315 O O . ASP C 2 190 ? 188.726 228.868 210.612 1.00 76.74 190 ASP C O 1
ATOM 12320 N N . GLU C 2 191 ? 190.472 230.249 210.347 1.00 74.29 191 GLU C N 1
ATOM 12321 C CA . GLU C 2 191 ? 190.505 230.164 208.900 1.00 70.24 191 GLU C CA 1
ATOM 12322 C C . GLU C 2 191 ? 191.870 229.664 208.439 1.00 64.98 191 GLU C C 1
ATOM 12323 O O . GLU C 2 191 ? 192.883 229.920 209.098 1.00 66.39 191 GLU C O 1
ATOM 12329 N N . PRO C 2 192 ? 191.930 228.934 207.328 1.00 55.93 192 PRO C N 1
ATOM 12330 C CA . PRO C 2 192 ? 193.216 228.385 206.879 1.00 51.36 192 PRO C CA 1
ATOM 12331 C C . PRO C 2 192 ? 194.204 229.486 206.524 1.00 53.83 192 PRO C C 1
ATOM 12332 O O . PRO C 2 192 ? 193.859 230.469 205.866 1.00 56.89 192 PRO C O 1
ATOM 12336 N N . ALA C 2 193 ? 195.447 229.314 206.977 1.00 46.46 193 ALA C N 1
ATOM 12337 C CA . ALA C 2 193 ? 196.526 230.173 206.508 1.00 45.00 193 ALA C CA 1
ATOM 12338 C C . ALA C 2 193 ? 196.996 229.764 205.119 1.00 50.05 193 ALA C C 1
ATOM 12339 O O . ALA C 2 193 ? 197.400 230.620 204.324 1.00 58.85 193 ALA C O 1
ATOM 12341 N N . LEU C 2 194 ? 196.954 228.470 204.812 1.00 46.20 194 LEU C N 1
ATOM 12342 C CA . LEU C 2 194 ? 197.361 227.942 203.520 1.00 42.78 194 LEU C CA 1
ATOM 12343 C C . LEU C 2 194 ? 196.328 226.937 203.038 1.00 43.00 194 LEU C C 1
ATOM 12344 O O . LEU C 2 194 ? 195.868 226.090 203.809 1.00 46.81 194 LEU C O 1
ATOM 12349 N N . GLU C 2 195 ? 195.960 227.038 201.764 1.00 48.09 195 GLU C N 1
ATOM 12350 C CA . GLU C 2 195 ? 195.028 226.113 201.134 1.00 40.29 195 GLU C CA 1
ATOM 12351 C C . GLU C 2 195 ? 195.682 225.543 199.888 1.00 44.99 195 GLU C C 1
ATOM 12352 O O . GLU C 2 195 ? 196.223 226.293 199.070 1.00 52.89 195 GLU C O 1
ATOM 12358 N N . ILE C 2 196 ? 195.641 224.220 199.750 1.00 41.84 196 ILE C N 1
ATOM 12359 C CA . ILE C 2 196 ? 196.289 223.517 198.651 1.00 34.57 196 ILE C CA 1
ATOM 12360 C C . ILE C 2 196 ? 195.290 222.537 198.057 1.00 37.18 196 ILE C C 1
ATOM 12361 O O . ILE C 2 196 ? 194.899 221.569 198.718 1.00 43.17 196 ILE C O 1
ATOM 12366 N N . ASP C 2 197 ? 194.882 222.781 196.817 1.00 36.96 197 ASP C N 1
ATOM 12367 C CA . ASP C 2 197 ? 194.099 221.802 196.081 1.00 38.86 197 ASP C CA 1
ATOM 12368 C C . ASP C 2 197 ? 195.022 220.720 195.540 1.00 43.17 197 ASP C C 1
ATOM 12369 O O . ASP C 2 197 ? 196.168 220.991 195.177 1.00 47.84 197 ASP C O 1
ATOM 12374 N N . LEU C 2 198 ? 194.526 219.488 195.500 1.00 39.81 198 LEU C N 1
ATOM 12375 C CA . LEU C 2 198 ? 195.315 218.363 195.018 1.00 33.39 198 LEU C CA 1
ATOM 12376 C C . LEU C 2 198 ? 194.942 218.050 193.577 1.00 35.74 198 LEU C C 1
ATOM 12377 O O . LEU C 2 198 ? 193.759 217.932 193.245 1.00 42.52 198 LEU C O 1
ATOM 12382 N N . ASP C 2 199 ? 195.953 217.922 192.728 1.00 36.83 199 ASP C N 1
ATOM 12383 C CA . ASP C 2 199 ? 195.719 217.560 191.338 1.00 34.52 199 ASP C CA 1
ATOM 12384 C C . ASP C 2 199 ? 195.239 216.116 191.254 1.00 35.27 199 ASP C C 1
ATOM 12385 O O . ASP C 2 199 ? 195.893 215.218 191.795 1.00 33.65 199 ASP C O 1
ATOM 12390 N N . PRO C 2 200 ? 194.112 215.849 190.588 1.00 36.42 200 PRO C N 1
ATOM 12391 C CA . PRO C 2 200 ? 193.589 214.476 190.528 1.00 34.14 200 PRO C CA 1
ATOM 12392 C C . PRO C 2 200 ? 194.462 213.507 189.750 1.00 36.10 200 PRO C C 1
ATOM 12393 O O . PRO C 2 200 ? 194.201 212.301 189.796 1.00 38.05 200 PRO C O 1
ATOM 12397 N N . TYR C 2 201 ? 195.479 213.983 189.036 1.00 33.45 201 TYR C N 1
ATOM 12398 C CA . TYR C 2 201 ? 196.354 213.127 188.247 1.00 29.37 201 TYR C CA 1
ATOM 12399 C C . TYR C 2 201 ? 197.700 212.881 188.910 1.00 31.37 201 TYR C C 1
ATOM 12400 O O . TYR C 2 201 ? 198.147 211.735 188.997 1.00 37.03 201 TYR C O 1
ATOM 12409 N N . ILE C 2 202 ? 198.361 213.933 189.389 1.00 34.52 202 ILE C N 1
ATOM 12410 C CA . ILE C 2 202 ? 199.694 213.772 189.957 1.00 31.02 202 ILE C CA 1
ATOM 12411 C C . ILE C 2 202 ? 199.629 213.364 191.426 1.00 30.39 202 ILE C C 1
ATOM 12412 O O . ILE C 2 202 ? 200.469 212.590 191.898 1.00 32.92 202 ILE C O 1
ATOM 12417 N N . HIS C 2 203 ? 198.630 213.845 192.162 1.00 27.09 203 HIS C N 1
ATOM 12418 C CA . HIS C 2 203 ? 198.557 213.663 193.609 1.00 22.20 203 HIS C CA 1
ATOM 12419 C C . HIS C 2 203 ? 197.640 212.513 194.002 1.00 27.42 203 HIS C C 1
ATOM 12420 O O . HIS C 2 203 ? 196.948 212.580 195.020 1.00 29.28 203 HIS C O 1
ATOM 12427 N N . ARG C 2 204 ? 197.615 211.442 193.214 1.00 29.14 204 ARG C N 1
ATOM 12428 C CA . ARG C 2 204 ? 196.805 210.278 193.534 1.00 25.97 204 ARG C CA 1
ATOM 12429 C C . ARG C 2 204 ? 197.532 209.018 193.093 1.00 31.52 204 ARG C C 1
ATOM 12430 O O . ARG C 2 204 ? 198.214 209.015 192.067 1.00 38.77 204 ARG C O 1
ATOM 12438 N N . THR C 2 205 ? 197.396 207.958 193.886 1.00 29.13 205 THR C N 1
ATOM 12439 C CA . THR C 2 205 ? 197.820 206.610 193.506 1.00 25.32 205 THR C CA 1
ATOM 12440 C C . THR C 2 205 ? 196.665 205.679 193.859 1.00 29.00 205 THR C C 1
ATOM 12441 O O . THR C 2 205 ? 196.471 205.338 195.029 1.00 30.99 205 THR C O 1
ATOM 12445 N N . GLY C 2 206 ? 195.901 205.271 192.852 1.00 28.12 206 GLY C N 1
ATOM 12446 C CA . GLY C 2 206 ? 194.696 204.509 193.100 1.00 23.83 206 GLY C CA 1
ATOM 12447 C C . GLY C 2 206 ? 193.631 205.357 193.758 1.00 28.82 206 GLY C C 1
ATOM 12448 O O . GLY C 2 206 ? 193.135 206.315 193.159 1.00 35.86 206 GLY C O 1
ATOM 12449 N N . ASN C 2 207 ? 193.275 205.024 194.997 1.00 28.74 207 ASN C N 1
ATOM 12450 C CA . ASN C 2 207 ? 192.301 205.788 195.764 1.00 23.72 207 ASN C CA 1
ATOM 12451 C C . ASN C 2 207 ? 192.924 206.467 196.978 1.00 21.47 207 ASN C C 1
ATOM 12452 O O . ASN C 2 207 ? 192.225 206.737 197.957 1.00 26.95 207 ASN C O 1
ATOM 12457 N N . VAL C 2 208 ? 194.225 206.742 196.938 1.00 21.48 208 VAL C N 1
ATOM 12458 C CA . VAL C 2 208 ? 194.925 207.442 198.009 1.00 20.16 208 VAL C CA 1
ATOM 12459 C C . VAL C 2 208 ? 195.420 208.775 197.468 1.00 20.82 208 VAL C C 1
ATOM 12460 O O . VAL C 2 208 ? 196.136 208.817 196.462 1.00 26.22 208 VAL C O 1
ATOM 12464 N N . TRP C 2 209 ? 195.039 209.860 198.134 1.00 21.49 209 TRP C N 1
ATOM 12465 C CA . TRP C 2 209 ? 195.507 211.193 197.788 1.00 19.82 209 TRP C CA 1
ATOM 12466 C C . TRP C 2 209 ? 196.730 211.524 198.630 1.00 17.82 209 TRP C C 1
ATOM 12467 O O . TRP C 2 209 ? 196.710 211.355 199.851 1.00 26.97 209 TRP C O 1
ATOM 12478 N N . HIS C 2 210 ? 197.793 211.989 197.980 1.00 19.78 210 HIS C N 1
ATOM 12479 C CA . HIS C 2 210 ? 199.035 212.277 198.678 1.00 20.14 210 HIS C CA 1
ATOM 12480 C C . HIS C 2 210 ? 199.634 213.576 198.162 1.00 21.00 210 HIS C C 1
ATOM 12481 O O . HIS C 2 210 ? 199.352 214.017 197.048 1.00 24.87 210 HIS C O 1
ATOM 12488 N N . VAL C 2 211 ? 200.468 214.190 199.001 1.00 21.67 211 VAL C N 1
ATOM 12489 C CA . VAL C 2 211 ? 201.142 215.439 198.665 1.00 24.68 211 VAL C CA 1
ATOM 12490 C C . VAL C 2 211 ? 202.337 215.579 199.595 1.00 25.69 211 VAL C C 1
ATOM 12491 O O . VAL C 2 211 ? 202.347 215.040 200.702 1.00 27.74 211 VAL C O 1
ATOM 12495 N N . SER C 2 212 ? 203.361 216.296 199.140 1.00 27.75 212 SER C N 1
ATOM 12496 C CA . SER C 2 212 ? 204.563 216.517 199.929 1.00 29.27 212 SER C CA 1
ATOM 12497 C C . SER C 2 212 ? 204.823 218.009 200.071 1.00 26.98 212 SER C C 1
ATOM 12498 O O . SER C 2 212 ? 204.558 218.792 199.158 1.00 32.71 212 SER C O 1
ATOM 12501 N N . LEU C 2 213 ? 205.341 218.395 201.233 1.00 31.54 213 LEU C N 1
ATOM 12502 C CA . LEU C 2 213 ? 205.632 219.788 201.546 1.00 38.61 213 LEU C CA 1
ATOM 12503 C C . LEU C 2 213 ? 207.065 219.900 202.040 1.00 42.90 213 LEU C C 1
ATOM 12504 O O . LEU C 2 213 ? 207.506 219.091 202.862 1.00 42.76 213 LEU C O 1
ATOM 12509 N N . ALA C 2 214 ? 207.787 220.906 201.539 1.00 43.71 214 ALA C N 1
ATOM 12510 C CA . ALA C 2 214 ? 209.182 221.083 201.927 1.00 41.79 214 ALA C CA 1
ATOM 12511 C C . ALA C 2 214 ? 209.311 221.384 203.414 1.00 46.78 214 ALA C C 1
ATOM 12512 O O . ALA C 2 214 ? 210.214 220.869 204.083 1.00 48.75 214 ALA C O 1
ATOM 12514 N N . SER C 2 215 ? 208.426 222.221 203.947 1.00 46.25 215 SER C N 1
ATOM 12515 C CA . SER C 2 215 ? 208.446 222.545 205.365 1.00 48.38 215 SER C CA 1
ATOM 12516 C C . SER C 2 215 ? 207.075 223.056 205.773 1.00 49.55 215 SER C C 1
ATOM 12517 O O . SER C 2 215 ? 206.366 223.675 204.976 1.00 52.48 215 SER C O 1
ATOM 12520 N N . VAL C 2 216 ? 206.713 222.790 207.023 1.00 45.33 216 VAL C N 1
ATOM 12521 C CA . VAL C 2 216 ? 205.471 223.282 207.597 1.00 44.09 216 VAL C CA 1
ATOM 12522 C C . VAL C 2 216 ? 205.740 224.368 208.638 1.00 46.67 216 VAL C C 1
ATOM 12523 O O . VAL C 2 216 ? 204.951 224.553 209.560 1.00 46.04 216 VAL C O 1
ATOM 12527 N N . ASP C 2 217 ? 206.851 225.088 208.496 1.00 49.94 217 ASP C N 1
ATOM 12528 C CA . ASP C 2 217 ? 207.210 226.125 209.454 1.00 54.97 217 ASP C CA 1
ATOM 12529 C C . ASP C 2 217 ? 206.165 227.233 209.467 1.00 53.83 217 ASP C C 1
ATOM 12530 O O . ASP C 2 217 ? 205.704 227.684 208.415 1.00 53.40 217 ASP C O 1
ATOM 12535 N N . GLY C 2 218 ? 205.797 227.674 210.668 1.00 46.32 218 GLY C N 1
ATOM 12536 C CA . GLY C 2 218 ? 204.745 228.651 210.840 1.00 42.85 218 GLY C CA 1
ATOM 12537 C C . GLY C 2 218 ? 203.347 228.081 210.903 1.00 45.42 218 GLY C C 1
ATOM 12538 O O . GLY C 2 218 ? 202.381 228.851 210.846 1.00 48.00 218 GLY C O 1
ATOM 12539 N N . TYR C 2 219 ? 203.206 226.762 211.015 1.00 48.26 219 TYR C N 1
ATOM 12540 C CA . TYR C 2 219 ? 201.909 226.108 211.072 1.00 40.76 219 TYR C CA 1
ATOM 12541 C C . TYR C 2 219 ? 201.895 225.114 212.224 1.00 43.24 219 TYR C C 1
ATOM 12542 O O . TYR C 2 219 ? 202.933 224.583 212.625 1.00 47.71 219 TYR C O 1
ATOM 12551 N N . VAL C 2 220 ? 200.700 224.869 212.758 1.00 41.13 220 VAL C N 1
ATOM 12552 C CA . VAL C 2 220 ? 200.545 223.946 213.879 1.00 38.48 220 VAL C CA 1
ATOM 12553 C C . VAL C 2 220 ? 199.514 222.857 213.633 1.00 36.46 220 VAL C C 1
ATOM 12554 O O . VAL C 2 220 ? 199.583 221.797 214.278 1.00 35.29 220 VAL C O 1
ATOM 12558 N N . SER C 2 221 ? 198.553 223.037 212.732 1.00 37.84 221 SER C N 1
ATOM 12559 C CA . SER C 2 221 ? 197.476 222.080 212.536 1.00 33.75 221 SER C CA 1
ATOM 12560 C C . SER C 2 221 ? 197.188 221.926 211.050 1.00 31.79 221 SER C C 1
ATOM 12561 O O . SER C 2 221 ? 197.529 222.788 210.238 1.00 35.42 221 SER C O 1
ATOM 12564 N N . TYR C 2 222 ? 196.552 220.811 210.699 1.00 30.90 222 TYR C N 1
ATOM 12565 C CA . TYR C 2 222 ? 196.137 220.567 209.327 1.00 28.23 222 TYR C CA 1
ATOM 12566 C C . TYR C 2 222 ? 194.800 219.841 209.318 1.00 27.87 222 TYR C C 1
ATOM 12567 O O . TYR C 2 222 ? 194.393 219.232 210.307 1.00 34.80 222 TYR C O 1
ATOM 12576 N N . ALA C 2 223 ? 194.112 219.931 208.182 1.00 28.19 223 ALA C N 1
ATOM 12577 C CA . ALA C 2 223 ? 192.836 219.261 207.988 1.00 27.67 223 ALA C CA 1
ATOM 12578 C C . ALA C 2 223 ? 192.665 218.961 206.506 1.00 27.54 223 ALA C C 1
ATOM 12579 O O . ALA C 2 223 ? 193.483 219.354 205.673 1.00 28.24 223 ALA C O 1
ATOM 12581 N N . PHE C 2 224 ? 191.584 218.259 206.184 1.00 32.48 224 PHE C N 1
ATOM 12582 C CA . PHE C 2 224 ? 191.282 217.863 204.819 1.00 31.37 224 PHE C CA 1
ATOM 12583 C C . PHE C 2 224 ? 189.883 218.327 204.433 1.00 37.58 224 PHE C C 1
ATOM 12584 O O . PHE C 2 224 ? 188.985 218.403 205.272 1.00 41.56 224 PHE C O 1
ATOM 12592 N N . CYS C 2 225 ? 189.706 218.632 203.151 1.00 35.50 225 CYS C N 1
ATOM 12593 C CA . CYS C 2 225 ? 188.405 218.984 202.598 1.00 36.54 225 CYS C CA 1
ATOM 12594 C C . CYS C 2 225 ? 188.112 218.073 201.420 1.00 40.98 225 CYS C C 1
ATOM 12595 O O . CYS C 2 225 ? 188.878 218.041 200.454 1.00 46.01 225 CYS C O 1
ATOM 12598 N N . CYS C 2 226 ? 187.004 217.345 201.493 1.00 44.07 226 CYS C N 1
ATOM 12599 C CA . CYS C 2 226 ? 186.638 216.382 200.467 1.00 44.31 226 CYS C CA 1
ATOM 12600 C C . CYS C 2 226 ? 185.441 216.893 199.679 1.00 52.41 226 CYS C C 1
ATOM 12601 O O . CYS C 2 226 ? 184.543 217.538 200.228 1.00 53.58 226 CYS C O 1
ATOM 12604 N N . GLY C 2 227 ? 185.440 216.599 198.382 1.00 53.54 227 GLY C N 1
ATOM 12605 C CA . GLY C 2 227 ? 184.432 217.129 197.498 1.00 54.59 227 GLY C CA 1
ATOM 12606 C C . GLY C 2 227 ? 184.573 218.639 197.375 1.00 63.34 227 GLY C C 1
ATOM 12607 O O . GLY C 2 227 ? 185.659 219.213 197.491 1.00 62.34 227 GLY C O 1
ATOM 12608 N N . GLY C 2 228 ? 183.437 219.284 197.129 1.00 68.07 228 GLY C N 1
ATOM 12609 C CA . GLY C 2 228 ? 183.382 220.730 197.131 1.00 67.27 228 GLY C CA 1
ATOM 12610 C C . GLY C 2 228 ? 183.051 221.354 198.464 1.00 71.03 228 GLY C C 1
ATOM 12611 O O . GLY C 2 228 ? 183.107 222.580 198.596 1.00 70.47 228 GLY C O 1
ATOM 12612 N N . ILE C 2 229 ? 182.704 220.539 199.460 1.00 69.11 229 ILE C N 1
ATOM 12613 C CA . ILE C 2 229 ? 182.347 221.057 200.774 1.00 68.42 229 ILE C CA 1
ATOM 12614 C C . ILE C 2 229 ? 183.591 221.613 201.452 1.00 69.01 229 ILE C C 1
ATOM 12615 O O . ILE C 2 229 ? 184.657 220.984 201.445 1.00 68.59 229 ILE C O 1
ATOM 12620 N N . ARG C 2 230 ? 183.461 222.801 202.041 1.00 67.44 230 ARG C N 1
ATOM 12621 C CA . ARG C 2 230 ? 184.570 223.496 202.677 1.00 61.52 230 ARG C CA 1
ATOM 12622 C C . ARG C 2 230 ? 184.676 223.197 204.170 1.00 61.33 230 ARG C C 1
ATOM 12623 O O . ARG C 2 230 ? 185.286 223.978 204.908 1.00 60.56 230 ARG C O 1
ATOM 12631 N N . ARG C 2 231 ? 184.101 222.088 204.625 1.00 61.33 231 ARG C N 1
ATOM 12632 C CA . ARG C 2 231 ? 184.113 221.734 206.038 1.00 55.99 231 ARG C CA 1
ATOM 12633 C C . ARG C 2 231 ? 185.386 220.959 206.354 1.00 51.24 231 ARG C C 1
ATOM 12634 O O . ARG C 2 231 ? 185.619 219.905 205.750 1.00 48.98 231 ARG C O 1
ATOM 12642 N N . PRO C 2 232 ? 186.232 221.434 207.269 1.00 50.33 232 PRO C N 1
ATOM 12643 C CA . PRO C 2 232 ? 187.501 220.739 207.530 1.00 44.08 232 PRO C CA 1
ATOM 12644 C C . PRO C 2 232 ? 187.280 219.452 208.313 1.00 42.70 232 PRO C C 1
ATOM 12645 O O . PRO C 2 232 ? 186.605 219.444 209.342 1.00 51.40 232 PRO C O 1
ATOM 12649 N N . LEU C 2 233 ? 187.872 218.367 207.827 1.00 40.66 233 LEU C N 1
ATOM 12650 C CA . LEU C 2 233 ? 187.720 217.048 208.420 1.00 38.43 233 LEU C CA 1
ATOM 12651 C C . LEU C 2 233 ? 188.996 216.633 209.142 1.00 33.92 233 LEU C C 1
ATOM 12652 O O . LEU C 2 233 ? 190.082 217.157 208.888 1.00 33.28 233 LEU C O 1
ATOM 12657 N N . LEU C 2 234 ? 188.846 215.678 210.055 1.00 32.94 234 LEU C N 1
ATOM 12658 C CA . LEU C 2 234 ? 189.957 215.185 210.855 1.00 31.75 234 LEU C CA 1
ATOM 12659 C C . LEU C 2 234 ? 190.574 213.955 210.204 1.00 33.25 234 LEU C C 1
ATOM 12660 O O . LEU C 2 234 ? 189.865 213.084 209.695 1.00 37.27 234 LEU C O 1
ATOM 12665 N N . ASP C 2 235 ? 191.898 213.895 210.222 1.00 30.85 235 ASP C N 1
ATOM 12666 C CA . ASP C 2 235 ? 192.623 212.760 209.661 1.00 25.98 235 ASP C CA 1
ATOM 12667 C C . ASP C 2 235 ? 192.359 211.512 210.494 1.00 28.92 235 ASP C C 1
ATOM 12668 O O . ASP C 2 235 ? 192.640 211.515 211.699 1.00 28.93 235 ASP C O 1
ATOM 12673 N N . PRO C 2 236 ? 191.826 210.435 209.912 1.00 27.40 236 PRO C N 1
ATOM 12674 C CA . PRO C 2 236 ? 191.566 209.228 210.714 1.00 25.26 236 PRO C CA 1
ATOM 12675 C C . PRO C 2 236 ? 192.819 208.594 211.288 1.00 27.11 236 PRO C C 1
ATOM 12676 O O . PRO C 2 236 ? 192.734 207.889 212.299 1.00 32.94 236 PRO C O 1
ATOM 12680 N N . TYR C 2 237 ? 193.980 208.821 210.678 1.00 28.67 237 TYR C N 1
ATOM 12681 C CA . TYR C 2 237 ? 195.222 208.199 211.112 1.00 25.52 237 TYR C CA 1
ATOM 12682 C C . TYR C 2 237 ? 196.124 209.136 211.903 1.00 27.96 237 TYR C C 1
ATOM 12683 O O . TYR C 2 237 ? 197.261 208.765 212.203 1.00 31.46 237 TYR C O 1
ATOM 12692 N N . ALA C 2 238 ? 195.650 210.330 212.246 1.00 27.46 238 ALA C N 1
ATOM 12693 C CA . ALA C 2 238 ? 196.449 211.248 213.046 1.00 25.86 238 ALA C CA 1
ATOM 12694 C C . ALA C 2 238 ? 196.750 210.646 214.413 1.00 28.02 238 ALA C C 1
ATOM 12695 O O . ALA C 2 238 ? 195.898 210.000 215.025 1.00 35.14 238 ALA C O 1
ATOM 12697 N N . LYS C 2 239 ? 197.976 210.847 214.888 1.00 26.93 239 LYS C N 1
ATOM 12698 C CA . LYS C 2 239 ? 198.358 210.329 216.195 1.00 27.88 239 LYS C CA 1
ATOM 12699 C C . LYS C 2 239 ? 198.179 211.362 217.300 1.00 29.11 239 LYS C C 1
ATOM 12700 O O . LYS C 2 239 ? 197.994 210.994 218.463 1.00 35.85 239 LYS C O 1
ATOM 12706 N N . VAL C 2 240 ? 198.244 212.646 216.960 1.00 30.80 240 VAL C N 1
ATOM 12707 C CA . VAL C 2 240 ? 198.006 213.740 217.894 1.00 30.84 240 VAL C CA 1
ATOM 12708 C C . VAL C 2 240 ? 196.933 214.637 217.296 1.00 33.80 240 VAL C C 1
ATOM 12709 O O . VAL C 2 240 ? 197.018 215.011 216.121 1.00 39.20 240 VAL C O 1
ATOM 12713 N N . ILE C 2 241 ? 195.925 214.977 218.096 1.00 33.45 241 ILE C N 1
ATOM 12714 C CA . ILE C 2 241 ? 194.818 215.801 217.634 1.00 38.89 241 ILE C CA 1
ATOM 12715 C C . ILE C 2 241 ? 194.718 217.041 218.512 1.00 45.89 241 ILE C C 1
ATOM 12716 O O . ILE C 2 241 ? 195.399 217.172 219.531 1.00 48.21 241 ILE C O 1
ATOM 12721 N N . GLY C 2 242 ? 193.857 217.958 218.095 1.00 48.54 242 GLY C N 1
ATOM 12722 C CA . GLY C 2 242 ? 193.640 219.214 218.785 1.00 54.00 242 GLY C CA 1
ATOM 12723 C C . GLY C 2 242 ? 192.439 219.185 219.702 1.00 62.59 242 GLY C C 1
ATOM 12724 O O . GLY C 2 242 ? 192.104 218.158 220.298 1.00 67.43 242 GLY C O 1
ATOM 12725 N N . ASP C 2 243 ? 191.778 220.332 219.816 1.00 72.33 243 ASP C N 1
ATOM 12726 C CA . ASP C 2 243 ? 190.646 220.499 220.715 1.00 75.49 243 ASP C CA 1
ATOM 12727 C C . ASP C 2 243 ? 189.333 220.350 219.958 1.00 76.06 243 ASP C C 1
ATOM 12728 O O . ASP C 2 243 ? 189.193 220.833 218.831 1.00 76.80 243 ASP C O 1
ATOM 12733 N N . PHE C 2 244 ? 188.373 219.675 220.585 1.00 77.20 244 PHE C N 1
ATOM 12734 C CA . PHE C 2 244 ? 187.039 219.524 220.013 1.00 77.49 244 PHE C CA 1
ATOM 12735 C C . PHE C 2 244 ? 186.269 220.824 220.208 1.00 81.77 244 PHE C C 1
ATOM 12736 O O . PHE C 2 244 ? 185.847 221.140 221.325 1.00 83.46 244 PHE C O 1
ATOM 12744 N N . VAL C 2 245 ? 186.076 221.578 219.130 1.00 84.90 245 VAL C N 1
ATOM 12745 C CA . VAL C 2 245 ? 185.435 222.886 219.186 1.00 84.65 245 VAL C CA 1
ATOM 12746 C C . VAL C 2 245 ? 184.112 222.802 218.441 1.00 90.23 245 VAL C C 1
ATOM 12747 O O . VAL C 2 245 ? 184.082 222.451 217.255 1.00 90.07 245 VAL C O 1
ATOM 12751 N N . SER C 2 246 ? 183.022 223.122 219.135 1.00 96.66 246 SER C N 1
ATOM 12752 C CA . SER C 2 246 ? 181.693 223.166 218.527 1.00 102.84 246 SER C CA 1
ATOM 12753 C C . SER C 2 246 ? 181.493 224.561 217.950 1.00 108.66 246 SER C C 1
ATOM 12754 O O . SER C 2 246 ? 180.990 225.469 218.614 1.00 106.34 246 SER C O 1
ATOM 12757 N N . SER C 2 247 ? 181.890 224.729 216.693 1.00 110.33 247 SER C N 1
ATOM 12758 C CA . SER C 2 247 ? 181.812 226.020 216.020 1.00 112.44 247 SER C CA 1
ATOM 12759 C C . SER C 2 247 ? 180.342 226.373 215.779 1.00 117.19 247 SER C C 1
ATOM 12760 O O . SER C 2 247 ? 179.436 225.559 215.972 1.00 117.43 247 SER C O 1
ATOM 12763 N N . ASN C 2 248 ? 180.089 227.610 215.364 1.00 119.25 248 ASN C N 1
ATOM 12764 C CA . ASN C 2 248 ? 178.726 228.058 215.096 1.00 121.02 248 ASN C CA 1
ATOM 12765 C C . ASN C 2 248 ? 178.545 228.407 213.623 1.00 118.29 248 ASN C C 1
ATOM 12766 O O . ASN C 2 248 ? 177.894 227.675 212.878 1.00 115.94 248 ASN C O 1
ATOM 12771 N N . SER C 2 259 ? 178.232 223.390 214.631 1.00 106.02 259 SER C N 1
ATOM 12772 C CA . SER C 2 259 ? 179.263 222.610 213.958 1.00 103.65 259 SER C CA 1
ATOM 12773 C C . SER C 2 259 ? 180.016 221.715 214.935 1.00 100.84 259 SER C C 1
ATOM 12774 O O . SER C 2 259 ? 179.791 221.763 216.143 1.00 99.82 259 SER C O 1
ATOM 12777 N N . MET C 2 260 ? 180.917 220.893 214.391 1.00 97.23 260 MET C N 1
ATOM 12778 C CA . MET C 2 260 ? 181.691 219.954 215.201 1.00 89.92 260 MET C CA 1
ATOM 12779 C C . MET C 2 260 ? 182.994 219.692 214.448 1.00 81.73 260 MET C C 1
ATOM 12780 O O . MET C 2 260 ? 183.011 218.900 213.503 1.00 79.83 260 MET C O 1
ATOM 12785 N N . ARG C 2 261 ? 184.069 220.353 214.871 1.00 80.28 261 ARG C N 1
ATOM 12786 C CA . ARG C 2 261 ? 185.330 220.298 214.148 1.00 74.05 261 ARG C CA 1
ATOM 12787 C C . ARG C 2 261 ? 186.478 220.008 215.103 1.00 70.69 261 ARG C C 1
ATOM 12788 O O . ARG C 2 261 ? 186.481 220.448 216.255 1.00 69.61 261 ARG C O 1
ATOM 12796 N N . CYS C 2 262 ? 187.452 219.250 214.603 1.00 66.65 262 CYS C N 1
ATOM 12797 C CA . CYS C 2 262 ? 188.679 218.950 215.324 1.00 55.39 262 CYS C CA 1
ATOM 12798 C C . CYS C 2 262 ? 189.806 218.851 214.308 1.00 50.78 262 CYS C C 1
ATOM 12799 O O . CYS C 2 262 ? 189.624 218.283 213.228 1.00 54.26 262 CYS C O 1
ATOM 12802 N N . PHE C 2 263 ? 190.964 219.401 214.656 1.00 47.91 263 PHE C N 1
ATOM 12803 C CA . PHE C 2 263 ? 192.095 219.493 213.745 1.00 39.87 263 PHE C CA 1
ATOM 12804 C C . PHE C 2 263 ? 193.217 218.570 214.196 1.00 41.91 263 PHE C C 1
ATOM 12805 O O . PHE C 2 263 ? 193.476 218.430 215.393 1.00 42.35 263 PHE C O 1
ATOM 12813 N N . ALA C 2 264 ? 193.881 217.942 213.230 1.00 38.79 264 ALA C N 1
ATOM 12814 C CA . ALA C 2 264 ? 195.041 217.113 213.519 1.00 31.14 264 ALA C CA 1
ATOM 12815 C C . ALA C 2 264 ? 196.273 217.984 213.716 1.00 34.20 264 ALA C C 1
ATOM 12816 O O . ALA C 2 264 ? 196.475 218.970 213.004 1.00 37.54 264 ALA C O 1
ATOM 12818 N N . SER C 2 265 ? 197.100 217.615 214.687 1.00 32.26 265 SER C N 1
ATOM 12819 C CA . SER C 2 265 ? 198.274 218.400 215.036 1.00 34.05 265 SER C CA 1
ATOM 12820 C C . SER C 2 265 ? 199.451 218.048 214.134 1.00 35.80 265 SER C C 1
ATOM 12821 O O . SER C 2 265 ? 199.590 216.913 213.672 1.00 40.35 265 SER C O 1
ATOM 12824 N N . LEU C 2 266 ? 200.301 219.041 213.883 1.00 36.87 266 LEU C N 1
ATOM 12825 C CA . LEU C 2 266 ? 201.488 218.868 213.057 1.00 36.48 266 LEU C CA 1
ATOM 12826 C C . LEU C 2 266 ? 202.719 218.495 213.871 1.00 42.10 266 LEU C C 1
ATOM 12827 O O . LEU C 2 266 ? 203.796 218.313 213.299 1.00 49.58 266 LEU C O 1
ATOM 12832 N N . ALA C 2 267 ? 202.586 218.380 215.186 1.00 45.48 267 ALA C N 1
ATOM 12833 C CA . ALA C 2 267 ? 203.678 217.940 216.036 1.00 45.36 267 ALA C CA 1
ATOM 12834 C C . ALA C 2 267 ? 203.665 216.423 216.163 1.00 54.04 267 ALA C C 1
ATOM 12835 O O . ALA C 2 267 ? 202.621 215.778 216.034 1.00 54.52 267 ALA C O 1
ATOM 12837 N N . ILE C 2 268 ? 204.840 215.856 216.412 1.00 60.02 268 ILE C N 1
ATOM 12838 C CA . ILE C 2 268 ? 204.997 214.421 216.605 1.00 61.57 268 ILE C CA 1
ATOM 12839 C C . ILE C 2 268 ? 205.336 214.169 218.065 1.00 62.21 268 ILE C C 1
ATOM 12840 O O . ILE C 2 268 ? 206.063 214.951 218.690 1.00 67.81 268 ILE C O 1
ATOM 12845 N N . ALA C 2 269 ? 204.785 213.093 218.613 1.00 62.19 269 ALA C N 1
ATOM 12846 C CA . ALA C 2 269 ? 205.028 212.767 220.008 1.00 65.62 269 ALA C CA 1
ATOM 12847 C C . ALA C 2 269 ? 206.514 212.499 220.228 1.00 67.76 269 ALA C C 1
ATOM 12848 O O . ALA C 2 269 ? 207.139 211.774 219.444 1.00 71.99 269 ALA C O 1
ATOM 12850 N N . PRO C 2 270 ? 207.112 213.066 221.271 1.00 70.89 270 PRO C N 1
ATOM 12851 C CA . PRO C 2 270 ? 208.532 212.816 221.529 1.00 70.75 270 PRO C CA 1
ATOM 12852 C C . PRO C 2 270 ? 208.764 211.380 221.971 1.00 68.34 270 PRO C C 1
ATOM 12853 O O . PRO C 2 270 ? 207.868 210.698 222.471 1.00 69.90 270 PRO C O 1
ATOM 12857 N N . SER C 2 271 ? 209.995 210.921 221.763 1.00 67.19 271 SER C N 1
ATOM 12858 C CA . SER C 2 271 ? 210.353 209.560 222.130 1.00 63.28 271 SER C CA 1
ATOM 12859 C C . SER C 2 271 ? 210.210 209.361 223.633 1.00 59.90 271 SER C C 1
ATOM 12860 O O . SER C 2 271 ? 210.646 210.194 224.432 1.00 65.45 271 SER C O 1
ATOM 12863 N N . TYR C 2 272 ? 209.590 208.250 224.014 1.00 54.35 272 TYR C N 1
ATOM 12864 C CA . TYR C 2 272 ? 209.339 207.928 225.411 1.00 46.85 272 TYR C CA 1
ATOM 12865 C C . TYR C 2 272 ? 210.332 206.871 225.871 1.00 45.46 272 TYR C C 1
ATOM 12866 O O . TYR C 2 272 ? 210.546 205.871 225.179 1.00 48.74 272 TYR C O 1
ATOM 12875 N N . ASN C 2 273 ? 210.940 207.097 227.032 1.00 41.60 273 ASN C N 1
ATOM 12876 C CA . ASN C 2 273 ? 211.914 206.167 227.591 1.00 46.30 273 ASN C CA 1
ATOM 12877 C C . ASN C 2 273 ? 211.192 205.216 228.537 1.00 46.68 273 ASN C C 1
ATOM 12878 O O . ASN C 2 273 ? 210.824 205.597 229.652 1.00 47.60 273 ASN C O 1
ATOM 12883 N N . TRP C 2 274 ? 210.990 203.977 228.089 1.00 45.83 274 TRP C N 1
ATOM 12884 C CA . TRP C 2 274 ? 210.268 203.001 228.894 1.00 44.43 274 TRP C CA 1
ATOM 12885 C C . TRP C 2 274 ? 211.123 202.436 230.021 1.00 52.26 274 TRP C C 1
ATOM 12886 O O . TRP C 2 274 ? 210.582 202.024 231.052 1.00 56.61 274 TRP C O 1
ATOM 12897 N N . GLY C 2 275 ? 212.442 202.413 229.851 1.00 54.89 275 GLY C N 1
ATOM 12898 C CA . GLY C 2 275 ? 213.322 201.876 230.869 1.00 52.42 275 GLY C CA 1
ATOM 12899 C C . GLY C 2 275 ? 213.381 200.365 230.838 1.00 60.60 275 GLY C C 1
ATOM 12900 O O . GLY C 2 275 ? 213.519 199.765 229.768 1.00 64.09 275 GLY C O 1
ATOM 12901 N N . ARG C 2 276 ? 213.279 199.735 232.008 1.00 62.57 276 ARG C N 1
ATOM 12902 C CA . ARG C 2 276 ? 213.259 198.283 232.122 1.00 60.80 276 ARG C CA 1
ATOM 12903 C C . ARG C 2 276 ? 211.840 197.738 232.238 1.00 60.25 276 ARG C C 1
ATOM 12904 O O . ARG C 2 276 ? 211.618 196.713 232.891 1.00 61.35 276 ARG C O 1
ATOM 12912 N N . ASP C 2 277 ? 210.875 198.414 231.618 1.00 55.06 277 ASP C N 1
ATOM 12913 C CA . ASP C 2 277 ? 209.485 197.987 231.680 1.00 50.27 277 ASP C CA 1
ATOM 12914 C C . ASP C 2 277 ? 209.305 196.625 231.021 1.00 52.02 277 ASP C C 1
ATOM 12915 O O . ASP C 2 277 ? 209.820 196.376 229.928 1.00 59.07 277 ASP C O 1
ATOM 12920 N N . ARG C 2 278 ? 208.567 195.743 231.691 1.00 49.44 278 ARG C N 1
ATOM 12921 C CA . ARG C 2 278 ? 208.269 194.412 231.187 1.00 49.47 278 ARG C CA 1
ATOM 12922 C C . ARG C 2 278 ? 206.787 194.118 231.368 1.00 43.12 278 ARG C C 1
ATOM 12923 O O . ARG C 2 278 ? 206.186 194.517 232.370 1.00 42.05 278 ARG C O 1
ATOM 12931 N N . HIS C 2 279 ? 206.204 193.427 230.398 1.00 41.23 279 HIS C N 1
ATOM 12932 C CA . HIS C 2 279 ? 204.830 192.969 230.539 1.00 33.13 279 HIS C CA 1
ATOM 12933 C C . HIS C 2 279 ? 204.752 191.943 231.665 1.00 32.75 279 HIS C C 1
ATOM 12934 O O . HIS C 2 279 ? 205.575 191.019 231.709 1.00 39.41 279 HIS C O 1
ATOM 12941 N N . PRO C 2 280 ? 203.809 192.077 232.600 1.00 32.15 280 PRO C N 1
ATOM 12942 C CA . PRO C 2 280 ? 203.690 191.067 233.664 1.00 30.02 280 PRO C CA 1
ATOM 12943 C C . PRO C 2 280 ? 203.416 189.665 233.146 1.00 34.28 280 PRO C C 1
ATOM 12944 O O . PRO C 2 280 ? 203.918 188.697 233.731 1.00 37.16 280 PRO C O 1
ATOM 12948 N N . ARG C 2 281 ? 202.646 189.531 232.065 1.00 36.05 281 ARG C N 1
ATOM 12949 C CA . ARG C 2 281 ? 202.322 188.236 231.462 1.00 32.77 281 ARG C CA 1
ATOM 12950 C C . ARG C 2 281 ? 201.706 187.284 232.485 1.00 34.85 281 ARG C C 1
ATOM 12951 O O . ARG C 2 281 ? 202.119 186.132 232.629 1.00 39.61 281 ARG C O 1
ATOM 12959 N N . LEU C 2 282 ? 200.708 187.778 233.200 1.00 32.05 282 LEU C N 1
ATOM 12960 C CA . LEU C 2 282 ? 200.059 186.973 234.225 1.00 29.91 282 LEU C CA 1
ATOM 12961 C C . LEU C 2 282 ? 199.197 185.887 233.584 1.00 36.64 282 LEU C C 1
ATOM 12962 O O . LEU C 2 282 ? 198.557 186.127 232.558 1.00 42.06 282 LEU C O 1
ATOM 12967 N N . PRO C 2 283 ? 199.173 184.685 234.158 1.00 38.33 283 PRO C N 1
ATOM 12968 C CA . PRO C 2 283 ? 198.284 183.640 233.640 1.00 34.38 283 PRO C CA 1
ATOM 12969 C C . PRO C 2 283 ? 196.824 184.046 233.771 1.00 37.41 283 PRO C C 1
ATOM 12970 O O . PRO C 2 283 ? 196.439 184.779 234.683 1.00 37.43 283 PRO C O 1
ATOM 12974 N N . LEU C 2 284 ? 196.009 183.561 232.831 1.00 37.03 284 LEU C N 1
ATOM 12975 C CA . LEU C 2 284 ? 194.597 183.928 232.812 1.00 34.29 284 LEU C CA 1
ATOM 12976 C C . LEU C 2 284 ? 193.856 183.407 234.037 1.00 34.60 284 LEU C C 1
ATOM 12977 O O . LEU C 2 284 ? 192.893 184.033 234.491 1.00 36.99 284 LEU C O 1
ATOM 12982 N N . GLU C 2 285 ? 194.290 182.280 234.592 1.00 35.19 285 GLU C N 1
ATOM 12983 C CA . GLU C 2 285 ? 193.603 181.656 235.714 1.00 37.01 285 GLU C CA 1
ATOM 12984 C C . GLU C 2 285 ? 193.956 182.280 237.058 1.00 34.95 285 GLU C C 1
ATOM 12985 O O . GLU C 2 285 ? 193.415 181.851 238.081 1.00 37.51 285 GLU C O 1
ATOM 12991 N N . LYS C 2 286 ? 194.838 183.278 237.084 1.00 32.84 286 LYS C N 1
ATOM 12992 C CA . LYS C 2 286 ? 195.224 183.953 238.317 1.00 29.55 286 LYS C CA 1
ATOM 12993 C C . LYS C 2 286 ? 194.804 185.417 238.345 1.00 28.28 286 LYS C C 1
ATOM 12994 O O . LYS C 2 286 ? 195.349 186.190 239.136 1.00 30.96 286 LYS C O 1
ATOM 13000 N N . LEU C 2 287 ? 193.847 185.813 237.512 1.00 24.73 287 LEU C N 1
ATOM 13001 C CA . LEU C 2 287 ? 193.482 187.216 237.382 1.00 23.82 287 LEU C CA 1
ATOM 13002 C C . LEU C 2 287 ? 192.376 187.606 238.356 1.00 25.04 287 LEU C C 1
ATOM 13003 O O . LEU C 2 287 ? 191.414 186.861 238.561 1.00 24.14 287 LEU C O 1
ATOM 13008 N N . VAL C 2 288 ? 192.526 188.784 238.955 1.00 22.33 288 VAL C N 1
ATOM 13009 C CA . VAL C 2 288 ? 191.479 189.441 239.731 1.00 21.04 288 VAL C CA 1
ATOM 13010 C C . VAL C 2 288 ? 191.331 190.849 239.170 1.00 22.09 288 VAL C C 1
ATOM 13011 O O . VAL C 2 288 ? 192.272 191.646 239.238 1.00 22.70 288 VAL C O 1
ATOM 13015 N N . VAL C 2 289 ? 190.157 191.156 238.624 1.00 21.51 289 VAL C N 1
ATOM 13016 C CA . VAL C 2 289 ? 189.954 192.335 237.788 1.00 19.37 289 VAL C CA 1
ATOM 13017 C C . VAL C 2 289 ? 189.165 193.389 238.553 1.00 20.84 289 VAL C C 1
ATOM 13018 O O . VAL C 2 289 ? 188.170 193.081 239.218 1.00 22.58 289 VAL C O 1
ATOM 13022 N N . TYR C 2 290 ? 189.620 194.637 238.458 1.00 22.32 290 TYR C N 1
ATOM 13023 C CA . TYR C 2 290 ? 188.926 195.795 239.008 1.00 23.04 290 TYR C CA 1
ATOM 13024 C C . TYR C 2 290 ? 188.621 196.750 237.864 1.00 23.28 290 TYR C C 1
ATOM 13025 O O . TYR C 2 290 ? 189.540 197.212 237.182 1.00 25.72 290 TYR C O 1
ATOM 13034 N N . ARG C 2 291 ? 187.342 197.054 237.660 1.00 22.24 291 ARG C N 1
ATOM 13035 C CA . ARG C 2 291 ? 186.912 197.949 236.592 1.00 24.80 291 ARG C CA 1
ATOM 13036 C C . ARG C 2 291 ? 186.725 199.349 237.162 1.00 28.91 291 ARG C C 1
ATOM 13037 O O . ARG C 2 291 ? 185.979 199.533 238.128 1.00 35.62 291 ARG C O 1
ATOM 13045 N N . ALA C 2 292 ? 187.391 200.330 236.559 1.00 25.16 292 ALA C N 1
ATOM 13046 C CA . ALA C 2 292 ? 187.398 201.692 237.068 1.00 28.09 292 ALA C CA 1
ATOM 13047 C C . ALA C 2 292 ? 187.142 202.688 235.947 1.00 29.15 292 ALA C C 1
ATOM 13048 O O . ALA C 2 292 ? 187.464 202.441 234.783 1.00 26.99 292 ALA C O 1
ATOM 13050 N N . ASN C 2 293 ? 186.552 203.820 236.320 1.00 33.82 293 ASN C N 1
ATOM 13051 C CA . ASN C 2 293 ? 186.411 204.973 235.443 1.00 30.56 293 ASN C CA 1
ATOM 13052 C C . ASN C 2 293 ? 187.454 206.007 235.843 1.00 30.59 293 ASN C C 1
ATOM 13053 O O . ASN C 2 293 ? 187.540 206.379 237.016 1.00 37.73 293 ASN C O 1
ATOM 13058 N N . VAL C 2 294 ? 188.240 206.467 234.868 1.00 30.07 294 VAL C N 1
ATOM 13059 C CA . VAL C 2 294 ? 189.365 207.352 235.163 1.00 28.04 294 VAL C CA 1
ATOM 13060 C C . VAL C 2 294 ? 188.882 208.656 235.784 1.00 33.63 294 VAL C C 1
ATOM 13061 O O . VAL C 2 294 ? 189.473 209.160 236.746 1.00 37.59 294 VAL C O 1
ATOM 13065 N N . ALA C 2 295 ? 187.803 209.224 235.245 1.00 34.38 295 ALA C N 1
ATOM 13066 C CA . ALA C 2 295 ? 187.325 210.513 235.734 1.00 34.75 295 ALA C CA 1
ATOM 13067 C C . ALA C 2 295 ? 186.737 210.396 237.136 1.00 39.73 295 ALA C C 1
ATOM 13068 O O . ALA C 2 295 ? 187.025 211.220 238.009 1.00 46.58 295 ALA C O 1
ATOM 13070 N N . LEU C 2 296 ? 185.914 209.375 237.373 1.00 39.54 296 LEU C N 1
ATOM 13071 C CA . LEU C 2 296 ? 185.198 209.266 238.639 1.00 34.63 296 LEU C CA 1
ATOM 13072 C C . LEU C 2 296 ? 186.033 208.651 239.753 1.00 36.13 296 LEU C C 1
ATOM 13073 O O . LEU C 2 296 ? 185.610 208.688 240.912 1.00 42.72 296 LEU C O 1
ATOM 13078 N N . PHE C 2 297 ? 187.203 208.094 239.439 1.00 36.62 297 PHE C N 1
ATOM 13079 C CA . PHE C 2 297 ? 187.959 207.357 240.446 1.00 33.16 297 PHE C CA 1
ATOM 13080 C C . PHE C 2 297 ? 188.601 208.288 241.467 1.00 37.20 297 PHE C C 1
ATOM 13081 O O . PHE C 2 297 ? 188.742 207.923 242.640 1.00 39.45 297 PHE C O 1
ATOM 13089 N N . THR C 2 298 ? 189.005 209.490 241.048 1.00 36.78 298 THR C N 1
ATOM 13090 C CA . THR C 2 298 ? 189.732 210.393 241.934 1.00 41.74 298 THR C CA 1
ATOM 13091 C C . THR C 2 298 ? 189.226 211.829 241.857 1.00 46.33 298 THR C C 1
ATOM 13092 O O . THR C 2 298 ? 189.902 212.738 242.342 1.00 52.24 298 THR C O 1
ATOM 13096 N N . LYS C 2 299 ? 188.046 212.057 241.275 1.00 47.34 299 LYS C N 1
ATOM 13097 C CA . LYS C 2 299 ? 187.571 213.420 241.063 1.00 49.43 299 LYS C CA 1
ATOM 13098 C C . LYS C 2 299 ? 187.226 214.144 242.359 1.00 58.28 299 LYS C C 1
ATOM 13099 O O . LYS C 2 299 ? 187.369 215.369 242.424 1.00 65.45 299 LYS C O 1
ATOM 13105 N N . ASP C 2 300 ? 186.781 213.427 243.386 1.00 59.05 300 ASP C N 1
ATOM 13106 C CA . ASP C 2 300 ? 186.320 214.076 244.603 1.00 58.79 300 ASP C CA 1
ATOM 13107 C C . ASP C 2 300 ? 187.485 214.709 245.362 1.00 65.12 300 ASP C C 1
ATOM 13108 O O . ASP C 2 300 ? 188.653 214.368 245.167 1.00 65.83 300 ASP C O 1
ATOM 13113 N N . ARG C 2 301 ? 187.144 215.656 246.240 1.00 69.47 301 ARG C N 1
ATOM 13114 C CA . ARG C 2 301 ? 188.155 216.308 247.066 1.00 69.51 301 ARG C CA 1
ATOM 13115 C C . ARG C 2 301 ? 188.768 215.339 248.069 1.00 68.03 301 ARG C C 1
ATOM 13116 O O . ARG C 2 301 ? 189.909 215.524 248.505 1.00 69.11 301 ARG C O 1
ATOM 13124 N N . SER C 2 302 ? 188.021 214.300 248.451 1.00 67.22 302 SER C N 1
ATOM 13125 C CA . SER C 2 302 ? 188.479 213.390 249.494 1.00 64.59 302 SER C CA 1
ATOM 13126 C C . SER C 2 302 ? 189.652 212.526 249.050 1.00 62.81 302 SER C C 1
ATOM 13127 O O . SER C 2 302 ? 190.301 211.905 249.898 1.00 64.66 302 SER C O 1
ATOM 13130 N N . SER C 2 303 ? 189.936 212.462 247.746 1.00 59.90 303 SER C N 1
ATOM 13131 C CA . SER C 2 303 ? 191.032 211.626 247.268 1.00 59.82 303 SER C CA 1
ATOM 13132 C C . SER C 2 303 ? 192.389 212.113 247.753 1.00 64.16 303 SER C C 1
ATOM 13133 O O . SER C 2 303 ? 193.334 211.321 247.811 1.00 64.80 303 SER C O 1
ATOM 13136 N N . GLY C 2 304 ? 192.509 213.394 248.098 1.00 66.35 304 GLY C N 1
ATOM 13137 C CA . GLY C 2 304 ? 193.762 213.952 248.552 1.00 67.58 304 GLY C CA 1
ATOM 13138 C C . GLY C 2 304 ? 194.713 214.362 247.454 1.00 71.85 304 GLY C C 1
ATOM 13139 O O . GLY C 2 304 ? 195.787 214.899 247.757 1.00 75.16 304 GLY C O 1
ATOM 13140 N N . LEU C 2 305 ? 194.365 214.127 246.193 1.00 69.42 305 LEU C N 1
ATOM 13141 C CA . LEU C 2 305 ? 195.214 214.547 245.095 1.00 70.45 305 LEU C CA 1
ATOM 13142 C C . LEU C 2 305 ? 195.199 216.068 244.969 1.00 73.64 305 LEU C C 1
ATOM 13143 O O . LEU C 2 305 ? 194.195 216.715 245.280 1.00 76.79 305 LEU C O 1
ATOM 13148 N N . PRO C 2 306 ? 196.301 216.666 244.520 1.00 77.80 306 PRO C N 1
ATOM 13149 C CA . PRO C 2 306 ? 196.278 218.099 244.215 1.00 77.38 306 PRO C CA 1
ATOM 13150 C C . PRO C 2 306 ? 195.310 218.381 243.078 1.00 80.50 306 PRO C C 1
ATOM 13151 O O . PRO C 2 306 ? 195.080 217.538 242.208 1.00 81.29 306 PRO C O 1
ATOM 13155 N N . ASP C 2 307 ? 194.729 219.578 243.099 1.00 82.08 307 ASP C N 1
ATOM 13156 C CA . ASP C 2 307 ? 193.765 219.952 242.076 1.00 84.49 307 ASP C CA 1
ATOM 13157 C C . ASP C 2 307 ? 194.405 219.899 240.691 1.00 84.67 307 ASP C C 1
ATOM 13158 O O . ASP C 2 307 ? 195.626 219.896 240.547 1.00 85.88 307 ASP C O 1
ATOM 13163 N N . ASP C 2 308 ? 193.539 219.778 239.679 1.00 83.18 308 ASP C N 1
ATOM 13164 C CA . ASP C 2 308 ? 193.793 219.654 238.239 1.00 84.50 308 ASP C CA 1
ATOM 13165 C C . ASP C 2 308 ? 194.583 218.383 237.930 1.00 78.75 308 ASP C C 1
ATOM 13166 O O . ASP C 2 308 ? 194.888 218.103 236.767 1.00 75.98 308 ASP C O 1
ATOM 13171 N N . ALA C 2 309 ? 194.914 217.610 238.964 1.00 75.44 309 ALA C N 1
ATOM 13172 C CA . ALA C 2 309 ? 195.468 216.274 238.806 1.00 67.84 309 ALA C CA 1
ATOM 13173 C C . ALA C 2 309 ? 194.520 215.194 239.302 1.00 65.29 309 ALA C C 1
ATOM 13174 O O . ALA C 2 309 ? 194.861 214.009 239.230 1.00 60.75 309 ALA C O 1
ATOM 13176 N N . ALA C 2 310 ? 193.352 215.577 239.808 1.00 64.77 310 ALA C N 1
ATOM 13177 C CA . ALA C 2 310 ? 192.351 214.623 240.254 1.00 56.54 310 ALA C CA 1
ATOM 13178 C C . ALA C 2 310 ? 191.426 214.271 239.096 1.00 55.04 310 ALA C C 1
ATOM 13179 O O . ALA C 2 310 ? 190.952 215.156 238.377 1.00 58.62 310 ALA C O 1
ATOM 13181 N N . GLY C 2 311 ? 191.167 212.980 238.919 1.00 47.70 311 GLY C N 1
ATOM 13182 C CA . GLY C 2 311 ? 190.384 212.522 237.791 1.00 41.68 311 GLY C CA 1
ATOM 13183 C C . GLY C 2 311 ? 191.171 212.313 236.521 1.00 43.49 311 GLY C C 1
ATOM 13184 O O . GLY C 2 311 ? 190.574 212.264 235.441 1.00 41.79 311 GLY C O 1
ATOM 13185 N N . THR C 2 312 ? 192.492 212.194 236.613 1.00 41.32 312 THR C N 1
ATOM 13186 C CA . THR C 2 312 ? 193.363 211.993 235.466 1.00 37.52 312 THR C CA 1
ATOM 13187 C C . THR C 2 312 ? 194.145 210.699 235.665 1.00 36.71 312 THR C C 1
ATOM 13188 O O . THR C 2 312 ? 193.989 210.005 236.673 1.00 45.33 312 THR C O 1
ATOM 13192 N N . PHE C 2 313 ? 194.992 210.369 234.686 1.00 37.71 313 PHE C N 1
ATOM 13193 C CA . PHE C 2 313 ? 195.798 209.154 234.780 1.00 35.60 313 PHE C CA 1
ATOM 13194 C C . PHE C 2 313 ? 196.744 209.195 235.974 1.00 36.86 313 PHE C C 1
ATOM 13195 O O . PHE C 2 313 ? 197.015 208.156 236.589 1.00 39.71 313 PHE C O 1
ATOM 13203 N N . THR C 2 314 ? 197.259 210.380 236.312 1.00 40.71 314 THR C N 1
ATOM 13204 C CA . THR C 2 314 ? 198.126 210.511 237.478 1.00 44.16 314 THR C CA 1
ATOM 13205 C C . THR C 2 314 ? 197.380 210.169 238.762 1.00 43.36 314 THR C C 1
ATOM 13206 O O . THR C 2 314 ? 197.943 209.545 239.670 1.00 47.22 314 THR C O 1
ATOM 13210 N N . GLY C 2 315 ? 196.113 210.577 238.858 1.00 38.38 315 GLY C N 1
ATOM 13211 C CA . GLY C 2 315 ? 195.322 210.224 240.024 1.00 42.35 315 GLY C CA 1
ATOM 13212 C C . GLY C 2 315 ? 195.133 208.727 240.168 1.00 40.60 315 GLY C C 1
ATOM 13213 O O . GLY C 2 315 ? 195.174 208.190 241.276 1.00 44.80 315 GLY C O 1
ATOM 13214 N N . LEU C 2 316 ? 194.914 208.033 239.051 1.00 38.19 316 LEU C N 1
ATOM 13215 C CA . LEU C 2 316 ? 194.818 206.579 239.095 1.00 39.24 316 LEU C CA 1
ATOM 13216 C C . LEU C 2 316 ? 196.143 205.949 239.502 1.00 43.79 316 LEU C C 1
ATOM 13217 O O . LEU C 2 316 ? 196.168 204.994 240.287 1.00 44.64 316 LEU C O 1
ATOM 13222 N N . SER C 2 317 ? 197.254 206.467 238.975 1.00 46.63 317 SER C N 1
ATOM 13223 C CA . SER C 2 317 ? 198.563 205.925 239.322 1.00 40.73 317 SER C CA 1
ATOM 13224 C C . SER C 2 317 ? 198.925 206.170 240.780 1.00 42.95 317 SER C C 1
ATOM 13225 O O . SER C 2 317 ? 199.687 205.388 241.357 1.00 48.77 317 SER C O 1
ATOM 13228 N N . ALA C 2 318 ? 198.394 207.230 241.388 1.00 43.59 318 ALA C N 1
ATOM 13229 C CA . ALA C 2 318 ? 198.713 207.563 242.770 1.00 39.04 318 ALA C CA 1
ATOM 13230 C C . ALA C 2 318 ? 198.057 206.643 243.792 1.00 41.94 318 ALA C C 1
ATOM 13231 O O . ALA C 2 318 ? 198.394 206.730 244.977 1.00 48.31 318 ALA C O 1
ATOM 13233 N N . LYS C 2 319 ? 197.137 205.771 243.379 1.00 44.59 319 LYS C N 1
ATOM 13234 C CA . LYS C 2 319 ? 196.388 204.928 244.304 1.00 40.03 319 LYS C CA 1
ATOM 13235 C C . LYS C 2 319 ? 196.665 203.444 244.079 1.00 42.49 319 LYS C C 1
ATOM 13236 O O . LYS C 2 319 ? 195.780 202.610 244.267 1.00 48.46 319 LYS C O 1
ATOM 13242 N N . VAL C 2 320 ? 197.892 203.099 243.684 1.00 44.07 320 VAL C N 1
ATOM 13243 C CA . VAL C 2 320 ? 198.204 201.703 243.388 1.00 43.95 320 VAL C CA 1
ATOM 13244 C C . VAL C 2 320 ? 198.206 200.853 244.657 1.00 44.62 320 VAL C C 1
ATOM 13245 O O . VAL C 2 320 ? 197.988 199.635 244.596 1.00 48.62 320 VAL C O 1
ATOM 13249 N N . GLU C 2 321 ? 198.443 201.466 245.820 1.00 45.57 321 GLU C N 1
ATOM 13250 C CA . GLU C 2 321 ? 198.439 200.700 247.062 1.00 48.14 321 GLU C CA 1
ATOM 13251 C C . GLU C 2 321 ? 197.044 200.203 247.409 1.00 50.58 321 GLU C C 1
ATOM 13252 O O . GLU C 2 321 ? 196.905 199.159 248.051 1.00 52.37 321 GLU C O 1
ATOM 13258 N N . HIS C 2 322 ? 196.007 200.924 246.982 1.00 48.59 322 HIS C N 1
ATOM 13259 C CA . HIS C 2 322 ? 194.640 200.447 247.162 1.00 43.95 322 HIS C CA 1
ATOM 13260 C C . HIS C 2 322 ? 194.434 199.110 246.460 1.00 44.53 322 HIS C C 1
ATOM 13261 O O . HIS C 2 322 ? 193.948 198.142 247.062 1.00 46.03 322 HIS C O 1
ATOM 13268 N N . PHE C 2 323 ? 194.822 199.033 245.185 1.00 43.05 323 PHE C N 1
ATOM 13269 C CA . PHE C 2 323 ? 194.703 197.783 244.443 1.00 40.63 323 PHE C CA 1
ATOM 13270 C C . PHE C 2 323 ? 195.599 196.703 245.032 1.00 42.32 323 PHE C C 1
ATOM 13271 O O . PHE C 2 323 ? 195.201 195.536 245.115 1.00 41.95 323 PHE C O 1
ATOM 13279 N N . ARG C 2 324 ? 196.818 197.068 245.440 1.00 45.65 324 ARG C N 1
ATOM 13280 C CA . ARG C 2 324 ? 197.725 196.073 246.007 1.00 44.36 324 ARG C CA 1
ATOM 13281 C C . ARG C 2 324 ? 197.164 195.478 247.293 1.00 43.95 324 ARG C C 1
ATOM 13282 O O . ARG C 2 324 ? 197.294 194.273 247.535 1.00 49.06 324 ARG C O 1
ATOM 13290 N N . SER C 2 325 ? 196.538 196.306 248.131 1.00 43.81 325 SER C N 1
ATOM 13291 C CA . SER C 2 325 ? 195.967 195.803 249.375 1.00 41.98 325 SER C CA 1
ATOM 13292 C C . SER C 2 325 ? 194.692 195.010 249.130 1.00 45.70 325 SER C C 1
ATOM 13293 O O . SER C 2 325 ? 194.401 194.068 249.875 1.00 48.86 325 SER C O 1
ATOM 13296 N N . LEU C 2 326 ? 193.916 195.370 248.104 1.00 43.22 326 LEU C N 1
ATOM 13297 C CA . LEU C 2 326 ? 192.727 194.589 247.785 1.00 37.14 326 LEU C CA 1
ATOM 13298 C C . LEU C 2 326 ? 193.064 193.225 247.198 1.00 38.96 326 LEU C C 1
ATOM 13299 O O . LEU C 2 326 ? 192.234 192.314 247.269 1.00 37.30 326 LEU C O 1
ATOM 13304 N N . GLY C 2 327 ? 194.255 193.059 246.633 1.00 38.84 327 GLY C N 1
ATOM 13305 C CA . GLY C 2 327 ? 194.589 191.845 245.917 1.00 33.80 327 GLY C CA 1
ATOM 13306 C C . GLY C 2 327 ? 194.321 191.891 244.432 1.00 36.23 327 GLY C C 1
ATOM 13307 O O . GLY C 2 327 ? 194.294 190.837 243.789 1.00 35.45 327 GLY C O 1
ATOM 13308 N N . VAL C 2 328 ? 194.119 193.077 243.868 1.00 33.38 328 VAL C N 1
ATOM 13309 C CA . VAL C 2 328 ? 193.858 193.239 242.443 1.00 31.36 328 VAL C CA 1
ATOM 13310 C C . VAL C 2 328 ? 195.173 193.206 241.678 1.00 32.11 328 VAL C C 1
ATOM 13311 O O . VAL C 2 328 ? 196.126 193.913 242.023 1.00 39.68 328 VAL C O 1
ATOM 13315 N N . ASN C 2 329 ? 195.234 192.382 240.628 1.00 26.63 329 ASN C N 1
ATOM 13316 C CA . ASN C 2 329 ? 196.404 192.345 239.759 1.00 21.96 329 ASN C CA 1
ATOM 13317 C C . ASN C 2 329 ? 196.079 192.679 238.306 1.00 24.69 329 ASN C C 1
ATOM 13318 O O . ASN C 2 329 ? 196.920 192.453 237.430 1.00 28.87 329 ASN C O 1
ATOM 13323 N N . ALA C 2 330 ? 194.890 193.205 238.027 1.00 25.20 330 ALA C N 1
ATOM 13324 C CA . ALA C 2 330 ? 194.535 193.647 236.685 1.00 20.02 330 ALA C CA 1
ATOM 13325 C C . ALA C 2 330 ? 193.465 194.720 236.796 1.00 19.61 330 ALA C C 1
ATOM 13326 O O . ALA C 2 330 ? 192.495 194.554 237.539 1.00 24.37 330 ALA C O 1
ATOM 13328 N N . ILE C 2 331 ? 193.639 195.808 236.055 1.00 20.50 331 ILE C N 1
ATOM 13329 C CA . ILE C 2 331 ? 192.723 196.940 236.087 1.00 19.96 331 ILE C CA 1
ATOM 13330 C C . ILE C 2 331 ? 192.130 197.122 234.698 1.00 19.93 331 ILE C C 1
ATOM 13331 O O . ILE C 2 331 ? 192.867 197.252 233.715 1.00 21.30 331 ILE C O 1
ATOM 13336 N N . LEU C 2 332 ? 190.803 197.131 234.622 1.00 21.16 332 LEU C N 1
ATOM 13337 C CA . LEU C 2 332 ? 190.078 197.318 233.373 1.00 19.86 332 LEU C CA 1
ATOM 13338 C C . LEU C 2 332 ? 189.554 198.748 233.326 1.00 21.10 332 LEU C C 1
ATOM 13339 O O . LEU C 2 332 ? 188.710 199.135 234.138 1.00 25.88 332 LEU C O 1
ATOM 13344 N N . LEU C 2 333 ? 190.046 199.525 232.369 1.00 22.83 333 LEU C N 1
ATOM 13345 C CA . LEU C 2 333 ? 189.659 200.920 232.230 1.00 23.01 333 LEU C CA 1
ATOM 13346 C C . LEU C 2 333 ? 188.462 201.053 231.300 1.00 29.75 333 LEU C C 1
ATOM 13347 O O . LEU C 2 333 ? 188.363 200.355 230.288 1.00 32.92 333 LEU C O 1
ATOM 13352 N N . GLU C 2 334 ? 187.550 201.951 231.658 1.00 27.06 334 GLU C N 1
ATOM 13353 C CA . GLU C 2 334 ? 186.463 202.315 230.771 1.00 27.21 334 GLU C CA 1
ATOM 13354 C C . GLU C 2 334 ? 187.019 203.128 229.601 1.00 27.03 334 GLU C C 1
ATOM 13355 O O . GLU C 2 334 ? 188.125 203.663 229.689 1.00 31.16 334 GLU C O 1
ATOM 13361 N N . PRO C 2 335 ? 186.281 203.224 228.489 1.00 31.32 335 PRO C N 1
ATOM 13362 C CA . PRO C 2 335 ? 186.884 203.720 227.243 1.00 29.53 335 PRO C CA 1
ATOM 13363 C C . PRO C 2 335 ? 187.560 205.075 227.402 1.00 25.76 335 PRO C C 1
ATOM 13364 O O . PRO C 2 335 ? 187.031 205.991 228.035 1.00 27.56 335 PRO C O 1
ATOM 13368 N N . VAL C 2 336 ? 188.749 205.190 226.812 1.00 25.51 336 VAL C N 1
ATOM 13369 C CA . VAL C 2 336 ? 189.574 206.386 226.888 1.00 27.69 336 VAL C CA 1
ATOM 13370 C C . VAL C 2 336 ? 189.810 207.007 225.519 1.00 30.14 336 VAL C C 1
ATOM 13371 O O . VAL C 2 336 ? 190.622 207.921 225.392 1.00 34.12 336 VAL C O 1
ATOM 13375 N N . PHE C 2 337 ? 189.127 206.523 224.487 1.00 27.13 337 PHE C N 1
ATOM 13376 C CA . PHE C 2 337 ? 189.168 207.191 223.198 1.00 23.76 337 PHE C CA 1
ATOM 13377 C C . PHE C 2 337 ? 188.476 208.550 223.306 1.00 26.92 337 PHE C C 1
ATOM 13378 O O . PHE C 2 337 ? 187.561 208.723 224.113 1.00 35.05 337 PHE C O 1
ATOM 13386 N N . PRO C 2 338 ? 188.909 209.537 222.521 1.00 29.78 338 PRO C N 1
ATOM 13387 C CA . PRO C 2 338 ? 188.262 210.853 222.577 1.00 30.61 338 PRO C CA 1
ATOM 13388 C C . PRO C 2 338 ? 186.789 210.758 222.211 1.00 32.81 338 PRO C C 1
ATOM 13389 O O . PRO C 2 338 ? 186.402 210.028 221.297 1.00 28.83 338 PRO C O 1
ATOM 13393 N N . PHE C 2 339 ? 185.965 211.513 222.935 1.00 32.43 339 PHE C N 1
ATOM 13394 C CA . PHE C 2 339 ? 184.519 211.445 222.793 1.00 33.32 339 PHE C CA 1
ATOM 13395 C C . PHE C 2 339 ? 183.932 212.831 223.019 1.00 40.14 339 PHE C C 1
ATOM 13396 O O . PHE C 2 339 ? 184.623 213.762 223.440 1.00 44.37 339 PHE C O 1
ATOM 13404 N N . HIS C 2 340 ? 182.639 212.961 222.739 1.00 46.76 340 HIS C N 1
ATOM 13405 C CA . HIS C 2 340 ? 181.895 214.192 222.960 1.00 50.10 340 HIS C CA 1
ATOM 13406 C C . HIS C 2 340 ? 181.069 214.073 224.232 1.00 46.76 340 HIS C C 1
ATOM 13407 O O . HIS C 2 340 ? 180.502 213.015 224.517 1.00 47.31 340 HIS C O 1
ATOM 13414 N N . GLN C 2 341 ? 181.000 215.168 224.991 1.00 50.80 341 GLN C N 1
ATOM 13415 C CA . GLN C 2 341 ? 180.244 215.168 226.239 1.00 50.54 341 GLN C CA 1
ATOM 13416 C C . GLN C 2 341 ? 178.750 214.982 226.016 1.00 50.20 341 GLN C C 1
ATOM 13417 O O . GLN C 2 341 ? 178.036 214.625 226.958 1.00 58.24 341 GLN C O 1
ATOM 13423 N N . VAL C 2 342 ? 178.261 215.221 224.799 1.00 51.17 342 VAL C N 1
ATOM 13424 C CA . VAL C 2 342 ? 176.833 215.082 224.526 1.00 49.62 342 VAL C CA 1
ATOM 13425 C C . VAL C 2 342 ? 176.402 213.626 224.663 1.00 46.98 342 VAL C C 1
ATOM 13426 O O . VAL C 2 342 ? 175.377 213.320 225.284 1.00 52.84 342 VAL C O 1
ATOM 13430 N N . LYS C 2 343 ? 177.184 212.706 224.101 1.00 42.22 343 LYS C N 1
ATOM 13431 C CA . LYS C 2 343 ? 176.812 211.298 224.077 1.00 34.94 343 LYS C CA 1
ATOM 13432 C C . LYS C 2 343 ? 177.543 210.450 225.108 1.00 36.52 343 LYS C C 1
ATOM 13433 O O . LYS C 2 343 ? 177.006 209.424 225.534 1.00 39.58 343 LYS C O 1
ATOM 13439 N N . GLY C 2 344 ? 178.748 210.840 225.517 1.00 31.18 344 GLY C N 1
ATOM 13440 C CA . GLY C 2 344 ? 179.459 210.127 226.549 1.00 26.44 344 GLY C CA 1
ATOM 13441 C C . GLY C 2 344 ? 180.613 209.287 226.037 1.00 30.46 344 GLY C C 1
ATOM 13442 O O . GLY C 2 344 ? 180.856 209.186 224.831 1.00 33.03 344 GLY C O 1
ATOM 13443 N N . PRO C 2 345 ? 181.343 208.656 226.963 1.00 30.47 345 PRO C N 1
ATOM 13444 C CA . PRO C 2 345 ? 182.576 207.945 226.580 1.00 28.43 345 PRO C CA 1
ATOM 13445 C C . PRO C 2 345 ? 182.370 206.750 225.665 1.00 25.21 345 PRO C C 1
ATOM 13446 O O . PRO C 2 345 ? 183.341 206.310 225.040 1.00 34.29 345 PRO C O 1
ATOM 13450 N N . TYR C 2 346 ? 181.162 206.205 225.557 1.00 26.04 346 TYR C N 1
ATOM 13451 C CA . TYR C 2 346 ? 180.939 205.012 224.751 1.00 23.76 346 TYR C CA 1
ATOM 13452 C C . TYR C 2 346 ? 180.633 205.327 223.291 1.00 24.48 346 TYR C C 1
ATOM 13453 O O . TYR C 2 346 ? 180.213 204.431 222.554 1.00 25.84 346 TYR C O 1
ATOM 13462 N N . PHE C 2 347 ? 180.843 206.571 222.860 1.00 26.72 347 PHE C N 1
ATOM 13463 C CA . PHE C 2 347 ? 180.648 206.986 221.470 1.00 25.78 347 PHE C CA 1
ATOM 13464 C C . PHE C 2 347 ? 181.891 207.742 221.019 1.00 26.39 347 PHE C C 1
ATOM 13465 O O . PHE C 2 347 ? 181.930 208.978 221.062 1.00 33.46 347 PHE C O 1
ATOM 13473 N N . PRO C 2 348 ? 182.929 207.034 220.583 1.00 27.47 348 PRO C N 1
ATOM 13474 C CA . PRO C 2 348 ? 184.212 207.681 220.297 1.00 26.77 348 PRO C CA 1
ATOM 13475 C C . PRO C 2 348 ? 184.298 208.294 218.904 1.00 31.18 348 PRO C C 1
ATOM 13476 O O . PRO C 2 348 ? 183.648 207.861 217.951 1.00 29.55 348 PRO C O 1
ATOM 13480 N N . TYR C 2 349 ? 185.140 209.324 218.810 1.00 32.33 349 TYR C N 1
ATOM 13481 C CA . TYR C 2 349 ? 185.497 209.995 217.564 1.00 30.07 349 TYR C CA 1
ATOM 13482 C C . TYR C 2 349 ? 186.755 209.430 216.924 1.00 32.66 349 TYR C C 1
ATOM 13483 O O . TYR C 2 349 ? 186.804 209.251 215.705 1.00 36.20 349 TYR C O 1
ATOM 13492 N N . HIS C 2 350 ? 187.776 209.162 217.732 1.00 28.09 350 HIS C N 1
ATOM 13493 C CA . HIS C 2 350 ? 189.124 208.889 217.266 1.00 22.98 350 HIS C CA 1
ATOM 13494 C C . HIS C 2 350 ? 189.641 207.631 217.950 1.00 28.04 350 HIS C C 1
ATOM 13495 O O . HIS C 2 350 ? 189.249 207.316 219.075 1.00 30.97 350 HIS C O 1
ATOM 13502 N N . PHE C 2 351 ? 190.529 206.912 217.264 1.00 26.98 351 PHE C N 1
ATOM 13503 C CA . PHE C 2 351 ? 190.983 205.610 217.730 1.00 24.21 351 PHE C CA 1
ATOM 13504 C C . PHE C 2 351 ? 192.469 205.536 218.049 1.00 26.10 351 PHE C C 1
ATOM 13505 O O . PHE C 2 351 ? 192.949 204.456 218.407 1.00 24.63 351 PHE C O 1
ATOM 13513 N N . PHE C 2 352 ? 193.214 206.633 217.939 1.00 26.20 352 PHE C N 1
ATOM 13514 C CA . PHE C 2 352 ? 194.660 206.584 218.107 1.00 26.40 352 PHE C CA 1
ATOM 13515 C C . PHE C 2 352 ? 195.177 207.441 219.253 1.00 28.53 352 PHE C C 1
ATOM 13516 O O . PHE C 2 352 ? 196.376 207.396 219.542 1.00 35.05 352 PHE C O 1
ATOM 13524 N N . SER C 2 353 ? 194.322 208.199 219.921 1.00 25.85 353 SER C N 1
ATOM 13525 C CA . SER C 2 353 ? 194.734 209.096 220.987 1.00 27.20 353 SER C CA 1
ATOM 13526 C C . SER C 2 353 ? 193.942 208.813 222.250 1.00 28.77 353 SER C C 1
ATOM 13527 O O . SER C 2 353 ? 192.820 208.300 222.190 1.00 34.11 353 SER C O 1
ATOM 13530 N N . PRO C 2 354 ? 194.506 209.116 223.415 1.00 32.38 354 PRO C N 1
ATOM 13531 C CA . PRO C 2 354 ? 193.695 209.211 224.631 1.00 30.04 354 PRO C CA 1
ATOM 13532 C C . PRO C 2 354 ? 192.915 210.516 224.665 1.00 32.72 354 PRO C C 1
ATOM 13533 O O . PRO C 2 354 ? 193.275 211.508 224.030 1.00 42.12 354 PRO C O 1
ATOM 13537 N N . MET C 2 355 ? 191.818 210.496 225.416 1.00 27.65 355 MET C N 1
ATOM 13538 C CA . MET C 2 355 ? 191.022 211.701 225.603 1.00 33.26 355 MET C CA 1
ATOM 13539 C C . MET C 2 355 ? 191.846 212.760 226.323 1.00 41.26 355 MET C C 1
ATOM 13540 O O . MET C 2 355 ? 192.504 212.473 227.326 1.00 44.01 355 MET C O 1
ATOM 13545 N N . ASN C 2 356 ? 191.813 213.992 225.808 1.00 39.01 356 ASN C N 1
ATOM 13546 C CA . ASN C 2 356 ? 192.681 215.029 226.356 1.00 39.86 356 ASN C CA 1
ATOM 13547 C C . ASN C 2 356 ? 192.209 215.509 227.723 1.00 45.45 356 ASN C C 1
ATOM 13548 O O . ASN C 2 356 ? 193.007 216.058 228.489 1.00 45.86 356 ASN C O 1
ATOM 13553 N N . LEU C 2 357 ? 190.934 215.304 228.055 1.00 46.41 357 LEU C N 1
ATOM 13554 C CA . LEU C 2 357 ? 190.424 215.713 229.357 1.00 43.05 357 LEU C CA 1
ATOM 13555 C C . LEU C 2 357 ? 190.892 214.806 230.485 1.00 43.92 357 LEU C C 1
ATOM 13556 O O . LEU C 2 357 ? 190.678 215.141 231.654 1.00 42.37 357 LEU C O 1
ATOM 13561 N N . TYR C 2 358 ? 191.519 213.677 230.167 1.00 43.46 358 TYR C N 1
ATOM 13562 C CA . TYR C 2 358 ? 192.049 212.773 231.178 1.00 40.33 358 TYR C CA 1
ATOM 13563 C C . TYR C 2 358 ? 193.481 213.102 231.572 1.00 40.16 358 TYR C C 1
ATOM 13564 O O . TYR C 2 358 ? 194.113 212.296 232.260 1.00 40.27 358 TYR C O 1
ATOM 13573 N N . SER C 2 359 ? 194.010 214.242 231.143 1.00 43.50 359 SER C N 1
ATOM 13574 C CA . SER C 2 359 ? 195.349 214.671 231.515 1.00 44.50 359 SER C CA 1
ATOM 13575 C C . SER C 2 359 ? 195.284 215.935 232.360 1.00 49.78 359 SER C C 1
ATOM 13576 O O . SER C 2 359 ? 194.306 216.686 232.318 1.00 50.52 359 SER C O 1
ATOM 13579 N N . SER C 2 360 ? 196.346 216.162 233.134 1.00 56.43 360 SER C N 1
ATOM 13580 C CA . SER C 2 360 ? 196.410 217.336 233.995 1.00 60.21 360 SER C CA 1
ATOM 13581 C C . SER C 2 360 ? 196.414 218.640 233.209 1.00 59.69 360 SER C C 1
ATOM 13582 O O . SER C 2 360 ? 195.816 219.621 233.661 1.00 65.28 360 SER C O 1
ATOM 13585 N N . LYS C 2 361 ? 197.065 218.676 232.044 1.00 57.05 361 LYS C N 1
ATOM 13586 C CA . LYS C 2 361 ? 197.176 219.899 231.263 1.00 54.88 361 LYS C CA 1
ATOM 13587 C C . LYS C 2 361 ? 196.080 220.071 230.222 1.00 56.70 361 LYS C C 1
ATOM 13588 O O . LYS C 2 361 ? 195.915 221.180 229.707 1.00 63.67 361 LYS C O 1
ATOM 13594 N N . GLY C 2 362 ? 195.333 219.019 229.905 1.00 53.19 362 GLY C N 1
ATOM 13595 C CA . GLY C 2 362 ? 194.218 219.124 228.989 1.00 49.61 362 GLY C CA 1
ATOM 13596 C C . GLY C 2 362 ? 194.554 219.023 227.520 1.00 52.80 362 GLY C C 1
ATOM 13597 O O . GLY C 2 362 ? 193.677 219.280 226.687 1.00 54.48 362 GLY C O 1
ATOM 13598 N N . LEU C 2 363 ? 195.782 218.654 227.168 1.00 56.16 363 LEU C N 1
ATOM 13599 C CA . LEU C 2 363 ? 196.197 218.551 225.777 1.00 52.35 363 LEU C CA 1
ATOM 13600 C C . LEU C 2 363 ? 196.458 217.097 225.402 1.00 51.73 363 LEU C C 1
ATOM 13601 O O . LEU C 2 363 ? 196.512 216.209 226.255 1.00 52.59 363 LEU C O 1
ATOM 13606 N N . SER C 2 364 ? 196.618 216.866 224.096 1.00 50.29 364 SER C N 1
ATOM 13607 C CA . SER C 2 364 ? 196.765 215.503 223.592 1.00 46.51 364 SER C CA 1
ATOM 13608 C C . SER C 2 364 ? 198.131 214.915 223.935 1.00 46.98 364 SER C C 1
ATOM 13609 O O . SER C 2 364 ? 198.222 213.756 224.356 1.00 51.67 364 SER C O 1
ATOM 13612 N N . VAL C 2 365 ? 199.204 215.688 223.754 1.00 43.58 365 VAL C N 1
ATOM 13613 C CA . VAL C 2 365 ? 200.539 215.183 224.067 1.00 44.61 365 VAL C CA 1
ATOM 13614 C C . VAL C 2 365 ? 200.684 214.949 225.566 1.00 45.91 365 VAL C C 1
ATOM 13615 O O . VAL C 2 365 ? 201.317 213.976 226.005 1.00 46.25 365 VAL C O 1
ATOM 13619 N N . SER C 2 366 ? 200.099 215.837 226.373 1.00 41.89 366 SER C N 1
ATOM 13620 C CA . SER C 2 366 ? 200.069 215.621 227.813 1.00 40.48 366 SER C CA 1
ATOM 13621 C C . SER C 2 366 ? 199.338 214.330 228.151 1.00 42.76 366 SER C C 1
ATOM 13622 O O . SER C 2 366 ? 199.773 213.573 229.026 1.00 46.67 366 SER C O 1
ATOM 13625 N N . ALA C 2 367 ? 198.226 214.062 227.463 1.00 41.96 367 ALA C N 1
ATOM 13626 C CA . ALA C 2 367 ? 197.488 212.825 227.688 1.00 37.89 367 ALA C CA 1
ATOM 13627 C C . ALA C 2 367 ? 198.323 211.607 227.320 1.00 36.51 367 ALA C C 1
ATOM 13628 O O . ALA C 2 367 ? 198.301 210.597 228.031 1.00 42.56 367 ALA C O 1
ATOM 13630 N N . ILE C 2 368 ? 199.071 211.687 226.218 1.00 33.01 368 ILE C N 1
ATOM 13631 C CA . ILE C 2 368 ? 199.917 210.568 225.806 1.00 33.87 368 ILE C CA 1
ATOM 13632 C C . ILE C 2 368 ? 200.962 210.272 226.874 1.00 34.20 368 ILE C C 1
ATOM 13633 O O . ILE C 2 368 ? 201.129 209.123 227.313 1.00 36.53 368 ILE C O 1
ATOM 13638 N N . LYS C 2 369 ? 201.672 211.310 227.319 1.00 36.14 369 LYS C N 1
ATOM 13639 C CA . LYS C 2 369 ? 202.715 211.105 228.319 1.00 34.50 369 LYS C CA 1
ATOM 13640 C C . LYS C 2 369 ? 202.131 210.617 229.642 1.00 34.08 369 LYS C C 1
ATOM 13641 O O . LYS C 2 369 ? 202.715 209.748 230.298 1.00 37.69 369 LYS C O 1
ATOM 13647 N N . SER C 2 370 ? 200.979 211.157 230.048 1.00 31.06 370 SER C N 1
ATOM 13648 C CA . SER C 2 370 ? 200.355 210.731 231.297 1.00 32.58 370 SER C CA 1
ATOM 13649 C C . SER C 2 370 ? 199.918 209.272 231.235 1.00 34.49 370 SER C C 1
ATOM 13650 O O . SER C 2 370 ? 200.102 208.519 232.201 1.00 36.91 370 SER C O 1
ATOM 13653 N N . MET C 2 371 ? 199.329 208.856 230.111 1.00 30.69 371 MET C N 1
ATOM 13654 C CA . MET C 2 371 ? 198.917 207.466 229.958 1.00 26.05 371 MET C CA 1
ATOM 13655 C C . MET C 2 371 ? 200.116 206.530 230.007 1.00 30.11 371 MET C C 1
ATOM 13656 O O . MET C 2 371 ? 200.066 205.476 230.657 1.00 30.87 371 MET C O 1
ATOM 13661 N N . LYS C 2 372 ? 201.210 206.903 229.334 1.00 31.66 372 LYS C N 1
ATOM 13662 C CA . LYS C 2 372 ? 202.412 206.076 229.383 1.00 28.12 372 LYS C CA 1
ATOM 13663 C C . LYS C 2 372 ? 202.978 205.995 230.796 1.00 29.97 372 LYS C C 1
ATOM 13664 O O . LYS C 2 372 ? 203.411 204.923 231.238 1.00 28.60 372 LYS C O 1
ATOM 13670 N N . ASP C 2 373 ? 202.986 207.119 231.519 1.00 31.87 373 ASP C N 1
ATOM 13671 C CA . ASP C 2 373 ? 203.470 207.117 232.897 1.00 32.86 373 ASP C CA 1
ATOM 13672 C C . ASP C 2 373 ? 202.637 206.192 233.773 1.00 32.62 373 ASP C C 1
ATOM 13673 O O . ASP C 2 373 ? 203.182 205.427 234.579 1.00 35.50 373 ASP C O 1
ATOM 13678 N N . MET C 2 374 ? 201.311 206.253 233.630 1.00 30.97 374 MET C N 1
ATOM 13679 C CA . MET C 2 374 ? 200.438 205.389 234.418 1.00 26.60 374 MET C CA 1
ATOM 13680 C C . MET C 2 374 ? 200.677 203.919 234.097 1.00 30.43 374 MET C C 1
ATOM 13681 O O . MET C 2 374 ? 200.730 203.081 235.006 1.00 32.00 374 MET C O 1
ATOM 13686 N N . VAL C 2 375 ? 200.825 203.585 232.812 1.00 29.86 375 VAL C N 1
ATOM 13687 C CA . VAL C 2 375 ? 201.073 202.195 232.434 1.00 24.97 375 VAL C CA 1
ATOM 13688 C C . VAL C 2 375 ? 202.394 201.708 233.018 1.00 31.04 375 VAL C C 1
ATOM 13689 O O . VAL C 2 375 ? 202.491 200.581 233.521 1.00 31.94 375 VAL C O 1
ATOM 13693 N N . ARG C 2 376 ? 203.433 202.544 232.953 1.00 31.74 376 ARG C N 1
ATOM 13694 C CA . ARG C 2 376 ? 204.727 202.155 233.506 1.00 31.84 376 ARG C CA 1
ATOM 13695 C C . ARG C 2 376 ? 204.640 201.943 235.013 1.00 34.92 376 ARG C C 1
ATOM 13696 O O . ARG C 2 376 ? 205.226 200.994 235.550 1.00 35.31 376 ARG C O 1
ATOM 13704 N N . VAL C 2 377 ? 203.904 202.812 235.710 1.00 34.89 377 VAL C N 1
ATOM 13705 C CA . VAL C 2 377 ? 203.740 202.665 237.155 1.00 32.84 377 VAL C CA 1
ATOM 13706 C C . VAL C 2 377 ? 203.018 201.362 237.482 1.00 32.84 377 VAL C C 1
ATOM 13707 O O . VAL C 2 377 ? 203.398 200.639 238.410 1.00 35.72 377 VAL C O 1
ATOM 13711 N N . MET C 2 378 ? 201.963 201.042 236.725 1.00 33.92 378 MET C N 1
ATOM 13712 C CA . MET C 2 378 ? 201.252 199.784 236.953 1.00 28.43 378 MET C CA 1
ATOM 13713 C C . MET C 2 378 ? 202.147 198.575 236.712 1.00 27.99 378 MET C C 1
ATOM 13714 O O . MET C 2 378 ? 202.141 197.627 237.504 1.00 30.76 378 MET C O 1
ATOM 13719 N N . HIS C 2 379 ? 202.920 198.583 235.624 1.00 30.92 379 HIS C N 1
ATOM 13720 C CA . HIS C 2 379 ? 203.777 197.436 235.329 1.00 28.79 379 HIS C CA 1
ATOM 13721 C C . HIS C 2 379 ? 204.879 197.285 236.369 1.00 34.98 379 HIS C C 1
ATOM 13722 O O . HIS C 2 379 ? 205.299 196.164 236.676 1.00 31.72 379 HIS C O 1
ATOM 13729 N N . ARG C 2 380 ? 205.366 198.402 236.915 1.00 40.56 380 ARG C N 1
ATOM 13730 C CA . ARG C 2 380 ? 206.369 198.333 237.972 1.00 35.31 380 ARG C CA 1
ATOM 13731 C C . ARG C 2 380 ? 205.824 197.632 239.212 1.00 36.04 380 ARG C C 1
ATOM 13732 O O . ARG C 2 380 ? 206.589 197.030 239.973 1.00 39.70 380 ARG C O 1
ATOM 13740 N N . ASN C 2 381 ? 204.510 197.675 239.414 1.00 38.72 381 ASN C N 1
ATOM 13741 C CA . ASN C 2 381 ? 203.853 197.037 240.546 1.00 33.51 381 ASN C CA 1
ATOM 13742 C C . ASN C 2 381 ? 203.277 195.668 240.204 1.00 31.79 381 ASN C C 1
ATOM 13743 O O . ASN C 2 381 ? 202.557 195.092 241.025 1.00 33.43 381 ASN C O 1
ATOM 13748 N N . GLY C 2 382 ? 203.574 195.140 239.021 1.00 33.38 382 GLY C N 1
ATOM 13749 C CA . GLY C 2 382 ? 203.061 193.845 238.605 1.00 29.22 382 GLY C CA 1
ATOM 13750 C C . GLY C 2 382 ? 201.570 193.797 238.349 1.00 30.47 382 GLY C C 1
ATOM 13751 O O . GLY C 2 382 ? 200.921 192.798 238.683 1.00 34.45 382 GLY C O 1
ATOM 13752 N N . ILE C 2 383 ? 201.011 194.845 237.749 1.00 30.64 383 ILE C N 1
ATOM 13753 C CA . ILE C 2 383 ? 199.580 194.942 237.491 1.00 26.98 383 ILE C CA 1
ATOM 13754 C C . ILE C 2 383 ? 199.361 195.158 236.000 1.00 24.52 383 ILE C C 1
ATOM 13755 O O . ILE C 2 383 ? 199.996 196.025 235.389 1.00 26.83 383 ILE C O 1
ATOM 13760 N N . GLU C 2 384 ? 198.466 194.369 235.415 1.00 24.23 384 GLU C N 1
ATOM 13761 C CA . GLU C 2 384 ? 198.148 194.474 234.000 1.00 21.34 384 GLU C CA 1
ATOM 13762 C C . GLU C 2 384 ? 197.118 195.568 233.750 1.00 20.61 384 GLU C C 1
ATOM 13763 O O . GLU C 2 384 ? 196.277 195.865 234.602 1.00 23.52 384 GLU C O 1
ATOM 13769 N N . VAL C 2 385 ? 197.190 196.165 232.563 1.00 20.36 385 VAL C N 1
ATOM 13770 C CA . VAL C 2 385 ? 196.266 197.210 232.138 1.00 20.15 385 VAL C CA 1
ATOM 13771 C C . VAL C 2 385 ? 195.448 196.675 230.970 1.00 19.16 385 VAL C C 1
ATOM 13772 O O . VAL C 2 385 ? 196.008 196.295 229.936 1.00 22.39 385 VAL C O 1
ATOM 13776 N N . LEU C 2 386 ? 194.129 196.650 231.135 1.00 19.89 386 LEU C N 1
ATOM 13777 C CA . LEU C 2 386 ? 193.205 196.262 230.082 1.00 21.22 386 LEU C CA 1
ATOM 13778 C C . LEU C 2 386 ? 192.308 197.443 229.741 1.00 21.18 386 LEU C C 1
ATOM 13779 O O . LEU C 2 386 ? 191.993 198.269 230.600 1.00 23.96 386 LEU C O 1
ATOM 13784 N N . LEU C 2 387 ? 191.903 197.524 228.477 1.00 19.91 387 LEU C N 1
ATOM 13785 C CA . LEU C 2 387 ? 191.136 198.655 227.972 1.00 20.17 387 LEU C CA 1
ATOM 13786 C C . LEU C 2 387 ? 189.823 198.180 227.371 1.00 21.01 387 LEU C C 1
ATOM 13787 O O . LEU C 2 387 ? 189.808 197.249 226.562 1.00 21.82 387 LEU C O 1
ATOM 13792 N N . GLU C 2 388 ? 188.729 198.829 227.761 1.00 21.64 388 GLU C N 1
ATOM 13793 C CA . GLU C 2 388 ? 187.474 198.684 227.038 1.00 22.80 388 GLU C CA 1
ATOM 13794 C C . GLU C 2 388 ? 187.543 199.485 225.746 1.00 25.15 388 GLU C C 1
ATOM 13795 O O . GLU C 2 388 ? 187.953 200.649 225.751 1.00 31.80 388 GLU C O 1
ATOM 13801 N N . VAL C 2 389 ? 187.146 198.868 224.637 1.00 22.03 389 VAL C N 1
ATOM 13802 C CA . VAL C 2 389 ? 187.254 199.483 223.321 1.00 21.63 389 VAL C CA 1
ATOM 13803 C C . VAL C 2 389 ? 185.919 199.364 222.598 1.00 24.84 389 VAL C C 1
ATOM 13804 O O . VAL C 2 389 ? 185.284 198.304 222.611 1.00 22.82 389 VAL C O 1
ATOM 13808 N N . VAL C 2 390 ? 185.496 200.456 221.968 1.00 26.81 390 VAL C N 1
ATOM 13809 C CA . VAL C 2 390 ? 184.284 200.491 221.157 1.00 22.72 390 VAL C CA 1
ATOM 13810 C C . VAL C 2 390 ? 184.703 200.603 219.698 1.00 22.51 390 VAL C C 1
ATOM 13811 O O . VAL C 2 390 ? 185.367 201.570 219.307 1.00 27.97 390 VAL C O 1
ATOM 13815 N N . PHE C 2 391 ? 184.310 199.618 218.890 1.00 24.68 391 PHE C N 1
ATOM 13816 C CA . PHE C 2 391 ? 184.645 199.606 217.470 1.00 26.01 391 PHE C CA 1
ATOM 13817 C C . PHE C 2 391 ? 183.420 199.361 216.599 1.00 30.96 391 PHE C C 1
ATOM 13818 O O . PHE C 2 391 ? 183.565 199.078 215.407 1.00 36.16 391 PHE C O 1
ATOM 13826 N N . THR C 2 392 ? 182.217 199.464 217.161 1.00 29.89 392 THR C N 1
ATOM 13827 C CA . THR C 2 392 ? 180.996 199.185 216.420 1.00 29.14 392 THR C CA 1
ATOM 13828 C C . THR C 2 392 ? 180.255 200.435 215.969 1.00 29.49 392 THR C C 1
ATOM 13829 O O . THR C 2 392 ? 179.433 200.345 215.052 1.00 32.82 392 THR C O 1
ATOM 13833 N N . HIS C 2 393 ? 180.519 201.587 216.578 1.00 26.02 393 HIS C N 1
ATOM 13834 C CA . HIS C 2 393 ? 179.793 202.806 216.255 1.00 27.89 393 HIS C CA 1
ATOM 13835 C C . HIS C 2 393 ? 180.616 204.002 216.708 1.00 32.44 393 HIS C C 1
ATOM 13836 O O . HIS C 2 393 ? 181.530 203.874 217.526 1.00 34.21 393 HIS C O 1
ATOM 13843 N N . THR C 2 394 ? 180.277 205.170 216.168 1.00 32.41 394 THR C N 1
ATOM 13844 C CA . THR C 2 394 ? 180.992 206.406 216.456 1.00 30.26 394 THR C CA 1
ATOM 13845 C C . THR C 2 394 ? 180.012 207.462 216.956 1.00 31.07 394 THR C C 1
ATOM 13846 O O . THR C 2 394 ? 178.822 207.201 217.149 1.00 37.18 394 THR C O 1
ATOM 13850 N N . ALA C 2 395 ? 180.532 208.669 217.162 1.00 36.80 395 ALA C N 1
ATOM 13851 C CA . ALA C 2 395 ? 179.756 209.801 217.646 1.00 34.28 395 ALA C CA 1
ATOM 13852 C C . ALA C 2 395 ? 179.280 210.725 216.533 1.00 44.95 395 ALA C C 1
ATOM 13853 O O . ALA C 2 395 ? 178.717 211.783 216.828 1.00 47.31 395 ALA C O 1
ATOM 13855 N N . GLU C 2 396 ? 179.497 210.365 215.273 1.00 46.87 396 GLU C N 1
ATOM 13856 C CA . GLU C 2 396 ? 179.071 211.206 214.168 1.00 46.85 396 GLU C CA 1
ATOM 13857 C C . GLU C 2 396 ? 177.582 211.012 213.892 1.00 49.15 396 GLU C C 1
ATOM 13858 O O . GLU C 2 396 ? 176.932 210.122 214.445 1.00 51.33 396 GLU C O 1
ATOM 13864 N N . GLY C 2 397 ? 177.036 211.881 213.036 1.00 55.43 397 GLY C N 1
ATOM 13865 C CA . GLY C 2 397 ? 175.626 211.879 212.724 1.00 61.43 397 GLY C CA 1
ATOM 13866 C C . GLY C 2 397 ? 175.370 211.732 211.231 1.00 67.56 397 GLY C C 1
ATOM 13867 O O . GLY C 2 397 ? 176.296 211.710 210.411 1.00 66.73 397 GLY C O 1
ATOM 13868 N N . GLU C 2 398 ? 174.089 211.623 210.889 1.00 75.73 398 GLU C N 1
ATOM 13869 C CA . GLU C 2 398 ? 173.661 211.482 209.496 1.00 79.14 398 GLU C CA 1
ATOM 13870 C C . GLU C 2 398 ? 173.324 212.831 208.868 1.00 83.27 398 GLU C C 1
ATOM 13871 O O . GLU C 2 398 ? 172.276 213.001 208.247 1.00 87.26 398 GLU C O 1
ATOM 13877 N N . SER C 2 399 ? 174.225 213.799 209.014 1.00 83.37 399 SER C N 1
ATOM 13878 C CA . SER C 2 399 ? 174.057 215.122 208.425 1.00 83.00 399 SER C CA 1
ATOM 13879 C C . SER C 2 399 ? 175.410 215.825 208.447 1.00 85.16 399 SER C C 1
ATOM 13880 O O . SER C 2 399 ? 176.403 215.275 208.929 1.00 85.15 399 SER C O 1
ATOM 13883 N N . GLU C 2 400 ? 175.445 217.055 207.936 1.00 88.55 400 GLU C N 1
ATOM 13884 C CA . GLU C 2 400 ? 176.684 217.816 207.839 1.00 85.87 400 GLU C CA 1
ATOM 13885 C C . GLU C 2 400 ? 177.073 218.494 209.146 1.00 84.82 400 GLU C C 1
ATOM 13886 O O . GLU C 2 400 ? 178.264 218.727 209.381 1.00 87.92 400 GLU C O 1
ATOM 13892 N N . CYS C 2 401 ? 176.105 218.782 210.017 1.00 85.14 401 CYS C N 1
ATOM 13893 C CA . CYS C 2 401 ? 176.408 219.497 211.252 1.00 87.16 401 CYS C CA 1
ATOM 13894 C C . CYS C 2 401 ? 177.253 218.662 212.206 1.00 81.20 401 CYS C C 1
ATOM 13895 O O . CYS C 2 401 ? 178.081 219.215 212.939 1.00 83.19 401 CYS C O 1
ATOM 13898 N N . GLN C 2 402 ? 177.067 217.342 212.216 1.00 77.44 402 GLN C N 1
ATOM 13899 C CA . GLN C 2 402 ? 177.784 216.456 213.126 1.00 76.25 402 GLN C CA 1
ATOM 13900 C C . GLN C 2 402 ? 178.827 215.602 212.409 1.00 68.73 402 GLN C C 1
ATOM 13901 O O . GLN C 2 402 ? 179.190 214.527 212.889 1.00 64.44 402 GLN C O 1
ATOM 13907 N N . THR C 2 403 ? 179.318 216.066 211.264 1.00 67.21 403 THR C N 1
ATOM 13908 C CA . THR C 2 403 ? 180.394 215.397 210.544 1.00 59.57 403 THR C CA 1
ATOM 13909 C C . THR C 2 403 ? 181.731 215.938 211.029 1.00 56.43 403 THR C C 1
ATOM 13910 O O . THR C 2 403 ? 181.952 217.152 211.020 1.00 64.35 403 THR C O 1
ATOM 13914 N N . ILE C 2 404 ? 182.614 215.041 211.460 1.00 50.07 404 ILE C N 1
ATOM 13915 C CA . ILE C 2 404 ? 183.908 215.468 211.974 1.00 49.25 404 ILE C CA 1
ATOM 13916 C C . ILE C 2 404 ? 185.049 214.754 211.256 1.00 42.78 404 ILE C C 1
ATOM 13917 O O . ILE C 2 404 ? 186.139 215.314 211.098 1.00 42.87 404 ILE C O 1
ATOM 13922 N N . SER C 2 405 ? 184.800 213.539 210.764 1.00 41.70 405 SER C N 1
ATOM 13923 C CA . SER C 2 405 ? 185.901 212.740 210.236 1.00 37.42 405 SER C CA 1
ATOM 13924 C C . SER C 2 405 ? 185.478 211.770 209.139 1.00 36.75 405 SER C C 1
ATOM 13925 O O . SER C 2 405 ? 185.259 212.178 207.995 1.00 42.03 405 SER C O 1
ATOM 13928 N N . MET C 2 406 ? 185.371 210.483 209.484 1.00 36.27 406 MET C N 1
ATOM 13929 C CA . MET C 2 406 ? 185.168 209.439 208.482 1.00 31.59 406 MET C CA 1
ATOM 13930 C C . MET C 2 406 ? 183.869 209.620 207.712 1.00 32.60 406 MET C C 1
ATOM 13931 O O . MET C 2 406 ? 183.760 209.161 206.570 1.00 36.08 406 MET C O 1
ATOM 13936 N N . ARG C 2 407 ? 182.869 210.259 208.321 1.00 36.77 407 ARG C N 1
ATOM 13937 C CA . ARG C 2 407 ? 181.593 210.445 207.640 1.00 35.34 407 ARG C CA 1
ATOM 13938 C C . ARG C 2 407 ? 181.741 211.359 206.430 1.00 40.39 407 ARG C C 1
ATOM 13939 O O . ARG C 2 407 ? 181.055 211.176 205.419 1.00 42.07 407 ARG C O 1
ATOM 13947 N N . GLY C 2 408 ? 182.635 212.342 206.510 1.00 39.35 408 GLY C N 1
ATOM 13948 C CA . GLY C 2 408 ? 182.841 213.270 205.417 1.00 34.27 408 GLY C CA 1
ATOM 13949 C C . GLY C 2 408 ? 183.879 212.840 204.400 1.00 37.11 408 GLY C C 1
ATOM 13950 O O . GLY C 2 408 ? 183.900 213.356 203.280 1.00 45.09 408 GLY C O 1
ATOM 13951 N N . ILE C 2 409 ? 184.744 211.898 204.769 1.00 34.16 409 ILE C N 1
ATOM 13952 C CA . ILE C 2 409 ? 185.797 211.456 203.858 1.00 34.47 409 ILE C CA 1
ATOM 13953 C C . ILE C 2 409 ? 185.269 210.402 202.893 1.00 41.29 409 ILE C C 1
ATOM 13954 O O . ILE C 2 409 ? 185.297 210.586 201.671 1.00 43.24 409 ILE C O 1
ATOM 13959 N N . ASP C 2 410 ? 184.782 209.281 203.425 1.00 40.87 410 ASP C N 1
ATOM 13960 C CA . ASP C 2 410 ? 184.206 208.225 202.593 1.00 39.18 410 ASP C CA 1
ATOM 13961 C C . ASP C 2 410 ? 183.102 207.547 203.399 1.00 38.11 410 ASP C C 1
ATOM 13962 O O . ASP C 2 410 ? 183.372 206.624 204.170 1.00 39.91 410 ASP C O 1
ATOM 13967 N N . ASN C 2 411 ? 181.865 208.003 203.202 1.00 41.52 411 ASN C N 1
ATOM 13968 C CA . ASN C 2 411 ? 180.740 207.463 203.957 1.00 37.54 411 ASN C CA 1
ATOM 13969 C C . ASN C 2 411 ? 180.462 206.009 203.594 1.00 40.86 411 ASN C C 1
ATOM 13970 O O . ASN C 2 411 ? 180.170 205.191 204.473 1.00 41.89 411 ASN C O 1
ATOM 13975 N N . SER C 2 412 ? 180.549 205.666 202.308 1.00 42.35 412 SER C N 1
ATOM 13976 C CA . SER C 2 412 ? 180.137 204.337 201.865 1.00 40.48 412 SER C CA 1
ATOM 13977 C C . SER C 2 412 ? 181.019 203.235 202.439 1.00 43.22 412 SER C C 1
ATOM 13978 O O . SER C 2 412 ? 180.517 202.158 202.776 1.00 46.12 412 SER C O 1
ATOM 13981 N N . SER C 2 413 ? 182.324 203.475 202.552 1.00 39.94 413 SER C N 1
ATOM 13982 C CA . SER C 2 413 ? 183.241 202.449 203.032 1.00 33.41 413 SER C CA 1
ATOM 13983 C C . SER C 2 413 ? 183.222 202.299 204.548 1.00 35.64 413 SER C C 1
ATOM 13984 O O . SER C 2 413 ? 183.221 201.174 205.056 1.00 40.39 413 SER C O 1
ATOM 13987 N N . TYR C 2 414 ? 183.201 203.411 205.284 1.00 34.47 414 TYR C N 1
ATOM 13988 C CA . TYR C 2 414 ? 183.361 203.359 206.732 1.00 29.67 414 TYR C CA 1
ATOM 13989 C C . TYR C 2 414 ? 182.082 203.002 207.476 1.00 30.21 414 TYR C C 1
ATOM 13990 O O . TYR C 2 414 ? 182.165 202.460 208.581 1.00 30.14 414 TYR C O 1
ATOM 13999 N N . TYR C 2 415 ? 180.910 203.283 206.914 1.00 31.36 415 TYR C N 1
ATOM 14000 C CA . TYR C 2 415 ? 179.666 203.167 207.658 1.00 29.01 415 TYR C CA 1
ATOM 14001 C C . TYR C 2 415 ? 178.675 202.271 206.930 1.00 31.88 415 TYR C C 1
ATOM 14002 O O . TYR C 2 415 ? 178.733 202.098 205.711 1.00 39.87 415 TYR C O 1
ATOM 14011 N N . ILE C 2 416 ? 177.762 201.702 207.709 1.00 32.51 416 ILE C N 1
ATOM 14012 C CA . ILE C 2 416 ? 176.676 200.878 207.193 1.00 40.05 416 ILE C CA 1
ATOM 14013 C C . ILE C 2 416 ? 175.590 201.793 206.644 1.00 47.89 416 ILE C C 1
ATOM 14014 O O . ILE C 2 416 ? 175.191 202.761 207.302 1.00 49.72 416 ILE C O 1
ATOM 14019 N N . ALA C 2 417 ? 175.114 201.491 205.440 1.00 58.75 417 ALA C N 1
ATOM 14020 C CA . ALA C 2 417 ? 174.098 202.320 204.807 1.00 66.85 417 ALA C CA 1
ATOM 14021 C C . ALA C 2 417 ? 172.779 202.235 205.565 1.00 75.08 417 ALA C C 1
ATOM 14022 O O . ALA C 2 417 ? 172.305 201.147 205.903 1.00 74.41 417 ALA C O 1
ATOM 14024 N N . ASN C 2 418 ? 172.202 203.406 205.849 1.00 82.30 418 ASN C N 1
ATOM 14025 C CA . ASN C 2 418 ? 170.903 203.554 206.503 1.00 87.19 418 ASN C CA 1
ATOM 14026 C C . ASN C 2 418 ? 170.924 203.087 207.955 1.00 85.68 418 ASN C C 1
ATOM 14027 O O . ASN C 2 418 ? 169.907 203.179 208.650 1.00 85.65 418 ASN C O 1
ATOM 14032 N N . GLY C 2 419 ? 172.071 202.598 208.425 1.00 81.02 419 GLY C N 1
ATOM 14033 C CA . GLY C 2 419 ? 172.158 202.112 209.788 1.00 80.56 419 GLY C CA 1
ATOM 14034 C C . GLY C 2 419 ? 171.297 200.879 210.004 1.00 90.39 419 GLY C C 1
ATOM 14035 O O . GLY C 2 419 ? 171.115 200.044 209.113 1.00 92.50 419 GLY C O 1
ATOM 14036 N N . ILE C 2 420 ? 170.757 200.766 211.215 1.00 94.04 420 ILE C N 1
ATOM 14037 C CA . ILE C 2 420 ? 169.834 199.696 211.572 1.00 99.36 420 ILE C CA 1
ATOM 14038 C C . ILE C 2 420 ? 168.532 200.322 212.046 1.00 103.52 420 ILE C C 1
ATOM 14039 O O . ILE C 2 420 ? 168.522 201.451 212.550 1.00 105.73 420 ILE C O 1
ATOM 14044 N N . ALA C 2 421 ? 167.433 199.592 211.872 1.00 108.43 421 ALA C N 1
ATOM 14045 C CA . ALA C 2 421 ? 166.120 200.080 212.272 1.00 113.93 421 ALA C CA 1
ATOM 14046 C C . ALA C 2 421 ? 166.066 200.320 213.773 1.00 112.88 421 ALA C C 1
ATOM 14047 O O . ALA C 2 421 ? 166.605 199.534 214.558 1.00 109.54 421 ALA C O 1
ATOM 14049 N N . GLY C 2 422 ? 165.413 201.409 214.169 1.00 115.47 422 GLY C N 1
ATOM 14050 C CA . GLY C 2 422 ? 165.302 201.755 215.572 1.00 114.70 422 GLY C CA 1
ATOM 14051 C C . GLY C 2 422 ? 166.625 202.118 216.213 1.00 111.94 422 GLY C C 1
ATOM 14052 O O . GLY C 2 422 ? 166.960 201.613 217.289 1.00 106.83 422 GLY C O 1
ATOM 14053 N N . CYS C 2 423 ? 167.392 202.988 215.559 1.00 108.95 423 CYS C N 1
ATOM 14054 C CA . CYS C 2 423 ? 168.681 203.408 216.085 1.00 104.18 423 CYS C CA 1
ATOM 14055 C C . CYS C 2 423 ? 169.032 204.766 215.497 1.00 101.19 423 CYS C C 1
ATOM 14056 O O . CYS C 2 423 ? 168.666 205.067 214.359 1.00 105.64 423 CYS C O 1
ATOM 14059 N N . LYS C 2 424 ? 169.737 205.579 216.278 1.00 94.69 424 LYS C N 1
ATOM 14060 C CA . LYS C 2 424 ? 170.155 206.912 215.864 1.00 92.73 424 LYS C CA 1
ATOM 14061 C C . LYS C 2 424 ? 171.662 207.083 216.018 1.00 88.69 424 LYS C C 1
ATOM 14062 O O . LYS C 2 424 ? 172.151 208.140 216.420 1.00 88.59 424 LYS C O 1
ATOM 14068 N N . ALA C 2 425 ? 172.417 206.037 215.697 1.00 82.21 425 ALA C N 1
ATOM 14069 C CA . ALA C 2 425 ? 173.869 206.067 215.771 1.00 66.95 425 ALA C CA 1
ATOM 14070 C C . ALA C 2 425 ? 174.450 205.609 214.443 1.00 55.67 425 ALA C C 1
ATOM 14071 O O . ALA C 2 425 ? 173.815 204.876 213.681 1.00 59.06 425 ALA C O 1
ATOM 14073 N N . SER C 2 426 ? 175.672 206.055 214.169 1.00 47.14 426 SER C N 1
ATOM 14074 C CA . SER C 2 426 ? 176.383 205.668 212.955 1.00 40.81 426 SER C CA 1
ATOM 14075 C C . SER C 2 426 ? 177.076 204.334 213.202 1.00 36.30 426 SER C C 1
ATOM 14076 O O . SER C 2 426 ? 178.086 204.272 213.909 1.00 37.73 426 SER C O 1
ATOM 14079 N N . ILE C 2 427 ? 176.536 203.273 212.618 1.00 34.12 427 ILE C N 1
ATOM 14080 C CA . ILE C 2 427 ? 177.090 201.933 212.761 1.00 29.28 427 ILE C CA 1
ATOM 14081 C C . ILE C 2 427 ? 178.246 201.776 211.784 1.00 27.93 427 ILE C C 1
ATOM 14082 O O . ILE C 2 427 ? 178.086 201.991 210.577 1.00 29.15 427 ILE C O 1
ATOM 14087 N N . LEU C 2 428 ? 179.411 201.408 212.305 1.00 24.22 428 LEU C N 1
ATOM 14088 C CA . LEU C 2 428 ? 180.581 201.202 211.466 1.00 23.14 428 LEU C CA 1
ATOM 14089 C C . LEU C 2 428 ? 180.431 199.943 210.619 1.00 26.94 428 LEU C C 1
ATOM 14090 O O . LEU C 2 428 ? 179.791 198.968 211.018 1.00 31.36 428 LEU C O 1
ATOM 14095 N N . ASN C 2 429 ? 181.026 199.980 209.427 1.00 26.13 429 ASN C N 1
ATOM 14096 C CA . ASN C 2 429 ? 181.112 198.810 208.556 1.00 27.56 429 ASN C CA 1
ATOM 14097 C C . ASN C 2 429 ? 182.365 198.033 208.950 1.00 27.32 429 ASN C C 1
ATOM 14098 O O . ASN C 2 429 ? 183.420 198.120 208.320 1.00 28.95 429 ASN C O 1
ATOM 14103 N N . CYS C 2 430 ? 182.227 197.243 210.019 1.00 28.89 430 CYS C N 1
ATOM 14104 C CA . CYS C 2 430 ? 183.385 196.644 210.678 1.00 28.02 430 CYS C CA 1
ATOM 14105 C C . CYS C 2 430 ? 184.130 195.669 209.775 1.00 29.51 430 CYS C C 1
ATOM 14106 O O . CYS C 2 430 ? 185.364 195.607 209.820 1.00 28.43 430 CYS C O 1
ATOM 14109 N N . ASN C 2 431 ? 183.413 194.898 208.965 1.00 32.22 431 ASN C N 1
ATOM 14110 C CA . ASN C 2 431 ? 184.021 193.850 208.159 1.00 27.19 431 ASN C CA 1
ATOM 14111 C C . ASN C 2 431 ? 184.405 194.312 206.760 1.00 27.85 431 ASN C C 1
ATOM 14112 O O . ASN C 2 431 ? 184.820 193.485 205.944 1.00 33.82 431 ASN C O 1
ATOM 14117 N N . HIS C 2 432 ? 184.262 195.595 206.458 1.00 25.05 432 HIS C N 1
ATOM 14118 C CA . HIS C 2 432 ? 184.840 196.134 205.238 1.00 25.93 432 HIS C CA 1
ATOM 14119 C C . HIS C 2 432 ? 186.361 196.197 205.382 1.00 26.05 432 HIS C C 1
ATOM 14120 O O . HIS C 2 432 ? 186.865 196.561 206.447 1.00 27.58 432 HIS C O 1
ATOM 14127 N N . PRO C 2 433 ? 187.115 195.837 204.339 1.00 25.72 433 PRO C N 1
ATOM 14128 C CA . PRO C 2 433 ? 188.577 195.725 204.493 1.00 26.24 433 PRO C CA 1
ATOM 14129 C C . PRO C 2 433 ? 189.272 196.998 204.959 1.00 24.42 433 PRO C C 1
ATOM 14130 O O . PRO C 2 433 ? 190.232 196.909 205.736 1.00 28.84 433 PRO C O 1
ATOM 14134 N N . VAL C 2 434 ? 188.825 198.175 204.519 1.00 24.75 434 VAL C N 1
ATOM 14135 C CA . VAL C 2 434 ? 189.453 199.418 204.963 1.00 23.22 434 VAL C CA 1
ATOM 14136 C C . VAL C 2 434 ? 189.237 199.627 206.459 1.00 23.49 434 VAL C C 1
ATOM 14137 O O . VAL C 2 434 ? 190.168 199.980 207.196 1.00 27.87 434 VAL C O 1
ATOM 14141 N N . THR C 2 435 ? 188.009 199.406 206.933 1.00 23.15 435 THR C N 1
ATOM 14142 C CA . THR C 2 435 ? 187.729 199.514 208.361 1.00 20.96 435 THR C CA 1
ATOM 14143 C C . THR C 2 435 ? 188.470 198.444 209.153 1.00 23.28 435 THR C C 1
ATOM 14144 O O . THR C 2 435 ? 188.936 198.703 210.268 1.00 27.91 435 THR C O 1
ATOM 14148 N N . GLN C 2 436 ? 188.570 197.232 208.600 1.00 22.16 436 GLN C N 1
ATOM 14149 C CA . GLN C 2 436 ? 189.378 196.189 209.224 1.00 20.75 436 GLN C CA 1
ATOM 14150 C C . GLN C 2 436 ? 190.808 196.662 209.429 1.00 20.79 436 GLN C C 1
ATOM 14151 O O . GLN C 2 436 ? 191.386 196.492 210.509 1.00 22.94 436 GLN C O 1
ATOM 14157 N N . LYS C 2 437 ? 191.396 197.256 208.387 1.00 21.51 437 LYS C N 1
ATOM 14158 C CA . LYS C 2 437 ? 192.762 197.748 208.485 1.00 21.86 437 LYS C CA 1
ATOM 14159 C C . LYS C 2 437 ? 192.879 198.838 209.539 1.00 22.90 437 LYS C C 1
ATOM 14160 O O . LYS C 2 437 ? 193.835 198.852 210.319 1.00 25.76 437 LYS C O 1
ATOM 14166 N N . LEU C 2 438 ? 191.911 199.755 209.582 1.00 20.77 438 LEU C N 1
ATOM 14167 C CA . LEU C 2 438 ? 191.958 200.825 210.576 1.00 20.40 438 LEU C CA 1
ATOM 14168 C C . LEU C 2 438 ? 191.888 200.272 211.999 1.00 19.87 438 LEU C C 1
ATOM 14169 O O . LEU C 2 438 ? 192.658 200.687 212.874 1.00 22.52 438 LEU C O 1
ATOM 14174 N N . ILE C 2 439 ? 190.983 199.321 212.245 1.00 20.35 439 ILE C N 1
ATOM 14175 C CA . ILE C 2 439 ? 190.825 198.765 213.588 1.00 17.84 439 ILE C CA 1
ATOM 14176 C C . ILE C 2 439 ? 192.069 197.985 214.002 1.00 20.74 439 ILE C C 1
ATOM 14177 O O . ILE C 2 439 ? 192.551 198.110 215.137 1.00 20.27 439 ILE C O 1
ATOM 14182 N N . LEU C 2 440 ? 192.604 197.162 213.097 1.00 19.84 440 LEU C N 1
ATOM 14183 C CA . LEU C 2 440 ? 193.804 196.397 213.416 1.00 18.82 440 LEU C CA 1
ATOM 14184 C C . LEU C 2 440 ? 194.999 197.313 213.643 1.00 18.88 440 LEU C C 1
ATOM 14185 O O . LEU C 2 440 ? 195.818 197.062 214.535 1.00 20.99 440 LEU C O 1
ATOM 14190 N N . ASP C 2 441 ? 195.107 198.387 212.856 1.00 21.78 441 ASP C N 1
ATOM 14191 C CA . ASP C 2 441 ? 196.164 199.366 213.072 1.00 18.13 441 ASP C CA 1
ATOM 14192 C C . ASP C 2 441 ? 196.040 200.011 214.444 1.00 19.52 441 ASP C C 1
ATOM 14193 O O . ASP C 2 441 ? 197.041 200.200 215.137 1.00 24.72 441 ASP C O 1
ATOM 14198 N N . SER C 2 442 ? 194.816 200.356 214.850 1.00 18.04 442 SER C N 1
ATOM 14199 C CA . SER C 2 442 ? 194.613 200.954 216.166 1.00 17.78 442 SER C CA 1
ATOM 14200 C C . SER C 2 442 ? 195.014 199.999 217.287 1.00 16.40 442 SER C C 1
ATOM 14201 O O . SER C 2 442 ? 195.686 200.400 218.247 1.00 17.28 442 SER C O 1
ATOM 14204 N N . LEU C 2 443 ? 194.610 198.731 217.185 1.00 18.00 443 LEU C N 1
ATOM 14205 C CA . LEU C 2 443 ? 194.960 197.765 218.225 1.00 16.52 443 LEU C CA 1
ATOM 14206 C C . LEU C 2 443 ? 196.469 197.557 218.305 1.00 19.31 443 LEU C C 1
ATOM 14207 O O . LEU C 2 443 ? 197.049 197.545 219.403 1.00 19.20 443 LEU C O 1
ATOM 14212 N N . ARG C 2 444 ? 197.123 197.399 217.150 1.00 18.35 444 ARG C N 1
ATOM 14213 C CA . ARG C 2 444 ? 198.570 197.222 217.146 1.00 15.43 444 ARG C CA 1
ATOM 14214 C C . ARG C 2 444 ? 199.273 198.458 217.684 1.00 17.71 444 ARG C C 1
ATOM 14215 O O . ARG C 2 444 ? 200.272 198.345 218.400 1.00 19.28 444 ARG C O 1
ATOM 14223 N N . HIS C 2 445 ? 198.763 199.647 217.356 1.00 18.80 445 HIS C N 1
ATOM 14224 C CA . HIS C 2 445 ? 199.349 200.876 217.873 1.00 15.62 445 HIS C CA 1
ATOM 14225 C C . HIS C 2 445 ? 199.261 200.933 219.389 1.00 17.97 445 HIS C C 1
ATOM 14226 O O . HIS C 2 445 ? 200.245 201.244 220.064 1.00 19.39 445 HIS C O 1
ATOM 14233 N N . TRP C 2 446 ? 198.089 200.631 219.947 1.00 20.82 446 TRP C N 1
ATOM 14234 C CA . TRP C 2 446 ? 197.959 200.687 221.400 1.00 16.96 446 TRP C CA 1
ATOM 14235 C C . TRP C 2 446 ? 198.874 199.674 222.077 1.00 19.64 446 TRP C C 1
ATOM 14236 O O . TRP C 2 446 ? 199.564 200.012 223.045 1.00 25.93 446 TRP C O 1
ATOM 14247 N N . VAL C 2 447 ? 198.942 198.449 221.551 1.00 20.16 447 VAL C N 1
ATOM 14248 C CA . VAL C 2 447 ? 199.791 197.433 222.169 1.00 19.13 447 VAL C CA 1
ATOM 14249 C C . VAL C 2 447 ? 201.266 197.821 222.076 1.00 19.85 447 VAL C C 1
ATOM 14250 O O . VAL C 2 447 ? 202.002 197.754 223.066 1.00 25.55 447 VAL C O 1
ATOM 14254 N N . LEU C 2 448 ? 201.721 198.238 220.892 1.00 21.64 448 LEU C N 1
ATOM 14255 C CA . LEU C 2 448 ? 203.146 198.469 220.682 1.00 22.39 448 LEU C CA 1
ATOM 14256 C C . LEU C 2 448 ? 203.631 199.780 221.286 1.00 24.02 448 LEU C C 1
ATOM 14257 O O . LEU C 2 448 ? 204.774 199.853 221.748 1.00 30.17 448 LEU C O 1
ATOM 14262 N N . ASP C 2 449 ? 202.796 200.815 221.299 1.00 26.26 449 ASP C N 1
ATOM 14263 C CA . ASP C 2 449 ? 203.208 202.145 221.716 1.00 22.57 449 ASP C CA 1
ATOM 14264 C C . ASP C 2 449 ? 202.821 202.477 223.148 1.00 24.61 449 ASP C C 1
ATOM 14265 O O . ASP C 2 449 ? 203.507 203.281 223.785 1.00 27.18 449 ASP C O 1
ATOM 14270 N N . PHE C 2 450 ? 201.752 201.884 223.684 1.00 21.22 450 PHE C N 1
ATOM 14271 C CA . PHE C 2 450 ? 201.340 202.152 225.053 1.00 18.42 450 PHE C CA 1
ATOM 14272 C C . PHE C 2 450 ? 201.530 200.956 225.975 1.00 21.13 450 PHE C C 1
ATOM 14273 O O . PHE C 2 450 ? 201.261 201.072 227.174 1.00 24.00 450 PHE C O 1
ATOM 14281 N N . HIS C 2 451 ? 201.981 199.816 225.448 1.00 23.81 451 HIS C N 1
ATOM 14282 C CA . HIS C 2 451 ? 202.272 198.618 226.240 1.00 22.14 451 HIS C CA 1
ATOM 14283 C C . HIS C 2 451 ? 201.036 198.134 227.001 1.00 22.95 451 HIS C C 1
ATOM 14284 O O . HIS C 2 451 ? 201.089 197.827 228.193 1.00 30.16 451 HIS C O 1
ATOM 14291 N N . VAL C 2 452 ? 199.919 198.056 226.293 1.00 21.42 452 VAL C N 1
ATOM 14292 C CA . VAL C 2 452 ? 198.647 197.616 226.856 1.00 20.28 452 VAL C CA 1
ATOM 14293 C C . VAL C 2 452 ? 198.595 196.093 226.827 1.00 21.30 452 VAL C C 1
ATOM 14294 O O . VAL C 2 452 ? 199.077 195.460 225.881 1.00 25.47 452 VAL C O 1
ATOM 14298 N N . ASP C 2 453 ? 198.019 195.498 227.875 1.00 20.34 453 ASP C N 1
ATOM 14299 C CA . ASP C 2 453 ? 198.051 194.051 228.053 1.00 17.66 453 ASP C CA 1
ATOM 14300 C C . ASP C 2 453 ? 196.828 193.330 227.503 1.00 20.11 453 ASP C C 1
ATOM 14301 O O . ASP C 2 453 ? 196.903 192.119 227.270 1.00 26.27 453 ASP C O 1
ATOM 14306 N N . GLY C 2 454 ? 195.711 194.019 227.292 1.00 18.56 454 GLY C N 1
ATOM 14307 C CA . GLY C 2 454 ? 194.530 193.330 226.802 1.00 15.45 454 GLY C CA 1
ATOM 14308 C C . GLY C 2 454 ? 193.416 194.291 226.459 1.00 18.81 454 GLY C C 1
ATOM 14309 O O . GLY C 2 454 ? 193.486 195.490 226.739 1.00 21.55 454 GLY C O 1
ATOM 14310 N N . PHE C 2 455 ? 192.370 193.733 225.850 1.00 17.86 455 PHE C N 1
ATOM 14311 C CA . PHE C 2 455 ? 191.236 194.506 225.359 1.00 18.40 455 PHE C CA 1
ATOM 14312 C C . PHE C 2 455 ? 189.934 193.802 225.703 1.00 18.96 455 PHE C C 1
ATOM 14313 O O . PHE C 2 455 ? 189.848 192.574 225.619 1.00 24.04 455 PHE C O 1
ATOM 14321 N N . CYS C 2 456 ? 188.925 194.583 226.076 1.00 21.82 456 CYS C N 1
ATOM 14322 C CA . CYS C 2 456 ? 187.562 194.099 226.244 1.00 19.38 456 CYS C CA 1
ATOM 14323 C C . CYS C 2 456 ? 186.680 194.796 225.215 1.00 22.34 456 CYS C C 1
ATOM 14324 O O . CYS C 2 456 ? 186.483 196.012 225.285 1.00 25.86 456 CYS C O 1
ATOM 14327 N N . PHE C 2 457 ? 186.151 194.028 224.268 1.00 22.71 457 PHE C N 1
ATOM 14328 C CA . PHE C 2 457 ? 185.424 194.587 223.136 1.00 16.57 457 PHE C CA 1
ATOM 14329 C C . PHE C 2 457 ? 183.959 194.778 223.506 1.00 19.84 457 PHE C C 1
ATOM 14330 O O . PHE C 2 457 ? 183.212 193.803 223.639 1.00 22.92 457 PHE C O 1
ATOM 14338 N N . ILE C 2 458 ? 183.556 196.038 223.670 1.00 25.08 458 ILE C N 1
ATOM 14339 C CA . ILE C 2 458 ? 182.166 196.371 223.946 1.00 22.49 458 ILE C CA 1
ATOM 14340 C C . ILE C 2 458 ? 181.318 196.057 222.722 1.00 27.09 458 ILE C C 1
ATOM 14341 O O . ILE C 2 458 ? 181.746 196.269 221.579 1.00 34.51 458 ILE C O 1
ATOM 14346 N N . ASN C 2 459 ? 180.109 195.539 222.954 1.00 26.39 459 ASN C N 1
ATOM 14347 C CA . ASN C 2 459 ? 179.162 195.240 221.879 1.00 31.88 459 ASN C CA 1
ATOM 14348 C C . ASN C 2 459 ? 179.745 194.215 220.908 1.00 31.55 459 ASN C C 1
ATOM 14349 O O . ASN C 2 459 ? 179.586 194.320 219.691 1.00 34.45 459 ASN C O 1
ATOM 14354 N N . ALA C 2 460 ? 180.427 193.215 221.463 1.00 32.86 460 ALA C N 1
ATOM 14355 C CA . ALA C 2 460 ? 181.101 192.212 220.644 1.00 32.38 460 ALA C CA 1
ATOM 14356 C C . ALA C 2 460 ? 180.193 191.494 219.647 1.00 35.47 460 ALA C C 1
ATOM 14357 O O . ALA C 2 460 ? 180.656 191.237 218.522 1.00 37.13 460 ALA C O 1
ATOM 14359 N N . PRO C 2 461 ? 178.948 191.121 219.969 1.00 39.00 461 PRO C N 1
ATOM 14360 C CA . PRO C 2 461 ? 178.113 190.450 218.957 1.00 41.29 461 PRO C CA 1
ATOM 14361 C C . PRO C 2 461 ? 177.889 191.262 217.691 1.00 39.30 461 PRO C C 1
ATOM 14362 O O . PRO C 2 461 ? 177.664 190.666 216.632 1.00 47.02 461 PRO C O 1
ATOM 14366 N N . PHE C 2 462 ? 177.938 192.593 217.758 1.00 35.49 462 PHE C N 1
ATOM 14367 C CA . PHE C 2 462 ? 177.796 193.412 216.559 1.00 36.64 462 PHE C CA 1
ATOM 14368 C C . PHE C 2 462 ? 178.921 193.201 215.555 1.00 43.02 462 PHE C C 1
ATOM 14369 O O . PHE C 2 462 ? 178.752 193.552 214.383 1.00 52.25 462 PHE C O 1
ATOM 14377 N N . LEU C 2 463 ? 180.054 192.644 215.975 1.00 39.26 463 LEU C N 1
ATOM 14378 C CA . LEU C 2 463 ? 181.204 192.475 215.098 1.00 36.20 463 LEU C CA 1
ATOM 14379 C C . LEU C 2 463 ? 181.038 191.333 214.105 1.00 38.58 463 LEU C C 1
ATOM 14380 O O . LEU C 2 463 ? 181.908 191.155 213.247 1.00 41.38 463 LEU C O 1
ATOM 14385 N N . VAL C 2 464 ? 179.960 190.556 214.195 1.00 41.44 464 VAL C N 1
ATOM 14386 C CA . VAL C 2 464 ? 179.712 189.470 213.255 1.00 45.00 464 VAL C CA 1
ATOM 14387 C C . VAL C 2 464 ? 178.666 189.846 212.208 1.00 47.93 464 VAL C C 1
ATOM 14388 O O . VAL C 2 464 ? 178.290 189.004 211.388 1.00 50.67 464 VAL C O 1
ATOM 14392 N N . ARG C 2 465 ? 178.198 191.091 212.207 1.00 48.32 465 ARG C N 1
ATOM 14393 C CA . ARG C 2 465 ? 177.244 191.569 211.215 1.00 51.47 465 ARG C CA 1
ATOM 14394 C C . ARG C 2 465 ? 177.971 192.002 209.950 1.00 52.24 465 ARG C C 1
ATOM 14395 O O . ARG C 2 465 ? 179.063 192.573 210.012 1.00 53.17 465 ARG C O 1
ATOM 14403 N N . GLY C 2 466 ? 177.356 191.732 208.803 1.00 54.23 466 GLY C N 1
ATOM 14404 C CA . GLY C 2 466 ? 177.932 192.076 207.526 1.00 54.73 466 GLY C CA 1
ATOM 14405 C C . GLY C 2 466 ? 177.533 193.460 207.059 1.00 60.05 466 GLY C C 1
ATOM 14406 O O . GLY C 2 466 ? 176.883 194.222 207.780 1.00 60.50 466 GLY C O 1
ATOM 14407 N N . PRO C 2 467 ? 177.933 193.815 205.834 1.00 61.13 467 PRO C N 1
ATOM 14408 C CA . PRO C 2 467 ? 177.589 195.148 205.311 1.00 53.33 467 PRO C CA 1
ATOM 14409 C C . PRO C 2 467 ? 176.096 195.423 205.272 1.00 62.12 467 PRO C C 1
ATOM 14410 O O . PRO C 2 467 ? 175.672 196.554 205.536 1.00 62.07 467 PRO C O 1
ATOM 14414 N N . GLY C 2 468 ? 175.283 194.418 204.948 1.00 64.54 468 GLY C N 1
ATOM 14415 C CA . GLY C 2 468 ? 173.845 194.603 204.916 1.00 65.00 468 GLY C CA 1
ATOM 14416 C C . GLY C 2 468 ? 173.141 194.427 206.242 1.00 68.83 468 GLY C C 1
ATOM 14417 O O . GLY C 2 468 ? 171.928 194.645 206.316 1.00 70.37 468 GLY C O 1
ATOM 14418 N N . GLY C 2 469 ? 173.867 194.043 207.289 1.00 66.40 469 GLY C N 1
ATOM 14419 C CA . GLY C 2 469 ? 173.270 193.751 208.574 1.00 64.65 469 GLY C CA 1
ATOM 14420 C C . GLY C 2 469 ? 173.011 192.285 208.830 1.00 67.56 469 GLY C C 1
ATOM 14421 O O . GLY C 2 469 ? 172.586 191.933 209.937 1.00 68.47 469 GLY C O 1
ATOM 14422 N N . GLU C 2 470 ? 173.252 191.424 207.847 1.00 67.95 470 GLU C N 1
ATOM 14423 C CA . GLU C 2 470 ? 173.065 189.993 207.998 1.00 64.23 470 GLU C CA 1
ATOM 14424 C C . GLU C 2 470 ? 174.132 189.408 208.919 1.00 67.12 470 GLU C C 1
ATOM 14425 O O . GLU C 2 470 ? 175.177 190.012 209.167 1.00 65.97 470 GLU C O 1
ATOM 14431 N N . TYR C 2 471 ? 173.854 188.213 209.427 1.00 67.28 471 TYR C N 1
ATOM 14432 C CA . TYR C 2 471 ? 174.759 187.521 210.335 1.00 59.67 471 TYR C CA 1
ATOM 14433 C C . TYR C 2 471 ? 175.742 186.686 209.522 1.00 58.23 471 TYR C C 1
ATOM 14434 O O . TYR C 2 471 ? 175.329 185.848 208.714 1.00 62.53 471 TYR C O 1
ATOM 14443 N N . LEU C 2 472 ? 177.036 186.909 209.737 1.00 54.14 472 LEU C N 1
ATOM 14444 C CA . LEU C 2 472 ? 178.069 186.222 208.974 1.00 47.52 472 LEU C CA 1
ATOM 14445 C C . LEU C 2 472 ? 178.493 184.935 209.668 1.00 46.63 472 LEU C C 1
ATOM 14446 O O . LEU C 2 472 ? 178.791 184.927 210.865 1.00 46.20 472 LEU C O 1
ATOM 14451 N N . SER C 2 473 ? 178.522 183.845 208.900 1.00 47.03 473 SER C N 1
ATOM 14452 C CA . SER C 2 473 ? 178.983 182.571 209.434 1.00 47.96 473 SER C CA 1
ATOM 14453 C C . SER C 2 473 ? 180.498 182.524 209.575 1.00 49.26 473 SER C C 1
ATOM 14454 O O . SER C 2 473 ? 181.015 181.747 210.385 1.00 52.04 473 SER C O 1
ATOM 14457 N N . ARG C 2 474 ? 181.221 183.331 208.802 1.00 44.27 474 ARG C N 1
ATOM 14458 C CA . ARG C 2 474 ? 182.679 183.423 208.881 1.00 39.75 474 ARG C CA 1
ATOM 14459 C C . ARG C 2 474 ? 183.096 184.889 208.900 1.00 39.75 474 ARG C C 1
ATOM 14460 O O . ARG C 2 474 ? 183.556 185.429 207.888 1.00 41.04 474 ARG C O 1
ATOM 14468 N N . PRO C 2 475 ? 182.947 185.563 210.037 1.00 37.03 475 PRO C N 1
ATOM 14469 C CA . PRO C 2 475 ? 183.308 186.988 210.114 1.00 30.31 475 PRO C CA 1
ATOM 14470 C C . PRO C 2 475 ? 184.809 187.181 209.999 1.00 28.67 475 PRO C C 1
ATOM 14471 O O . PRO C 2 475 ? 185.585 186.576 210.753 1.00 32.55 475 PRO C O 1
ATOM 14475 N N . PRO C 2 476 ? 185.260 188.025 209.069 1.00 30.90 476 PRO C N 1
ATOM 14476 C CA . PRO C 2 476 ? 186.705 188.154 208.823 1.00 28.48 476 PRO C CA 1
ATOM 14477 C C . PRO C 2 476 ? 187.465 188.971 209.860 1.00 26.85 476 PRO C C 1
ATOM 14478 O O . PRO C 2 476 ? 188.631 188.671 210.128 1.00 26.86 476 PRO C O 1
ATOM 14482 N N . LEU C 2 477 ? 186.847 190.004 210.438 1.00 27.20 477 LEU C N 1
ATOM 14483 C CA . LEU C 2 477 ? 187.570 190.850 211.386 1.00 23.85 477 LEU C CA 1
ATOM 14484 C C . LEU C 2 477 ? 187.929 190.090 212.660 1.00 24.50 477 LEU C C 1
ATOM 14485 O O . LEU C 2 477 ? 189.037 190.242 213.187 1.00 28.87 477 LEU C O 1
ATOM 14490 N N . LEU C 2 478 ? 187.004 189.276 213.173 1.00 24.53 478 LEU C N 1
ATOM 14491 C CA . LEU C 2 478 ? 187.292 188.484 214.365 1.00 21.97 478 LEU C CA 1
ATOM 14492 C C . LEU C 2 478 ? 188.423 187.499 214.107 1.00 21.55 478 LEU C C 1
ATOM 14493 O O . LEU C 2 478 ? 189.333 187.352 214.932 1.00 23.94 478 LEU C O 1
ATOM 14498 N N . GLU C 2 479 ? 188.384 186.825 212.958 1.00 21.11 479 GLU C N 1
ATOM 14499 C CA . GLU C 2 479 ? 189.443 185.891 212.596 1.00 20.79 479 GLU C CA 1
ATOM 14500 C C . GLU C 2 479 ? 190.781 186.605 212.440 1.00 21.28 479 GLU C C 1
ATOM 14501 O O . GLU C 2 479 ? 191.827 186.069 212.821 1.00 21.98 479 GLU C O 1
ATOM 14507 N N . ALA C 2 480 ? 190.767 187.813 211.874 1.00 23.87 480 ALA C N 1
ATOM 14508 C CA . ALA C 2 480 ? 191.999 188.582 211.723 1.00 19.69 480 ALA C CA 1
ATOM 14509 C C . ALA C 2 480 ? 192.566 188.997 213.075 1.00 19.55 480 ALA C C 1
ATOM 14510 O O . ALA C 2 480 ? 193.786 188.995 213.267 1.00 24.29 480 ALA C O 1
ATOM 14512 N N . ILE C 2 481 ? 191.700 189.372 214.018 1.00 20.42 481 ILE C N 1
ATOM 14513 C CA . ILE C 2 481 ? 192.174 189.714 215.357 1.00 18.96 481 ILE C CA 1
ATOM 14514 C C . ILE C 2 481 ? 192.761 188.488 216.049 1.00 21.17 481 ILE C C 1
ATOM 14515 O O . ILE C 2 481 ? 193.795 188.575 216.720 1.00 23.35 481 ILE C O 1
ATOM 14520 N N . THR C 2 482 ? 192.117 187.328 215.893 1.00 20.75 482 THR C N 1
ATOM 14521 C CA . THR C 2 482 ? 192.561 186.131 216.603 1.00 17.49 482 THR C CA 1
ATOM 14522 C C . THR C 2 482 ? 193.923 185.640 216.122 1.00 20.15 482 THR C C 1
ATOM 14523 O O . THR C 2 482 ? 194.694 185.091 216.917 1.00 24.66 482 THR C O 1
ATOM 14527 N N . PHE C 2 483 ? 194.244 185.818 214.842 1.00 17.21 483 PHE C N 1
ATOM 14528 C CA . PHE C 2 483 ? 195.472 185.267 214.281 1.00 16.17 483 PHE C CA 1
ATOM 14529 C C . PHE C 2 483 ? 196.477 186.343 213.883 1.00 19.47 483 PHE C C 1
ATOM 14530 O O . PHE C 2 483 ? 197.378 186.073 213.087 1.00 27.19 483 PHE C O 1
ATOM 14538 N N . ASP C 2 484 ? 196.351 187.545 214.419 1.00 22.34 484 ASP C N 1
ATOM 14539 C CA . ASP C 2 484 ? 197.356 188.575 214.180 1.00 20.92 484 ASP C CA 1
ATOM 14540 C C . ASP C 2 484 ? 198.641 188.205 214.909 1.00 24.93 484 ASP C C 1
ATOM 14541 O O . ASP C 2 484 ? 198.619 188.045 216.135 1.00 34.73 484 ASP C O 1
ATOM 14546 N N . PRO C 2 485 ? 199.769 188.048 214.209 1.00 24.95 485 PRO C N 1
ATOM 14547 C CA . PRO C 2 485 ? 200.990 187.579 214.887 1.00 23.76 485 PRO C CA 1
ATOM 14548 C C . PRO C 2 485 ? 201.517 188.532 215.947 1.00 25.66 485 PRO C C 1
ATOM 14549 O O . PRO C 2 485 ? 202.123 188.074 216.921 1.00 28.91 485 PRO C O 1
ATOM 14553 N N . VAL C 2 486 ? 201.313 189.840 215.791 1.00 25.36 486 VAL C N 1
ATOM 14554 C CA . VAL C 2 486 ? 201.808 190.790 216.782 1.00 24.30 486 VAL C CA 1
ATOM 14555 C C . VAL C 2 486 ? 201.012 190.680 218.079 1.00 27.03 486 VAL C C 1
ATOM 14556 O O . VAL C 2 486 ? 201.577 190.750 219.178 1.00 29.01 486 VAL C O 1
ATOM 14560 N N . LEU C 2 487 ? 199.700 190.485 217.976 1.00 26.79 487 LEU C N 1
ATOM 14561 C CA . LEU C 2 487 ? 198.802 190.510 219.122 1.00 21.84 487 LEU C CA 1
ATOM 14562 C C . LEU C 2 487 ? 198.599 189.142 219.761 1.00 25.11 487 LEU C C 1
ATOM 14563 O O . LEU C 2 487 ? 197.718 189.000 220.614 1.00 31.66 487 LEU C O 1
ATOM 14568 N N . SER C 2 488 ? 199.392 188.139 219.382 1.00 26.79 488 SER C N 1
ATOM 14569 C CA . SER C 2 488 ? 199.119 186.764 219.785 1.00 23.37 488 SER C CA 1
ATOM 14570 C C . SER C 2 488 ? 199.311 186.513 221.276 1.00 26.11 488 SER C C 1
ATOM 14571 O O . SER C 2 488 ? 198.903 185.452 221.759 1.00 30.45 488 SER C O 1
ATOM 14574 N N . MET C 2 489 ? 199.912 187.443 222.016 1.00 28.21 489 MET C N 1
ATOM 14575 C CA . MET C 2 489 ? 200.118 187.270 223.447 1.00 27.27 489 MET C CA 1
ATOM 14576 C C . MET C 2 489 ? 199.259 188.190 224.302 1.00 24.36 489 MET C C 1
ATOM 14577 O O . MET C 2 489 ? 199.384 188.161 225.529 1.00 29.79 489 MET C O 1
ATOM 14582 N N . THR C 2 490 ? 198.396 189.000 223.702 1.00 25.05 490 THR C N 1
ATOM 14583 C CA . THR C 2 490 ? 197.535 189.900 224.453 1.00 26.22 490 THR C CA 1
ATOM 14584 C C . THR C 2 490 ? 196.174 189.256 224.683 1.00 20.95 490 THR C C 1
ATOM 14585 O O . THR C 2 490 ? 195.699 188.457 223.876 1.00 22.35 490 THR C O 1
ATOM 14589 N N . LYS C 2 491 ? 195.557 189.603 225.806 1.00 17.92 491 LYS C N 1
ATOM 14590 C CA . LYS C 2 491 ? 194.263 189.041 226.163 1.00 14.95 491 LYS C CA 1
ATOM 14591 C C . LYS C 2 491 ? 193.143 189.750 225.414 1.00 18.43 491 LYS C C 1
ATOM 14592 O O . LYS C 2 491 ? 193.175 190.968 225.225 1.00 20.10 491 LYS C O 1
ATOM 14598 N N . ILE C 2 492 ? 192.156 188.976 224.972 1.00 16.17 492 ILE C N 1
ATOM 14599 C CA . ILE C 2 492 ? 190.989 189.501 224.275 1.00 15.03 492 ILE C CA 1
ATOM 14600 C C . ILE C 2 492 ? 189.738 188.946 224.941 1.00 16.41 492 ILE C C 1
ATOM 14601 O O . ILE C 2 492 ? 189.613 187.731 225.122 1.00 16.65 492 ILE C O 1
ATOM 14606 N N . ILE C 2 493 ? 188.820 189.836 225.311 1.00 15.98 493 ILE C N 1
ATOM 14607 C CA . ILE C 2 493 ? 187.592 189.480 226.012 1.00 16.70 493 ILE C CA 1
ATOM 14608 C C . ILE C 2 493 ? 186.415 190.087 225.263 1.00 18.41 493 ILE C C 1
ATOM 14609 O O . ILE C 2 493 ? 186.472 191.244 224.836 1.00 22.93 493 ILE C O 1
ATOM 14614 N N . ALA C 2 494 ? 185.350 189.308 225.109 1.00 18.74 494 ALA C N 1
ATOM 14615 C CA . ALA C 2 494 ? 184.143 189.742 224.421 1.00 17.89 494 ALA C CA 1
ATOM 14616 C C . ALA C 2 494 ? 183.068 190.082 225.444 1.00 20.81 494 ALA C C 1
ATOM 14617 O O . ALA C 2 494 ? 182.758 189.266 226.317 1.00 25.15 494 ALA C O 1
ATOM 14619 N N . ASP C 2 495 ? 182.502 191.282 225.333 1.00 24.21 495 ASP C N 1
ATOM 14620 C CA . ASP C 2 495 ? 181.470 191.760 226.247 1.00 28.37 495 ASP C CA 1
ATOM 14621 C C . ASP C 2 495 ? 180.153 191.915 225.499 1.00 29.18 495 ASP C C 1
ATOM 14622 O O . ASP C 2 495 ? 180.076 192.717 224.553 1.00 32.79 495 ASP C O 1
ATOM 14627 N N . PRO C 2 496 ? 179.098 191.187 225.873 1.00 32.75 496 PRO C N 1
ATOM 14628 C CA . PRO C 2 496 ? 177.831 191.300 225.133 1.00 31.32 496 PRO C CA 1
ATOM 14629 C C . PRO C 2 496 ? 177.033 192.560 225.440 1.00 31.69 496 PRO C C 1
ATOM 14630 O O . PRO C 2 496 ? 176.063 192.834 224.727 1.00 35.97 496 PRO C O 1
ATOM 14634 N N . TRP C 2 497 ? 177.393 193.327 226.466 1.00 29.84 497 TRP C N 1
ATOM 14635 C CA . TRP C 2 497 ? 176.622 194.515 226.812 1.00 29.66 497 TRP C CA 1
ATOM 14636 C C . TRP C 2 497 ? 176.780 195.595 225.748 1.00 34.07 497 TRP C C 1
ATOM 14637 O O . TRP C 2 497 ? 177.845 195.747 225.146 1.00 38.21 497 TRP C O 1
ATOM 14648 N N . SER C 2 498 ? 175.708 196.355 225.524 1.00 34.40 498 SER C N 1
ATOM 14649 C CA . SER C 2 498 ? 175.676 197.383 224.499 1.00 30.60 498 SER C CA 1
ATOM 14650 C C . SER C 2 498 ? 175.114 198.683 225.059 1.00 34.68 498 SER C C 1
ATOM 14651 O O . SER C 2 498 ? 174.081 198.673 225.737 1.00 42.44 498 SER C O 1
ATOM 14654 N N . PRO C 2 499 ? 175.771 199.817 224.796 1.00 38.25 499 PRO C N 1
ATOM 14655 C CA . PRO C 2 499 ? 175.201 201.111 225.193 1.00 36.33 499 PRO C CA 1
ATOM 14656 C C . PRO C 2 499 ? 174.082 201.600 224.289 1.00 36.53 499 PRO C C 1
ATOM 14657 O O . PRO C 2 499 ? 173.404 202.571 224.648 1.00 39.96 499 PRO C O 1
ATOM 14661 N N . LEU C 2 500 ? 173.872 200.973 223.137 1.00 40.70 500 LEU C N 1
ATOM 14662 C CA . LEU C 2 500 ? 172.827 201.398 222.223 1.00 45.31 500 LEU C CA 1
ATOM 14663 C C . LEU C 2 500 ? 171.452 201.019 222.767 1.00 58.04 500 LEU C C 1
ATOM 14664 O O . LEU C 2 500 ? 171.316 200.176 223.658 1.00 61.71 500 LEU C O 1
ATOM 14669 N N . ASP C 2 501 ? 170.423 201.667 222.216 1.00 69.72 501 ASP C N 1
ATOM 14670 C CA . ASP C 2 501 ? 169.065 201.454 222.706 1.00 76.81 501 ASP C CA 1
ATOM 14671 C C . ASP C 2 501 ? 168.609 200.019 222.478 1.00 77.93 501 ASP C C 1
ATOM 14672 O O . ASP C 2 501 ? 167.904 199.445 223.315 1.00 79.35 501 ASP C O 1
ATOM 14677 N N . ILE C 2 502 ? 168.995 199.424 221.349 1.00 78.52 502 ILE C N 1
ATOM 14678 C CA . ILE C 2 502 ? 168.638 198.037 221.086 1.00 81.06 502 ILE C CA 1
ATOM 14679 C C . ILE C 2 502 ? 169.458 197.115 221.981 1.00 82.99 502 ILE C C 1
ATOM 14680 O O . ILE C 2 502 ? 170.513 197.493 222.510 1.00 75.46 502 ILE C O 1
ATOM 14685 N N . SER C 2 503 ? 168.965 195.894 222.159 1.00 86.71 503 SER C N 1
ATOM 14686 C CA . SER C 2 503 ? 169.632 194.885 222.966 1.00 88.17 503 SER C CA 1
ATOM 14687 C C . SER C 2 503 ? 170.101 193.736 222.082 1.00 85.68 503 SER C C 1
ATOM 14688 O O . SER C 2 503 ? 169.446 193.378 221.099 1.00 82.82 503 SER C O 1
ATOM 14691 N N . ASN C 2 504 ? 171.245 193.165 222.443 1.00 85.99 504 ASN C N 1
ATOM 14692 C CA . ASN C 2 504 ? 171.859 192.113 221.648 1.00 84.70 504 ASN C CA 1
ATOM 14693 C C . ASN C 2 504 ? 171.134 190.786 221.838 1.00 89.84 504 ASN C C 1
ATOM 14694 O O . ASN C 2 504 ? 170.679 190.451 222.936 1.00 87.80 504 ASN C O 1
ATOM 14699 N N . VAL C 2 505 ? 171.030 190.029 220.749 1.00 89.46 505 VAL C N 1
ATOM 14700 C CA . VAL C 2 505 ? 170.542 188.660 220.814 1.00 93.62 505 VAL C CA 1
ATOM 14701 C C . VAL C 2 505 ? 171.725 187.741 221.095 1.00 95.25 505 VAL C C 1
ATOM 14702 O O . VAL C 2 505 ? 172.888 188.106 220.906 1.00 92.80 505 VAL C O 1
ATOM 14706 N N . GLN C 2 506 ? 171.427 186.531 221.559 1.00 93.75 506 GLN C N 1
ATOM 14707 C CA . GLN C 2 506 ? 172.452 185.600 222.010 1.00 94.13 506 GLN C CA 1
ATOM 14708 C C . GLN C 2 506 ? 172.714 184.527 220.960 1.00 95.47 506 GLN C C 1
ATOM 14709 O O . GLN C 2 506 ? 171.781 183.978 220.367 1.00 96.99 506 GLN C O 1
ATOM 14715 N N . PHE C 2 507 ? 173.992 184.243 220.737 1.00 91.39 507 PHE C N 1
ATOM 14716 C CA . PHE C 2 507 ? 174.428 183.188 219.832 1.00 84.21 507 PHE C CA 1
ATOM 14717 C C . PHE C 2 507 ? 175.823 182.755 220.261 1.00 83.24 507 PHE C C 1
ATOM 14718 O O . PHE C 2 507 ? 176.504 183.480 221.000 1.00 83.30 507 PHE C O 1
ATOM 14726 N N . PRO C 2 508 ? 176.278 181.577 219.830 1.00 81.30 508 PRO C N 1
ATOM 14727 C CA . PRO C 2 508 ? 177.633 181.141 220.197 1.00 73.31 508 PRO C CA 1
ATOM 14728 C C . PRO C 2 508 ? 178.693 182.007 219.530 1.00 62.55 508 PRO C C 1
ATOM 14729 O O . PRO C 2 508 ? 178.738 182.128 218.304 1.00 56.74 508 PRO C O 1
ATOM 14733 N N . PHE C 2 509 ? 179.541 182.611 220.351 1.00 55.04 509 PHE C N 1
ATOM 14734 C CA . PHE C 2 509 ? 180.625 183.455 219.860 1.00 42.12 509 PHE C CA 1
ATOM 14735 C C . PHE C 2 509 ? 181.802 182.587 219.423 1.00 37.38 509 PHE C C 1
ATOM 14736 O O . PHE C 2 509 ? 182.237 181.718 220.183 1.00 43.36 509 PHE C O 1
ATOM 14744 N N . PRO C 2 510 ? 182.331 182.778 218.213 1.00 34.27 510 PRO C N 1
ATOM 14745 C CA . PRO C 2 510 ? 183.525 182.024 217.794 1.00 29.06 510 PRO C CA 1
ATOM 14746 C C . PRO C 2 510 ? 184.743 182.465 218.591 1.00 28.14 510 PRO C C 1
ATOM 14747 O O . PRO C 2 510 ? 185.091 183.646 218.610 1.00 28.23 510 PRO C O 1
ATOM 14751 N N . HIS C 2 511 ? 185.397 181.507 219.251 1.00 25.88 511 HIS C N 1
ATOM 14752 C CA . HIS C 2 511 ? 186.473 181.819 220.179 1.00 24.15 511 HIS C CA 1
ATOM 14753 C C . HIS C 2 511 ? 187.826 181.227 219.811 1.00 23.06 511 HIS C C 1
ATOM 14754 O O . HIS C 2 511 ? 188.846 181.805 220.199 1.00 22.42 511 HIS C O 1
ATOM 14761 N N . TRP C 2 512 ? 187.867 180.105 219.089 1.00 22.97 512 TRP C N 1
ATOM 14762 C CA . TRP C 2 512 ? 189.120 179.428 218.729 1.00 19.41 512 TRP C CA 1
ATOM 14763 C C . TRP C 2 512 ? 189.919 179.029 219.968 1.00 21.70 512 TRP C C 1
ATOM 14764 O O . TRP C 2 512 ? 191.145 178.919 219.919 1.00 27.74 512 TRP C O 1
ATOM 14775 N N . LYS C 2 513 ? 189.220 178.812 221.084 1.00 21.94 513 LYS C N 1
ATOM 14776 C CA . LYS C 2 513 ? 189.834 178.504 222.378 1.00 25.34 513 LYS C CA 1
ATOM 14777 C C . LYS C 2 513 ? 190.782 179.609 222.836 1.00 23.10 513 LYS C C 1
ATOM 14778 O O . LYS C 2 513 ? 191.749 179.354 223.554 1.00 29.40 513 LYS C O 1
ATOM 14784 N N . ARG C 2 514 ? 190.512 180.833 222.433 1.00 23.05 514 ARG C N 1
ATOM 14785 C CA . ARG C 2 514 ? 191.363 181.971 222.758 1.00 22.70 514 ARG C CA 1
ATOM 14786 C C . ARG C 2 514 ? 190.595 183.127 223.380 1.00 24.16 514 ARG C C 1
ATOM 14787 O O . ARG C 2 514 ? 191.123 183.800 224.267 1.00 28.37 514 ARG C O 1
ATOM 14795 N N . TRP C 2 515 ? 189.361 183.363 222.948 1.00 20.82 515 TRP C N 1
ATOM 14796 C CA . TRP C 2 515 ? 188.566 184.473 223.452 1.00 18.24 515 TRP C CA 1
ATOM 14797 C C . TRP C 2 515 ? 187.980 184.145 224.819 1.00 22.04 515 TRP C C 1
ATOM 14798 O O . TRP C 2 515 ? 187.391 183.078 225.012 1.00 30.49 515 TRP C O 1
ATOM 14809 N N . ALA C 2 516 ? 188.135 185.065 225.762 1.00 19.07 516 ALA C N 1
ATOM 14810 C CA . ALA C 2 516 ? 187.368 185.031 226.995 1.00 19.17 516 ALA C CA 1
ATOM 14811 C C . ALA C 2 516 ? 186.054 185.779 226.800 1.00 20.53 516 ALA C C 1
ATOM 14812 O O . ALA C 2 516 ? 185.898 186.574 225.872 1.00 20.56 516 ALA C O 1
ATOM 14814 N N . GLU C 2 517 ? 185.097 185.509 227.682 1.00 23.08 517 GLU C N 1
ATOM 14815 C CA . GLU C 2 517 ? 183.788 186.137 227.590 1.00 27.46 517 GLU C CA 1
ATOM 14816 C C . GLU C 2 517 ? 183.343 186.614 228.963 1.00 24.11 517 GLU C C 1
ATOM 14817 O O . GLU C 2 517 ? 183.727 186.050 229.990 1.00 27.47 517 GLU C O 1
ATOM 14823 N N . VAL C 2 518 ? 182.531 187.666 228.966 1.00 20.84 518 VAL C N 1
ATOM 14824 C CA . VAL C 2 518 ? 181.894 188.146 230.187 1.00 22.41 518 VAL C CA 1
ATOM 14825 C C . VAL C 2 518 ? 180.637 187.318 230.420 1.00 24.84 518 VAL C C 1
ATOM 14826 O O . VAL C 2 518 ? 179.725 187.308 229.587 1.00 29.16 518 VAL C O 1
ATOM 14830 N N . ASN C 2 519 ? 180.589 186.617 231.550 1.00 26.91 519 ASN C N 1
ATOM 14831 C CA . ASN C 2 519 ? 179.511 185.674 231.840 1.00 23.56 519 ASN C CA 1
ATOM 14832 C C . ASN C 2 519 ? 178.335 186.439 232.434 1.00 27.68 519 ASN C C 1
ATOM 14833 O O . ASN C 2 519 ? 178.319 186.750 233.626 1.00 32.65 519 ASN C O 1
ATOM 14838 N N . THR C 2 520 ? 177.343 186.737 231.595 1.00 29.40 520 THR C N 1
ATOM 14839 C CA . THR C 2 520 ? 176.162 187.465 232.040 1.00 34.36 520 THR C CA 1
ATOM 14840 C C . THR C 2 520 ? 175.154 186.577 232.757 1.00 32.96 520 THR C C 1
ATOM 14841 O O . THR C 2 520 ? 174.332 187.091 233.520 1.00 37.79 520 THR C O 1
ATOM 14845 N N . ARG C 2 521 ? 175.195 185.263 232.526 1.00 34.64 521 ARG C N 1
ATOM 14846 C CA . ARG C 2 521 ? 174.284 184.357 233.217 1.00 34.46 521 ARG C CA 1
ATOM 14847 C C . ARG C 2 521 ? 174.644 184.217 234.690 1.00 34.73 521 ARG C C 1
ATOM 14848 O O . ARG C 2 521 ? 173.768 183.937 235.517 1.00 41.35 521 ARG C O 1
ATOM 14856 N N . PHE C 2 522 ? 175.922 184.398 235.027 1.00 30.61 522 PHE C N 1
ATOM 14857 C CA . PHE C 2 522 ? 176.374 184.255 236.407 1.00 26.11 522 PHE C CA 1
ATOM 14858 C C . PHE C 2 522 ? 175.662 185.240 237.327 1.00 28.31 522 PHE C C 1
ATOM 14859 O O . PHE C 2 522 ? 175.160 184.861 238.394 1.00 33.27 522 PHE C O 1
ATOM 14867 N N . SER C 2 523 ? 175.607 186.512 236.928 1.00 30.35 523 SER C N 1
ATOM 14868 C CA . SER C 2 523 ? 174.972 187.523 237.766 1.00 31.13 523 SER C CA 1
ATOM 14869 C C . SER C 2 523 ? 173.489 187.242 237.938 1.00 32.28 523 SER C C 1
ATOM 14870 O O . SER C 2 523 ? 172.961 187.322 239.053 1.00 35.07 523 SER C O 1
ATOM 14873 N N . ILE C 2 524 ? 172.808 186.888 236.847 1.00 30.57 524 ILE C N 1
ATOM 14874 C CA . ILE C 2 524 ? 171.378 186.605 236.913 1.00 34.44 524 ILE C CA 1
ATOM 14875 C C . ILE C 2 524 ? 171.112 185.439 237.855 1.00 35.13 524 ILE C C 1
ATOM 14876 O O . ILE C 2 524 ? 170.215 185.495 238.704 1.00 41.03 524 ILE C O 1
ATOM 14881 N N . ASP C 2 525 ? 171.905 184.372 237.739 1.00 29.94 525 ASP C N 1
ATOM 14882 C CA . ASP C 2 525 ? 171.647 183.185 238.547 1.00 31.48 525 ASP C CA 1
ATOM 14883 C C . ASP C 2 525 ? 171.960 183.421 240.020 1.00 32.66 525 ASP C C 1
ATOM 14884 O O . ASP C 2 525 ? 171.213 182.965 240.892 1.00 40.73 525 ASP C O 1
ATOM 14889 N N . VAL C 2 526 ? 173.046 184.133 240.327 1.00 30.90 526 VAL C N 1
ATOM 14890 C CA . VAL C 2 526 ? 173.346 184.414 241.729 1.00 29.07 526 VAL C CA 1
ATOM 14891 C C . VAL C 2 526 ? 172.287 185.331 242.332 1.00 32.36 526 VAL C C 1
ATOM 14892 O O . VAL C 2 526 ? 171.837 185.124 243.470 1.00 38.20 526 VAL C O 1
ATOM 14896 N N . ARG C 2 527 ? 171.857 186.345 241.576 1.00 33.93 527 ARG C N 1
ATOM 14897 C CA . ARG C 2 527 ? 170.818 187.249 242.053 1.00 31.91 527 ARG C CA 1
ATOM 14898 C C . ARG C 2 527 ? 169.516 186.502 242.309 1.00 34.90 527 ARG C C 1
ATOM 14899 O O . ARG C 2 527 ? 168.835 186.745 243.311 1.00 40.59 527 ARG C O 1
ATOM 14907 N N . LYS C 2 528 ? 169.153 185.583 241.411 1.00 36.73 528 LYS C N 1
ATOM 14908 C CA . LYS C 2 528 ? 167.928 184.813 241.597 1.00 35.32 528 LYS C CA 1
ATOM 14909 C C . LYS C 2 528 ? 168.040 183.862 242.782 1.00 38.41 528 LYS C C 1
ATOM 14910 O O . LYS C 2 528 ? 167.072 183.682 243.529 1.00 44.59 528 LYS C O 1
ATOM 14916 N N . PHE C 2 529 ? 169.205 183.236 242.970 1.00 36.55 529 PHE C N 1
ATOM 14917 C CA . PHE C 2 529 ? 169.372 182.341 244.111 1.00 35.80 529 PHE C CA 1
ATOM 14918 C C . PHE C 2 529 ? 169.235 183.091 245.426 1.00 38.41 529 PHE C C 1
ATOM 14919 O O . PHE C 2 529 ? 168.571 182.614 246.354 1.00 43.27 529 PHE C O 1
ATOM 14927 N N . LEU C 2 530 ? 169.855 184.267 245.533 1.00 36.36 530 LEU C N 1
ATOM 14928 C CA . LEU C 2 530 ? 169.742 185.013 246.781 1.00 36.87 530 LEU C CA 1
ATOM 14929 C C . LEU C 2 530 ? 168.354 185.613 246.970 1.00 42.66 530 LEU C C 1
ATOM 14930 O O . LEU C 2 530 ? 168.054 186.127 248.052 1.00 47.59 530 LEU C O 1
ATOM 14935 N N . LYS C 2 531 ? 167.504 185.552 245.948 1.00 44.91 531 LYS C N 1
ATOM 14936 C CA . LYS C 2 531 ? 166.124 186.012 246.025 1.00 45.71 531 LYS C CA 1
ATOM 14937 C C . LYS C 2 531 ? 165.123 184.877 246.209 1.00 48.84 531 LYS C C 1
ATOM 14938 O O . LYS C 2 531 ? 163.916 185.125 246.141 1.00 53.78 531 LYS C O 1
ATOM 14944 N N . ARG C 2 532 ? 165.592 183.648 246.438 1.00 49.58 532 ARG C N 1
ATOM 14945 C CA . ARG C 2 532 ? 164.738 182.463 246.544 1.00 48.22 532 ARG C CA 1
ATOM 14946 C C . ARG C 2 532 ? 163.864 182.305 245.298 1.00 50.61 532 ARG C C 1
ATOM 14947 O O . ARG C 2 532 ? 162.649 182.122 245.373 1.00 58.07 532 ARG C O 1
ATOM 14955 N N . GLU C 2 533 ? 164.514 182.379 244.134 1.00 50.53 533 GLU C N 1
ATOM 14956 C CA . GLU C 2 533 ? 163.794 182.303 242.870 1.00 52.60 533 GLU C CA 1
ATOM 14957 C C . GLU C 2 533 ? 164.480 181.420 241.835 1.00 55.17 533 GLU C C 1
ATOM 14958 O O . GLU C 2 533 ? 164.034 181.392 240.682 1.00 55.91 533 GLU C O 1
ATOM 14964 N N . ALA C 2 534 ? 165.537 180.700 242.196 1.00 55.11 534 ALA C N 1
ATOM 14965 C CA . ALA C 2 534 ? 166.251 179.851 241.258 1.00 53.50 534 ALA C CA 1
ATOM 14966 C C . ALA C 2 534 ? 166.442 178.457 241.841 1.00 55.63 534 ALA C C 1
ATOM 14967 O O . ALA C 2 534 ? 166.461 178.263 243.059 1.00 54.75 534 ALA C O 1
ATOM 14969 N N . LEU C 2 535 ? 166.576 177.483 240.945 1.00 56.78 535 LEU C N 1
ATOM 14970 C CA . LEU C 2 535 ? 166.903 176.117 241.322 1.00 54.88 535 LEU C CA 1
ATOM 14971 C C . LEU C 2 535 ? 168.361 176.037 241.753 1.00 53.51 535 LEU C C 1
ATOM 14972 O O . LEU C 2 535 ? 169.216 176.750 241.221 1.00 57.23 535 LEU C O 1
ATOM 14977 N N . ILE C 2 536 ? 168.644 175.164 242.723 1.00 48.39 536 ILE C N 1
ATOM 14978 C CA . ILE C 2 536 ? 170.016 174.999 243.189 1.00 51.62 536 ILE C CA 1
ATOM 14979 C C . ILE C 2 536 ? 170.922 174.385 242.135 1.00 51.03 536 ILE C C 1
ATOM 14980 O O . ILE C 2 536 ? 172.149 174.456 242.268 1.00 52.28 536 ILE C O 1
ATOM 14985 N N . SER C 2 537 ? 170.351 173.787 241.087 1.00 49.40 537 SER C N 1
ATOM 14986 C CA . SER C 2 537 ? 171.168 173.285 239.988 1.00 51.98 537 SER C CA 1
ATOM 14987 C C . SER C 2 537 ? 171.859 174.421 239.244 1.00 51.98 537 SER C C 1
ATOM 14988 O O . SER C 2 537 ? 173.001 174.266 238.797 1.00 50.44 537 SER C O 1
ATOM 14991 N N . ASP C 2 538 ? 171.187 175.566 239.104 1.00 52.28 538 ASP C N 1
ATOM 14992 C CA . ASP C 2 538 ? 171.823 176.736 238.506 1.00 54.01 538 ASP C CA 1
ATOM 14993 C C . ASP C 2 538 ? 173.020 177.189 239.333 1.00 47.90 538 ASP C C 1
ATOM 14994 O O . ASP C 2 538 ? 174.091 177.487 238.789 1.00 48.38 538 ASP C O 1
ATOM 14999 N N . LEU C 2 539 ? 172.856 177.244 240.656 1.00 40.38 539 LEU C N 1
ATOM 15000 C CA . LEU C 2 539 ? 173.965 177.628 241.518 1.00 38.80 539 LEU C CA 1
ATOM 15001 C C . LEU C 2 539 ? 175.103 176.623 241.426 1.00 42.46 539 LEU C C 1
ATOM 15002 O O . LEU C 2 539 ? 176.279 177.006 241.426 1.00 45.93 539 LEU C O 1
ATOM 15007 N N . ALA C 2 540 ? 174.774 175.332 241.352 1.00 42.74 540 ALA C N 1
ATOM 15008 C CA . ALA C 2 540 ? 175.808 174.314 241.196 1.00 40.00 540 ALA C CA 1
ATOM 15009 C C . ALA C 2 540 ? 176.575 174.503 239.894 1.00 42.61 540 ALA C C 1
ATOM 15010 O O . ALA C 2 540 ? 177.804 174.373 239.864 1.00 42.98 540 ALA C O 1
ATOM 15012 N N . THR C 2 541 ? 175.865 174.802 238.805 1.00 40.16 541 THR C N 1
ATOM 15013 C CA . THR C 2 541 ? 176.531 175.039 237.528 1.00 40.50 541 THR C CA 1
ATOM 15014 C C . THR C 2 541 ? 177.443 176.259 237.591 1.00 41.03 541 THR C C 1
ATOM 15015 O O . THR C 2 541 ? 178.569 176.229 237.083 1.00 42.22 541 THR C O 1
ATOM 15019 N N . ARG C 2 542 ? 176.976 177.344 238.211 1.00 39.72 542 ARG C N 1
ATOM 15020 C CA . ARG C 2 542 ? 177.774 178.567 238.232 1.00 34.25 542 ARG C CA 1
ATOM 15021 C C . ARG C 2 542 ? 178.967 178.461 239.178 1.00 35.55 542 ARG C C 1
ATOM 15022 O O . ARG C 2 542 ? 180.014 179.061 238.915 1.00 33.69 542 ARG C O 1
ATOM 15030 N N . LEU C 2 543 ? 178.837 177.707 240.271 1.00 34.89 543 LEU C N 1
ATOM 15031 C CA . LEU C 2 543 ? 179.946 177.542 241.205 1.00 33.36 543 LEU C CA 1
ATOM 15032 C C . LEU C 2 543 ? 181.107 176.758 240.608 1.00 36.09 543 LEU C C 1
ATOM 15033 O O . LEU C 2 543 ? 182.241 176.907 241.074 1.00 38.08 543 LEU C O 1
ATOM 15038 N N . CYS C 2 544 ? 180.855 175.930 239.598 1.00 35.70 544 CYS C N 1
ATOM 15039 C CA . CYS C 2 544 ? 181.859 175.024 239.062 1.00 35.32 544 CYS C CA 1
ATOM 15040 C C . CYS C 2 544 ? 182.536 175.556 237.806 1.00 36.65 544 CYS C C 1
ATOM 15041 O O . CYS C 2 544 ? 183.288 174.819 237.164 1.00 41.62 544 CYS C O 1
ATOM 15044 N N . GLY C 2 545 ? 182.291 176.809 237.442 1.00 34.50 545 GLY C N 1
ATOM 15045 C CA . GLY C 2 545 ? 182.958 177.414 236.311 1.00 33.46 545 GLY C CA 1
ATOM 15046 C C . GLY C 2 545 ? 182.147 177.524 235.041 1.00 33.49 545 GLY C C 1
ATOM 15047 O O . GLY C 2 545 ? 182.715 177.876 234.002 1.00 37.47 545 GLY C O 1
ATOM 15048 N N . SER C 2 546 ? 180.845 177.239 235.090 1.00 35.69 546 SER C N 1
ATOM 15049 C CA . SER C 2 546 ? 179.953 177.342 233.934 1.00 35.39 546 SER C CA 1
ATOM 15050 C C . SER C 2 546 ? 180.424 176.439 232.791 1.00 36.94 546 SER C C 1
ATOM 15051 O O . SER C 2 546 ? 180.766 176.894 231.699 1.00 38.49 546 SER C O 1
ATOM 15054 N N . GLY C 2 547 ? 180.424 175.134 233.065 1.00 40.07 547 GLY C N 1
ATOM 15055 C CA . GLY C 2 547 ? 180.858 174.164 232.076 1.00 35.00 547 GLY C CA 1
ATOM 15056 C C . GLY C 2 547 ? 179.945 174.050 230.874 1.00 42.21 547 GLY C C 1
ATOM 15057 O O . GLY C 2 547 ? 180.370 173.544 229.833 1.00 46.47 547 GLY C O 1
ATOM 15058 N N . ASP C 2 548 ? 178.698 174.507 230.990 1.00 44.54 548 ASP C N 1
ATOM 15059 C CA . ASP C 2 548 ? 177.781 174.453 229.857 1.00 42.59 548 ASP C CA 1
ATOM 15060 C C . ASP C 2 548 ? 178.145 175.449 228.764 1.00 46.06 548 ASP C C 1
ATOM 15061 O O . ASP C 2 548 ? 177.665 175.311 227.634 1.00 53.32 548 ASP C O 1
ATOM 15066 N N . LEU C 2 549 ? 178.976 176.445 229.069 1.00 44.48 549 LEU C N 1
ATOM 15067 C CA . LEU C 2 549 ? 179.385 177.447 228.095 1.00 43.52 549 LEU C CA 1
ATOM 15068 C C . LEU C 2 549 ? 180.871 177.424 227.779 1.00 40.73 549 LEU C C 1
ATOM 15069 O O . LEU C 2 549 ? 181.259 177.830 226.682 1.00 44.79 549 LEU C O 1
ATOM 15074 N N . PHE C 2 550 ? 181.707 176.962 228.704 1.00 36.26 550 PHE C N 1
ATOM 15075 C CA . PHE C 2 550 ? 183.157 176.963 228.549 1.00 34.80 550 PHE C CA 1
ATOM 15076 C C . PHE C 2 550 ? 183.716 175.559 228.711 1.00 37.45 550 PHE C C 1
ATOM 15077 O O . PHE C 2 550 ? 184.768 175.357 229.320 1.00 43.62 550 PHE C O 1
ATOM 15085 N N . SER C 2 551 ? 183.013 174.562 228.169 1.00 42.74 551 SER C N 1
ATOM 15086 C CA . SER C 2 551 ? 183.426 173.172 228.344 1.00 40.29 551 SER C CA 1
ATOM 15087 C C . SER C 2 551 ? 184.772 172.899 227.683 1.00 40.31 551 SER C C 1
ATOM 15088 O O . SER C 2 551 ? 185.643 172.249 228.272 1.00 41.04 551 SER C O 1
ATOM 15091 N N . THR C 2 552 ? 184.962 173.386 226.459 1.00 38.97 552 THR C N 1
ATOM 15092 C CA . THR C 2 552 ? 186.196 173.151 225.723 1.00 38.07 552 THR C CA 1
ATOM 15093 C C . THR C 2 552 ? 187.286 174.169 226.032 1.00 39.84 552 THR C C 1
ATOM 15094 O O . THR C 2 552 ? 188.421 173.988 225.582 1.00 41.06 552 THR C O 1
ATOM 15098 N N . ARG C 2 553 ? 186.979 175.221 226.788 1.00 38.29 553 ARG C N 1
ATOM 15099 C CA . ARG C 2 553 ? 187.950 176.265 227.095 1.00 32.12 553 ARG C CA 1
ATOM 15100 C C . ARG C 2 553 ? 188.504 176.155 228.510 1.00 35.06 553 ARG C C 1
ATOM 15101 O O . ARG C 2 553 ? 189.722 176.193 228.701 1.00 38.29 553 ARG C O 1
ATOM 15109 N N . GLY C 2 554 ? 187.637 176.018 229.508 1.00 34.31 554 GLY C N 1
ATOM 15110 C CA . GLY C 2 554 ? 188.069 175.937 230.881 1.00 34.92 554 GLY C CA 1
ATOM 15111 C C . GLY C 2 554 ? 187.483 177.040 231.737 1.00 35.00 554 GLY C C 1
ATOM 15112 O O . GLY C 2 554 ? 186.984 178.050 231.234 1.00 36.80 554 GLY C O 1
ATOM 15113 N N . PRO C 2 555 ? 187.533 176.862 233.059 1.00 35.88 555 PRO C N 1
ATOM 15114 C CA . PRO C 2 555 ? 186.947 177.868 233.960 1.00 31.48 555 PRO C CA 1
ATOM 15115 C C . PRO C 2 555 ? 187.632 179.221 233.904 1.00 32.87 555 PRO C C 1
ATOM 15116 O O . PRO C 2 555 ? 187.004 180.228 234.249 1.00 33.90 555 PRO C O 1
ATOM 15120 N N . ALA C 2 556 ? 188.896 179.282 233.480 1.00 32.43 556 ALA C N 1
ATOM 15121 C CA . ALA C 2 556 ? 189.628 180.542 233.480 1.00 28.79 556 ALA C CA 1
ATOM 15122 C C . ALA C 2 556 ? 189.092 181.538 232.460 1.00 30.72 556 ALA C C 1
ATOM 15123 O O . ALA C 2 556 ? 189.359 182.737 232.589 1.00 36.77 556 ALA C O 1
ATOM 15125 N N . PHE C 2 557 ? 188.347 181.078 231.458 1.00 29.34 557 PHE C N 1
ATOM 15126 C CA . PHE C 2 557 ? 187.819 181.946 230.415 1.00 23.58 557 PHE C CA 1
ATOM 15127 C C . PHE C 2 557 ? 186.477 182.567 230.778 1.00 23.58 557 PHE C C 1
ATOM 15128 O O . PHE C 2 557 ? 185.950 183.365 229.999 1.00 26.50 557 PHE C O 1
ATOM 15136 N N . SER C 2 558 ? 185.915 182.226 231.932 1.00 25.31 558 SER C N 1
ATOM 15137 C CA . SER C 2 558 ? 184.646 182.780 232.385 1.00 25.77 558 SER C CA 1
ATOM 15138 C C . SER C 2 558 ? 184.920 183.960 233.310 1.00 23.55 558 SER C C 1
ATOM 15139 O O . SER C 2 558 ? 185.527 183.794 234.372 1.00 22.60 558 SER C O 1
ATOM 15142 N N . PHE C 2 559 ? 184.477 185.147 232.905 1.00 24.59 559 PHE C N 1
ATOM 15143 C CA . PHE C 2 559 ? 184.665 186.371 233.682 1.00 21.72 559 PHE C CA 1
ATOM 15144 C C . PHE C 2 559 ? 183.376 186.647 234.449 1.00 24.14 559 PHE C C 1
ATOM 15145 O O . PHE C 2 559 ? 182.406 187.162 233.891 1.00 25.21 559 PHE C O 1
ATOM 15153 N N . ASN C 2 560 ? 183.376 186.313 235.735 1.00 21.34 560 ASN C N 1
ATOM 15154 C CA . ASN C 2 560 ? 182.186 186.385 236.568 1.00 21.57 560 ASN C CA 1
ATOM 15155 C C . ASN C 2 560 ? 182.059 187.746 237.238 1.00 22.85 560 ASN C C 1
ATOM 15156 O O . ASN C 2 560 ? 183.052 188.400 237.560 1.00 26.66 560 ASN C O 1
ATOM 15161 N N . HIS C 2 561 ? 180.814 188.160 237.453 1.00 25.74 561 HIS C N 1
ATOM 15162 C CA . HIS C 2 561 ? 180.521 189.415 238.128 1.00 26.78 561 HIS C CA 1
ATOM 15163 C C . HIS C 2 561 ? 179.101 189.354 238.669 1.00 30.01 561 HIS C C 1
ATOM 15164 O O . HIS C 2 561 ? 178.263 188.607 238.160 1.00 32.88 561 HIS C O 1
ATOM 15171 N N . VAL C 2 562 ? 178.841 190.149 239.704 1.00 32.25 562 VAL C N 1
ATOM 15172 C CA . VAL C 2 562 ? 177.493 190.298 240.244 1.00 33.10 562 VAL C CA 1
ATOM 15173 C C . VAL C 2 562 ? 176.929 191.693 240.033 1.00 31.53 562 VAL C C 1
ATOM 15174 O O . VAL C 2 562 ? 175.722 191.890 240.241 1.00 38.44 562 VAL C O 1
ATOM 15178 N N . SER C 2 563 ? 177.748 192.659 239.621 1.00 31.81 563 SER C N 1
ATOM 15179 C CA . SER C 2 563 ? 177.293 194.024 239.392 1.00 32.77 563 SER C CA 1
ATOM 15180 C C . SER C 2 563 ? 178.314 194.794 238.563 1.00 37.17 563 SER C C 1
ATOM 15181 O O . SER C 2 563 ? 179.520 194.687 238.803 1.00 43.49 563 SER C O 1
ATOM 15184 N N . ARG C 2 564 ? 177.849 195.564 237.586 1.00 32.86 564 ARG C N 1
ATOM 15185 C CA . ARG C 2 564 ? 178.710 196.370 236.736 1.00 33.77 564 ARG C CA 1
ATOM 15186 C C . ARG C 2 564 ? 178.309 197.842 236.824 1.00 37.11 564 ARG C C 1
ATOM 15187 O O . ARG C 2 564 ? 177.486 198.237 237.655 1.00 42.75 564 ARG C O 1
ATOM 15195 N N . ASN C 2 565 ? 178.909 198.663 235.958 1.00 38.43 565 ASN C N 1
ATOM 15196 C CA . ASN C 2 565 ? 178.658 200.101 235.985 1.00 39.51 565 ASN C CA 1
ATOM 15197 C C . ASN C 2 565 ? 177.282 200.467 235.444 1.00 40.60 565 ASN C C 1
ATOM 15198 O O . ASN C 2 565 ? 176.871 201.624 235.570 1.00 44.96 565 ASN C O 1
ATOM 15203 N N . SER C 2 566 ? 176.569 199.524 234.844 1.00 40.78 566 SER C N 1
ATOM 15204 C CA . SER C 2 566 ? 175.172 199.707 234.485 1.00 42.43 566 SER C CA 1
ATOM 15205 C C . SER C 2 566 ? 174.301 198.813 235.361 1.00 46.73 566 SER C C 1
ATOM 15206 O O . SER C 2 566 ? 174.756 197.809 235.911 1.00 49.56 566 SER C O 1
ATOM 15209 N N . GLY C 2 567 ? 173.038 199.193 235.489 1.00 48.23 567 GLY C N 1
ATOM 15210 C CA . GLY C 2 567 ? 172.160 198.518 236.418 1.00 42.08 567 GLY C CA 1
ATOM 15211 C C . GLY C 2 567 ? 172.386 198.985 237.844 1.00 42.84 567 GLY C C 1
ATOM 15212 O O . GLY C 2 567 ? 172.970 200.038 238.106 1.00 45.16 567 GLY C O 1
ATOM 15213 N N . LEU C 2 568 ? 171.911 198.172 238.782 1.00 41.81 568 LEU C N 1
ATOM 15214 C CA . LEU C 2 568 ? 172.030 198.502 240.194 1.00 39.95 568 LEU C CA 1
ATOM 15215 C C . LEU C 2 568 ? 173.407 198.125 240.727 1.00 38.99 568 LEU C C 1
ATOM 15216 O O . LEU C 2 568 ? 174.021 197.147 240.292 1.00 45.08 568 LEU C O 1
ATOM 15221 N N . SER C 2 569 ? 173.891 198.918 241.677 1.00 37.90 569 SER C N 1
ATOM 15222 C CA . SER C 2 569 ? 175.150 198.630 242.343 1.00 36.29 569 SER C CA 1
ATOM 15223 C C . SER C 2 569 ? 174.939 197.564 243.415 1.00 40.68 569 SER C C 1
ATOM 15224 O O . SER C 2 569 ? 173.839 197.039 243.600 1.00 46.07 569 SER C O 1
ATOM 15227 N N . LEU C 2 570 ? 176.016 197.225 244.128 1.00 40.48 570 LEU C N 1
ATOM 15228 C CA . LEU C 2 570 ? 175.918 196.210 245.173 1.00 40.47 570 LEU C CA 1
ATOM 15229 C C . LEU C 2 570 ? 174.983 196.652 246.291 1.00 44.23 570 LEU C C 1
ATOM 15230 O O . LEU C 2 570 ? 174.172 195.860 246.783 1.00 45.81 570 LEU C O 1
ATOM 15235 N N . VAL C 2 571 ? 175.087 197.914 246.710 1.00 44.14 571 VAL C N 1
ATOM 15236 C CA . VAL C 2 571 ? 174.230 198.417 247.778 1.00 42.52 571 VAL C CA 1
ATOM 15237 C C . VAL C 2 571 ? 172.791 198.555 247.293 1.00 43.76 571 VAL C C 1
ATOM 15238 O O . VAL C 2 571 ? 171.844 198.238 248.022 1.00 46.87 571 VAL C O 1
ATOM 15242 N N . ASP C 2 572 ? 172.602 199.019 246.055 1.00 41.77 572 ASP C N 1
ATOM 15243 C CA . ASP C 2 572 ? 171.253 199.193 245.527 1.00 38.97 572 ASP C CA 1
ATOM 15244 C C . ASP C 2 572 ? 170.571 197.861 245.249 1.00 42.09 572 ASP C C 1
ATOM 15245 O O . ASP C 2 572 ? 169.341 197.807 245.148 1.00 44.23 572 ASP C O 1
ATOM 15250 N N . LEU C 2 573 ? 171.344 196.784 245.113 1.00 42.73 573 LEU C N 1
ATOM 15251 C CA . LEU C 2 573 ? 170.756 195.484 244.813 1.00 41.32 573 LEU C CA 1
ATOM 15252 C C . LEU C 2 573 ? 170.010 194.908 246.007 1.00 41.71 573 LEU C C 1
ATOM 15253 O O . LEU C 2 573 ? 169.142 194.045 245.838 1.00 50.07 573 LEU C O 1
ATOM 15258 N N . VAL C 2 574 ? 170.331 195.360 247.214 1.00 37.73 574 VAL C N 1
ATOM 15259 C CA . VAL C 2 574 ? 169.676 194.882 248.422 1.00 38.02 574 VAL C CA 1
ATOM 15260 C C . VAL C 2 574 ? 168.804 195.969 249.049 1.00 42.00 574 VAL C C 1
ATOM 15261 O O . VAL C 2 574 ? 168.367 195.830 250.187 1.00 46.45 574 VAL C O 1
ATOM 15265 N N . SER C 2 575 ? 168.535 197.050 248.318 1.00 43.47 575 SER C N 1
ATOM 15266 C CA . SER C 2 575 ? 167.809 198.187 248.871 1.00 40.53 575 SER C CA 1
ATOM 15267 C C . SER C 2 575 ? 166.654 198.683 248.016 1.00 44.34 575 SER C C 1
ATOM 15268 O O . SER C 2 575 ? 165.824 199.439 248.533 1.00 50.14 575 SER C O 1
ATOM 15271 N N . PHE C 2 576 ? 166.564 198.299 246.745 1.00 45.72 576 PHE C N 1
ATOM 15272 C CA . PHE C 2 576 ? 165.567 198.847 245.833 1.00 46.62 576 PHE C CA 1
ATOM 15273 C C . PHE C 2 576 ? 164.964 197.725 245.004 1.00 51.62 576 PHE C C 1
ATOM 15274 O O . PHE C 2 576 ? 165.689 197.016 244.300 1.00 55.90 576 PHE C O 1
ATOM 15282 N N . SER C 2 577 ? 163.643 197.566 245.084 1.00 53.42 577 SER C N 1
ATOM 15283 C CA . SER C 2 577 ? 162.934 196.646 244.191 1.00 56.14 577 SER C CA 1
ATOM 15284 C C . SER C 2 577 ? 161.502 197.162 244.027 1.00 61.90 577 SER C C 1
ATOM 15285 O O . SER C 2 577 ? 160.638 196.915 244.870 1.00 65.99 577 SER C O 1
ATOM 15288 N N . ASN C 2 578 ? 161.269 197.881 242.936 1.00 67.13 578 ASN C N 1
ATOM 15289 C CA . ASN C 2 578 ? 159.935 198.277 242.525 1.00 70.09 578 ASN C CA 1
ATOM 15290 C C . ASN C 2 578 ? 159.437 197.312 241.455 1.00 76.44 578 ASN C C 1
ATOM 15291 O O . ASN C 2 578 ? 160.067 196.291 241.165 1.00 77.50 578 ASN C O 1
ATOM 15296 N N . ASP C 2 579 ? 158.290 197.632 240.858 1.00 81.03 579 ASP C N 1
ATOM 15297 C CA . ASP C 2 579 ? 157.824 196.895 239.693 1.00 82.95 579 ASP C CA 1
ATOM 15298 C C . ASP C 2 579 ? 158.532 197.322 238.415 1.00 82.83 579 ASP C C 1
ATOM 15299 O O . ASP C 2 579 ? 158.434 196.616 237.406 1.00 80.20 579 ASP C O 1
ATOM 15304 N N . ASP C 2 580 ? 159.237 198.452 238.437 1.00 81.51 580 ASP C N 1
ATOM 15305 C CA . ASP C 2 580 ? 160.017 198.913 237.297 1.00 81.73 580 ASP C CA 1
ATOM 15306 C C . ASP C 2 580 ? 161.431 198.348 237.283 1.00 75.67 580 ASP C C 1
ATOM 15307 O O . ASP C 2 580 ? 162.141 198.525 236.289 1.00 74.42 580 ASP C O 1
ATOM 15312 N N . LEU C 2 581 ? 161.850 197.674 238.354 1.00 73.54 581 LEU C N 1
ATOM 15313 C CA . LEU C 2 581 ? 163.167 197.058 238.447 1.00 67.46 581 LEU C CA 1
ATOM 15314 C C . LEU C 2 581 ? 163.085 195.537 238.359 1.00 71.82 581 LEU C C 1
ATOM 15315 O O . LEU C 2 581 ? 163.860 194.829 239.005 1.00 71.67 581 LEU C O 1
ATOM 15320 N N . LEU C 2 582 ? 162.144 195.024 237.563 1.00 73.54 582 LEU C N 1
ATOM 15321 C CA . LEU C 2 582 ? 161.947 193.582 237.463 1.00 72.38 582 LEU C CA 1
ATOM 15322 C C . LEU C 2 582 ? 163.061 192.890 236.692 1.00 69.25 582 LEU C C 1
ATOM 15323 O O . LEU C 2 582 ? 163.329 191.711 236.943 1.00 68.47 582 LEU C O 1
ATOM 15328 N N . SER C 2 583 ? 163.714 193.588 235.767 1.00 66.54 583 SER C N 1
ATOM 15329 C CA . SER C 2 583 ? 164.811 193.019 234.999 1.00 63.12 583 SER C CA 1
ATOM 15330 C C . SER C 2 583 ? 166.124 193.005 235.767 1.00 62.19 583 SER C C 1
ATOM 15331 O O . SER C 2 583 ? 167.179 192.773 235.167 1.00 67.87 583 SER C O 1
ATOM 15334 N N . GLU C 2 584 ? 166.085 193.241 237.078 1.00 61.59 584 GLU C N 1
ATOM 15335 C CA . GLU C 2 584 ? 167.291 193.335 237.881 1.00 56.24 584 GLU C CA 1
ATOM 15336 C C . GLU C 2 584 ? 167.398 192.274 238.967 1.00 52.48 584 GLU C C 1
ATOM 15337 O O . GLU C 2 584 ? 168.489 192.103 239.520 1.00 51.04 584 GLU C O 1
ATOM 15343 N N . SER C 2 585 ? 166.315 191.562 239.284 1.00 48.05 585 SER C N 1
ATOM 15344 C CA . SER C 2 585 ? 166.320 190.479 240.270 1.00 44.21 585 SER C CA 1
ATOM 15345 C C . SER C 2 585 ? 166.852 190.953 241.622 1.00 42.53 585 SER C C 1
ATOM 15346 O O . SER C 2 585 ? 167.739 190.342 242.221 1.00 41.64 585 SER C O 1
ATOM 15349 N N . SER C 2 586 ? 166.292 192.055 242.105 1.00 45.97 586 SER C N 1
ATOM 15350 C CA . SER C 2 586 ? 166.687 192.646 243.373 1.00 43.96 586 SER C CA 1
ATOM 15351 C C . SER C 2 586 ? 165.604 192.429 244.423 1.00 45.94 586 SER C C 1
ATOM 15352 O O . SER C 2 586 ? 164.440 192.182 244.101 1.00 50.37 586 SER C O 1
ATOM 15355 N N . TRP C 2 587 ? 166.006 192.522 245.688 1.00 47.30 587 TRP C N 1
ATOM 15356 C CA . TRP C 2 587 ? 165.100 192.360 246.822 1.00 48.02 587 TRP C CA 1
ATOM 15357 C C . TRP C 2 587 ? 165.517 193.365 247.886 1.00 49.05 587 TRP C C 1
ATOM 15358 O O . TRP C 2 587 ? 166.650 193.318 248.372 1.00 46.90 587 TRP C O 1
ATOM 15369 N N . ASN C 2 588 ? 164.606 194.274 248.250 1.00 50.36 588 ASN C N 1
ATOM 15370 C CA . ASN C 2 588 ? 164.944 195.363 249.162 1.00 49.44 588 ASN C CA 1
ATOM 15371 C C . ASN C 2 588 ? 165.067 194.921 250.615 1.00 49.86 588 ASN C C 1
ATOM 15372 O O . ASN C 2 588 ? 165.303 195.776 251.475 1.00 50.03 588 ASN C O 1
ATOM 15377 N N . CYS C 2 589 ? 164.909 193.630 250.905 1.00 48.88 589 CYS C N 1
ATOM 15378 C CA . CYS C 2 589 ? 165.047 193.067 252.247 1.00 50.55 589 CYS C CA 1
ATOM 15379 C C . CYS C 2 589 ? 163.980 193.578 253.212 1.00 58.32 589 CYS C C 1
ATOM 15380 O O . CYS C 2 589 ? 164.186 193.570 254.429 1.00 61.11 589 CYS C O 1
ATOM 15383 N N . GLY C 2 590 ? 162.835 194.020 252.695 1.00 57.73 590 GLY C N 1
ATOM 15384 C CA . GLY C 2 590 ? 161.717 194.375 253.546 1.00 59.00 590 GLY C CA 1
ATOM 15385 C C . GLY C 2 590 ? 161.171 195.778 253.373 1.00 64.18 590 GLY C C 1
ATOM 15386 O O . GLY C 2 590 ? 159.953 195.973 253.398 1.00 70.45 590 GLY C O 1
ATOM 15387 N N . GLU C 2 591 ? 162.046 196.764 253.196 1.00 63.83 591 GLU C N 1
ATOM 15388 C CA . GLU C 2 591 ? 161.628 198.153 253.051 1.00 60.68 591 GLU C CA 1
ATOM 15389 C C . GLU C 2 591 ? 162.362 198.778 251.877 1.00 61.61 591 GLU C C 1
ATOM 15390 O O . GLU C 2 591 ? 163.527 198.456 251.628 1.00 62.92 591 GLU C O 1
ATOM 15396 N N . GLU C 2 592 ? 161.680 199.666 251.158 1.00 61.76 592 GLU C N 1
ATOM 15397 C CA . GLU C 2 592 ? 162.253 200.289 249.974 1.00 58.89 592 GLU C CA 1
ATOM 15398 C C . GLU C 2 592 ? 163.013 201.553 250.352 1.00 63.59 592 GLU C C 1
ATOM 15399 O O . GLU C 2 592 ? 162.475 202.433 251.031 1.00 68.87 592 GLU C O 1
ATOM 15405 N N . GLY C 2 593 ? 164.263 201.646 249.903 1.00 60.22 593 GLY C N 1
ATOM 15406 C CA . GLY C 2 593 ? 165.099 202.784 250.199 1.00 57.29 593 GLY C CA 1
ATOM 15407 C C . GLY C 2 593 ? 165.753 202.672 251.559 1.00 63.11 593 GLY C C 1
ATOM 15408 O O . GLY C 2 593 ? 165.762 201.607 252.180 1.00 62.30 593 GLY C O 1
ATOM 15409 N N . PRO C 2 594 ? 166.326 203.773 252.044 1.00 68.43 594 PRO C N 1
ATOM 15410 C CA . PRO C 2 594 ? 166.960 203.750 253.366 1.00 68.77 594 PRO C CA 1
ATOM 15411 C C . PRO C 2 594 ? 165.953 203.421 254.457 1.00 71.14 594 PRO C C 1
ATOM 15412 O O . PRO C 2 594 ? 164.788 203.820 254.401 1.00 72.28 594 PRO C O 1
ATOM 15416 N N . SER C 2 595 ? 166.418 202.680 255.459 1.00 71.45 595 SER C N 1
ATOM 15417 C CA . SER C 2 595 ? 165.549 202.171 256.508 1.00 73.99 595 SER C CA 1
ATOM 15418 C C . SER C 2 595 ? 166.215 202.345 257.864 1.00 74.66 595 SER C C 1
ATOM 15419 O O . SER C 2 595 ? 167.440 202.421 257.977 1.00 73.01 595 SER C O 1
ATOM 15422 N N . GLU C 2 596 ? 165.379 202.411 258.899 1.00 77.55 596 GLU C N 1
ATOM 15423 C CA . GLU C 2 596 ? 165.843 202.444 260.277 1.00 80.40 596 GLU C CA 1
ATOM 15424 C C . GLU C 2 596 ? 165.520 201.165 261.035 1.00 79.67 596 GLU C C 1
ATOM 15425 O O . GLU C 2 596 ? 165.966 201.012 262.178 1.00 78.59 596 GLU C O 1
ATOM 15431 N N . ASN C 2 597 ? 164.759 200.251 260.439 1.00 75.81 597 ASN C N 1
ATOM 15432 C CA . ASN C 2 597 ? 164.471 198.976 261.078 1.00 71.36 597 ASN C CA 1
ATOM 15433 C C . ASN C 2 597 ? 165.756 198.185 261.288 1.00 75.31 597 ASN C C 1
ATOM 15434 O O . ASN C 2 597 ? 166.629 198.144 260.418 1.00 77.12 597 ASN C O 1
ATOM 15439 N N . SER C 2 598 ? 165.870 197.557 262.458 1.00 74.60 598 SER C N 1
ATOM 15440 C CA . SER C 2 598 ? 167.091 196.847 262.818 1.00 71.98 598 SER C CA 1
ATOM 15441 C C . SER C 2 598 ? 167.217 195.488 262.142 1.00 68.96 598 SER C C 1
ATOM 15442 O O . SER C 2 598 ? 168.327 194.950 262.082 1.00 69.46 598 SER C O 1
ATOM 15445 N N . ALA C 2 599 ? 166.123 194.919 261.639 1.00 65.98 599 ALA C N 1
ATOM 15446 C CA . ALA C 2 599 ? 166.191 193.635 260.952 1.00 67.39 599 ALA C CA 1
ATOM 15447 C C . ALA C 2 599 ? 166.534 193.793 259.476 1.00 68.37 599 ALA C C 1
ATOM 15448 O O . ALA C 2 599 ? 167.265 192.966 258.916 1.00 69.08 599 ALA C O 1
ATOM 15450 N N . VAL C 2 600 ? 166.017 194.846 258.839 1.00 64.43 600 VAL C N 1
ATOM 15451 C CA . VAL C 2 600 ? 166.358 195.121 257.447 1.00 61.90 600 VAL C CA 1
ATOM 15452 C C . VAL C 2 600 ? 167.854 195.364 257.305 1.00 61.55 600 VAL C C 1
ATOM 15453 O O . VAL C 2 600 ? 168.487 194.888 256.357 1.00 67.45 600 VAL C O 1
ATOM 15457 N N . LEU C 2 601 ? 168.442 196.107 258.246 1.00 57.94 601 LEU C N 1
ATOM 15458 C CA . LEU C 2 601 ? 169.876 196.377 258.193 1.00 60.67 601 LEU C CA 1
ATOM 15459 C C . LEU C 2 601 ? 170.689 195.093 258.313 1.00 62.11 601 LEU C C 1
ATOM 15460 O O . LEU C 2 601 ? 171.664 194.891 257.576 1.00 62.58 601 LEU C O 1
ATOM 15465 N N . GLN C 2 602 ? 170.301 194.213 259.239 1.00 58.63 602 GLN C N 1
ATOM 15466 C CA . GLN C 2 602 ? 171.000 192.943 259.402 1.00 56.18 602 GLN C CA 1
ATOM 15467 C C . GLN C 2 602 ? 170.898 192.092 258.144 1.00 54.23 602 GLN C C 1
ATOM 15468 O O . GLN C 2 602 ? 171.896 191.513 257.691 1.00 54.75 602 GLN C O 1
ATOM 15474 N N . THR C 2 603 ? 169.700 192.009 257.561 1.00 51.15 603 THR C N 1
ATOM 15475 C CA . THR C 2 603 ? 169.531 191.222 256.346 1.00 52.07 603 THR C CA 1
ATOM 15476 C C . THR C 2 603 ? 170.355 191.797 255.200 1.00 51.84 603 THR C C 1
ATOM 15477 O O . THR C 2 603 ? 170.952 191.048 254.421 1.00 49.39 603 THR C O 1
ATOM 15481 N N . ARG C 2 604 ? 170.407 193.127 255.086 1.00 50.14 604 ARG C N 1
ATOM 15482 C CA . ARG C 2 604 ? 171.175 193.754 254.015 1.00 47.34 604 ARG C CA 1
ATOM 15483 C C . ARG C 2 604 ? 172.669 193.490 254.169 1.00 48.70 604 ARG C C 1
ATOM 15484 O O . ARG C 2 604 ? 173.363 193.200 253.184 1.00 49.90 604 ARG C O 1
ATOM 15492 N N . LEU C 2 605 ? 173.183 193.591 255.397 1.00 44.70 605 LEU C N 1
ATOM 15493 C CA . LEU C 2 605 ? 174.593 193.291 255.633 1.00 45.29 605 LEU C CA 1
ATOM 15494 C C . LEU C 2 605 ? 174.909 191.837 255.300 1.00 45.24 605 LEU C C 1
ATOM 15495 O O . LEU C 2 605 ? 175.915 191.541 254.632 1.00 47.83 605 LEU C O 1
ATOM 15500 N N . ARG C 2 606 ? 174.039 190.917 255.730 1.00 44.98 606 ARG C N 1
ATOM 15501 C CA . ARG C 2 606 ? 174.234 189.508 255.406 1.00 41.42 606 ARG C CA 1
ATOM 15502 C C . ARG C 2 606 ? 174.223 189.280 253.901 1.00 36.04 606 ARG C C 1
ATOM 15503 O O . ARG C 2 606 ? 175.032 188.507 253.381 1.00 37.36 606 ARG C O 1
ATOM 15511 N N . GLN C 2 607 ? 173.310 189.940 253.186 1.00 36.08 607 GLN C N 1
ATOM 15512 C CA . GLN C 2 607 ? 173.208 189.738 251.745 1.00 36.13 607 GLN C CA 1
ATOM 15513 C C . GLN C 2 607 ? 174.433 190.270 251.014 1.00 38.21 607 GLN C C 1
ATOM 15514 O O . GLN C 2 607 ? 174.891 189.661 250.040 1.00 38.57 607 GLN C O 1
ATOM 15520 N N . ILE C 2 608 ? 174.973 191.409 251.454 1.00 36.15 608 ILE C N 1
ATOM 15521 C CA . ILE C 2 608 ? 176.194 191.921 250.835 1.00 35.25 608 ILE C CA 1
ATOM 15522 C C . ILE C 2 608 ? 177.348 190.945 251.047 1.00 34.56 608 ILE C C 1
ATOM 15523 O O . ILE C 2 608 ? 178.108 190.635 250.110 1.00 34.19 608 ILE C O 1
ATOM 15528 N N . ARG C 2 609 ? 177.489 190.430 252.275 1.00 37.35 609 ARG C N 1
ATOM 15529 C CA . ARG C 2 609 ? 178.531 189.438 252.528 1.00 31.11 609 ARG C CA 1
ATOM 15530 C C . ARG C 2 609 ? 178.335 188.197 251.665 1.00 30.31 609 ARG C C 1
ATOM 15531 O O . ARG C 2 609 ? 179.303 187.648 251.128 1.00 32.03 609 ARG C O 1
ATOM 15539 N N . ASN C 2 610 ? 177.088 187.742 251.520 1.00 31.21 610 ASN C N 1
ATOM 15540 C CA . ASN C 2 610 ? 176.811 186.560 250.709 1.00 28.88 610 ASN C CA 1
ATOM 15541 C C . ASN C 2 610 ? 177.174 186.791 249.249 1.00 29.08 610 ASN C C 1
ATOM 15542 O O . ASN C 2 610 ? 177.736 185.906 248.596 1.00 30.73 610 ASN C O 1
ATOM 15547 N N . PHE C 2 611 ? 176.838 187.967 248.714 1.00 32.79 611 PHE C N 1
ATOM 15548 C CA . PHE C 2 611 ? 177.161 188.270 247.324 1.00 30.99 611 PHE C CA 1
ATOM 15549 C C . PHE C 2 611 ? 178.664 188.222 247.093 1.00 33.05 611 PHE C C 1
ATOM 15550 O O . PHE C 2 611 ? 179.141 187.573 246.152 1.00 32.50 611 PHE C O 1
ATOM 15558 N N . LEU C 2 612 ? 179.431 188.892 247.960 1.00 30.23 612 LEU C N 1
ATOM 15559 C CA . LEU C 2 612 ? 180.883 188.870 247.802 1.00 26.66 612 LEU C CA 1
ATOM 15560 C C . LEU C 2 612 ? 181.435 187.453 247.930 1.00 29.14 612 LEU C C 1
ATOM 15561 O O . LEU C 2 612 ? 182.288 187.031 247.134 1.00 31.96 612 LEU C O 1
ATOM 15566 N N . PHE C 2 613 ? 180.940 186.698 248.914 1.00 29.96 613 PHE C N 1
ATOM 15567 C CA . PHE C 2 613 ? 181.428 185.344 249.144 1.00 28.55 613 PHE C CA 1
ATOM 15568 C C . PHE C 2 613 ? 181.185 184.456 247.933 1.00 27.51 613 PHE C C 1
ATOM 15569 O O . PHE C 2 613 ? 182.090 183.755 247.471 1.00 25.71 613 PHE C O 1
ATOM 15577 N N . ILE C 2 614 ? 179.963 184.479 247.397 1.00 30.50 614 ILE C N 1
ATOM 15578 C CA . ILE C 2 614 ? 179.650 183.638 246.248 1.00 28.93 614 ILE C CA 1
ATOM 15579 C C . ILE C 2 614 ? 180.442 184.080 245.027 1.00 30.77 614 ILE C C 1
ATOM 15580 O O . ILE C 2 614 ? 180.850 183.243 244.212 1.00 30.42 614 ILE C O 1
ATOM 15585 N N . LEU C 2 615 ? 180.682 185.385 244.872 1.00 30.41 615 LEU C N 1
ATOM 15586 C CA . LEU C 2 615 ? 181.509 185.837 243.759 1.00 27.48 615 LEU C CA 1
ATOM 15587 C C . LEU C 2 615 ? 182.922 185.271 243.849 1.00 27.83 615 LEU C C 1
ATOM 15588 O O . LEU C 2 615 ? 183.482 184.826 242.841 1.00 31.58 615 LEU C O 1
ATOM 15593 N N . PHE C 2 616 ? 183.514 185.265 245.042 1.00 31.40 616 PHE C N 1
ATOM 15594 C CA . PHE C 2 616 ? 184.932 184.936 245.144 1.00 27.39 616 PHE C CA 1
ATOM 15595 C C . PHE C 2 616 ? 185.231 183.455 245.370 1.00 29.14 616 PHE C C 1
ATOM 15596 O O . PHE C 2 616 ? 186.404 183.075 245.325 1.00 38.91 616 PHE C O 1
ATOM 15604 N N . VAL C 2 617 ? 184.233 182.602 245.595 1.00 28.41 617 VAL C N 1
ATOM 15605 C CA . VAL C 2 617 ? 184.492 181.176 245.782 1.00 27.71 617 VAL C CA 1
ATOM 15606 C C . VAL C 2 617 ? 184.112 180.363 244.553 1.00 29.92 617 VAL C C 1
ATOM 15607 O O . VAL C 2 617 ? 184.176 179.131 244.590 1.00 37.19 617 VAL C O 1
ATOM 15611 N N . SER C 2 618 ? 183.722 181.012 243.466 1.00 30.96 618 SER C N 1
ATOM 15612 C CA . SER C 2 618 ? 183.386 180.302 242.244 1.00 27.80 618 SER C CA 1
ATOM 15613 C C . SER C 2 618 ? 184.618 180.152 241.359 1.00 29.50 618 SER C C 1
ATOM 15614 O O . SER C 2 618 ? 185.594 180.895 241.479 1.00 31.64 618 SER C O 1
ATOM 15617 N N . LEU C 2 619 ? 184.562 179.173 240.462 1.00 29.47 619 LEU C N 1
ATOM 15618 C CA . LEU C 2 619 ? 185.639 178.942 239.511 1.00 31.56 619 LEU C CA 1
ATOM 15619 C C . LEU C 2 619 ? 185.490 179.904 238.340 1.00 31.47 619 LEU C C 1
ATOM 15620 O O . LEU C 2 619 ? 184.424 179.980 237.722 1.00 33.51 619 LEU C O 1
ATOM 15625 N N . GLY C 2 620 ? 186.557 180.632 238.041 1.00 27.12 620 GLY C N 1
ATOM 15626 C CA . GLY C 2 620 ? 186.551 181.674 237.041 1.00 21.65 620 GLY C CA 1
ATOM 15627 C C . GLY C 2 620 ? 187.320 182.887 237.511 1.00 24.58 620 GLY C C 1
ATOM 15628 O O . GLY C 2 620 ? 187.998 182.874 238.535 1.00 31.87 620 GLY C O 1
ATOM 15629 N N . VAL C 2 621 ? 187.199 183.958 236.737 1.00 25.32 621 VAL C N 1
ATOM 15630 C CA . VAL C 2 621 ? 187.880 185.216 237.027 1.00 22.18 621 VAL C CA 1
ATOM 15631 C C . VAL C 2 621 ? 186.872 186.157 237.681 1.00 20.21 621 VAL C C 1
ATOM 15632 O O . VAL C 2 621 ? 185.858 186.487 237.051 1.00 24.78 621 VAL C O 1
ATOM 15636 N N . PRO C 2 622 ? 187.096 186.592 238.921 1.00 22.65 622 PRO C N 1
ATOM 15637 C CA . PRO C 2 622 ? 186.168 187.541 239.553 1.00 20.21 622 PRO C CA 1
ATOM 15638 C C . PRO C 2 622 ? 186.442 188.967 239.090 1.00 23.67 622 PRO C C 1
ATOM 15639 O O . PRO C 2 622 ? 187.586 189.425 239.088 1.00 21.13 622 PRO C O 1
ATOM 15643 N N . VAL C 2 623 ? 185.381 189.668 238.700 1.00 22.00 623 VAL C N 1
ATOM 15644 C CA . VAL C 2 623 ? 185.469 191.041 238.214 1.00 22.58 623 VAL C CA 1
ATOM 15645 C C . VAL C 2 623 ? 184.690 191.926 239.177 1.00 26.57 623 VAL C C 1
ATOM 15646 O O . VAL C 2 623 ? 183.479 191.746 239.357 1.00 30.70 623 VAL C O 1
ATOM 15650 N N . LEU C 2 624 ? 185.377 192.883 239.788 1.00 24.39 624 LEU C N 1
ATOM 15651 C CA . LEU C 2 624 ? 184.778 193.823 240.721 1.00 22.97 624 LEU C CA 1
ATOM 15652 C C . LEU C 2 624 ? 184.589 195.180 240.053 1.00 27.65 624 LEU C C 1
ATOM 15653 O O . LEU C 2 624 ? 185.448 195.645 239.302 1.00 35.00 624 LEU C O 1
ATOM 15658 N N . ASN C 2 625 ? 183.457 195.815 240.336 1.00 29.68 625 ASN C N 1
ATOM 15659 C CA . ASN C 2 625 ? 183.160 197.142 239.819 1.00 32.02 625 ASN C CA 1
ATOM 15660 C C . ASN C 2 625 ? 183.533 198.191 240.854 1.00 35.41 625 ASN C C 1
ATOM 15661 O O . ASN C 2 625 ? 183.343 197.987 242.056 1.00 42.02 625 ASN C O 1
ATOM 15666 N N . MET C 2 626 ? 184.071 199.310 240.375 1.00 35.03 626 MET C N 1
ATOM 15667 C CA . MET C 2 626 ? 184.535 200.370 241.259 1.00 38.24 626 MET C CA 1
ATOM 15668 C C . MET C 2 626 ? 183.394 200.897 242.119 1.00 41.28 626 MET C C 1
ATOM 15669 O O . MET C 2 626 ? 182.287 201.135 241.631 1.00 48.53 626 MET C O 1
ATOM 15674 N N . GLY C 2 627 ? 183.670 201.070 243.409 1.00 41.78 627 GLY C N 1
ATOM 15675 C CA . GLY C 2 627 ? 182.697 201.541 244.364 1.00 45.49 627 GLY C CA 1
ATOM 15676 C C . GLY C 2 627 ? 181.941 200.447 245.088 1.00 49.75 627 GLY C C 1
ATOM 15677 O O . GLY C 2 627 ? 181.270 200.734 246.084 1.00 54.40 627 GLY C O 1
ATOM 15678 N N . ASP C 2 628 ? 182.038 199.202 244.622 1.00 46.65 628 ASP C N 1
ATOM 15679 C CA . ASP C 2 628 ? 181.338 198.102 245.272 1.00 45.54 628 ASP C CA 1
ATOM 15680 C C . ASP C 2 628 ? 182.058 197.606 246.517 1.00 47.28 628 ASP C C 1
ATOM 15681 O O . ASP C 2 628 ? 181.508 196.769 247.239 1.00 46.46 628 ASP C O 1
ATOM 15686 N N . GLU C 2 629 ? 183.263 198.097 246.781 1.00 53.15 629 GLU C N 1
ATOM 15687 C CA . GLU C 2 629 ? 183.999 197.777 247.994 1.00 49.10 629 GLU C CA 1
ATOM 15688 C C . GLU C 2 629 ? 183.798 198.806 249.099 1.00 50.76 629 GLU C C 1
ATOM 15689 O O . GLU C 2 629 ? 184.302 198.606 250.208 1.00 57.25 629 GLU C O 1
ATOM 15695 N N . CYS C 2 630 ? 183.072 199.898 248.831 1.00 48.97 630 CYS C N 1
ATOM 15696 C CA . CYS C 2 630 ? 182.916 200.953 249.826 1.00 55.62 630 CYS C CA 1
ATOM 15697 C C . CYS C 2 630 ? 181.498 201.516 249.887 1.00 57.41 630 CYS C C 1
ATOM 15698 O O . CYS C 2 630 ? 181.315 202.654 250.331 1.00 60.09 630 CYS C O 1
ATOM 15701 N N . GLY C 2 631 ? 180.493 200.760 249.454 1.00 53.46 631 GLY C N 1
ATOM 15702 C CA . GLY C 2 631 ? 179.119 201.189 249.616 1.00 52.08 631 GLY C CA 1
ATOM 15703 C C . GLY C 2 631 ? 178.653 202.292 248.695 1.00 54.94 631 GLY C C 1
ATOM 15704 O O . GLY C 2 631 ? 177.728 203.026 249.054 1.00 57.94 631 GLY C O 1
ATOM 15705 N N . HIS C 2 632 ? 179.266 202.440 247.523 1.00 56.15 632 HIS C N 1
ATOM 15706 C CA . HIS C 2 632 ? 178.809 203.427 246.553 1.00 54.76 632 HIS C CA 1
ATOM 15707 C C . HIS C 2 632 ? 177.371 203.139 246.138 1.00 57.20 632 HIS C C 1
ATOM 15708 O O . HIS C 2 632 ? 177.015 201.997 245.838 1.00 59.75 632 HIS C O 1
ATOM 15715 N N . SER C 2 633 ? 176.543 204.182 246.121 1.00 59.63 633 SER C N 1
ATOM 15716 C CA . SER C 2 633 ? 175.130 204.046 245.805 1.00 53.44 633 SER C CA 1
ATOM 15717 C C . SER C 2 633 ? 174.716 205.130 244.821 1.00 55.50 633 SER C C 1
ATOM 15718 O O . SER C 2 633 ? 175.293 206.219 244.794 1.00 56.71 633 SER C O 1
ATOM 15721 N N . ALA C 2 634 ? 173.702 204.818 244.008 1.00 55.72 634 ALA C N 1
ATOM 15722 C CA . ALA C 2 634 ? 173.188 205.748 243.009 1.00 50.96 634 ALA C CA 1
ATOM 15723 C C . ALA C 2 634 ? 171.690 205.989 243.169 1.00 51.16 634 ALA C C 1
ATOM 15724 O O . ALA C 2 634 ? 171.025 206.370 242.201 1.00 50.61 634 ALA C O 1
ATOM 15726 N N . ALA C 2 635 ? 171.151 205.766 244.370 1.00 50.67 635 ALA C N 1
ATOM 15727 C CA . ALA C 2 635 ? 169.747 206.040 244.688 1.00 45.70 635 ALA C CA 1
ATOM 15728 C C . ALA C 2 635 ? 168.788 205.254 243.794 1.00 49.62 635 ALA C C 1
ATOM 15729 O O . ALA C 2 635 ? 167.710 205.735 243.440 1.00 50.44 635 ALA C O 1
ATOM 15731 N N . GLY C 2 636 ? 169.176 204.034 243.434 1.00 41.09 636 GLY C N 1
ATOM 15732 C CA . GLY C 2 636 ? 168.292 203.132 242.726 1.00 38.52 636 GLY C CA 1
ATOM 15733 C C . GLY C 2 636 ? 168.245 203.280 241.222 1.00 46.71 636 GLY C C 1
ATOM 15734 O O . GLY C 2 636 ? 167.384 202.659 240.587 1.00 48.91 636 GLY C O 1
ATOM 15735 N N . SER C 2 637 ? 169.133 204.070 240.629 1.00 45.33 637 SER C N 1
ATOM 15736 C CA . SER C 2 637 ? 169.119 204.264 239.187 1.00 44.68 637 SER C CA 1
ATOM 15737 C C . SER C 2 637 ? 169.921 203.177 238.482 1.00 47.67 637 SER C C 1
ATOM 15738 O O . SER C 2 637 ? 170.900 202.648 239.017 1.00 50.00 637 SER C O 1
ATOM 15741 N N . VAL C 2 638 ? 169.496 202.846 237.264 1.00 45.15 638 VAL C N 1
ATOM 15742 C CA . VAL C 2 638 ? 170.154 201.828 236.453 1.00 47.15 638 VAL C CA 1
ATOM 15743 C C . VAL C 2 638 ? 170.911 202.420 235.279 1.00 51.86 638 VAL C C 1
ATOM 15744 O O . VAL C 2 638 ? 171.376 201.666 234.413 1.00 54.10 638 VAL C O 1
ATOM 15748 N N . SER C 2 639 ? 171.053 203.741 235.218 1.00 49.84 639 SER C N 1
ATOM 15749 C CA . SER C 2 639 ? 171.800 204.395 234.153 1.00 52.83 639 SER C CA 1
ATOM 15750 C C . SER C 2 639 ? 173.260 204.535 234.562 1.00 52.59 639 SER C C 1
ATOM 15751 O O . SER C 2 639 ? 173.557 204.994 235.669 1.00 56.77 639 SER C O 1
ATOM 15754 N N . TYR C 2 640 ? 174.171 204.137 233.669 1.00 46.96 640 TYR C N 1
ATOM 15755 C CA . TYR C 2 640 ? 175.591 204.289 233.962 1.00 47.80 640 TYR C CA 1
ATOM 15756 C C . TYR C 2 640 ? 176.012 205.751 234.016 1.00 52.31 640 TYR C C 1
ATOM 15757 O O . TYR C 2 640 ? 177.050 206.062 234.609 1.00 54.37 640 TYR C O 1
ATOM 15766 N N . LYS C 2 641 ? 175.231 206.650 233.417 1.00 51.58 641 LYS C N 1
ATOM 15767 C CA . LYS C 2 641 ? 175.528 208.074 233.478 1.00 52.59 641 LYS C CA 1
ATOM 15768 C C . LYS C 2 641 ? 175.152 208.696 234.816 1.00 54.87 641 LYS C C 1
ATOM 15769 O O . LYS C 2 641 ? 175.595 209.811 235.111 1.00 56.04 641 LYS C O 1
ATOM 15775 N N . ASP C 2 642 ? 174.354 208.007 235.627 1.00 54.48 642 ASP C N 1
ATOM 15776 C CA . ASP C 2 642 ? 173.929 208.517 236.922 1.00 55.98 642 ASP C CA 1
ATOM 15777 C C . ASP C 2 642 ? 174.919 208.212 238.038 1.00 58.17 642 ASP C C 1
ATOM 15778 O O . ASP C 2 642 ? 174.720 208.676 239.165 1.00 59.28 642 ASP C O 1
ATOM 15783 N N . ARG C 2 643 ? 175.968 207.443 237.759 1.00 55.00 643 ARG C N 1
ATOM 15784 C CA . ARG C 2 643 ? 176.970 207.154 238.774 1.00 51.15 643 ARG C CA 1
ATOM 15785 C C . ARG C 2 643 ? 177.801 208.397 239.065 1.00 52.43 643 ARG C C 1
ATOM 15786 O O . ARG C 2 643 ? 178.079 209.200 238.172 1.00 57.54 643 ARG C O 1
ATOM 15794 N N . GLY C 2 644 ? 178.196 208.553 240.325 1.00 49.33 644 GLY C N 1
ATOM 15795 C CA . GLY C 2 644 ? 178.925 209.722 240.751 1.00 46.06 644 GLY C CA 1
ATOM 15796 C C . GLY C 2 644 ? 180.357 209.415 241.127 1.00 43.24 644 GLY C C 1
ATOM 15797 O O . GLY C 2 644 ? 180.813 208.270 241.052 1.00 48.37 644 GLY C O 1
ATOM 15798 N N . PRO C 2 645 ? 181.100 210.442 241.533 1.00 44.63 645 PRO C N 1
ATOM 15799 C CA . PRO C 2 645 ? 182.498 210.234 241.919 1.00 39.38 645 PRO C CA 1
ATOM 15800 C C . PRO C 2 645 ? 182.624 209.389 243.176 1.00 44.27 645 PRO C C 1
ATOM 15801 O O . PRO C 2 645 ? 181.764 209.408 244.060 1.00 49.51 645 PRO C O 1
ATOM 15805 N N . LEU C 2 646 ? 183.722 208.643 243.245 1.00 45.79 646 LEU C N 1
ATOM 15806 C CA . LEU C 2 646 ? 184.001 207.812 244.406 1.00 45.07 646 LEU C CA 1
ATOM 15807 C C . LEU C 2 646 ? 184.349 208.687 245.604 1.00 51.00 646 LEU C C 1
ATOM 15808 O O . LEU C 2 646 ? 185.037 209.702 245.465 1.00 56.65 646 LEU C O 1
ATOM 15813 N N . ASN C 2 647 ? 183.875 208.293 246.783 1.00 55.33 647 ASN C N 1
ATOM 15814 C CA . ASN C 2 647 ? 184.097 209.047 248.013 1.00 54.58 647 ASN C CA 1
ATOM 15815 C C . ASN C 2 647 ? 185.152 208.324 248.844 1.00 56.05 647 ASN C C 1
ATOM 15816 O O . ASN C 2 647 ? 184.913 207.219 249.340 1.00 61.63 647 ASN C O 1
ATOM 15821 N N . TRP C 2 648 ? 186.317 208.950 248.993 1.00 54.10 648 TRP C N 1
ATOM 15822 C CA . TRP C 2 648 ? 187.434 208.355 249.714 1.00 55.72 648 TRP C CA 1
ATOM 15823 C C . TRP C 2 648 ? 187.397 208.642 251.208 1.00 64.23 648 TRP C C 1
ATOM 15824 O O . TRP C 2 648 ? 188.248 208.132 251.944 1.00 63.54 648 TRP C O 1
ATOM 15835 N N . ARG C 2 649 ? 186.441 209.446 251.667 1.00 66.06 649 ARG C N 1
ATOM 15836 C CA . ARG C 2 649 ? 186.325 209.773 253.080 1.00 67.54 649 ARG C CA 1
ATOM 15837 C C . ARG C 2 649 ? 185.932 208.573 253.928 1.00 71.62 649 ARG C C 1
ATOM 15838 O O . ARG C 2 649 ? 186.441 208.424 255.044 1.00 76.89 649 ARG C O 1
ATOM 15846 N N . GLY C 2 650 ? 185.062 207.706 253.416 1.00 69.17 650 GLY C N 1
ATOM 15847 C CA . GLY C 2 650 ? 184.517 206.618 254.200 1.00 69.32 650 GLY C CA 1
ATOM 15848 C C . GLY C 2 650 ? 185.410 205.410 254.361 1.00 70.40 650 GLY C C 1
ATOM 15849 O O . GLY C 2 650 ? 184.987 204.440 254.996 1.00 71.51 650 GLY C O 1
ATOM 15850 N N . MET C 2 651 ? 186.627 205.431 253.816 1.00 72.00 651 MET C N 1
ATOM 15851 C CA . MET C 2 651 ? 187.495 204.266 253.938 1.00 71.01 651 MET C CA 1
ATOM 15852 C C . MET C 2 651 ? 188.219 204.262 255.278 1.00 75.36 651 MET C C 1
ATOM 15853 O O . MET C 2 651 ? 189.423 204.000 255.343 1.00 79.24 651 MET C O 1
ATOM 15858 N N . LYS C 2 652 ? 187.482 204.541 256.351 1.00 78.45 652 LYS C N 1
ATOM 15859 C CA . LYS C 2 652 ? 187.955 204.342 257.714 1.00 78.66 652 LYS C CA 1
ATOM 15860 C C . LYS C 2 652 ? 186.890 203.765 258.629 1.00 78.13 652 LYS C C 1
ATOM 15861 O O . LYS C 2 652 ? 187.231 203.308 259.724 1.00 81.60 652 LYS C O 1
ATOM 15867 N N . THR C 2 653 ? 185.624 203.765 258.223 1.00 76.10 653 THR C N 1
ATOM 15868 C CA . THR C 2 653 ? 184.519 203.381 259.082 1.00 78.33 653 THR C CA 1
ATOM 15869 C C . THR C 2 653 ? 184.441 201.863 259.209 1.00 77.73 653 THR C C 1
ATOM 15870 O O . THR C 2 653 ? 185.288 201.120 258.706 1.00 73.78 653 THR C O 1
ATOM 15874 N N . THR C 2 654 ? 183.403 201.395 259.903 1.00 79.17 654 THR C N 1
ATOM 15875 C CA . THR C 2 654 ? 183.249 199.961 260.121 1.00 76.12 654 THR C CA 1
ATOM 15876 C C . THR C 2 654 ? 182.945 199.230 258.819 1.00 69.66 654 THR C C 1
ATOM 15877 O O . THR C 2 654 ? 183.649 198.283 258.457 1.00 68.18 654 THR C O 1
ATOM 15881 N N . PHE C 2 655 ? 181.928 199.687 258.082 1.00 69.19 655 PHE C N 1
ATOM 15882 C CA . PHE C 2 655 ? 181.427 198.932 256.934 1.00 69.05 655 PHE C CA 1
ATOM 15883 C C . PHE C 2 655 ? 182.498 198.746 255.868 1.00 67.33 655 PHE C C 1
ATOM 15884 O O . PHE C 2 655 ? 182.709 197.631 255.367 1.00 68.60 655 PHE C O 1
ATOM 15892 N N . VAL C 2 656 ? 183.174 199.832 255.494 1.00 64.29 656 VAL C N 1
ATOM 15893 C CA . VAL C 2 656 ? 184.208 199.742 254.471 1.00 60.80 656 VAL C CA 1
ATOM 15894 C C . VAL C 2 656 ? 185.335 198.835 254.938 1.00 56.94 656 VAL C C 1
ATOM 15895 O O . VAL C 2 656 ? 185.902 198.071 254.149 1.00 57.11 656 VAL C O 1
ATOM 15899 N N . LYS C 2 657 ? 185.668 198.892 256.229 1.00 60.40 657 LYS C N 1
ATOM 15900 C CA . LYS C 2 657 ? 186.713 198.027 256.762 1.00 57.47 657 LYS C CA 1
ATOM 15901 C C . LYS C 2 657 ? 186.329 196.557 256.640 1.00 55.55 657 LYS C C 1
ATOM 15902 O O . LYS C 2 657 ? 187.139 195.733 256.202 1.00 54.79 657 LYS C O 1
ATOM 15908 N N . GLU C 2 658 ? 185.091 196.209 257.008 1.00 57.34 658 GLU C N 1
ATOM 15909 C CA . GLU C 2 658 ? 184.661 194.819 256.876 1.00 54.33 658 GLU C CA 1
ATOM 15910 C C . GLU C 2 658 ? 184.707 194.370 255.425 1.00 50.70 658 GLU C C 1
ATOM 15911 O O . GLU C 2 658 ? 185.194 193.276 255.119 1.00 46.89 658 GLU C O 1
ATOM 15917 N N . VAL C 2 659 ? 184.207 195.205 254.512 1.00 49.97 659 VAL C N 1
ATOM 15918 C CA . VAL C 2 659 ? 184.149 194.798 253.111 1.00 44.32 659 VAL C CA 1
ATOM 15919 C C . VAL C 2 659 ? 185.553 194.609 252.543 1.00 43.43 659 VAL C C 1
ATOM 15920 O O . VAL C 2 659 ? 185.840 193.598 251.889 1.00 40.64 659 VAL C O 1
ATOM 15924 N N . THR C 2 660 ? 186.455 195.563 252.797 1.00 45.01 660 THR C N 1
ATOM 15925 C CA . THR C 2 660 ? 187.805 195.460 252.251 1.00 42.48 660 THR C CA 1
ATOM 15926 C C . THR C 2 660 ? 188.566 194.296 252.871 1.00 39.85 660 THR C C 1
ATOM 15927 O O . THR C 2 660 ? 189.304 193.592 252.171 1.00 37.67 660 THR C O 1
ATOM 15931 N N . GLY C 2 661 ? 188.402 194.072 254.177 1.00 39.22 661 GLY C N 1
ATOM 15932 C CA . GLY C 2 661 ? 189.066 192.946 254.808 1.00 33.14 661 GLY C CA 1
ATOM 15933 C C . GLY C 2 661 ? 188.553 191.612 254.305 1.00 34.18 661 GLY C C 1
ATOM 15934 O O . GLY C 2 661 ? 189.331 190.680 254.095 1.00 32.75 661 GLY C O 1
ATOM 15935 N N . PHE C 2 662 ? 187.240 191.502 254.096 1.00 34.20 662 PHE C N 1
ATOM 15936 C CA . PHE C 2 662 ? 186.682 190.276 253.541 1.00 30.27 662 PHE C CA 1
ATOM 15937 C C . PHE C 2 662 ? 187.189 190.032 252.124 1.00 32.98 662 PHE C C 1
ATOM 15938 O O . PHE C 2 662 ? 187.523 188.897 251.765 1.00 35.16 662 PHE C O 1
ATOM 15946 N N . ILE C 2 663 ? 187.264 191.087 251.306 1.00 31.27 663 ILE C N 1
ATOM 15947 C CA . ILE C 2 663 ? 187.762 190.929 249.940 1.00 31.56 663 ILE C CA 1
ATOM 15948 C C . ILE C 2 663 ? 189.225 190.500 249.950 1.00 33.05 663 ILE C C 1
ATOM 15949 O O . ILE C 2 663 ? 189.633 189.609 249.191 1.00 35.68 663 ILE C O 1
ATOM 15954 N N . SER C 2 664 ? 190.035 191.122 250.809 1.00 35.25 664 SER C N 1
ATOM 15955 C CA . SER C 2 664 ? 191.441 190.747 250.907 1.00 32.74 664 SER C CA 1
ATOM 15956 C C . SER C 2 664 ? 191.599 189.306 251.380 1.00 31.89 664 SER C C 1
ATOM 15957 O O . SER C 2 664 ? 192.443 188.564 250.864 1.00 36.95 664 SER C O 1
ATOM 15960 N N . PHE C 2 665 ? 190.789 188.892 252.358 1.00 30.39 665 PHE C N 1
ATOM 15961 C CA . PHE C 2 665 ? 190.836 187.517 252.840 1.00 28.75 665 PHE C CA 1
ATOM 15962 C C . PHE C 2 665 ? 190.478 186.533 251.734 1.00 32.77 665 PHE C C 1
ATOM 15963 O O . PHE C 2 665 ? 191.142 185.504 251.571 1.00 31.66 665 PHE C O 1
ATOM 15971 N N . LEU C 2 666 ? 189.429 186.832 250.966 1.00 35.24 666 LEU C N 1
ATOM 15972 C CA . LEU C 2 666 ? 189.017 185.934 249.892 1.00 29.62 666 LEU C CA 1
ATOM 15973 C C . LEU C 2 666 ? 190.078 185.840 248.802 1.00 28.21 666 LEU C C 1
ATOM 15974 O O . LEU C 2 666 ? 190.349 184.749 248.287 1.00 33.38 666 LEU C O 1
ATOM 15979 N N . THR C 2 667 ? 190.694 186.967 248.441 1.00 29.31 667 THR C N 1
ATOM 15980 C CA . THR C 2 667 ? 191.752 186.934 247.433 1.00 29.90 667 THR C CA 1
ATOM 15981 C C . THR C 2 667 ? 192.959 186.139 247.921 1.00 31.86 667 THR C C 1
ATOM 15982 O O . THR C 2 667 ? 193.528 185.330 247.171 1.00 35.84 667 THR C O 1
ATOM 15986 N N . ALA C 2 668 ? 193.355 186.339 249.181 1.00 34.43 668 ALA C N 1
ATOM 15987 C CA . ALA C 2 668 ? 194.471 185.576 249.731 1.00 33.02 668 ALA C CA 1
ATOM 15988 C C . ALA C 2 668 ? 194.153 184.088 249.780 1.00 32.32 668 ALA C C 1
ATOM 15989 O O . ALA C 2 668 ? 195.023 183.252 249.517 1.00 35.82 668 ALA C O 1
ATOM 15991 N N . LEU C 2 669 ? 192.912 183.735 250.123 1.00 33.83 669 LEU C N 1
ATOM 15992 C CA . LEU C 2 669 ? 192.524 182.329 250.153 1.00 33.43 669 LEU C CA 1
ATOM 15993 C C . LEU C 2 669 ? 192.540 181.720 248.757 1.00 34.46 669 LEU C C 1
ATOM 15994 O O . LEU C 2 669 ? 192.938 180.563 248.584 1.00 40.09 669 LEU C O 1
ATOM 15999 N N . ARG C 2 670 ? 192.102 182.480 247.750 1.00 34.67 670 ARG C N 1
ATOM 16000 C CA . ARG C 2 670 ? 192.180 181.996 246.375 1.00 34.16 670 ARG C CA 1
ATOM 16001 C C . ARG C 2 670 ? 193.623 181.744 245.963 1.00 36.72 670 ARG C C 1
ATOM 16002 O O . ARG C 2 670 ? 193.922 180.746 245.299 1.00 37.69 670 ARG C O 1
ATOM 16010 N N . SER C 2 671 ? 194.531 182.648 246.338 1.00 40.44 671 SER C N 1
ATOM 16011 C CA . SER C 2 671 ? 195.942 182.446 246.017 1.00 37.74 671 SER C CA 1
ATOM 16012 C C . SER C 2 671 ? 196.523 181.243 246.754 1.00 40.14 671 SER C C 1
ATOM 16013 O O . SER C 2 671 ? 197.304 180.475 246.181 1.00 40.97 671 SER C O 1
ATOM 16016 N N . ARG C 2 672 ? 196.156 181.065 248.025 1.00 40.22 672 ARG C N 1
ATOM 16017 C CA . ARG C 2 672 ? 196.745 180.008 248.842 1.00 39.91 672 ARG C CA 1
ATOM 16018 C C . ARG C 2 672 ? 196.277 178.623 248.417 1.00 44.50 672 ARG C C 1
ATOM 16019 O O . ARG C 2 672 ? 197.020 177.647 248.566 1.00 48.16 672 ARG C O 1
ATOM 16027 N N . ARG C 2 673 ? 195.059 178.513 247.893 1.00 43.97 673 ARG C N 1
ATOM 16028 C CA . ARG C 2 673 ? 194.507 177.220 247.510 1.00 42.80 673 ARG C CA 1
ATOM 16029 C C . ARG C 2 673 ? 194.285 177.165 246.005 1.00 41.82 673 ARG C C 1
ATOM 16030 O O . ARG C 2 673 ? 193.223 176.741 245.543 1.00 44.17 673 ARG C O 1
ATOM 16038 N N . GLY C 2 674 ? 195.287 177.602 245.238 1.00 40.79 674 GLY C N 1
ATOM 16039 C CA . GLY C 2 674 ? 195.166 177.666 243.793 1.00 35.71 674 GLY C CA 1
ATOM 16040 C C . GLY C 2 674 ? 194.915 176.331 243.127 1.00 39.59 674 GLY C C 1
ATOM 16041 O O . GLY C 2 674 ? 194.490 176.299 241.968 1.00 44.29 674 GLY C O 1
ATOM 16042 N N . ASP C 2 675 ? 195.168 175.224 243.829 1.00 44.25 675 ASP C N 1
ATOM 16043 C CA . ASP C 2 675 ? 194.851 173.910 243.282 1.00 41.28 675 ASP C CA 1
ATOM 16044 C C . ASP C 2 675 ? 193.353 173.707 243.117 1.00 42.24 675 ASP C C 1
ATOM 16045 O O . ASP C 2 675 ? 192.937 172.759 242.443 1.00 45.28 675 ASP C O 1
ATOM 16050 N N . ILE C 2 676 ? 192.538 174.568 243.716 1.00 40.67 676 ILE C N 1
ATOM 16051 C CA . ILE C 2 676 ? 191.090 174.520 243.583 1.00 37.49 676 ILE C CA 1
ATOM 16052 C C . ILE C 2 676 ? 190.558 175.746 242.848 1.00 41.02 676 ILE C C 1
ATOM 16053 O O . ILE C 2 676 ? 189.707 175.630 241.966 1.00 45.35 676 ILE C O 1
ATOM 16058 N N . PHE C 2 677 ? 191.065 176.932 243.188 1.00 38.19 677 PHE C N 1
ATOM 16059 C CA . PHE C 2 677 ? 190.489 178.179 242.701 1.00 35.28 677 PHE C CA 1
ATOM 16060 C C . PHE C 2 677 ? 191.240 178.798 241.531 1.00 39.11 677 PHE C C 1
ATOM 16061 O O . PHE C 2 677 ? 190.740 179.762 240.942 1.00 43.15 677 PHE C O 1
ATOM 16069 N N . GLN C 2 678 ? 192.414 178.281 241.174 1.00 38.31 678 GLN C N 1
ATOM 16070 C CA . GLN C 2 678 ? 193.161 178.826 240.047 1.00 35.50 678 GLN C CA 1
ATOM 16071 C C . GLN C 2 678 ? 193.509 177.725 239.055 1.00 39.76 678 GLN C C 1
ATOM 16072 O O . GLN C 2 678 ? 194.661 177.600 238.629 1.00 42.93 678 GLN C O 1
ATOM 16078 N N . ARG C 2 679 ? 192.516 176.923 238.687 1.00 42.39 679 ARG C N 1
ATOM 16079 C CA . ARG C 2 679 ? 192.732 175.782 237.814 1.00 42.31 679 ARG C CA 1
ATOM 16080 C C . ARG C 2 679 ? 192.595 176.165 236.347 1.00 43.48 679 ARG C C 1
ATOM 16081 O O . ARG C 2 679 ? 191.869 177.094 235.984 1.00 45.36 679 ARG C O 1
ATOM 16089 N N . ARG C 2 680 ? 193.303 175.422 235.502 1.00 43.00 680 ARG C N 1
ATOM 16090 C CA . ARG C 2 680 ? 193.161 175.522 234.059 1.00 47.10 680 ARG C CA 1
ATOM 16091 C C . ARG C 2 680 ? 192.124 174.558 233.500 1.00 48.29 680 ARG C C 1
ATOM 16092 O O . ARG C 2 680 ? 191.792 174.649 232.313 1.00 50.15 680 ARG C O 1
ATOM 16100 N N . GLU C 2 681 ? 191.607 173.645 234.318 1.00 46.33 681 GLU C N 1
ATOM 16101 C CA . GLU C 2 681 ? 190.629 172.664 233.879 1.00 43.97 681 GLU C CA 1
ATOM 16102 C C . GLU C 2 681 ? 189.630 172.474 235.014 1.00 45.46 681 GLU C C 1
ATOM 16103 O O . GLU C 2 681 ? 189.932 172.744 236.177 1.00 49.21 681 GLU C O 1
ATOM 16109 N N . PHE C 2 682 ? 188.428 172.029 234.666 1.00 46.01 682 PHE C N 1
ATOM 16110 C CA . PHE C 2 682 ? 187.370 171.845 235.649 1.00 43.94 682 PHE C CA 1
ATOM 16111 C C . PHE C 2 682 ? 187.733 170.758 236.656 1.00 46.46 682 PHE C C 1
ATOM 16112 O O . PHE C 2 682 ? 188.487 169.828 236.360 1.00 48.40 682 PHE C O 1
ATOM 16120 N N . LEU C 2 683 ? 187.178 170.888 237.860 1.00 46.56 683 LEU C N 1
ATOM 16121 C CA . LEU C 2 683 ? 187.375 169.883 238.897 1.00 43.69 683 LEU C CA 1
ATOM 16122 C C . LEU C 2 683 ? 186.822 168.538 238.446 1.00 47.57 683 LEU C C 1
ATOM 16123 O O . LEU C 2 683 ? 185.817 168.468 237.734 1.00 49.32 683 LEU C O 1
ATOM 16128 N N . LYS C 2 684 ? 187.491 167.465 238.857 1.00 51.55 684 LYS C N 1
ATOM 16129 C CA . LYS C 2 684 ? 187.048 166.126 238.495 1.00 54.75 684 LYS C CA 1
ATOM 16130 C C . LYS C 2 684 ? 185.718 165.800 239.161 1.00 53.79 684 LYS C C 1
ATOM 16131 O O . LYS C 2 684 ? 185.478 166.155 240.317 1.00 53.62 684 LYS C O 1
ATOM 16137 N N . LEU C 2 685 ? 184.846 165.117 238.415 1.00 58.19 685 LEU C N 1
ATOM 16138 C CA . LEU C 2 685 ? 183.527 164.764 238.930 1.00 59.97 685 LEU C CA 1
ATOM 16139 C C . LEU C 2 685 ? 183.596 163.783 240.091 1.00 56.88 685 LEU C C 1
ATOM 16140 O O . LEU C 2 685 ? 182.609 163.633 240.818 1.00 59.04 685 LEU C O 1
ATOM 16145 N N . GLU C 2 686 ? 184.730 163.113 240.280 1.00 60.09 686 GLU C N 1
ATOM 16146 C CA . GLU C 2 686 ? 184.905 162.182 241.385 1.00 62.20 686 GLU C CA 1
ATOM 16147 C C . GLU C 2 686 ? 185.291 162.874 242.683 1.00 62.19 686 GLU C C 1
ATOM 16148 O O . GLU C 2 686 ? 185.406 162.201 243.713 1.00 67.44 686 GLU C O 1
ATOM 16154 N N . ASN C 2 687 ? 185.493 164.191 242.664 1.00 56.27 687 ASN C N 1
ATOM 16155 C CA . ASN C 2 687 ? 185.935 164.925 243.838 1.00 54.27 687 ASN C CA 1
ATOM 16156 C C . ASN C 2 687 ? 184.926 165.949 244.335 1.00 53.68 687 ASN C C 1
ATOM 16157 O O . ASN C 2 687 ? 185.240 166.699 245.265 1.00 56.10 687 ASN C O 1
ATOM 16162 N N . ILE C 2 688 ? 183.732 166.010 243.749 1.00 50.54 688 ILE C N 1
ATOM 16163 C CA . ILE C 2 688 ? 182.686 166.930 244.178 1.00 50.02 688 ILE C CA 1
ATOM 16164 C C . ILE C 2 688 ? 181.463 166.118 244.576 1.00 53.46 688 ILE C C 1
ATOM 16165 O O . ILE C 2 688 ? 180.974 165.298 243.790 1.00 59.12 688 ILE C O 1
ATOM 16170 N N . HIS C 2 689 ? 180.965 166.355 245.786 1.00 52.95 689 HIS C N 1
ATOM 16171 C CA . HIS C 2 689 ? 179.772 165.693 246.296 1.00 52.42 689 HIS C CA 1
ATOM 16172 C C . HIS C 2 689 ? 178.777 166.751 246.746 1.00 51.75 689 HIS C C 1
ATOM 16173 O O . HIS C 2 689 ? 179.128 167.649 247.518 1.00 50.31 689 HIS C O 1
ATOM 16180 N N . TRP C 2 690 ? 177.544 166.646 246.264 1.00 53.07 690 TRP C N 1
ATOM 16181 C CA . TRP C 2 690 ? 176.495 167.594 246.605 1.00 48.78 690 TRP C CA 1
ATOM 16182 C C . TRP C 2 690 ? 175.568 166.990 247.651 1.00 53.48 690 TRP C C 1
ATOM 16183 O O . TRP C 2 690 ? 175.125 165.847 247.520 1.00 60.07 690 TRP C O 1
ATOM 16194 N N . TYR C 2 691 ? 175.278 167.766 248.692 1.00 54.48 691 TYR C N 1
ATOM 16195 C CA . TYR C 2 691 ? 174.503 167.293 249.828 1.00 55.19 691 TYR C CA 1
ATOM 16196 C C . TYR C 2 691 ? 173.296 168.199 250.040 1.00 60.27 691 TYR C C 1
ATOM 16197 O O . TYR C 2 691 ? 173.194 169.288 249.468 1.00 56.89 691 TYR C O 1
ATOM 16206 N N . GLY C 2 692 ? 172.374 167.731 250.873 1.00 62.26 692 GLY C N 1
ATOM 16207 C CA . GLY C 2 692 ? 171.172 168.461 251.229 1.00 58.84 692 GLY C CA 1
ATOM 16208 C C . GLY C 2 692 ? 171.259 168.939 252.664 1.00 62.35 692 GLY C C 1
ATOM 16209 O O . GLY C 2 692 ? 172.323 169.301 253.160 1.00 62.78 692 GLY C O 1
ATOM 16210 N N . SER C 2 693 ? 170.109 168.929 253.339 1.00 64.59 693 SER C N 1
ATOM 16211 C CA . SER C 2 693 ? 170.014 169.446 254.700 1.00 65.05 693 SER C CA 1
ATOM 16212 C C . SER C 2 693 ? 170.965 168.728 255.650 1.00 69.60 693 SER C C 1
ATOM 16213 O O . SER C 2 693 ? 171.899 169.343 256.169 1.00 75.03 693 SER C O 1
ATOM 16216 N N . ASP C 2 694 ? 170.759 167.433 255.876 1.00 70.57 694 ASP C N 1
ATOM 16217 C CA . ASP C 2 694 ? 171.613 166.652 256.772 1.00 73.94 694 ASP C CA 1
ATOM 16218 C C . ASP C 2 694 ? 172.250 165.521 255.972 1.00 72.19 694 ASP C C 1
ATOM 16219 O O . ASP C 2 694 ? 171.762 164.389 255.984 1.00 76.52 694 ASP C O 1
ATOM 16224 N N . LEU C 2 695 ? 173.362 165.836 255.304 1.00 70.33 695 LEU C N 1
ATOM 16225 C CA . LEU C 2 695 ? 174.136 164.891 254.502 1.00 69.84 695 LEU C CA 1
ATOM 16226 C C . LEU C 2 695 ? 173.249 163.987 253.653 1.00 71.33 695 LEU C C 1
ATOM 16227 O O . LEU C 2 695 ? 173.547 162.801 253.482 1.00 73.25 695 LEU C O 1
ATOM 16232 N N . CYS C 2 696 ? 172.161 164.533 253.122 1.00 67.02 696 CYS C N 1
ATOM 16233 C CA . CYS C 2 696 ? 171.209 163.780 252.320 1.00 70.39 696 CYS C CA 1
ATOM 16234 C C . CYS C 2 696 ? 171.320 164.189 250.859 1.00 71.98 696 CYS C C 1
ATOM 16235 O O . CYS C 2 696 ? 172.182 164.979 250.470 1.00 72.71 696 CYS C O 1
ATOM 16238 N N . GLU C 2 697 ? 170.438 163.626 250.045 1.00 71.94 697 GLU C N 1
ATOM 16239 C CA . GLU C 2 697 ? 170.402 163.990 248.639 1.00 72.05 697 GLU C CA 1
ATOM 16240 C C . GLU C 2 697 ? 169.812 165.389 248.483 1.00 70.85 697 GLU C C 1
ATOM 16241 O O . GLU C 2 697 ? 168.769 165.693 249.076 1.00 69.80 697 GLU C O 1
ATOM 16247 N N . PRO C 2 698 ? 170.446 166.265 247.708 1.00 68.19 698 PRO C N 1
ATOM 16248 C CA . PRO C 2 698 ? 169.891 167.608 247.510 1.00 65.48 698 PRO C CA 1
ATOM 16249 C C . PRO C 2 698 ? 168.601 167.560 246.711 1.00 63.62 698 PRO C C 1
ATOM 16250 O O . PRO C 2 698 ? 168.372 166.652 245.909 1.00 71.27 698 PRO C O 1
ATOM 16254 N N . GLY C 2 699 ? 167.751 168.556 246.939 1.00 58.97 699 GLY C N 1
ATOM 16255 C CA . GLY C 2 699 ? 166.548 168.678 246.143 1.00 63.27 699 GLY C CA 1
ATOM 16256 C C . GLY C 2 699 ? 166.806 169.494 244.896 1.00 68.09 699 GLY C C 1
ATOM 16257 O O . GLY C 2 699 ? 166.740 170.726 244.925 1.00 73.31 699 GLY C O 1
ATOM 16258 N N . TRP C 2 700 ? 167.087 168.810 243.785 1.00 68.02 700 TRP C N 1
ATOM 16259 C CA . TRP C 2 700 ? 167.498 169.508 242.572 1.00 68.60 700 TRP C CA 1
ATOM 16260 C C . TRP C 2 700 ? 166.328 170.197 241.887 1.00 75.50 700 TRP C C 1
ATOM 16261 O O . TRP C 2 700 ? 166.482 171.310 241.373 1.00 72.01 700 TRP C O 1
ATOM 16272 N N . ASP C 2 701 ? 165.158 169.560 241.869 1.00 78.59 701 ASP C N 1
ATOM 16273 C CA . ASP C 2 701 ? 164.011 170.068 241.133 1.00 80.91 701 ASP C CA 1
ATOM 16274 C C . ASP C 2 701 ? 162.931 170.664 242.022 1.00 79.68 701 ASP C C 1
ATOM 16275 O O . ASP C 2 701 ? 161.863 171.019 241.513 1.00 79.69 701 ASP C O 1
ATOM 16280 N N . ASP C 2 702 ? 163.171 170.784 243.327 1.00 76.99 702 ASP C N 1
ATOM 16281 C CA . ASP C 2 702 ? 162.184 171.345 244.239 1.00 78.79 702 ASP C CA 1
ATOM 16282 C C . ASP C 2 702 ? 162.428 172.841 244.374 1.00 80.87 702 ASP C C 1
ATOM 16283 O O . ASP C 2 702 ? 163.457 173.240 244.940 1.00 79.10 702 ASP C O 1
ATOM 16288 N N . PRO C 2 703 ? 161.528 173.702 243.886 1.00 77.84 703 PRO C N 1
ATOM 16289 C CA . PRO C 2 703 ? 161.741 175.146 244.038 1.00 72.79 703 PRO C CA 1
ATOM 16290 C C . PRO C 2 703 ? 161.270 175.672 245.383 1.00 76.16 703 PRO C C 1
ATOM 16291 O O . PRO C 2 703 ? 160.642 176.732 245.460 1.00 79.52 703 PRO C O 1
ATOM 16295 N N . THR C 2 704 ? 161.573 174.935 246.452 1.00 76.16 704 THR C N 1
ATOM 16296 C CA . THR C 2 704 ? 161.358 175.406 247.815 1.00 71.95 704 THR C CA 1
ATOM 16297 C C . THR C 2 704 ? 162.551 175.153 248.718 1.00 69.05 704 THR C C 1
ATOM 16298 O O . THR C 2 704 ? 162.570 175.675 249.836 1.00 70.46 704 THR C O 1
ATOM 16302 N N . SER C 2 705 ? 163.538 174.371 248.286 1.00 67.03 705 SER C N 1
ATOM 16303 C CA . SER C 2 705 ? 164.755 174.130 249.056 1.00 64.34 705 SER C CA 1
ATOM 16304 C C . SER C 2 705 ? 165.830 175.059 248.500 1.00 65.11 705 SER C C 1
ATOM 16305 O O . SER C 2 705 ? 166.424 174.810 247.452 1.00 66.93 705 SER C O 1
ATOM 16308 N N . ASN C 2 706 ? 166.044 176.173 249.196 1.00 59.75 706 ASN C N 1
ATOM 16309 C CA . ASN C 2 706 ? 167.072 177.138 248.813 1.00 50.92 706 ASN C CA 1
ATOM 16310 C C . ASN C 2 706 ? 168.322 176.896 249.658 1.00 48.43 706 ASN C C 1
ATOM 16311 O O . ASN C 2 706 ? 168.838 177.775 250.347 1.00 50.87 706 ASN C O 1
ATOM 16316 N N . PHE C 2 707 ? 168.810 175.661 249.585 1.00 51.19 707 PHE C N 1
ATOM 16317 C CA . PHE C 2 707 ? 169.913 175.226 250.428 1.00 47.62 707 PHE C CA 1
ATOM 16318 C C . PHE C 2 707 ? 170.745 174.208 249.663 1.00 45.56 707 PHE C C 1
ATOM 16319 O O . PHE C 2 707 ? 170.196 173.328 248.998 1.00 49.13 707 PHE C O 1
ATOM 16327 N N . LEU C 2 708 ? 172.067 174.337 249.761 1.00 40.66 708 LEU C N 1
ATOM 16328 C CA . LEU C 2 708 ? 172.969 173.444 249.045 1.00 43.12 708 LEU C CA 1
ATOM 16329 C C . LEU C 2 708 ? 174.299 173.378 249.780 1.00 42.39 708 LEU C C 1
ATOM 16330 O O . LEU C 2 708 ? 174.771 174.393 250.300 1.00 38.97 708 LEU C O 1
ATOM 16335 N N . CYS C 2 709 ? 174.892 172.187 249.823 1.00 48.30 709 CYS C N 1
ATOM 16336 C CA . CYS C 2 709 ? 176.203 171.965 250.416 1.00 45.75 709 CYS C CA 1
ATOM 16337 C C . CYS C 2 709 ? 177.131 171.351 249.379 1.00 43.64 709 CYS C C 1
ATOM 16338 O O . CYS C 2 709 ? 176.693 170.581 248.519 1.00 49.24 709 CYS C O 1
ATOM 16341 N N . MET C 2 710 ? 178.413 171.691 249.468 1.00 40.36 710 MET C N 1
ATOM 16342 C CA . MET C 2 710 ? 179.409 171.279 248.490 1.00 41.45 710 MET C CA 1
ATOM 16343 C C . MET C 2 710 ? 180.635 170.745 249.211 1.00 42.86 710 MET C C 1
ATOM 16344 O O . MET C 2 710 ? 181.285 171.476 249.964 1.00 46.22 710 MET C O 1
ATOM 16349 N N . HIS C 2 711 ? 180.951 169.476 248.974 1.00 46.61 711 HIS C N 1
ATOM 16350 C CA . HIS C 2 711 ? 182.123 168.824 249.543 1.00 46.45 711 HIS C CA 1
ATOM 16351 C C . HIS C 2 711 ? 183.137 168.611 248.428 1.00 51.07 711 HIS C C 1
ATOM 16352 O O . HIS C 2 711 ? 182.830 167.962 247.424 1.00 53.41 711 HIS C O 1
ATOM 16359 N N . ILE C 2 712 ? 184.338 169.155 248.604 1.00 47.76 712 ILE C N 1
ATOM 16360 C CA . ILE C 2 712 ? 185.397 169.072 247.606 1.00 51.16 712 ILE C CA 1
ATOM 16361 C C . ILE C 2 712 ? 186.582 168.337 248.213 1.00 53.37 712 ILE C C 1
ATOM 16362 O O . ILE C 2 712 ? 187.068 168.713 249.285 1.00 53.23 712 ILE C O 1
ATOM 16367 N N . ASN C 2 713 ? 187.047 167.302 247.524 1.00 53.95 713 ASN C N 1
ATOM 16368 C CA . ASN C 2 713 ? 188.204 166.529 247.948 1.00 52.63 713 ASN C CA 1
ATOM 16369 C C . ASN C 2 713 ? 189.450 167.017 247.223 1.00 55.77 713 ASN C C 1
ATOM 16370 O O . ASN C 2 713 ? 189.452 167.160 245.997 1.00 59.21 713 ASN C O 1
ATOM 16375 N N . ALA C 2 714 ? 190.506 167.272 247.986 1.00 58.21 714 ALA C N 1
ATOM 16376 C CA . ALA C 2 714 ? 191.763 167.715 247.408 1.00 65.20 714 ALA C CA 1
ATOM 16377 C C . ALA C 2 714 ? 192.425 166.581 246.638 1.00 74.35 714 ALA C C 1
ATOM 16378 O O . ALA C 2 714 ? 192.250 165.400 246.952 1.00 78.09 714 ALA C O 1
ATOM 16380 N N . GLU C 2 715 ? 193.189 166.952 245.616 1.00 78.66 715 GLU C N 1
ATOM 16381 C CA . GLU C 2 715 ? 193.900 165.983 244.797 1.00 82.68 715 GLU C CA 1
ATOM 16382 C C . GLU C 2 715 ? 195.245 165.651 245.423 1.00 91.63 715 GLU C C 1
ATOM 16383 O O . GLU C 2 715 ? 195.723 166.357 246.315 1.00 91.55 715 GLU C O 1
ATOM 16389 N N . VAL C 2 716 ? 195.849 164.565 244.954 1.00 98.36 716 VAL C N 1
ATOM 16390 C CA . VAL C 2 716 ? 197.187 164.165 245.368 1.00 107.34 716 VAL C CA 1
ATOM 16391 C C . VAL C 2 716 ? 198.085 164.209 244.140 1.00 117.19 716 VAL C C 1
ATOM 16392 O O . VAL C 2 716 ? 197.869 163.466 243.176 1.00 121.29 716 VAL C O 1
ATOM 16396 N N . ASP C 2 717 ? 199.091 165.079 244.172 1.00 121.82 717 ASP C N 1
ATOM 16397 C CA . ASP C 2 717 ? 200.023 165.252 243.063 1.00 131.11 717 ASP C CA 1
ATOM 16398 C C . ASP C 2 717 ? 201.298 164.485 243.389 1.00 138.46 717 ASP C C 1
ATOM 16399 O O . ASP C 2 717 ? 201.966 164.773 244.388 1.00 138.42 717 ASP C O 1
ATOM 16404 N N . GLU C 2 718 ? 201.635 163.514 242.542 1.00 144.32 718 GLU C N 1
ATOM 16405 C CA . GLU C 2 718 ? 202.799 162.667 242.767 1.00 148.12 718 GLU C CA 1
ATOM 16406 C C . GLU C 2 718 ? 204.099 163.303 242.297 1.00 149.21 718 GLU C C 1
ATOM 16407 O O . GLU C 2 718 ? 205.162 162.697 242.474 1.00 148.55 718 GLU C O 1
ATOM 16413 N N . MET C 2 719 ? 204.043 164.497 241.700 1.00 149.81 719 MET C N 1
ATOM 16414 C CA . MET C 2 719 ? 205.264 165.162 241.256 1.00 152.31 719 MET C CA 1
ATOM 16415 C C . MET C 2 719 ? 206.177 165.501 242.428 1.00 154.28 719 MET C C 1
ATOM 16416 O O . MET C 2 719 ? 207.402 165.373 242.317 1.00 155.85 719 MET C O 1
ATOM 16421 N N . ALA C 2 720 ? 205.609 165.924 243.552 1.00 151.93 720 ALA C N 1
ATOM 16422 C CA . ALA C 2 720 ? 206.405 166.258 244.729 1.00 149.58 720 ALA C CA 1
ATOM 16423 C C . ALA C 2 720 ? 206.636 165.027 245.599 1.00 148.48 720 ALA C C 1
ATOM 16424 O O . ALA C 2 720 ? 207.344 164.101 245.206 1.00 149.70 720 ALA C O 1
ATOM 16426 N N . SER C 2 723 ? 203.251 166.284 251.042 1.00 101.97 723 SER C N 1
ATOM 16427 C CA . SER C 2 723 ? 202.386 167.457 251.113 1.00 108.11 723 SER C CA 1
ATOM 16428 C C . SER C 2 723 ? 200.915 167.053 251.071 1.00 104.99 723 SER C C 1
ATOM 16429 O O . SER C 2 723 ? 200.452 166.458 250.098 1.00 107.35 723 SER C O 1
ATOM 16432 N N . VAL C 2 724 ? 200.182 167.381 252.132 1.00 97.57 724 VAL C N 1
ATOM 16433 C CA . VAL C 2 724 ? 198.771 167.036 252.258 1.00 94.87 724 VAL C CA 1
ATOM 16434 C C . VAL C 2 724 ? 197.968 168.322 252.389 1.00 89.43 724 VAL C C 1
ATOM 16435 O O . VAL C 2 724 ? 198.264 169.160 253.249 1.00 90.10 724 VAL C O 1
ATOM 16439 N N . ARG C 2 725 ? 196.958 168.474 251.538 1.00 82.91 725 ARG C N 1
ATOM 16440 C CA . ARG C 2 725 ? 196.034 169.597 251.591 1.00 75.23 725 ARG C CA 1
ATOM 16441 C C . ARG C 2 725 ? 194.637 169.087 251.921 1.00 70.05 725 ARG C C 1
ATOM 16442 O O . ARG C 2 725 ? 194.219 168.035 251.429 1.00 74.60 725 ARG C O 1
ATOM 16450 N N . GLY C 2 726 ? 193.922 169.836 252.753 1.00 59.84 726 GLY C N 1
ATOM 16451 C CA . GLY C 2 726 ? 192.657 169.381 253.285 1.00 57.19 726 GLY C CA 1
ATOM 16452 C C . GLY C 2 726 ? 191.515 169.472 252.288 1.00 54.50 726 GLY C C 1
ATOM 16453 O O . GLY C 2 726 ? 191.679 169.792 251.112 1.00 65.53 726 GLY C O 1
ATOM 16454 N N . ASP C 2 727 ? 190.323 169.155 252.786 1.00 52.35 727 ASP C N 1
ATOM 16455 C CA . ASP C 2 727 ? 189.104 169.234 252.001 1.00 49.96 727 ASP C CA 1
ATOM 16456 C C . ASP C 2 727 ? 188.408 170.569 252.249 1.00 50.68 727 ASP C C 1
ATOM 16457 O O . ASP C 2 727 ? 188.823 171.372 253.087 1.00 51.60 727 ASP C O 1
ATOM 16462 N N . LEU C 2 728 ? 187.329 170.807 251.510 1.00 51.15 728 LEU C N 1
ATOM 16463 C CA . LEU C 2 728 ? 186.533 172.016 251.640 1.00 41.87 728 LEU C CA 1
ATOM 16464 C C . LEU C 2 728 ? 185.066 171.640 251.770 1.00 42.85 728 LEU C C 1
ATOM 16465 O O . LEU C 2 728 ? 184.583 170.748 251.068 1.00 46.07 728 LEU C O 1
ATOM 16470 N N . TYR C 2 729 ? 184.363 172.319 252.672 1.00 41.96 729 TYR C N 1
ATOM 16471 C CA . TYR C 2 729 ? 182.920 172.176 252.819 1.00 41.96 729 TYR C CA 1
ATOM 16472 C C . TYR C 2 729 ? 182.295 173.561 252.764 1.00 42.36 729 TYR C C 1
ATOM 16473 O O . TYR C 2 729 ? 182.645 174.432 253.566 1.00 44.26 729 TYR C O 1
ATOM 16482 N N . ILE C 2 730 ? 181.377 173.767 251.823 1.00 40.72 730 ILE C N 1
ATOM 16483 C CA . ILE C 2 730 ? 180.756 175.069 251.608 1.00 40.53 730 ILE C CA 1
ATOM 16484 C C . ILE C 2 730 ? 179.246 174.889 251.662 1.00 38.87 730 ILE C C 1
ATOM 16485 O O . ILE C 2 730 ? 178.702 174.000 250.999 1.00 41.18 730 ILE C O 1
ATOM 16490 N N . CYS C 2 731 ? 178.571 175.735 252.434 1.00 38.08 731 CYS C N 1
ATOM 16491 C CA . CYS C 2 731 ? 177.122 175.698 252.564 1.00 36.99 731 CYS C CA 1
ATOM 16492 C C . CYS C 2 731 ? 176.530 177.049 252.192 1.00 34.16 731 CYS C C 1
ATOM 16493 O O . CYS C 2 731 ? 177.091 178.096 252.527 1.00 37.72 731 CYS C O 1
ATOM 16496 N N . PHE C 2 732 ? 175.397 177.018 251.495 1.00 33.22 732 PHE C N 1
ATOM 16497 C CA . PHE C 2 732 ? 174.656 178.215 251.124 1.00 31.54 732 PHE C CA 1
ATOM 16498 C C . PHE C 2 732 ? 173.209 178.051 251.557 1.00 39.64 732 PHE C C 1
ATOM 16499 O O . PHE C 2 732 ? 172.548 177.086 251.160 1.00 45.64 732 PHE C O 1
ATOM 16507 N N . ASN C 2 733 ? 172.712 178.993 252.352 1.00 42.23 733 ASN C N 1
ATOM 16508 C CA . ASN C 2 733 ? 171.325 178.979 252.806 1.00 40.79 733 ASN C CA 1
ATOM 16509 C C . ASN C 2 733 ? 170.670 180.295 252.413 1.00 43.81 733 ASN C C 1
ATOM 16510 O O . ASN C 2 733 ? 170.993 181.344 252.977 1.00 51.10 733 ASN C O 1
ATOM 16515 N N . ALA C 2 734 ? 169.757 180.243 251.449 1.00 41.63 734 ALA C N 1
ATOM 16516 C CA . ALA C 2 734 ? 168.994 181.412 251.042 1.00 40.86 734 ALA C CA 1
ATOM 16517 C C . ALA C 2 734 ? 167.625 181.480 251.703 1.00 49.94 734 ALA C C 1
ATOM 16518 O O . ALA C 2 734 ? 166.878 182.428 251.451 1.00 55.99 734 ALA C O 1
ATOM 16520 N N . ASN C 2 735 ? 167.284 180.504 252.540 1.00 54.91 735 ASN C N 1
ATOM 16521 C CA . ASN C 2 735 ? 166.003 180.508 253.227 1.00 52.77 735 ASN C CA 1
ATOM 16522 C C . ASN C 2 735 ? 165.972 181.584 254.305 1.00 54.83 735 ASN C C 1
ATOM 16523 O O . ASN C 2 735 ? 167.006 182.060 254.781 1.00 52.76 735 ASN C O 1
ATOM 16528 N N . GLU C 2 736 ? 164.758 181.969 254.685 1.00 61.79 736 GLU C N 1
ATOM 16529 C CA . GLU C 2 736 ? 164.543 182.869 255.808 1.00 61.36 736 GLU C CA 1
ATOM 16530 C C . GLU C 2 736 ? 164.460 182.134 257.138 1.00 63.76 736 GLU C C 1
ATOM 16531 O O . GLU C 2 736 ? 164.325 182.782 258.181 1.00 64.36 736 GLU C O 1
ATOM 16537 N N . GLU C 2 737 ? 164.542 180.805 257.126 1.00 66.09 737 GLU C N 1
ATOM 16538 C CA . GLU C 2 737 ? 164.588 179.999 258.335 1.00 64.86 737 GLU C CA 1
ATOM 16539 C C . GLU C 2 737 ? 165.916 179.258 258.391 1.00 63.36 737 GLU C C 1
ATOM 16540 O O . GLU C 2 737 ? 166.506 178.920 257.363 1.00 64.14 737 GLU C O 1
ATOM 16546 N N . SER C 2 738 ? 166.386 179.013 259.611 1.00 60.14 738 SER C N 1
ATOM 16547 C CA . SER C 2 738 ? 167.646 178.315 259.800 1.00 60.50 738 SER C CA 1
ATOM 16548 C C . SER C 2 738 ? 167.511 176.847 259.396 1.00 62.25 738 SER C C 1
ATOM 16549 O O . SER C 2 738 ? 166.431 176.254 259.443 1.00 62.80 738 SER C O 1
ATOM 16552 N N . VAL C 2 739 ? 168.637 176.263 258.990 1.00 62.54 739 VAL C N 1
ATOM 16553 C CA . VAL C 2 739 ? 168.685 174.889 258.507 1.00 61.85 739 VAL C CA 1
ATOM 16554 C C . VAL C 2 739 ? 169.856 174.179 259.172 1.00 63.79 739 VAL C C 1
ATOM 16555 O O . VAL C 2 739 ? 170.955 174.727 259.287 1.00 65.08 739 VAL C O 1
ATOM 16559 N N . SER C 2 740 ? 169.612 172.951 259.618 1.00 68.96 740 SER C N 1
ATOM 16560 C CA . SER C 2 740 ? 170.638 172.119 260.230 1.00 68.35 740 SER C CA 1
ATOM 16561 C C . SER C 2 740 ? 171.443 171.421 259.142 1.00 67.99 740 SER C C 1
ATOM 16562 O O . SER C 2 740 ? 170.868 170.840 258.217 1.00 66.14 740 SER C O 1
ATOM 16565 N N . ALA C 2 741 ? 172.767 171.481 259.258 1.00 67.22 741 ALA C N 1
ATOM 16566 C CA . ALA C 2 741 ? 173.672 170.863 258.302 1.00 65.02 741 ALA C CA 1
ATOM 16567 C C . ALA C 2 741 ? 174.619 169.921 259.028 1.00 70.05 741 ALA C C 1
ATOM 16568 O O . ALA C 2 741 ? 175.010 170.167 260.171 1.00 72.32 741 ALA C O 1
ATOM 16570 N N . ALA C 2 742 ? 174.984 168.836 258.354 1.00 68.77 742 ALA C N 1
ATOM 16571 C CA . ALA C 2 742 ? 175.886 167.834 258.901 1.00 66.64 742 ALA C CA 1
ATOM 16572 C C . ALA C 2 742 ? 177.199 167.840 258.132 1.00 64.12 742 ALA C C 1
ATOM 16573 O O . ALA C 2 742 ? 177.209 167.933 256.901 1.00 67.33 742 ALA C O 1
ATOM 16575 N N . LEU C 2 743 ? 178.302 167.742 258.863 1.00 62.73 743 LEU C N 1
ATOM 16576 C CA . LEU C 2 743 ? 179.635 167.734 258.277 1.00 63.37 743 LEU C CA 1
ATOM 16577 C C . LEU C 2 743 ? 180.024 166.319 257.857 1.00 67.82 743 LEU C C 1
ATOM 16578 O O . LEU C 2 743 ? 179.722 165.356 258.568 1.00 70.93 743 LEU C O 1
ATOM 16583 N N . PRO C 2 744 ? 180.687 166.173 256.713 1.00 66.22 744 PRO C N 1
ATOM 16584 C CA . PRO C 2 744 ? 181.064 164.837 256.242 1.00 64.83 744 PRO C CA 1
ATOM 16585 C C . PRO C 2 744 ? 182.074 164.174 257.165 1.00 69.57 744 PRO C C 1
ATOM 16586 O O . PRO C 2 744 ? 182.836 164.828 257.880 1.00 69.30 744 PRO C O 1
ATOM 16590 N N . ALA C 2 745 ? 182.062 162.844 257.142 1.00 74.72 745 ALA C N 1
ATOM 16591 C CA . ALA C 2 745 ? 183.023 162.069 257.914 1.00 75.01 745 ALA C CA 1
ATOM 16592 C C . ALA C 2 745 ? 184.432 162.313 257.391 1.00 75.00 745 ALA C C 1
ATOM 16593 O O . ALA C 2 745 ? 184.653 162.384 256.178 1.00 75.55 745 ALA C O 1
ATOM 16595 N N . LEU C 2 746 ? 185.384 162.440 258.306 1.00 76.72 746 LEU C N 1
ATOM 16596 C CA . LEU C 2 746 ? 186.756 162.768 257.968 1.00 80.13 746 LEU C CA 1
ATOM 16597 C C . LEU C 2 746 ? 187.653 161.550 258.174 1.00 87.75 746 LEU C C 1
ATOM 16598 O O . LEU C 2 746 ? 187.188 160.448 258.482 1.00 85.71 746 LEU C O 1
ATOM 16603 N N . ALA C 2 747 ? 188.956 161.748 258.005 1.00 92.29 747 ALA C N 1
ATOM 16604 C CA . ALA C 2 747 ? 189.929 160.684 258.204 1.00 96.39 747 ALA C CA 1
ATOM 16605 C C . ALA C 2 747 ? 190.188 160.509 259.699 1.00 100.51 747 ALA C C 1
ATOM 16606 O O . ALA C 2 747 ? 189.479 161.058 260.547 1.00 100.28 747 ALA C O 1
ATOM 16608 N N . GLU C 2 748 ? 191.216 159.740 260.039 1.00 103.07 748 GLU C N 1
ATOM 16609 C CA . GLU C 2 748 ? 191.538 159.454 261.429 1.00 105.76 748 GLU C CA 1
ATOM 16610 C C . GLU C 2 748 ? 192.331 160.609 262.025 1.00 101.96 748 GLU C C 1
ATOM 16611 O O . GLU C 2 748 ? 193.357 161.018 261.471 1.00 102.23 748 GLU C O 1
ATOM 16617 N N . GLY C 2 749 ? 191.857 161.126 263.153 1.00 98.51 749 GLY C N 1
ATOM 16618 C CA . GLY C 2 749 ? 192.507 162.252 263.799 1.00 99.09 749 GLY C CA 1
ATOM 16619 C C . GLY C 2 749 ? 192.471 163.532 262.993 1.00 100.76 749 GLY C C 1
ATOM 16620 O O . GLY C 2 749 ? 193.421 164.322 263.051 1.00 99.45 749 GLY C O 1
ATOM 16621 N N . SER C 2 750 ? 191.396 163.758 262.242 1.00 96.81 750 SER C N 1
ATOM 16622 C CA . SER C 2 750 ? 191.231 164.964 261.447 1.00 88.48 750 SER C CA 1
ATOM 16623 C C . SER C 2 750 ? 189.962 165.681 261.879 1.00 88.01 750 SER C C 1
ATOM 16624 O O . SER C 2 750 ? 188.981 165.051 262.284 1.00 89.85 750 SER C O 1
ATOM 16627 N N . VAL C 2 751 ? 189.989 167.011 261.791 1.00 83.17 751 VAL C N 1
ATOM 16628 C CA . VAL C 2 751 ? 188.891 167.857 262.239 1.00 76.27 751 VAL C CA 1
ATOM 16629 C C . VAL C 2 751 ? 188.593 168.898 261.168 1.00 73.55 751 VAL C C 1
ATOM 16630 O O . VAL C 2 751 ? 189.393 169.147 260.266 1.00 72.31 751 VAL C O 1
ATOM 16634 N N . TRP C 2 752 ? 187.416 169.506 261.281 1.00 70.49 752 TRP C N 1
ATOM 16635 C CA . TRP C 2 752 ? 186.989 170.585 260.402 1.00 59.89 752 TRP C CA 1
ATOM 16636 C C . TRP C 2 752 ? 187.251 171.919 261.085 1.00 62.43 752 TRP C C 1
ATOM 16637 O O . TRP C 2 752 ? 186.908 172.100 262.256 1.00 68.75 752 TRP C O 1
ATOM 16648 N N . LEU C 2 753 ? 187.856 172.847 260.355 1.00 61.28 753 LEU C N 1
ATOM 16649 C CA . LEU C 2 753 ? 188.176 174.173 260.861 1.00 57.97 753 LEU C CA 1
ATOM 16650 C C . LEU C 2 753 ? 187.323 175.176 260.096 1.00 59.26 753 LEU C C 1
ATOM 16651 O O . LEU C 2 753 ? 187.358 175.209 258.863 1.00 59.05 753 LEU C O 1
ATOM 16656 N N . ARG C 2 754 ? 186.559 175.985 260.824 1.00 58.47 754 ARG C N 1
ATOM 16657 C CA . ARG C 2 754 ? 185.636 176.925 260.201 1.00 54.17 754 ARG C CA 1
ATOM 16658 C C . ARG C 2 754 ? 186.382 178.193 259.808 1.00 58.82 754 ARG C C 1
ATOM 16659 O O . ARG C 2 754 ? 187.115 178.766 260.619 1.00 63.45 754 ARG C O 1
ATOM 16667 N N . LEU C 2 755 ? 186.202 178.632 258.565 1.00 48.42 755 LEU C N 1
ATOM 16668 C CA . LEU C 2 755 ? 186.886 179.818 258.069 1.00 45.85 755 LEU C CA 1
ATOM 16669 C C . LEU C 2 755 ? 185.964 181.015 257.880 1.00 47.53 755 LEU C C 1
ATOM 16670 O O . LEU C 2 755 ? 186.385 182.151 258.113 1.00 52.23 755 LEU C O 1
ATOM 16675 N N . VAL C 2 756 ? 184.722 180.798 257.455 1.00 39.87 756 VAL C N 1
ATOM 16676 C CA . VAL C 2 756 ? 183.802 181.889 257.154 1.00 40.77 756 VAL C CA 1
ATOM 16677 C C . VAL C 2 756 ? 182.421 181.548 257.695 1.00 42.17 756 VAL C C 1
ATOM 16678 O O . VAL C 2 756 ? 181.951 180.415 257.558 1.00 45.63 756 VAL C O 1
ATOM 16682 N N . ASP C 2 757 ? 181.777 182.533 258.318 1.00 43.20 757 ASP C N 1
ATOM 16683 C CA . ASP C 2 757 ? 180.363 182.459 258.673 1.00 45.57 757 ASP C CA 1
ATOM 16684 C C . ASP C 2 757 ? 179.798 183.869 258.573 1.00 47.81 757 ASP C C 1
ATOM 16685 O O . ASP C 2 757 ? 180.043 184.697 259.452 1.00 52.08 757 ASP C O 1
ATOM 16690 N N . THR C 2 758 ? 179.036 184.139 257.511 1.00 46.51 758 THR C N 1
ATOM 16691 C CA . THR C 2 758 ? 178.618 185.506 257.220 1.00 47.99 758 THR C CA 1
ATOM 16692 C C . THR C 2 758 ? 177.540 186.020 258.164 1.00 48.63 758 THR C C 1
ATOM 16693 O O . THR C 2 758 ? 177.146 187.184 258.044 1.00 52.71 758 THR C O 1
ATOM 16697 N N . SER C 2 759 ? 177.052 185.196 259.084 1.00 50.81 759 SER C N 1
ATOM 16698 C CA . SER C 2 759 ? 176.073 185.630 260.070 1.00 49.32 759 SER C CA 1
ATOM 16699 C C . SER C 2 759 ? 176.708 186.089 261.376 1.00 51.87 759 SER C C 1
ATOM 16700 O O . SER C 2 759 ? 175.992 186.566 262.260 1.00 58.83 759 SER C O 1
ATOM 16703 N N . LEU C 2 760 ? 178.026 185.974 261.512 1.00 51.75 760 LEU C N 1
ATOM 16704 C CA . LEU C 2 760 ? 178.722 186.349 262.733 1.00 51.25 760 LEU C CA 1
ATOM 16705 C C . LEU C 2 760 ? 178.935 187.863 262.769 1.00 55.71 760 LEU C C 1
ATOM 16706 O O . LEU C 2 760 ? 178.357 188.614 261.980 1.00 54.62 760 LEU C O 1
ATOM 16711 N N . ALA C 2 761 ? 179.771 188.326 263.694 1.00 58.41 761 ALA C N 1
ATOM 16712 C CA . ALA C 2 761 ? 180.002 189.747 263.916 1.00 54.78 761 ALA C CA 1
ATOM 16713 C C . ALA C 2 761 ? 181.441 190.103 263.573 1.00 55.92 761 ALA C C 1
ATOM 16714 O O . ALA C 2 761 ? 182.368 189.367 263.922 1.00 61.09 761 ALA C O 1
ATOM 16716 N N . PHE C 2 762 ? 181.620 191.228 262.889 1.00 55.99 762 PHE C N 1
ATOM 16717 C CA . PHE C 2 762 ? 182.957 191.697 262.559 1.00 56.54 762 PHE C CA 1
ATOM 16718 C C . PHE C 2 762 ? 183.602 192.354 263.777 1.00 61.05 762 PHE C C 1
ATOM 16719 O O . PHE C 2 762 ? 182.961 193.155 264.465 1.00 63.27 762 PHE C O 1
ATOM 16727 N N . PRO C 2 763 ? 184.870 192.044 264.070 1.00 61.76 763 PRO C N 1
ATOM 16728 C CA . PRO C 2 763 ? 185.727 191.062 263.394 1.00 62.09 763 PRO C CA 1
ATOM 16729 C C . PRO C 2 763 ? 185.457 189.645 263.883 1.00 62.45 763 PRO C C 1
ATOM 16730 O O . PRO C 2 763 ? 185.044 189.448 265.020 1.00 61.16 763 PRO C O 1
ATOM 16734 N N . GLY C 2 764 ? 185.679 188.636 263.047 1.00 62.30 764 GLY C N 1
ATOM 16735 C CA . GLY C 2 764 ? 185.475 187.268 263.472 1.00 58.72 764 GLY C CA 1
ATOM 16736 C C . GLY C 2 764 ? 184.704 186.416 262.486 1.00 54.85 764 GLY C C 1
ATOM 16737 O O . GLY C 2 764 ? 184.838 185.189 262.492 1.00 53.67 764 GLY C O 1
ATOM 16738 N N . PHE C 2 765 ? 183.889 187.042 261.635 1.00 55.15 765 PHE C N 1
ATOM 16739 C CA . PHE C 2 765 ? 183.116 186.262 260.677 1.00 49.68 765 PHE C CA 1
ATOM 16740 C C . PHE C 2 765 ? 183.989 185.703 259.559 1.00 48.03 765 PHE C C 1
ATOM 16741 O O . PHE C 2 765 ? 183.551 184.798 258.843 1.00 48.71 765 PHE C O 1
ATOM 16749 N N . PHE C 2 766 ? 185.207 186.215 259.398 1.00 47.20 766 PHE C N 1
ATOM 16750 C CA . PHE C 2 766 ? 186.247 185.544 258.632 1.00 45.52 766 PHE C CA 1
ATOM 16751 C C . PHE C 2 766 ? 187.507 185.501 259.482 1.00 49.41 766 PHE C C 1
ATOM 16752 O O . PHE C 2 766 ? 187.839 186.476 260.161 1.00 53.83 766 PHE C O 1
ATOM 16760 N N . ALA C 2 767 ? 188.195 184.362 259.462 1.00 51.38 767 ALA C N 1
ATOM 16761 C CA . ALA C 2 767 ? 189.391 184.178 260.272 1.00 60.54 767 ALA C CA 1
ATOM 16762 C C . ALA C 2 767 ? 190.356 183.249 259.554 1.00 62.83 767 ALA C C 1
ATOM 16763 O O . ALA C 2 767 ? 189.944 182.218 259.016 1.00 58.39 767 ALA C O 1
ATOM 16765 N N . THR C 2 768 ? 191.633 183.614 259.555 1.00 64.20 768 THR C N 1
ATOM 16766 C CA . THR C 2 768 ? 192.659 182.827 258.882 1.00 66.37 768 THR C CA 1
ATOM 16767 C C . THR C 2 768 ? 193.249 181.773 259.813 1.00 69.33 768 THR C C 1
ATOM 16768 O O . THR C 2 768 ? 193.046 181.816 261.028 1.00 77.33 768 THR C O 1
ATOM 16772 N N . VAL C 2 774 ? 189.750 179.971 266.199 1.00 86.01 774 VAL C N 1
ATOM 16773 C CA . VAL C 2 774 ? 188.422 179.724 265.653 1.00 92.52 774 VAL C CA 1
ATOM 16774 C C . VAL C 2 774 ? 188.072 178.250 265.865 1.00 88.19 774 VAL C C 1
ATOM 16775 O O . VAL C 2 774 ? 188.952 177.390 265.851 1.00 85.88 774 VAL C O 1
ATOM 16779 N N . GLN C 2 775 ? 186.784 177.970 266.060 1.00 86.45 775 GLN C N 1
ATOM 16780 C CA . GLN C 2 775 ? 186.333 176.685 266.580 1.00 90.41 775 GLN C CA 1
ATOM 16781 C C . GLN C 2 775 ? 186.735 175.522 265.681 1.00 85.94 775 GLN C C 1
ATOM 16782 O O . GLN C 2 775 ? 186.775 175.644 264.454 1.00 82.90 775 GLN C O 1
ATOM 16788 N N . GLN C 2 776 ? 187.071 174.403 266.316 1.00 81.42 776 GLN C N 1
ATOM 16789 C CA . GLN C 2 776 ? 187.256 173.135 265.635 1.00 80.17 776 GLN C CA 1
ATOM 16790 C C . GLN C 2 776 ? 185.997 172.287 265.779 1.00 79.02 776 GLN C C 1
ATOM 16791 O O . GLN C 2 776 ? 185.312 172.315 266.805 1.00 83.05 776 GLN C O 1
ATOM 16797 N N . VAL C 2 777 ? 185.686 171.532 264.731 1.00 75.32 777 VAL C N 1
ATOM 16798 C CA . VAL C 2 777 ? 184.476 170.713 264.723 1.00 73.24 777 VAL C CA 1
ATOM 16799 C C . VAL C 2 777 ? 184.820 169.300 264.268 1.00 72.19 777 VAL C C 1
ATOM 16800 O O . VAL C 2 777 ? 185.384 169.119 263.181 1.00 72.94 777 VAL C O 1
ATOM 16804 N N . PRO C 2 778 ? 184.509 168.279 265.057 1.00 74.28 778 PRO C N 1
ATOM 16805 C CA . PRO C 2 778 ? 184.755 166.900 264.627 1.00 75.17 778 PRO C CA 1
ATOM 16806 C C . PRO C 2 778 ? 183.852 166.510 263.463 1.00 75.03 778 PRO C C 1
ATOM 16807 O O . PRO C 2 778 ? 182.839 167.147 263.178 1.00 73.74 778 PRO C O 1
ATOM 16811 N N . GLY C 2 779 ? 184.249 165.437 262.783 1.00 75.01 779 GLY C N 1
ATOM 16812 C CA . GLY C 2 779 ? 183.455 164.935 261.680 1.00 70.94 779 GLY C CA 1
ATOM 16813 C C . GLY C 2 779 ? 182.129 164.364 262.145 1.00 74.33 779 GLY C C 1
ATOM 16814 O O . GLY C 2 779 ? 181.951 164.002 263.308 1.00 77.09 779 GLY C O 1
ATOM 16815 N N . LEU C 2 780 ? 181.180 164.299 261.208 1.00 72.51 780 LEU C N 1
ATOM 16816 C CA . LEU C 2 780 ? 179.829 163.790 261.461 1.00 70.74 780 LEU C CA 1
ATOM 16817 C C . LEU C 2 780 ? 179.105 164.594 262.538 1.00 74.41 780 LEU C C 1
ATOM 16818 O O . LEU C 2 780 ? 178.190 164.088 263.192 1.00 78.41 780 LEU C O 1
ATOM 16823 N N . SER C 2 781 ? 179.499 165.850 262.729 1.00 73.18 781 SER C N 1
ATOM 16824 C CA . SER C 2 781 ? 178.868 166.714 263.713 1.00 69.75 781 SER C CA 1
ATOM 16825 C C . SER C 2 781 ? 177.674 167.426 263.081 1.00 72.16 781 SER C C 1
ATOM 16826 O O . SER C 2 781 ? 177.258 167.118 261.962 1.00 73.92 781 SER C O 1
ATOM 16829 N N . SER C 2 782 ? 177.111 168.395 263.797 1.00 71.04 782 SER C N 1
ATOM 16830 C CA . SER C 2 782 ? 175.985 169.179 263.316 1.00 64.04 782 SER C CA 1
ATOM 16831 C C . SER C 2 782 ? 176.272 170.661 263.505 1.00 67.55 782 SER C C 1
ATOM 16832 O O . SER C 2 782 ? 176.738 171.085 264.566 1.00 69.58 782 SER C O 1
ATOM 16835 N N . TYR C 2 783 ? 175.991 171.442 262.467 1.00 66.60 783 TYR C N 1
ATOM 16836 C CA . TYR C 2 783 ? 176.165 172.885 262.487 1.00 63.20 783 TYR C CA 1
ATOM 16837 C C . TYR C 2 783 ? 174.846 173.546 262.123 1.00 64.24 783 TYR C C 1
ATOM 16838 O O . TYR C 2 783 ? 174.128 173.070 261.240 1.00 68.08 783 TYR C O 1
ATOM 16847 N N . HIS C 2 784 ? 174.529 174.639 262.805 1.00 64.40 784 HIS C N 1
ATOM 16848 C CA . HIS C 2 784 ? 173.291 175.378 262.581 1.00 64.74 784 HIS C CA 1
ATOM 16849 C C . HIS C 2 784 ? 173.590 176.528 261.627 1.00 64.85 784 HIS C C 1
ATOM 16850 O O . HIS C 2 784 ? 174.266 177.492 261.996 1.00 65.94 784 HIS C O 1
ATOM 16857 N N . VAL C 2 785 ? 173.084 176.424 260.404 1.00 61.74 785 VAL C N 1
ATOM 16858 C CA . VAL C 2 785 ? 173.248 177.486 259.418 1.00 55.71 785 VAL C CA 1
ATOM 16859 C C . VAL C 2 785 ? 172.078 178.451 259.536 1.00 57.85 785 VAL C C 1
ATOM 16860 O O . VAL C 2 785 ? 170.918 178.069 259.341 1.00 57.30 785 VAL C O 1
ATOM 16864 N N . GLU C 2 786 ? 172.379 179.707 259.848 1.00 56.10 786 GLU C N 1
ATOM 16865 C CA . GLU C 2 786 ? 171.350 180.715 260.036 1.00 48.98 786 GLU C CA 1
ATOM 16866 C C . GLU C 2 786 ? 170.745 181.116 258.692 1.00 50.36 786 GLU C C 1
ATOM 16867 O O . GLU C 2 786 ? 171.221 180.728 257.622 1.00 54.26 786 GLU C O 1
ATOM 16873 N N . ALA C 2 787 ? 169.671 181.897 258.751 1.00 49.98 787 ALA C N 1
ATOM 16874 C CA . ALA C 2 787 ? 169.027 182.376 257.537 1.00 50.41 787 ALA C CA 1
ATOM 16875 C C . ALA C 2 787 ? 169.928 183.363 256.807 1.00 48.72 787 ALA C C 1
ATOM 16876 O O . ALA C 2 787 ? 170.564 184.219 257.426 1.00 48.32 787 ALA C O 1
ATOM 16878 N N . HIS C 2 788 ? 169.975 183.238 255.479 1.00 47.73 788 HIS C N 1
ATOM 16879 C CA . HIS C 2 788 ? 170.808 184.083 254.621 1.00 43.73 788 HIS C CA 1
ATOM 16880 C C . HIS C 2 788 ? 172.272 184.041 255.066 1.00 42.21 788 HIS C C 1
ATOM 16881 O O . HIS C 2 788 ? 172.892 185.064 255.359 1.00 48.51 788 HIS C O 1
ATOM 16888 N N . THR C 2 789 ? 172.820 182.829 255.112 1.00 39.88 789 THR C N 1
ATOM 16889 C CA . THR C 2 789 ? 174.163 182.616 255.629 1.00 42.48 789 THR C CA 1
ATOM 16890 C C . THR C 2 789 ? 174.925 181.658 254.724 1.00 40.14 789 THR C C 1
ATOM 16891 O O . THR C 2 789 ? 174.349 180.739 254.139 1.00 45.97 789 THR C O 1
ATOM 16895 N N . CYS C 2 790 ? 176.232 181.891 254.613 1.00 38.64 790 CYS C N 1
ATOM 16896 C CA . CYS C 2 790 ? 177.145 181.019 253.891 1.00 37.23 790 CYS C CA 1
ATOM 16897 C C . CYS C 2 790 ? 178.308 180.665 254.804 1.00 39.62 790 CYS C C 1
ATOM 16898 O O . CYS C 2 790 ? 178.825 181.525 255.520 1.00 44.43 790 CYS C O 1
ATOM 16901 N N . VAL C 2 791 ? 178.717 179.396 254.784 1.00 35.07 791 VAL C N 1
ATOM 16902 C CA . VAL C 2 791 ? 179.743 178.886 255.685 1.00 37.43 791 VAL C CA 1
ATOM 16903 C C . VAL C 2 791 ? 180.807 178.161 254.872 1.00 36.44 791 VAL C C 1
ATOM 16904 O O . VAL C 2 791 ? 180.512 177.581 253.822 1.00 42.43 791 VAL C O 1
ATOM 16908 N N . LEU C 2 792 ? 182.046 178.190 255.364 1.00 37.01 792 LEU C N 1
ATOM 16909 C CA . LEU C 2 792 ? 183.168 177.526 254.709 1.00 37.32 792 LEU C CA 1
ATOM 16910 C C . LEU C 2 792 ? 183.988 176.785 255.754 1.00 39.63 792 LEU C C 1
ATOM 16911 O O . LEU C 2 792 ? 184.283 177.339 256.816 1.00 43.62 792 LEU C O 1
ATOM 16916 N N . PHE C 2 793 ? 184.354 175.541 255.452 1.00 40.04 793 PHE C N 1
ATOM 16917 C CA . PHE C 2 793 ? 185.163 174.707 256.329 1.00 43.91 793 PHE C CA 1
ATOM 16918 C C . PHE C 2 793 ? 186.371 174.170 255.574 1.00 47.25 793 PHE C C 1
ATOM 16919 O O . PHE C 2 793 ? 186.318 173.975 254.357 1.00 50.31 793 PHE C O 1
ATOM 16927 N N . GLU C 2 794 ? 187.456 173.932 256.304 1.00 49.22 794 GLU C N 1
ATOM 16928 C CA . GLU C 2 794 ? 188.634 173.255 255.787 1.00 49.17 794 GLU C CA 1
ATOM 16929 C C . GLU C 2 794 ? 189.060 172.165 256.759 1.00 55.15 794 GLU C C 1
ATOM 16930 O O . GLU C 2 794 ? 189.115 172.384 257.970 1.00 62.88 794 GLU C O 1
ATOM 16936 N N . SER C 2 795 ? 189.381 170.993 256.223 1.00 59.41 795 SER C N 1
ATOM 16937 C CA . SER C 2 795 ? 189.771 169.853 257.040 1.00 60.73 795 SER C CA 1
ATOM 16938 C C . SER C 2 795 ? 191.261 169.930 257.340 1.00 63.39 795 SER C C 1
ATOM 16939 O O . SER C 2 795 ? 192.078 170.079 256.426 1.00 60.94 795 SER C O 1
ATOM 16942 N N . LYS C 2 796 ? 191.607 169.845 258.621 1.00 71.53 796 LYS C N 1
ATOM 16943 C CA . LYS C 2 796 ? 192.987 169.909 259.079 1.00 78.23 796 LYS C CA 1
ATOM 16944 C C . LYS C 2 796 ? 193.335 168.614 259.794 1.00 85.97 796 LYS C C 1
ATOM 16945 O O . LYS C 2 796 ? 192.606 168.182 260.694 1.00 87.93 796 LYS C O 1
ATOM 16951 N N . SER C 2 797 ? 194.445 168.002 259.398 1.00 91.04 797 SER C N 1
ATOM 16952 C CA . SER C 2 797 ? 194.882 166.750 260.000 1.00 97.27 797 SER C CA 1
ATOM 16953 C C . SER C 2 797 ? 195.676 167.043 261.267 1.00 102.71 797 SER C C 1
ATOM 16954 O O . SER C 2 797 ? 196.675 167.769 261.228 1.00 102.10 797 SER C O 1
ATOM 16957 N N . ALA C 2 798 ? 195.230 166.481 262.390 1.00 108.04 798 ALA C N 1
ATOM 16958 C CA . ALA C 2 798 ? 195.963 166.583 263.650 1.00 112.98 798 ALA C CA 1
ATOM 16959 C C . ALA C 2 798 ? 197.030 165.488 263.718 1.00 115.10 798 ALA C C 1
ATOM 16960 O O . ALA C 2 798 ? 197.046 164.631 264.602 1.00 113.43 798 ALA C O 1
ATOM 16962 N N . LEU C 2 799 ? 197.938 165.537 262.749 1.00 117.14 799 LEU C N 1
ATOM 16963 C CA . LEU C 2 799 ? 198.982 164.531 262.613 1.00 121.02 799 LEU C CA 1
ATOM 16964 C C . LEU C 2 799 ? 200.246 164.954 263.354 1.00 123.13 799 LEU C C 1
ATOM 16965 O O . LEU C 2 799 ? 200.929 165.895 262.948 1.00 123.23 799 LEU C O 1
#

Solvent-accessible surface area: 82332 Å² total; per-residue (Å²): 176,90,114,20,50,83,46,85,10,85,14,72,46,28,114,25,64,77,54,0,14,38,28,79,119,62,10,2,5,2,0,4,33,0,40,36,2,69,41,2,22,0,0,3,5,37,61,107,22,16,134,61,96,87,49,78,29,81,3,79,12,58,76,143,146,8,54,77,66,65,30,0,10,2,17,2,56,24,146,6,70,89,34,2,0,1,3,48,5,61,28,117,124,18,69,114,60,2,32,16,16,53,87,84,58,20,4,10,3,6,21,2,61,1,2,14,18,17,36,118,31,27,79,44,10,112,89,60,76,17,74,33,54,18,0,0,23,5,37,55,97,140,93,78,32,97,56,120,61,23,134,66,58,172,63,74,12,74,65,2,2,0,0,0,1,10,4,28,0,0,0,68,35,110,36,2,142,26,136,68,52,5,13,1,56,0,0,22,61,37,0,85,24,1,95,110,7,14,2,17,0,1,0,0,9,2,0,4,0,0,7,0,1,36,145,70,96,83,89,94,50,34,33,2,36,2,44,10,2,11,3,0,5,0,1,0,2,18,8,5,42,8,7,67,145,75,18,0,97,34,1,30,53,24,0,24,22,2,0,44,36,0,11,154,78,10,0,1,0,0,0,0,2,1,4,1,7,3,8,2,11,67,98,174,13,61,42,23,4,2,3,7,2,8,5,60,10,14,0,15,46,14,139,147,9,82,14,60,109,45,9,54,63,13,0,5,8,14,2,6,22,47,29,0,58,103,5,0,25,63,1,1,81,39,2,23,66,97,0,45,5,16,0,2,4,1,18,25,0,0,5,3,0,21,9,12,41,78,186,35,112,145,100,124,124,100,26,12,62,62,44,104,85,0,44,0,0,40,116,0,13,101,24,119,56,1,24,131,23,37,2,0,0,6,0,68,18,72,38,71,37,121,36,12,6,152,0,20,40,88,127,74,0,5,0,7,1,18,88,1,54,48,32,2,7,26,2,6,52,16,40,83,46,43,2,31,24,0,7,59,8,10,25,2,11,30,140,48,1,105,103,33,40,11,71,1,66,11,0,0,4,4,4,3,0,14,50,10,0,2,10,16,1,3,6,11,8,74,119,15,102,1,98,83,11,65,51,116,72,188,23,33,83,103,133,10,68,11,67,18,4,58,80,66,14,86,193,29,36,119,73,13,72,74,23,18,96,35,3,15,12,3,6,5,0,0,8,0,6,2,12,6,1,3,2,8,18,7,1,2,1,4,19,14,50,16,46,0,11,5,30,3,77,8,46,43,92,119,34,10,18,1,43,22,55,50,48,138,118,30,64,52,15,23,64,0,6,18,24,0,2,107,7,17,102,104,3,66,9,11,18,30,44,87,32,33,86,82,150,70,24,81,60,12,3,85,96,37,48,143,49,73,115,54,127,107,7,57,16,4,1,16,0,5,106,7,157,82,44,38,10,5,0,0,0,4,4,4,26,116,110,31,18,26,0,5,0,3,118,85,125,45,113,46,2,24,5,14,2,9,3,11,15,43,43,52,29,1,8,6,27,135,135,23,130,58,57,81,35,8,20,74,0,3,16,17,1,4,64,58,41,31,1,2,2,11,19,23,2,1,0,0,0,25,22,76,97,82,177,185,87,110,10,44,84,52,84,11,88,14,73,49,26,91,4,53,87,50,0,21,28,31,80,119,56,7,5,5,1,0,6,16,0,44,36,5,74,42,4,20,0,0,0,2,42,65,116,41,16,108,56,97,96,48,53,38,68,3,75,12,57,74,116,113,7,66,36,10,34,1,1,8,1,17,0,59,19,149,4,55,88,19,2,1,0,3,56,8,59,30,112,127,8,55,115,62,1,40,14,13,61,79,83,48,21,4,4,2,5,23,2,53,0,1,8,21,16,24,118,29,24,83,50,11,106,87,52,62,10,77,30,44,12,0,1,16,0,30,34,103,143,98,77,35,96,48,63,13,19,24,57,5,82,39,74,23,66,72,3,11,2,0,2,0,4,2,25,0,0,0,67,35,99,27,4,136,20,155,85,55,3,15,0,55,2,0,26,74,38,0,85,17,0,58,119,2,32,2,27,0,2,0,1,3,4,1,6,2,0,9,0,0,40,65,64,93,98,79,84,45,34,8,1,18,1,39,14,3,7,2,0,6,0,2,0,2,11,2,10,45,20,5,63,142,81,9,0,33,31,0,17,39,19,0,35,29,1,0,32,25,1,8,60,57,0,0,1,0,0,1,2,2,2,4,1,7,3,10,1,15,61,78,172,23,49,48,21,2,2,4,7,0,9,6,52,12,8,1,6,30,13,140,136,9,90,15,55,84,39,6,52,69,15,0,0,0,8,3,5,14,5,10,0,6,56,2,0,15,60,0,1,62,36,2,15,46,83,0,51,4,20,0,0,1,2,22,25,0,0,2,4,0,18,1,4,38,26,23,25,91,123,60,5,105,110,80,19,4,59,58,36,92,87,0,26,0,0,21,44,0,7,31,16,21,2,0,13,87,32,27,3,2,0,11,0,55,11,68,40,71,35,114,23,6,16,141,1,20,34,81,121,64,0,2,0,3,0,1,72,1,52,53,31,0,13,31,1,5,49,15,35,58,40,45,2,36,23,0,8,66,2,7,18,0,2,34,99,39,2,103,112,33,33,7,76,0,62,8,0,2,3,3,7,4,2,9,54,15,0,1,9,12,1,4,6,7,23,80,124,20,85,0,80,81,2,66,48,117,62,171,24,26,97,105,144,10,58,20,76,14,4,52,77,72,15,84,188,25,34,123,72,18,71,74,23,14,106,32,5,17,13,4,9,6,0,0,6,0,2,1,9,5,0,1,2,8,8,8,1,4,0,10,22,14,37,10,45,0,8,4,28,2,46,6,36,44,80,118,27,6,22,2,33,15,62,81,33,125,143,32,68,54,13,28,62,0,1,24,28,0,7,118,6,16,178,86,8,67,2,2,20,22,42,88,25,29,83,73,138,65,20,74,61,11,2,87,103,41,51,148,47,67,115,56,112,98,6,69,13,2,1,8,1,4,104,8,155,93,51,46,12,0,0,0,0,3,4,5,24,120,108,34,17,26,0,6,2,3,115,74,129,34,112,50,2,34,12,17,2,11,3,12,17,40,44,55,17,2,10,8,24,127,130,23,130,48,62,82,42,6,22,79,5,6,20,17,2,3,62,57,28,30,2,3,3,11,21,22,3,0,0,0,0,20,20,84,107,76,177,143,152,30,46,1,24,5,28,4,68,56,98,12,13,0,32,4,9,13,36,47,81,185,76,7,59,19,0,33,1,81,5,42,51,73,224,80,30,135,56,29,6,41,6,82,52,52,67,20,78,130,31,54,97,10,60,92,66,89,79,48,68,20,35,33,11,119,29,85,50,95,68,148,118,54,39,28,48,16,35,0,15,1,15,31,84,99,57,57,82,13,87,0,37,82,149,66,23,0,100,0,1,1,28,14,16,49,25,49,19,52,84,54,3,40,32,87,58,91,132,32,24,5,14,2,1,6,11,2,119,95,10,116,40,4,15,0,10,0,3,38,87,131,33,127,139,24,59,28,78,4,90,10,9,67,23,6,0,69,34,13,16,2,2,7,0,22,10,91,72,28,128,64,55,72,17,2,0,5,5,7,23,77,94,146,30,22,7,1,2,5,26,6,87,9,11,24,84,43,63,64,43,182,66,10,36,0,12,0,21,16,60,114,41,105,119,43,121,42,40,222,28,129,49,34,106,44,55,34,30,98,4,16,1,0,6,0,16,2,31,41,0,0,121,48,184,28,9,66,27,94,101,114,15,18,5,6,0,66,0,1,21,60,39,14,117,28,0,128,75,3,23,8,35,0,2,10,0,18,5,2,6,1,16,44,113,120,59,9,28,1,20,1,9,1,2,3,0,1,4,17,104,14,7,43,154,26,94,8,60,22,0,15,123,16,0,14,39,2,0,68,26,0,14,158,31,36,2,1,1,1,2,3,4,1,3,1,0,0,7,4,8,112,55,102,84,83,11,1,1,2,25,28,0,1,69,89,7,7,5,19,85,144,24,34,106,66,36,166,19,4,10,4,10,8,8,31,16,14,0,15,105,4,1,18,32,0,2,52,37,2,10,50,50,2,37,0,3,0,2,2,3,2,0,1,14,9,2,5,52,2,76,72,27,91,112,49,104,55,2,22,1,0,2,14,2,9,55,7,12,12,5,26,118,7,35,7,4,4,0,44,49,16,23,15,146,48,105,43,97,145,50,100,20,8,11,23,114,58,0,2,32,17,5,55,109,1,12,71,4,0,23,68,2,5,43,63,106,14,66,2,37,48,2,11,50,11,5,29,1,1,29,101,68,3,73,87,26,1,3,9,36,0,7,3,7,4,4,22,10,19,10,0,2,5,34,0,3,4,10,36,32,71,129,130,16,121,112,24,15,6,57,22,8,64,78,70,5,127,17,172,88,97,61,10,87,93,23,20,55,36,5,13,12,0,6,2,0,1,2,1,6,1,8,9,1,2,10,7,7,16,0,10,0,21,27,30,55,18,86,14,32,69,46,37,126,85,26,24,60,1,66,29,147,17,48,149,65,104,59,10,118,24,10,30,24,2,3,44,24,1,17,60,7,8,73,131,8,19,43,4,7,38,42,181,102,36,20,107,167,127,22,18,72,59,50,6,50,72,53,59,146,10,29,80,125,62,105,97,36,16,12,0,0,6,12,5,40,23,50,135,88,159,175,107,150,130,90,14,26,4,2,2,2,0,2,0,16,107,120,48,27,38,2,14,2,6,67,38,69,163,55,16,35,0,30,27,12,0,7,0,25,69,77,65,115,36,2,37,30,147,87,82,104,10,83,26,126,33,81,32,113,1,64,14,13,0,2,0,0,2,27,16,120,46,81,198

Radius of gyration: 60.72 Å; Cα contacts (8 Å, |Δi|>4): 4760; chains: 3; bounding box: 99×76×215 Å

B-factor: mean 64.37, std 44.4, range [2.34, 200.13]

GO terms:
  GO:0043033 isoamylase complex (C, IDA)
  GO:0005983 starch catabolic process (P, IDA)
  GO:0019156 isoamylase activity (F, IDA)
  GO:0010021 amylopectin biosynthetic process (P, IMP)
  GO:0005515 protein binding (F, IPI)

Secondary structure (DSSP, 8-state):
--BSSTTSSBEE---S-SSEEEEETTEEEEEEE-SS-SEEEEEEE-HHHHHHT--SEEEE--TTTTEETTEEEEEEES--TTSEEEEEEE--EEGGGTEE--SS-EE--TT-S--B--SSTT---GGG-SS---B--PPPSS-----SS-------GGG--EEEE-HHHHH-STTS--SSTTSHHHHHHHHHHHHHTT--EEEE---EE--TTTT-SSTT----S----SEEEEE-STTSTTTTGGGGHHHHHHHHHHHHHHHHTT-EEEEEE--S--TT-STTS---SSTTT-HHHHB---SSS----SSSSS--B-TTSHHHHHHHHHHHHHHHHHS---EEEETTGGGGGS--GGG-TTT---TT---SS-HHHHHHHHSTTGGGSEEEE--B-TTS-B-TTTS--TTT--EEEHHHHHHHHHHHH--TT-HHHHHHHHTT-HHHHTTTT--GGGEEEES--SSS--TTGGGT-SS---TTTSSTT-SS-S------TTS-SS---HHHHHHHHHHHHHHHHHHHTSSSEEEEETTTTTT---SS-S--TT--SGGGS--STTTTTTHHHHHHHHHHHHHHHH-TTTS-SS---TTTEEEE-SSTT----STT--EEEEEEE-SSSSEEEEEEE-SSS-EEEEPP--TTEEEEEEEETTSPTTTTB--TT-TTHHHHHHTTHHHHTTTEEEE-SSEEEEEEEEE--/--B-STT-SEEE---S-SSEEEEETTEEEEEEE-SS-SEEEEEEE-HHHHHTT--SEEEE--TTTSEETTEEEEEEES--TT-EEEEEEE--EEGGGTEE--TT--BPPTT-S-EES-SSTT--BTTTBSS---EEEPPPSS-----TT-------GGG--EEEE-HHHHH-SGGG--SSTTSHHHHHTTHHHHHHHT--EEEEP--EEE-TTTTSSSSS----S--SEEEEEEE-GGGSSS-SGGGGHHHHHHHHHHHHHHHHTT-EEEEEE--S--TT-STTS--SSSHHHHHHHHB-B-SSSPBP-SSSSS--B-TTSHHHHHHHHHHHHHHHHHH---EEEETTGGGGGBPPGGGSTTT----TT-B-SS-HHHHHHHT-TTGGGSEEEE--B-TTS-B-TTTS--TTT-EEE-HHHHHHHHHHHH--TT-HHHHHHHHTT-HHHHTTTT--GGGEEEES--SSS--HHHHTT-SS---GGGSSTT-SS-S------TTSSSS---HHHHHHHHHHHHHHHHHHHTSSSEEEEETTTTTT---TT-S--TT--SGGGS--HHHHHTTHHHHHHHHHHHHHHHH-TTTS-SSPPPTTTEEEE-SSTT----STT--EEEEEEEETTTEEEEEEEE-SSS-EEEEPPP-TTEEEEEEEETTSPTTTTB--TT-TTHHHHHHTTHHHHTTTEEEE-TTEEEEEEEEE--/-EEEEEEEBTTS-EEEEEEE-----EEEEEEEE--SS--S--EEESSS-SS-EEPEESSSSSEEEEEEEE-TTPPSEEEEEEEE-TTS-EE-BTTSS-EEEEESSB---S-SSEEEE-TT--EEEEEE-SS-S-EEEEEE-----S-SEEEEPPTTTSEETTEEEEEES--TT--EEEEEETT----B--TT-SSB---B-----B--EES--PPPP---S-------GGG--EEEE-HHHHH-SGGG-PPTTSTTSHHHHHTTHHHHHHHT--EEEEPP-S-B-TTT-TTSBS-SSS--GGGSSS-SHHHHHHHHHHHHHHHHHTT-EEEEEE--SEES--SSSTT--SHHHH-HHHHB-TT--SS--SEEB-TTSHHHHHHHHHHHHHHHHHH---EEEEETGGGGGB-TTSPBPSS-HHHHHHHT-STTTTSEEEEE---SSSS-PPP-PPP-TTT-EEE-HHHHHHHHHHHTT-S-HHHHHHHHTT-TTTSTTT-GGGEEE-S--SSS--TTGGGT---STTGGGT---TTSSSS---HHHHHHHHHHHHHHHHHHHTSSSEEEEETTTTTT---TT---GGG------TTTTSHHHHHHHHHHHHHHHHHHHTHHHHS-SSPPPGGGEEEE-TTSS---SS-TT--EEEEEEPPP--TT------EEEEEE-SSS-EEEEPPP--TTEEEEEEEETTS-SSSSB----EE-TT-EEEEPTTEEEEEEEEE--

InterPro domains:
  IPR004193 Glycoside hydrolase, family 13, N-terminal [PF02922] (103-197)
  IPR006047 Glycosyl hydrolase family 13, catalytic domain [PF00128] (260-366)
  IPR006047 Glycosyl hydrolase family 13, catalytic domain [SM00642] (249-678)
  IPR013780 Glycosyl hydrolase, all-beta [G3DSA:2.60.40.1180] (694-803)
  IPR013783 Immunoglobulin-like fold [G3DSA:2.60.40.10] (89-225)
  IPR014756 Immunoglobulin E-set [SSF81296] (99-237)
  IPR017853 Glycoside hydrolase superfamily [SSF51445] (228-684)
  IPR044505 Glycogen debranching enzyme GlgX/isoamylase, N-terminal Early set domain [cd02856] (103-249)
  IPR048650 Isoamylase 1-3-like, C-terminal [PF21156] (696-797)

Nearest PDB structures (foldseek):
  7u3a-assembly2_C  TM=8.748E-01  e=6.850E-52  Streptomyces venezuelae
  7u3d-assembly1_F  TM=8.579E-01  e=2.625E-52  Streptomyces venezuelae
  7u3b-assembly2_D  TM=8.780E-01  e=3.143E-51  Streptomyces venezuelae
  7u3d-assembly1_A  TM=8.469E-01  e=2.216E-52  Streptomyces venezuelae
  2vnc-assembly1_A  TM=8.607E-01  e=1.427E-51  Saccharolobus solfataricus

Sequence (2156 aa):
ERYALGGACRVLAGMPAPLGATALDGGVNFAVYSAGASAASLCLFTPDDLEADEVTEEVPLDPLFNRTGNVWHVFIEGELHNMLYGYRFDGMFAPHCGQYFDVSNVVVDPYAKAVISRGEYGVPGPGGDCWPQMAGMIPLPYSTFDWQGDLPLRYPQKDLVIYEMHLRGFTKHSSSNVEHPGTYIGAISKLDYLKELGVNCVELMPCHEFNELEYFSCSSKMNFWGYSTINFFSPMIRYSSGGIRNCGRDAINEFKTFVREAHKRGIEVIMDVVFNHTAEGNEKGPILSFRGIDNSTYYMLAPKGEFYNYSGCGNTFNCNHPVVREFIVDCLRYWVTEMHVDGFRFDLASIMTRGCSLWDPVNVTTTGTPLATPPLIDMISNDPILGDVKLIAEAWDAGGLYQVGQFPHWKIWSEWNGKYRDIVRQFIKGTDGFAGGFAECLCGSPHLYQAGGRKPWHSINFVCAHDGFTLADLVTYNKKYNSSNGEDNRDGENHNLSWNCGEEGEFAGLSVKRLRKRQMRNFFVSLMVSQGVPMFYMGDEYGHTKGGNNNTYCHDHYVNYFRWDKKEESSDLQRFCSLMTKFRKQCESLGLADFPTAQRLHWHGHQPGKPDWSETSRFVAFSTKDETKGEIYVAFNASHLPAVVGLPERPGYRWEPLVDTGKPAPYDFLTDDLPDRAHAVHLFSHFLNSNLYPMLSYSSIILELQPDDERYALGGACRVLAGMPAPLGATALDGGVNFAVYSAGASAASLCLFTPDDLEADEVTEEVPLDPLFNRTGNVWHVFIEGELHNMLYGYRFDGMFAPHCGQYFDVSNVVVDPYAKAVISRGEYGVPGPGGDCWPQMAGMIPLPYSTFDWQGDLPLRYPQKDLVIYEMHLRGFTKHSSSNVEHPGTYIGAISKLDYLKELGVNCVELMPCHEFNELEYFSCSSKMNFWGYSTINFFSPMIRYSSGGIRNCGRDAINEFKTFVREAHKRGIEVIMDVVFNHTAEGNEKGPILSFRGIDNSTYYMLAPKGEFYNYSGCGNTFNCNHPVVREFIVDCLRYWVTEMHVDGFRFDLASIMTRGCSLWDPVNVYTTTGTPLATPPLIDMISNDPILGDVKLIAEAWDAGGLYQVGQFPHWKIWSEWNGKYRDIVRQFIKGTDGFAGGFAECLCGSPHLYQAGGRKPWHSINFVCAHDGFTLADLVTYNKKYNSSNGEDNRDGENHNLSWNCGEEGEFAGLSVKRLRKRQMRNFFVSLMVSQGVPMFYMGDEYGHTKGGNNNTYCHDHYVNYFRWDKKEESSDLQRFCSLMTKFRKQCESLGLADFPTAQRLHWHGHQPGKPDWSETSRFVAFSTKDETKGEIYVAFNASHLPAVVGLPERPGYRWEPLVDTGKPAPYDFLTDDLPDRAHAVHLFSHFLNSNLYPMLSYSSIILELQPDDARSCYRFRTDDDGVVDVAVSGEDGGYAVSVEVPGTRGREGGLVLRASGSGEGVPLAPAAGGASLAAELSFDPTRAPFYLSFLLTDASGAEIRTHRKTSFRVPVGVGPGSPAPLGMSISGDGAVNFAVYSKNANAVSLYLYAAAGDEPALEIDLDPYIHRTGNVWHVSLASVDGYVSYAFCCGGIRRPLLDPYAKVIGDFVSSNSMRCFASLAIAPSYNWGRDRHPRLPLEKLVVYRANVALFTKDRSSGLPDDAAGTFTGLSAKVEHFRSLGVNAILLEPVFPFHQVKGPYFPYHFFSPMNLYSSKGLSVSAIKSMKDMVRVMHRNGIEVLLEVVFTHTAEGESECQTISMRGIDNSSYYIANGIAGCKASILNCNHPVTQKLILDSLRHWVLDFHVDGFCFINAPFLVRGPGGEYLSRPPLLEAITFDPVLSMTKIIADPWSPLDISNVQFPFPHWKRWAEVNTRFSIDVRKFLKREALISDLATRLCGSGDLFSTRGPAFSFNHVSRNSGLSLVDLVSFSNDDLLSESSWNCGEEGPSENSAVLQTRLRQIRNFLFILFVSLGVPVLNMGDECGHSAAGSVSYKDRGPLNWRGMKTTFVKEVTGFISFLTALRSRRGDIFQRREFLKLENIHWYGSDLCEPGWDDPTSNFLCMHINAEVDEMASVRGDLYICFNANEESVSAALPALAEGSVWLRLVDTSLAFPGFFATVQQVPGLSSYHVEAHTCVLFESKSAL

Foldseek 3Di:
DDDWPPPPKDKAQADQPPAAWDDDPQWIKHKAFFQQFDWKWKFKDAPVCQQVPDTDTIGTFDNPSQDDRRMGIMIIHHDCQRMWMWMQTAHDDDLQVLAHHDRPATAEALQAQAKADDQAPPDDGPPNDQGGHITGGHDDNDDDADLVPQDDPLDDLLLAAEEEDEQQQAFQDPVLPFPDHQALSSVLVCLVVVLLLLGQEYEYQAFAAARQCLPCVPDHFGFGSRLAHAHLNYGYQNSHPCGCVSHSVSVVRSLLVSCSSSVVSNHAYEHEDEQFDHSQAWPVRDDYHDSNRGSVQQFPADNSNGADQWQPRRHTGQLQRVVNLVVVVVSVVCCCPPSPHQYYEYDQCLSQQFQDPCPPVVNVNDGGHGDPDRVSQVCQCPPPRSVSGAYEYEQDHRRPGHQQLNPDAVQRYAYEHVLLLVLCLQQLQDAFQRQVVLVCQLLLNCVRAVVVVYWSQRYEHEHDEPAFFALLLLQAAQAADAVVVPPNPPDGDGHRSGHNQPDHDDPDDPNSVLLSLQSLLVRLLSQLSGAYHRYHYPPNQQRQHLRRHRGDRGDPDSSSHRDPPSSVVRVQSNVSSSVSSVVSSQFVVRSDGHGDDCVFKAWQFLEGRDHDNHRNDSKTKMKGAGPRLGIKIKIWAQDQAKGKGAADDDPQKWKFWAAKSSDDPPVNGDDPVDPCRVVVRVVCCVQRVRRIDIHHHSMMTMITIGGDD/DDAWQVRPKDKALADQPDAAWDDDDQWIKHKAFFDFFPWKKKFKAAPVCLLVVHTPTIGTFDCPRQDDRRMGMMIMHHDRQRMWMWMATAGDPDLQVLAHADRVDTAEGLQAQAKADWFAPPDAGPPNHQDGAITGGHDDNDDDADLPPFDDPLDDLLLAAEEEDEQQQAFVDPVLPAPQHQALVRCLVCLVVVVLLQGAEYEYQAFAADRQCLCCVPPHFGQRRGLAHAHLNYGHQNRHPGGCPSHRPRVLNSLLVSQSSSVVSRHAYEYEDEQFDHNQAWPPGDDHHDSNRRRVQQFAADNSNGADDFQVGHHTGQCLRPVNLVVVVVSVVCCCPPSVHQYYEYDQCQSNQWDGQCPDCVNVCNHGGHGDLCRVSLVCQCPPPPNVSGAAEYANHHNNPGDQQLNPNAVLRYAYEHVLLQQLCLQLLLPAFQRQVVLVCQQQQNCVRAVVVNYASQSYEHENDELAFFALLLLQAAPAADAVVVVPNNPDGDGHRSGHVQPDHDPDDDPVSVLLSLQSLLVVLLSQLQGEYHYYHYQQSQQRQGLRRHRGDRGDPDSSSHHDPPSSVVRVQSSVSSSVSSVVSSQWPPRSDGHGDDCVFKAWQFLEGRDDDSHRNDSKTKMKGATPGQGIKIKIWAQDQAKGKGFADDDPQKWKFWAAKSSDDPPVRGDDPVDPCRVVVRVVCCVQRVRRIDIHHHSMMTMITIDGDD/DKAKDWFAKQVGFIKIWMWDCPVPKIKIKIKTFDDDPADAFKWKAQAPHPDTFTFPDDPPRRMTMTMDMGDPPDAKDKGWIWMDGPPGDIMDTNVRGTDIDIHQWHQADQPDAAWDADPQGKIKHKAFFDPFPWKKKFFAAPVDDDGPHIGTFDSPRQDDRRMGMIIHNHNPRTWWMFMATHPDPATAERQPAQFWWDFDQPCFTEITGTPDDQDDDDLDPFDQLLDDLLLAAEEEDELQQAFVDVQLVDDPLLGSALVSVLVCVVLCVLLLHQEYEYEAFAAADPVQDRLAHDHQNFGHQSRASVSGGSRNLVSLLVSCSSSRVVNHAYEYEDELFFHQAFDDRRRHHYPCRRYVLQFFAPPHDPPFGTTTGQCQRVVNLVSVVVSVLNCCVPSVHQEYEYAQQCSQQAHSNRDGHPDRDSVVCCCPPVSCVSHAYEYENDHPTPDHDDDDQDDAVLGYAYEDPLQQVQVLCLLLLRDFVVSLVCQQQQNCVRCVVNASSSYEYENDELFFFALLLQCAADDPVNPVNSGHRQPDHHDDDDPNSVLLSLLQSLVRLVSQLNGAYHYYHYPPNLQNQGQNRHRDSVSGHRHRNPRCPDDRSVVSSVSSSLSSVVCVVPVQQRSDRHTDDPVFKDKAAQERHDHDRPDSPRSKIKIKGAGDDDPPPDDFWIKIKIFASDQAKTKYFAAADDPQKWKAWAAKSSDDPPPRGDCHDIGHHRDMDIRGHSIMTMITMDHPD